Protein 1X93 (pdb70)

Radius of gyration: 12.48 Å; Cα contacts (8 Å, |Δi|>4): 84; chains: 2; bounding box: 29×27×35 Å

Solvent-accessible surface area: 6388 Å² total; per-residue (Å²): 139,77,65,13,73,22,151,6,60,93,107,58,34,75,45,2,81,148,27,0,111,146,72,156,141,29,51,22,64,32,4,51,149,43,1,52,120,28,24,216,189,69,215,143,103,72,3,64,5,133,3,61,87,134,50,46,68,92,1,70,161,26,0,110,163,88,160,101,34,24,25,73,36,3,62,113,30,2,60,116,19,12,205,183,47,137

InterPro domains:
  IPR010985 Ribbon-helix-helix [SSF47598] (31-73)
  IPR013321 Arc-type ribbon-helix-helix [G3DSA:1.10.1220.10] (39-73)
  IPR031895 RHH transcriptional regulator CopG [PF16777] (1-73)

Organism: Helicobacter pylori (strain ATCC 700392 / 26695) (NCBI:txid85962)

Foldseek 3Di:
DDDDDDDDDPVRQVVQQVVCVVVPNPRVVSVVVVVVVVVVVVD/DDDDDDDDDDVVQVVQVVVCVVVPHPGPVVVVVVVVVCVVPVD

CATH classification: 1.10.1220.10

Sequence (86 aa):
TRAVSLYFSDEQYQKLEKMANEEEESVGSYIKRYILKALRKIETRAVSLYFSDEQYQKLEKMANEEEESVGSYIKRYILKALRKIETRAVSLYFSDEQYQKLEKMANEEEESVGSYIKRYILKALRKIETRAVSLYFSDEQYQKLEKMANEEEESVGSYIKRYILKALRKIETRAVSLYFSDEQYQKLEKMANEEEESVGSYIKRYILKALRKIETRAVSLYFSDEQYQKLEKMANEEEESVGSYIKRYILKALRKIETRAVSLYFSDEQYQKLEKMANEEEESVGSYIKRYILKALRKIETRAVSLYFSDEQYQKLEKMANEEEESVGSYIKRYILKALRKIETRAVSLYFSDEQYQKLEKMANEEEESVGSYIKRYILKALRKIETRAVSLYFSDEQYQKLEKMANEEEESVGSYIKRYILKALRKIETRAVSLYFSDEQYQKLEKMANEEEESVGSYIKRYILKALRKIETRAVSLYFSDEQYQKLEKMANEEEESVGSYIKRYILKALRKIETRAVSLYFSDEQYQKLEKMANEEEESVGSYIKRYILKALRKIETRAVSLYFSDEQYQKLEKMANEEEESVGSYIKRYILKALRKIETRAVSLYFSDEQYQKLEKMANEEEESVGSYIKRYILKALRKIETRAVSLYFSDEQYQKLEKMANEEEESVGSYIKRYILKALRKIETRAVSLYFSDEQYQKLEKMANEEEESVGSYIKRYILKALRKIETRAVSLYFSDEQYQKLEKMANEEEESVGSYIKRYILKALRKIETRAVSLYFSDEQYQKLEKMANEEEESVGSYIKRYILKALRKIETRAVSLYFSDEQYQKLEKMANEEEESVGSYIKRYILKALRKIETRAVSLYFSDEQYQKLEKMANEEEESVGSYIKRYILKALRKIETRAVSLYFSDEQYQKLEKMANEEEESVGSYIKRYILKALRKIETRAVSLYFSDEQYQKLEKMANEEEESVGSYIKRYILKALRKIETRAVSLYFSDEQYQKLEKMANEEEESVGSYIKRYILKALRKIETRAVSLYFSDEQYQKLEKMANEEEESVGSYIKRYILKALRKIETRAVSLYFSDEQYQKLEKMANEEEESVGSYIKRYILKALRKIETRAVSLYFSDEQYQKLEKMANEEEESVGSYIKRYILKALRKIETRAVSLYFSDEQYQKLEKMANEEEESVGSYIKRYILKALRKIETRAVSLYFSDEQYQKLEKMANEEEESVGSYIKRYILKALRKIETRAVSLYFSDEQYQKLEKMANEEEESVGSYIKRYILKALRKIETRAVSLYFSDEQYQKLEKMANEEEESVGSYIKRYILKALRKIETRAVSLYFSDEQYQKLEKMANEEEESVGSYIKRYILKALRKIETRAVSLYFSDEQYQKLEKMANEEEESVGSYIKRYILKALRKIETRAVSLYFSDEQYQKLEKMANEEEESVGSYIKRYILKALRKIETRAVSLYFSDEQYQKLEKMANEEEESVGSYIKRYILKALRKIETRAVSLYFSDEQYQKLEKMANEEEESVGSYIKRYILKALRKIETRAVSLYFSDEQYQKLEKMANEEEESVGSYIKRYILKALRKIETRAVSLYFSDEQYQKLEKMANEEEESVGSYIKRYILKALRKIETRAVSLYFSDEQYQKLEKMANEEEESVGSYIKRYILKALRKIETRAVSLYFSDEQYQKLEKMANEEEESVGSYIKRYILKALRKIE

Nearest PDB structures (foldseek):
  1arr-assembly1_A  TM=7.737E-01  e=4.223E-01  Lederbergvirus P22
  1bdv-assembly1_B  TM=7.749E-01  e=6.037E-01  Lederbergvirus P22
  1x93-assembly1_A  TM=9.625E-01  e=2.442E-05  Helicobacter pylori 26695
  7vp2-assembly1_B  TM=6.758E-01  e=6.272E+00  Arabidopsis thaliana
  7vp4-assembly1_B  TM=6.872E-01  e=7.879E+00  Arabidopsis thaliana

Secondary structure (DSSP, 8-state):
-EEEEEEE-HHHHHHHHHHHHHTTS-TTHHHHHHHHHHHT---/-EEEEEEE-HHHHHHHHHHHHHTTS-HHHHHHHHHHHHHHHH-

Structure (mmCIF, N/CA/C/O backbone):
data_1X93
#
_entry.id   1X93
#
loop_
_atom_site.group_PDB
_atom_site.id
_atom_site.type_symbol
_atom_site.label_atom_id
_atom_site.label_alt_id
_atom_site.label_comp_id
_atom_site.label_asym_id
_atom_site.label_entity_id
_atom_site.label_seq_id
_atom_site.pdbx_PDB_ins_code
_atom_site.Cartn_x
_atom_site.Cartn_y
_atom_site.Cartn_z
_atom_site.occupancy
_atom_site.B_iso_or_equiv
_atom_site.auth_seq_id
_atom_site.auth_comp_id
_atom_site.auth_asym_id
_atom_site.auth_atom_id
_atom_site.pdbx_PDB_model_num
ATOM 1 N N . THR A 1 1 ? -7.974 13.404 -13.898 1.00 0.00 31 THR A N 1
ATOM 2 C CA . THR A 1 1 ? -7.410 12.053 -13.729 1.00 0.00 31 THR A CA 1
ATOM 3 C C . THR A 1 1 ? -6.740 11.900 -12.355 1.00 0.00 31 THR A C 1
ATOM 4 O O . THR A 1 1 ? -6.258 12.881 -11.779 1.00 0.00 31 THR A O 1
ATOM 15 N N . ARG A 1 2 ? -6.681 10.681 -11.810 1.00 0.00 32 ARG A N 1
ATOM 16 C CA . ARG A 1 2 ? -6.185 10.397 -10.462 1.00 0.00 32 ARG A CA 1
ATOM 17 C C . ARG A 1 2 ? -4.710 9.948 -10.492 1.00 0.00 32 ARG A C 1
ATOM 18 O O . ARG A 1 2 ? -4.382 8.760 -10.441 1.00 0.00 32 ARG A O 1
ATOM 39 N N . ALA A 1 3 ? -3.815 10.926 -10.644 1.00 0.00 33 ALA A N 1
ATOM 40 C CA . ALA A 1 3 ? -2.366 10.727 -10.612 1.00 0.00 33 ALA A CA 1
ATOM 41 C C . ALA A 1 3 ? -1.877 10.062 -9.302 1.00 0.00 33 ALA A C 1
ATOM 42 O O . ALA A 1 3 ? -2.331 10.415 -8.210 1.00 0.00 33 ALA A O 1
ATOM 49 N N . VAL A 1 4 ? -0.921 9.134 -9.408 1.00 0.00 34 VAL A N 1
ATOM 50 C CA . VAL A 1 4 ? -0.294 8.398 -8.296 1.00 0.00 34 VAL A CA 1
ATOM 51 C C . VAL A 1 4 ? 1.174 8.144 -8.610 1.00 0.00 34 VAL A C 1
ATOM 52 O O . VAL A 1 4 ? 1.501 7.341 -9.475 1.00 0.00 34 VAL A O 1
ATOM 65 N N . SER A 1 5 ? 2.050 8.823 -7.884 1.00 0.00 35 SER A N 1
ATOM 66 C CA . SER A 1 5 ? 3.507 8.788 -8.042 1.00 0.00 35 SER A CA 1
ATOM 67 C C . SER A 1 5 ? 4.195 8.180 -6.812 1.00 0.00 35 SER A C 1
ATOM 68 O O . SER A 1 5 ? 3.980 8.629 -5.681 1.00 0.00 35 SER A O 1
ATOM 76 N N . LEU A 1 6 ? 4.986 7.126 -7.032 1.00 0.00 36 LEU A N 1
ATOM 77 C CA . LEU A 1 6 ? 5.500 6.224 -5.999 1.00 0.00 36 LEU A CA 1
ATOM 78 C C . LEU A 1 6 ? 6.999 5.917 -6.158 1.00 0.00 36 LEU A C 1
ATOM 79 O O . LEU A 1 6 ? 7.605 6.136 -7.211 1.00 0.00 36 LEU A O 1
ATOM 95 N N . TYR A 1 7 ? 7.571 5.371 -5.084 1.00 0.00 37 TYR A N 1
ATOM 96 C CA . TYR A 1 7 ? 9.004 5.324 -4.798 1.00 0.00 37 TYR A CA 1
ATOM 97 C C . TYR A 1 7 ? 9.483 3.873 -4.678 1.00 0.00 37 TYR A C 1
ATOM 98 O O . TYR A 1 7 ? 9.412 3.235 -3.624 1.00 0.00 37 TYR A O 1
ATOM 116 N N . PHE A 1 8 ? 9.874 3.346 -5.830 1.00 0.00 38 PHE A N 1
ATOM 117 C CA . PHE A 1 8 ? 10.292 1.979 -6.117 1.00 0.00 38 PHE A CA 1
ATOM 118 C C . PHE A 1 8 ? 11.832 1.819 -6.094 1.00 0.00 38 PHE A C 1
ATOM 119 O O . PHE A 1 8 ? 12.569 2.788 -5.879 1.00 0.00 38 PHE A O 1
ATOM 136 N N . SER A 1 9 ? 12.326 0.613 -6.391 1.00 0.00 39 SER A N 1
ATOM 137 C CA . SER A 1 9 ? 13.757 0.328 -6.561 1.00 0.00 39 SER A CA 1
ATOM 138 C C . SER A 1 9 ? 14.038 -0.607 -7.743 1.00 0.00 39 SER A C 1
ATOM 139 O O . SER A 1 9 ? 13.117 -1.169 -8.343 1.00 0.00 39 SER A O 1
ATOM 147 N N . ASP A 1 10 ? 15.318 -0.700 -8.122 1.00 0.00 40 ASP A N 1
ATOM 148 C CA . ASP A 1 10 ? 15.803 -1.255 -9.395 1.00 0.00 40 ASP A CA 1
ATOM 149 C C . ASP A 1 10 ? 15.198 -2.618 -9.742 1.00 0.00 40 ASP A C 1
ATOM 150 O O . ASP A 1 10 ? 14.585 -2.753 -10.796 1.00 0.00 40 ASP A O 1
ATOM 159 N N . GLU A 1 11 ? 15.266 -3.594 -8.828 1.00 0.00 41 GLU A N 1
ATOM 160 C CA . GLU A 1 11 ? 14.654 -4.932 -8.975 1.00 0.00 41 GLU A CA 1
ATOM 161 C C . GLU A 1 11 ? 13.163 -4.878 -9.262 1.00 0.00 41 GLU A C 1
ATOM 162 O O . GLU A 1 11 ? 12.700 -5.457 -10.243 1.00 0.00 41 GLU A O 1
ATOM 174 N N . GLN A 1 12 ? 12.419 -4.165 -8.420 1.00 0.00 42 GLN A N 1
ATOM 175 C CA . GLN A 1 12 ? 10.962 -4.013 -8.533 1.00 0.00 42 GLN A CA 1
ATOM 176 C C . GLN A 1 12 ? 10.556 -3.370 -9.872 1.00 0.00 42 GLN A C 1
ATOM 177 O O . GLN A 1 12 ? 9.580 -3.788 -10.496 1.00 0.00 42 GLN A O 1
ATOM 191 N N . TYR A 1 13 ? 11.344 -2.405 -10.357 1.00 0.00 43 TYR A N 1
ATOM 192 C CA . TYR A 1 13 ? 11.173 -1.797 -11.683 1.00 0.00 43 TYR A CA 1
ATOM 193 C C . TYR A 1 13 ? 11.508 -2.768 -12.825 1.00 0.00 43 TYR A C 1
ATOM 194 O O . TYR A 1 13 ? 10.728 -2.947 -13.759 1.00 0.00 43 TYR A O 1
ATOM 212 N N . GLN A 1 14 ? 12.671 -3.413 -12.742 1.00 0.00 44 GLN A N 1
ATOM 213 C CA . GLN A 1 14 ? 13.214 -4.303 -13.779 1.00 0.00 44 GLN A CA 1
ATOM 214 C C . GLN A 1 14 ? 12.388 -5.580 -13.967 1.00 0.00 44 GLN A C 1
ATOM 215 O O . GLN A 1 14 ? 12.248 -6.063 -15.086 1.00 0.00 44 GLN A O 1
ATOM 229 N N . LYS A 1 15 ? 11.793 -6.111 -12.904 1.00 0.00 45 LYS A N 1
ATOM 230 C CA . LYS A 1 15 ? 10.823 -7.194 -12.959 1.00 0.00 45 LYS A CA 1
ATOM 231 C C . LYS A 1 15 ? 9.551 -6.797 -13.739 1.00 0.00 45 LYS A C 1
ATOM 232 O O . LYS A 1 15 ? 9.039 -7.593 -14.528 1.00 0.00 45 LYS A O 1
ATOM 251 N N . LEU A 1 16 ? 9.084 -5.548 -13.606 1.00 0.00 46 LEU A N 1
ATOM 252 C CA . LEU A 1 16 ? 7.981 -5.022 -14.430 1.00 0.00 46 LEU A CA 1
ATOM 253 C C . LEU A 1 16 ? 8.384 -4.670 -15.871 1.00 0.00 46 LEU A C 1
ATOM 254 O O . LEU A 1 16 ? 7.624 -4.925 -16.804 1.00 0.00 46 LEU A O 1
ATOM 270 N N . GLU A 1 17 ? 9.605 -4.186 -16.080 1.00 0.00 47 GLU A N 1
ATOM 271 C CA . GLU A 1 17 ? 10.199 -3.988 -17.417 1.00 0.00 47 GLU A CA 1
ATOM 272 C C . GLU A 1 17 ? 10.396 -5.298 -18.187 1.00 0.00 47 GLU A C 1
ATOM 273 O O . GLU A 1 17 ? 10.086 -5.375 -19.375 1.00 0.00 47 GLU A O 1
ATOM 285 N N . LYS A 1 18 ? 10.829 -6.357 -17.508 1.00 0.00 48 LYS A N 1
ATOM 286 C CA . LYS A 1 18 ? 10.986 -7.694 -18.082 1.00 0.00 48 LYS A CA 1
ATOM 287 C C . LYS A 1 18 ? 9.636 -8.295 -18.521 1.00 0.00 48 LYS A C 1
ATOM 288 O O . LYS A 1 18 ? 9.550 -8.915 -19.582 1.00 0.00 48 LYS A O 1
ATOM 307 N N . MET A 1 19 ? 8.563 -8.055 -17.760 1.00 0.00 49 MET A N 1
ATOM 308 C CA . MET A 1 19 ? 7.204 -8.388 -18.154 1.00 0.00 49 MET A CA 1
ATOM 309 C C . MET A 1 19 ? 6.726 -7.525 -19.332 1.00 0.00 49 MET A C 1
ATOM 310 O O . MET A 1 19 ? 6.175 -8.039 -20.303 1.00 0.00 49 MET A O 1
ATOM 324 N N . ALA A 1 20 ? 6.998 -6.221 -19.297 1.00 0.00 50 ALA A N 1
ATOM 325 C CA . ALA A 1 20 ? 6.644 -5.296 -20.370 1.00 0.00 50 ALA A CA 1
ATOM 326 C C . ALA A 1 20 ? 7.286 -5.650 -21.719 1.00 0.00 50 ALA A C 1
ATOM 327 O O . ALA A 1 20 ? 6.636 -5.522 -22.752 1.00 0.00 50 ALA A O 1
ATOM 334 N N . ASN A 1 21 ? 8.509 -6.176 -21.739 1.00 0.00 51 ASN A N 1
ATOM 335 C CA . ASN A 1 21 ? 9.150 -6.678 -22.960 1.00 0.00 51 ASN A CA 1
ATOM 336 C C . ASN A 1 21 ? 8.400 -7.867 -23.621 1.00 0.00 51 ASN A C 1
ATOM 337 O O . ASN A 1 21 ? 8.496 -8.053 -24.835 1.00 0.00 51 ASN A O 1
ATOM 348 N N . GLU A 1 22 ? 7.596 -8.628 -22.863 1.00 0.00 52 GLU A N 1
ATOM 349 C CA . GLU A 1 22 ? 6.641 -9.636 -23.377 1.00 0.00 52 GLU A CA 1
ATOM 350 C C . GLU A 1 22 ? 5.505 -8.999 -24.188 1.00 0.00 52 GLU A C 1
ATOM 351 O O . GLU A 1 22 ? 5.133 -9.494 -25.253 1.00 0.00 52 GLU A O 1
ATOM 363 N N . GLU A 1 23 ? 5.020 -7.841 -23.721 1.00 0.00 53 GLU A N 1
ATOM 364 C CA . GLU A 1 23 ? 4.061 -6.943 -24.407 1.00 0.00 53 GLU A CA 1
ATOM 365 C C . GLU A 1 23 ? 4.707 -6.070 -25.494 1.00 0.00 53 GLU A C 1
ATOM 366 O O . GLU A 1 23 ? 4.009 -5.363 -26.222 1.00 0.00 53 GLU A O 1
ATOM 378 N N . GLU A 1 24 ? 6.038 -6.149 -25.614 1.00 0.00 54 GLU A N 1
ATOM 379 C CA . GLU A 1 24 ? 6.922 -5.423 -26.552 1.00 0.00 54 GLU A CA 1
ATOM 380 C C . GLU A 1 24 ? 7.169 -3.960 -26.140 1.00 0.00 54 GLU A C 1
ATOM 381 O O . GLU A 1 24 ? 7.224 -3.051 -26.968 1.00 0.00 54 GLU A O 1
ATOM 393 N N . GLU A 1 25 ? 7.319 -3.768 -24.822 1.00 0.00 55 GLU A N 1
ATOM 394 C CA . GLU A 1 25 ? 7.614 -2.524 -24.071 1.00 0.00 55 GLU A CA 1
ATOM 395 C C . GLU A 1 25 ? 6.396 -1.615 -23.870 1.00 0.00 55 GLU A C 1
ATOM 396 O O . GLU A 1 25 ? 5.873 -0.999 -24.798 1.00 0.00 55 GLU A O 1
ATOM 408 N N . SER A 1 26 ? 5.968 -1.530 -22.612 1.00 0.00 56 SER A N 1
ATOM 409 C CA . SER A 1 26 ? 4.811 -0.770 -22.114 1.00 0.00 56 SER A CA 1
ATOM 410 C C . SER A 1 26 ? 4.981 -0.405 -20.619 1.00 0.00 56 SER A C 1
ATOM 411 O O . SER A 1 26 ? 4.012 -0.281 -19.859 1.00 0.00 56 SER A O 1
ATOM 419 N N . VAL A 1 27 ? 6.238 -0.287 -20.162 1.00 0.00 57 VAL A N 1
ATOM 420 C CA . VAL A 1 27 ? 6.603 -0.056 -18.749 1.00 0.00 57 VAL A CA 1
ATOM 421 C C . VAL A 1 27 ? 5.887 1.195 -18.208 1.00 0.00 57 VAL A C 1
ATOM 422 O O . VAL A 1 27 ? 5.865 2.239 -18.863 1.00 0.00 57 VAL A O 1
ATOM 435 N N . GLY A 1 28 ? 5.254 1.084 -17.040 1.00 0.00 58 GLY A N 1
ATOM 436 C CA . GLY A 1 28 ? 4.373 2.117 -16.461 1.00 0.00 58 GLY A CA 1
ATOM 437 C C . GLY A 1 28 ? 2.888 1.796 -16.665 1.00 0.00 58 GLY A C 1
ATOM 438 O O . GLY A 1 28 ? 2.105 1.799 -15.716 1.00 0.00 58 GLY A O 1
ATOM 442 N N . SER A 1 29 ? 2.518 1.403 -17.885 1.00 0.00 59 SER A N 1
ATOM 443 C CA . SER A 1 29 ? 1.165 0.936 -18.213 1.00 0.00 59 SER A CA 1
ATOM 444 C C . SER A 1 29 ? 0.929 -0.515 -17.771 1.00 0.00 59 SER A C 1
ATOM 445 O O . SER A 1 29 ? -0.106 -0.815 -17.172 1.00 0.00 59 SER A O 1
ATOM 453 N N . TYR A 1 30 ? 1.918 -1.404 -17.957 1.00 0.00 60 TYR A N 1
ATOM 454 C CA . TYR A 1 30 ? 1.852 -2.804 -17.490 1.00 0.00 60 TYR A CA 1
ATOM 455 C C . TYR A 1 30 ? 1.583 -2.894 -15.976 1.00 0.00 60 TYR A C 1
ATOM 456 O O . TYR A 1 30 ? 0.788 -3.709 -15.515 1.00 0.00 60 TYR A O 1
ATOM 474 N N . ILE A 1 31 ? 2.195 -1.981 -15.218 1.00 0.00 61 ILE A N 1
ATOM 475 C CA . ILE A 1 31 ? 2.018 -1.813 -13.761 1.00 0.00 61 ILE A CA 1
ATOM 476 C C . ILE A 1 31 ? 0.539 -1.616 -13.418 1.00 0.00 61 ILE A C 1
ATOM 477 O O . ILE A 1 31 ? -0.053 -2.394 -12.668 1.00 0.00 61 ILE A O 1
ATOM 493 N N . LYS A 1 32 ? -0.076 -0.600 -14.027 1.00 0.00 62 LYS A N 1
ATOM 494 C CA . LYS A 1 32 ? -1.484 -0.296 -13.805 1.00 0.00 62 LYS A CA 1
ATOM 495 C C . LYS A 1 32 ? -2.368 -1.463 -14.282 1.00 0.00 62 LYS A C 1
ATOM 496 O O . LYS A 1 32 ? -3.245 -1.926 -13.559 1.00 0.00 62 LYS A O 1
ATOM 515 N N . ARG A 1 33 ? -2.081 -2.009 -15.467 1.00 0.00 63 ARG A N 1
ATOM 516 C CA . ARG A 1 33 ? -2.794 -3.149 -16.055 1.00 0.00 63 ARG A CA 1
ATOM 517 C C . ARG A 1 33 ? -2.808 -4.374 -15.123 1.00 0.00 63 ARG A C 1
ATOM 518 O O . ARG A 1 33 ? -3.834 -5.036 -15.004 1.00 0.00 63 ARG A O 1
ATOM 539 N N . TYR A 1 34 ? -1.719 -4.649 -14.400 1.00 0.00 64 TYR A N 1
ATOM 540 C CA . TYR A 1 34 ? -1.627 -5.789 -13.478 1.00 0.00 64 TYR A CA 1
ATOM 541 C C . TYR A 1 34 ? -2.538 -5.641 -12.252 1.00 0.00 64 TYR A C 1
ATOM 542 O O . TYR A 1 34 ? -3.221 -6.570 -11.824 1.00 0.00 64 TYR A O 1
ATOM 560 N N . ILE A 1 35 ? -2.597 -4.420 -11.735 1.00 0.00 65 ILE A N 1
ATOM 561 C CA . ILE A 1 35 ? -3.493 -4.004 -10.646 1.00 0.00 65 ILE A CA 1
ATOM 562 C C . ILE A 1 35 ? -4.955 -4.037 -11.102 1.00 0.00 65 ILE A C 1
ATOM 563 O O . ILE A 1 35 ? -5.817 -4.537 -10.385 1.00 0.00 65 ILE A O 1
ATOM 579 N N . LEU A 1 36 ? -5.230 -3.604 -12.332 1.00 0.00 66 LEU A N 1
ATOM 580 C CA . LEU A 1 36 ? -6.576 -3.599 -12.913 1.00 0.00 66 LEU A CA 1
ATOM 581 C C . LEU A 1 36 ? -7.050 -5.030 -13.223 1.00 0.00 66 LEU A C 1
ATOM 582 O O . LEU A 1 36 ? -8.220 -5.362 -13.024 1.00 0.00 66 LEU A O 1
ATOM 598 N N . LYS A 1 37 ? -6.122 -5.905 -13.615 1.00 0.00 67 LYS A N 1
ATOM 599 C CA . LYS A 1 37 ? -6.350 -7.338 -13.764 1.00 0.00 67 LYS A CA 1
ATOM 600 C C . LYS A 1 37 ? -6.703 -7.995 -12.415 1.00 0.00 67 LYS A C 1
ATOM 601 O O . LYS A 1 37 ? -7.680 -8.737 -12.313 1.00 0.00 67 LYS A O 1
ATOM 620 N N . ALA A 1 38 ? -5.945 -7.675 -11.363 1.00 0.00 68 ALA A N 1
ATOM 621 C CA . ALA A 1 38 ? -6.175 -8.178 -10.006 1.00 0.00 68 ALA A CA 1
ATOM 622 C C . ALA A 1 38 ? -7.491 -7.659 -9.379 1.00 0.00 68 ALA A C 1
ATOM 623 O O . ALA A 1 38 ? -8.162 -8.379 -8.638 1.00 0.00 68 ALA A O 1
ATOM 630 N N . LEU A 1 39 ? -7.916 -6.442 -9.733 1.00 0.00 69 LEU A N 1
ATOM 631 C CA . LEU A 1 39 ? -9.119 -5.774 -9.218 1.00 0.00 69 LEU A CA 1
ATOM 632 C C . LEU A 1 39 ? -10.429 -6.468 -9.617 1.00 0.00 69 LEU A C 1
ATOM 633 O O . LEU A 1 39 ? -11.440 -6.337 -8.925 1.00 0.00 69 LEU A O 1
ATOM 649 N N . ARG A 1 40 ? -10.397 -7.244 -10.699 1.00 0.00 70 ARG A N 1
ATOM 650 C CA . ARG A 1 40 ? -11.501 -8.111 -11.107 1.00 0.00 70 ARG A CA 1
ATOM 651 C C . ARG A 1 40 ? -11.834 -9.216 -10.077 1.00 0.00 70 ARG A C 1
ATOM 652 O O . ARG A 1 40 ? -12.964 -9.710 -10.054 1.00 0.00 70 ARG A O 1
ATOM 673 N N . LYS A 1 41 ? -10.866 -9.619 -9.241 1.00 0.00 71 LYS A N 1
ATOM 674 C CA . LYS A 1 41 ? -10.986 -10.764 -8.324 1.00 0.00 71 LYS A CA 1
ATOM 675 C C . LYS A 1 41 ? -10.004 -10.697 -7.122 1.00 0.00 71 LYS A C 1
ATOM 676 O O . LYS A 1 41 ? -9.270 -11.644 -6.832 1.00 0.00 71 LYS A O 1
ATOM 695 N N . ILE A 1 42 ? -9.967 -9.550 -6.424 1.00 0.00 72 ILE A N 1
ATOM 696 C CA . ILE A 1 42 ? -9.112 -9.307 -5.240 1.00 0.00 72 ILE A CA 1
ATOM 697 C C . ILE A 1 42 ? -9.177 -10.442 -4.184 1.00 0.00 72 ILE A C 1
ATOM 698 O O . ILE A 1 42 ? -8.138 -10.873 -3.671 1.00 0.00 72 ILE A O 1
ATOM 714 N N . GLU A 1 43 ? -10.392 -10.914 -3.860 1.00 0.00 73 GLU A N 1
ATOM 715 C CA . GLU A 1 43 ? -10.672 -11.990 -2.882 1.00 0.00 73 GLU A CA 1
ATOM 716 C C . GLU A 1 43 ? -10.308 -13.378 -3.425 1.00 0.00 73 GLU A C 1
ATOM 717 O O . GLU A 1 43 ? -9.459 -14.049 -2.798 1.00 0.00 73 GLU A O 1
ATOM 729 N N . THR B 1 1 ? 16.583 6.512 -5.789 1.00 0.00 31 THR B N 1
ATOM 730 C CA . THR B 1 1 ? 15.252 5.890 -5.789 1.00 0.00 31 THR B CA 1
ATOM 731 C C . THR B 1 1 ? 14.699 5.844 -7.224 1.00 0.00 31 THR B C 1
ATOM 732 O O . THR B 1 1 ? 15.089 6.661 -8.065 1.00 0.00 31 THR B O 1
ATOM 743 N N . ARG B 1 2 ? 13.784 4.921 -7.525 1.00 0.00 32 ARG B N 1
ATOM 744 C CA . ARG B 1 2 ? 13.084 4.820 -8.809 1.00 0.00 32 ARG B CA 1
ATOM 745 C C . ARG B 1 2 ? 11.626 5.305 -8.726 1.00 0.00 32 ARG B C 1
ATOM 746 O O . ARG B 1 2 ? 11.009 5.314 -7.661 1.00 0.00 32 ARG B O 1
ATOM 767 N N . ALA B 1 3 ? 11.081 5.703 -9.875 1.00 0.00 33 ALA B N 1
ATOM 768 C CA . ALA B 1 3 ? 9.932 6.601 -9.980 1.00 0.00 33 ALA B CA 1
ATOM 769 C C . ALA B 1 3 ? 8.789 5.989 -10.813 1.00 0.00 33 ALA B C 1
ATOM 770 O O . ALA B 1 3 ? 8.907 5.804 -12.026 1.00 0.00 33 ALA B O 1
ATOM 777 N N . VAL B 1 4 ? 7.681 5.668 -10.146 1.00 0.00 34 VAL B N 1
ATOM 778 C CA . VAL B 1 4 ? 6.514 4.952 -10.690 1.00 0.00 34 VAL B CA 1
ATOM 779 C C . VAL B 1 4 ? 5.290 5.847 -10.595 1.00 0.00 34 VAL B C 1
ATOM 780 O O . VAL B 1 4 ? 4.622 5.913 -9.565 1.00 0.00 34 VAL B O 1
ATOM 793 N N . SER B 1 5 ? 5.047 6.576 -11.677 1.00 0.00 35 SER B N 1
ATOM 794 C CA . SER B 1 5 ? 3.906 7.481 -11.824 1.00 0.00 35 SER B CA 1
ATOM 795 C C . SER B 1 5 ? 2.811 6.894 -12.730 1.00 0.00 35 SER B C 1
ATOM 796 O O . SER B 1 5 ? 3.045 6.577 -13.901 1.00 0.00 35 SER B O 1
ATOM 804 N N . LEU B 1 6 ? 1.615 6.739 -12.162 1.00 0.00 36 LEU B N 1
ATOM 805 C CA . LEU B 1 6 ? 0.414 6.136 -12.744 1.00 0.00 36 LEU B CA 1
ATOM 806 C C . LEU B 1 6 ? -0.744 7.152 -12.776 1.00 0.00 36 LEU B C 1
ATOM 807 O O . LEU B 1 6 ? -0.692 8.219 -12.163 1.00 0.00 36 LEU B O 1
ATOM 823 N N . TYR B 1 7 ? -1.807 6.766 -13.476 1.00 0.00 37 TYR B N 1
ATOM 824 C CA . TYR B 1 7 ? -2.989 7.575 -13.790 1.00 0.00 37 TYR B CA 1
ATOM 825 C C . TYR B 1 7 ? -4.268 6.728 -13.692 1.00 0.00 37 TYR B C 1
ATOM 826 O O . TYR B 1 7 ? -4.800 6.235 -14.688 1.00 0.00 37 TYR B O 1
ATOM 844 N N . PHE B 1 8 ? -4.710 6.486 -12.460 1.00 0.00 38 PHE B N 1
ATOM 845 C CA . PHE B 1 8 ? -5.962 5.825 -12.134 1.00 0.00 38 PHE B CA 1
ATOM 846 C C . PHE B 1 8 ? -7.184 6.745 -12.368 1.00 0.00 38 PHE B C 1
ATOM 847 O O . PHE B 1 8 ? -7.046 7.933 -12.677 1.00 0.00 38 PHE B O 1
ATOM 864 N N . SER B 1 9 ? -8.379 6.210 -12.125 1.00 0.00 39 SER B N 1
ATOM 865 C CA . SER B 1 9 ? -9.628 6.967 -12.002 1.00 0.00 39 SER B CA 1
ATOM 866 C C . SER B 1 9 ? -10.397 6.547 -10.738 1.00 0.00 39 SER B C 1
ATOM 867 O O . SER B 1 9 ? -9.931 5.702 -9.965 1.00 0.00 39 SER B O 1
ATOM 875 N N . ASP B 1 10 ? -11.543 7.187 -10.481 1.00 0.00 40 ASP B N 1
ATOM 876 C CA . ASP B 1 10 ? -12.292 7.085 -9.218 1.00 0.00 40 ASP B CA 1
ATOM 877 C C . ASP B 1 10 ? -12.542 5.644 -8.757 1.00 0.00 40 ASP B C 1
ATOM 878 O O . ASP B 1 10 ? -12.240 5.316 -7.613 1.00 0.00 40 ASP B O 1
ATOM 887 N N . GLU B 1 11 ? -13.013 4.764 -9.648 1.00 0.00 41 GLU B N 1
ATOM 888 C CA . GLU B 1 11 ? -13.297 3.346 -9.326 1.00 0.00 41 GLU B CA 1
ATOM 889 C C . GLU B 1 11 ? -12.065 2.605 -8.826 1.00 0.00 41 GLU B C 1
ATOM 890 O O . GLU B 1 11 ? -12.085 2.008 -7.753 1.00 0.00 41 GLU B O 1
ATOM 902 N N . GLN B 1 12 ? -10.972 2.701 -9.581 1.00 0.00 42 GLN B N 1
ATOM 903 C CA . GLN B 1 12 ? -9.665 2.123 -9.246 1.00 0.00 42 GLN B CA 1
ATOM 904 C C . GLN B 1 12 ? -9.137 2.671 -7.914 1.00 0.00 42 GLN B C 1
ATOM 905 O O . GLN B 1 12 ? -8.728 1.900 -7.046 1.00 0.00 42 GLN B O 1
ATOM 919 N N . TYR B 1 13 ? -9.199 3.989 -7.705 1.00 0.00 43 TYR B N 1
ATOM 920 C CA . TYR B 1 13 ? -8.667 4.605 -6.486 1.00 0.00 43 TYR B CA 1
ATOM 921 C C . TYR B 1 13 ? -9.498 4.255 -5.244 1.00 0.00 43 TYR B C 1
ATOM 922 O O . TYR B 1 13 ? -8.946 3.931 -4.194 1.00 0.00 43 TYR B O 1
ATOM 940 N N . GLN B 1 14 ? -10.828 4.252 -5.363 1.00 0.00 44 GLN B N 1
ATOM 941 C CA . GLN B 1 14 ? -11.728 3.908 -4.258 1.00 0.00 44 GLN B CA 1
ATOM 942 C C . GLN B 1 14 ? -11.701 2.412 -3.917 1.00 0.00 44 GLN B C 1
ATOM 943 O O . GLN B 1 14 ? -11.782 2.045 -2.749 1.00 0.00 44 GLN B O 1
ATOM 957 N N . LYS B 1 15 ? -11.537 1.529 -4.902 1.00 0.00 45 LYS B N 1
ATOM 958 C CA . LYS B 1 15 ? -11.341 0.096 -4.650 1.00 0.00 45 LYS B CA 1
ATOM 959 C C . LYS B 1 15 ? -10.011 -0.201 -3.927 1.00 0.00 45 LYS B C 1
ATOM 960 O O . LYS B 1 15 ? -9.968 -1.030 -3.015 1.00 0.00 45 LYS B O 1
ATOM 979 N N . LEU B 1 16 ? -8.944 0.536 -4.255 1.00 0.00 46 LEU B N 1
ATOM 980 C CA . LEU B 1 16 ? -7.719 0.571 -3.453 1.00 0.00 46 LEU B CA 1
ATOM 981 C C . LEU B 1 16 ? -7.954 1.127 -2.035 1.00 0.00 46 LEU B C 1
ATOM 982 O O . LEU B 1 16 ? -7.503 0.534 -1.056 1.00 0.00 46 LEU B O 1
ATOM 998 N N . GLU B 1 17 ? -8.711 2.221 -1.901 1.00 0.00 47 GLU B N 1
ATOM 999 C CA . GLU B 1 17 ? -9.109 2.818 -0.604 1.00 0.00 47 GLU B CA 1
ATOM 1000 C C . GLU B 1 17 ? -9.909 1.867 0.285 1.00 0.00 47 GLU B C 1
ATOM 1001 O O . GLU B 1 17 ? -9.703 1.840 1.496 1.00 0.00 47 GLU B O 1
ATOM 1013 N N . LYS B 1 18 ? -10.756 1.024 -0.303 1.00 0.00 48 LYS B N 1
ATOM 1014 C CA . LYS B 1 18 ? -11.525 0.016 0.428 1.00 0.00 48 LYS B CA 1
ATOM 1015 C C . LYS B 1 18 ? -10.626 -1.038 1.101 1.00 0.00 48 LYS B C 1
ATOM 1016 O O . LYS B 1 18 ? -10.887 -1.441 2.238 1.00 0.00 48 LYS B O 1
ATOM 1035 N N . MET B 1 19 ? -9.530 -1.443 0.450 1.00 0.00 49 MET B N 1
ATOM 1036 C CA . MET B 1 19 ? -8.502 -2.288 1.032 1.00 0.00 49 MET B CA 1
ATOM 1037 C C . MET B 1 19 ? -7.611 -1.519 2.022 1.00 0.00 49 MET B C 1
ATOM 1038 O O . MET B 1 19 ? -7.326 -2.002 3.117 1.00 0.00 49 MET B O 1
ATOM 1052 N N . ALA B 1 20 ? -7.211 -0.294 1.671 1.00 0.00 50 ALA B N 1
ATOM 1053 C CA . ALA B 1 20 ? -6.375 0.557 2.513 1.00 0.00 50 ALA B CA 1
ATOM 1054 C C . ALA B 1 20 ? -7.027 0.871 3.871 1.00 0.00 50 ALA B C 1
ATOM 1055 O O . ALA B 1 20 ? -6.360 0.828 4.898 1.00 0.00 50 ALA B O 1
ATOM 1062 N N . ASN B 1 21 ? -8.338 1.106 3.917 1.00 0.00 51 ASN B N 1
ATOM 1063 C CA . ASN B 1 21 ? -9.084 1.324 5.161 1.00 0.00 51 ASN B CA 1
ATOM 1064 C C . ASN B 1 21 ? -9.047 0.112 6.127 1.00 0.00 51 ASN B C 1
ATOM 1065 O O . ASN B 1 21 ? -9.067 0.295 7.345 1.00 0.00 51 ASN B O 1
ATOM 1076 N N . GLU B 1 22 ? -8.921 -1.117 5.604 1.00 0.00 52 GLU B N 1
ATOM 1077 C CA . GLU B 1 22 ? -8.683 -2.349 6.385 1.00 0.00 52 GLU B CA 1
ATOM 1078 C C . GLU B 1 22 ? -7.272 -2.406 6.990 1.00 0.00 52 GLU B C 1
ATOM 1079 O O . GLU B 1 22 ? -7.076 -2.949 8.077 1.00 0.00 52 GLU B O 1
ATOM 1091 N N . GLU B 1 23 ? -6.299 -1.781 6.313 1.00 0.00 53 GLU B N 1
ATOM 1092 C CA . GLU B 1 23 ? -4.917 -1.524 6.786 1.00 0.00 53 GLU B CA 1
ATOM 1093 C C . GLU B 1 23 ? -4.810 -0.276 7.686 1.00 0.00 53 GLU B C 1
ATOM 1094 O O . GLU B 1 23 ? -3.761 -0.019 8.276 1.00 0.00 53 GLU B O 1
ATOM 1106 N N . GLU B 1 24 ? -5.911 0.480 7.799 1.00 0.00 54 GLU B N 1
ATOM 1107 C CA . GLU B 1 24 ? -6.133 1.704 8.609 1.00 0.00 54 GLU B CA 1
ATOM 1108 C C . GLU B 1 24 ? -5.674 2.992 7.899 1.00 0.00 54 GLU B C 1
ATOM 1109 O O . GLU B 1 24 ? -5.123 3.911 8.506 1.00 0.00 54 GLU B O 1
ATOM 1121 N N . GLU B 1 25 ? -5.919 3.026 6.584 1.00 0.00 55 GLU B N 1
ATOM 1122 C CA . GLU B 1 25 ? -5.483 4.003 5.559 1.00 0.00 55 GLU B CA 1
ATOM 1123 C C . GLU B 1 25 ? -3.981 3.965 5.259 1.00 0.00 55 GLU B C 1
ATOM 1124 O O . GLU B 1 25 ? -3.136 4.090 6.146 1.00 0.00 55 GLU B O 1
ATOM 1136 N N . SER B 1 26 ? -3.667 3.789 3.976 1.00 0.00 56 SER B N 1
ATOM 1137 C CA . SER B 1 26 ? -2.317 3.615 3.426 1.00 0.00 56 SER B CA 1
ATOM 1138 C C . SER B 1 26 ? -2.252 3.650 1.877 1.00 0.00 56 SER B C 1
ATOM 1139 O O . SER B 1 26 ? -1.285 3.138 1.312 1.00 0.00 56 SER B O 1
ATOM 1147 N N . VAL B 1 27 ? -3.264 4.164 1.152 1.00 0.00 57 VAL B N 1
ATOM 1148 C CA . VAL B 1 27 ? -3.471 3.887 -0.300 1.00 0.00 57 VAL B CA 1
ATOM 1149 C C . VAL B 1 27 ? -2.226 3.907 -1.200 1.00 0.00 57 VAL B C 1
ATOM 1150 O O . VAL B 1 27 ? -2.006 2.950 -1.937 1.00 0.00 57 VAL B O 1
ATOM 1163 N N . GLY B 1 28 ? -1.372 4.932 -1.124 1.00 0.00 58 GLY B N 1
ATOM 1164 C CA . GLY B 1 28 ? -0.150 5.016 -1.947 1.00 0.00 58 GLY B CA 1
ATOM 1165 C C . GLY B 1 28 ? 0.830 3.864 -1.689 1.00 0.00 58 GLY B C 1
ATOM 1166 O O . GLY B 1 28 ? 1.352 3.242 -2.615 1.00 0.00 58 GLY B O 1
ATOM 1170 N N . SER B 1 29 ? 1.001 3.501 -0.420 1.00 0.00 59 SER B N 1
ATOM 1171 C CA . SER B 1 29 ? 1.755 2.319 -0.017 1.00 0.00 59 SER B CA 1
ATOM 1172 C C . SER B 1 29 ? 1.032 1.017 -0.374 1.00 0.00 59 SER B C 1
ATOM 1173 O O . SER B 1 29 ? 1.689 0.053 -0.756 1.00 0.00 59 SER B O 1
ATOM 1181 N N . TYR B 1 30 ? -0.305 0.969 -0.312 1.00 0.00 60 TYR B N 1
ATOM 1182 C CA . TYR B 1 30 ? -1.079 -0.216 -0.710 1.00 0.00 60 TYR B CA 1
ATOM 1183 C C . TYR B 1 30 ? -0.896 -0.556 -2.196 1.00 0.00 60 TYR B C 1
ATOM 1184 O O . TYR B 1 30 ? -0.707 -1.712 -2.566 1.00 0.00 60 TYR B O 1
ATOM 1202 N N . ILE B 1 31 ? -0.876 0.470 -3.044 1.00 0.00 61 ILE B N 1
ATOM 1203 C CA . ILE B 1 31 ? -0.647 0.354 -4.497 1.00 0.00 61 ILE B CA 1
ATOM 1204 C C . ILE B 1 31 ? 0.719 -0.293 -4.757 1.00 0.00 61 ILE B C 1
ATOM 1205 O O . ILE B 1 31 ? 0.826 -1.266 -5.507 1.00 0.00 61 ILE B O 1
ATOM 1221 N N . LYS B 1 32 ? 1.749 0.181 -4.054 1.00 0.00 62 LYS B N 1
ATOM 1222 C CA . LYS B 1 32 ? 3.088 -0.398 -4.128 1.00 0.00 62 LYS B CA 1
ATOM 1223 C C . LYS B 1 32 ? 3.142 -1.834 -3.554 1.00 0.00 62 LYS B C 1
ATOM 1224 O O . LYS B 1 32 ? 3.609 -2.763 -4.207 1.00 0.00 62 LYS B O 1
ATOM 1243 N N . ARG B 1 33 ? 2.586 -2.047 -2.361 1.00 0.00 63 ARG B N 1
ATOM 1244 C CA . ARG B 1 33 ? 2.442 -3.342 -1.680 1.00 0.00 63 ARG B CA 1
ATOM 1245 C C . ARG B 1 33 ? 1.788 -4.411 -2.573 1.00 0.00 63 ARG B C 1
ATOM 1246 O O . ARG B 1 33 ? 2.240 -5.552 -2.595 1.00 0.00 63 ARG B O 1
ATOM 1267 N N . TYR B 1 34 ? 0.759 -4.059 -3.344 1.00 0.00 64 TYR B N 1
ATOM 1268 C CA . TYR B 1 34 ? 0.011 -4.996 -4.194 1.00 0.00 64 TYR B CA 1
ATOM 1269 C C . TYR B 1 34 ? 0.820 -5.452 -5.419 1.00 0.00 64 TYR B C 1
ATOM 1270 O O . TYR B 1 34 ? 0.846 -6.629 -5.778 1.00 0.00 64 TYR B O 1
ATOM 1288 N N . ILE B 1 35 ? 1.566 -4.516 -6.000 1.00 0.00 65 ILE B N 1
ATOM 1289 C CA . ILE B 1 35 ? 2.574 -4.778 -7.044 1.00 0.00 65 ILE B CA 1
ATOM 1290 C C . ILE B 1 35 ? 3.680 -5.692 -6.506 1.00 0.00 65 ILE B C 1
ATOM 1291 O O . ILE B 1 35 ? 4.046 -6.671 -7.151 1.00 0.00 65 ILE B O 1
ATOM 1307 N N . LEU B 1 36 ? 4.170 -5.429 -5.293 1.00 0.00 66 LEU B N 1
ATOM 1308 C CA . LEU B 1 36 ? 5.239 -6.220 -4.673 1.00 0.00 66 LEU B CA 1
ATOM 1309 C C . LEU B 1 36 ? 4.732 -7.625 -4.296 1.00 0.00 66 LEU B C 1
ATOM 1310 O O . LEU B 1 36 ? 5.444 -8.617 -4.453 1.00 0.00 66 LEU B O 1
ATOM 1326 N N . LYS B 1 37 ? 3.464 -7.724 -3.895 1.00 0.00 67 LYS B N 1
ATOM 1327 C CA . LYS B 1 37 ? 2.776 -8.984 -3.639 1.00 0.00 67 LYS B CA 1
ATOM 1328 C C . LYS B 1 37 ? 2.587 -9.818 -4.920 1.00 0.00 67 LYS B C 1
ATOM 1329 O O . LYS B 1 37 ? 2.825 -11.027 -4.915 1.00 0.00 67 LYS B O 1
ATOM 1348 N N . ALA B 1 38 ? 2.239 -9.175 -6.039 1.00 0.00 68 ALA B N 1
ATOM 1349 C CA . ALA B 1 38 ? 2.199 -9.820 -7.354 1.00 0.00 68 ALA B CA 1
ATOM 1350 C C . ALA B 1 38 ? 3.597 -10.256 -7.843 1.00 0.00 68 ALA B C 1
ATOM 1351 O O . ALA B 1 38 ? 3.751 -11.319 -8.450 1.00 0.00 68 ALA B O 1
ATOM 1358 N N . LEU B 1 39 ? 4.640 -9.474 -7.542 1.00 0.00 69 LEU B N 1
ATOM 1359 C CA . LEU B 1 39 ? 6.009 -9.708 -8.006 1.00 0.00 69 LEU B CA 1
ATOM 1360 C C . LEU B 1 39 ? 6.576 -11.046 -7.500 1.00 0.00 69 LEU B C 1
ATOM 1361 O O . LEU B 1 39 ? 7.304 -11.731 -8.215 1.00 0.00 69 LEU B O 1
ATOM 1377 N N . ARG B 1 40 ? 6.146 -11.455 -6.303 1.00 0.00 70 ARG B N 1
ATOM 1378 C CA . ARG B 1 40 ? 6.456 -12.755 -5.699 1.00 0.00 70 ARG B CA 1
ATOM 1379 C C . ARG B 1 40 ? 5.927 -13.973 -6.495 1.00 0.00 70 ARG B C 1
ATOM 1380 O O . ARG B 1 40 ? 6.447 -15.080 -6.342 1.00 0.00 70 ARG B O 1
ATOM 1401 N N . LYS B 1 41 ? 4.912 -13.786 -7.349 1.00 0.00 71 LYS B N 1
ATOM 1402 C CA . LYS B 1 41 ? 4.419 -14.801 -8.299 1.00 0.00 71 LYS B CA 1
ATOM 1403 C C . LYS B 1 41 ? 5.001 -14.613 -9.718 1.00 0.00 71 LYS B C 1
ATOM 1404 O O . LYS B 1 41 ? 5.242 -15.590 -10.431 1.00 0.00 71 LYS B O 1
ATOM 1423 N N . ILE B 1 42 ? 5.251 -13.364 -10.126 1.00 0.00 72 ILE B N 1
ATOM 1424 C CA . ILE B 1 42 ? 5.845 -12.993 -11.425 1.00 0.00 72 ILE B CA 1
ATOM 1425 C C . ILE B 1 42 ? 7.298 -13.505 -11.591 1.00 0.00 72 ILE B C 1
ATOM 1426 O O . ILE B 1 42 ? 7.675 -13.916 -12.693 1.00 0.00 72 ILE B O 1
ATOM 1442 N N . GLU B 1 43 ? 8.102 -13.521 -10.514 1.00 0.00 73 GLU B N 1
ATOM 1443 C CA . GLU B 1 43 ? 9.512 -13.976 -10.501 1.00 0.00 73 GLU B CA 1
ATOM 1444 C C . GLU B 1 43 ? 9.851 -14.694 -9.190 1.00 0.00 73 GLU B C 1
ATOM 1445 O O . GLU B 1 43 ? 9.892 -15.943 -9.213 1.00 0.00 73 GLU B O 1
ATOM 1457 N N . THR A 1 1 ? -9.590 12.995 -13.159 1.00 0.00 31 THR A N 2
ATOM 1458 C CA . THR A 1 1 ? -8.560 11.952 -12.998 1.00 0.00 31 THR A CA 2
ATOM 1459 C C . THR A 1 1 ? -7.829 12.102 -11.655 1.00 0.00 31 THR A C 2
ATOM 1460 O O . THR A 1 1 ? -7.683 13.219 -11.149 1.00 0.00 31 THR A O 2
ATOM 1471 N N . ARG A 1 2 ? -7.301 11.006 -11.098 1.00 0.00 32 ARG A N 2
ATOM 1472 C CA . ARG A 1 2 ? -6.374 11.006 -9.958 1.00 0.00 32 ARG A CA 2
ATOM 1473 C C . ARG A 1 2 ? -4.946 10.648 -10.370 1.00 0.00 32 ARG A C 2
ATOM 1474 O O . ARG A 1 2 ? -4.694 10.236 -11.500 1.00 0.00 32 ARG A O 2
ATOM 1495 N N . ALA A 1 3 ? -4.021 10.786 -9.425 1.00 0.00 33 ALA A N 2
ATOM 1496 C CA . ALA A 1 3 ? -2.599 10.496 -9.577 1.00 0.00 33 ALA A CA 2
ATOM 1497 C C . ALA A 1 3 ? -2.089 9.630 -8.412 1.00 0.00 33 ALA A C 2
ATOM 1498 O O . ALA A 1 3 ? -2.391 9.900 -7.246 1.00 0.00 33 ALA A O 2
ATOM 1505 N N . VAL A 1 4 ? -1.302 8.600 -8.727 1.00 0.00 34 VAL A N 2
ATOM 1506 C CA . VAL A 1 4 ? -0.643 7.688 -7.778 1.00 0.00 34 VAL A CA 2
ATOM 1507 C C . VAL A 1 4 ? 0.825 7.587 -8.160 1.00 0.00 34 VAL A C 2
ATOM 1508 O O . VAL A 1 4 ? 1.191 6.832 -9.056 1.00 0.00 34 VAL A O 2
ATOM 1521 N N . SER A 1 5 ? 1.648 8.410 -7.515 1.00 0.00 35 SER A N 2
ATOM 1522 C CA . SER A 1 5 ? 3.057 8.647 -7.840 1.00 0.00 35 SER A CA 2
ATOM 1523 C C . SER A 1 5 ? 3.969 8.127 -6.741 1.00 0.00 35 SER A C 2
ATOM 1524 O O . SER A 1 5 ? 3.933 8.608 -5.605 1.00 0.00 35 SER A O 2
ATOM 1532 N N . LEU A 1 6 ? 4.737 7.088 -7.071 1.00 0.00 36 LEU A N 2
ATOM 1533 C CA . LEU A 1 6 ? 5.397 6.211 -6.108 1.00 0.00 36 LEU A CA 2
ATOM 1534 C C . LEU A 1 6 ? 6.865 5.944 -6.451 1.00 0.00 36 LEU A C 2
ATOM 1535 O O . LEU A 1 6 ? 7.360 6.277 -7.529 1.00 0.00 36 LEU A O 2
ATOM 1551 N N . TYR A 1 7 ? 7.542 5.314 -5.494 1.00 0.00 37 TYR A N 2
ATOM 1552 C CA . TYR A 1 7 ? 8.985 5.148 -5.428 1.00 0.00 37 TYR A CA 2
ATOM 1553 C C . TYR A 1 7 ? 9.324 3.662 -5.283 1.00 0.00 37 TYR A C 2
ATOM 1554 O O . TYR A 1 7 ? 9.412 3.126 -4.175 1.00 0.00 37 TYR A O 2
ATOM 1572 N N . PHE A 1 8 ? 9.424 2.973 -6.420 1.00 0.00 38 PHE A N 2
ATOM 1573 C CA . PHE A 1 8 ? 9.842 1.587 -6.539 1.00 0.00 38 PHE A CA 2
ATOM 1574 C C . PHE A 1 8 ? 11.376 1.476 -6.513 1.00 0.00 38 PHE A C 2
ATOM 1575 O O . PHE A 1 8 ? 12.088 2.477 -6.666 1.00 0.00 38 PHE A O 2
ATOM 1592 N N . SER A 1 9 ? 11.885 0.251 -6.368 1.00 0.00 39 SER A N 2
ATOM 1593 C CA . SER A 1 9 ? 13.324 -0.029 -6.310 1.00 0.00 39 SER A CA 2
ATOM 1594 C C . SER A 1 9 ? 13.818 -0.689 -7.587 1.00 0.00 39 SER A C 2
ATOM 1595 O O . SER A 1 9 ? 13.021 -1.170 -8.391 1.00 0.00 39 SER A O 2
ATOM 1603 N N . ASP A 1 10 ? 15.137 -0.717 -7.783 1.00 0.00 40 ASP A N 2
ATOM 1604 C CA . ASP A 1 10 ? 15.753 -1.179 -9.026 1.00 0.00 40 ASP A CA 2
ATOM 1605 C C . ASP A 1 10 ? 15.296 -2.588 -9.430 1.00 0.00 40 ASP A C 2
ATOM 1606 O O . ASP A 1 10 ? 14.927 -2.787 -10.583 1.00 0.00 40 ASP A O 2
ATOM 1615 N N . GLU A 1 11 ? 15.259 -3.554 -8.509 1.00 0.00 41 GLU A N 2
ATOM 1616 C CA . GLU A 1 11 ? 14.792 -4.927 -8.764 1.00 0.00 41 GLU A CA 2
ATOM 1617 C C . GLU A 1 11 ? 13.317 -4.970 -9.172 1.00 0.00 41 GLU A C 2
ATOM 1618 O O . GLU A 1 11 ? 12.959 -5.557 -10.192 1.00 0.00 41 GLU A O 2
ATOM 1630 N N . GLN A 1 12 ? 12.463 -4.326 -8.372 1.00 0.00 42 GLN A N 2
ATOM 1631 C CA . GLN A 1 12 ? 11.016 -4.252 -8.591 1.00 0.00 42 GLN A CA 2
ATOM 1632 C C . GLN A 1 12 ? 10.690 -3.602 -9.949 1.00 0.00 42 GLN A C 2
ATOM 1633 O O . GLN A 1 12 ? 9.856 -4.108 -10.701 1.00 0.00 42 GLN A O 2
ATOM 1647 N N . TYR A 1 13 ? 11.388 -2.518 -10.306 1.00 0.00 43 TYR A N 2
ATOM 1648 C CA . TYR A 1 13 ? 11.237 -1.848 -11.602 1.00 0.00 43 TYR A CA 2
ATOM 1649 C C . TYR A 1 13 ? 11.706 -2.710 -12.768 1.00 0.00 43 TYR A C 2
ATOM 1650 O O . TYR A 1 13 ? 11.042 -2.818 -13.794 1.00 0.00 43 TYR A O 2
ATOM 1668 N N . GLN A 1 14 ? 12.867 -3.332 -12.594 1.00 0.00 44 GLN A N 2
ATOM 1669 C CA . GLN A 1 14 ? 13.468 -4.243 -13.575 1.00 0.00 44 GLN A CA 2
ATOM 1670 C C . GLN A 1 14 ? 12.558 -5.435 -13.890 1.00 0.00 44 GLN A C 2
ATOM 1671 O O . GLN A 1 14 ? 12.404 -5.789 -15.056 1.00 0.00 44 GLN A O 2
ATOM 1685 N N . LYS A 1 15 ? 11.905 -6.024 -12.882 1.00 0.00 45 LYS A N 2
ATOM 1686 C CA . LYS A 1 15 ? 10.877 -7.055 -13.043 1.00 0.00 45 LYS A CA 2
ATOM 1687 C C . LYS A 1 15 ? 9.691 -6.557 -13.875 1.00 0.00 45 LYS A C 2
ATOM 1688 O O . LYS A 1 15 ? 9.239 -7.272 -14.771 1.00 0.00 45 LYS A O 2
ATOM 1707 N N . LEU A 1 16 ? 9.222 -5.328 -13.641 1.00 0.00 46 LEU A N 2
ATOM 1708 C CA . LEU A 1 16 ? 8.202 -4.693 -14.472 1.00 0.00 46 LEU A CA 2
ATOM 1709 C C . LEU A 1 16 ? 8.676 -4.458 -15.905 1.00 0.00 46 LEU A C 2
ATOM 1710 O O . LEU A 1 16 ? 7.951 -4.783 -16.835 1.00 0.00 46 LEU A O 2
ATOM 1726 N N . GLU A 1 17 ? 9.889 -3.952 -16.107 1.00 0.00 47 GLU A N 2
ATOM 1727 C CA . GLU A 1 17 ? 10.484 -3.768 -17.435 1.00 0.00 47 GLU A CA 2
ATOM 1728 C C . GLU A 1 17 ? 10.652 -5.088 -18.203 1.00 0.00 47 GLU A C 2
ATOM 1729 O O . GLU A 1 17 ? 10.378 -5.148 -19.405 1.00 0.00 47 GLU A O 2
ATOM 1741 N N . LYS A 1 18 ? 11.030 -6.167 -17.506 1.00 0.00 48 LYS A N 2
ATOM 1742 C CA . LYS A 1 18 ? 11.172 -7.511 -18.074 1.00 0.00 48 LYS A CA 2
ATOM 1743 C C . LYS A 1 18 ? 9.840 -8.016 -18.633 1.00 0.00 48 LYS A C 2
ATOM 1744 O O . LYS A 1 18 ? 9.805 -8.570 -19.731 1.00 0.00 48 LYS A O 2
ATOM 1763 N N . MET A 1 19 ? 8.736 -7.770 -17.921 1.00 0.00 49 MET A N 2
ATOM 1764 C CA . MET A 1 19 ? 7.384 -8.045 -18.377 1.00 0.00 49 MET A CA 2
ATOM 1765 C C . MET A 1 19 ? 6.927 -7.072 -19.476 1.00 0.00 49 MET A C 2
ATOM 1766 O O . MET A 1 19 ? 6.334 -7.489 -20.468 1.00 0.00 49 MET A O 2
ATOM 1780 N N . ALA A 1 20 ? 7.222 -5.778 -19.332 1.00 0.00 50 ALA A N 2
ATOM 1781 C CA . ALA A 1 20 ? 6.814 -4.713 -20.244 1.00 0.00 50 ALA A CA 2
ATOM 1782 C C . ALA A 1 20 ? 7.334 -4.915 -21.671 1.00 0.00 50 ALA A C 2
ATOM 1783 O O . ALA A 1 20 ? 6.649 -4.539 -22.615 1.00 0.00 50 ALA A O 2
ATOM 1790 N N . ASN A 1 21 ? 8.488 -5.557 -21.864 1.00 0.00 51 ASN A N 2
ATOM 1791 C CA . ASN A 1 21 ? 8.980 -5.953 -23.186 1.00 0.00 51 ASN A CA 2
ATOM 1792 C C . ASN A 1 21 ? 8.012 -6.895 -23.937 1.00 0.00 51 ASN A C 2
ATOM 1793 O O . ASN A 1 21 ? 7.909 -6.819 -25.160 1.00 0.00 51 ASN A O 2
ATOM 1804 N N . GLU A 1 22 ? 7.245 -7.722 -23.222 1.00 0.00 52 GLU A N 2
ATOM 1805 C CA . GLU A 1 22 ? 6.193 -8.583 -23.777 1.00 0.00 52 GLU A CA 2
ATOM 1806 C C . GLU A 1 22 ? 4.899 -7.811 -24.121 1.00 0.00 52 GLU A C 2
ATOM 1807 O O . GLU A 1 22 ? 4.077 -8.287 -24.906 1.00 0.00 52 GLU A O 2
ATOM 1819 N N . GLU A 1 23 ? 4.741 -6.595 -23.587 1.00 0.00 53 GLU A N 2
ATOM 1820 C CA . GLU A 1 23 ? 3.718 -5.600 -23.953 1.00 0.00 53 GLU A CA 2
ATOM 1821 C C . GLU A 1 23 ? 4.272 -4.533 -24.928 1.00 0.00 53 GLU A C 2
ATOM 1822 O O . GLU A 1 23 ? 3.554 -3.628 -25.351 1.00 0.00 53 GLU A O 2
ATOM 1834 N N . GLU A 1 24 ? 5.543 -4.669 -25.327 1.00 0.00 54 GLU A N 2
ATOM 1835 C CA . GLU A 1 24 ? 6.302 -3.785 -26.218 1.00 0.00 54 GLU A CA 2
ATOM 1836 C C . GLU A 1 24 ? 6.631 -2.428 -25.558 1.00 0.00 54 GLU A C 2
ATOM 1837 O O . GLU A 1 24 ? 6.269 -1.355 -26.042 1.00 0.00 54 GLU A O 2
ATOM 1849 N N . GLU A 1 25 ? 7.359 -2.507 -24.436 1.00 0.00 55 GLU A N 2
ATOM 1850 C CA . GLU A 1 25 ? 7.889 -1.426 -23.588 1.00 0.00 55 GLU A CA 2
ATOM 1851 C C . GLU A 1 25 ? 6.872 -0.326 -23.214 1.00 0.00 55 GLU A C 2
ATOM 1852 O O . GLU A 1 25 ? 6.807 0.751 -23.810 1.00 0.00 55 GLU A O 2
ATOM 1864 N N . SER A 1 26 ? 6.094 -0.603 -22.161 1.00 0.00 56 SER A N 2
ATOM 1865 C CA . SER A 1 26 ? 5.077 0.285 -21.587 1.00 0.00 56 SER A CA 2
ATOM 1866 C C . SER A 1 26 ? 5.108 0.143 -20.060 1.00 0.00 56 SER A C 2
ATOM 1867 O O . SER A 1 26 ? 4.168 -0.317 -19.406 1.00 0.00 56 SER A O 2
ATOM 1875 N N . VAL A 1 27 ? 6.271 0.452 -19.477 1.00 0.00 57 VAL A N 2
ATOM 1876 C CA . VAL A 1 27 ? 6.486 0.361 -18.025 1.00 0.00 57 VAL A CA 2
ATOM 1877 C C . VAL A 1 27 ? 5.588 1.356 -17.274 1.00 0.00 57 VAL A C 2
ATOM 1878 O O . VAL A 1 27 ? 5.391 2.492 -17.708 1.00 0.00 57 VAL A O 2
ATOM 1891 N N . GLY A 1 28 ? 5.014 0.915 -16.153 1.00 0.00 58 GLY A N 2
ATOM 1892 C CA . GLY A 1 28 ? 4.000 1.639 -15.372 1.00 0.00 58 GLY A CA 2
ATOM 1893 C C . GLY A 1 28 ? 2.583 1.270 -15.814 1.00 0.00 58 GLY A C 2
ATOM 1894 O O . GLY A 1 28 ? 1.740 0.922 -14.990 1.00 0.00 58 GLY A O 2
ATOM 1898 N N . SER A 1 29 ? 2.336 1.227 -17.123 1.00 0.00 59 SER A N 2
ATOM 1899 C CA . SER A 1 29 ? 1.084 0.730 -17.703 1.00 0.00 59 SER A CA 2
ATOM 1900 C C . SER A 1 29 ? 0.862 -0.745 -17.364 1.00 0.00 59 SER A C 2
ATOM 1901 O O . SER A 1 29 ? -0.241 -1.134 -16.985 1.00 0.00 59 SER A O 2
ATOM 1909 N N . TYR A 1 30 ? 1.927 -1.555 -17.406 1.00 0.00 60 TYR A N 2
ATOM 1910 C CA . TYR A 1 30 ? 1.910 -2.952 -16.960 1.00 0.00 60 TYR A CA 2
ATOM 1911 C C . TYR A 1 30 ? 1.516 -3.083 -15.479 1.00 0.00 60 TYR A C 2
ATOM 1912 O O . TYR A 1 30 ? 0.680 -3.917 -15.136 1.00 0.00 60 TYR A O 2
ATOM 1930 N N . ILE A 1 31 ? 2.066 -2.218 -14.611 1.00 0.00 61 ILE A N 2
ATOM 1931 C CA . ILE A 1 31 ? 1.687 -2.098 -13.183 1.00 0.00 61 ILE A CA 2
ATOM 1932 C C . ILE A 1 31 ? 0.179 -1.889 -13.070 1.00 0.00 61 ILE A C 2
ATOM 1933 O O . ILE A 1 31 ? -0.508 -2.625 -12.358 1.00 0.00 61 ILE A O 2
ATOM 1949 N N . LYS A 1 32 ? -0.339 -0.909 -13.818 1.00 0.00 62 LYS A N 2
ATOM 1950 C CA . LYS A 1 32 ? -1.745 -0.525 -13.774 1.00 0.00 62 LYS A CA 2
ATOM 1951 C C . LYS A 1 32 ? -2.622 -1.699 -14.220 1.00 0.00 62 LYS A C 2
ATOM 1952 O O . LYS A 1 32 ? -3.535 -2.091 -13.502 1.00 0.00 62 LYS A O 2
ATOM 1971 N N . ARG A 1 33 ? -2.298 -2.338 -15.351 1.00 0.00 63 ARG A N 2
ATOM 1972 C CA . ARG A 1 33 ? -2.978 -3.553 -15.835 1.00 0.00 63 ARG A CA 2
ATOM 1973 C C . ARG A 1 33 ? -2.957 -4.703 -14.824 1.00 0.00 63 ARG A C 2
ATOM 1974 O O . ARG A 1 33 ? -3.971 -5.372 -14.678 1.00 0.00 63 ARG A O 2
ATOM 1995 N N . TYR A 1 34 ? -1.870 -4.912 -14.082 1.00 0.00 64 TYR A N 2
ATOM 1996 C CA . TYR A 1 34 ? -1.747 -5.972 -13.067 1.00 0.00 64 TYR A CA 2
ATOM 1997 C C . TYR A 1 34 ? -2.698 -5.751 -11.880 1.00 0.00 64 TYR A C 2
ATOM 1998 O O . TYR A 1 34 ? -3.348 -6.670 -11.384 1.00 0.00 64 TYR A O 2
ATOM 2016 N N . ILE A 1 35 ? -2.813 -4.497 -11.453 1.00 0.00 65 ILE A N 2
ATOM 2017 C CA . ILE A 1 35 ? -3.747 -4.025 -10.423 1.00 0.00 65 ILE A CA 2
ATOM 2018 C C . ILE A 1 35 ? -5.187 -4.182 -10.906 1.00 0.00 65 ILE A C 2
ATOM 2019 O O . ILE A 1 35 ? -6.033 -4.670 -10.162 1.00 0.00 65 ILE A O 2
ATOM 2035 N N . LEU A 1 36 ? -5.467 -3.826 -12.161 1.00 0.00 66 LEU A N 2
ATOM 2036 C CA . LEU A 1 36 ? -6.808 -3.912 -12.753 1.00 0.00 66 LEU A CA 2
ATOM 2037 C C . LEU A 1 36 ? -7.224 -5.372 -12.979 1.00 0.00 66 LEU A C 2
ATOM 2038 O O . LEU A 1 36 ? -8.381 -5.729 -12.756 1.00 0.00 66 LEU A O 2
ATOM 2054 N N . LYS A 1 37 ? -6.260 -6.233 -13.324 1.00 0.00 67 LYS A N 2
ATOM 2055 C CA . LYS A 1 37 ? -6.389 -7.692 -13.386 1.00 0.00 67 LYS A CA 2
ATOM 2056 C C . LYS A 1 37 ? -6.790 -8.259 -12.022 1.00 0.00 67 LYS A C 2
ATOM 2057 O O . LYS A 1 37 ? -7.752 -9.023 -11.935 1.00 0.00 67 LYS A O 2
ATOM 2076 N N . ALA A 1 38 ? -6.084 -7.848 -10.966 1.00 0.00 68 ALA A N 2
ATOM 2077 C CA . ALA A 1 38 ? -6.338 -8.258 -9.585 1.00 0.00 68 ALA A CA 2
ATOM 2078 C C . ALA A 1 38 ? -7.650 -7.698 -9.002 1.00 0.00 68 ALA A C 2
ATOM 2079 O O . ALA A 1 38 ? -8.289 -8.365 -8.190 1.00 0.00 68 ALA A O 2
ATOM 2086 N N . LEU A 1 39 ? -8.094 -6.509 -9.426 1.00 0.00 69 LEU A N 2
ATOM 2087 C CA . LEU A 1 39 ? -9.252 -5.785 -8.878 1.00 0.00 69 LEU A CA 2
ATOM 2088 C C . LEU A 1 39 ? -10.565 -6.555 -9.037 1.00 0.00 69 LEU A C 2
ATOM 2089 O O . LEU A 1 39 ? -11.465 -6.443 -8.201 1.00 0.00 69 LEU A O 2
ATOM 2105 N N . ARG A 1 40 ? -10.636 -7.364 -10.097 1.00 0.00 70 ARG A N 2
ATOM 2106 C CA . ARG A 1 40 ? -11.726 -8.291 -10.410 1.00 0.00 70 ARG A CA 2
ATOM 2107 C C . ARG A 1 40 ? -11.869 -9.439 -9.400 1.00 0.00 70 ARG A C 2
ATOM 2108 O O . ARG A 1 40 ? -12.947 -10.027 -9.299 1.00 0.00 70 ARG A O 2
ATOM 2129 N N . LYS A 1 41 ? -10.789 -9.775 -8.678 1.00 0.00 71 LYS A N 2
ATOM 2130 C CA . LYS A 1 41 ? -10.653 -10.984 -7.846 1.00 0.00 71 LYS A CA 2
ATOM 2131 C C . LYS A 1 41 ? -9.820 -10.795 -6.557 1.00 0.00 71 LYS A C 2
ATOM 2132 O O . LYS A 1 41 ? -9.198 -11.746 -6.081 1.00 0.00 71 LYS A O 2
ATOM 2151 N N . ILE A 1 42 ? -9.826 -9.594 -5.959 1.00 0.00 72 ILE A N 2
ATOM 2152 C CA . ILE A 1 42 ? -9.206 -9.320 -4.641 1.00 0.00 72 ILE A CA 2
ATOM 2153 C C . ILE A 1 42 ? -9.633 -10.349 -3.567 1.00 0.00 72 ILE A C 2
ATOM 2154 O O . ILE A 1 42 ? -8.797 -10.819 -2.791 1.00 0.00 72 ILE A O 2
ATOM 2170 N N . GLU A 1 43 ? -10.920 -10.729 -3.539 1.00 0.00 73 GLU A N 2
ATOM 2171 C CA . GLU A 1 43 ? -11.523 -11.732 -2.643 1.00 0.00 73 GLU A CA 2
ATOM 2172 C C . GLU A 1 43 ? -11.866 -13.049 -3.366 1.00 0.00 73 GLU A C 2
ATOM 2173 O O . GLU A 1 43 ? -12.737 -13.052 -4.266 1.00 0.00 73 GLU A O 2
ATOM 2185 N N . THR B 1 1 ? 16.552 6.451 -6.650 1.00 0.00 31 THR B N 2
ATOM 2186 C CA . THR B 1 1 ? 15.259 5.739 -6.596 1.00 0.00 31 THR B CA 2
ATOM 2187 C C . THR B 1 1 ? 14.472 6.060 -7.874 1.00 0.00 31 THR B C 2
ATOM 2188 O O . THR B 1 1 ? 14.729 7.082 -8.520 1.00 0.00 31 THR B O 2
ATOM 2199 N N . ARG B 1 2 ? 13.514 5.210 -8.258 1.00 0.00 32 ARG B N 2
ATOM 2200 C CA . ARG B 1 2 ? 12.652 5.410 -9.433 1.00 0.00 32 ARG B CA 2
ATOM 2201 C C . ARG B 1 2 ? 11.428 6.274 -9.099 1.00 0.00 32 ARG B C 2
ATOM 2202 O O . ARG B 1 2 ? 11.111 6.491 -7.931 1.00 0.00 32 ARG B O 2
ATOM 2223 N N . ALA B 1 3 ? 10.721 6.718 -10.133 1.00 0.00 33 ALA B N 2
ATOM 2224 C CA . ALA B 1 3 ? 9.469 7.472 -10.066 1.00 0.00 33 ALA B CA 2
ATOM 2225 C C . ALA B 1 3 ? 8.422 6.821 -10.987 1.00 0.00 33 ALA B C 2
ATOM 2226 O O . ALA B 1 3 ? 8.636 6.699 -12.196 1.00 0.00 33 ALA B O 2
ATOM 2233 N N . VAL B 1 4 ? 7.308 6.364 -10.410 1.00 0.00 34 VAL B N 2
ATOM 2234 C CA . VAL B 1 4 ? 6.263 5.561 -11.058 1.00 0.00 34 VAL B CA 2
ATOM 2235 C C . VAL B 1 4 ? 4.905 6.190 -10.764 1.00 0.00 34 VAL B C 2
ATOM 2236 O O . VAL B 1 4 ? 4.331 5.984 -9.697 1.00 0.00 34 VAL B O 2
ATOM 2249 N N . SER B 1 5 ? 4.431 7.012 -11.700 1.00 0.00 35 SER B N 2
ATOM 2250 C CA . SER B 1 5 ? 3.180 7.776 -11.610 1.00 0.00 35 SER B CA 2
ATOM 2251 C C . SER B 1 5 ? 2.092 7.234 -12.528 1.00 0.00 35 SER B C 2
ATOM 2252 O O . SER B 1 5 ? 2.237 7.208 -13.754 1.00 0.00 35 SER B O 2
ATOM 2260 N N . LEU B 1 6 ? 1.010 6.767 -11.904 1.00 0.00 36 LEU B N 2
ATOM 2261 C CA . LEU B 1 6 ? -0.153 6.161 -12.545 1.00 0.00 36 LEU B CA 2
ATOM 2262 C C . LEU B 1 6 ? -1.351 7.121 -12.495 1.00 0.00 36 LEU B C 2
ATOM 2263 O O . LEU B 1 6 ? -1.442 7.982 -11.616 1.00 0.00 36 LEU B O 2
ATOM 2279 N N . TYR B 1 7 ? -2.295 6.923 -13.415 1.00 0.00 37 TYR B N 2
ATOM 2280 C CA . TYR B 1 7 ? -3.460 7.785 -13.633 1.00 0.00 37 TYR B CA 2
ATOM 2281 C C . TYR B 1 7 ? -4.752 6.968 -13.671 1.00 0.00 37 TYR B C 2
ATOM 2282 O O . TYR B 1 7 ? -5.180 6.491 -14.725 1.00 0.00 37 TYR B O 2
ATOM 2300 N N . PHE B 1 8 ? -5.357 6.761 -12.502 1.00 0.00 38 PHE B N 2
ATOM 2301 C CA . PHE B 1 8 ? -6.648 6.123 -12.316 1.00 0.00 38 PHE B CA 2
ATOM 2302 C C . PHE B 1 8 ? -7.814 7.101 -12.486 1.00 0.00 38 PHE B C 2
ATOM 2303 O O . PHE B 1 8 ? -7.639 8.323 -12.460 1.00 0.00 38 PHE B O 2
ATOM 2320 N N . SER B 1 9 ? -9.024 6.552 -12.604 1.00 0.00 39 SER B N 2
ATOM 2321 C CA . SER B 1 9 ? -10.222 7.312 -12.947 1.00 0.00 39 SER B CA 2
ATOM 2322 C C . SER B 1 9 ? -11.397 6.990 -12.034 1.00 0.00 39 SER B C 2
ATOM 2323 O O . SER B 1 9 ? -12.231 6.129 -12.318 1.00 0.00 39 SER B O 2
ATOM 2331 N N . ASP B 1 10 ? -11.438 7.726 -10.924 1.00 0.00 40 ASP B N 2
ATOM 2332 C CA . ASP B 1 10 ? -12.456 7.731 -9.876 1.00 0.00 40 ASP B CA 2
ATOM 2333 C C . ASP B 1 10 ? -12.669 6.358 -9.215 1.00 0.00 40 ASP B C 2
ATOM 2334 O O . ASP B 1 10 ? -12.131 6.114 -8.140 1.00 0.00 40 ASP B O 2
ATOM 2343 N N . GLU B 1 11 ? -13.381 5.434 -9.857 1.00 0.00 41 GLU B N 2
ATOM 2344 C CA . GLU B 1 11 ? -13.684 4.085 -9.362 1.00 0.00 41 GLU B CA 2
ATOM 2345 C C . GLU B 1 11 ? -12.425 3.309 -8.957 1.00 0.00 41 GLU B C 2
ATOM 2346 O O . GLU B 1 11 ? -12.332 2.811 -7.838 1.00 0.00 41 GLU B O 2
ATOM 2358 N N . GLN B 1 12 ? -11.438 3.242 -9.855 1.00 0.00 42 GLN B N 2
ATOM 2359 C CA . GLN B 1 12 ? -10.130 2.614 -9.615 1.00 0.00 42 GLN B CA 2
ATOM 2360 C C . GLN B 1 12 ? -9.395 3.240 -8.413 1.00 0.00 42 GLN B C 2
ATOM 2361 O O . GLN B 1 12 ? -8.874 2.506 -7.571 1.00 0.00 42 GLN B O 2
ATOM 2375 N N . TYR B 1 13 ? -9.389 4.575 -8.282 1.00 0.00 43 TYR B N 2
ATOM 2376 C CA . TYR B 1 13 ? -8.794 5.237 -7.112 1.00 0.00 43 TYR B CA 2
ATOM 2377 C C . TYR B 1 13 ? -9.551 4.927 -5.810 1.00 0.00 43 TYR B C 2
ATOM 2378 O O . TYR B 1 13 ? -8.944 4.663 -4.773 1.00 0.00 43 TYR B O 2
ATOM 2396 N N . GLN B 1 14 ? -10.883 4.912 -5.863 1.00 0.00 44 GLN B N 2
ATOM 2397 C CA . GLN B 1 14 ? -11.736 4.577 -4.724 1.00 0.00 44 GLN B CA 2
ATOM 2398 C C . GLN B 1 14 ? -11.583 3.115 -4.290 1.00 0.00 44 GLN B C 2
ATOM 2399 O O . GLN B 1 14 ? -11.567 2.842 -3.092 1.00 0.00 44 GLN B O 2
ATOM 2413 N N . LYS B 1 15 ? -11.415 2.172 -5.225 1.00 0.00 45 LYS B N 2
ATOM 2414 C CA . LYS B 1 15 ? -11.070 0.777 -4.926 1.00 0.00 45 LYS B CA 2
ATOM 2415 C C . LYS B 1 15 ? -9.730 0.688 -4.196 1.00 0.00 45 LYS B C 2
ATOM 2416 O O . LYS B 1 15 ? -9.652 0.011 -3.174 1.00 0.00 45 LYS B O 2
ATOM 2435 N N . LEU B 1 16 ? -8.712 1.436 -4.636 1.00 0.00 46 LEU B N 2
ATOM 2436 C CA . LEU B 1 16 ? -7.448 1.568 -3.921 1.00 0.00 46 LEU B CA 2
ATOM 2437 C C . LEU B 1 16 ? -7.611 2.129 -2.507 1.00 0.00 46 LEU B C 2
ATOM 2438 O O . LEU B 1 16 ? -7.021 1.606 -1.569 1.00 0.00 46 LEU B O 2
ATOM 2454 N N . GLU B 1 17 ? -8.435 3.158 -2.329 1.00 0.00 47 GLU B N 2
ATOM 2455 C CA . GLU B 1 17 ? -8.775 3.691 -1.005 1.00 0.00 47 GLU B CA 2
ATOM 2456 C C . GLU B 1 17 ? -9.528 2.678 -0.120 1.00 0.00 47 GLU B C 2
ATOM 2457 O O . GLU B 1 17 ? -9.247 2.573 1.075 1.00 0.00 47 GLU B O 2
ATOM 2469 N N . LYS B 1 18 ? -10.432 1.875 -0.696 1.00 0.00 48 LYS B N 2
ATOM 2470 C CA . LYS B 1 18 ? -11.176 0.816 0.003 1.00 0.00 48 LYS B CA 2
ATOM 2471 C C . LYS B 1 18 ? -10.270 -0.333 0.451 1.00 0.00 48 LYS B C 2
ATOM 2472 O O . LYS B 1 18 ? -10.438 -0.858 1.550 1.00 0.00 48 LYS B O 2
ATOM 2491 N N . MET B 1 19 ? -9.283 -0.685 -0.371 1.00 0.00 49 MET B N 2
ATOM 2492 C CA . MET B 1 19 ? -8.216 -1.626 -0.076 1.00 0.00 49 MET B CA 2
ATOM 2493 C C . MET B 1 19 ? -7.326 -1.082 1.050 1.00 0.00 49 MET B C 2
ATOM 2494 O O . MET B 1 19 ? -7.138 -1.731 2.077 1.00 0.00 49 MET B O 2
ATOM 2508 N N . ALA B 1 20 ? -6.845 0.151 0.892 1.00 0.00 50 ALA B N 2
ATOM 2509 C CA . ALA B 1 20 ? -6.011 0.874 1.846 1.00 0.00 50 ALA B CA 2
ATOM 2510 C C . ALA B 1 20 ? -6.647 1.043 3.230 1.00 0.00 50 ALA B C 2
ATOM 2511 O O . ALA B 1 20 ? -5.940 0.953 4.233 1.00 0.00 50 ALA B O 2
ATOM 2518 N N . ASN B 1 21 ? -7.963 1.236 3.318 1.00 0.00 51 ASN B N 2
ATOM 2519 C CA . ASN B 1 21 ? -8.694 1.292 4.585 1.00 0.00 51 ASN B CA 2
ATOM 2520 C C . ASN B 1 21 ? -8.584 -0.013 5.403 1.00 0.00 51 ASN B C 2
ATOM 2521 O O . ASN B 1 21 ? -8.634 0.034 6.631 1.00 0.00 51 ASN B O 2
ATOM 2532 N N . GLU B 1 22 ? -8.357 -1.163 4.760 1.00 0.00 52 GLU B N 2
ATOM 2533 C CA . GLU B 1 22 ? -8.092 -2.442 5.430 1.00 0.00 52 GLU B CA 2
ATOM 2534 C C . GLU B 1 22 ? -6.687 -2.515 6.072 1.00 0.00 52 GLU B C 2
ATOM 2535 O O . GLU B 1 22 ? -6.507 -3.185 7.089 1.00 0.00 52 GLU B O 2
ATOM 2547 N N . GLU B 1 23 ? -5.701 -1.778 5.540 1.00 0.00 53 GLU B N 2
ATOM 2548 C CA . GLU B 1 23 ? -4.400 -1.521 6.187 1.00 0.00 53 GLU B CA 2
ATOM 2549 C C . GLU B 1 23 ? -4.421 -0.268 7.095 1.00 0.00 53 GLU B C 2
ATOM 2550 O O . GLU B 1 23 ? -3.427 0.051 7.750 1.00 0.00 53 GLU B O 2
ATOM 2562 N N . GLU B 1 24 ? -5.568 0.414 7.164 1.00 0.00 54 GLU B N 2
ATOM 2563 C CA . GLU B 1 24 ? -5.864 1.630 7.934 1.00 0.00 54 GLU B CA 2
ATOM 2564 C C . GLU B 1 24 ? -5.197 2.887 7.330 1.00 0.00 54 GLU B C 2
ATOM 2565 O O . GLU B 1 24 ? -4.505 3.652 8.005 1.00 0.00 54 GLU B O 2
ATOM 2577 N N . GLU B 1 25 ? -5.457 3.097 6.033 1.00 0.00 55 GLU B N 2
ATOM 2578 C CA . GLU B 1 25 ? -5.039 4.217 5.173 1.00 0.00 55 GLU B CA 2
ATOM 2579 C C . GLU B 1 25 ? -3.546 4.191 4.788 1.00 0.00 55 GLU B C 2
ATOM 2580 O O . GLU B 1 25 ? -2.642 4.528 5.555 1.00 0.00 55 GLU B O 2
ATOM 2592 N N . SER B 1 26 ? -3.317 3.752 3.551 1.00 0.00 56 SER B N 2
ATOM 2593 C CA . SER B 1 26 ? -2.039 3.398 2.920 1.00 0.00 56 SER B CA 2
ATOM 2594 C C . SER B 1 26 ? -2.109 3.589 1.390 1.00 0.00 56 SER B C 2
ATOM 2595 O O . SER B 1 26 ? -1.504 2.841 0.620 1.00 0.00 56 SER B O 2
ATOM 2603 N N . VAL B 1 27 ? -2.921 4.543 0.911 1.00 0.00 57 VAL B N 2
ATOM 2604 C CA . VAL B 1 27 ? -3.286 4.666 -0.514 1.00 0.00 57 VAL B CA 2
ATOM 2605 C C . VAL B 1 27 ? -2.050 4.923 -1.389 1.00 0.00 57 VAL B C 2
ATOM 2606 O O . VAL B 1 27 ? -1.334 5.909 -1.205 1.00 0.00 57 VAL B O 2
ATOM 2619 N N . GLY B 1 28 ? -1.775 3.999 -2.312 1.00 0.00 58 GLY B N 2
ATOM 2620 C CA . GLY B 1 28 ? -0.571 3.962 -3.152 1.00 0.00 58 GLY B CA 2
ATOM 2621 C C . GLY B 1 28 ? 0.460 2.972 -2.610 1.00 0.00 58 GLY B C 2
ATOM 2622 O O . GLY B 1 28 ? 0.923 2.094 -3.335 1.00 0.00 58 GLY B O 2
ATOM 2626 N N . SER B 1 29 ? 0.744 3.010 -1.310 1.00 0.00 59 SER B N 2
ATOM 2627 C CA . SER B 1 29 ? 1.537 1.982 -0.630 1.00 0.00 59 SER B CA 2
ATOM 2628 C C . SER B 1 29 ? 0.894 0.596 -0.757 1.00 0.00 59 SER B C 2
ATOM 2629 O O . SER B 1 29 ? 1.605 -0.389 -0.954 1.00 0.00 59 SER B O 2
ATOM 2637 N N . TYR B 1 30 ? -0.444 0.510 -0.741 1.00 0.00 60 TYR B N 2
ATOM 2638 C CA . TYR B 1 30 ? -1.188 -0.728 -1.011 1.00 0.00 60 TYR B CA 2
ATOM 2639 C C . TYR B 1 30 ? -0.991 -1.243 -2.446 1.00 0.00 60 TYR B C 2
ATOM 2640 O O . TYR B 1 30 ? -0.876 -2.445 -2.670 1.00 0.00 60 TYR B O 2
ATOM 2658 N N . ILE B 1 31 ? -0.906 -0.332 -3.420 1.00 0.00 61 ILE B N 2
ATOM 2659 C CA . ILE B 1 31 ? -0.570 -0.649 -4.827 1.00 0.00 61 ILE B CA 2
ATOM 2660 C C . ILE B 1 31 ? 0.781 -1.351 -4.883 1.00 0.00 61 ILE B C 2
ATOM 2661 O O . ILE B 1 31 ? 0.905 -2.439 -5.448 1.00 0.00 61 ILE B O 2
ATOM 2677 N N . LYS B 1 32 ? 1.775 -0.759 -4.213 1.00 0.00 62 LYS B N 2
ATOM 2678 C CA . LYS B 1 32 ? 3.116 -1.328 -4.099 1.00 0.00 62 LYS B CA 2
ATOM 2679 C C . LYS B 1 32 ? 3.061 -2.693 -3.414 1.00 0.00 62 LYS B C 2
ATOM 2680 O O . LYS B 1 32 ? 3.535 -3.668 -3.982 1.00 0.00 62 LYS B O 2
ATOM 2699 N N . ARG B 1 33 ? 2.395 -2.802 -2.260 1.00 0.00 63 ARG B N 2
ATOM 2700 C CA . ARG B 1 33 ? 2.171 -4.051 -1.503 1.00 0.00 63 ARG B CA 2
ATOM 2701 C C . ARG B 1 33 ? 1.663 -5.176 -2.407 1.00 0.00 63 ARG B C 2
ATOM 2702 O O . ARG B 1 33 ? 2.211 -6.270 -2.379 1.00 0.00 63 ARG B O 2
ATOM 2723 N N . TYR B 1 34 ? 0.661 -4.899 -3.239 1.00 0.00 64 TYR B N 2
ATOM 2724 C CA . TYR B 1 34 ? 0.013 -5.865 -4.129 1.00 0.00 64 TYR B CA 2
ATOM 2725 C C . TYR B 1 34 ? 0.933 -6.340 -5.262 1.00 0.00 64 TYR B C 2
ATOM 2726 O O . TYR B 1 34 ? 1.020 -7.528 -5.566 1.00 0.00 64 TYR B O 2
ATOM 2744 N N . ILE B 1 35 ? 1.652 -5.401 -5.867 1.00 0.00 65 ILE B N 2
ATOM 2745 C CA . ILE B 1 35 ? 2.646 -5.647 -6.916 1.00 0.00 65 ILE B CA 2
ATOM 2746 C C . ILE B 1 35 ? 3.828 -6.434 -6.349 1.00 0.00 65 ILE B C 2
ATOM 2747 O O . ILE B 1 35 ? 4.309 -7.364 -6.987 1.00 0.00 65 ILE B O 2
ATOM 2763 N N . LEU B 1 36 ? 4.260 -6.127 -5.125 1.00 0.00 66 LEU B N 2
ATOM 2764 C CA . LEU B 1 36 ? 5.393 -6.778 -4.459 1.00 0.00 66 LEU B CA 2
ATOM 2765 C C . LEU B 1 36 ? 4.990 -8.157 -3.909 1.00 0.00 66 LEU B C 2
ATOM 2766 O O . LEU B 1 36 ? 5.814 -9.070 -3.841 1.00 0.00 66 LEU B O 2
ATOM 2782 N N . LYS B 1 37 ? 3.708 -8.349 -3.578 1.00 0.00 67 LYS B N 2
ATOM 2783 C CA . LYS B 1 37 ? 3.067 -9.646 -3.331 1.00 0.00 67 LYS B CA 2
ATOM 2784 C C . LYS B 1 37 ? 3.077 -10.525 -4.584 1.00 0.00 67 LYS B C 2
ATOM 2785 O O . LYS B 1 37 ? 3.453 -11.694 -4.509 1.00 0.00 67 LYS B O 2
ATOM 2804 N N . ALA B 1 38 ? 2.723 -9.955 -5.736 1.00 0.00 68 ALA B N 2
ATOM 2805 C CA . ALA B 1 38 ? 2.748 -10.646 -7.023 1.00 0.00 68 ALA B CA 2
ATOM 2806 C C . ALA B 1 38 ? 4.176 -10.994 -7.483 1.00 0.00 68 ALA B C 2
ATOM 2807 O O . ALA B 1 38 ? 4.421 -12.105 -7.949 1.00 0.00 68 ALA B O 2
ATOM 2814 N N . LEU B 1 39 ? 5.139 -10.079 -7.321 1.00 0.00 69 LEU B N 2
ATOM 2815 C CA . LEU B 1 39 ? 6.511 -10.194 -7.829 1.00 0.00 69 LEU B CA 2
ATOM 2816 C C . LEU B 1 39 ? 7.287 -11.351 -7.201 1.00 0.00 69 LEU B C 2
ATOM 2817 O O . LEU B 1 39 ? 8.139 -11.959 -7.852 1.00 0.00 69 LEU B O 2
ATOM 2833 N N . ARG B 1 40 ? 6.951 -11.682 -5.951 1.00 0.00 70 ARG B N 2
ATOM 2834 C CA . ARG B 1 40 ? 7.480 -12.836 -5.222 1.00 0.00 70 ARG B CA 2
ATOM 2835 C C . ARG B 1 40 ? 7.177 -14.187 -5.893 1.00 0.00 70 ARG B C 2
ATOM 2836 O O . ARG B 1 40 ? 7.956 -15.124 -5.702 1.00 0.00 70 ARG B O 2
ATOM 2857 N N . LYS B 1 41 ? 6.114 -14.287 -6.709 1.00 0.00 71 LYS B N 2
ATOM 2858 C CA . LYS B 1 41 ? 5.815 -15.443 -7.582 1.00 0.00 71 LYS B CA 2
ATOM 2859 C C . LYS B 1 41 ? 4.877 -15.099 -8.763 1.00 0.00 71 LYS B C 2
ATOM 2860 O O . LYS B 1 41 ? 3.743 -15.579 -8.808 1.00 0.00 71 LYS B O 2
ATOM 2879 N N . ILE B 1 42 ? 5.345 -14.307 -9.739 1.00 0.00 72 ILE B N 2
ATOM 2880 C CA . ILE B 1 42 ? 4.551 -13.866 -10.913 1.00 0.00 72 ILE B CA 2
ATOM 2881 C C . ILE B 1 42 ? 3.895 -15.031 -11.691 1.00 0.00 72 ILE B C 2
ATOM 2882 O O . ILE B 1 42 ? 2.744 -14.917 -12.115 1.00 0.00 72 ILE B O 2
ATOM 2898 N N . GLU B 1 43 ? 4.623 -16.140 -11.885 1.00 0.00 73 GLU B N 2
ATOM 2899 C CA . GLU B 1 43 ? 4.260 -17.297 -12.739 1.00 0.00 73 GLU B CA 2
ATOM 2900 C C . GLU B 1 43 ? 2.850 -17.880 -12.484 1.00 0.00 73 GLU B C 2
ATOM 2901 O O . GLU B 1 43 ? 2.546 -18.274 -11.335 1.00 0.00 73 GLU B O 2
ATOM 2913 N N . THR A 1 1 ? -6.725 14.112 -13.464 1.00 0.00 31 THR A N 3
ATOM 2914 C CA . THR A 1 1 ? -7.266 13.012 -12.630 1.00 0.00 31 THR A CA 3
ATOM 2915 C C . THR A 1 1 ? -6.519 12.759 -11.304 1.00 0.00 31 THR A C 3
ATOM 2916 O O . THR A 1 1 ? -5.881 13.662 -10.750 1.00 0.00 31 THR A O 3
ATOM 2927 N N . ARG A 1 2 ? -6.674 11.571 -10.702 1.00 0.00 32 ARG A N 3
ATOM 2928 C CA . ARG A 1 2 ? -6.010 11.158 -9.476 1.00 0.00 32 ARG A CA 3
ATOM 2929 C C . ARG A 1 2 ? -4.546 10.801 -9.741 1.00 0.00 32 ARG A C 3
ATOM 2930 O O . ARG A 1 2 ? -4.249 9.721 -10.250 1.00 0.00 32 ARG A O 3
ATOM 2951 N N . ALA A 1 3 ? -3.647 11.726 -9.416 1.00 0.00 33 ALA A N 3
ATOM 2952 C CA . ALA A 1 3 ? -2.200 11.541 -9.500 1.00 0.00 33 ALA A CA 3
ATOM 2953 C C . ALA A 1 3 ? -1.702 10.408 -8.579 1.00 0.00 33 ALA A C 3
ATOM 2954 O O . ALA A 1 3 ? -2.111 10.304 -7.419 1.00 0.00 33 ALA A O 3
ATOM 2961 N N . VAL A 1 4 ? -0.784 9.587 -9.092 1.00 0.00 34 VAL A N 3
ATOM 2962 C CA . VAL A 1 4 ? -0.190 8.414 -8.427 1.00 0.00 34 VAL A CA 3
ATOM 2963 C C . VAL A 1 4 ? 1.328 8.482 -8.563 1.00 0.00 34 VAL A C 3
ATOM 2964 O O . VAL A 1 4 ? 1.883 7.942 -9.514 1.00 0.00 34 VAL A O 3
ATOM 2977 N N . SER A 1 5 ? 1.999 9.183 -7.650 1.00 0.00 35 SER A N 3
ATOM 2978 C CA . SER A 1 5 ? 3.449 9.427 -7.688 1.00 0.00 35 SER A CA 3
ATOM 2979 C C . SER A 1 5 ? 4.183 8.588 -6.644 1.00 0.00 35 SER A C 3
ATOM 2980 O O . SER A 1 5 ? 4.074 8.841 -5.441 1.00 0.00 35 SER A O 3
ATOM 2988 N N . LEU A 1 6 ? 4.881 7.549 -7.110 1.00 0.00 36 LEU A N 3
ATOM 2989 C CA . LEU A 1 6 ? 5.466 6.478 -6.301 1.00 0.00 36 LEU A CA 3
ATOM 2990 C C . LEU A 1 6 ? 6.931 6.187 -6.669 1.00 0.00 36 LEU A C 3
ATOM 2991 O O . LEU A 1 6 ? 7.439 6.599 -7.716 1.00 0.00 36 LEU A O 3
ATOM 3007 N N . TYR A 1 7 ? 7.596 5.452 -5.774 1.00 0.00 37 TYR A N 3
ATOM 3008 C CA . TYR A 1 7 ? 9.050 5.287 -5.705 1.00 0.00 37 TYR A CA 3
ATOM 3009 C C . TYR A 1 7 ? 9.393 3.809 -5.468 1.00 0.00 37 TYR A C 3
ATOM 3010 O O . TYR A 1 7 ? 9.511 3.342 -4.331 1.00 0.00 37 TYR A O 3
ATOM 3028 N N . PHE A 1 8 ? 9.438 3.040 -6.556 1.00 0.00 38 PHE A N 3
ATOM 3029 C CA . PHE A 1 8 ? 9.797 1.627 -6.593 1.00 0.00 38 PHE A CA 3
ATOM 3030 C C . PHE A 1 8 ? 11.321 1.443 -6.473 1.00 0.00 38 PHE A C 3
ATOM 3031 O O . PHE A 1 8 ? 12.083 2.411 -6.550 1.00 0.00 38 PHE A O 3
ATOM 3048 N N . SER A 1 9 ? 11.778 0.195 -6.345 1.00 0.00 39 SER A N 3
ATOM 3049 C CA . SER A 1 9 ? 13.202 -0.150 -6.329 1.00 0.00 39 SER A CA 3
ATOM 3050 C C . SER A 1 9 ? 13.613 -0.853 -7.610 1.00 0.00 39 SER A C 3
ATOM 3051 O O . SER A 1 9 ? 12.768 -1.378 -8.331 1.00 0.00 39 SER A O 3
ATOM 3059 N N . ASP A 1 10 ? 14.916 -0.866 -7.896 1.00 0.00 40 ASP A N 3
ATOM 3060 C CA . ASP A 1 10 ? 15.458 -1.401 -9.145 1.00 0.00 40 ASP A CA 3
ATOM 3061 C C . ASP A 1 10 ? 14.973 -2.825 -9.428 1.00 0.00 40 ASP A C 3
ATOM 3062 O O . ASP A 1 10 ? 14.418 -3.070 -10.491 1.00 0.00 40 ASP A O 3
ATOM 3071 N N . GLU A 1 11 ? 15.082 -3.748 -8.471 1.00 0.00 41 GLU A N 3
ATOM 3072 C CA . GLU A 1 11 ? 14.620 -5.136 -8.627 1.00 0.00 41 GLU A CA 3
ATOM 3073 C C . GLU A 1 11 ? 13.125 -5.220 -8.953 1.00 0.00 41 GLU A C 3
ATOM 3074 O O . GLU A 1 11 ? 12.722 -5.890 -9.905 1.00 0.00 41 GLU A O 3
ATOM 3086 N N . GLN A 1 12 ? 12.308 -4.509 -8.171 1.00 0.00 42 GLN A N 3
ATOM 3087 C CA . GLN A 1 12 ? 10.852 -4.428 -8.340 1.00 0.00 42 GLN A CA 3
ATOM 3088 C C . GLN A 1 12 ? 10.478 -3.908 -9.736 1.00 0.00 42 GLN A C 3
ATOM 3089 O O . GLN A 1 12 ? 9.628 -4.484 -10.418 1.00 0.00 42 GLN A O 3
ATOM 3103 N N . TYR A 1 13 ? 11.130 -2.825 -10.172 1.00 0.00 43 TYR A N 3
ATOM 3104 C CA . TYR A 1 13 ? 10.882 -2.197 -11.470 1.00 0.00 43 TYR A CA 3
ATOM 3105 C C . TYR A 1 13 ? 11.335 -3.082 -12.625 1.00 0.00 43 TYR A C 3
ATOM 3106 O O . TYR A 1 13 ? 10.591 -3.318 -13.572 1.00 0.00 43 TYR A O 3
ATOM 3124 N N . GLN A 1 14 ? 12.559 -3.592 -12.521 1.00 0.00 44 GLN A N 3
ATOM 3125 C CA . GLN A 1 14 ? 13.191 -4.452 -13.525 1.00 0.00 44 GLN A CA 3
ATOM 3126 C C . GLN A 1 14 ? 12.408 -5.751 -13.748 1.00 0.00 44 GLN A C 3
ATOM 3127 O O . GLN A 1 14 ? 12.268 -6.177 -14.894 1.00 0.00 44 GLN A O 3
ATOM 3141 N N . LYS A 1 15 ? 11.838 -6.359 -12.695 1.00 0.00 45 LYS A N 3
ATOM 3142 C CA . LYS A 1 15 ? 10.902 -7.488 -12.839 1.00 0.00 45 LYS A CA 3
ATOM 3143 C C . LYS A 1 15 ? 9.697 -7.112 -13.706 1.00 0.00 45 LYS A C 3
ATOM 3144 O O . LYS A 1 15 ? 9.325 -7.873 -14.600 1.00 0.00 45 LYS A O 3
ATOM 3163 N N . LEU A 1 16 ? 9.114 -5.929 -13.485 1.00 0.00 46 LEU A N 3
ATOM 3164 C CA . LEU A 1 16 ? 7.990 -5.444 -14.294 1.00 0.00 46 LEU A CA 3
ATOM 3165 C C . LEU A 1 16 ? 8.392 -5.064 -15.724 1.00 0.00 46 LEU A C 3
ATOM 3166 O O . LEU A 1 16 ? 7.672 -5.375 -16.665 1.00 0.00 46 LEU A O 3
ATOM 3182 N N . GLU A 1 17 ? 9.567 -4.472 -15.913 1.00 0.00 47 GLU A N 3
ATOM 3183 C CA . GLU A 1 17 ? 10.146 -4.183 -17.230 1.00 0.00 47 GLU A CA 3
ATOM 3184 C C . GLU A 1 17 ? 10.402 -5.458 -18.051 1.00 0.00 47 GLU A C 3
ATOM 3185 O O . GLU A 1 17 ? 10.082 -5.508 -19.241 1.00 0.00 47 GLU A O 3
ATOM 3197 N N . LYS A 1 18 ? 10.915 -6.518 -17.412 1.00 0.00 48 LYS A N 3
ATOM 3198 C CA . LYS A 1 18 ? 11.159 -7.825 -18.031 1.00 0.00 48 LYS A CA 3
ATOM 3199 C C . LYS A 1 18 ? 9.866 -8.479 -18.533 1.00 0.00 48 LYS A C 3
ATOM 3200 O O . LYS A 1 18 ? 9.863 -9.081 -19.607 1.00 0.00 48 LYS A O 3
ATOM 3219 N N . MET A 1 19 ? 8.755 -8.314 -17.808 1.00 0.00 49 MET A N 3
ATOM 3220 C CA . MET A 1 19 ? 7.423 -8.711 -18.233 1.00 0.00 49 MET A CA 3
ATOM 3221 C C . MET A 1 19 ? 6.869 -7.793 -19.333 1.00 0.00 49 MET A C 3
ATOM 3222 O O . MET A 1 19 ? 6.288 -8.266 -20.308 1.00 0.00 49 MET A O 3
ATOM 3236 N N . ALA A 1 20 ? 7.074 -6.480 -19.212 1.00 0.00 50 ALA A N 3
ATOM 3237 C CA . ALA A 1 20 ? 6.600 -5.474 -20.159 1.00 0.00 50 ALA A CA 3
ATOM 3238 C C . ALA A 1 20 ? 7.179 -5.636 -21.564 1.00 0.00 50 ALA A C 3
ATOM 3239 O O . ALA A 1 20 ? 6.515 -5.259 -22.523 1.00 0.00 50 ALA A O 3
ATOM 3246 N N . ASN A 1 21 ? 8.345 -6.265 -21.728 1.00 0.00 51 ASN A N 3
ATOM 3247 C CA . ASN A 1 21 ? 8.876 -6.656 -23.034 1.00 0.00 51 ASN A CA 3
ATOM 3248 C C . ASN A 1 21 ? 7.915 -7.563 -23.837 1.00 0.00 51 ASN A C 3
ATOM 3249 O O . ASN A 1 21 ? 7.918 -7.515 -25.066 1.00 0.00 51 ASN A O 3
ATOM 3260 N N . GLU A 1 22 ? 7.039 -8.324 -23.171 1.00 0.00 52 GLU A N 3
ATOM 3261 C CA . GLU A 1 22 ? 5.987 -9.123 -23.816 1.00 0.00 52 GLU A CA 3
ATOM 3262 C C . GLU A 1 22 ? 4.851 -8.259 -24.407 1.00 0.00 52 GLU A C 3
ATOM 3263 O O . GLU A 1 22 ? 4.265 -8.605 -25.433 1.00 0.00 52 GLU A O 3
ATOM 3275 N N . GLU A 1 23 ? 4.573 -7.107 -23.789 1.00 0.00 53 GLU A N 3
ATOM 3276 C CA . GLU A 1 23 ? 3.699 -6.030 -24.270 1.00 0.00 53 GLU A CA 3
ATOM 3277 C C . GLU A 1 23 ? 4.448 -4.991 -25.142 1.00 0.00 53 GLU A C 3
ATOM 3278 O O . GLU A 1 23 ? 3.852 -4.017 -25.605 1.00 0.00 53 GLU A O 3
ATOM 3290 N N . GLU A 1 24 ? 5.743 -5.213 -25.391 1.00 0.00 54 GLU A N 3
ATOM 3291 C CA . GLU A 1 24 ? 6.671 -4.384 -26.179 1.00 0.00 54 GLU A CA 3
ATOM 3292 C C . GLU A 1 24 ? 7.079 -3.076 -25.457 1.00 0.00 54 GLU A C 3
ATOM 3293 O O . GLU A 1 24 ? 7.109 -1.985 -26.026 1.00 0.00 54 GLU A O 3
ATOM 3305 N N . GLU A 1 25 ? 7.437 -3.226 -24.177 1.00 0.00 55 GLU A N 3
ATOM 3306 C CA . GLU A 1 25 ? 7.985 -2.242 -23.232 1.00 0.00 55 GLU A CA 3
ATOM 3307 C C . GLU A 1 25 ? 7.134 -0.968 -23.049 1.00 0.00 55 GLU A C 3
ATOM 3308 O O . GLU A 1 25 ? 7.401 0.099 -23.612 1.00 0.00 55 GLU A O 3
ATOM 3320 N N . SER A 1 26 ? 6.130 -1.077 -22.178 1.00 0.00 56 SER A N 3
ATOM 3321 C CA . SER A 1 26 ? 5.293 0.024 -21.672 1.00 0.00 56 SER A CA 3
ATOM 3322 C C . SER A 1 26 ? 5.086 -0.138 -20.158 1.00 0.00 56 SER A C 3
ATOM 3323 O O . SER A 1 26 ? 3.983 -0.387 -19.671 1.00 0.00 56 SER A O 3
ATOM 3331 N N . VAL A 1 27 ? 6.186 -0.071 -19.399 1.00 0.00 57 VAL A N 3
ATOM 3332 C CA . VAL A 1 27 ? 6.266 -0.500 -17.985 1.00 0.00 57 VAL A CA 3
ATOM 3333 C C . VAL A 1 27 ? 5.262 0.231 -17.084 1.00 0.00 57 VAL A C 3
ATOM 3334 O O . VAL A 1 27 ? 4.598 -0.396 -16.262 1.00 0.00 57 VAL A O 3
ATOM 3347 N N . GLY A 1 28 ? 5.097 1.543 -17.274 1.00 0.00 58 GLY A N 3
ATOM 3348 C CA . GLY A 1 28 ? 4.151 2.376 -16.520 1.00 0.00 58 GLY A CA 3
ATOM 3349 C C . GLY A 1 28 ? 2.697 1.946 -16.722 1.00 0.00 58 GLY A C 3
ATOM 3350 O O . GLY A 1 28 ? 1.926 1.843 -15.770 1.00 0.00 58 GLY A O 3
ATOM 3354 N N . SER A 1 29 ? 2.325 1.622 -17.960 1.00 0.00 59 SER A N 3
ATOM 3355 C CA . SER A 1 29 ? 1.014 1.045 -18.266 1.00 0.00 59 SER A CA 3
ATOM 3356 C C . SER A 1 29 ? 0.885 -0.368 -17.705 1.00 0.00 59 SER A C 3
ATOM 3357 O O . SER A 1 29 ? -0.159 -0.701 -17.153 1.00 0.00 59 SER A O 3
ATOM 3365 N N . TYR A 1 30 ? 1.942 -1.186 -17.790 1.00 0.00 60 TYR A N 3
ATOM 3366 C CA . TYR A 1 30 ? 1.952 -2.553 -17.261 1.00 0.00 60 TYR A CA 3
ATOM 3367 C C . TYR A 1 30 ? 1.689 -2.579 -15.753 1.00 0.00 60 TYR A C 3
ATOM 3368 O O . TYR A 1 30 ? 0.907 -3.400 -15.287 1.00 0.00 60 TYR A O 3
ATOM 3386 N N . ILE A 1 31 ? 2.270 -1.635 -15.003 1.00 0.00 61 ILE A N 3
ATOM 3387 C CA . ILE A 1 31 ? 1.987 -1.402 -13.569 1.00 0.00 61 ILE A CA 3
ATOM 3388 C C . ILE A 1 31 ? 0.483 -1.268 -13.375 1.00 0.00 61 ILE A C 3
ATOM 3389 O O . ILE A 1 31 ? -0.127 -2.077 -12.672 1.00 0.00 61 ILE A O 3
ATOM 3405 N N . LYS A 1 32 ? -0.131 -0.269 -14.021 1.00 0.00 62 LYS A N 3
ATOM 3406 C CA . LYS A 1 32 ? -1.554 0.007 -13.817 1.00 0.00 62 LYS A CA 3
ATOM 3407 C C . LYS A 1 32 ? -2.415 -1.183 -14.255 1.00 0.00 62 LYS A C 3
ATOM 3408 O O . LYS A 1 32 ? -3.278 -1.634 -13.511 1.00 0.00 62 LYS A O 3
ATOM 3427 N N . ARG A 1 33 ? -2.116 -1.758 -15.421 1.00 0.00 63 ARG A N 3
ATOM 3428 C CA . ARG A 1 33 ? -2.722 -2.977 -15.983 1.00 0.00 63 ARG A CA 3
ATOM 3429 C C . ARG A 1 33 ? -2.723 -4.114 -14.964 1.00 0.00 63 ARG A C 3
ATOM 3430 O O . ARG A 1 33 ? -3.745 -4.768 -14.822 1.00 0.00 63 ARG A O 3
ATOM 3451 N N . TYR A 1 34 ? -1.637 -4.330 -14.224 1.00 0.00 64 TYR A N 3
ATOM 3452 C CA . TYR A 1 34 ? -1.499 -5.431 -13.265 1.00 0.00 64 TYR A CA 3
ATOM 3453 C C . TYR A 1 34 ? -2.359 -5.255 -12.007 1.00 0.00 64 TYR A C 3
ATOM 3454 O O . TYR A 1 34 ? -2.961 -6.206 -11.511 1.00 0.00 64 TYR A O 3
ATOM 3472 N N . ILE A 1 35 ? -2.489 -4.009 -11.551 1.00 0.00 65 ILE A N 3
ATOM 3473 C CA . ILE A 1 35 ? -3.430 -3.569 -10.508 1.00 0.00 65 ILE A CA 3
ATOM 3474 C C . ILE A 1 35 ? -4.865 -3.815 -10.975 1.00 0.00 65 ILE A C 3
ATOM 3475 O O . ILE A 1 35 ? -5.659 -4.411 -10.253 1.00 0.00 65 ILE A O 3
ATOM 3491 N N . LEU A 1 36 ? -5.186 -3.394 -12.201 1.00 0.00 66 LEU A N 3
ATOM 3492 C CA . LEU A 1 36 ? -6.524 -3.481 -12.796 1.00 0.00 66 LEU A CA 3
ATOM 3493 C C . LEU A 1 36 ? -6.914 -4.943 -13.059 1.00 0.00 66 LEU A C 3
ATOM 3494 O O . LEU A 1 36 ? -8.055 -5.340 -12.818 1.00 0.00 66 LEU A O 3
ATOM 3510 N N . LYS A 1 37 ? -5.944 -5.760 -13.480 1.00 0.00 67 LYS A N 3
ATOM 3511 C CA . LYS A 1 37 ? -6.043 -7.208 -13.674 1.00 0.00 67 LYS A CA 3
ATOM 3512 C C . LYS A 1 37 ? -6.361 -7.921 -12.362 1.00 0.00 67 LYS A C 3
ATOM 3513 O O . LYS A 1 37 ? -7.280 -8.736 -12.312 1.00 0.00 67 LYS A O 3
ATOM 3532 N N . ALA A 1 38 ? -5.642 -7.575 -11.293 1.00 0.00 68 ALA A N 3
ATOM 3533 C CA . ALA A 1 38 ? -5.901 -8.093 -9.949 1.00 0.00 68 ALA A CA 3
ATOM 3534 C C . ALA A 1 38 ? -7.270 -7.636 -9.388 1.00 0.00 68 ALA A C 3
ATOM 3535 O O . ALA A 1 38 ? -7.973 -8.417 -8.744 1.00 0.00 68 ALA A O 3
ATOM 3542 N N . LEU A 1 39 ? -7.702 -6.407 -9.706 1.00 0.00 69 LEU A N 3
ATOM 3543 C CA . LEU A 1 39 ? -8.974 -5.791 -9.292 1.00 0.00 69 LEU A CA 3
ATOM 3544 C C . LEU A 1 39 ? -10.211 -6.551 -9.776 1.00 0.00 69 LEU A C 3
ATOM 3545 O O . LEU A 1 39 ? -11.265 -6.477 -9.141 1.00 0.00 69 LEU A O 3
ATOM 3561 N N . ARG A 1 40 ? -10.074 -7.322 -10.860 1.00 0.00 70 ARG A N 3
ATOM 3562 C CA . ARG A 1 40 ? -11.119 -8.221 -11.367 1.00 0.00 70 ARG A CA 3
ATOM 3563 C C . ARG A 1 40 ? -11.577 -9.260 -10.333 1.00 0.00 70 ARG A C 3
ATOM 3564 O O . ARG A 1 40 ? -12.750 -9.638 -10.335 1.00 0.00 70 ARG A O 3
ATOM 3585 N N . LYS A 1 41 ? -10.661 -9.734 -9.474 1.00 0.00 71 LYS A N 3
ATOM 3586 C CA . LYS A 1 41 ? -10.883 -10.836 -8.517 1.00 0.00 71 LYS A CA 3
ATOM 3587 C C . LYS A 1 41 ? -9.961 -10.744 -7.280 1.00 0.00 71 LYS A C 3
ATOM 3588 O O . LYS A 1 41 ? -9.221 -11.679 -6.969 1.00 0.00 71 LYS A O 3
ATOM 3607 N N . ILE A 1 42 ? -10.011 -9.613 -6.565 1.00 0.00 72 ILE A N 3
ATOM 3608 C CA . ILE A 1 42 ? -9.206 -9.325 -5.361 1.00 0.00 72 ILE A CA 3
ATOM 3609 C C . ILE A 1 42 ? -9.290 -10.433 -4.290 1.00 0.00 72 ILE A C 3
ATOM 3610 O O . ILE A 1 42 ? -8.262 -10.940 -3.836 1.00 0.00 72 ILE A O 3
ATOM 3626 N N . GLU A 1 43 ? -10.512 -10.777 -3.860 1.00 0.00 73 GLU A N 3
ATOM 3627 C CA . GLU A 1 43 ? -10.812 -11.727 -2.768 1.00 0.00 73 GLU A CA 3
ATOM 3628 C C . GLU A 1 43 ? -10.733 -13.203 -3.211 1.00 0.00 73 GLU A C 3
ATOM 3629 O O . GLU A 1 43 ? -9.788 -13.908 -2.791 1.00 0.00 73 GLU A O 3
ATOM 3641 N N . THR B 1 1 ? 16.201 6.916 -6.398 1.00 0.00 31 THR B N 3
ATOM 3642 C CA . THR B 1 1 ? 15.103 5.942 -6.543 1.00 0.00 31 THR B CA 3
ATOM 3643 C C . THR B 1 1 ? 14.453 6.033 -7.931 1.00 0.00 31 THR B C 3
ATOM 3644 O O . THR B 1 1 ? 14.797 6.904 -8.739 1.00 0.00 31 THR B O 3
ATOM 3655 N N . ARG B 1 2 ? 13.529 5.117 -8.226 1.00 0.00 32 ARG B N 3
ATOM 3656 C CA . ARG B 1 2 ? 12.734 5.058 -9.458 1.00 0.00 32 ARG B CA 3
ATOM 3657 C C . ARG B 1 2 ? 11.587 6.082 -9.435 1.00 0.00 32 ARG B C 3
ATOM 3658 O O . ARG B 1 2 ? 11.302 6.699 -8.408 1.00 0.00 32 ARG B O 3
ATOM 3679 N N . ALA B 1 3 ? 10.912 6.239 -10.569 1.00 0.00 33 ALA B N 3
ATOM 3680 C CA . ALA B 1 3 ? 9.808 7.177 -10.780 1.00 0.00 33 ALA B CA 3
ATOM 3681 C C . ALA B 1 3 ? 8.612 6.465 -11.433 1.00 0.00 33 ALA B C 3
ATOM 3682 O O . ALA B 1 3 ? 8.721 5.920 -12.534 1.00 0.00 33 ALA B O 3
ATOM 3689 N N . VAL B 1 4 ? 7.474 6.456 -10.737 1.00 0.00 34 VAL B N 3
ATOM 3690 C CA . VAL B 1 4 ? 6.217 5.807 -11.118 1.00 0.00 34 VAL B CA 3
ATOM 3691 C C . VAL B 1 4 ? 5.101 6.824 -10.961 1.00 0.00 34 VAL B C 3
ATOM 3692 O O . VAL B 1 4 ? 4.678 7.117 -9.851 1.00 0.00 34 VAL B O 3
ATOM 3705 N N . SER B 1 5 ? 4.684 7.413 -12.078 1.00 0.00 35 SER B N 3
ATOM 3706 C CA . SER B 1 5 ? 3.702 8.499 -12.161 1.00 0.00 35 SER B CA 3
ATOM 3707 C C . SER B 1 5 ? 2.515 8.099 -13.038 1.00 0.00 35 SER B C 3
ATOM 3708 O O . SER B 1 5 ? 2.592 8.102 -14.269 1.00 0.00 35 SER B O 3
ATOM 3716 N N . LEU B 1 6 ? 1.439 7.684 -12.369 1.00 0.00 36 LEU B N 3
ATOM 3717 C CA . LEU B 1 6 ? 0.221 7.110 -12.954 1.00 0.00 36 LEU B CA 3
ATOM 3718 C C . LEU B 1 6 ? -1.055 7.915 -12.633 1.00 0.00 36 LEU B C 3
ATOM 3719 O O . LEU B 1 6 ? -1.035 8.920 -11.917 1.00 0.00 36 LEU B O 3
ATOM 3735 N N . TYR B 1 7 ? -2.163 7.462 -13.229 1.00 0.00 37 TYR B N 3
ATOM 3736 C CA . TYR B 1 7 ? -3.446 8.148 -13.386 1.00 0.00 37 TYR B CA 3
ATOM 3737 C C . TYR B 1 7 ? -4.586 7.119 -13.278 1.00 0.00 37 TYR B C 3
ATOM 3738 O O . TYR B 1 7 ? -4.945 6.473 -14.266 1.00 0.00 37 TYR B O 3
ATOM 3756 N N . PHE B 1 8 ? -5.113 6.902 -12.069 1.00 0.00 38 PHE B N 3
ATOM 3757 C CA . PHE B 1 8 ? -6.274 6.046 -11.833 1.00 0.00 38 PHE B CA 3
ATOM 3758 C C . PHE B 1 8 ? -7.578 6.772 -12.188 1.00 0.00 38 PHE B C 3
ATOM 3759 O O . PHE B 1 8 ? -7.593 7.993 -12.356 1.00 0.00 38 PHE B O 3
ATOM 3776 N N . SER B 1 9 ? -8.688 6.031 -12.208 1.00 0.00 39 SER B N 3
ATOM 3777 C CA . SER B 1 9 ? -10.044 6.589 -12.165 1.00 0.00 39 SER B CA 3
ATOM 3778 C C . SER B 1 9 ? -10.720 6.333 -10.822 1.00 0.00 39 SER B C 3
ATOM 3779 O O . SER B 1 9 ? -10.230 5.550 -10.010 1.00 0.00 39 SER B O 3
ATOM 3787 N N . ASP B 1 10 ? -11.851 6.999 -10.580 1.00 0.00 40 ASP B N 3
ATOM 3788 C CA . ASP B 1 10 ? -12.545 7.012 -9.288 1.00 0.00 40 ASP B CA 3
ATOM 3789 C C . ASP B 1 10 ? -12.817 5.601 -8.748 1.00 0.00 40 ASP B C 3
ATOM 3790 O O . ASP B 1 10 ? -12.542 5.330 -7.583 1.00 0.00 40 ASP B O 3
ATOM 3799 N N . GLU B 1 11 ? -13.332 4.686 -9.572 1.00 0.00 41 GLU B N 3
ATOM 3800 C CA . GLU B 1 11 ? -13.587 3.285 -9.201 1.00 0.00 41 GLU B CA 3
ATOM 3801 C C . GLU B 1 11 ? -12.302 2.555 -8.792 1.00 0.00 41 GLU B C 3
ATOM 3802 O O . GLU B 1 11 ? -12.211 2.006 -7.695 1.00 0.00 41 GLU B O 3
ATOM 3814 N N . GLN B 1 12 ? -11.297 2.582 -9.672 1.00 0.00 42 GLN B N 3
ATOM 3815 C CA . GLN B 1 12 ? -9.969 1.982 -9.487 1.00 0.00 42 GLN B CA 3
ATOM 3816 C C . GLN B 1 12 ? -9.308 2.456 -8.184 1.00 0.00 42 GLN B C 3
ATOM 3817 O O . GLN B 1 12 ? -8.800 1.645 -7.405 1.00 0.00 42 GLN B O 3
ATOM 3831 N N . TYR B 1 13 ? -9.357 3.765 -7.918 1.00 0.00 43 TYR B N 3
ATOM 3832 C CA . TYR B 1 13 ? -8.789 4.361 -6.711 1.00 0.00 43 TYR B CA 3
ATOM 3833 C C . TYR B 1 13 ? -9.583 3.987 -5.454 1.00 0.00 43 TYR B C 3
ATOM 3834 O O . TYR B 1 13 ? -8.996 3.633 -4.435 1.00 0.00 43 TYR B O 3
ATOM 3852 N N . GLN B 1 14 ? -10.917 4.005 -5.528 1.00 0.00 44 GLN B N 3
ATOM 3853 C CA . GLN B 1 14 ? -11.816 3.654 -4.422 1.00 0.00 44 GLN B CA 3
ATOM 3854 C C . GLN B 1 14 ? -11.688 2.188 -4.007 1.00 0.00 44 GLN B C 3
ATOM 3855 O O . GLN B 1 14 ? -11.725 1.876 -2.819 1.00 0.00 44 GLN B O 3
ATOM 3869 N N . LYS B 1 15 ? -11.506 1.283 -4.974 1.00 0.00 45 LYS B N 3
ATOM 3870 C CA . LYS B 1 15 ? -11.199 -0.126 -4.745 1.00 0.00 45 LYS B CA 3
ATOM 3871 C C . LYS B 1 15 ? -9.911 -0.264 -3.929 1.00 0.00 45 LYS B C 3
ATOM 3872 O O . LYS B 1 15 ? -9.919 -0.933 -2.896 1.00 0.00 45 LYS B O 3
ATOM 3891 N N . LEU B 1 16 ? -8.828 0.410 -4.342 1.00 0.00 46 LEU B N 3
ATOM 3892 C CA . LEU B 1 16 ? -7.564 0.349 -3.601 1.00 0.00 46 LEU B CA 3
ATOM 3893 C C . LEU B 1 16 ? -7.623 1.068 -2.246 1.00 0.00 46 LEU B C 3
ATOM 3894 O O . LEU B 1 16 ? -6.978 0.649 -1.292 1.00 0.00 46 LEU B O 3
ATOM 3910 N N . GLU B 1 17 ? -8.453 2.098 -2.119 1.00 0.00 47 GLU B N 3
ATOM 3911 C CA . GLU B 1 17 ? -8.762 2.757 -0.846 1.00 0.00 47 GLU B CA 3
ATOM 3912 C C . GLU B 1 17 ? -9.529 1.847 0.126 1.00 0.00 47 GLU B C 3
ATOM 3913 O O . GLU B 1 17 ? -9.202 1.795 1.315 1.00 0.00 47 GLU B O 3
ATOM 3925 N N . LYS B 1 18 ? -10.505 1.074 -0.367 1.00 0.00 48 LYS B N 3
ATOM 3926 C CA . LYS B 1 18 ? -11.259 0.105 0.437 1.00 0.00 48 LYS B CA 3
ATOM 3927 C C . LYS B 1 18 ? -10.359 -1.010 0.984 1.00 0.00 48 LYS B C 3
ATOM 3928 O O . LYS B 1 18 ? -10.519 -1.427 2.130 1.00 0.00 48 LYS B O 3
ATOM 3947 N N . MET B 1 19 ? -9.366 -1.439 0.202 1.00 0.00 49 MET B N 3
ATOM 3948 C CA . MET B 1 19 ? -8.296 -2.335 0.609 1.00 0.00 49 MET B CA 3
ATOM 3949 C C . MET B 1 19 ? -7.357 -1.668 1.627 1.00 0.00 49 MET B C 3
ATOM 3950 O O . MET B 1 19 ? -7.048 -2.250 2.666 1.00 0.00 49 MET B O 3
ATOM 3964 N N . ALA B 1 20 ? -6.937 -0.427 1.365 1.00 0.00 50 ALA B N 3
ATOM 3965 C CA . ALA B 1 20 ? -6.056 0.364 2.222 1.00 0.00 50 ALA B CA 3
ATOM 3966 C C . ALA B 1 20 ? -6.619 0.625 3.616 1.00 0.00 50 ALA B C 3
ATOM 3967 O O . ALA B 1 20 ? -5.830 0.746 4.545 1.00 0.00 50 ALA B O 3
ATOM 3974 N N . ASN B 1 21 ? -7.937 0.640 3.816 1.00 0.00 51 ASN B N 3
ATOM 3975 C CA . ASN B 1 21 ? -8.543 0.691 5.148 1.00 0.00 51 ASN B CA 3
ATOM 3976 C C . ASN B 1 21 ? -8.134 -0.499 6.046 1.00 0.00 51 ASN B C 3
ATOM 3977 O O . ASN B 1 21 ? -8.049 -0.344 7.263 1.00 0.00 51 ASN B O 3
ATOM 3988 N N . GLU B 1 22 ? -7.794 -1.657 5.469 1.00 0.00 52 GLU B N 3
ATOM 3989 C CA . GLU B 1 22 ? -7.234 -2.807 6.190 1.00 0.00 52 GLU B CA 3
ATOM 3990 C C . GLU B 1 22 ? -5.773 -2.573 6.636 1.00 0.00 52 GLU B C 3
ATOM 3991 O O . GLU B 1 22 ? -5.341 -3.070 7.677 1.00 0.00 52 GLU B O 3
ATOM 4003 N N . GLU B 1 23 ? -5.027 -1.756 5.885 1.00 0.00 53 GLU B N 3
ATOM 4004 C CA . GLU B 1 23 ? -3.706 -1.200 6.232 1.00 0.00 53 GLU B CA 3
ATOM 4005 C C . GLU B 1 23 ? -3.819 0.148 6.991 1.00 0.00 53 GLU B C 3
ATOM 4006 O O . GLU B 1 23 ? -2.818 0.809 7.269 1.00 0.00 53 GLU B O 3
ATOM 4018 N N . GLU B 1 24 ? -5.042 0.550 7.362 1.00 0.00 54 GLU B N 3
ATOM 4019 C CA . GLU B 1 24 ? -5.399 1.751 8.116 1.00 0.00 54 GLU B CA 3
ATOM 4020 C C . GLU B 1 24 ? -5.173 3.066 7.337 1.00 0.00 54 GLU B C 3
ATOM 4021 O O . GLU B 1 24 ? -4.663 4.062 7.849 1.00 0.00 54 GLU B O 3
ATOM 4033 N N . GLU B 1 25 ? -5.613 3.044 6.074 1.00 0.00 55 GLU B N 3
ATOM 4034 C CA . GLU B 1 25 ? -5.577 4.092 5.048 1.00 0.00 55 GLU B CA 3
ATOM 4035 C C . GLU B 1 25 ? -4.158 4.608 4.743 1.00 0.00 55 GLU B C 3
ATOM 4036 O O . GLU B 1 25 ? -3.720 5.669 5.197 1.00 0.00 55 GLU B O 3
ATOM 4048 N N . SER B 1 26 ? -3.451 3.837 3.918 1.00 0.00 56 SER B N 3
ATOM 4049 C CA . SER B 1 26 ? -2.074 4.073 3.462 1.00 0.00 56 SER B CA 3
ATOM 4050 C C . SER B 1 26 ? -1.941 3.787 1.957 1.00 0.00 56 SER B C 3
ATOM 4051 O O . SER B 1 26 ? -0.998 3.136 1.502 1.00 0.00 56 SER B O 3
ATOM 4059 N N . VAL B 1 27 ? -2.922 4.257 1.172 1.00 0.00 57 VAL B N 3
ATOM 4060 C CA . VAL B 1 27 ? -3.144 3.923 -0.252 1.00 0.00 57 VAL B CA 3
ATOM 4061 C C . VAL B 1 27 ? -1.884 3.948 -1.119 1.00 0.00 57 VAL B C 3
ATOM 4062 O O . VAL B 1 27 ? -1.682 3.028 -1.903 1.00 0.00 57 VAL B O 3
ATOM 4075 N N . GLY B 1 28 ? -1.020 4.956 -0.969 1.00 0.00 58 GLY B N 3
ATOM 4076 C CA . GLY B 1 28 ? 0.224 5.101 -1.740 1.00 0.00 58 GLY B CA 3
ATOM 4077 C C . GLY B 1 28 ? 1.132 3.876 -1.619 1.00 0.00 58 GLY B C 3
ATOM 4078 O O . GLY B 1 28 ? 1.628 3.342 -2.613 1.00 0.00 58 GLY B O 3
ATOM 4082 N N . SER B 1 29 ? 1.293 3.385 -0.390 1.00 0.00 59 SER B N 3
ATOM 4083 C CA . SER B 1 29 ? 1.984 2.131 -0.106 1.00 0.00 59 SER B CA 3
ATOM 4084 C C . SER B 1 29 ? 1.201 0.935 -0.628 1.00 0.00 59 SER B C 3
ATOM 4085 O O . SER B 1 29 ? 1.792 0.085 -1.286 1.00 0.00 59 SER B O 3
ATOM 4093 N N . TYR B 1 30 ? -0.119 0.873 -0.419 1.00 0.00 60 TYR B N 3
ATOM 4094 C CA . TYR B 1 30 ? -0.909 -0.281 -0.869 1.00 0.00 60 TYR B CA 3
ATOM 4095 C C . TYR B 1 30 ? -0.831 -0.481 -2.389 1.00 0.00 60 TYR B C 3
ATOM 4096 O O . TYR B 1 30 ? -0.665 -1.603 -2.858 1.00 0.00 60 TYR B O 3
ATOM 4114 N N . ILE B 1 31 ? -0.867 0.605 -3.162 1.00 0.00 61 ILE B N 3
ATOM 4115 C CA . ILE B 1 31 ? -0.734 0.601 -4.631 1.00 0.00 61 ILE B CA 3
ATOM 4116 C C . ILE B 1 31 ? 0.581 -0.057 -5.039 1.00 0.00 61 ILE B C 3
ATOM 4117 O O . ILE B 1 31 ? 0.594 -0.920 -5.917 1.00 0.00 61 ILE B O 3
ATOM 4133 N N . LYS B 1 32 ? 1.680 0.301 -4.366 1.00 0.00 62 LYS B N 3
ATOM 4134 C CA . LYS B 1 32 ? 2.963 -0.376 -4.535 1.00 0.00 62 LYS B CA 3
ATOM 4135 C C . LYS B 1 32 ? 2.847 -1.845 -4.109 1.00 0.00 62 LYS B C 3
ATOM 4136 O O . LYS B 1 32 ? 2.990 -2.745 -4.934 1.00 0.00 62 LYS B O 3
ATOM 4155 N N . ARG B 1 33 ? 2.534 -2.097 -2.833 1.00 0.00 63 ARG B N 3
ATOM 4156 C CA . ARG B 1 33 ? 2.485 -3.414 -2.176 1.00 0.00 63 ARG B CA 3
ATOM 4157 C C . ARG B 1 33 ? 1.602 -4.432 -2.886 1.00 0.00 63 ARG B C 3
ATOM 4158 O O . ARG B 1 33 ? 1.934 -5.609 -2.843 1.00 0.00 63 ARG B O 3
ATOM 4179 N N . TYR B 1 34 ? 0.546 -4.029 -3.590 1.00 0.00 64 TYR B N 3
ATOM 4180 C CA . TYR B 1 34 ? -0.330 -4.958 -4.314 1.00 0.00 64 TYR B CA 3
ATOM 4181 C C . TYR B 1 34 ? 0.400 -5.701 -5.444 1.00 0.00 64 TYR B C 3
ATOM 4182 O O . TYR B 1 34 ? 0.238 -6.903 -5.654 1.00 0.00 64 TYR B O 3
ATOM 4200 N N . ILE B 1 35 ? 1.270 -4.963 -6.123 1.00 0.00 65 ILE B N 3
ATOM 4201 C CA . ILE B 1 35 ? 2.238 -5.446 -7.112 1.00 0.00 65 ILE B CA 3
ATOM 4202 C C . ILE B 1 35 ? 3.370 -6.220 -6.437 1.00 0.00 65 ILE B C 3
ATOM 4203 O O . ILE B 1 35 ? 3.755 -7.277 -6.930 1.00 0.00 65 ILE B O 3
ATOM 4219 N N . LEU B 1 36 ? 3.892 -5.754 -5.294 1.00 0.00 66 LEU B N 3
ATOM 4220 C CA . LEU B 1 36 ? 4.987 -6.442 -4.602 1.00 0.00 66 LEU B CA 3
ATOM 4221 C C . LEU B 1 36 ? 4.537 -7.823 -4.099 1.00 0.00 66 LEU B C 3
ATOM 4222 O O . LEU B 1 36 ? 5.281 -8.799 -4.187 1.00 0.00 66 LEU B O 3
ATOM 4238 N N . LYS B 1 37 ? 3.277 -7.910 -3.655 1.00 0.00 67 LYS B N 3
ATOM 4239 C CA . LYS B 1 37 ? 2.557 -9.125 -3.267 1.00 0.00 67 LYS B CA 3
ATOM 4240 C C . LYS B 1 37 ? 2.456 -10.117 -4.426 1.00 0.00 67 LYS B C 3
ATOM 4241 O O . LYS B 1 37 ? 2.722 -11.303 -4.235 1.00 0.00 67 LYS B O 3
ATOM 4260 N N . ALA B 1 38 ? 2.125 -9.624 -5.623 1.00 0.00 68 ALA B N 3
ATOM 4261 C CA . ALA B 1 38 ? 2.126 -10.413 -6.857 1.00 0.00 68 ALA B CA 3
ATOM 4262 C C . ALA B 1 38 ? 3.538 -10.888 -7.256 1.00 0.00 68 ALA B C 3
ATOM 4263 O O . ALA B 1 38 ? 3.710 -12.033 -7.673 1.00 0.00 68 ALA B O 3
ATOM 4270 N N . LEU B 1 39 ? 4.564 -10.046 -7.085 1.00 0.00 69 LEU B N 3
ATOM 4271 C CA . LEU B 1 39 ? 5.955 -10.296 -7.479 1.00 0.00 69 LEU B CA 3
ATOM 4272 C C . LEU B 1 39 ? 6.594 -11.470 -6.733 1.00 0.00 69 LEU B C 3
ATOM 4273 O O . LEU B 1 39 ? 7.504 -12.109 -7.264 1.00 0.00 69 LEU B O 3
ATOM 4289 N N . ARG B 1 40 ? 6.087 -11.784 -5.533 1.00 0.00 70 ARG B N 3
ATOM 4290 C CA . ARG B 1 40 ? 6.480 -12.963 -4.751 1.00 0.00 70 ARG B CA 3
ATOM 4291 C C . ARG B 1 40 ? 6.353 -14.262 -5.555 1.00 0.00 70 ARG B C 3
ATOM 4292 O O . ARG B 1 40 ? 7.210 -15.140 -5.441 1.00 0.00 70 ARG B O 3
ATOM 4313 N N . LYS B 1 41 ? 5.287 -14.373 -6.364 1.00 0.00 71 LYS B N 3
ATOM 4314 C CA . LYS B 1 41 ? 4.982 -15.512 -7.248 1.00 0.00 71 LYS B CA 3
ATOM 4315 C C . LYS B 1 41 ? 4.042 -15.094 -8.401 1.00 0.00 71 LYS B C 3
ATOM 4316 O O . LYS B 1 41 ? 2.857 -15.428 -8.396 1.00 0.00 71 LYS B O 3
ATOM 4335 N N . ILE B 1 42 ? 4.579 -14.365 -9.390 1.00 0.00 72 ILE B N 3
ATOM 4336 C CA . ILE B 1 42 ? 3.864 -13.901 -10.603 1.00 0.00 72 ILE B CA 3
ATOM 4337 C C . ILE B 1 42 ? 3.064 -15.035 -11.277 1.00 0.00 72 ILE B C 3
ATOM 4338 O O . ILE B 1 42 ? 1.860 -14.901 -11.507 1.00 0.00 72 ILE B O 3
ATOM 4354 N N . GLU B 1 43 ? 3.738 -16.148 -11.593 1.00 0.00 73 GLU B N 3
ATOM 4355 C CA . GLU B 1 43 ? 3.189 -17.348 -12.257 1.00 0.00 73 GLU B CA 3
ATOM 4356 C C . GLU B 1 43 ? 3.884 -18.640 -11.794 1.00 0.00 73 GLU B C 3
ATOM 4357 O O . GLU B 1 43 ? 3.181 -19.648 -11.566 1.00 0.00 73 GLU B O 3
ATOM 4369 N N . THR A 1 1 ? -7.461 14.714 -12.756 1.00 0.00 31 THR A N 4
ATOM 4370 C CA . THR A 1 1 ? -7.205 13.269 -12.539 1.00 0.00 31 THR A CA 4
ATOM 4371 C C . THR A 1 1 ? -6.705 12.851 -11.138 1.00 0.00 31 THR A C 4
ATOM 4372 O O . THR A 1 1 ? -6.549 13.669 -10.226 1.00 0.00 31 THR A O 4
ATOM 4383 N N . ARG A 1 2 ? -6.522 11.540 -10.928 1.00 0.00 32 ARG A N 4
ATOM 4384 C CA . ARG A 1 2 ? -6.045 10.905 -9.685 1.00 0.00 32 ARG A CA 4
ATOM 4385 C C . ARG A 1 2 ? -4.574 10.498 -9.784 1.00 0.00 32 ARG A C 4
ATOM 4386 O O . ARG A 1 2 ? -4.249 9.362 -10.130 1.00 0.00 32 ARG A O 4
ATOM 4407 N N . ALA A 1 3 ? -3.694 11.444 -9.463 1.00 0.00 33 ALA A N 4
ATOM 4408 C CA . ALA A 1 3 ? -2.254 11.248 -9.296 1.00 0.00 33 ALA A CA 4
ATOM 4409 C C . ALA A 1 3 ? -1.932 10.248 -8.166 1.00 0.00 33 ALA A C 4
ATOM 4410 O O . ALA A 1 3 ? -2.264 10.484 -7.001 1.00 0.00 33 ALA A O 4
ATOM 4417 N N . VAL A 1 4 ? -1.269 9.139 -8.510 1.00 0.00 34 VAL A N 4
ATOM 4418 C CA . VAL A 1 4 ? -0.817 8.081 -7.594 1.00 0.00 34 VAL A CA 4
ATOM 4419 C C . VAL A 1 4 ? 0.650 7.772 -7.878 1.00 0.00 34 VAL A C 4
ATOM 4420 O O . VAL A 1 4 ? 0.971 7.017 -8.796 1.00 0.00 34 VAL A O 4
ATOM 4433 N N . SER A 1 5 ? 1.534 8.415 -7.114 1.00 0.00 35 SER A N 4
ATOM 4434 C CA . SER A 1 5 ? 2.992 8.383 -7.274 1.00 0.00 35 SER A CA 4
ATOM 4435 C C . SER A 1 5 ? 3.690 7.586 -6.170 1.00 0.00 35 SER A C 4
ATOM 4436 O O . SER A 1 5 ? 3.494 7.848 -4.980 1.00 0.00 35 SER A O 4
ATOM 4444 N N . LEU A 1 6 ? 4.488 6.595 -6.574 1.00 0.00 36 LEU A N 4
ATOM 4445 C CA . LEU A 1 6 ? 5.205 5.646 -5.723 1.00 0.00 36 LEU A CA 4
ATOM 4446 C C . LEU A 1 6 ? 6.717 5.649 -6.004 1.00 0.00 36 LEU A C 4
ATOM 4447 O O . LEU A 1 6 ? 7.201 6.257 -6.960 1.00 0.00 36 LEU A O 4
ATOM 4463 N N . TYR A 1 7 ? 7.452 4.940 -5.147 1.00 0.00 37 TYR A N 4
ATOM 4464 C CA . TYR A 1 7 ? 8.911 4.929 -5.055 1.00 0.00 37 TYR A CA 4
ATOM 4465 C C . TYR A 1 7 ? 9.407 3.473 -5.052 1.00 0.00 37 TYR A C 4
ATOM 4466 O O . TYR A 1 7 ? 9.615 2.863 -4.000 1.00 0.00 37 TYR A O 4
ATOM 4484 N N . PHE A 1 8 ? 9.492 2.882 -6.244 1.00 0.00 38 PHE A N 4
ATOM 4485 C CA . PHE A 1 8 ? 9.929 1.515 -6.497 1.00 0.00 38 PHE A CA 4
ATOM 4486 C C . PHE A 1 8 ? 11.453 1.388 -6.355 1.00 0.00 38 PHE A C 4
ATOM 4487 O O . PHE A 1 8 ? 12.180 2.375 -6.479 1.00 0.00 38 PHE A O 4
ATOM 4504 N N . SER A 1 9 ? 11.955 0.164 -6.190 1.00 0.00 39 SER A N 4
ATOM 4505 C CA . SER A 1 9 ? 13.393 -0.112 -6.233 1.00 0.00 39 SER A CA 4
ATOM 4506 C C . SER A 1 9 ? 13.835 -0.474 -7.642 1.00 0.00 39 SER A C 4
ATOM 4507 O O . SER A 1 9 ? 13.016 -0.888 -8.459 1.00 0.00 39 SER A O 4
ATOM 4515 N N . ASP A 1 10 ? 15.134 -0.375 -7.927 1.00 0.00 40 ASP A N 4
ATOM 4516 C CA . ASP A 1 10 ? 15.692 -0.782 -9.218 1.00 0.00 40 ASP A CA 4
ATOM 4517 C C . ASP A 1 10 ? 15.327 -2.234 -9.566 1.00 0.00 40 ASP A C 4
ATOM 4518 O O . ASP A 1 10 ? 14.960 -2.513 -10.702 1.00 0.00 40 ASP A O 4
ATOM 4527 N N . GLU A 1 11 ? 15.346 -3.153 -8.597 1.00 0.00 41 GLU A N 4
ATOM 4528 C CA . GLU A 1 11 ? 14.899 -4.546 -8.750 1.00 0.00 41 GLU A CA 4
ATOM 4529 C C . GLU A 1 11 ? 13.424 -4.637 -9.162 1.00 0.00 41 GLU A C 4
ATOM 4530 O O . GLU A 1 11 ? 13.082 -5.269 -10.162 1.00 0.00 41 GLU A O 4
ATOM 4542 N N . GLN A 1 12 ? 12.550 -3.980 -8.394 1.00 0.00 42 GLN A N 4
ATOM 4543 C CA . GLN A 1 12 ? 11.100 -3.926 -8.617 1.00 0.00 42 GLN A CA 4
ATOM 4544 C C . GLN A 1 12 ? 10.764 -3.346 -10.002 1.00 0.00 42 GLN A C 4
ATOM 4545 O O . GLN A 1 12 ? 9.936 -3.893 -10.733 1.00 0.00 42 GLN A O 4
ATOM 4559 N N . TYR A 1 13 ? 11.451 -2.264 -10.382 1.00 0.00 43 TYR A N 4
ATOM 4560 C CA . TYR A 1 13 ? 11.348 -1.606 -11.689 1.00 0.00 43 TYR A CA 4
ATOM 4561 C C . TYR A 1 13 ? 11.735 -2.557 -12.823 1.00 0.00 43 TYR A C 4
ATOM 4562 O O . TYR A 1 13 ? 10.997 -2.752 -13.788 1.00 0.00 43 TYR A O 4
ATOM 4580 N N . GLN A 1 14 ? 12.906 -3.172 -12.671 1.00 0.00 44 GLN A N 4
ATOM 4581 C CA . GLN A 1 14 ? 13.506 -4.099 -13.635 1.00 0.00 44 GLN A CA 4
ATOM 4582 C C . GLN A 1 14 ? 12.650 -5.346 -13.869 1.00 0.00 44 GLN A C 4
ATOM 4583 O O . GLN A 1 14 ? 12.490 -5.762 -15.013 1.00 0.00 44 GLN A O 4
ATOM 4597 N N . LYS A 1 15 ? 12.060 -5.927 -12.820 1.00 0.00 45 LYS A N 4
ATOM 4598 C CA . LYS A 1 15 ? 11.106 -7.045 -12.932 1.00 0.00 45 LYS A CA 4
ATOM 4599 C C . LYS A 1 15 ? 9.881 -6.645 -13.762 1.00 0.00 45 LYS A C 4
ATOM 4600 O O . LYS A 1 15 ? 9.452 -7.407 -14.628 1.00 0.00 45 LYS A O 4
ATOM 4619 N N . LEU A 1 16 ? 9.350 -5.435 -13.549 1.00 0.00 46 LEU A N 4
ATOM 4620 C CA . LEU A 1 16 ? 8.253 -4.900 -14.359 1.00 0.00 46 LEU A CA 4
ATOM 4621 C C . LEU A 1 16 ? 8.656 -4.612 -15.808 1.00 0.00 46 LEU A C 4
ATOM 4622 O O . LEU A 1 16 ? 7.883 -4.886 -16.720 1.00 0.00 46 LEU A O 4
ATOM 4638 N N . GLU A 1 17 ? 9.883 -4.166 -16.049 1.00 0.00 47 GLU A N 4
ATOM 4639 C CA . GLU A 1 17 ? 10.451 -4.068 -17.399 1.00 0.00 47 GLU A CA 4
ATOM 4640 C C . GLU A 1 17 ? 10.608 -5.443 -18.077 1.00 0.00 47 GLU A C 4
ATOM 4641 O O . GLU A 1 17 ? 10.257 -5.608 -19.247 1.00 0.00 47 GLU A O 4
ATOM 4653 N N . LYS A 1 18 ? 11.070 -6.461 -17.343 1.00 0.00 48 LYS A N 4
ATOM 4654 C CA . LYS A 1 18 ? 11.239 -7.828 -17.848 1.00 0.00 48 LYS A CA 4
ATOM 4655 C C . LYS A 1 18 ? 9.901 -8.484 -18.218 1.00 0.00 48 LYS A C 4
ATOM 4656 O O . LYS A 1 18 ? 9.834 -9.239 -19.188 1.00 0.00 48 LYS A O 4
ATOM 4675 N N . MET A 1 19 ? 8.824 -8.139 -17.506 1.00 0.00 49 MET A N 4
ATOM 4676 C CA . MET A 1 19 ? 7.446 -8.439 -17.858 1.00 0.00 49 MET A CA 4
ATOM 4677 C C . MET A 1 19 ? 6.958 -7.626 -19.068 1.00 0.00 49 MET A C 4
ATOM 4678 O O . MET A 1 19 ? 6.348 -8.187 -19.974 1.00 0.00 49 MET A O 4
ATOM 4692 N N . ALA A 1 20 ? 7.239 -6.321 -19.112 1.00 0.00 50 ALA A N 4
ATOM 4693 C CA . ALA A 1 20 ? 6.831 -5.410 -20.181 1.00 0.00 50 ALA A CA 4
ATOM 4694 C C . ALA A 1 20 ? 7.310 -5.836 -21.573 1.00 0.00 50 ALA A C 4
ATOM 4695 O O . ALA A 1 20 ? 6.599 -5.596 -22.546 1.00 0.00 50 ALA A O 4
ATOM 4702 N N . ASN A 1 21 ? 8.433 -6.544 -21.682 1.00 0.00 51 ASN A N 4
ATOM 4703 C CA . ASN A 1 21 ? 8.894 -7.155 -22.930 1.00 0.00 51 ASN A CA 4
ATOM 4704 C C . ASN A 1 21 ? 7.867 -8.138 -23.540 1.00 0.00 51 ASN A C 4
ATOM 4705 O O . ASN A 1 21 ? 7.808 -8.284 -24.760 1.00 0.00 51 ASN A O 4
ATOM 4716 N N . GLU A 1 22 ? 7.010 -8.758 -22.721 1.00 0.00 52 GLU A N 4
ATOM 4717 C CA . GLU A 1 22 ? 5.912 -9.627 -23.160 1.00 0.00 52 GLU A CA 4
ATOM 4718 C C . GLU A 1 22 ? 4.763 -8.850 -23.844 1.00 0.00 52 GLU A C 4
ATOM 4719 O O . GLU A 1 22 ? 4.108 -9.368 -24.749 1.00 0.00 52 GLU A O 4
ATOM 4731 N N . GLU A 1 23 ? 4.546 -7.583 -23.464 1.00 0.00 53 GLU A N 4
ATOM 4732 C CA . GLU A 1 23 ? 3.662 -6.619 -24.134 1.00 0.00 53 GLU A CA 4
ATOM 4733 C C . GLU A 1 23 ? 4.413 -5.737 -25.160 1.00 0.00 53 GLU A C 4
ATOM 4734 O O . GLU A 1 23 ? 3.822 -4.860 -25.791 1.00 0.00 53 GLU A O 4
ATOM 4746 N N . GLU A 1 24 ? 5.709 -6.003 -25.358 1.00 0.00 54 GLU A N 4
ATOM 4747 C CA . GLU A 1 24 ? 6.646 -5.329 -26.266 1.00 0.00 54 GLU A CA 4
ATOM 4748 C C . GLU A 1 24 ? 6.996 -3.898 -25.800 1.00 0.00 54 GLU A C 4
ATOM 4749 O O . GLU A 1 24 ? 6.893 -2.922 -26.544 1.00 0.00 54 GLU A O 4
ATOM 4761 N N . GLU A 1 25 ? 7.454 -3.806 -24.545 1.00 0.00 55 GLU A N 4
ATOM 4762 C CA . GLU A 1 25 ? 7.913 -2.618 -23.810 1.00 0.00 55 GLU A CA 4
ATOM 4763 C C . GLU A 1 25 ? 6.824 -1.544 -23.614 1.00 0.00 55 GLU A C 4
ATOM 4764 O O . GLU A 1 25 ? 6.582 -0.685 -24.467 1.00 0.00 55 GLU A O 4
ATOM 4776 N N . SER A 1 26 ? 6.164 -1.584 -22.453 1.00 0.00 56 SER A N 4
ATOM 4777 C CA . SER A 1 26 ? 5.063 -0.691 -22.069 1.00 0.00 56 SER A CA 4
ATOM 4778 C C . SER A 1 26 ? 5.049 -0.474 -20.546 1.00 0.00 56 SER A C 4
ATOM 4779 O O . SER A 1 26 ? 3.993 -0.463 -19.907 1.00 0.00 56 SER A O 4
ATOM 4787 N N . VAL A 1 27 ? 6.242 -0.347 -19.943 1.00 0.00 57 VAL A N 4
ATOM 4788 C CA . VAL A 1 27 ? 6.400 -0.077 -18.502 1.00 0.00 57 VAL A CA 4
ATOM 4789 C C . VAL A 1 27 ? 5.593 1.177 -18.111 1.00 0.00 57 VAL A C 4
ATOM 4790 O O . VAL A 1 27 ? 5.688 2.213 -18.772 1.00 0.00 57 VAL A O 4
ATOM 4803 N N . GLY A 1 28 ? 4.759 1.080 -17.072 1.00 0.00 58 GLY A N 4
ATOM 4804 C CA . GLY A 1 28 ? 3.770 2.104 -16.695 1.00 0.00 58 GLY A CA 4
ATOM 4805 C C . GLY A 1 28 ? 2.344 1.622 -16.951 1.00 0.00 58 GLY A C 4
ATOM 4806 O O . GLY A 1 28 ? 1.522 1.568 -16.037 1.00 0.00 58 GLY A O 4
ATOM 4810 N N . SER A 1 29 ? 2.064 1.186 -18.181 1.00 0.00 59 SER A N 4
ATOM 4811 C CA . SER A 1 29 ? 0.806 0.529 -18.537 1.00 0.00 59 SER A CA 4
ATOM 4812 C C . SER A 1 29 ? 0.718 -0.876 -17.947 1.00 0.00 59 SER A C 4
ATOM 4813 O O . SER A 1 29 ? -0.340 -1.261 -17.457 1.00 0.00 59 SER A O 4
ATOM 4821 N N . TYR A 1 30 ? 1.824 -1.630 -17.931 1.00 0.00 60 TYR A N 4
ATOM 4822 C CA . TYR A 1 30 ? 1.874 -2.981 -17.355 1.00 0.00 60 TYR A CA 4
ATOM 4823 C C . TYR A 1 30 ? 1.540 -2.992 -15.852 1.00 0.00 60 TYR A C 4
ATOM 4824 O O . TYR A 1 30 ? 0.804 -3.858 -15.384 1.00 0.00 60 TYR A O 4
ATOM 4842 N N . ILE A 1 31 ? 2.018 -1.984 -15.110 1.00 0.00 61 ILE A N 4
ATOM 4843 C CA . ILE A 1 31 ? 1.657 -1.718 -13.696 1.00 0.00 61 ILE A CA 4
ATOM 4844 C C . ILE A 1 31 ? 0.143 -1.618 -13.565 1.00 0.00 61 ILE A C 4
ATOM 4845 O O . ILE A 1 31 ? -0.478 -2.355 -12.795 1.00 0.00 61 ILE A O 4
ATOM 4861 N N . LYS A 1 32 ? -0.443 -0.709 -14.353 1.00 0.00 62 LYS A N 4
ATOM 4862 C CA . LYS A 1 32 ? -1.877 -0.457 -14.394 1.00 0.00 62 LYS A CA 4
ATOM 4863 C C . LYS A 1 32 ? -2.628 -1.752 -14.689 1.00 0.00 62 LYS A C 4
ATOM 4864 O O . LYS A 1 32 ? -3.436 -2.180 -13.872 1.00 0.00 62 LYS A O 4
ATOM 4883 N N . ARG A 1 33 ? -2.305 -2.425 -15.798 1.00 0.00 63 ARG A N 4
ATOM 4884 C CA . ARG A 1 33 ? -2.871 -3.713 -16.230 1.00 0.00 63 ARG A CA 4
ATOM 4885 C C . ARG A 1 33 ? -2.888 -4.733 -15.099 1.00 0.00 63 ARG A C 4
ATOM 4886 O O . ARG A 1 33 ? -3.916 -5.362 -14.886 1.00 0.00 63 ARG A O 4
ATOM 4907 N N . TYR A 1 34 ? -1.801 -4.868 -14.342 1.00 0.00 64 TYR A N 4
ATOM 4908 C CA . TYR A 1 34 ? -1.679 -5.865 -13.276 1.00 0.00 64 TYR A CA 4
ATOM 4909 C C . TYR A 1 34 ? -2.634 -5.597 -12.104 1.00 0.00 64 TYR A C 4
ATOM 4910 O O . TYR A 1 34 ? -3.322 -6.490 -11.611 1.00 0.00 64 TYR A O 4
ATOM 4928 N N . ILE A 1 35 ? -2.699 -4.335 -11.685 1.00 0.00 65 ILE A N 4
ATOM 4929 C CA . ILE A 1 35 ? -3.587 -3.818 -10.638 1.00 0.00 65 ILE A CA 4
ATOM 4930 C C . ILE A 1 35 ? -5.046 -3.908 -11.086 1.00 0.00 65 ILE A C 4
ATOM 4931 O O . ILE A 1 35 ? -5.904 -4.352 -10.327 1.00 0.00 65 ILE A O 4
ATOM 4947 N N . LEU A 1 36 ? -5.334 -3.546 -12.336 1.00 0.00 66 LEU A N 4
ATOM 4948 C CA . LEU A 1 36 ? -6.685 -3.533 -12.900 1.00 0.00 66 LEU A CA 4
ATOM 4949 C C . LEU A 1 36 ? -7.192 -4.966 -13.121 1.00 0.00 66 LEU A C 4
ATOM 4950 O O . LEU A 1 36 ? -8.372 -5.242 -12.905 1.00 0.00 66 LEU A O 4
ATOM 4966 N N . LYS A 1 37 ? -6.286 -5.896 -13.449 1.00 0.00 67 LYS A N 4
ATOM 4967 C CA . LYS A 1 37 ? -6.521 -7.343 -13.490 1.00 0.00 67 LYS A CA 4
ATOM 4968 C C . LYS A 1 37 ? -6.843 -7.908 -12.106 1.00 0.00 67 LYS A C 4
ATOM 4969 O O . LYS A 1 37 ? -7.812 -8.649 -11.959 1.00 0.00 67 LYS A O 4
ATOM 4988 N N . ALA A 1 38 ? -6.069 -7.532 -11.087 1.00 0.00 68 ALA A N 4
ATOM 4989 C CA . ALA A 1 38 ? -6.293 -7.946 -9.703 1.00 0.00 68 ALA A CA 4
ATOM 4990 C C . ALA A 1 38 ? -7.629 -7.425 -9.145 1.00 0.00 68 ALA A C 4
ATOM 4991 O O . ALA A 1 38 ? -8.348 -8.149 -8.459 1.00 0.00 68 ALA A O 4
ATOM 4998 N N . LEU A 1 39 ? -8.001 -6.186 -9.483 1.00 0.00 69 LEU A N 4
ATOM 4999 C CA . LEU A 1 39 ? -9.189 -5.483 -9.011 1.00 0.00 69 LEU A CA 4
ATOM 5000 C C . LEU A 1 39 ? -10.509 -6.079 -9.519 1.00 0.00 69 LEU A C 4
ATOM 5001 O O . LEU A 1 39 ? -11.562 -5.822 -8.931 1.00 0.00 69 LEU A O 4
ATOM 5017 N N . ARG A 1 40 ? -10.449 -6.944 -10.538 1.00 0.00 70 ARG A N 4
ATOM 5018 C CA . ARG A 1 40 ? -11.546 -7.836 -10.937 1.00 0.00 70 ARG A CA 4
ATOM 5019 C C . ARG A 1 40 ? -12.010 -8.743 -9.788 1.00 0.00 70 ARG A C 4
ATOM 5020 O O . ARG A 1 40 ? -13.206 -9.018 -9.671 1.00 0.00 70 ARG A O 4
ATOM 5041 N N . LYS A 1 41 ? -11.064 -9.215 -8.961 1.00 0.00 71 LYS A N 4
ATOM 5042 C CA . LYS A 1 41 ? -11.254 -10.184 -7.865 1.00 0.00 71 LYS A CA 4
ATOM 5043 C C . LYS A 1 41 ? -10.112 -10.144 -6.827 1.00 0.00 71 LYS A C 4
ATOM 5044 O O . LYS A 1 41 ? -9.332 -11.091 -6.701 1.00 0.00 71 LYS A O 4
ATOM 5063 N N . ILE A 1 42 ? -10.044 -9.060 -6.042 1.00 0.00 72 ILE A N 4
ATOM 5064 C CA . ILE A 1 42 ? -9.136 -8.925 -4.876 1.00 0.00 72 ILE A CA 4
ATOM 5065 C C . ILE A 1 42 ? -9.310 -10.079 -3.864 1.00 0.00 72 ILE A C 4
ATOM 5066 O O . ILE A 1 42 ? -8.322 -10.565 -3.309 1.00 0.00 72 ILE A O 4
ATOM 5082 N N . GLU A 1 43 ? -10.556 -10.547 -3.677 1.00 0.00 73 GLU A N 4
ATOM 5083 C CA . GLU A 1 43 ? -10.999 -11.688 -2.843 1.00 0.00 73 GLU A CA 4
ATOM 5084 C C . GLU A 1 43 ? -10.358 -11.755 -1.433 1.00 0.00 73 GLU A C 4
ATOM 5085 O O . GLU A 1 43 ? -10.808 -10.973 -0.564 1.00 0.00 73 GLU A O 4
ATOM 5097 N N . THR B 1 1 ? 15.869 7.091 -6.114 1.00 0.00 31 THR B N 4
ATOM 5098 C CA . THR B 1 1 ? 14.937 5.966 -6.319 1.00 0.00 31 THR B CA 4
ATOM 5099 C C . THR B 1 1 ? 14.138 6.095 -7.626 1.00 0.00 31 THR B C 4
ATOM 5100 O O . THR B 1 1 ? 14.256 7.092 -8.345 1.00 0.00 31 THR B O 4
ATOM 5111 N N . ARG B 1 2 ? 13.317 5.088 -7.938 1.00 0.00 32 ARG B N 4
ATOM 5112 C CA . ARG B 1 2 ? 12.442 5.028 -9.128 1.00 0.00 32 ARG B CA 4
ATOM 5113 C C . ARG B 1 2 ? 11.030 5.542 -8.838 1.00 0.00 32 ARG B C 4
ATOM 5114 O O . ARG B 1 2 ? 10.178 4.822 -8.316 1.00 0.00 32 ARG B O 4
ATOM 5135 N N . ALA B 1 3 ? 10.785 6.797 -9.210 1.00 0.00 33 ALA B N 4
ATOM 5136 C CA . ALA B 1 3 ? 9.474 7.421 -9.301 1.00 0.00 33 ALA B CA 4
ATOM 5137 C C . ALA B 1 3 ? 8.579 6.679 -10.313 1.00 0.00 33 ALA B C 4
ATOM 5138 O O . ALA B 1 3 ? 8.921 6.531 -11.490 1.00 0.00 33 ALA B O 4
ATOM 5145 N N . VAL B 1 4 ? 7.430 6.215 -9.834 1.00 0.00 34 VAL B N 4
ATOM 5146 C CA . VAL B 1 4 ? 6.402 5.451 -10.552 1.00 0.00 34 VAL B CA 4
ATOM 5147 C C . VAL B 1 4 ? 5.037 6.074 -10.279 1.00 0.00 34 VAL B C 4
ATOM 5148 O O . VAL B 1 4 ? 4.412 5.816 -9.255 1.00 0.00 34 VAL B O 4
ATOM 5161 N N . SER B 1 5 ? 4.601 6.937 -11.192 1.00 0.00 35 SER B N 4
ATOM 5162 C CA . SER B 1 5 ? 3.370 7.730 -11.078 1.00 0.00 35 SER B CA 4
ATOM 5163 C C . SER B 1 5 ? 2.340 7.375 -12.143 1.00 0.00 35 SER B C 4
ATOM 5164 O O . SER B 1 5 ? 2.683 7.190 -13.315 1.00 0.00 35 SER B O 4
ATOM 5172 N N . LEU B 1 6 ? 1.075 7.269 -11.726 1.00 0.00 36 LEU B N 4
ATOM 5173 C CA . LEU B 1 6 ? -0.055 6.855 -12.556 1.00 0.00 36 LEU B CA 4
ATOM 5174 C C . LEU B 1 6 ? -1.257 7.793 -12.378 1.00 0.00 36 LEU B C 4
ATOM 5175 O O . LEU B 1 6 ? -1.360 8.520 -11.388 1.00 0.00 36 LEU B O 4
ATOM 5191 N N . TYR B 1 7 ? -2.184 7.720 -13.336 1.00 0.00 37 TYR B N 4
ATOM 5192 C CA . TYR B 1 7 ? -3.425 8.493 -13.407 1.00 0.00 37 TYR B CA 4
ATOM 5193 C C . TYR B 1 7 ? -4.622 7.543 -13.514 1.00 0.00 37 TYR B C 4
ATOM 5194 O O . TYR B 1 7 ? -5.000 7.080 -14.594 1.00 0.00 37 TYR B O 4
ATOM 5212 N N . PHE B 1 8 ? -5.177 7.179 -12.363 1.00 0.00 38 PHE B N 4
ATOM 5213 C CA . PHE B 1 8 ? -6.388 6.389 -12.227 1.00 0.00 38 PHE B CA 4
ATOM 5214 C C . PHE B 1 8 ? -7.662 7.226 -12.427 1.00 0.00 38 PHE B C 4
ATOM 5215 O O . PHE B 1 8 ? -7.612 8.451 -12.556 1.00 0.00 38 PHE B O 4
ATOM 5232 N N . SER B 1 9 ? -8.814 6.555 -12.405 1.00 0.00 39 SER B N 4
ATOM 5233 C CA . SER B 1 9 ? -10.137 7.184 -12.334 1.00 0.00 39 SER B CA 4
ATOM 5234 C C . SER B 1 9 ? -10.804 6.928 -10.985 1.00 0.00 39 SER B C 4
ATOM 5235 O O . SER B 1 9 ? -10.292 6.165 -10.168 1.00 0.00 39 SER B O 4
ATOM 5243 N N . ASP B 1 10 ? -11.936 7.582 -10.723 1.00 0.00 40 ASP B N 4
ATOM 5244 C CA . ASP B 1 10 ? -12.567 7.566 -9.400 1.00 0.00 40 ASP B CA 4
ATOM 5245 C C . ASP B 1 10 ? -12.919 6.153 -8.909 1.00 0.00 40 ASP B C 4
ATOM 5246 O O . ASP B 1 10 ? -12.739 5.878 -7.730 1.00 0.00 40 ASP B O 4
ATOM 5255 N N . GLU B 1 11 ? -13.338 5.230 -9.781 1.00 0.00 41 GLU B N 4
ATOM 5256 C CA . GLU B 1 11 ? -13.589 3.824 -9.425 1.00 0.00 41 GLU B CA 4
ATOM 5257 C C . GLU B 1 11 ? -12.326 3.123 -8.896 1.00 0.00 41 GLU B C 4
ATOM 5258 O O . GLU B 1 11 ? -12.291 2.674 -7.751 1.00 0.00 41 GLU B O 4
ATOM 5270 N N . GLN B 1 12 ? -11.276 3.081 -9.720 1.00 0.00 42 GLN B N 4
ATOM 5271 C CA . GLN B 1 12 ? -9.908 2.627 -9.405 1.00 0.00 42 GLN B CA 4
ATOM 5272 C C . GLN B 1 12 ? -9.387 3.231 -8.089 1.00 0.00 42 GLN B C 4
ATOM 5273 O O . GLN B 1 12 ? -8.929 2.505 -7.205 1.00 0.00 42 GLN B O 4
ATOM 5287 N N . TYR B 1 13 ? -9.493 4.554 -7.931 1.00 0.00 43 TYR B N 4
ATOM 5288 C CA . TYR B 1 13 ? -9.018 5.288 -6.755 1.00 0.00 43 TYR B CA 4
ATOM 5289 C C . TYR B 1 13 ? -9.792 4.921 -5.480 1.00 0.00 43 TYR B C 4
ATOM 5290 O O . TYR B 1 13 ? -9.194 4.682 -4.430 1.00 0.00 43 TYR B O 4
ATOM 5308 N N . GLN B 1 14 ? -11.123 4.832 -5.566 1.00 0.00 44 GLN B N 4
ATOM 5309 C CA . GLN B 1 14 ? -11.977 4.465 -4.437 1.00 0.00 44 GLN B CA 4
ATOM 5310 C C . GLN B 1 14 ? -11.832 2.991 -4.048 1.00 0.00 44 GLN B C 4
ATOM 5311 O O . GLN B 1 14 ? -11.891 2.672 -2.863 1.00 0.00 44 GLN B O 4
ATOM 5325 N N . LYS B 1 15 ? -11.600 2.085 -5.004 1.00 0.00 45 LYS B N 4
ATOM 5326 C CA . LYS B 1 15 ? -11.262 0.689 -4.718 1.00 0.00 45 LYS B CA 4
ATOM 5327 C C . LYS B 1 15 ? -9.949 0.586 -3.942 1.00 0.00 45 LYS B C 4
ATOM 5328 O O . LYS B 1 15 ? -9.899 -0.112 -2.931 1.00 0.00 45 LYS B O 4
ATOM 5347 N N . LEU B 1 16 ? -8.922 1.346 -4.338 1.00 0.00 46 LEU B N 4
ATOM 5348 C CA . LEU B 1 16 ? -7.677 1.463 -3.589 1.00 0.00 46 LEU B CA 4
ATOM 5349 C C . LEU B 1 16 ? -7.881 2.013 -2.175 1.00 0.00 46 LEU B C 4
ATOM 5350 O O . LEU B 1 16 ? -7.331 1.470 -1.224 1.00 0.00 46 LEU B O 4
ATOM 5366 N N . GLU B 1 17 ? -8.701 3.049 -2.013 1.00 0.00 47 GLU B N 4
ATOM 5367 C CA . GLU B 1 17 ? -9.106 3.564 -0.697 1.00 0.00 47 GLU B CA 4
ATOM 5368 C C . GLU B 1 17 ? -9.826 2.511 0.164 1.00 0.00 47 GLU B C 4
ATOM 5369 O O . GLU B 1 17 ? -9.525 2.372 1.351 1.00 0.00 47 GLU B O 4
ATOM 5381 N N . LYS B 1 18 ? -10.719 1.712 -0.434 1.00 0.00 48 LYS B N 4
ATOM 5382 C CA . LYS B 1 18 ? -11.456 0.638 0.247 1.00 0.00 48 LYS B CA 4
ATOM 5383 C C . LYS B 1 18 ? -10.560 -0.528 0.673 1.00 0.00 48 LYS B C 4
ATOM 5384 O O . LYS B 1 18 ? -10.797 -1.134 1.718 1.00 0.00 48 LYS B O 4
ATOM 5403 N N . MET B 1 19 ? -9.505 -0.809 -0.089 1.00 0.00 49 MET B N 4
ATOM 5404 C CA . MET B 1 19 ? -8.440 -1.748 0.234 1.00 0.00 49 MET B CA 4
ATOM 5405 C C . MET B 1 19 ? -7.530 -1.196 1.342 1.00 0.00 49 MET B C 4
ATOM 5406 O O . MET B 1 19 ? -7.244 -1.884 2.321 1.00 0.00 49 MET B O 4
ATOM 5420 N N . ALA B 1 20 ? -7.120 0.069 1.228 1.00 0.00 50 ALA B N 4
ATOM 5421 C CA . ALA B 1 20 ? -6.230 0.766 2.151 1.00 0.00 50 ALA B CA 4
ATOM 5422 C C . ALA B 1 20 ? -6.788 0.903 3.572 1.00 0.00 50 ALA B C 4
ATOM 5423 O O . ALA B 1 20 ? -6.002 1.043 4.501 1.00 0.00 50 ALA B O 4
ATOM 5430 N N . ASN B 1 21 ? -8.099 0.783 3.784 1.00 0.00 51 ASN B N 4
ATOM 5431 C CA . ASN B 1 21 ? -8.701 0.632 5.112 1.00 0.00 51 ASN B CA 4
ATOM 5432 C C . ASN B 1 21 ? -8.120 -0.558 5.906 1.00 0.00 51 ASN B C 4
ATOM 5433 O O . ASN B 1 21 ? -8.039 -0.498 7.132 1.00 0.00 51 ASN B O 4
ATOM 5444 N N . GLU B 1 22 ? -7.640 -1.608 5.230 1.00 0.00 52 GLU B N 4
ATOM 5445 C CA . GLU B 1 22 ? -6.927 -2.731 5.852 1.00 0.00 52 GLU B CA 4
ATOM 5446 C C . GLU B 1 22 ? -5.515 -2.338 6.347 1.00 0.00 52 GLU B C 4
ATOM 5447 O O . GLU B 1 22 ? -5.041 -2.837 7.368 1.00 0.00 52 GLU B O 4
ATOM 5459 N N . GLU B 1 23 ? -4.858 -1.394 5.663 1.00 0.00 53 GLU B N 4
ATOM 5460 C CA . GLU B 1 23 ? -3.623 -0.710 6.067 1.00 0.00 53 GLU B CA 4
ATOM 5461 C C . GLU B 1 23 ? -3.883 0.526 6.964 1.00 0.00 53 GLU B C 4
ATOM 5462 O O . GLU B 1 23 ? -2.943 1.215 7.365 1.00 0.00 53 GLU B O 4
ATOM 5474 N N . GLU B 1 24 ? -5.149 0.793 7.308 1.00 0.00 54 GLU B N 4
ATOM 5475 C CA . GLU B 1 24 ? -5.643 1.910 8.132 1.00 0.00 54 GLU B CA 4
ATOM 5476 C C . GLU B 1 24 ? -5.534 3.285 7.424 1.00 0.00 54 GLU B C 4
ATOM 5477 O O . GLU B 1 24 ? -5.135 4.295 8.008 1.00 0.00 54 GLU B O 4
ATOM 5489 N N . GLU B 1 25 ? -5.919 3.303 6.142 1.00 0.00 55 GLU B N 4
ATOM 5490 C CA . GLU B 1 25 ? -5.969 4.412 5.175 1.00 0.00 55 GLU B CA 4
ATOM 5491 C C . GLU B 1 25 ? -4.651 5.197 4.973 1.00 0.00 55 GLU B C 4
ATOM 5492 O O . GLU B 1 25 ? -4.277 6.068 5.762 1.00 0.00 55 GLU B O 4
ATOM 5504 N N . SER B 1 26 ? -3.968 4.924 3.853 1.00 0.00 56 SER B N 4
ATOM 5505 C CA . SER B 1 26 ? -2.779 5.660 3.383 1.00 0.00 56 SER B CA 4
ATOM 5506 C C . SER B 1 26 ? -2.834 5.916 1.868 1.00 0.00 56 SER B C 4
ATOM 5507 O O . SER B 1 26 ? -2.679 7.056 1.424 1.00 0.00 56 SER B O 4
ATOM 5515 N N . VAL B 1 27 ? -3.172 4.868 1.098 1.00 0.00 57 VAL B N 4
ATOM 5516 C CA . VAL B 1 27 ? -3.451 4.825 -0.355 1.00 0.00 57 VAL B CA 4
ATOM 5517 C C . VAL B 1 27 ? -2.189 5.004 -1.219 1.00 0.00 57 VAL B C 4
ATOM 5518 O O . VAL B 1 27 ? -1.270 5.754 -0.892 1.00 0.00 57 VAL B O 4
ATOM 5531 N N . GLY B 1 28 ? -2.112 4.246 -2.316 1.00 0.00 58 GLY B N 4
ATOM 5532 C CA . GLY B 1 28 ? -0.955 4.140 -3.218 1.00 0.00 58 GLY B CA 4
ATOM 5533 C C . GLY B 1 28 ? 0.060 3.118 -2.709 1.00 0.00 58 GLY B C 4
ATOM 5534 O O . GLY B 1 28 ? 0.531 2.264 -3.456 1.00 0.00 58 GLY B O 4
ATOM 5538 N N . SER B 1 29 ? 0.332 3.129 -1.407 1.00 0.00 59 SER B N 4
ATOM 5539 C CA . SER B 1 29 ? 1.192 2.158 -0.723 1.00 0.00 59 SER B CA 4
ATOM 5540 C C . SER B 1 29 ? 0.677 0.726 -0.879 1.00 0.00 59 SER B C 4
ATOM 5541 O O . SER B 1 29 ? 1.462 -0.198 -1.091 1.00 0.00 59 SER B O 4
ATOM 5549 N N . TYR B 1 30 ? -0.650 0.549 -0.862 1.00 0.00 60 TYR B N 4
ATOM 5550 C CA . TYR B 1 30 ? -1.313 -0.723 -1.156 1.00 0.00 60 TYR B CA 4
ATOM 5551 C C . TYR B 1 30 ? -1.036 -1.205 -2.587 1.00 0.00 60 TYR B C 4
ATOM 5552 O O . TYR B 1 30 ? -0.759 -2.382 -2.799 1.00 0.00 60 TYR B O 4
ATOM 5570 N N . ILE B 1 31 ? -1.057 -0.283 -3.559 1.00 0.00 61 ILE B N 4
ATOM 5571 C CA . ILE B 1 31 ? -0.723 -0.530 -4.979 1.00 0.00 61 ILE B CA 4
ATOM 5572 C C . ILE B 1 31 ? 0.683 -1.112 -5.083 1.00 0.00 61 ILE B C 4
ATOM 5573 O O . ILE B 1 31 ? 0.882 -2.162 -5.698 1.00 0.00 61 ILE B O 4
ATOM 5589 N N . LYS B 1 32 ? 1.644 -0.463 -4.414 1.00 0.00 62 LYS B N 4
ATOM 5590 C CA . LYS B 1 32 ? 3.030 -0.919 -4.371 1.00 0.00 62 LYS B CA 4
ATOM 5591 C C . LYS B 1 32 ? 3.102 -2.307 -3.741 1.00 0.00 62 LYS B C 4
ATOM 5592 O O . LYS B 1 32 ? 3.577 -3.242 -4.373 1.00 0.00 62 LYS B O 4
ATOM 5611 N N . ARG B 1 33 ? 2.555 -2.477 -2.534 1.00 0.00 63 ARG B N 4
ATOM 5612 C CA . ARG B 1 33 ? 2.543 -3.754 -1.801 1.00 0.00 63 ARG B CA 4
ATOM 5613 C C . ARG B 1 33 ? 1.967 -4.905 -2.631 1.00 0.00 63 ARG B C 4
ATOM 5614 O O . ARG B 1 33 ? 2.537 -5.988 -2.617 1.00 0.00 63 ARG B O 4
ATOM 5635 N N . TYR B 1 34 ? 0.909 -4.676 -3.409 1.00 0.00 64 TYR B N 4
ATOM 5636 C CA . TYR B 1 34 ? 0.256 -5.679 -4.260 1.00 0.00 64 TYR B CA 4
ATOM 5637 C C . TYR B 1 34 ? 1.151 -6.153 -5.412 1.00 0.00 64 TYR B C 4
ATOM 5638 O O . TYR B 1 34 ? 1.300 -7.348 -5.664 1.00 0.00 64 TYR B O 4
ATOM 5656 N N . ILE B 1 35 ? 1.774 -5.196 -6.098 1.00 0.00 65 ILE B N 4
ATOM 5657 C CA . ILE B 1 35 ? 2.744 -5.408 -7.178 1.00 0.00 65 ILE B CA 4
ATOM 5658 C C . ILE B 1 35 ? 3.964 -6.149 -6.631 1.00 0.00 65 ILE B C 4
ATOM 5659 O O . ILE B 1 35 ? 4.416 -7.124 -7.225 1.00 0.00 65 ILE B O 4
ATOM 5675 N N . LEU B 1 36 ? 4.464 -5.735 -5.465 1.00 0.00 66 LEU B N 4
ATOM 5676 C CA . LEU B 1 36 ? 5.643 -6.313 -4.818 1.00 0.00 66 LEU B CA 4
ATOM 5677 C C . LEU B 1 36 ? 5.349 -7.738 -4.330 1.00 0.00 66 LEU B C 4
ATOM 5678 O O . LEU B 1 36 ? 6.191 -8.626 -4.457 1.00 0.00 66 LEU B O 4
ATOM 5694 N N . LYS B 1 37 ? 4.124 -7.977 -3.845 1.00 0.00 67 LYS B N 4
ATOM 5695 C CA . LYS B 1 37 ? 3.593 -9.292 -3.476 1.00 0.00 67 LYS B CA 4
ATOM 5696 C C . LYS B 1 37 ? 3.515 -10.230 -4.681 1.00 0.00 67 LYS B C 4
ATOM 5697 O O . LYS B 1 37 ? 3.951 -11.377 -4.594 1.00 0.00 67 LYS B O 4
ATOM 5716 N N . ALA B 1 38 ? 3.006 -9.736 -5.810 1.00 0.00 68 ALA B N 4
ATOM 5717 C CA . ALA B 1 38 ? 2.934 -10.486 -7.064 1.00 0.00 68 ALA B CA 4
ATOM 5718 C C . ALA B 1 38 ? 4.326 -10.815 -7.636 1.00 0.00 68 ALA B C 4
ATOM 5719 O O . ALA B 1 38 ? 4.548 -11.924 -8.122 1.00 0.00 68 ALA B O 4
ATOM 5726 N N . LEU B 1 39 ? 5.285 -9.886 -7.538 1.00 0.00 69 LEU B N 4
ATOM 5727 C CA . LEU B 1 39 ? 6.627 -9.956 -8.131 1.00 0.00 69 LEU B CA 4
ATOM 5728 C C . LEU B 1 39 ? 7.432 -11.165 -7.650 1.00 0.00 69 LEU B C 4
ATOM 5729 O O . LEU B 1 39 ? 8.245 -11.711 -8.397 1.00 0.00 69 LEU B O 4
ATOM 5745 N N . ARG B 1 40 ? 7.153 -11.606 -6.419 1.00 0.00 70 ARG B N 4
ATOM 5746 C CA . ARG B 1 40 ? 7.695 -12.818 -5.794 1.00 0.00 70 ARG B CA 4
ATOM 5747 C C . ARG B 1 40 ? 7.465 -14.081 -6.637 1.00 0.00 70 ARG B C 4
ATOM 5748 O O . ARG B 1 40 ? 8.315 -14.973 -6.638 1.00 0.00 70 ARG B O 4
ATOM 5769 N N . LYS B 1 41 ? 6.322 -14.155 -7.336 1.00 0.00 71 LYS B N 4
ATOM 5770 C CA . LYS B 1 41 ? 5.857 -15.310 -8.126 1.00 0.00 71 LYS B CA 4
ATOM 5771 C C . LYS B 1 41 ? 4.811 -14.937 -9.199 1.00 0.00 71 LYS B C 4
ATOM 5772 O O . LYS B 1 41 ? 3.705 -15.481 -9.215 1.00 0.00 71 LYS B O 4
ATOM 5791 N N . ILE B 1 42 ? 5.177 -14.043 -10.128 1.00 0.00 72 ILE B N 4
ATOM 5792 C CA . ILE B 1 42 ? 4.377 -13.699 -11.328 1.00 0.00 72 ILE B CA 4
ATOM 5793 C C . ILE B 1 42 ? 3.872 -14.950 -12.081 1.00 0.00 72 ILE B C 4
ATOM 5794 O O . ILE B 1 42 ? 2.700 -15.018 -12.460 1.00 0.00 72 ILE B O 4
ATOM 5810 N N . GLU B 1 43 ? 4.747 -15.944 -12.283 1.00 0.00 73 GLU B N 4
ATOM 5811 C CA . GLU B 1 43 ? 4.468 -17.237 -12.940 1.00 0.00 73 GLU B CA 4
ATOM 5812 C C . GLU B 1 43 ? 5.139 -18.418 -12.210 1.00 0.00 73 GLU B C 4
ATOM 5813 O O . GLU B 1 43 ? 4.429 -19.400 -11.894 1.00 0.00 73 GLU B O 4
ATOM 5825 N N . THR A 1 1 ? -9.358 12.687 -13.150 1.00 0.00 31 THR A N 5
ATOM 5826 C CA . THR A 1 1 ? -8.156 11.837 -13.087 1.00 0.00 31 THR A CA 5
ATOM 5827 C C . THR A 1 1 ? -7.497 11.882 -11.700 1.00 0.00 31 THR A C 5
ATOM 5828 O O . THR A 1 1 ? -7.512 12.910 -11.017 1.00 0.00 31 THR A O 5
ATOM 5839 N N . ARG A 1 2 ? -6.856 10.784 -11.304 1.00 0.00 32 ARG A N 5
ATOM 5840 C CA . ARG A 1 2 ? -6.102 10.622 -10.057 1.00 0.00 32 ARG A CA 5
ATOM 5841 C C . ARG A 1 2 ? -4.619 10.319 -10.342 1.00 0.00 32 ARG A C 5
ATOM 5842 O O . ARG A 1 2 ? -4.230 9.172 -10.569 1.00 0.00 32 ARG A O 5
ATOM 5863 N N . ALA A 1 3 ? -3.791 11.364 -10.340 1.00 0.00 33 ALA A N 5
ATOM 5864 C CA . ALA A 1 3 ? -2.331 11.244 -10.303 1.00 0.00 33 ALA A CA 5
ATOM 5865 C C . ALA A 1 3 ? -1.864 10.516 -9.021 1.00 0.00 33 ALA A C 5
ATOM 5866 O O . ALA A 1 3 ? -2.257 10.901 -7.915 1.00 0.00 33 ALA A O 5
ATOM 5873 N N . VAL A 1 4 ? -1.028 9.481 -9.150 1.00 0.00 34 VAL A N 5
ATOM 5874 C CA . VAL A 1 4 ? -0.526 8.644 -8.051 1.00 0.00 34 VAL A CA 5
ATOM 5875 C C . VAL A 1 4 ? 0.901 8.193 -8.346 1.00 0.00 34 VAL A C 5
ATOM 5876 O O . VAL A 1 4 ? 1.172 7.515 -9.333 1.00 0.00 34 VAL A O 5
ATOM 5889 N N . SER A 1 5 ? 1.805 8.603 -7.469 1.00 0.00 35 SER A N 5
ATOM 5890 C CA . SER A 1 5 ? 3.261 8.489 -7.599 1.00 0.00 35 SER A CA 5
ATOM 5891 C C . SER A 1 5 ? 3.902 7.732 -6.424 1.00 0.00 35 SER A C 5
ATOM 5892 O O . SER A 1 5 ? 3.655 8.056 -5.257 1.00 0.00 35 SER A O 5
ATOM 5900 N N . LEU A 1 6 ? 4.721 6.723 -6.735 1.00 0.00 36 LEU A N 5
ATOM 5901 C CA . LEU A 1 6 ? 5.395 5.836 -5.783 1.00 0.00 36 LEU A CA 5
ATOM 5902 C C . LEU A 1 6 ? 6.902 5.691 -6.064 1.00 0.00 36 LEU A C 5
ATOM 5903 O O . LEU A 1 6 ? 7.414 6.028 -7.135 1.00 0.00 36 LEU A O 5
ATOM 5919 N N . TYR A 1 7 ? 7.584 5.123 -5.071 1.00 0.00 37 TYR A N 5
ATOM 5920 C CA . TYR A 1 7 ? 9.039 5.018 -4.948 1.00 0.00 37 TYR A CA 5
ATOM 5921 C C . TYR A 1 7 ? 9.469 3.547 -4.919 1.00 0.00 37 TYR A C 5
ATOM 5922 O O . TYR A 1 7 ? 9.560 2.907 -3.867 1.00 0.00 37 TYR A O 5
ATOM 5940 N N . PHE A 1 8 ? 9.613 2.986 -6.115 1.00 0.00 38 PHE A N 5
ATOM 5941 C CA . PHE A 1 8 ? 10.007 1.609 -6.393 1.00 0.00 38 PHE A CA 5
ATOM 5942 C C . PHE A 1 8 ? 11.528 1.390 -6.223 1.00 0.00 38 PHE A C 5
ATOM 5943 O O . PHE A 1 8 ? 12.282 2.327 -5.936 1.00 0.00 38 PHE A O 5
ATOM 5960 N N . SER A 1 9 ? 11.993 0.163 -6.467 1.00 0.00 39 SER A N 5
ATOM 5961 C CA . SER A 1 9 ? 13.418 -0.171 -6.534 1.00 0.00 39 SER A CA 5
ATOM 5962 C C . SER A 1 9 ? 13.753 -1.063 -7.735 1.00 0.00 39 SER A C 5
ATOM 5963 O O . SER A 1 9 ? 12.859 -1.570 -8.421 1.00 0.00 39 SER A O 5
ATOM 5971 N N . ASP A 1 10 ? 15.052 -1.175 -8.033 1.00 0.00 40 ASP A N 5
ATOM 5972 C CA . ASP A 1 10 ? 15.605 -1.697 -9.290 1.00 0.00 40 ASP A CA 5
ATOM 5973 C C . ASP A 1 10 ? 14.992 -3.040 -9.694 1.00 0.00 40 ASP A C 5
ATOM 5974 O O . ASP A 1 10 ? 14.447 -3.154 -10.786 1.00 0.00 40 ASP A O 5
ATOM 5983 N N . GLU A 1 11 ? 14.979 -4.017 -8.781 1.00 0.00 41 GLU A N 5
ATOM 5984 C CA . GLU A 1 11 ? 14.387 -5.359 -8.977 1.00 0.00 41 GLU A CA 5
ATOM 5985 C C . GLU A 1 11 ? 12.920 -5.315 -9.379 1.00 0.00 41 GLU A C 5
ATOM 5986 O O . GLU A 1 11 ? 12.530 -5.893 -10.392 1.00 0.00 41 GLU A O 5
ATOM 5998 N N . GLN A 1 12 ? 12.119 -4.593 -8.598 1.00 0.00 42 GLN A N 5
ATOM 5999 C CA . GLN A 1 12 ? 10.676 -4.428 -8.822 1.00 0.00 42 GLN A CA 5
ATOM 6000 C C . GLN A 1 12 ? 10.384 -3.752 -10.171 1.00 0.00 42 GLN A C 5
ATOM 6001 O O . GLN A 1 12 ? 9.485 -4.177 -10.898 1.00 0.00 42 GLN A O 5
ATOM 6015 N N . TYR A 1 13 ? 11.177 -2.742 -10.541 1.00 0.00 43 TYR A N 5
ATOM 6016 C CA . TYR A 1 13 ? 11.046 -2.054 -11.831 1.00 0.00 43 TYR A CA 5
ATOM 6017 C C . TYR A 1 13 ? 11.455 -2.943 -13.008 1.00 0.00 43 TYR A C 5
ATOM 6018 O O . TYR A 1 13 ? 10.722 -3.099 -13.982 1.00 0.00 43 TYR A O 5
ATOM 6036 N N . GLN A 1 14 ? 12.634 -3.550 -12.892 1.00 0.00 44 GLN A N 5
ATOM 6037 C CA . GLN A 1 14 ? 13.249 -4.388 -13.932 1.00 0.00 44 GLN A CA 5
ATOM 6038 C C . GLN A 1 14 ? 12.409 -5.623 -14.251 1.00 0.00 44 GLN A C 5
ATOM 6039 O O . GLN A 1 14 ? 12.285 -5.991 -15.414 1.00 0.00 44 GLN A O 5
ATOM 6053 N N . LYS A 1 15 ? 11.781 -6.249 -13.258 1.00 0.00 45 LYS A N 5
ATOM 6054 C CA . LYS A 1 15 ? 10.863 -7.348 -13.485 1.00 0.00 45 LYS A CA 5
ATOM 6055 C C . LYS A 1 15 ? 9.579 -6.895 -14.215 1.00 0.00 45 LYS A C 5
ATOM 6056 O O . LYS A 1 15 ? 9.152 -7.573 -15.150 1.00 0.00 45 LYS A O 5
ATOM 6075 N N . LEU A 1 16 ? 9.020 -5.713 -13.903 1.00 0.00 46 LEU A N 5
ATOM 6076 C CA . LEU A 1 16 ? 7.879 -5.165 -14.670 1.00 0.00 46 LEU A CA 5
ATOM 6077 C C . LEU A 1 16 ? 8.247 -4.682 -16.080 1.00 0.00 46 LEU A C 5
ATOM 6078 O O . LEU A 1 16 ? 7.453 -4.807 -17.013 1.00 0.00 46 LEU A O 5
ATOM 6094 N N . GLU A 1 17 ? 9.486 -4.242 -16.273 1.00 0.00 47 GLU A N 5
ATOM 6095 C CA . GLU A 1 17 ? 10.089 -4.010 -17.595 1.00 0.00 47 GLU A CA 5
ATOM 6096 C C . GLU A 1 17 ? 10.284 -5.300 -18.399 1.00 0.00 47 GLU A C 5
ATOM 6097 O O . GLU A 1 17 ? 9.924 -5.351 -19.575 1.00 0.00 47 GLU A O 5
ATOM 6109 N N . LYS A 1 18 ? 10.787 -6.366 -17.780 1.00 0.00 48 LYS A N 5
ATOM 6110 C CA . LYS A 1 18 ? 10.945 -7.676 -18.421 1.00 0.00 48 LYS A CA 5
ATOM 6111 C C . LYS A 1 18 ? 9.594 -8.299 -18.826 1.00 0.00 48 LYS A C 5
ATOM 6112 O O . LYS A 1 18 ? 9.488 -8.921 -19.884 1.00 0.00 48 LYS A O 5
ATOM 6131 N N . MET A 1 19 ? 8.539 -8.075 -18.037 1.00 0.00 49 MET A N 5
ATOM 6132 C CA . MET A 1 19 ? 7.166 -8.433 -18.365 1.00 0.00 49 MET A CA 5
ATOM 6133 C C . MET A 1 19 ? 6.609 -7.592 -19.522 1.00 0.00 49 MET A C 5
ATOM 6134 O O . MET A 1 19 ? 5.921 -8.112 -20.398 1.00 0.00 49 MET A O 5
ATOM 6148 N N . ALA A 1 20 ? 6.943 -6.301 -19.571 1.00 0.00 50 ALA A N 5
ATOM 6149 C CA . ALA A 1 20 ? 6.471 -5.365 -20.587 1.00 0.00 50 ALA A CA 5
ATOM 6150 C C . ALA A 1 20 ? 6.900 -5.705 -22.017 1.00 0.00 50 ALA A C 5
ATOM 6151 O O . ALA A 1 20 ? 6.209 -5.308 -22.950 1.00 0.00 50 ALA A O 5
ATOM 6158 N N . ASN A 1 21 ? 7.948 -6.504 -22.225 1.00 0.00 51 ASN A N 5
ATOM 6159 C CA . ASN A 1 21 ? 8.252 -7.082 -23.538 1.00 0.00 51 ASN A CA 5
ATOM 6160 C C . ASN A 1 21 ? 7.101 -7.949 -24.121 1.00 0.00 51 ASN A C 5
ATOM 6161 O O . ASN A 1 21 ? 6.980 -8.073 -25.341 1.00 0.00 51 ASN A O 5
ATOM 6172 N N . GLU A 1 22 ? 6.198 -8.476 -23.278 1.00 0.00 52 GLU A N 5
ATOM 6173 C CA . GLU A 1 22 ? 4.940 -9.147 -23.679 1.00 0.00 52 GLU A CA 5
ATOM 6174 C C . GLU A 1 22 ? 3.935 -8.188 -24.332 1.00 0.00 52 GLU A C 5
ATOM 6175 O O . GLU A 1 22 ? 3.236 -8.560 -25.273 1.00 0.00 52 GLU A O 5
ATOM 6187 N N . GLU A 1 23 ? 3.937 -6.925 -23.890 1.00 0.00 53 GLU A N 5
ATOM 6188 C CA . GLU A 1 23 ? 3.202 -5.772 -24.447 1.00 0.00 53 GLU A CA 5
ATOM 6189 C C . GLU A 1 23 ? 4.043 -4.934 -25.429 1.00 0.00 53 GLU A C 5
ATOM 6190 O O . GLU A 1 23 ? 3.583 -3.909 -25.933 1.00 0.00 53 GLU A O 5
ATOM 6202 N N . GLU A 1 24 ? 5.262 -5.394 -25.736 1.00 0.00 54 GLU A N 5
ATOM 6203 C CA . GLU A 1 24 ? 6.251 -4.768 -26.642 1.00 0.00 54 GLU A CA 5
ATOM 6204 C C . GLU A 1 24 ? 6.783 -3.423 -26.118 1.00 0.00 54 GLU A C 5
ATOM 6205 O O . GLU A 1 24 ? 6.836 -2.412 -26.819 1.00 0.00 54 GLU A O 5
ATOM 6217 N N . GLU A 1 25 ? 7.152 -3.444 -24.832 1.00 0.00 55 GLU A N 5
ATOM 6218 C CA . GLU A 1 25 ? 7.610 -2.342 -23.963 1.00 0.00 55 GLU A CA 5
ATOM 6219 C C . GLU A 1 25 ? 6.592 -1.209 -23.788 1.00 0.00 55 GLU A C 5
ATOM 6220 O O . GLU A 1 25 ? 6.476 -0.286 -24.593 1.00 0.00 55 GLU A O 5
ATOM 6232 N N . SER A 1 26 ? 5.882 -1.290 -22.664 1.00 0.00 56 SER A N 5
ATOM 6233 C CA . SER A 1 26 ? 4.859 -0.350 -22.179 1.00 0.00 56 SER A CA 5
ATOM 6234 C C . SER A 1 26 ? 5.025 -0.144 -20.659 1.00 0.00 56 SER A C 5
ATOM 6235 O O . SER A 1 26 ? 4.061 -0.125 -19.886 1.00 0.00 56 SER A O 5
ATOM 6243 N N . VAL A 1 27 ? 6.287 -0.087 -20.208 1.00 0.00 57 VAL A N 5
ATOM 6244 C CA . VAL A 1 27 ? 6.680 0.023 -18.791 1.00 0.00 57 VAL A CA 5
ATOM 6245 C C . VAL A 1 27 ? 6.047 1.284 -18.172 1.00 0.00 57 VAL A C 5
ATOM 6246 O O . VAL A 1 27 ? 6.329 2.407 -18.592 1.00 0.00 57 VAL A O 5
ATOM 6259 N N . GLY A 1 28 ? 5.135 1.090 -17.224 1.00 0.00 58 GLY A N 5
ATOM 6260 C CA . GLY A 1 28 ? 4.278 2.133 -16.632 1.00 0.00 58 GLY A CA 5
ATOM 6261 C C . GLY A 1 28 ? 2.802 1.773 -16.771 1.00 0.00 58 GLY A C 5
ATOM 6262 O O . GLY A 1 28 ? 2.112 1.529 -15.782 1.00 0.00 58 GLY A O 5
ATOM 6266 N N . SER A 1 29 ? 2.353 1.578 -18.009 1.00 0.00 59 SER A N 5
ATOM 6267 C CA . SER A 1 29 ? 1.029 1.030 -18.302 1.00 0.00 59 SER A CA 5
ATOM 6268 C C . SER A 1 29 ? 0.884 -0.420 -17.821 1.00 0.00 59 SER A C 5
ATOM 6269 O O . SER A 1 29 ? -0.149 -0.773 -17.253 1.00 0.00 59 SER A O 5
ATOM 6277 N N . TYR A 1 30 ? 1.932 -1.247 -17.945 1.00 0.00 60 TYR A N 5
ATOM 6278 C CA . TYR A 1 30 ? 1.926 -2.596 -17.357 1.00 0.00 60 TYR A CA 5
ATOM 6279 C C . TYR A 1 30 ? 1.832 -2.541 -15.824 1.00 0.00 60 TYR A C 5
ATOM 6280 O O . TYR A 1 30 ? 1.049 -3.264 -15.218 1.00 0.00 60 TYR A O 5
ATOM 6298 N N . ILE A 1 31 ? 2.578 -1.623 -15.198 1.00 0.00 61 ILE A N 5
ATOM 6299 C CA . ILE A 1 31 ? 2.574 -1.417 -13.734 1.00 0.00 61 ILE A CA 5
ATOM 6300 C C . ILE A 1 31 ? 1.158 -1.104 -13.240 1.00 0.00 61 ILE A C 5
ATOM 6301 O O . ILE A 1 31 ? 0.660 -1.739 -12.308 1.00 0.00 61 ILE A O 5
ATOM 6317 N N . LYS A 1 32 ? 0.481 -0.179 -13.925 1.00 0.00 62 LYS A N 5
ATOM 6318 C CA . LYS A 1 32 ? -0.923 0.123 -13.675 1.00 0.00 62 LYS A CA 5
ATOM 6319 C C . LYS A 1 32 ? -1.803 -1.123 -13.895 1.00 0.00 62 LYS A C 5
ATOM 6320 O O . LYS A 1 32 ? -2.525 -1.542 -12.995 1.00 0.00 62 LYS A O 5
ATOM 6339 N N . ARG A 1 33 ? -1.691 -1.780 -15.053 1.00 0.00 63 ARG A N 5
ATOM 6340 C CA . ARG A 1 33 ? -2.464 -2.976 -15.417 1.00 0.00 63 ARG A CA 5
ATOM 6341 C C . ARG A 1 33 ? -2.276 -4.172 -14.459 1.00 0.00 63 ARG A C 5
ATOM 6342 O O . ARG A 1 33 ? -3.204 -4.951 -14.280 1.00 0.00 63 ARG A O 5
ATOM 6363 N N . TYR A 1 34 ? -1.140 -4.305 -13.777 1.00 0.00 64 TYR A N 5
ATOM 6364 C CA . TYR A 1 34 ? -0.861 -5.390 -12.817 1.00 0.00 64 TYR A CA 5
ATOM 6365 C C . TYR A 1 34 ? -1.756 -5.335 -11.566 1.00 0.00 64 TYR A C 5
ATOM 6366 O O . TYR A 1 34 ? -2.191 -6.350 -11.022 1.00 0.00 64 TYR A O 5
ATOM 6384 N N . ILE A 1 35 ? -2.099 -4.113 -11.171 1.00 0.00 65 ILE A N 5
ATOM 6385 C CA . ILE A 1 35 ? -3.140 -3.805 -10.179 1.00 0.00 65 ILE A CA 5
ATOM 6386 C C . ILE A 1 35 ? -4.527 -4.169 -10.716 1.00 0.00 65 ILE A C 5
ATOM 6387 O O . ILE A 1 35 ? -5.316 -4.779 -10.002 1.00 0.00 65 ILE A O 5
ATOM 6403 N N . LEU A 1 36 ? -4.817 -3.878 -11.986 1.00 0.00 66 LEU A N 5
ATOM 6404 C CA . LEU A 1 36 ? -6.124 -4.168 -12.591 1.00 0.00 66 LEU A CA 5
ATOM 6405 C C . LEU A 1 36 ? -6.328 -5.688 -12.776 1.00 0.00 66 LEU A C 5
ATOM 6406 O O . LEU A 1 36 ? -7.416 -6.221 -12.557 1.00 0.00 66 LEU A O 5
ATOM 6422 N N . LYS A 1 37 ? -5.235 -6.392 -13.076 1.00 0.00 67 LYS A N 5
ATOM 6423 C CA . LYS A 1 37 ? -5.124 -7.848 -13.138 1.00 0.00 67 LYS A CA 5
ATOM 6424 C C . LYS A 1 37 ? -5.405 -8.520 -11.781 1.00 0.00 67 LYS A C 5
ATOM 6425 O O . LYS A 1 37 ? -5.986 -9.605 -11.732 1.00 0.00 67 LYS A O 5
ATOM 6444 N N . ALA A 1 38 ? -5.031 -7.868 -10.679 1.00 0.00 68 ALA A N 5
ATOM 6445 C CA . ALA A 1 38 ? -5.392 -8.297 -9.322 1.00 0.00 68 ALA A CA 5
ATOM 6446 C C . ALA A 1 38 ? -6.820 -7.892 -8.881 1.00 0.00 68 ALA A C 5
ATOM 6447 O O . ALA A 1 38 ? -7.485 -8.624 -8.144 1.00 0.00 68 ALA A O 5
ATOM 6454 N N . LEU A 1 39 ? -7.321 -6.738 -9.339 1.00 0.00 69 LEU A N 5
ATOM 6455 C CA . LEU A 1 39 ? -8.543 -6.098 -8.836 1.00 0.00 69 LEU A CA 5
ATOM 6456 C C . LEU A 1 39 ? -9.826 -6.887 -9.150 1.00 0.00 69 LEU A C 5
ATOM 6457 O O . LEU A 1 39 ? -10.837 -6.756 -8.460 1.00 0.00 69 LEU A O 5
ATOM 6473 N N . ARG A 1 40 ? -9.754 -7.793 -10.122 1.00 0.00 70 ARG A N 5
ATOM 6474 C CA . ARG A 1 40 ? -10.797 -8.782 -10.423 1.00 0.00 70 ARG A CA 5
ATOM 6475 C C . ARG A 1 40 ? -11.217 -9.676 -9.227 1.00 0.00 70 ARG A C 5
ATOM 6476 O O . ARG A 1 40 ? -12.327 -10.208 -9.213 1.00 0.00 70 ARG A O 5
ATOM 6497 N N . LYS A 1 41 ? -10.356 -9.810 -8.207 1.00 0.00 71 LYS A N 5
ATOM 6498 C CA . LYS A 1 41 ? -10.651 -10.514 -6.940 1.00 0.00 71 LYS A CA 5
ATOM 6499 C C . LYS A 1 41 ? -11.069 -9.579 -5.774 1.00 0.00 71 LYS A C 5
ATOM 6500 O O . LYS A 1 41 ? -11.392 -10.045 -4.678 1.00 0.00 71 LYS A O 5
ATOM 6519 N N . ILE A 1 42 ? -11.069 -8.262 -6.005 1.00 0.00 72 ILE A N 5
ATOM 6520 C CA . ILE A 1 42 ? -11.234 -7.189 -5.008 1.00 0.00 72 ILE A CA 5
ATOM 6521 C C . ILE A 1 42 ? -12.511 -6.344 -5.237 1.00 0.00 72 ILE A C 5
ATOM 6522 O O . ILE A 1 42 ? -13.039 -5.758 -4.288 1.00 0.00 72 ILE A O 5
ATOM 6538 N N . GLU A 1 43 ? -13.028 -6.328 -6.477 1.00 0.00 73 GLU A N 5
ATOM 6539 C CA . GLU A 1 43 ? -14.332 -5.771 -6.897 1.00 0.00 73 GLU A CA 5
ATOM 6540 C C . GLU A 1 43 ? -15.495 -6.221 -5.999 1.00 0.00 73 GLU A C 5
ATOM 6541 O O . GLU A 1 43 ? -15.673 -7.445 -5.808 1.00 0.00 73 GLU A O 5
ATOM 6553 N N . THR B 1 1 ? 16.899 5.558 -5.539 1.00 0.00 31 THR B N 5
ATOM 6554 C CA . THR B 1 1 ? 15.477 5.155 -5.550 1.00 0.00 31 THR B CA 5
ATOM 6555 C C . THR B 1 1 ? 14.927 5.252 -6.983 1.00 0.00 31 THR B C 5
ATOM 6556 O O . THR B 1 1 ? 15.403 6.066 -7.780 1.00 0.00 31 THR B O 5
ATOM 6567 N N . ARG B 1 2 ? 13.919 4.451 -7.324 1.00 0.00 32 ARG B N 5
ATOM 6568 C CA . ARG B 1 2 ? 13.194 4.512 -8.595 1.00 0.00 32 ARG B CA 5
ATOM 6569 C C . ARG B 1 2 ? 11.895 5.335 -8.461 1.00 0.00 32 ARG B C 5
ATOM 6570 O O . ARG B 1 2 ? 11.480 5.682 -7.354 1.00 0.00 32 ARG B O 5
ATOM 6591 N N . ALA B 1 3 ? 11.232 5.620 -9.580 1.00 0.00 33 ALA B N 5
ATOM 6592 C CA . ALA B 1 3 ? 10.037 6.464 -9.645 1.00 0.00 33 ALA B CA 5
ATOM 6593 C C . ALA B 1 3 ? 8.958 5.857 -10.559 1.00 0.00 33 ALA B C 5
ATOM 6594 O O . ALA B 1 3 ? 9.235 5.446 -11.687 1.00 0.00 33 ALA B O 5
ATOM 6601 N N . VAL B 1 4 ? 7.726 5.818 -10.054 1.00 0.00 34 VAL B N 5
ATOM 6602 C CA . VAL B 1 4 ? 6.527 5.263 -10.707 1.00 0.00 34 VAL B CA 5
ATOM 6603 C C . VAL B 1 4 ? 5.354 6.209 -10.497 1.00 0.00 34 VAL B C 5
ATOM 6604 O O . VAL B 1 4 ? 4.691 6.166 -9.467 1.00 0.00 34 VAL B O 5
ATOM 6617 N N . SER B 1 5 ? 5.119 7.082 -11.472 1.00 0.00 35 SER B N 5
ATOM 6618 C CA . SER B 1 5 ? 3.978 8.005 -11.496 1.00 0.00 35 SER B CA 5
ATOM 6619 C C . SER B 1 5 ? 2.929 7.565 -12.525 1.00 0.00 35 SER B C 5
ATOM 6620 O O . SER B 1 5 ? 3.253 7.314 -13.690 1.00 0.00 35 SER B O 5
ATOM 6628 N N . LEU B 1 6 ? 1.679 7.442 -12.078 1.00 0.00 36 LEU B N 5
ATOM 6629 C CA . LEU B 1 6 ? 0.560 6.836 -12.807 1.00 0.00 36 LEU B CA 5
ATOM 6630 C C . LEU B 1 6 ? -0.698 7.721 -12.722 1.00 0.00 36 LEU B C 5
ATOM 6631 O O . LEU B 1 6 ? -0.787 8.621 -11.884 1.00 0.00 36 LEU B O 5
ATOM 6647 N N . TYR B 1 7 ? -1.684 7.435 -13.574 1.00 0.00 37 TYR B N 5
ATOM 6648 C CA . TYR B 1 7 ? -2.912 8.223 -13.747 1.00 0.00 37 TYR B CA 5
ATOM 6649 C C . TYR B 1 7 ? -4.160 7.327 -13.720 1.00 0.00 37 TYR B C 5
ATOM 6650 O O . TYR B 1 7 ? -4.748 6.993 -14.751 1.00 0.00 37 TYR B O 5
ATOM 6668 N N . PHE B 1 8 ? -4.530 6.882 -12.519 1.00 0.00 38 PHE B N 5
ATOM 6669 C CA . PHE B 1 8 ? -5.801 6.236 -12.227 1.00 0.00 38 PHE B CA 5
ATOM 6670 C C . PHE B 1 8 ? -7.012 7.157 -12.496 1.00 0.00 38 PHE B C 5
ATOM 6671 O O . PHE B 1 8 ? -6.873 8.352 -12.772 1.00 0.00 38 PHE B O 5
ATOM 6688 N N . SER B 1 9 ? -8.214 6.615 -12.321 1.00 0.00 39 SER B N 5
ATOM 6689 C CA . SER B 1 9 ? -9.468 7.369 -12.296 1.00 0.00 39 SER B CA 5
ATOM 6690 C C . SER B 1 9 ? -10.297 7.040 -11.051 1.00 0.00 39 SER B C 5
ATOM 6691 O O . SER B 1 9 ? -9.956 6.126 -10.294 1.00 0.00 39 SER B O 5
ATOM 6699 N N . ASP B 1 10 ? -11.356 7.818 -10.803 1.00 0.00 40 ASP B N 5
ATOM 6700 C CA . ASP B 1 10 ? -12.093 7.827 -9.529 1.00 0.00 40 ASP B CA 5
ATOM 6701 C C . ASP B 1 10 ? -12.559 6.439 -9.068 1.00 0.00 40 ASP B C 5
ATOM 6702 O O . ASP B 1 10 ? -12.426 6.104 -7.894 1.00 0.00 40 ASP B O 5
ATOM 6711 N N . GLU B 1 11 ? -13.039 5.596 -9.988 1.00 0.00 41 GLU B N 5
ATOM 6712 C CA . GLU B 1 11 ? -13.408 4.185 -9.738 1.00 0.00 41 GLU B CA 5
ATOM 6713 C C . GLU B 1 11 ? -12.233 3.334 -9.277 1.00 0.00 41 GLU B C 5
ATOM 6714 O O . GLU B 1 11 ? -12.274 2.743 -8.202 1.00 0.00 41 GLU B O 5
ATOM 6726 N N . GLN B 1 12 ? -11.168 3.319 -10.075 1.00 0.00 42 GLN B N 5
ATOM 6727 C CA . GLN B 1 12 ? -9.922 2.577 -9.800 1.00 0.00 42 GLN B CA 5
ATOM 6728 C C . GLN B 1 12 ? -9.284 2.995 -8.465 1.00 0.00 42 GLN B C 5
ATOM 6729 O O . GLN B 1 12 ? -8.846 2.150 -7.681 1.00 0.00 42 GLN B O 5
ATOM 6743 N N . TYR B 1 13 ? -9.303 4.296 -8.167 1.00 0.00 43 TYR B N 5
ATOM 6744 C CA . TYR B 1 13 ? -8.818 4.863 -6.909 1.00 0.00 43 TYR B CA 5
ATOM 6745 C C . TYR B 1 13 ? -9.690 4.452 -5.714 1.00 0.00 43 TYR B C 5
ATOM 6746 O O . TYR B 1 13 ? -9.170 4.034 -4.681 1.00 0.00 43 TYR B O 5
ATOM 6764 N N . GLN B 1 14 ? -11.018 4.499 -5.862 1.00 0.00 44 GLN B N 5
ATOM 6765 C CA . GLN B 1 14 ? -11.976 4.118 -4.812 1.00 0.00 44 GLN B CA 5
ATOM 6766 C C . GLN B 1 14 ? -11.925 2.626 -4.473 1.00 0.00 44 GLN B C 5
ATOM 6767 O O . GLN B 1 14 ? -11.965 2.254 -3.305 1.00 0.00 44 GLN B O 5
ATOM 6781 N N . LYS B 1 15 ? -11.794 1.764 -5.481 1.00 0.00 45 LYS B N 5
ATOM 6782 C CA . LYS B 1 15 ? -11.590 0.324 -5.304 1.00 0.00 45 LYS B CA 5
ATOM 6783 C C . LYS B 1 15 ? -10.316 0.011 -4.492 1.00 0.00 45 LYS B C 5
ATOM 6784 O O . LYS B 1 15 ? -10.334 -0.882 -3.642 1.00 0.00 45 LYS B O 5
ATOM 6803 N N . LEU B 1 16 ? -9.238 0.784 -4.673 1.00 0.00 46 LEU B N 5
ATOM 6804 C CA . LEU B 1 16 ? -8.031 0.673 -3.852 1.00 0.00 46 LEU B CA 5
ATOM 6805 C C . LEU B 1 16 ? -8.148 1.319 -2.457 1.00 0.00 46 LEU B C 5
ATOM 6806 O O . LEU B 1 16 ? -7.715 0.734 -1.465 1.00 0.00 46 LEU B O 5
ATOM 6822 N N . GLU B 1 17 ? -8.802 2.478 -2.346 1.00 0.00 47 GLU B N 5
ATOM 6823 C CA . GLU B 1 17 ? -9.137 3.143 -1.066 1.00 0.00 47 GLU B CA 5
ATOM 6824 C C . GLU B 1 17 ? -10.022 2.280 -0.162 1.00 0.00 47 GLU B C 5
ATOM 6825 O O . GLU B 1 17 ? -9.787 2.197 1.042 1.00 0.00 47 GLU B O 5
ATOM 6837 N N . LYS B 1 18 ? -10.983 1.566 -0.746 1.00 0.00 48 LYS B N 5
ATOM 6838 C CA . LYS B 1 18 ? -11.820 0.581 -0.060 1.00 0.00 48 LYS B CA 5
ATOM 6839 C C . LYS B 1 18 ? -10.979 -0.569 0.532 1.00 0.00 48 LYS B C 5
ATOM 6840 O O . LYS B 1 18 ? -11.212 -1.003 1.661 1.00 0.00 48 LYS B O 5
ATOM 6859 N N . MET B 1 19 ? -9.955 -1.018 -0.202 1.00 0.00 49 MET B N 5
ATOM 6860 C CA . MET B 1 19 ? -8.970 -1.999 0.262 1.00 0.00 49 MET B CA 5
ATOM 6861 C C . MET B 1 19 ? -8.067 -1.447 1.377 1.00 0.00 49 MET B C 5
ATOM 6862 O O . MET B 1 19 ? -7.783 -2.142 2.349 1.00 0.00 49 MET B O 5
ATOM 6876 N N . ALA B 1 20 ? -7.649 -0.182 1.275 1.00 0.00 50 ALA B N 5
ATOM 6877 C CA . ALA B 1 20 ? -6.721 0.462 2.202 1.00 0.00 50 ALA B CA 5
ATOM 6878 C C . ALA B 1 20 ? -7.220 0.549 3.651 1.00 0.00 50 ALA B C 5
ATOM 6879 O O . ALA B 1 20 ? -6.407 0.597 4.568 1.00 0.00 50 ALA B O 5
ATOM 6886 N N . ASN B 1 21 ? -8.528 0.468 3.893 1.00 0.00 51 ASN B N 5
ATOM 6887 C CA . ASN B 1 21 ? -9.093 0.286 5.236 1.00 0.00 51 ASN B CA 5
ATOM 6888 C C . ASN B 1 21 ? -8.568 -0.986 5.965 1.00 0.00 51 ASN B C 5
ATOM 6889 O O . ASN B 1 21 ? -8.509 -1.017 7.194 1.00 0.00 51 ASN B O 5
ATOM 6900 N N . GLU B 1 22 ? -8.118 -2.005 5.216 1.00 0.00 52 GLU B N 5
ATOM 6901 C CA . GLU B 1 22 ? -7.479 -3.245 5.711 1.00 0.00 52 GLU B CA 5
ATOM 6902 C C . GLU B 1 22 ? -6.035 -3.041 6.203 1.00 0.00 52 GLU B C 5
ATOM 6903 O O . GLU B 1 22 ? -5.499 -3.864 6.945 1.00 0.00 52 GLU B O 5
ATOM 6915 N N . GLU B 1 23 ? -5.430 -1.904 5.837 1.00 0.00 53 GLU B N 5
ATOM 6916 C CA . GLU B 1 23 ? -4.093 -1.412 6.260 1.00 0.00 53 GLU B CA 5
ATOM 6917 C C . GLU B 1 23 ? -4.188 -0.054 6.978 1.00 0.00 53 GLU B C 5
ATOM 6918 O O . GLU B 1 23 ? -3.181 0.587 7.279 1.00 0.00 53 GLU B O 5
ATOM 6930 N N . GLU B 1 24 ? -5.421 0.366 7.287 1.00 0.00 54 GLU B N 5
ATOM 6931 C CA . GLU B 1 24 ? -5.794 1.603 8.001 1.00 0.00 54 GLU B CA 5
ATOM 6932 C C . GLU B 1 24 ? -5.442 2.880 7.224 1.00 0.00 54 GLU B C 5
ATOM 6933 O O . GLU B 1 24 ? -4.636 3.705 7.655 1.00 0.00 54 GLU B O 5
ATOM 6945 N N . GLU B 1 25 ? -6.081 3.019 6.054 1.00 0.00 55 GLU B N 5
ATOM 6946 C CA . GLU B 1 25 ? -6.035 4.164 5.111 1.00 0.00 55 GLU B CA 5
ATOM 6947 C C . GLU B 1 25 ? -4.629 4.683 4.782 1.00 0.00 55 GLU B C 5
ATOM 6948 O O . GLU B 1 25 ? -4.143 5.679 5.318 1.00 0.00 55 GLU B O 5
ATOM 6960 N N . SER B 1 26 ? -3.987 3.984 3.845 1.00 0.00 56 SER B N 5
ATOM 6961 C CA . SER B 1 26 ? -2.606 4.201 3.391 1.00 0.00 56 SER B CA 5
ATOM 6962 C C . SER B 1 26 ? -2.534 4.086 1.853 1.00 0.00 56 SER B C 5
ATOM 6963 O O . SER B 1 26 ? -1.731 3.348 1.270 1.00 0.00 56 SER B O 5
ATOM 6971 N N . VAL B 1 27 ? -3.491 4.742 1.181 1.00 0.00 57 VAL B N 5
ATOM 6972 C CA . VAL B 1 27 ? -3.703 4.650 -0.275 1.00 0.00 57 VAL B CA 5
ATOM 6973 C C . VAL B 1 27 ? -2.452 5.134 -1.032 1.00 0.00 57 VAL B C 5
ATOM 6974 O O . VAL B 1 27 ? -2.078 6.305 -0.951 1.00 0.00 57 VAL B O 5
ATOM 6987 N N . GLY B 1 28 ? -1.765 4.217 -1.716 1.00 0.00 58 GLY B N 5
ATOM 6988 C CA . GLY B 1 28 ? -0.448 4.436 -2.347 1.00 0.00 58 GLY B CA 5
ATOM 6989 C C . GLY B 1 28 ? 0.582 3.409 -1.879 1.00 0.00 58 GLY B C 5
ATOM 6990 O O . GLY B 1 28 ? 1.110 2.632 -2.673 1.00 0.00 58 GLY B O 5
ATOM 6994 N N . SER B 1 29 ? 0.777 3.289 -0.570 1.00 0.00 59 SER B N 5
ATOM 6995 C CA . SER B 1 29 ? 1.524 2.174 0.009 1.00 0.00 59 SER B CA 5
ATOM 6996 C C . SER B 1 29 ? 0.834 0.835 -0.279 1.00 0.00 59 SER B C 5
ATOM 6997 O O . SER B 1 29 ? 1.499 -0.141 -0.617 1.00 0.00 59 SER B O 5
ATOM 7005 N N . TYR B 1 30 ? -0.506 0.800 -0.249 1.00 0.00 60 TYR B N 5
ATOM 7006 C CA . TYR B 1 30 ? -1.286 -0.382 -0.645 1.00 0.00 60 TYR B CA 5
ATOM 7007 C C . TYR B 1 30 ? -1.070 -0.780 -2.116 1.00 0.00 60 TYR B C 5
ATOM 7008 O O . TYR B 1 30 ? -0.900 -1.957 -2.422 1.00 0.00 60 TYR B O 5
ATOM 7026 N N . ILE B 1 31 ? -1.000 0.209 -3.016 1.00 0.00 61 ILE B N 5
ATOM 7027 C CA . ILE B 1 31 ? -0.684 0.024 -4.451 1.00 0.00 61 ILE B CA 5
ATOM 7028 C C . ILE B 1 31 ? 0.651 -0.692 -4.595 1.00 0.00 61 ILE B C 5
ATOM 7029 O O . ILE B 1 31 ? 0.737 -1.756 -5.210 1.00 0.00 61 ILE B O 5
ATOM 7045 N N . LYS B 1 32 ? 1.681 -0.141 -3.955 1.00 0.00 62 LYS B N 5
ATOM 7046 C CA . LYS B 1 32 ? 3.005 -0.732 -4.008 1.00 0.00 62 LYS B CA 5
ATOM 7047 C C . LYS B 1 32 ? 3.000 -2.139 -3.398 1.00 0.00 62 LYS B C 5
ATOM 7048 O O . LYS B 1 32 ? 3.400 -3.099 -4.050 1.00 0.00 62 LYS B O 5
ATOM 7067 N N . ARG B 1 33 ? 2.451 -2.293 -2.193 1.00 0.00 63 ARG B N 5
ATOM 7068 C CA . ARG B 1 33 ? 2.406 -3.571 -1.483 1.00 0.00 63 ARG B CA 5
ATOM 7069 C C . ARG B 1 33 ? 1.712 -4.665 -2.309 1.00 0.00 63 ARG B C 5
ATOM 7070 O O . ARG B 1 33 ? 2.189 -5.794 -2.327 1.00 0.00 63 ARG B O 5
ATOM 7091 N N . TYR B 1 34 ? 0.652 -4.344 -3.058 1.00 0.00 64 TYR B N 5
ATOM 7092 C CA . TYR B 1 34 ? -0.065 -5.326 -3.877 1.00 0.00 64 TYR B CA 5
ATOM 7093 C C . TYR B 1 34 ? 0.746 -5.786 -5.094 1.00 0.00 64 TYR B C 5
ATOM 7094 O O . TYR B 1 34 ? 0.880 -6.977 -5.372 1.00 0.00 64 TYR B O 5
ATOM 7112 N N . ILE B 1 35 ? 1.359 -4.825 -5.775 1.00 0.00 65 ILE B N 5
ATOM 7113 C CA . ILE B 1 35 ? 2.269 -5.042 -6.908 1.00 0.00 65 ILE B CA 5
ATOM 7114 C C . ILE B 1 35 ? 3.448 -5.903 -6.452 1.00 0.00 65 ILE B C 5
ATOM 7115 O O . ILE B 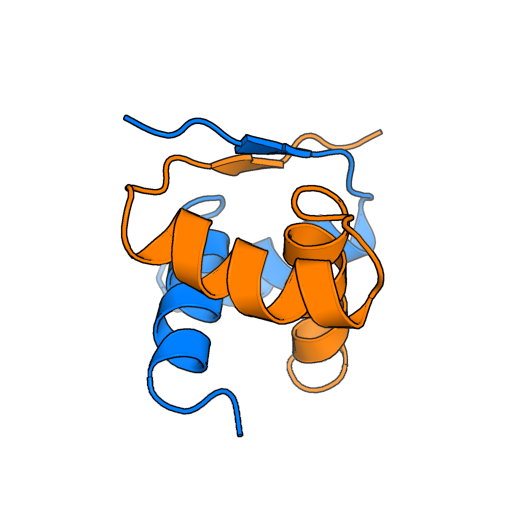1 35 ? 3.781 -6.894 -7.095 1.00 0.00 65 ILE B O 5
ATOM 7131 N N . LEU B 1 36 ? 4.022 -5.584 -5.293 1.00 0.00 66 LEU B N 5
ATOM 7132 C CA . LEU B 1 36 ? 5.199 -6.255 -4.743 1.00 0.00 66 LEU B CA 5
ATOM 7133 C C . LEU B 1 36 ? 4.834 -7.659 -4.224 1.00 0.00 66 LEU B C 5
ATOM 7134 O O . LEU B 1 36 ? 5.607 -8.606 -4.382 1.00 0.00 66 LEU B O 5
ATOM 7150 N N . LYS B 1 37 ? 3.616 -7.822 -3.706 1.00 0.00 67 LYS B N 5
ATOM 7151 C CA . LYS B 1 37 ? 3.053 -9.116 -3.329 1.00 0.00 67 LYS B CA 5
ATOM 7152 C C . LYS B 1 37 ? 2.801 -10.026 -4.547 1.00 0.00 67 LYS B C 5
ATOM 7153 O O . LYS B 1 37 ? 3.112 -11.217 -4.506 1.00 0.00 67 LYS B O 5
ATOM 7172 N N . ALA B 1 38 ? 2.310 -9.470 -5.657 1.00 0.00 68 ALA B N 5
ATOM 7173 C CA . ALA B 1 38 ? 2.194 -10.188 -6.931 1.00 0.00 68 ALA B CA 5
ATOM 7174 C C . ALA B 1 38 ? 3.576 -10.541 -7.538 1.00 0.00 68 ALA B C 5
ATOM 7175 O O . ALA B 1 38 ? 3.788 -11.660 -8.015 1.00 0.00 68 ALA B O 5
ATOM 7182 N N . LEU B 1 39 ? 4.558 -9.640 -7.424 1.00 0.00 69 LEU B N 5
ATOM 7183 C CA . LEU B 1 39 ? 5.925 -9.789 -7.931 1.00 0.00 69 LEU B CA 5
ATOM 7184 C C . LEU B 1 39 ? 6.741 -10.878 -7.218 1.00 0.00 69 LEU B C 5
ATOM 7185 O O . LEU B 1 39 ? 7.687 -11.419 -7.793 1.00 0.00 69 LEU B O 5
ATOM 7201 N N . ARG B 1 40 ? 6.346 -11.247 -5.999 1.00 0.00 70 ARG B N 5
ATOM 7202 C CA . ARG B 1 40 ? 6.904 -12.399 -5.288 1.00 0.00 70 ARG B CA 5
ATOM 7203 C C . ARG B 1 40 ? 6.710 -13.744 -6.027 1.00 0.00 70 ARG B C 5
ATOM 7204 O O . ARG B 1 40 ? 7.513 -14.661 -5.836 1.00 0.00 70 ARG B O 5
ATOM 7225 N N . LYS B 1 41 ? 5.674 -13.867 -6.871 1.00 0.00 71 LYS B N 5
ATOM 7226 C CA . LYS B 1 41 ? 5.394 -15.068 -7.675 1.00 0.00 71 LYS B CA 5
ATOM 7227 C C . LYS B 1 41 ? 4.561 -14.767 -8.950 1.00 0.00 71 LYS B C 5
ATOM 7228 O O . LYS B 1 41 ? 3.406 -15.180 -9.085 1.00 0.00 71 LYS B O 5
ATOM 7247 N N . ILE B 1 42 ? 5.138 -13.996 -9.878 1.00 0.00 72 ILE B N 5
ATOM 7248 C CA . ILE B 1 42 ? 4.564 -13.647 -11.194 1.00 0.00 72 ILE B CA 5
ATOM 7249 C C . ILE B 1 42 ? 4.102 -14.875 -12.020 1.00 0.00 72 ILE B C 5
ATOM 7250 O O . ILE B 1 42 ? 3.066 -14.814 -12.693 1.00 0.00 72 ILE B O 5
ATOM 7266 N N . GLU B 1 43 ? 4.868 -15.976 -11.981 1.00 0.00 73 GLU B N 5
ATOM 7267 C CA . GLU B 1 43 ? 4.637 -17.241 -12.708 1.00 0.00 73 GLU B CA 5
ATOM 7268 C C . GLU B 1 43 ? 3.361 -17.987 -12.292 1.00 0.00 73 GLU B C 5
ATOM 7269 O O . GLU B 1 43 ? 2.630 -18.430 -13.205 1.00 0.00 73 GLU B O 5
ATOM 7281 N N . THR A 1 1 ? -8.109 13.805 -13.882 1.00 0.00 31 THR A N 6
ATOM 7282 C CA . THR A 1 1 ? -7.556 12.503 -13.462 1.00 0.00 31 THR A CA 6
ATOM 7283 C C . THR A 1 1 ? -6.926 12.534 -12.057 1.00 0.00 31 THR A C 6
ATOM 7284 O O . THR A 1 1 ? -6.737 13.594 -11.450 1.00 0.00 31 THR A O 6
ATOM 7295 N N . ARG A 1 2 ? -6.599 11.350 -11.527 1.00 0.00 32 ARG A N 6
ATOM 7296 C CA . ARG A 1 2 ? -5.887 11.121 -10.260 1.00 0.00 32 ARG A CA 6
ATOM 7297 C C . ARG A 1 2 ? -4.370 11.265 -10.427 1.00 0.00 32 ARG A C 6
ATOM 7298 O O . ARG A 1 2 ? -3.839 11.329 -11.534 1.00 0.00 32 ARG A O 6
ATOM 7319 N N . ALA A 1 3 ? -3.684 11.303 -9.291 1.00 0.00 33 ALA A N 6
ATOM 7320 C CA . ALA A 1 3 ? -2.251 11.547 -9.148 1.00 0.00 33 ALA A CA 6
ATOM 7321 C C . ALA A 1 3 ? -1.629 10.474 -8.236 1.00 0.00 33 ALA A C 6
ATOM 7322 O O . ALA A 1 3 ? -1.888 10.437 -7.031 1.00 0.00 33 ALA A O 6
ATOM 7329 N N . VAL A 1 4 ? -0.875 9.549 -8.833 1.00 0.00 34 VAL A N 6
ATOM 7330 C CA . VAL A 1 4 ? -0.581 8.218 -8.276 1.00 0.00 34 VAL A CA 6
ATOM 7331 C C . VAL A 1 4 ? 0.933 8.003 -8.236 1.00 0.00 34 VAL A C 6
ATOM 7332 O O . VAL A 1 4 ? 1.502 7.363 -9.115 1.00 0.00 34 VAL A O 6
ATOM 7345 N N . SER A 1 5 ? 1.592 8.590 -7.239 1.00 0.00 35 SER A N 6
ATOM 7346 C CA . SER A 1 5 ? 3.050 8.781 -7.187 1.00 0.00 35 SER A CA 6
ATOM 7347 C C . SER A 1 5 ? 3.721 7.864 -6.160 1.00 0.00 35 SER A C 6
ATOM 7348 O O . SER A 1 5 ? 3.385 7.887 -4.972 1.00 0.00 35 SER A O 6
ATOM 7356 N N . LEU A 1 6 ? 4.658 7.036 -6.631 1.00 0.00 36 LEU A N 6
ATOM 7357 C CA . LEU A 1 6 ? 5.361 5.994 -5.885 1.00 0.00 36 LEU A CA 6
ATOM 7358 C C . LEU A 1 6 ? 6.876 6.004 -6.161 1.00 0.00 36 LEU A C 6
ATOM 7359 O O . LEU A 1 6 ? 7.363 6.587 -7.134 1.00 0.00 36 LEU A O 6
ATOM 7375 N N . TYR A 1 7 ? 7.603 5.282 -5.308 1.00 0.00 37 TYR A N 6
ATOM 7376 C CA . TYR A 1 7 ? 9.058 5.129 -5.302 1.00 0.00 37 TYR A CA 6
ATOM 7377 C C . TYR A 1 7 ? 9.433 3.640 -5.260 1.00 0.00 37 TYR A C 6
ATOM 7378 O O . TYR A 1 7 ? 9.545 3.038 -4.190 1.00 0.00 37 TYR A O 6
ATOM 7396 N N . PHE A 1 8 ? 9.561 3.026 -6.438 1.00 0.00 38 PHE A N 6
ATOM 7397 C CA . PHE A 1 8 ? 10.000 1.646 -6.626 1.00 0.00 38 PHE A CA 6
ATOM 7398 C C . PHE A 1 8 ? 11.524 1.503 -6.471 1.00 0.00 38 PHE A C 6
ATOM 7399 O O . PHE A 1 8 ? 12.256 2.495 -6.384 1.00 0.00 38 PHE A O 6
ATOM 7416 N N . SER A 1 9 ? 12.006 0.258 -6.518 1.00 0.00 39 SER A N 6
ATOM 7417 C CA . SER A 1 9 ? 13.429 -0.069 -6.552 1.00 0.00 39 SER A CA 6
ATOM 7418 C C . SER A 1 9 ? 13.775 -0.846 -7.807 1.00 0.00 39 SER A C 6
ATOM 7419 O O . SER A 1 9 ? 12.907 -1.453 -8.435 1.00 0.00 39 SER A O 6
ATOM 7427 N N . ASP A 1 10 ? 15.053 -0.805 -8.182 1.00 0.00 40 ASP A N 6
ATOM 7428 C CA . ASP A 1 10 ? 15.537 -1.285 -9.474 1.00 0.00 40 ASP A CA 6
ATOM 7429 C C . ASP A 1 10 ? 15.127 -2.729 -9.769 1.00 0.00 40 ASP A C 6
ATOM 7430 O O . ASP A 1 10 ? 14.634 -2.997 -10.855 1.00 0.00 40 ASP A O 6
ATOM 7439 N N . GLU A 1 11 ? 15.233 -3.644 -8.805 1.00 0.00 41 GLU A N 6
ATOM 7440 C CA . GLU A 1 11 ? 14.796 -5.037 -8.967 1.00 0.00 41 GLU A CA 6
ATOM 7441 C C . GLU A 1 11 ? 13.307 -5.149 -9.326 1.00 0.00 41 GLU A C 6
ATOM 7442 O O . GLU A 1 11 ? 12.948 -5.766 -10.331 1.00 0.00 41 GLU A O 6
ATOM 7454 N N . GLN A 1 12 ? 12.444 -4.528 -8.514 1.00 0.00 42 GLN A N 6
ATOM 7455 C CA . GLN A 1 12 ? 10.989 -4.510 -8.721 1.00 0.00 42 GLN A CA 6
ATOM 7456 C C . GLN A 1 12 ? 10.601 -3.848 -10.056 1.00 0.00 42 GLN A C 6
ATOM 7457 O O . GLN A 1 12 ? 9.711 -4.339 -10.753 1.00 0.00 42 GLN A O 6
ATOM 7471 N N . TYR A 1 13 ? 11.286 -2.764 -10.443 1.00 0.00 43 TYR A N 6
ATOM 7472 C CA . TYR A 1 13 ? 11.069 -2.086 -11.724 1.00 0.00 43 TYR A CA 6
ATOM 7473 C C . TYR A 1 13 ? 11.487 -2.956 -12.906 1.00 0.00 43 TYR A C 6
ATOM 7474 O O . TYR A 1 13 ? 10.710 -3.189 -13.830 1.00 0.00 43 TYR A O 6
ATOM 7492 N N . GLN A 1 14 ? 12.726 -3.442 -12.863 1.00 0.00 44 GLN A N 6
ATOM 7493 C CA . GLN A 1 14 ? 13.346 -4.220 -13.939 1.00 0.00 44 GLN A CA 6
ATOM 7494 C C . GLN A 1 14 ? 12.565 -5.502 -14.237 1.00 0.00 44 GLN A C 6
ATOM 7495 O O . GLN A 1 14 ? 12.367 -5.822 -15.407 1.00 0.00 44 GLN A O 6
ATOM 7509 N N . LYS A 1 15 ? 12.060 -6.210 -13.217 1.00 0.00 45 LYS A N 6
ATOM 7510 C CA . LYS A 1 15 ? 11.158 -7.347 -13.409 1.00 0.00 45 LYS A CA 6
ATOM 7511 C C . LYS A 1 15 ? 9.877 -6.959 -14.153 1.00 0.00 45 LYS A C 6
ATOM 7512 O O . LYS A 1 15 ? 9.455 -7.714 -15.029 1.00 0.00 45 LYS A O 6
ATOM 7531 N N . LEU A 1 16 ? 9.281 -5.790 -13.871 1.00 0.00 46 LEU A N 6
ATOM 7532 C CA . LEU A 1 16 ? 8.105 -5.342 -14.632 1.00 0.00 46 LEU A CA 6
ATOM 7533 C C . LEU A 1 16 ? 8.444 -4.838 -16.041 1.00 0.00 46 LEU A C 6
ATOM 7534 O O . LEU A 1 16 ? 7.659 -5.026 -16.964 1.00 0.00 46 LEU A O 6
ATOM 7550 N N . GLU A 1 17 ? 9.629 -4.276 -16.244 1.00 0.00 47 GLU A N 6
ATOM 7551 C CA . GLU A 1 17 ? 10.151 -3.953 -17.579 1.00 0.00 47 GLU A CA 6
ATOM 7552 C C . GLU A 1 17 ? 10.377 -5.211 -18.437 1.00 0.00 47 GLU A C 6
ATOM 7553 O O . GLU A 1 17 ? 9.965 -5.259 -19.599 1.00 0.00 47 GLU A O 6
ATOM 7565 N N . LYS A 1 18 ? 10.974 -6.259 -17.856 1.00 0.00 48 LYS A N 6
ATOM 7566 C CA . LYS A 1 18 ? 11.235 -7.554 -18.500 1.00 0.00 48 LYS A CA 6
ATOM 7567 C C . LYS A 1 18 ? 9.939 -8.267 -18.902 1.00 0.00 48 LYS A C 6
ATOM 7568 O O . LYS A 1 18 ? 9.872 -8.890 -19.959 1.00 0.00 48 LYS A O 6
ATOM 7587 N N . MET A 1 19 ? 8.895 -8.120 -18.085 1.00 0.00 49 MET A N 6
ATOM 7588 C CA . MET A 1 19 ? 7.521 -8.525 -18.343 1.00 0.00 49 MET A CA 6
ATOM 7589 C C . MET A 1 19 ? 6.891 -7.700 -19.474 1.00 0.00 49 MET A C 6
ATOM 7590 O O . MET A 1 19 ? 6.338 -8.258 -20.420 1.00 0.00 49 MET A O 6
ATOM 7604 N N . ALA A 1 20 ? 7.003 -6.371 -19.409 1.00 0.00 50 ALA A N 6
ATOM 7605 C CA . ALA A 1 20 ? 6.419 -5.444 -20.374 1.00 0.00 50 ALA A CA 6
ATOM 7606 C C . ALA A 1 20 ? 7.014 -5.543 -21.780 1.00 0.00 50 ALA A C 6
ATOM 7607 O O . ALA A 1 20 ? 6.337 -5.188 -22.738 1.00 0.00 50 ALA A O 6
ATOM 7614 N N . ASN A 1 21 ? 8.216 -6.098 -21.949 1.00 0.00 51 ASN A N 6
ATOM 7615 C CA . ASN A 1 21 ? 8.751 -6.464 -23.261 1.00 0.00 51 ASN A CA 6
ATOM 7616 C C . ASN A 1 21 ? 7.840 -7.452 -24.029 1.00 0.00 51 ASN A C 6
ATOM 7617 O O . ASN A 1 21 ? 7.829 -7.435 -25.259 1.00 0.00 51 ASN A O 6
ATOM 7628 N N . GLU A 1 22 ? 7.011 -8.243 -23.337 1.00 0.00 52 GLU A N 6
ATOM 7629 C CA . GLU A 1 22 ? 5.982 -9.095 -23.948 1.00 0.00 52 GLU A CA 6
ATOM 7630 C C . GLU A 1 22 ? 4.813 -8.286 -24.556 1.00 0.00 52 GLU A C 6
ATOM 7631 O O . GLU A 1 22 ? 4.296 -8.635 -25.618 1.00 0.00 52 GLU A O 6
ATOM 7643 N N . GLU A 1 23 ? 4.429 -7.168 -23.927 1.00 0.00 53 GLU A N 6
ATOM 7644 C CA . GLU A 1 23 ? 3.519 -6.140 -24.455 1.00 0.00 53 GLU A CA 6
ATOM 7645 C C . GLU A 1 23 ? 4.230 -5.142 -25.404 1.00 0.00 53 GLU A C 6
ATOM 7646 O O . GLU A 1 23 ? 3.600 -4.221 -25.928 1.00 0.00 53 GLU A O 6
ATOM 7658 N N . GLU A 1 24 ? 5.532 -5.340 -25.650 1.00 0.00 54 GLU A N 6
ATOM 7659 C CA . GLU A 1 24 ? 6.429 -4.562 -26.523 1.00 0.00 54 GLU A CA 6
ATOM 7660 C C . GLU A 1 24 ? 6.873 -3.217 -25.894 1.00 0.00 54 GLU A C 6
ATOM 7661 O O . GLU A 1 24 ? 6.986 -2.188 -26.561 1.00 0.00 54 GLU A O 6
ATOM 7673 N N . GLU A 1 25 ? 7.164 -3.261 -24.589 1.00 0.00 55 GLU A N 6
ATOM 7674 C CA . GLU A 1 25 ? 7.566 -2.173 -23.682 1.00 0.00 55 GLU A CA 6
ATOM 7675 C C . GLU A 1 25 ? 6.491 -1.089 -23.492 1.00 0.00 55 GLU A C 6
ATOM 7676 O O . GLU A 1 25 ? 6.289 -0.191 -24.314 1.00 0.00 55 GLU A O 6
ATOM 7688 N N . SER A 1 26 ? 5.792 -1.208 -22.363 1.00 0.00 56 SER A N 6
ATOM 7689 C CA . SER A 1 26 ? 4.689 -0.349 -21.911 1.00 0.00 56 SER A CA 6
ATOM 7690 C C . SER A 1 26 ? 4.647 -0.216 -20.377 1.00 0.00 56 SER A C 6
ATOM 7691 O O . SER A 1 26 ? 3.570 -0.237 -19.785 1.00 0.00 56 SER A O 6
ATOM 7699 N N . VAL A 1 27 ? 5.804 -0.152 -19.700 1.00 0.00 57 VAL A N 6
ATOM 7700 C CA . VAL A 1 27 ? 5.961 -0.427 -18.247 1.00 0.00 57 VAL A CA 6
ATOM 7701 C C . VAL A 1 27 ? 4.944 0.291 -17.349 1.00 0.00 57 VAL A C 6
ATOM 7702 O O . VAL A 1 27 ? 4.321 -0.346 -16.503 1.00 0.00 57 VAL A O 6
ATOM 7715 N N . GLY A 1 28 ? 4.724 1.594 -17.550 1.00 0.00 58 GLY A N 6
ATOM 7716 C CA . GLY A 1 28 ? 3.761 2.387 -16.771 1.00 0.00 58 GLY A CA 6
ATOM 7717 C C . GLY A 1 28 ? 2.319 1.884 -16.906 1.00 0.00 58 GLY A C 6
ATOM 7718 O O . GLY A 1 28 ? 1.585 1.773 -15.922 1.00 0.00 58 GLY A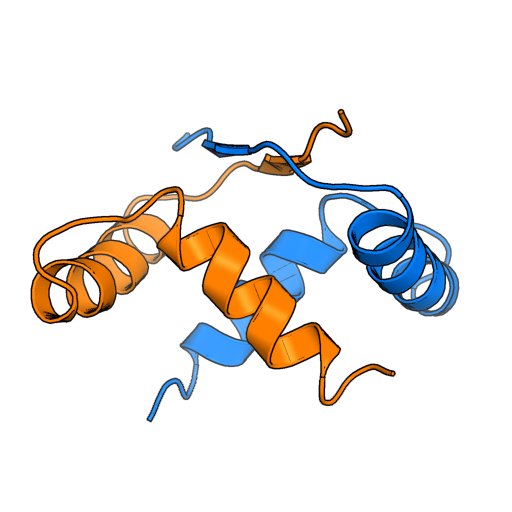 O 6
ATOM 7722 N N . SER A 1 29 ? 1.919 1.510 -18.118 1.00 0.00 59 SER A N 6
ATOM 7723 C CA . SER A 1 29 ? 0.638 0.862 -18.383 1.00 0.00 59 SER A CA 6
ATOM 7724 C C . SER A 1 29 ? 0.605 -0.553 -17.817 1.00 0.00 59 SER A C 6
ATOM 7725 O O . SER A 1 29 ? -0.411 -0.943 -17.252 1.00 0.00 59 SER A O 6
ATOM 7733 N N . TYR A 1 30 ? 1.705 -1.311 -17.911 1.00 0.00 60 TYR A N 6
ATOM 7734 C CA . TYR A 1 30 ? 1.806 -2.671 -17.372 1.00 0.00 60 TYR A CA 6
ATOM 7735 C C . TYR A 1 30 ? 1.552 -2.697 -15.863 1.00 0.00 60 TYR A C 6
ATOM 7736 O O . TYR A 1 30 ? 0.809 -3.543 -15.371 1.00 0.00 60 TYR A O 6
ATOM 7754 N N . ILE A 1 31 ? 2.118 -1.727 -15.140 1.00 0.00 61 ILE A N 6
ATOM 7755 C CA . ILE A 1 31 ? 1.869 -1.504 -13.706 1.00 0.00 61 ILE A CA 6
ATOM 7756 C C . ILE A 1 31 ? 0.365 -1.413 -13.467 1.00 0.00 61 ILE A C 6
ATOM 7757 O O . ILE A 1 31 ? -0.198 -2.230 -12.737 1.00 0.00 61 ILE A O 6
ATOM 7773 N N . LYS A 1 32 ? -0.297 -0.447 -14.117 1.00 0.00 62 LYS A N 6
ATOM 7774 C CA . LYS A 1 32 ? -1.729 -0.218 -13.911 1.00 0.00 62 LYS A CA 6
ATOM 7775 C C . LYS A 1 32 ? -2.565 -1.440 -14.319 1.00 0.00 62 LYS A C 6
ATOM 7776 O O . LYS A 1 32 ? -3.435 -1.873 -13.573 1.00 0.00 62 LYS A O 6
ATOM 7795 N N . ARG A 1 33 ? -2.244 -2.070 -15.452 1.00 0.00 63 ARG A N 6
ATOM 7796 C CA . ARG A 1 33 ? -2.836 -3.323 -15.966 1.00 0.00 63 ARG A CA 6
ATOM 7797 C C . ARG A 1 33 ? -2.747 -4.464 -14.953 1.00 0.00 63 ARG A C 6
ATOM 7798 O O . ARG A 1 33 ? -3.732 -5.170 -14.773 1.00 0.00 63 ARG A O 6
ATOM 7819 N N . TYR A 1 34 ? -1.622 -4.635 -14.258 1.00 0.00 64 TYR A N 6
ATOM 7820 C CA . TYR A 1 34 ? -1.423 -5.716 -13.282 1.00 0.00 64 TYR A CA 6
ATOM 7821 C C . TYR A 1 34 ? -2.309 -5.536 -12.044 1.00 0.00 64 TYR A C 6
ATOM 7822 O O . TYR A 1 34 ? -2.924 -6.475 -11.543 1.00 0.00 64 TYR A O 6
ATOM 7840 N N . ILE A 1 35 ? -2.421 -4.289 -11.600 1.00 0.00 65 ILE A N 6
ATOM 7841 C CA . ILE A 1 35 ? -3.310 -3.836 -10.519 1.00 0.00 65 ILE A CA 6
ATOM 7842 C C . ILE A 1 35 ? -4.772 -4.072 -10.905 1.00 0.00 65 ILE A C 6
ATOM 7843 O O . ILE A 1 35 ? -5.554 -4.581 -10.106 1.00 0.00 65 ILE A O 6
ATOM 7859 N N . LEU A 1 36 ? -5.145 -3.731 -12.139 1.00 0.00 66 LEU A N 6
ATOM 7860 C CA . LEU A 1 36 ? -6.508 -3.891 -12.655 1.00 0.00 66 LEU A CA 6
ATOM 7861 C C . LEU A 1 36 ? -6.849 -5.380 -12.815 1.00 0.00 66 LEU A C 6
ATOM 7862 O O . LEU A 1 36 ? -7.953 -5.808 -12.477 1.00 0.00 66 LEU A O 6
ATOM 7878 N N . LYS A 1 37 ? -5.867 -6.186 -13.236 1.00 0.00 67 LYS A N 6
ATOM 7879 C CA . LYS A 1 37 ? -5.941 -7.647 -13.318 1.00 0.00 67 LYS A CA 6
ATOM 7880 C C . LYS A 1 37 ? -6.138 -8.293 -11.943 1.00 0.00 67 LYS A C 6
ATOM 7881 O O . LYS A 1 37 ? -6.964 -9.194 -11.798 1.00 0.00 67 LYS A O 6
ATOM 7900 N N . ALA A 1 38 ? -5.431 -7.798 -10.927 1.00 0.00 68 ALA A N 6
ATOM 7901 C CA . ALA A 1 38 ? -5.625 -8.192 -9.534 1.00 0.00 68 ALA A CA 6
ATOM 7902 C C . ALA A 1 38 ? -7.008 -7.766 -9.012 1.00 0.00 68 ALA A C 6
ATOM 7903 O O . ALA A 1 38 ? -7.695 -8.559 -8.370 1.00 0.00 68 ALA A O 6
ATOM 7910 N N . LEU A 1 39 ? -7.470 -6.550 -9.327 1.00 0.00 69 LEU A N 6
ATOM 7911 C CA . LEU A 1 39 ? -8.754 -6.011 -8.890 1.00 0.00 69 LEU A CA 6
ATOM 7912 C C . LEU A 1 39 ? -9.937 -6.835 -9.411 1.00 0.00 69 LEU A C 6
ATOM 7913 O O . LEU A 1 39 ? -10.910 -7.046 -8.687 1.00 0.00 69 LEU A O 6
ATOM 7929 N N . ARG A 1 40 ? -9.791 -7.411 -10.612 1.00 0.00 70 ARG A N 6
ATOM 7930 C CA . ARG A 1 40 ? -10.670 -8.413 -11.226 1.00 0.00 70 ARG A CA 6
ATOM 7931 C C . ARG A 1 40 ? -10.895 -9.681 -10.388 1.00 0.00 70 ARG A C 6
ATOM 7932 O O . ARG A 1 40 ? -11.856 -10.407 -10.644 1.00 0.00 70 ARG A O 6
ATOM 7953 N N . LYS A 1 41 ? -10.029 -9.947 -9.402 1.00 0.00 71 LYS A N 6
ATOM 7954 C CA . LYS A 1 41 ? -10.072 -11.088 -8.464 1.00 0.00 71 LYS A CA 6
ATOM 7955 C C . LYS A 1 41 ? -10.301 -10.667 -7.001 1.00 0.00 71 LYS A C 6
ATOM 7956 O O . LYS A 1 41 ? -10.946 -11.398 -6.248 1.00 0.00 71 LYS A O 6
ATOM 7975 N N . ILE A 1 42 ? -9.816 -9.485 -6.607 1.00 0.00 72 ILE A N 6
ATOM 7976 C CA . ILE A 1 42 ? -10.063 -8.835 -5.305 1.00 0.00 72 ILE A CA 6
ATOM 7977 C C . ILE A 1 42 ? -11.563 -8.546 -5.105 1.00 0.00 72 ILE A C 6
ATOM 7978 O O . ILE A 1 42 ? -12.110 -8.846 -4.040 1.00 0.00 72 ILE A O 6
ATOM 7994 N N . GLU A 1 43 ? -12.233 -7.967 -6.112 1.00 0.00 73 GLU A N 6
ATOM 7995 C CA . GLU A 1 43 ? -13.676 -7.647 -6.116 1.00 0.00 73 GLU A CA 6
ATOM 7996 C C . GLU A 1 43 ? -14.586 -8.893 -6.009 1.00 0.00 73 GLU A C 6
ATOM 7997 O O . GLU A 1 43 ? -14.452 -9.825 -6.836 1.00 0.00 73 GLU A O 6
ATOM 8009 N N . THR B 1 1 ? 16.815 5.498 -6.455 1.00 0.00 31 THR B N 6
ATOM 8010 C CA . THR B 1 1 ? 15.393 5.111 -6.397 1.00 0.00 31 THR B CA 6
ATOM 8011 C C . THR B 1 1 ? 14.711 5.416 -7.735 1.00 0.00 31 THR B C 6
ATOM 8012 O O . THR B 1 1 ? 15.066 6.386 -8.412 1.00 0.00 31 THR B O 6
ATOM 8023 N N . ARG B 1 2 ? 13.709 4.618 -8.109 1.00 0.00 32 ARG B N 6
ATOM 8024 C CA . ARG B 1 2 ? 12.801 4.874 -9.240 1.00 0.00 32 ARG B CA 6
ATOM 8025 C C . ARG B 1 2 ? 11.681 5.855 -8.890 1.00 0.00 32 ARG B C 6
ATOM 8026 O O . ARG B 1 2 ? 11.436 6.166 -7.726 1.00 0.00 32 ARG B O 6
ATOM 8047 N N . ALA B 1 3 ? 10.995 6.312 -9.931 1.00 0.00 33 ALA B N 6
ATOM 8048 C CA . ALA B 1 3 ? 9.933 7.312 -9.908 1.00 0.00 33 ALA B CA 6
ATOM 8049 C C . ALA B 1 3 ? 8.745 6.809 -10.748 1.00 0.00 33 ALA B C 6
ATOM 8050 O O . ALA B 1 3 ? 8.869 6.603 -11.958 1.00 0.00 33 ALA B O 6
ATOM 8057 N N . VAL B 1 4 ? 7.618 6.535 -10.089 1.00 0.00 34 VAL B N 6
ATOM 8058 C CA . VAL B 1 4 ? 6.492 5.748 -10.604 1.00 0.00 34 VAL B CA 6
ATOM 8059 C C . VAL B 1 4 ? 5.204 6.526 -10.392 1.00 0.00 34 VAL B C 6
ATOM 8060 O O . VAL B 1 4 ? 4.609 6.495 -9.324 1.00 0.00 34 VAL B O 6
ATOM 8073 N N . SER B 1 5 ? 4.815 7.282 -11.414 1.00 0.00 35 SER B N 6
ATOM 8074 C CA . SER B 1 5 ? 3.706 8.236 -11.388 1.00 0.00 35 SER B CA 6
ATOM 8075 C C . SER B 1 5 ? 2.669 7.919 -12.461 1.00 0.00 35 SER B C 6
ATOM 8076 O O . SER B 1 5 ? 2.920 8.064 -13.661 1.00 0.00 35 SER B O 6
ATOM 8084 N N . LEU B 1 6 ? 1.522 7.418 -12.004 1.00 0.00 36 LEU B N 6
ATOM 8085 C CA . LEU B 1 6 ? 0.408 6.916 -12.811 1.00 0.00 36 LEU B CA 6
ATOM 8086 C C . LEU B 1 6 ? -0.850 7.794 -12.666 1.00 0.00 36 LEU B C 6
ATOM 8087 O O . LEU B 1 6 ? -0.881 8.776 -11.918 1.00 0.00 36 LEU B O 6
ATOM 8103 N N . TYR B 1 7 ? -1.890 7.419 -13.414 1.00 0.00 37 TYR B N 6
ATOM 8104 C CA . TYR B 1 7 ? -3.136 8.158 -13.604 1.00 0.00 37 TYR B CA 6
ATOM 8105 C C . TYR B 1 7 ? -4.324 7.178 -13.570 1.00 0.00 37 TYR B C 6
ATOM 8106 O O . TYR B 1 7 ? -4.758 6.660 -14.603 1.00 0.00 37 TYR B O 6
ATOM 8124 N N . PHE B 1 8 ? -4.808 6.854 -12.366 1.00 0.00 38 PHE B N 6
ATOM 8125 C CA . PHE B 1 8 ? -6.039 6.101 -12.137 1.00 0.00 38 PHE B CA 6
ATOM 8126 C C . PHE B 1 8 ? -7.279 6.921 -12.560 1.00 0.00 38 PHE B C 6
ATOM 8127 O O . PHE B 1 8 ? -7.187 8.086 -12.954 1.00 0.00 38 PHE B O 6
ATOM 8144 N N . SER B 1 9 ? -8.462 6.324 -12.417 1.00 0.00 39 SER B N 6
ATOM 8145 C CA . SER B 1 9 ? -9.749 7.014 -12.453 1.00 0.00 39 SER B CA 6
ATOM 8146 C C . SER B 1 9 ? -10.568 6.649 -11.221 1.00 0.00 39 SER B C 6
ATOM 8147 O O . SER B 1 9 ? -10.165 5.791 -10.433 1.00 0.00 39 SER B O 6
ATOM 8155 N N . ASP B 1 10 ? -11.680 7.349 -11.020 1.00 0.00 40 ASP B N 6
ATOM 8156 C CA . ASP B 1 10 ? -12.388 7.455 -9.746 1.00 0.00 40 ASP B CA 6
ATOM 8157 C C . ASP B 1 10 ? -12.681 6.089 -9.106 1.00 0.00 40 ASP B C 6
ATOM 8158 O O . ASP B 1 10 ? -12.288 5.841 -7.967 1.00 0.00 40 ASP B O 6
ATOM 8167 N N . GLU B 1 11 ? -13.282 5.169 -9.867 1.00 0.00 41 GLU B N 6
ATOM 8168 C CA . GLU B 1 11 ? -13.523 3.780 -9.470 1.00 0.00 41 GLU B CA 6
ATOM 8169 C C . GLU B 1 11 ? -12.236 3.059 -9.057 1.00 0.00 41 GLU B C 6
ATOM 8170 O O . GLU B 1 11 ? -12.078 2.715 -7.890 1.00 0.00 41 GLU B O 6
ATOM 8182 N N . GLN B 1 12 ? -11.316 2.833 -10.001 1.00 0.00 42 GLN B N 6
ATOM 8183 C CA . GLN B 1 12 ? -10.062 2.082 -9.805 1.00 0.00 42 GLN B CA 6
ATOM 8184 C C . GLN B 1 12 ? -9.125 2.666 -8.722 1.00 0.00 42 GLN B C 6
ATOM 8185 O O . GLN B 1 12 ? -8.383 1.910 -8.095 1.00 0.00 42 GLN B O 6
ATOM 8199 N N . TYR B 1 13 ? -9.214 3.967 -8.415 1.00 0.00 43 TYR B N 6
ATOM 8200 C CA . TYR B 1 13 ? -8.570 4.588 -7.252 1.00 0.00 43 TYR B CA 6
ATOM 8201 C C . TYR B 1 13 ? -9.259 4.178 -5.938 1.00 0.00 43 TYR B C 6
ATOM 8202 O O . TYR B 1 13 ? -8.626 3.611 -5.045 1.00 0.00 43 TYR B O 6
ATOM 8220 N N . GLN B 1 14 ? -10.574 4.409 -5.824 1.00 0.00 44 GLN B N 6
ATOM 8221 C CA . GLN B 1 14 ? -11.367 4.072 -4.636 1.00 0.00 44 GLN B CA 6
ATOM 8222 C C . GLN B 1 14 ? -11.402 2.567 -4.351 1.00 0.00 44 GLN B C 6
ATOM 8223 O O . GLN B 1 14 ? -11.530 2.147 -3.204 1.00 0.00 44 GLN B O 6
ATOM 8237 N N . LYS B 1 15 ? -11.275 1.748 -5.394 1.00 0.00 45 LYS B N 6
ATOM 8238 C CA . LYS B 1 15 ? -11.257 0.287 -5.341 1.00 0.00 45 LYS B CA 6
ATOM 8239 C C . LYS B 1 15 ? -10.030 -0.220 -4.590 1.00 0.00 45 LYS B C 6
ATOM 8240 O O . LYS B 1 15 ? -10.121 -1.233 -3.896 1.00 0.00 45 LYS B O 6
ATOM 8259 N N . LEU B 1 16 ? -8.911 0.511 -4.668 1.00 0.00 46 LEU B N 6
ATOM 8260 C CA . LEU B 1 16 ? -7.782 0.273 -3.775 1.00 0.00 46 LEU B CA 6
ATOM 8261 C C . LEU B 1 16 ? -7.953 0.980 -2.417 1.00 0.00 46 LEU B C 6
ATOM 8262 O O . LEU B 1 16 ? -7.635 0.405 -1.377 1.00 0.00 46 LEU B O 6
ATOM 8278 N N . GLU B 1 17 ? -8.499 2.199 -2.395 1.00 0.00 47 GLU B N 6
ATOM 8279 C CA . GLU B 1 17 ? -8.717 2.977 -1.163 1.00 0.00 47 GLU B CA 6
ATOM 8280 C C . GLU B 1 17 ? -9.601 2.250 -0.130 1.00 0.00 47 GLU B C 6
ATOM 8281 O O . GLU B 1 17 ? -9.332 2.299 1.073 1.00 0.00 47 GLU B O 6
ATOM 8293 N N . LYS B 1 18 ? -10.632 1.527 -0.587 1.00 0.00 48 LYS B N 6
ATOM 8294 C CA . LYS B 1 18 ? -11.581 0.798 0.263 1.00 0.00 48 LYS B CA 6
ATOM 8295 C C . LYS B 1 18 ? -10.907 -0.311 1.067 1.00 0.00 48 LYS B C 6
ATOM 8296 O O . LYS B 1 18 ? -11.308 -0.568 2.202 1.00 0.00 48 LYS B O 6
ATOM 8315 N N . MET B 1 19 ? -9.882 -0.959 0.506 1.00 0.00 49 MET B N 6
ATOM 8316 C CA . MET B 1 19 ? -9.014 -1.887 1.207 1.00 0.00 49 MET B CA 6
ATOM 8317 C C . MET B 1 19 ? -8.033 -1.159 2.130 1.00 0.00 49 MET B C 6
ATOM 8318 O O . MET B 1 19 ? -7.833 -1.572 3.269 1.00 0.00 49 MET B O 6
ATOM 8332 N N . ALA B 1 20 ? -7.438 -0.057 1.664 1.00 0.00 50 ALA B N 6
ATOM 8333 C CA . ALA B 1 20 ? -6.485 0.738 2.434 1.00 0.00 50 ALA B CA 6
ATOM 8334 C C . ALA B 1 20 ? -7.070 1.308 3.733 1.00 0.00 50 ALA B C 6
ATOM 8335 O O . ALA B 1 20 ? -6.344 1.457 4.711 1.00 0.00 50 ALA B O 6
ATOM 8342 N N . ASN B 1 21 ? -8.379 1.557 3.801 1.00 0.00 51 ASN B N 6
ATOM 8343 C CA . ASN B 1 21 ? -9.071 1.920 5.039 1.00 0.00 51 ASN B CA 6
ATOM 8344 C C . ASN B 1 21 ? -8.967 0.837 6.138 1.00 0.00 51 ASN B C 6
ATOM 8345 O O . ASN B 1 21 ? -8.971 1.170 7.322 1.00 0.00 51 ASN B O 6
ATOM 8356 N N . GLU B 1 22 ? -8.799 -0.440 5.776 1.00 0.00 52 GLU B N 6
ATOM 8357 C CA . GLU B 1 22 ? -8.527 -1.537 6.714 1.00 0.00 52 GLU B CA 6
ATOM 8358 C C . GLU B 1 22 ? -7.100 -1.481 7.301 1.00 0.00 52 GLU B C 6
ATOM 8359 O O . GLU B 1 22 ? -6.888 -1.824 8.465 1.00 0.00 52 GLU B O 6
ATOM 8371 N N . GLU B 1 23 ? -6.123 -0.984 6.531 1.00 0.00 53 GLU B N 6
ATOM 8372 C CA . GLU B 1 23 ? -4.773 -0.619 6.978 1.00 0.00 53 GLU B CA 6
ATOM 8373 C C . GLU B 1 23 ? -4.726 0.769 7.661 1.00 0.00 53 GLU B C 6
ATOM 8374 O O . GLU B 1 23 ? -3.676 1.194 8.144 1.00 0.00 53 GLU B O 6
ATOM 8386 N N . GLU B 1 24 ? -5.873 1.459 7.729 1.00 0.00 54 GLU B N 6
ATOM 8387 C CA . GLU B 1 24 ? -6.130 2.767 8.354 1.00 0.00 54 GLU B CA 6
ATOM 8388 C C . GLU B 1 24 ? -5.669 3.946 7.466 1.00 0.00 54 GLU B C 6
ATOM 8389 O O . GLU B 1 24 ? -5.101 4.934 7.932 1.00 0.00 54 GLU B O 6
ATOM 8401 N N . GLU B 1 25 ? -5.957 3.826 6.164 1.00 0.00 55 GLU B N 6
ATOM 8402 C CA . GLU B 1 25 ? -5.593 4.708 5.046 1.00 0.00 55 GLU B CA 6
ATOM 8403 C C . GLU B 1 25 ? -4.079 4.815 4.795 1.00 0.00 55 GLU B C 6
ATOM 8404 O O . GLU B 1 25 ? -3.331 5.527 5.472 1.00 0.00 55 GLU B O 6
ATOM 8416 N N . SER B 1 26 ? -3.647 4.088 3.768 1.00 0.00 56 SER B N 6
ATOM 8417 C CA . SER B 1 26 ? -2.276 4.031 3.258 1.00 0.00 56 SER B CA 6
ATOM 8418 C C . SER B 1 26 ? -2.217 3.749 1.746 1.00 0.00 56 SER B C 6
ATOM 8419 O O . SER B 1 26 ? -1.251 3.129 1.298 1.00 0.00 56 SER B O 6
ATOM 8427 N N . VAL B 1 27 ? -3.240 4.101 0.942 1.00 0.00 57 VAL B N 6
ATOM 8428 C CA . VAL B 1 27 ? -3.393 3.524 -0.418 1.00 0.00 57 VAL B CA 6
ATOM 8429 C C . VAL B 1 27 ? -2.178 3.715 -1.339 1.00 0.00 57 VAL B C 6
ATOM 8430 O O . VAL B 1 27 ? -1.829 2.794 -2.075 1.00 0.00 57 VAL B O 6
ATOM 8443 N N . GLY B 1 28 ? -1.441 4.825 -1.211 1.00 0.00 58 GLY B N 6
ATOM 8444 C CA . GLY B 1 28 ? -0.156 5.058 -1.889 1.00 0.00 58 GLY B CA 6
ATOM 8445 C C . GLY B 1 28 ? 0.879 3.943 -1.668 1.00 0.00 58 GLY B C 6
ATOM 8446 O O . GLY B 1 28 ? 1.558 3.524 -2.603 1.00 0.00 58 GLY B O 6
ATOM 8450 N N . SER B 1 29 ? 0.984 3.424 -0.444 1.00 0.00 59 SER B N 6
ATOM 8451 C CA . SER B 1 29 ? 1.793 2.260 -0.078 1.00 0.00 59 SER B CA 6
ATOM 8452 C C . SER B 1 29 ? 1.095 0.934 -0.382 1.00 0.00 59 SER B C 6
ATOM 8453 O O . SER B 1 29 ? 1.761 -0.020 -0.782 1.00 0.00 59 SER B O 6
ATOM 8461 N N . TYR B 1 30 ? -0.232 0.864 -0.225 1.00 0.00 60 TYR B N 6
ATOM 8462 C CA . TYR B 1 30 ? -1.035 -0.338 -0.491 1.00 0.00 60 TYR B CA 6
ATOM 8463 C C . TYR B 1 30 ? -0.865 -0.821 -1.934 1.00 0.00 60 TYR B C 6
ATOM 8464 O O . TYR B 1 30 ? -0.694 -2.012 -2.178 1.00 0.00 60 TYR B O 6
ATOM 8482 N N . ILE B 1 31 ? -0.843 0.128 -2.875 1.00 0.00 61 ILE B N 6
ATOM 8483 C CA . ILE B 1 31 ? -0.579 -0.072 -4.309 1.00 0.00 61 ILE B CA 6
ATOM 8484 C C . ILE B 1 31 ? 0.713 -0.862 -4.467 1.00 0.00 61 ILE B C 6
ATOM 8485 O O . ILE B 1 31 ? 0.712 -1.968 -5.011 1.00 0.00 61 ILE B O 6
ATOM 8501 N N . LYS B 1 32 ? 1.807 -0.320 -3.924 1.00 0.00 62 LYS B N 6
ATOM 8502 C CA . LYS B 1 32 ? 3.124 -0.942 -3.981 1.00 0.00 62 LYS B CA 6
ATOM 8503 C C . LYS B 1 32 ? 3.116 -2.324 -3.349 1.00 0.00 62 LYS B C 6
ATOM 8504 O O . LYS B 1 32 ? 3.498 -3.295 -3.992 1.00 0.00 62 LYS B O 6
ATOM 8523 N N . ARG B 1 33 ? 2.627 -2.427 -2.114 1.00 0.00 63 ARG B N 6
ATOM 8524 C CA . ARG B 1 33 ? 2.546 -3.674 -1.345 1.00 0.00 63 ARG B CA 6
ATOM 8525 C C . ARG B 1 33 ? 1.795 -4.764 -2.110 1.00 0.00 63 ARG B C 6
ATOM 852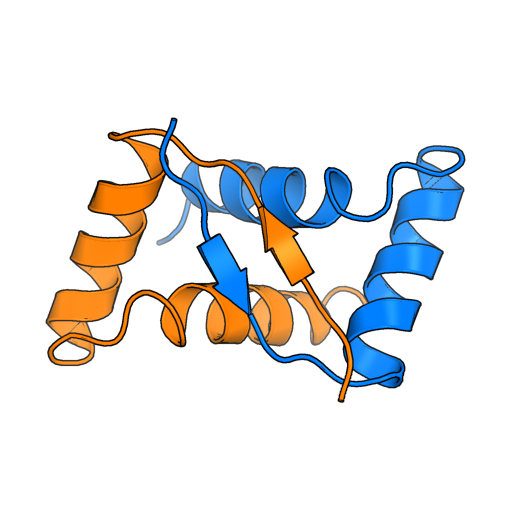6 O O . ARG B 1 33 ? 2.233 -5.907 -2.087 1.00 0.00 63 ARG B O 6
ATOM 8547 N N . TYR B 1 34 ? 0.742 -4.426 -2.858 1.00 0.00 64 TYR B N 6
ATOM 8548 C CA . TYR B 1 34 ? -0.031 -5.396 -3.634 1.00 0.00 64 TYR B CA 6
ATOM 8549 C C . TYR B 1 34 ? 0.703 -5.901 -4.880 1.00 0.00 64 TYR B C 6
ATOM 8550 O O . TYR B 1 34 ? 0.735 -7.094 -5.178 1.00 0.00 64 TYR B O 6
ATOM 8568 N N . ILE B 1 35 ? 1.333 -4.974 -5.592 1.00 0.00 65 ILE B N 6
ATOM 8569 C CA . ILE B 1 35 ? 2.176 -5.215 -6.768 1.00 0.00 65 ILE B CA 6
ATOM 8570 C C . ILE B 1 35 ? 3.364 -6.092 -6.376 1.00 0.00 65 ILE B C 6
ATOM 8571 O O . ILE B 1 35 ? 3.657 -7.077 -7.048 1.00 0.00 65 ILE B O 6
ATOM 8587 N N . LEU B 1 36 ? 4.013 -5.773 -5.254 1.00 0.00 66 LEU B N 6
ATOM 8588 C CA . LEU B 1 36 ? 5.185 -6.483 -4.744 1.00 0.00 66 LEU B CA 6
ATOM 8589 C C . LEU B 1 36 ? 4.783 -7.876 -4.243 1.00 0.00 66 LEU B C 6
ATOM 8590 O O . LEU B 1 36 ? 5.490 -8.851 -4.501 1.00 0.00 66 LEU B O 6
ATOM 8606 N N . LYS B 1 37 ? 3.601 -7.997 -3.625 1.00 0.00 67 LYS B N 6
ATOM 8607 C CA . LYS B 1 37 ? 2.986 -9.274 -3.242 1.00 0.00 67 LYS B CA 6
ATOM 8608 C C . LYS B 1 37 ? 2.738 -10.179 -4.453 1.00 0.00 67 LYS B C 6
ATOM 8609 O O . LYS B 1 37 ? 3.043 -11.369 -4.403 1.00 0.00 67 LYS B O 6
ATOM 8628 N N . ALA B 1 38 ? 2.232 -9.614 -5.548 1.00 0.00 68 ALA B N 6
ATOM 8629 C CA . ALA B 1 38 ? 2.054 -10.325 -6.816 1.00 0.00 68 ALA B CA 6
ATOM 8630 C C . ALA B 1 38 ? 3.400 -10.727 -7.462 1.00 0.00 68 ALA B C 6
ATOM 8631 O O . ALA B 1 38 ? 3.549 -11.848 -7.950 1.00 0.00 68 ALA B O 6
ATOM 8638 N N . LEU B 1 39 ? 4.411 -9.852 -7.401 1.00 0.00 69 LEU B N 6
ATOM 8639 C CA . LEU B 1 39 ? 5.744 -10.017 -7.993 1.00 0.00 69 LEU B CA 6
ATOM 8640 C C . LEU B 1 39 ? 6.558 -11.156 -7.374 1.00 0.00 69 LEU B C 6
ATOM 8641 O O . LEU B 1 39 ? 7.387 -11.762 -8.056 1.00 0.00 69 LEU B O 6
ATOM 8657 N N . ARG B 1 40 ? 6.273 -11.508 -6.115 1.00 0.00 70 ARG B N 6
ATOM 8658 C CA . ARG B 1 40 ? 6.802 -12.711 -5.453 1.00 0.00 70 ARG B CA 6
ATOM 8659 C C . ARG B 1 40 ? 6.434 -14.019 -6.173 1.00 0.00 70 ARG B C 6
ATOM 8660 O O . ARG B 1 40 ? 7.146 -15.014 -6.022 1.00 0.00 70 ARG B O 6
ATOM 8681 N N . LYS B 1 41 ? 5.331 -14.027 -6.937 1.00 0.00 71 LYS B N 6
ATOM 8682 C CA . LYS B 1 41 ? 4.728 -15.207 -7.583 1.00 0.00 71 LYS B CA 6
ATOM 8683 C C . LYS B 1 41 ? 3.950 -14.873 -8.873 1.00 0.00 71 LYS B C 6
ATOM 8684 O O . LYS B 1 41 ? 2.801 -15.291 -9.037 1.00 0.00 71 LYS B O 6
ATOM 8703 N N . ILE B 1 42 ? 4.578 -14.135 -9.803 1.00 0.00 72 ILE B N 6
ATOM 8704 C CA . ILE B 1 42 ? 4.004 -13.799 -11.124 1.00 0.00 72 ILE B CA 6
ATOM 8705 C C . ILE B 1 42 ? 3.469 -15.053 -11.850 1.00 0.00 72 ILE B C 6
ATOM 8706 O O . ILE B 1 42 ? 2.302 -15.091 -12.249 1.00 0.00 72 ILE B O 6
ATOM 8722 N N . GLU B 1 43 ? 4.314 -16.079 -12.010 1.00 0.00 73 GLU B N 6
ATOM 8723 C CA . GLU B 1 43 ? 3.973 -17.414 -12.533 1.00 0.00 73 GLU B CA 6
ATOM 8724 C C . GLU B 1 43 ? 3.492 -18.378 -11.430 1.00 0.00 73 GLU B C 6
ATOM 8725 O O . GLU B 1 43 ? 2.410 -18.985 -11.606 1.00 0.00 73 GLU B O 6
ATOM 8737 N N . THR A 1 1 ? -6.477 14.565 -13.967 1.00 0.00 31 THR A N 7
ATOM 8738 C CA . THR A 1 1 ? -6.838 13.184 -13.593 1.00 0.00 31 THR A CA 7
ATOM 8739 C C . THR A 1 1 ? -6.266 12.769 -12.227 1.00 0.00 31 THR A C 7
ATOM 8740 O O . THR A 1 1 ? -5.573 13.548 -11.564 1.00 0.00 31 THR A O 7
ATOM 8751 N N . ARG A 1 2 ? -6.527 11.535 -11.786 1.00 0.00 32 ARG A N 7
ATOM 8752 C CA . ARG A 1 2 ? -6.041 10.967 -10.535 1.00 0.00 32 ARG A CA 7
ATOM 8753 C C . ARG A 1 2 ? -4.562 10.538 -10.648 1.00 0.00 32 ARG A C 7
ATOM 8754 O O . ARG A 1 2 ? -4.236 9.352 -10.737 1.00 0.00 32 ARG A O 7
ATOM 8775 N N . ALA A 1 3 ? -3.671 11.529 -10.693 1.00 0.00 33 ALA A N 7
ATOM 8776 C CA . ALA A 1 3 ? -2.225 11.350 -10.580 1.00 0.00 33 ALA A CA 7
ATOM 8777 C C . ALA A 1 3 ? -1.843 10.672 -9.243 1.00 0.00 33 ALA A C 7
ATOM 8778 O O . ALA A 1 3 ? -2.230 11.148 -8.171 1.00 0.00 33 ALA A O 7
ATOM 8785 N N . VAL A 1 4 ? -1.077 9.579 -9.297 1.00 0.00 34 VAL A N 7
ATOM 8786 C CA . VAL A 1 4 ? -0.615 8.787 -8.148 1.00 0.00 34 VAL A CA 7
ATOM 8787 C C . VAL A 1 4 ? 0.786 8.266 -8.432 1.00 0.00 34 VAL A C 7
ATOM 8788 O O . VAL A 1 4 ? 1.023 7.549 -9.398 1.00 0.00 34 VAL A O 7
ATOM 8801 N N . SER A 1 5 ? 1.715 8.682 -7.590 1.00 0.00 35 SER A N 7
ATOM 8802 C CA . SER A 1 5 ? 3.161 8.588 -7.787 1.00 0.00 35 SER A CA 7
ATOM 8803 C C . SER A 1 5 ? 3.867 7.863 -6.634 1.00 0.00 35 SER A C 7
ATOM 8804 O O . SER A 1 5 ? 3.553 8.073 -5.457 1.00 0.00 35 SER A O 7
ATOM 8812 N N . LEU A 1 6 ? 4.804 6.984 -6.988 1.00 0.00 36 LEU A N 7
ATOM 8813 C CA . LEU A 1 6 ? 5.443 6.008 -6.108 1.00 0.00 36 LEU A CA 7
ATOM 8814 C C . LEU A 1 6 ? 6.964 5.932 -6.335 1.00 0.00 36 LEU A C 7
ATOM 8815 O O . LEU A 1 6 ? 7.482 6.335 -7.381 1.00 0.00 36 LEU A O 7
ATOM 8831 N N . TYR A 1 7 ? 7.658 5.339 -5.362 1.00 0.00 37 TYR A N 7
ATOM 8832 C CA . TYR A 1 7 ? 9.118 5.248 -5.286 1.00 0.00 37 TYR A CA 7
ATOM 8833 C C . TYR A 1 7 ? 9.575 3.786 -5.213 1.00 0.00 37 TYR A C 7
ATOM 8834 O O . TYR A 1 7 ? 9.632 3.167 -4.147 1.00 0.00 37 TYR A O 7
ATOM 8852 N N . PHE A 1 8 ? 9.797 3.217 -6.394 1.00 0.00 38 PHE A N 7
ATOM 8853 C CA . PHE A 1 8 ? 10.223 1.845 -6.644 1.00 0.00 38 PHE A CA 7
ATOM 8854 C C . PHE A 1 8 ? 11.758 1.669 -6.534 1.00 0.00 38 PHE A C 7
ATOM 8855 O O . PHE A 1 8 ? 12.508 2.643 -6.400 1.00 0.00 38 PHE A O 7
ATOM 8872 N N . SER A 1 9 ? 12.240 0.434 -6.671 1.00 0.00 39 SER A N 7
ATOM 8873 C CA . SER A 1 9 ? 13.663 0.072 -6.700 1.00 0.00 39 SER A CA 7
ATOM 8874 C C . SER A 1 9 ? 14.011 -0.796 -7.914 1.00 0.00 39 SER A C 7
ATOM 8875 O O . SER A 1 9 ? 13.111 -1.259 -8.617 1.00 0.00 39 SER A O 7
ATOM 8883 N N . ASP A 1 10 ? 15.308 -1.001 -8.184 1.00 0.00 40 ASP A N 7
ATOM 8884 C CA . ASP A 1 10 ? 15.799 -1.698 -9.387 1.00 0.00 40 ASP A CA 7
ATOM 8885 C C . ASP A 1 10 ? 15.083 -3.023 -9.656 1.00 0.00 40 ASP A C 7
ATOM 8886 O O . ASP A 1 10 ? 14.502 -3.187 -10.724 1.00 0.00 40 ASP A O 7
ATOM 8895 N N . GLU A 1 11 ? 15.023 -3.927 -8.672 1.00 0.00 41 GLU A N 7
ATOM 8896 C CA . GLU A 1 11 ? 14.313 -5.220 -8.786 1.00 0.00 41 GLU A CA 7
ATOM 8897 C C . GLU A 1 11 ? 12.846 -5.051 -9.143 1.00 0.00 41 GLU A C 7
ATOM 8898 O O . GLU A 1 11 ? 12.356 -5.671 -10.082 1.00 0.00 41 GLU A O 7
ATOM 8910 N N . GLN A 1 12 ? 12.161 -4.185 -8.402 1.00 0.00 42 GLN A N 7
ATOM 8911 C CA . GLN A 1 12 ? 10.731 -3.895 -8.578 1.00 0.00 42 GLN A CA 7
ATOM 8912 C C . GLN A 1 12 ? 10.422 -3.298 -9.964 1.00 0.00 42 GLN A C 7
ATOM 8913 O O . GLN A 1 12 ? 9.422 -3.647 -10.590 1.00 0.00 42 GLN A O 7
ATOM 8927 N N . TYR A 1 13 ? 11.306 -2.435 -10.468 1.00 0.00 43 TYR A N 7
ATOM 8928 C CA . TYR A 1 13 ? 11.214 -1.835 -11.804 1.00 0.00 43 TYR A CA 7
ATOM 8929 C C . TYR A 1 13 ? 11.488 -2.860 -12.910 1.00 0.00 43 TYR A C 7
ATOM 8930 O O . TYR A 1 13 ? 10.694 -3.041 -13.832 1.00 0.00 43 TYR A O 7
ATOM 8948 N N . GLN A 1 14 ? 12.604 -3.575 -12.781 1.00 0.00 44 GLN A N 7
ATOM 8949 C CA . GLN A 1 14 ? 13.070 -4.571 -13.759 1.00 0.00 44 GLN A CA 7
ATOM 8950 C C . GLN A 1 14 ? 12.128 -5.775 -13.891 1.00 0.00 44 GLN A C 7
ATOM 8951 O O . GLN A 1 14 ? 11.902 -6.259 -14.999 1.00 0.00 44 GLN A O 7
ATOM 8965 N N . LYS A 1 15 ? 11.524 -6.243 -12.798 1.00 0.00 45 LYS A N 7
ATOM 8966 C CA . LYS A 1 15 ? 10.503 -7.281 -12.825 1.00 0.00 45 LYS A CA 7
ATOM 8967 C C . LYS A 1 15 ? 9.218 -6.842 -13.561 1.00 0.00 45 LYS A C 7
ATOM 8968 O O . LYS A 1 15 ? 8.555 -7.668 -14.191 1.00 0.00 45 LYS A O 7
ATOM 8987 N N . LEU A 1 16 ? 8.897 -5.543 -13.558 1.00 0.00 46 LEU A N 7
ATOM 8988 C CA . LEU A 1 16 ? 7.840 -4.971 -14.406 1.00 0.00 46 LEU A CA 7
ATOM 8989 C C . LEU A 1 16 ? 8.265 -4.747 -15.865 1.00 0.00 46 LEU A C 7
ATOM 8990 O O . LEU A 1 16 ? 7.495 -5.036 -16.781 1.00 0.00 46 LEU A O 7
ATOM 9006 N N . GLU A 1 17 ? 9.510 -4.341 -16.104 1.00 0.00 47 GLU A N 7
ATOM 9007 C CA . GLU A 1 17 ? 10.100 -4.243 -17.453 1.00 0.00 47 GLU A CA 7
ATOM 9008 C C . GLU A 1 17 ? 10.169 -5.588 -18.182 1.00 0.00 47 GLU A C 7
ATOM 9009 O O . GLU A 1 17 ? 9.803 -5.672 -19.355 1.00 0.00 47 GLU A O 7
ATOM 9021 N N . LYS A 1 18 ? 10.571 -6.659 -17.499 1.00 0.00 48 LYS A N 7
ATOM 9022 C CA . LYS A 1 18 ? 10.670 -7.988 -18.116 1.00 0.00 48 LYS A CA 7
ATOM 9023 C C . LYS A 1 18 ? 9.292 -8.611 -18.415 1.00 0.00 48 LYS A C 7
ATOM 9024 O O . LYS A 1 18 ? 9.145 -9.365 -19.377 1.00 0.00 48 LYS A O 7
ATOM 9043 N N . MET A 1 19 ? 8.261 -8.253 -17.638 1.00 0.00 49 MET A N 7
ATOM 9044 C CA . MET A 1 19 ? 6.868 -8.543 -17.945 1.00 0.00 49 MET A CA 7
ATOM 9045 C C . MET A 1 19 ? 6.382 -7.728 -19.152 1.00 0.00 49 MET A C 7
ATOM 9046 O O . MET A 1 19 ? 5.744 -8.267 -20.054 1.00 0.00 49 MET A O 7
ATOM 9060 N N . ALA A 1 20 ? 6.731 -6.442 -19.211 1.00 0.00 50 ALA A N 7
ATOM 9061 C CA . ALA A 1 20 ? 6.347 -5.542 -20.295 1.00 0.00 50 ALA A CA 7
ATOM 9062 C C . ALA A 1 20 ? 6.862 -5.971 -21.677 1.00 0.00 50 ALA A C 7
ATOM 9063 O O . ALA A 1 20 ? 6.185 -5.743 -22.674 1.00 0.00 50 ALA A O 7
ATOM 9070 N N . ASN A 1 21 ? 7.990 -6.677 -21.759 1.00 0.00 51 ASN A N 7
ATOM 9071 C CA . ASN A 1 21 ? 8.451 -7.309 -22.999 1.00 0.00 51 ASN A CA 7
ATOM 9072 C C . ASN A 1 21 ? 7.437 -8.324 -23.598 1.00 0.00 51 ASN A C 7
ATOM 9073 O O . ASN A 1 21 ? 7.411 -8.512 -24.815 1.00 0.00 51 ASN A O 7
ATOM 9084 N N . GLU A 1 22 ? 6.546 -8.910 -22.782 1.00 0.00 52 GLU A N 7
ATOM 9085 C CA . GLU A 1 22 ? 5.414 -9.754 -23.227 1.00 0.00 52 GLU A CA 7
ATOM 9086 C C . GLU A 1 22 ? 4.318 -8.963 -23.958 1.00 0.00 52 GLU A C 7
ATOM 9087 O O . GLU A 1 22 ? 3.713 -9.463 -24.906 1.00 0.00 52 GLU A O 7
ATOM 9099 N N . GLU A 1 23 ? 4.106 -7.700 -23.562 1.00 0.00 53 GLU A N 7
ATOM 9100 C CA . GLU A 1 23 ? 3.279 -6.684 -24.249 1.00 0.00 53 GLU A CA 7
ATOM 9101 C C . GLU A 1 23 ? 4.045 -5.910 -25.339 1.00 0.00 53 GLU A C 7
ATOM 9102 O O . GLU A 1 23 ? 3.465 -5.071 -26.031 1.00 0.00 53 GLU A O 7
ATOM 9114 N N . GLU A 1 24 ? 5.333 -6.224 -25.514 1.00 0.00 54 GLU A N 7
ATOM 9115 C CA . GLU A 1 24 ? 6.289 -5.640 -26.484 1.00 0.00 54 GLU A CA 7
ATOM 9116 C C . GLU A 1 24 ? 6.769 -4.234 -26.080 1.00 0.00 54 GLU A C 7
ATOM 9117 O O . GLU A 1 24 ? 6.863 -3.314 -26.891 1.00 0.00 54 GLU A O 7
ATOM 9129 N N . GLU A 1 25 ? 7.071 -4.109 -24.781 1.00 0.00 55 GLU A N 7
ATOM 9130 C CA . GLU A 1 25 ? 7.513 -2.925 -24.018 1.00 0.00 55 GLU A CA 7
ATOM 9131 C C . GLU A 1 25 ? 6.432 -1.852 -23.837 1.00 0.00 55 GLU A C 7
ATOM 9132 O O . GLU A 1 25 ? 6.007 -1.178 -24.774 1.00 0.00 55 GLU A O 7
ATOM 9144 N N . SER A 1 26 ? 6.003 -1.700 -22.585 1.00 0.00 56 SER A N 7
ATOM 9145 C CA . SER A 1 26 ? 4.896 -0.847 -22.127 1.00 0.00 56 SER A CA 7
ATOM 9146 C C . SER A 1 26 ? 5.112 -0.380 -20.668 1.00 0.00 56 SER A C 7
ATOM 9147 O O . SER A 1 26 ? 4.161 -0.125 -19.922 1.00 0.00 56 SER A O 7
ATOM 9155 N N . VAL A 1 27 ? 6.378 -0.328 -20.223 1.00 0.00 57 VAL A N 7
ATOM 9156 C CA . VAL A 1 27 ? 6.770 -0.067 -18.821 1.00 0.00 57 VAL A CA 7
ATOM 9157 C C . VAL A 1 27 ? 6.165 1.261 -18.331 1.00 0.00 57 VAL A C 7
ATOM 9158 O O . VAL A 1 27 ? 6.425 2.322 -18.901 1.00 0.00 57 VAL A O 7
ATOM 9171 N N . GLY A 1 28 ? 5.299 1.190 -17.321 1.00 0.00 58 GLY A N 7
ATOM 9172 C CA . GLY A 1 28 ? 4.445 2.297 -16.849 1.00 0.00 58 GLY A CA 7
ATOM 9173 C C . GLY A 1 28 ? 2.956 1.974 -16.999 1.00 0.00 58 GLY A C 7
ATOM 9174 O O . GLY A 1 28 ? 2.202 1.984 -16.026 1.00 0.00 58 GLY A O 7
ATOM 9178 N N . SER A 1 29 ? 2.550 1.558 -18.198 1.00 0.00 59 SER A N 7
ATOM 9179 C CA . SER A 1 29 ? 1.209 1.023 -18.457 1.00 0.00 59 SER A CA 7
ATOM 9180 C C . SER A 1 29 ? 1.020 -0.375 -17.860 1.00 0.00 59 SER A C 7
ATOM 9181 O O . SER A 1 29 ? -0.009 -0.643 -17.235 1.00 0.00 59 SER A O 7
ATOM 9189 N N . TYR A 1 30 ? 2.032 -1.250 -17.967 1.00 0.00 60 TYR A N 7
ATOM 9190 C CA . TYR A 1 30 ? 1.974 -2.602 -17.386 1.00 0.00 60 TYR A CA 7
ATOM 9191 C C . TYR A 1 30 ? 1.729 -2.561 -15.870 1.00 0.00 60 TYR A C 7
ATOM 9192 O O . TYR A 1 30 ? 0.926 -3.319 -15.337 1.00 0.00 60 TYR A O 7
ATOM 9210 N N . ILE A 1 31 ? 2.368 -1.605 -15.194 1.00 0.00 61 ILE A N 7
ATOM 9211 C CA . ILE A 1 31 ? 2.213 -1.325 -13.755 1.00 0.00 61 ILE A CA 7
ATOM 9212 C C . ILE A 1 31 ? 0.736 -1.113 -13.404 1.00 0.00 61 ILE A C 7
ATOM 9213 O O . ILE A 1 31 ? 0.186 -1.790 -12.533 1.00 0.00 61 ILE A O 7
ATOM 9229 N N . LYS A 1 32 ? 0.071 -0.218 -14.141 1.00 0.00 62 LYS A N 7
ATOM 9230 C CA . LYS A 1 32 ? -1.353 0.031 -13.950 1.00 0.00 62 LYS A CA 7
ATOM 9231 C C . LYS A 1 32 ? -2.174 -1.230 -14.283 1.00 0.00 62 LYS A C 7
ATOM 9232 O O . LYS A 1 32 ? -2.992 -1.676 -13.482 1.00 0.00 62 LYS A O 7
ATOM 9251 N N . ARG A 1 33 ? -1.904 -1.866 -15.430 1.00 0.00 63 ARG A N 7
ATOM 9252 C CA . ARG A 1 33 ? -2.553 -3.116 -15.856 1.00 0.00 63 ARG A CA 7
ATOM 9253 C C . ARG A 1 33 ? -2.478 -4.235 -14.800 1.00 0.00 63 ARG A C 7
ATOM 9254 O O . ARG A 1 33 ? -3.454 -4.948 -14.603 1.00 0.00 63 ARG A O 7
ATOM 9275 N N . TYR A 1 34 ? -1.369 -4.372 -14.073 1.00 0.00 64 TYR A N 7
ATOM 9276 C CA . TYR A 1 34 ? -1.163 -5.416 -13.056 1.00 0.00 64 TYR A CA 7
ATOM 9277 C C . TYR A 1 34 ? -2.046 -5.208 -11.813 1.00 0.00 64 TYR A C 7
ATOM 9278 O O . TYR A 1 34 ? -2.632 -6.148 -11.276 1.00 0.00 64 TYR A O 7
ATOM 9296 N N . ILE A 1 35 ? -2.222 -3.946 -11.425 1.00 0.00 65 ILE A N 7
ATOM 9297 C CA . ILE A 1 35 ? -3.186 -3.508 -10.398 1.00 0.00 65 ILE A CA 7
ATOM 9298 C C . ILE A 1 35 ? -4.627 -3.692 -10.882 1.00 0.00 65 ILE A C 7
ATOM 9299 O O . ILE A 1 35 ? -5.467 -4.208 -10.149 1.00 0.00 65 ILE A O 7
ATOM 9315 N N . LEU A 1 36 ? -4.922 -3.336 -12.131 1.00 0.00 66 LEU A N 7
ATOM 9316 C CA . LEU A 1 36 ? -6.275 -3.438 -12.689 1.00 0.00 66 LEU A CA 7
ATOM 9317 C C . LEU A 1 36 ? -6.681 -4.916 -12.831 1.00 0.00 66 LEU A C 7
ATOM 9318 O O . LEU A 1 36 ? -7.808 -5.301 -12.515 1.00 0.00 66 LEU A O 7
ATOM 9334 N N . LYS A 1 37 ? -5.723 -5.767 -13.198 1.00 0.00 67 LYS A N 7
ATOM 9335 C CA . LYS A 1 37 ? -5.876 -7.217 -13.254 1.00 0.00 67 LYS A CA 7
ATOM 9336 C C . LYS A 1 37 ? -6.113 -7.835 -11.862 1.00 0.00 67 LYS A C 7
ATOM 9337 O O . LYS A 1 37 ? -6.962 -8.715 -11.707 1.00 0.00 67 LYS A O 7
ATOM 9356 N N . ALA A 1 38 ? -5.422 -7.332 -10.834 1.00 0.00 68 ALA A N 7
ATOM 9357 C CA . ALA A 1 38 ? -5.647 -7.727 -9.444 1.00 0.00 68 ALA A CA 7
ATOM 9358 C C . ALA A 1 38 ? -7.016 -7.270 -8.903 1.00 0.00 68 ALA A C 7
ATOM 9359 O O . ALA A 1 38 ? -7.712 -8.037 -8.241 1.00 0.00 68 ALA A O 7
ATOM 9366 N N . LEU A 1 39 ? -7.447 -6.046 -9.219 1.00 0.00 69 LEU A N 7
ATOM 9367 C CA . LEU A 1 39 ? -8.676 -5.436 -8.725 1.00 0.00 69 LEU A CA 7
ATOM 9368 C C . LEU A 1 39 ? -9.947 -6.121 -9.260 1.00 0.00 69 LEU A C 7
ATOM 9369 O O . LEU A 1 39 ? -10.981 -6.128 -8.591 1.00 0.00 69 LEU A O 7
ATOM 9385 N N . ARG A 1 40 ? -9.854 -6.764 -10.427 1.00 0.00 70 ARG A N 7
ATOM 9386 C CA . ARG A 1 40 ? -10.894 -7.651 -10.952 1.00 0.00 70 ARG A CA 7
ATOM 9387 C C . ARG A 1 40 ? -11.137 -8.925 -10.105 1.00 0.00 70 ARG A C 7
ATOM 9388 O O . ARG A 1 40 ? -12.206 -9.530 -10.210 1.00 0.00 70 ARG A O 7
ATOM 9409 N N . LYS A 1 41 ? -10.169 -9.353 -9.281 1.00 0.00 71 LYS A N 7
ATOM 9410 C CA . LYS A 1 41 ? -10.226 -10.606 -8.507 1.00 0.00 71 LYS A CA 7
ATOM 9411 C C . LYS A 1 41 ? -9.386 -10.565 -7.202 1.00 0.00 71 LYS A C 7
ATOM 9412 O O . LYS A 1 41 ? -8.600 -11.470 -6.911 1.00 0.00 71 LYS A O 7
ATOM 9431 N N . ILE A 1 42 ? -9.540 -9.494 -6.412 1.00 0.00 72 ILE A N 7
ATOM 9432 C CA . ILE A 1 42 ? -8.887 -9.303 -5.096 1.00 0.00 72 ILE A CA 7
ATOM 9433 C C . ILE A 1 42 ? -9.017 -10.531 -4.158 1.00 0.00 72 ILE A C 7
ATOM 9434 O O . ILE A 1 42 ? -8.069 -10.881 -3.445 1.00 0.00 72 ILE A O 7
ATOM 9450 N N . GLU A 1 43 ? -10.178 -11.205 -4.181 1.00 0.00 73 GLU A N 7
ATOM 9451 C CA . GLU A 1 43 ? -10.510 -12.423 -3.414 1.00 0.00 73 GLU A CA 7
ATOM 9452 C C . GLU A 1 43 ? -11.489 -13.307 -4.193 1.00 0.00 73 GLU A C 7
ATOM 9453 O O . GLU A 1 43 ? -11.205 -14.517 -4.327 1.00 0.00 73 GLU A O 7
ATOM 9465 N N . THR B 1 1 ? 16.934 5.934 -6.366 1.00 0.00 31 THR B N 7
ATOM 9466 C CA . THR B 1 1 ? 15.552 5.412 -6.305 1.00 0.00 31 THR B CA 7
ATOM 9467 C C . THR B 1 1 ? 14.858 5.656 -7.656 1.00 0.00 31 THR B C 7
ATOM 9468 O O . THR B 1 1 ? 15.185 6.612 -8.365 1.00 0.00 31 THR B O 7
ATOM 9479 N N . ARG B 1 2 ? 13.905 4.803 -8.029 1.00 0.00 32 ARG B N 7
ATOM 9480 C CA . ARG B 1 2 ? 13.066 4.975 -9.223 1.00 0.00 32 ARG B CA 7
ATOM 9481 C C . ARG B 1 2 ? 11.814 5.816 -8.919 1.00 0.00 32 ARG B C 7
ATOM 9482 O O . ARG B 1 2 ? 11.428 5.995 -7.764 1.00 0.00 32 ARG B O 7
ATOM 9503 N N . ALA B 1 3 ? 11.152 6.278 -9.976 1.00 0.00 33 ALA B N 7
ATOM 9504 C CA . ALA B 1 3 ? 9.925 7.071 -9.924 1.00 0.00 33 ALA B CA 7
ATOM 9505 C C . ALA B 1 3 ? 8.856 6.462 -10.847 1.00 0.00 33 ALA B C 7
ATOM 9506 O O . ALA B 1 3 ? 9.112 6.170 -12.018 1.00 0.00 33 ALA B O 7
ATOM 9513 N N . VAL B 1 4 ? 7.661 6.260 -10.297 1.00 0.00 34 VAL B N 7
ATOM 9514 C CA . VAL B 1 4 ? 6.527 5.559 -10.921 1.00 0.00 34 VAL B CA 7
ATOM 9515 C C . VAL B 1 4 ? 5.258 6.372 -10.715 1.00 0.00 34 VAL B C 7
ATOM 9516 O O . VAL B 1 4 ? 4.590 6.257 -9.693 1.00 0.00 34 VAL B O 7
ATOM 9529 N N . SER B 1 5 ? 4.961 7.232 -11.683 1.00 0.00 35 SER B N 7
ATOM 9530 C CA . SER B 1 5 ? 3.739 8.038 -11.716 1.00 0.00 35 SER B CA 7
ATOM 9531 C C . SER B 1 5 ? 2.672 7.406 -12.623 1.00 0.00 35 SER B C 7
ATOM 9532 O O . SER B 1 5 ? 2.964 6.976 -13.745 1.00 0.00 35 SER B O 7
ATOM 9540 N N . LEU B 1 6 ? 1.437 7.344 -12.127 1.00 0.00 36 LEU B N 7
ATOM 9541 C CA . LEU B 1 6 ? 0.285 6.673 -12.731 1.00 0.00 36 LEU B CA 7
ATOM 9542 C C . LEU B 1 6 ? -0.930 7.621 -12.771 1.00 0.00 36 LEU B C 7
ATOM 9543 O O . LEU B 1 6 ? -0.982 8.618 -12.051 1.00 0.00 36 LEU B O 7
ATOM 9559 N N . TYR B 1 7 ? -1.914 7.279 -13.602 1.00 0.00 37 TYR B N 7
ATOM 9560 C CA . TYR B 1 7 ? -3.058 8.125 -13.982 1.00 0.00 37 TYR B CA 7
ATOM 9561 C C . TYR B 1 7 ? -4.360 7.312 -13.892 1.00 0.00 37 TYR B C 7
ATOM 9562 O O . TYR B 1 7 ? -4.851 6.758 -14.878 1.00 0.00 37 TYR B O 7
ATOM 9580 N N . PHE B 1 8 ? -4.837 7.132 -12.663 1.00 0.00 38 PHE B N 7
ATOM 9581 C CA . PHE B 1 8 ? -5.992 6.316 -12.309 1.00 0.00 38 PHE B CA 7
ATOM 9582 C C . PHE B 1 8 ? -7.333 7.015 -12.639 1.00 0.00 38 PHE B C 7
ATOM 9583 O O . PHE B 1 8 ? -7.368 8.136 -13.151 1.00 0.00 38 PHE B O 7
ATOM 9600 N N . SER B 1 9 ? -8.445 6.381 -12.265 1.00 0.00 39 SER B N 7
ATOM 9601 C CA . SER B 1 9 ? -9.762 7.016 -12.168 1.00 0.00 39 SER B CA 7
ATOM 9602 C C . SER B 1 9 ? -10.415 6.770 -10.805 1.00 0.00 39 SER B C 7
ATOM 9603 O O . SER B 1 9 ? -9.921 5.964 -10.011 1.00 0.00 39 SER B O 7
ATOM 9611 N N . ASP B 1 10 ? -11.513 7.478 -10.519 1.00 0.00 40 ASP B N 7
ATOM 9612 C CA . ASP B 1 10 ? -12.268 7.376 -9.262 1.00 0.00 40 ASP B CA 7
ATOM 9613 C C . ASP B 1 10 ? -12.609 5.925 -8.887 1.00 0.00 40 ASP B C 7
ATOM 9614 O O . ASP B 1 10 ? -12.385 5.527 -7.748 1.00 0.00 40 ASP B O 7
ATOM 9623 N N . GLU B 1 11 ? -13.018 5.101 -9.860 1.00 0.00 41 GLU B N 7
ATOM 9624 C CA . GLU B 1 11 ? -13.263 3.652 -9.687 1.00 0.00 41 GLU B CA 7
ATOM 9625 C C . GLU B 1 11 ? -12.043 2.891 -9.209 1.00 0.00 41 GLU B C 7
ATOM 9626 O O . GLU B 1 11 ? -12.104 2.193 -8.199 1.00 0.00 41 GLU B O 7
ATOM 9638 N N . GLN B 1 12 ? -10.934 3.036 -9.929 1.00 0.00 42 GLN B N 7
ATOM 9639 C CA . GLN B 1 12 ? -9.660 2.385 -9.582 1.00 0.00 42 GLN B CA 7
ATOM 9640 C C . GLN B 1 12 ? -9.147 2.846 -8.212 1.00 0.00 42 GLN B C 7
ATOM 9641 O O . GLN B 1 12 ? -8.734 2.021 -7.397 1.00 0.00 42 GLN B O 7
ATOM 9655 N N . TYR B 1 13 ? -9.242 4.147 -7.919 1.00 0.00 43 TYR B N 7
ATOM 9656 C CA . TYR B 1 13 ? -8.755 4.719 -6.662 1.00 0.00 43 TYR B CA 7
ATOM 9657 C C . TYR B 1 13 ? -9.618 4.308 -5.461 1.00 0.00 43 TYR B C 7
ATOM 9658 O O . TYR B 1 13 ? -9.087 3.898 -4.432 1.00 0.00 43 TYR B O 7
ATOM 9676 N N . GLN B 1 14 ? -10.950 4.354 -5.588 1.00 0.00 44 GLN B N 7
ATOM 9677 C CA . GLN B 1 14 ? -11.874 3.978 -4.507 1.00 0.00 44 GLN B CA 7
ATOM 9678 C C . GLN B 1 14 ? -11.844 2.475 -4.210 1.00 0.00 44 GLN B C 7
ATOM 9679 O O . GLN B 1 14 ? -11.948 2.068 -3.055 1.00 0.00 44 GLN B O 7
ATOM 9693 N N . LYS B 1 15 ? -11.672 1.634 -5.231 1.00 0.00 45 LYS B N 7
ATOM 9694 C CA . LYS B 1 15 ? -11.516 0.189 -5.041 1.00 0.00 45 LYS B CA 7
ATOM 9695 C C . LYS B 1 15 ? -10.206 -0.152 -4.303 1.00 0.00 45 LYS B C 7
ATOM 9696 O O . LYS B 1 15 ? -10.201 -0.994 -3.402 1.00 0.00 45 LYS B O 7
ATOM 9715 N N . LEU B 1 16 ? -9.116 0.568 -4.598 1.00 0.00 46 LEU B N 7
ATOM 9716 C CA . LEU B 1 16 ? -7.866 0.477 -3.844 1.00 0.00 46 LEU B CA 7
ATOM 9717 C C . LEU B 1 16 ? -7.966 1.047 -2.420 1.00 0.00 46 LEU B C 7
ATOM 9718 O O . LEU B 1 16 ? -7.444 0.449 -1.485 1.00 0.00 46 LEU B O 7
ATOM 9734 N N . GLU B 1 17 ? -8.695 2.149 -2.225 1.00 0.00 47 GLU B N 7
ATOM 9735 C CA . GLU B 1 17 ? -9.017 2.722 -0.899 1.00 0.00 47 GLU B CA 7
ATOM 9736 C C . GLU B 1 17 ? -9.833 1.776 -0.022 1.00 0.00 47 GLU B C 7
ATOM 9737 O O . GLU B 1 17 ? -9.548 1.624 1.166 1.00 0.00 47 GLU B O 7
ATOM 9749 N N . LYS B 1 18 ? -10.786 1.068 -0.620 1.00 0.00 48 LYS B N 7
ATOM 9750 C CA . LYS B 1 18 ? -11.574 0.039 0.056 1.00 0.00 48 LYS B CA 7
ATOM 9751 C C . LYS B 1 18 ? -10.702 -1.162 0.482 1.00 0.00 48 LYS B C 7
ATOM 9752 O O . LYS B 1 18 ? -10.899 -1.725 1.559 1.00 0.00 48 LYS B O 7
ATOM 9771 N N . MET B 1 19 ? -9.681 -1.502 -0.313 1.00 0.00 49 MET B N 7
ATOM 9772 C CA . MET B 1 19 ? -8.627 -2.443 0.065 1.00 0.00 49 MET B CA 7
ATOM 9773 C C . MET B 1 19 ? -7.716 -1.891 1.179 1.00 0.00 49 MET B C 7
ATOM 9774 O O . MET B 1 19 ? -7.465 -2.576 2.167 1.00 0.00 49 MET B O 7
ATOM 9788 N N . ALA B 1 20 ? -7.270 -0.635 1.072 1.00 0.00 50 ALA B N 7
ATOM 9789 C CA . ALA B 1 20 ? -6.392 0.012 2.047 1.00 0.00 50 ALA B CA 7
ATOM 9790 C C . ALA B 1 20 ? -7.001 0.115 3.456 1.00 0.00 50 ALA B C 7
ATOM 9791 O O . ALA B 1 20 ? -6.283 0.042 4.452 1.00 0.00 50 ALA B O 7
ATOM 9798 N N . ASN B 1 21 ? -8.328 0.200 3.567 1.00 0.00 51 ASN B N 7
ATOM 9799 C CA . ASN B 1 21 ? -9.060 0.123 4.834 1.00 0.00 51 ASN B CA 7
ATOM 9800 C C . ASN B 1 21 ? -8.803 -1.188 5.629 1.00 0.00 51 ASN B C 7
ATOM 9801 O O . ASN B 1 21 ? -8.955 -1.202 6.851 1.00 0.00 51 ASN B O 7
ATOM 9812 N N . GLU B 1 22 ? -8.336 -2.262 4.970 1.00 0.00 52 GLU B N 7
ATOM 9813 C CA . GLU B 1 22 ? -7.849 -3.506 5.607 1.00 0.00 52 GLU B CA 7
ATOM 9814 C C . GLU B 1 22 ? -6.574 -3.296 6.437 1.00 0.00 52 GLU B C 7
ATOM 9815 O O . GLU B 1 22 ? -6.461 -3.825 7.544 1.00 0.00 52 GLU B O 7
ATOM 9827 N N . GLU B 1 23 ? -5.655 -2.452 5.947 1.00 0.00 53 GLU B N 7
ATOM 9828 C CA . GLU B 1 23 ? -4.463 -1.949 6.678 1.00 0.00 53 GLU B CA 7
ATOM 9829 C C . GLU B 1 23 ? -4.781 -0.787 7.631 1.00 0.00 53 GLU B C 7
ATOM 9830 O O . GLU B 1 23 ? -3.966 -0.452 8.491 1.00 0.00 53 GLU B O 7
ATOM 9842 N N . GLU B 1 24 ? -5.965 -0.187 7.457 1.00 0.00 54 GLU B N 7
ATOM 9843 C CA . GLU B 1 24 ? -6.573 0.939 8.208 1.00 0.00 54 GLU B CA 7
ATOM 9844 C C . GLU B 1 24 ? -6.288 2.301 7.545 1.00 0.00 54 GLU B C 7
ATOM 9845 O O . GLU B 1 24 ? -6.066 3.315 8.206 1.00 0.00 54 GLU B O 7
ATOM 9857 N N . GLU B 1 25 ? -6.292 2.285 6.205 1.00 0.00 55 GLU B N 7
ATOM 9858 C CA . GLU B 1 25 ? -6.049 3.369 5.230 1.00 0.00 55 GLU B CA 7
ATOM 9859 C C . GLU B 1 25 ? -4.567 3.720 5.063 1.00 0.00 55 GLU B C 7
ATOM 9860 O O . GLU B 1 25 ? -3.910 4.238 5.966 1.00 0.00 55 GLU B O 7
ATOM 9872 N N . SER B 1 26 ? -4.050 3.416 3.874 1.00 0.00 56 SER B N 7
ATOM 9873 C CA . SER B 1 26 ? -2.633 3.494 3.484 1.00 0.00 56 SER B CA 7
ATOM 9874 C C . SER B 1 26 ? -2.482 3.713 1.962 1.00 0.00 56 SER B C 7
ATOM 9875 O O . SER B 1 26 ? -1.493 3.303 1.343 1.00 0.00 56 SER B O 7
ATOM 9883 N N . VAL B 1 27 ? -3.505 4.305 1.324 1.00 0.00 57 VAL B N 7
ATOM 9884 C CA . VAL B 1 27 ? -3.564 4.501 -0.138 1.00 0.00 57 VAL B CA 7
ATOM 9885 C C . VAL B 1 27 ? -2.303 5.210 -0.661 1.00 0.00 57 VAL B C 7
ATOM 9886 O O . VAL B 1 27 ? -1.962 6.308 -0.217 1.00 0.00 57 VAL B O 7
ATOM 9899 N N . GLY B 1 28 ? -1.581 4.550 -1.567 1.00 0.00 58 GLY B N 7
ATOM 9900 C CA . GLY B 1 28 ? -0.227 4.926 -2.012 1.00 0.00 58 GLY B CA 7
ATOM 9901 C C . GLY B 1 28 ? 0.784 3.819 -1.707 1.00 0.00 58 GLY B C 7
ATOM 9902 O O . GLY B 1 28 ? 1.407 3.269 -2.611 1.00 0.00 58 GLY B O 7
ATOM 9906 N N . SER B 1 29 ? 0.861 3.392 -0.448 1.00 0.00 59 SER B N 7
ATOM 9907 C CA . SER B 1 29 ? 1.636 2.223 -0.035 1.00 0.00 59 SER B CA 7
ATOM 9908 C C . SER B 1 29 ? 0.948 0.916 -0.436 1.00 0.00 59 SER B C 7
ATOM 9909 O O . SER B 1 29 ? 1.611 0.009 -0.932 1.00 0.00 59 SER B O 7
ATOM 9917 N N . TYR B 1 30 ? -0.381 0.817 -0.303 1.00 0.00 60 TYR B N 7
ATOM 9918 C CA . TYR B 1 30 ? -1.132 -0.403 -0.655 1.00 0.00 60 TYR B CA 7
ATOM 9919 C C . TYR B 1 30 ? -1.004 -0.797 -2.139 1.00 0.00 60 TYR B C 7
ATOM 9920 O O . TYR B 1 30 ? -0.899 -1.973 -2.477 1.00 0.00 60 TYR B O 7
ATOM 9938 N N . ILE B 1 31 ? -0.929 0.207 -3.017 1.00 0.00 61 ILE B N 7
ATOM 9939 C CA . ILE B 1 31 ? -0.620 0.056 -4.458 1.00 0.00 61 ILE B CA 7
ATOM 9940 C C . ILE B 1 31 ? 0.704 -0.684 -4.623 1.00 0.00 61 ILE B C 7
ATOM 9941 O O . ILE B 1 31 ? 0.772 -1.742 -5.249 1.00 0.00 61 ILE B O 7
ATOM 9957 N N . LYS B 1 32 ? 1.750 -0.153 -3.993 1.00 0.00 62 LYS B N 7
ATOM 9958 C CA . LYS B 1 32 ? 3.066 -0.764 -4.030 1.00 0.00 62 LYS B CA 7
ATOM 9959 C C . LYS B 1 32 ? 3.047 -2.161 -3.398 1.00 0.00 62 LYS B C 7
ATOM 9960 O O . LYS B 1 32 ? 3.489 -3.108 -4.038 1.00 0.00 62 LYS B O 7
ATOM 9979 N N . ARG B 1 33 ? 2.444 -2.336 -2.218 1.00 0.00 63 ARG B N 7
ATOM 9980 C CA . ARG B 1 33 ? 2.302 -3.645 -1.565 1.00 0.00 63 ARG B CA 7
ATOM 9981 C C . ARG B 1 33 ? 1.725 -4.694 -2.521 1.00 0.00 63 ARG B C 7
ATOM 9982 O O . ARG B 1 33 ? 2.231 -5.807 -2.578 1.00 0.00 63 ARG B O 7
ATOM 10003 N N . TYR B 1 34 ? 0.705 -4.349 -3.306 1.00 0.00 64 TYR B N 7
ATOM 10004 C CA . TYR B 1 34 ? 0.004 -5.311 -4.159 1.00 0.00 64 TYR B CA 7
ATOM 10005 C C . TYR B 1 34 ? 0.819 -5.739 -5.388 1.00 0.00 64 TYR B C 7
ATOM 10006 O O . TYR B 1 34 ? 0.885 -6.917 -5.741 1.00 0.00 64 TYR B O 7
ATOM 10024 N N . ILE B 1 35 ? 1.532 -4.777 -5.968 1.00 0.00 65 ILE B N 7
ATOM 10025 C CA . ILE B 1 35 ? 2.542 -4.984 -7.017 1.00 0.00 65 ILE B CA 7
ATOM 10026 C C . ILE B 1 35 ? 3.684 -5.850 -6.476 1.00 0.00 65 ILE B C 7
ATOM 10027 O O . ILE B 1 35 ? 4.043 -6.855 -7.083 1.00 0.00 65 ILE B O 7
ATOM 10043 N N . LEU B 1 36 ? 4.211 -5.503 -5.301 1.00 0.00 66 LEU B N 7
ATOM 10044 C CA . LEU B 1 36 ? 5.388 -6.134 -4.698 1.00 0.00 66 LEU B CA 7
ATOM 10045 C C . LEU B 1 36 ? 5.054 -7.562 -4.238 1.00 0.00 66 LEU B C 7
ATOM 10046 O O . LEU B 1 36 ? 5.855 -8.480 -4.413 1.00 0.00 66 LEU B O 7
ATOM 10062 N N . LYS B 1 37 ? 3.837 -7.766 -3.733 1.00 0.00 67 LYS B N 7
ATOM 10063 C CA . LYS B 1 37 ? 3.303 -9.072 -3.362 1.00 0.00 67 LYS B CA 7
ATOM 10064 C C . LYS B 1 37 ? 3.144 -9.985 -4.586 1.00 0.00 67 LYS B C 7
ATOM 10065 O O . LYS B 1 37 ? 3.580 -11.137 -4.566 1.00 0.00 67 LYS B O 7
ATOM 10084 N N . ALA B 1 38 ? 2.578 -9.460 -5.675 1.00 0.00 68 ALA B N 7
ATOM 10085 C CA . ALA B 1 38 ? 2.437 -10.212 -6.926 1.00 0.00 68 ALA B CA 7
ATOM 10086 C C . ALA B 1 38 ? 3.795 -10.502 -7.612 1.00 0.00 68 ALA B C 7
ATOM 10087 O O . ALA B 1 38 ? 3.972 -11.547 -8.241 1.00 0.00 68 ALA B O 7
ATOM 10094 N N . LEU B 1 39 ? 4.792 -9.629 -7.435 1.00 0.00 69 LEU B N 7
ATOM 10095 C CA . LEU B 1 39 ? 6.153 -9.759 -7.971 1.00 0.00 69 LEU B CA 7
ATOM 10096 C C . LEU B 1 39 ? 6.945 -10.933 -7.375 1.00 0.00 69 LEU B C 7
ATOM 10097 O O . LEU B 1 39 ? 7.854 -11.459 -8.018 1.00 0.00 69 LEU B O 7
ATOM 10113 N N . ARG B 1 40 ? 6.573 -11.380 -6.175 1.00 0.00 70 ARG B N 7
ATOM 10114 C CA . ARG B 1 40 ? 7.118 -12.593 -5.555 1.00 0.00 70 ARG B CA 7
ATOM 10115 C C . ARG B 1 40 ? 6.814 -13.883 -6.353 1.00 0.00 70 ARG B C 7
ATOM 10116 O O . ARG B 1 40 ? 7.485 -14.900 -6.164 1.00 0.00 70 ARG B O 7
ATOM 10137 N N . LYS B 1 41 ? 5.781 -13.859 -7.206 1.00 0.00 71 LYS B N 7
ATOM 10138 C CA . LYS B 1 41 ? 5.150 -15.054 -7.785 1.00 0.00 71 LYS B CA 7
ATOM 10139 C C . LYS B 1 41 ? 4.447 -14.794 -9.144 1.00 0.00 71 LYS B C 7
ATOM 10140 O O . LYS B 1 41 ? 3.396 -15.373 -9.426 1.00 0.00 71 LYS B O 7
ATOM 10159 N N . ILE B 1 42 ? 5.011 -13.913 -9.985 1.00 0.00 72 ILE B N 7
ATOM 10160 C CA . ILE B 1 42 ? 4.459 -13.520 -11.300 1.00 0.00 72 ILE B CA 7
ATOM 10161 C C . ILE B 1 42 ? 3.993 -14.721 -12.160 1.00 0.00 72 ILE B C 7
ATOM 10162 O O . ILE B 1 42 ? 2.894 -14.696 -12.726 1.00 0.00 72 ILE B O 7
ATOM 10178 N N . GLU B 1 43 ? 4.816 -15.778 -12.235 1.00 0.00 73 GLU B N 7
ATOM 10179 C CA . GLU B 1 43 ? 4.568 -17.031 -12.977 1.00 0.00 73 GLU B CA 7
ATOM 10180 C C . GLU B 1 43 ? 5.350 -18.194 -12.357 1.00 0.00 73 GLU B C 7
ATOM 10181 O O . GLU B 1 43 ? 4.719 -19.220 -12.026 1.00 0.00 73 GLU B O 7
ATOM 10193 N N . THR A 1 1 ? -8.243 14.492 -12.523 1.00 0.00 31 THR A N 8
ATOM 10194 C CA . THR A 1 1 ? -7.704 13.121 -12.598 1.00 0.00 31 THR A CA 8
ATOM 10195 C C . THR A 1 1 ? -6.938 12.736 -11.323 1.00 0.00 31 THR A C 8
ATOM 10196 O O . THR A 1 1 ? -6.352 13.592 -10.653 1.00 0.00 31 THR A O 8
ATOM 10207 N N . ARG A 1 2 ? -6.915 11.446 -10.973 1.00 0.00 32 ARG A N 8
ATOM 10208 C CA . ARG A 1 2 ? -6.310 10.913 -9.760 1.00 0.00 32 ARG A CA 8
ATOM 10209 C C . ARG A 1 2 ? -4.844 10.504 -10.003 1.00 0.00 32 ARG A C 8
ATOM 10210 O O . ARG A 1 2 ? -4.547 9.357 -10.346 1.00 0.00 32 ARG A O 8
ATOM 10231 N N . ALA A 1 3 ? -3.926 11.461 -9.870 1.00 0.00 33 ALA A N 8
ATOM 10232 C CA . ALA A 1 3 ? -2.487 11.210 -9.961 1.00 0.00 33 ALA A CA 8
ATOM 10233 C C . ALA A 1 3 ? -1.991 10.175 -8.922 1.00 0.00 33 ALA A C 8
ATOM 10234 O O . ALA A 1 3 ? -2.416 10.173 -7.763 1.00 0.00 33 ALA A O 8
ATOM 10241 N N . VAL A 1 4 ? -1.056 9.322 -9.341 1.00 0.00 34 VAL A N 8
ATOM 10242 C CA . VAL A 1 4 ? -0.428 8.233 -8.571 1.00 0.00 34 VAL A CA 8
ATOM 10243 C C . VAL A 1 4 ? 1.059 8.191 -8.905 1.00 0.00 34 VAL A C 8
ATOM 10244 O O . VAL A 1 4 ? 1.455 7.633 -9.920 1.00 0.00 34 VAL A O 8
ATOM 10257 N N . SER A 1 5 ? 1.882 8.811 -8.065 1.00 0.00 35 SER A N 8
ATOM 10258 C CA . SER A 1 5 ? 3.333 8.942 -8.253 1.00 0.00 35 SER A CA 8
ATOM 10259 C C . SER A 1 5 ? 4.094 8.263 -7.109 1.00 0.00 35 SER A C 8
ATOM 10260 O O . SER A 1 5 ? 3.939 8.631 -5.940 1.00 0.00 35 SER A O 8
ATOM 10268 N N . LEU A 1 6 ? 4.875 7.232 -7.443 1.00 0.00 36 LEU A N 8
ATOM 10269 C CA . LEU A 1 6 ? 5.478 6.290 -6.493 1.00 0.00 36 LEU A CA 8
ATOM 10270 C C . LEU A 1 6 ? 6.944 5.975 -6.829 1.00 0.00 36 LEU A C 8
ATOM 10271 O O . LEU A 1 6 ? 7.420 6.224 -7.939 1.00 0.00 36 LEU A O 8
ATOM 10287 N N . TYR A 1 7 ? 7.639 5.382 -5.858 1.00 0.00 37 TYR A N 8
ATOM 10288 C CA . TYR A 1 7 ? 9.093 5.206 -5.837 1.00 0.00 37 TYR A CA 8
ATOM 10289 C C . TYR A 1 7 ? 9.464 3.730 -5.664 1.00 0.00 37 TYR A C 8
ATOM 10290 O O . TYR A 1 7 ? 9.599 3.214 -4.552 1.00 0.00 37 TYR A O 8
ATOM 10308 N N . PHE A 1 8 ? 9.530 3.029 -6.792 1.00 0.00 38 PHE A N 8
ATOM 10309 C CA . PHE A 1 8 ? 10.004 1.660 -6.912 1.00 0.00 38 PHE A CA 8
ATOM 10310 C C . PHE A 1 8 ? 11.537 1.577 -6.748 1.00 0.00 38 PHE A C 8
ATOM 10311 O O . PHE A 1 8 ? 12.246 2.588 -6.801 1.00 0.00 38 PHE A O 8
ATOM 10328 N N . SER A 1 9 ? 12.054 0.355 -6.633 1.00 0.00 39 SER A N 8
ATOM 10329 C CA . SER A 1 9 ? 13.494 0.073 -6.611 1.00 0.00 39 SER A CA 8
ATOM 10330 C C . SER A 1 9 ? 13.907 -0.778 -7.810 1.00 0.00 39 SER A C 8
ATOM 10331 O O . SER A 1 9 ? 13.060 -1.412 -8.441 1.00 0.00 39 SER A O 8
ATOM 10339 N N . ASP A 1 10 ? 15.205 -0.767 -8.134 1.00 0.00 40 ASP A N 8
ATOM 10340 C CA . ASP A 1 10 ? 15.780 -1.373 -9.344 1.00 0.00 40 ASP A CA 8
ATOM 10341 C C . ASP A 1 10 ? 15.230 -2.771 -9.654 1.00 0.00 40 ASP A C 8
ATOM 10342 O O . ASP A 1 10 ? 14.641 -2.953 -10.713 1.00 0.00 40 ASP A O 8
ATOM 10351 N N . GLU A 1 11 ? 15.292 -3.716 -8.712 1.00 0.00 41 GLU A N 8
ATOM 10352 C CA . GLU A 1 11 ? 14.794 -5.104 -8.880 1.00 0.00 41 GLU A CA 8
ATOM 10353 C C . GLU A 1 11 ? 13.303 -5.175 -9.190 1.00 0.00 41 GLU A C 8
ATOM 10354 O O . GLU A 1 11 ? 12.890 -5.841 -10.139 1.00 0.00 41 GLU A O 8
ATOM 10366 N N . GLN A 1 12 ? 12.504 -4.448 -8.408 1.00 0.00 42 GLN A N 8
ATOM 10367 C CA . GLN A 1 12 ? 11.045 -4.363 -8.572 1.00 0.00 42 GLN A CA 8
ATOM 10368 C C . GLN A 1 12 ? 10.672 -3.757 -9.936 1.00 0.00 42 GLN A C 8
ATOM 10369 O O . GLN A 1 12 ? 9.806 -4.277 -10.639 1.00 0.00 42 GLN A O 8
ATOM 10383 N N . TYR A 1 13 ? 11.367 -2.700 -10.358 1.00 0.00 43 TYR A N 8
ATOM 10384 C CA . TYR A 1 13 ? 11.153 -2.061 -11.666 1.00 0.00 43 TYR A CA 8
ATOM 10385 C C . TYR A 1 13 ? 11.593 -2.943 -12.833 1.00 0.00 43 TYR A C 8
ATOM 10386 O O . TYR A 1 13 ? 10.919 -3.060 -13.849 1.00 0.00 43 TYR A O 8
ATOM 10404 N N . GLN A 1 14 ? 12.750 -3.571 -12.672 1.00 0.00 44 GLN A N 8
ATOM 10405 C CA . GLN A 1 14 ? 13.353 -4.463 -13.668 1.00 0.00 44 GLN A CA 8
ATOM 10406 C C . GLN A 1 14 ? 12.514 -5.723 -13.902 1.00 0.00 44 GLN A C 8
ATOM 10407 O O . GLN A 1 14 ? 12.399 -6.162 -15.042 1.00 0.00 44 GLN A O 8
ATOM 10421 N N . LYS A 1 15 ? 11.850 -6.269 -12.881 1.00 0.00 45 LYS A N 8
ATOM 10422 C CA . LYS A 1 15 ? 10.833 -7.301 -13.049 1.00 0.00 45 LYS A CA 8
ATOM 10423 C C . LYS A 1 15 ? 9.596 -6.809 -13.834 1.00 0.00 45 LYS A C 8
ATOM 10424 O O . LYS A 1 15 ? 9.108 -7.533 -14.705 1.00 0.00 45 LYS A O 8
ATOM 10443 N N . LEU A 1 16 ? 9.122 -5.572 -13.618 1.00 0.00 46 LEU A N 8
ATOM 10444 C CA . LEU A 1 16 ? 8.085 -4.971 -14.464 1.00 0.00 46 LEU A CA 8
ATOM 10445 C C . LEU A 1 16 ? 8.556 -4.764 -15.910 1.00 0.00 46 LEU A C 8
ATOM 10446 O O . LEU A 1 16 ? 7.824 -5.071 -16.848 1.00 0.00 46 LEU A O 8
ATOM 10462 N N . GLU A 1 17 ? 9.798 -4.317 -16.102 1.00 0.00 47 GLU A N 8
ATOM 10463 C CA . GLU A 1 17 ? 10.449 -4.190 -17.419 1.00 0.00 47 GLU A CA 8
ATOM 10464 C C . GLU A 1 17 ? 10.600 -5.530 -18.134 1.00 0.00 47 GLU A C 8
ATOM 10465 O O . GLU A 1 17 ? 10.383 -5.611 -19.339 1.00 0.00 47 GLU A O 8
ATOM 10477 N N . LYS A 1 18 ? 10.894 -6.602 -17.401 1.00 0.00 48 LYS A N 8
ATOM 10478 C CA . LYS A 1 18 ? 11.007 -7.949 -17.957 1.00 0.00 48 LYS A CA 8
ATOM 10479 C C . LYS A 1 18 ? 9.662 -8.473 -18.491 1.00 0.00 48 LYS A C 8
ATOM 10480 O O . LYS A 1 18 ? 9.619 -9.108 -19.546 1.00 0.00 48 LYS A O 8
ATOM 10499 N N . MET A 1 19 ? 8.553 -8.155 -17.814 1.00 0.00 49 MET A N 8
ATOM 10500 C CA . MET A 1 19 ? 7.208 -8.434 -18.289 1.00 0.00 49 MET A CA 8
ATOM 10501 C C . MET A 1 19 ? 6.810 -7.510 -19.450 1.00 0.00 49 MET A C 8
ATOM 10502 O O . MET A 1 19 ? 6.283 -7.965 -20.465 1.00 0.00 49 MET A O 8
ATOM 10516 N N . ALA A 1 20 ? 7.114 -6.215 -19.335 1.00 0.00 50 ALA A N 8
ATOM 10517 C CA . ALA A 1 20 ? 6.832 -5.220 -20.359 1.00 0.00 50 ALA A CA 8
ATOM 10518 C C . ALA A 1 20 ? 7.531 -5.521 -21.697 1.00 0.00 50 ALA A C 8
ATOM 10519 O O . ALA A 1 20 ? 6.901 -5.448 -22.748 1.00 0.00 50 ALA A O 8
ATOM 10526 N N . ASN A 1 21 ? 8.802 -5.924 -21.683 1.00 0.00 51 ASN A N 8
ATOM 10527 C CA . ASN A 1 21 ? 9.566 -6.283 -22.882 1.00 0.00 51 ASN A CA 8
ATOM 10528 C C . ASN A 1 21 ? 8.985 -7.503 -23.642 1.00 0.00 51 ASN A C 8
ATOM 10529 O O . ASN A 1 21 ? 9.090 -7.583 -24.866 1.00 0.00 51 ASN A O 8
ATOM 10540 N N . GLU A 1 22 ? 8.312 -8.420 -22.931 1.00 0.00 52 GLU A N 8
ATOM 10541 C CA . GLU A 1 22 ? 7.574 -9.571 -23.490 1.00 0.00 52 GLU A CA 8
ATOM 10542 C C . GLU A 1 22 ? 6.302 -9.167 -24.255 1.00 0.00 52 GLU A C 8
ATOM 10543 O O . GLU A 1 22 ? 5.827 -9.913 -25.111 1.00 0.00 52 GLU A O 8
ATOM 10555 N N . GLU A 1 23 ? 5.801 -7.951 -23.999 1.00 0.00 53 GLU A N 8
ATOM 10556 C CA . GLU A 1 23 ? 4.680 -7.285 -24.708 1.00 0.00 53 GLU A CA 8
ATOM 10557 C C . GLU A 1 23 ? 5.142 -6.087 -25.562 1.00 0.00 53 GLU A C 8
ATOM 10558 O O . GLU A 1 23 ? 4.338 -5.450 -26.243 1.00 0.00 53 GLU A O 8
ATOM 10570 N N . GLU A 1 24 ? 6.455 -5.824 -25.561 1.00 0.00 54 GLU A N 8
ATOM 10571 C CA . GLU A 1 24 ? 7.214 -4.875 -26.410 1.00 0.00 54 GLU A CA 8
ATOM 10572 C C . GLU A 1 24 ? 7.213 -3.431 -25.879 1.00 0.00 54 GLU A C 8
ATOM 10573 O O . GLU A 1 24 ? 6.980 -2.470 -26.615 1.00 0.00 54 GLU A O 8
ATOM 10585 N N . GLU A 1 25 ? 7.490 -3.307 -24.573 1.00 0.00 55 GLU A N 8
ATOM 10586 C CA . GLU A 1 25 ? 7.648 -2.090 -23.744 1.00 0.00 55 GLU A CA 8
ATOM 10587 C C . GLU A 1 25 ? 6.325 -1.418 -23.364 1.00 0.00 55 GLU A C 8
ATOM 10588 O O . GLU A 1 25 ? 5.530 -1.016 -24.213 1.00 0.00 55 GLU A O 8
ATOM 10600 N N . SER A 1 26 ? 6.090 -1.321 -22.054 1.00 0.00 56 SER A N 8
ATOM 10601 C CA . SER A 1 26 ? 4.822 -0.921 -21.433 1.00 0.00 56 SER A CA 8
ATOM 10602 C C . SER A 1 26 ? 5.029 -0.532 -19.948 1.00 0.00 56 SER A C 8
ATOM 10603 O O . SER A 1 26 ? 4.084 -0.520 -19.155 1.00 0.00 56 SER A O 8
ATOM 10611 N N . VAL A 1 27 ? 6.276 -0.278 -19.520 1.00 0.00 57 VAL A N 8
ATOM 10612 C CA . VAL A 1 27 ? 6.589 0.033 -18.110 1.00 0.00 57 VAL A CA 8
ATOM 10613 C C . VAL A 1 27 ? 5.854 1.300 -17.647 1.00 0.00 57 VAL A C 8
ATOM 10614 O O . VAL A 1 27 ? 5.820 2.318 -18.341 1.00 0.00 57 VAL A O 8
ATOM 10627 N N . GLY A 1 28 ? 5.205 1.209 -16.489 1.00 0.00 58 GLY A N 8
ATOM 10628 C CA . GLY A 1 28 ? 4.253 2.198 -15.966 1.00 0.00 58 GLY A CA 8
ATOM 10629 C C . GLY A 1 28 ? 2.822 1.725 -16.213 1.00 0.00 58 GLY A C 8
ATOM 10630 O O . GLY A 1 28 ? 2.064 1.457 -15.286 1.00 0.00 58 GLY A O 8
ATOM 10634 N N . SER A 1 29 ? 2.482 1.486 -17.471 1.00 0.00 59 SER A N 8
ATOM 10635 C CA . SER A 1 29 ? 1.170 0.976 -17.862 1.00 0.00 59 SER A CA 8
ATOM 10636 C C . SER A 1 29 ? 0.945 -0.464 -17.377 1.00 0.00 59 SER A C 8
ATOM 10637 O O . SER A 1 29 ? -0.154 -0.802 -16.943 1.00 0.00 59 SER A O 8
ATOM 10645 N N . TYR A 1 30 ? 1.992 -1.297 -17.364 1.00 0.00 60 TYR A N 8
ATOM 10646 C CA . TYR A 1 30 ? 1.943 -2.668 -16.835 1.00 0.00 60 TYR A CA 8
ATOM 10647 C C . TYR A 1 30 ? 1.551 -2.716 -15.348 1.00 0.00 60 TYR A C 8
ATOM 10648 O O . TYR A 1 30 ? 0.770 -3.573 -14.939 1.00 0.00 60 TYR A O 8
ATOM 10666 N N . ILE A 1 31 ? 2.031 -1.745 -14.561 1.00 0.00 61 ILE A N 8
ATOM 10667 C CA . ILE A 1 31 ? 1.643 -1.567 -13.144 1.00 0.00 61 ILE A CA 8
ATOM 10668 C C . ILE A 1 31 ? 0.125 -1.396 -13.049 1.00 0.00 61 ILE A C 8
ATOM 10669 O O . ILE A 1 31 ? -0.556 -2.183 -12.386 1.00 0.00 61 ILE A O 8
ATOM 10685 N N . LYS A 1 32 ? -0.418 -0.416 -13.775 1.00 0.00 62 LYS A N 8
ATOM 10686 C CA . LYS A 1 32 ? -1.851 -0.172 -13.784 1.00 0.00 62 LYS A CA 8
ATOM 10687 C C . LYS A 1 32 ? -2.639 -1.393 -14.299 1.00 0.00 62 LYS A C 8
ATOM 10688 O O . LYS A 1 32 ? -3.576 -1.846 -13.652 1.00 0.00 62 LYS A O 8
ATOM 10707 N N . ARG A 1 33 ? -2.222 -1.994 -15.417 1.00 0.00 63 ARG A N 8
ATOM 10708 C CA . ARG A 1 33 ? -2.850 -3.196 -15.989 1.00 0.00 63 ARG A CA 8
ATOM 10709 C C . ARG A 1 33 ? -2.937 -4.353 -14.982 1.00 0.00 63 ARG A C 8
ATOM 10710 O O . ARG A 1 33 ? -3.976 -5.000 -14.887 1.00 0.00 63 ARG A O 8
ATOM 10731 N N . TYR A 1 34 ? -1.894 -4.593 -14.183 1.00 0.00 64 TYR A N 8
ATOM 10732 C CA . TYR A 1 34 ? -1.862 -5.695 -13.214 1.00 0.00 64 TYR A CA 8
ATOM 10733 C C . TYR A 1 34 ? -2.844 -5.480 -12.054 1.00 0.00 64 TYR A C 8
ATOM 10734 O O . TYR A 1 34 ? -3.568 -6.380 -11.628 1.00 0.00 64 TYR A O 8
ATOM 10752 N N . ILE A 1 35 ? -2.900 -4.239 -11.586 1.00 0.00 65 ILE A N 8
ATOM 10753 C CA . ILE A 1 35 ? -3.815 -3.768 -10.539 1.00 0.00 65 ILE A CA 8
ATOM 10754 C C . ILE A 1 35 ? -5.264 -3.817 -11.038 1.00 0.00 65 ILE A C 8
ATOM 10755 O O . ILE A 1 35 ? -6.147 -4.289 -10.328 1.00 0.00 65 ILE A O 8
ATOM 10771 N N . LEU A 1 36 ? -5.509 -3.415 -12.285 1.00 0.00 66 LEU A N 8
ATOM 10772 C CA . LEU A 1 36 ? -6.844 -3.438 -12.895 1.00 0.00 66 LEU A CA 8
ATOM 10773 C C . LEU A 1 36 ? -7.300 -4.886 -13.150 1.00 0.00 66 LEU A C 8
ATOM 10774 O O . LEU A 1 36 ? -8.463 -5.228 -12.930 1.00 0.00 66 LEU A O 8
ATOM 10790 N N . LYS A 1 37 ? -6.363 -5.759 -13.522 1.00 0.00 67 LYS A N 8
ATOM 10791 C CA . LYS A 1 37 ? -6.585 -7.198 -13.650 1.00 0.00 67 LYS A CA 8
ATOM 10792 C C . LYS A 1 37 ? -6.959 -7.845 -12.302 1.00 0.00 67 LYS A C 8
ATOM 10793 O O . LYS A 1 37 ? -7.886 -8.653 -12.230 1.00 0.00 67 LYS A O 8
ATOM 10812 N N . ALA A 1 38 ? -6.286 -7.443 -11.222 1.00 0.00 68 ALA A N 8
ATOM 10813 C CA . ALA A 1 38 ? -6.598 -7.873 -9.857 1.00 0.00 68 ALA A CA 8
ATOM 10814 C C . ALA A 1 38 ? -7.954 -7.342 -9.350 1.00 0.00 68 ALA A C 8
ATOM 10815 O O . ALA A 1 38 ? -8.712 -8.075 -8.717 1.00 0.00 68 ALA A O 8
ATOM 10822 N N . LEU A 1 39 ? -8.302 -6.090 -9.666 1.00 0.00 69 LEU A N 8
ATOM 10823 C CA . LEU A 1 39 ? -9.487 -5.393 -9.152 1.00 0.00 69 LEU A CA 8
ATOM 10824 C C . LEU A 1 39 ? -10.809 -6.043 -9.587 1.00 0.00 69 LEU A C 8
ATOM 10825 O O . LEU A 1 39 ? -11.814 -5.956 -8.882 1.00 0.00 69 LEU A O 8
ATOM 10841 N N . ARG A 1 40 ? -10.780 -6.741 -10.722 1.00 0.00 70 ARG A N 8
ATOM 10842 C CA . ARG A 1 40 ? -11.883 -7.564 -11.214 1.00 0.00 70 ARG A CA 8
ATOM 10843 C C . ARG A 1 40 ? -12.307 -8.682 -10.234 1.00 0.00 70 ARG A C 8
ATOM 10844 O O . ARG A 1 40 ? -13.478 -9.069 -10.222 1.00 0.00 70 ARG A O 8
ATOM 10865 N N . LYS A 1 41 ? -11.377 -9.210 -9.422 1.00 0.00 71 LYS A N 8
ATOM 10866 C CA . LYS A 1 41 ? -11.618 -10.355 -8.525 1.00 0.00 71 LYS A CA 8
ATOM 10867 C C . LYS A 1 41 ? -10.592 -10.475 -7.360 1.00 0.00 71 LYS A C 8
ATOM 10868 O O . LYS A 1 41 ? -10.005 -11.536 -7.133 1.00 0.00 71 LYS A O 8
ATOM 10887 N N . ILE A 1 42 ? -10.360 -9.386 -6.611 1.00 0.00 72 ILE A N 8
ATOM 10888 C CA . ILE A 1 42 ? -9.415 -9.329 -5.469 1.00 0.00 72 ILE A CA 8
ATOM 10889 C C . ILE A 1 42 ? -9.590 -10.497 -4.460 1.00 0.00 72 ILE A C 8
ATOM 10890 O O . ILE A 1 42 ? -8.600 -11.056 -3.975 1.00 0.00 72 ILE A O 8
ATOM 10906 N N . GLU A 1 43 ? -10.843 -10.887 -4.174 1.00 0.00 73 GLU A N 8
ATOM 10907 C CA . GLU A 1 43 ? -11.241 -11.941 -3.214 1.00 0.00 73 GLU A CA 8
ATOM 10908 C C . GLU A 1 43 ? -12.434 -12.740 -3.744 1.00 0.00 73 GLU A C 8
ATOM 10909 O O . GLU A 1 43 ? -13.430 -12.123 -4.178 1.00 0.00 73 GLU A O 8
ATOM 10921 N N . THR B 1 1 ? 17.033 5.249 -7.029 1.00 0.00 31 THR B N 8
ATOM 10922 C CA . THR B 1 1 ? 15.578 5.026 -6.942 1.00 0.00 31 THR B CA 8
ATOM 10923 C C . THR B 1 1 ? 14.971 5.065 -8.355 1.00 0.00 31 THR B C 8
ATOM 10924 O O . THR B 1 1 ? 15.501 5.740 -9.243 1.00 0.00 31 THR B O 8
ATOM 10935 N N . ARG B 1 2 ? 13.851 4.379 -8.576 1.00 0.00 32 ARG B N 8
ATOM 10936 C CA . ARG B 1 2 ? 13.034 4.482 -9.794 1.00 0.00 32 ARG B CA 8
ATOM 10937 C C . ARG B 1 2 ? 11.744 5.283 -9.531 1.00 0.00 32 ARG B C 8
ATOM 10938 O O . ARG B 1 2 ? 11.420 5.596 -8.383 1.00 0.00 32 ARG B O 8
ATOM 10959 N N . ALA B 1 3 ? 10.983 5.591 -10.582 1.00 0.00 33 ALA B N 8
ATOM 10960 C CA . ALA B 1 3 ? 9.754 6.381 -10.511 1.00 0.00 33 ALA B CA 8
ATOM 10961 C C . ALA B 1 3 ? 8.631 5.763 -11.363 1.00 0.00 33 ALA B C 8
ATOM 10962 O O . ALA B 1 3 ? 8.827 5.415 -12.529 1.00 0.00 33 ALA B O 8
ATOM 10969 N N . VAL B 1 4 ? 7.445 5.657 -10.767 1.00 0.00 34 VAL B N 8
ATOM 10970 C CA . VAL B 1 4 ? 6.211 5.111 -11.348 1.00 0.00 34 VAL B CA 8
ATOM 10971 C C . VAL B 1 4 ? 5.101 6.125 -11.140 1.00 0.00 34 VAL B C 8
ATOM 10972 O O . VAL B 1 4 ? 4.545 6.251 -10.052 1.00 0.00 34 VAL B O 8
ATOM 10985 N N . SER B 1 5 ? 4.838 6.883 -12.197 1.00 0.00 35 SER B N 8
ATOM 10986 C CA . SER B 1 5 ? 3.885 7.992 -12.218 1.00 0.00 35 SER B CA 8
ATOM 10987 C C . SER B 1 5 ? 2.741 7.733 -13.201 1.00 0.00 35 SER B C 8
ATOM 10988 O O . SER B 1 5 ? 2.956 7.461 -14.388 1.00 0.00 35 SER B O 8
ATOM 10996 N N . LEU B 1 6 ? 1.520 7.756 -12.672 1.00 0.00 36 LEU B N 8
ATOM 10997 C CA . LEU B 1 6 ? 0.301 7.246 -13.289 1.00 0.00 36 LEU B CA 8
ATOM 10998 C C . LEU B 1 6 ? -0.915 8.130 -12.980 1.00 0.00 36 LEU B C 8
ATOM 10999 O O . LEU B 1 6 ? -0.871 9.036 -12.146 1.00 0.00 36 LEU B O 8
ATOM 11015 N N . TYR B 1 7 ? -2.015 7.818 -13.659 1.00 0.00 37 TYR B N 8
ATOM 11016 C CA . TYR B 1 7 ? -3.287 8.533 -13.623 1.00 0.00 37 TYR B CA 8
ATOM 11017 C C . TYR B 1 7 ? -4.427 7.514 -13.541 1.00 0.00 37 TYR B C 8
ATOM 11018 O O . TYR B 1 7 ? -4.818 6.901 -14.540 1.00 0.00 37 TYR B O 8
ATOM 11036 N N . PHE B 1 8 ? -4.874 7.253 -12.318 1.00 0.00 38 PHE B N 8
ATOM 11037 C CA . PHE B 1 8 ? -6.006 6.395 -12.003 1.00 0.00 38 PHE B CA 8
ATOM 11038 C C . PHE B 1 8 ? -7.336 7.130 -12.260 1.00 0.00 38 PHE B C 8
ATOM 11039 O O . PHE B 1 8 ? -7.358 8.336 -12.537 1.00 0.00 38 PHE B O 8
ATOM 11056 N N . SER B 1 9 ? -8.444 6.421 -12.059 1.00 0.00 39 SER B N 8
ATOM 11057 C CA . SER B 1 9 ? -9.769 7.021 -11.938 1.00 0.00 39 SER B CA 8
ATOM 11058 C C . SER B 1 9 ? -10.451 6.598 -10.641 1.00 0.00 39 SER B C 8
ATOM 11059 O O . SER B 1 9 ? -10.018 5.652 -9.977 1.00 0.00 39 SER B O 8
ATOM 11067 N N . ASP B 1 10 ? -11.485 7.338 -10.234 1.00 0.00 40 ASP B N 8
ATOM 11068 C CA . ASP B 1 10 ? -11.994 7.282 -8.859 1.00 0.00 40 ASP B CA 8
ATOM 11069 C C . ASP B 1 10 ? -12.475 5.889 -8.434 1.00 0.00 40 ASP B C 8
ATOM 11070 O O . ASP B 1 10 ? -12.302 5.526 -7.280 1.00 0.00 40 ASP B O 8
ATOM 11079 N N . GLU B 1 11 ? -12.997 5.064 -9.347 1.00 0.00 41 GLU B N 8
ATOM 11080 C CA . GLU B 1 11 ? -13.336 3.641 -9.098 1.00 0.00 41 GLU B CA 8
ATOM 11081 C C . GLU B 1 11 ? -12.112 2.790 -8.748 1.00 0.00 41 GLU B C 8
ATOM 11082 O O . GLU B 1 11 ? -12.092 2.099 -7.732 1.00 0.00 41 GLU B O 8
ATOM 11094 N N . GLN B 1 12 ? -11.065 2.901 -9.570 1.00 0.00 42 GLN B N 8
ATOM 11095 C CA . GLN B 1 12 ? -9.745 2.263 -9.387 1.00 0.00 42 GLN B CA 8
ATOM 11096 C C . GLN B 1 12 ? -9.103 2.674 -8.057 1.00 0.00 42 GLN B C 8
ATOM 11097 O O . GLN B 1 12 ? -8.586 1.834 -7.320 1.00 0.00 42 GLN B O 8
ATOM 11111 N N . TYR B 1 13 ? -9.194 3.961 -7.713 1.00 0.00 43 TYR B N 8
ATOM 11112 C CA . TYR B 1 13 ? -8.700 4.496 -6.444 1.00 0.00 43 TYR B CA 8
ATOM 11113 C C . TYR B 1 13 ? -9.545 4.044 -5.242 1.00 0.00 43 TYR B C 8
ATOM 11114 O O . TYR B 1 13 ? -8.999 3.618 -4.228 1.00 0.00 43 TYR B O 8
ATOM 11132 N N . GLN B 1 14 ? -10.875 4.063 -5.363 1.00 0.00 44 GLN B N 8
ATOM 11133 C CA . GLN B 1 14 ? -11.817 3.686 -4.297 1.00 0.00 44 GLN B CA 8
ATOM 11134 C C . GLN B 1 14 ? -11.726 2.212 -3.911 1.00 0.00 44 GLN B C 8
ATOM 11135 O O . GLN B 1 14 ? -11.797 1.882 -2.728 1.00 0.00 44 GLN B O 8
ATOM 11149 N N . LYS B 1 15 ? -11.552 1.308 -4.878 1.00 0.00 45 LYS B N 8
ATOM 11150 C CA . LYS B 1 15 ? -11.343 -0.107 -4.581 1.00 0.00 45 LYS B CA 8
ATOM 11151 C C . LYS B 1 15 ? -10.015 -0.340 -3.834 1.00 0.00 45 LYS B C 8
ATOM 11152 O O . LYS B 1 15 ? -9.957 -1.175 -2.929 1.00 0.00 45 LYS B O 8
ATOM 11171 N N . LEU B 1 16 ? -8.975 0.448 -4.135 1.00 0.00 46 LEU B N 8
ATOM 11172 C CA . LEU B 1 16 ? -7.717 0.413 -3.386 1.00 0.00 46 LEU B CA 8
ATOM 11173 C C . LEU B 1 16 ? -7.795 1.094 -2.009 1.00 0.00 46 LEU B C 8
ATOM 11174 O O . LEU B 1 16 ? -7.201 0.607 -1.052 1.00 0.00 46 LEU B O 8
ATOM 11190 N N . GLU B 1 17 ? -8.593 2.153 -1.870 1.00 0.00 47 GLU B N 8
ATOM 11191 C CA . GLU B 1 17 ? -8.911 2.808 -0.584 1.00 0.00 47 GLU B CA 8
ATOM 11192 C C . GLU B 1 17 ? -9.723 1.920 0.353 1.00 0.00 47 GLU B C 8
ATOM 11193 O O . GLU B 1 17 ? -9.426 1.831 1.544 1.00 0.00 47 GLU B O 8
ATOM 11205 N N . LYS B 1 18 ? -10.698 1.193 -0.185 1.00 0.00 48 LYS B N 8
ATOM 11206 C CA . LYS B 1 18 ? -11.516 0.258 0.583 1.00 0.00 48 LYS B CA 8
ATOM 11207 C C . LYS B 1 18 ? -10.728 -0.998 1.015 1.00 0.00 48 LYS B C 8
ATOM 11208 O O . LYS B 1 18 ? -10.987 -1.551 2.085 1.00 0.00 48 LYS B O 8
ATOM 11227 N N . MET B 1 19 ? -9.696 -1.394 0.259 1.00 0.00 49 MET B N 8
ATOM 11228 C CA . MET B 1 19 ? -8.663 -2.317 0.710 1.00 0.00 49 MET B CA 8
ATOM 11229 C C . MET B 1 19 ? -7.741 -1.692 1.773 1.00 0.00 49 MET B C 8
ATOM 11230 O O . MET B 1 19 ? -7.498 -2.299 2.814 1.00 0.00 49 MET B O 8
ATOM 11244 N N . ALA B 1 20 ? -7.265 -0.462 1.560 1.00 0.00 50 ALA B N 8
ATOM 11245 C CA . ALA B 1 20 ? -6.377 0.247 2.480 1.00 0.00 50 ALA B CA 8
ATOM 11246 C C . ALA B 1 20 ? -6.973 0.470 3.878 1.00 0.00 50 ALA B C 8
ATOM 11247 O O . ALA B 1 20 ? -6.237 0.462 4.860 1.00 0.00 50 ALA B O 8
ATOM 11254 N N . ASN B 1 21 ? -8.294 0.570 4.008 1.00 0.00 51 ASN B N 8
ATOM 11255 C CA . ASN B 1 21 ? -8.992 0.562 5.298 1.00 0.00 51 ASN B CA 8
ATOM 11256 C C . ASN B 1 21 ? -8.691 -0.692 6.160 1.00 0.00 51 ASN B C 8
ATOM 11257 O O . ASN B 1 21 ? -8.710 -0.616 7.390 1.00 0.00 51 ASN B O 8
ATOM 11268 N N . GLU B 1 22 ? -8.348 -1.831 5.538 1.00 0.00 52 GLU B N 8
ATOM 11269 C CA . GLU B 1 22 ? -7.893 -3.062 6.217 1.00 0.00 52 GLU B CA 8
ATOM 11270 C C . GLU B 1 22 ? -6.485 -2.940 6.822 1.00 0.00 52 GLU B C 8
ATOM 11271 O O . GLU B 1 22 ? -6.202 -3.536 7.862 1.00 0.00 52 GLU B O 8
ATOM 11283 N N . GLU B 1 23 ? -5.628 -2.111 6.213 1.00 0.00 53 GLU B N 8
ATOM 11284 C CA . GLU B 1 23 ? -4.307 -1.674 6.709 1.00 0.00 53 GLU B CA 8
ATOM 11285 C C . GLU B 1 23 ? -4.381 -0.397 7.564 1.00 0.00 53 GLU B C 8
ATOM 11286 O O . GLU B 1 23 ? -3.364 0.064 8.084 1.00 0.00 53 GLU B O 8
ATOM 11298 N N . GLU B 1 24 ? -5.592 0.146 7.739 1.00 0.00 54 GLU B N 8
ATOM 11299 C CA . GLU B 1 24 ? -5.936 1.364 8.505 1.00 0.00 54 GLU B CA 8
ATOM 11300 C C . GLU B 1 24 ? -5.484 2.656 7.802 1.00 0.00 54 GLU B C 8
ATOM 11301 O O . GLU B 1 24 ? -4.866 3.543 8.392 1.00 0.00 54 GLU B O 8
ATOM 11313 N N . GLU B 1 25 ? -5.800 2.716 6.501 1.00 0.00 55 GLU B N 8
ATOM 11314 C CA . GLU B 1 25 ? -5.443 3.729 5.485 1.00 0.00 55 GLU B CA 8
ATOM 11315 C C . GLU B 1 25 ? -3.943 3.828 5.180 1.00 0.00 55 GLU B C 8
ATOM 11316 O O . GLU B 1 25 ? -3.127 4.225 6.010 1.00 0.00 55 GLU B O 8
ATOM 11328 N N . SER B 1 26 ? -3.586 3.452 3.952 1.00 0.00 56 SER B N 8
ATOM 11329 C CA . SER B 1 26 ? -2.218 3.385 3.407 1.00 0.00 56 SER B CA 8
ATOM 11330 C C . SER B 1 26 ? -2.233 3.537 1.868 1.00 0.00 56 SER B C 8
ATOM 11331 O O . SER B 1 26 ? -1.404 2.959 1.158 1.00 0.00 56 SER B O 8
ATOM 11339 N N . VAL B 1 27 ? -3.229 4.243 1.314 1.00 0.00 57 VAL B N 8
ATOM 11340 C CA . VAL B 1 27 ? -3.385 4.400 -0.147 1.00 0.00 57 VAL B CA 8
ATOM 11341 C C . VAL B 1 27 ? -2.119 4.989 -0.796 1.00 0.00 57 VAL B C 8
ATOM 11342 O O . VAL B 1 27 ? -1.531 5.948 -0.292 1.00 0.00 57 VAL B O 8
ATOM 11355 N N . GLY B 1 28 ? -1.668 4.383 -1.895 1.00 0.00 58 GLY B N 8
ATOM 11356 C CA . GLY B 1 28 ? -0.410 4.708 -2.593 1.00 0.00 58 GLY B CA 8
ATOM 11357 C C . GLY B 1 28 ? 0.727 3.760 -2.199 1.00 0.00 58 GLY B C 8
ATOM 11358 O O . GLY B 1 28 ? 1.363 3.149 -3.055 1.00 0.00 58 GLY B O 8
ATOM 11362 N N . SER B 1 29 ? 0.891 3.508 -0.903 1.00 0.00 59 SER B N 8
ATOM 11363 C CA . SER B 1 29 ? 1.728 2.410 -0.419 1.00 0.00 59 SER B CA 8
ATOM 11364 C C . SER B 1 29 ? 1.081 1.052 -0.715 1.00 0.00 59 SER B C 8
ATOM 11365 O O . SER B 1 29 ? 1.759 0.135 -1.169 1.00 0.00 59 SER B O 8
ATOM 11373 N N . TYR B 1 30 ? -0.244 0.927 -0.561 1.00 0.00 60 TYR B N 8
ATOM 11374 C CA . TYR B 1 30 ? -0.997 -0.287 -0.919 1.00 0.00 60 TYR B CA 8
ATOM 11375 C C . TYR B 1 30 ? -0.864 -0.654 -2.411 1.00 0.00 60 TYR B C 8
ATOM 11376 O O . TYR B 1 30 ? -0.704 -1.821 -2.755 1.00 0.00 60 TYR B O 8
ATOM 11394 N N . ILE B 1 31 ? -0.846 0.356 -3.288 1.00 0.00 61 ILE B N 8
ATOM 11395 C CA . ILE B 1 31 ? -0.593 0.201 -4.742 1.00 0.00 61 ILE B CA 8
ATOM 11396 C C . ILE B 1 31 ? 0.743 -0.501 -4.978 1.00 0.00 61 ILE B C 8
ATOM 11397 O O . ILE B 1 31 ? 0.814 -1.524 -5.662 1.00 0.00 61 ILE B O 8
ATOM 11413 N N . LYS B 1 32 ? 1.793 0.024 -4.347 1.00 0.00 62 LYS B N 8
ATOM 11414 C CA . LYS B 1 32 ? 3.119 -0.571 -4.403 1.00 0.00 62 LYS B CA 8
ATOM 11415 C C . LYS B 1 32 ? 3.111 -1.987 -3.794 1.00 0.00 62 LYS B C 8
ATOM 11416 O O . LYS B 1 32 ? 3.504 -2.950 -4.448 1.00 0.00 62 LYS B O 8
ATOM 11435 N N . ARG B 1 33 ? 2.577 -2.148 -2.583 1.00 0.00 63 ARG B N 8
ATOM 11436 C CA . ARG B 1 33 ? 2.494 -3.430 -1.867 1.00 0.00 63 ARG B CA 8
ATOM 11437 C C . ARG B 1 33 ? 1.796 -4.522 -2.691 1.00 0.00 63 ARG B C 8
ATOM 11438 O O . ARG B 1 33 ? 2.251 -5.659 -2.684 1.00 0.00 63 ARG B O 8
ATOM 11459 N N . TYR B 1 34 ? 0.742 -4.200 -3.443 1.00 0.00 64 TYR B N 8
ATOM 11460 C CA . TYR B 1 34 ? -0.006 -5.184 -4.236 1.00 0.00 64 TYR B CA 8
ATOM 11461 C C . TYR B 1 34 ? 0.850 -5.805 -5.349 1.00 0.00 64 TYR B C 8
ATOM 11462 O O . TYR B 1 34 ? 0.911 -7.019 -5.538 1.00 0.00 64 TYR B O 8
ATOM 11480 N N . ILE B 1 35 ? 1.578 -4.935 -6.037 1.00 0.00 65 ILE B N 8
ATOM 11481 C CA . ILE B 1 35 ? 2.552 -5.268 -7.082 1.00 0.00 65 ILE B CA 8
ATOM 11482 C C . ILE B 1 35 ? 3.746 -6.024 -6.482 1.00 0.00 65 ILE B C 8
ATOM 11483 O O . ILE B 1 35 ? 4.166 -7.054 -7.005 1.00 0.00 65 ILE B O 8
ATOM 11499 N N . LEU B 1 36 ? 4.253 -5.561 -5.340 1.00 0.00 66 LEU B N 8
ATOM 11500 C CA . LEU B 1 36 ? 5.434 -6.131 -4.686 1.00 0.00 66 LEU B CA 8
ATOM 11501 C C . LEU B 1 36 ? 5.117 -7.512 -4.076 1.00 0.00 66 LEU B C 8
ATOM 11502 O O . LEU B 1 36 ? 5.965 -8.404 -4.061 1.00 0.00 66 LEU B O 8
ATOM 11518 N N . LYS B 1 37 ? 3.864 -7.718 -3.666 1.00 0.00 67 LYS B N 8
ATOM 11519 C CA . LYS B 1 37 ? 3.318 -9.009 -3.264 1.00 0.00 67 LYS B CA 8
ATOM 11520 C C . LYS B 1 37 ? 3.149 -9.961 -4.462 1.00 0.00 67 LYS B C 8
ATOM 11521 O O . LYS B 1 37 ? 3.568 -11.117 -4.404 1.00 0.00 67 LYS B O 8
ATOM 11540 N N . ALA B 1 38 ? 2.599 -9.466 -5.576 1.00 0.00 68 ALA B N 8
ATOM 11541 C CA . ALA B 1 38 ? 2.437 -10.236 -6.813 1.00 0.00 68 ALA B CA 8
ATOM 11542 C C . ALA B 1 38 ? 3.781 -10.688 -7.415 1.00 0.00 68 ALA B C 8
ATOM 11543 O O . ALA B 1 38 ? 3.883 -11.781 -7.966 1.00 0.00 68 ALA B O 8
ATOM 11550 N N . LEU B 1 39 ? 4.841 -9.895 -7.245 1.00 0.00 69 LEU B N 8
ATOM 11551 C CA . LEU B 1 39 ? 6.189 -10.151 -7.766 1.00 0.00 69 LEU B CA 8
ATOM 11552 C C . LEU B 1 39 ? 6.861 -11.401 -7.174 1.00 0.00 69 LEU B C 8
ATOM 11553 O O . LEU B 1 39 ? 7.800 -11.943 -7.763 1.00 0.00 69 LEU B O 8
ATOM 11569 N N . ARG B 1 40 ? 6.369 -11.859 -6.024 1.00 0.00 70 ARG B N 8
ATOM 11570 C CA . ARG B 1 40 ? 6.759 -13.128 -5.415 1.00 0.00 70 ARG B CA 8
ATOM 11571 C C . ARG B 1 40 ? 6.355 -14.346 -6.278 1.00 0.00 70 ARG B C 8
ATOM 11572 O O . ARG B 1 40 ? 7.092 -15.332 -6.335 1.00 0.00 70 ARG B O 8
ATOM 11593 N N . LYS B 1 41 ? 5.215 -14.259 -6.977 1.00 0.00 71 LYS B N 8
ATOM 11594 C CA . LYS B 1 41 ? 4.672 -15.258 -7.913 1.00 0.00 71 LYS B CA 8
ATOM 11595 C C . LYS B 1 41 ? 3.792 -14.605 -9.014 1.00 0.00 71 LYS B C 8
ATOM 11596 O O . LYS B 1 41 ? 2.562 -14.706 -8.990 1.00 0.00 71 LYS B O 8
ATOM 11615 N N . ILE B 1 42 ? 4.413 -13.921 -9.988 1.00 0.00 72 ILE B N 8
ATOM 11616 C CA . ILE B 1 42 ? 3.721 -13.422 -11.200 1.00 0.00 72 ILE B CA 8
ATOM 11617 C C . ILE B 1 42 ? 2.868 -14.511 -11.902 1.00 0.00 72 ILE B C 8
ATOM 11618 O O . ILE B 1 42 ? 1.754 -14.230 -12.357 1.00 0.00 72 ILE B O 8
ATOM 11634 N N . GLU B 1 43 ? 3.391 -15.746 -11.984 1.00 0.00 73 GLU B N 8
ATOM 11635 C CA . GLU B 1 43 ? 2.741 -16.941 -12.559 1.00 0.00 73 GLU B CA 8
ATOM 11636 C C . GLU B 1 43 ? 1.708 -17.560 -11.611 1.00 0.00 73 GLU B C 8
ATOM 11637 O O . GLU B 1 43 ? 0.529 -17.657 -12.014 1.00 0.00 73 GLU B O 8
ATOM 11649 N N . THR A 1 1 ? -6.649 14.422 -13.002 1.00 0.00 31 THR A N 9
ATOM 11650 C CA . THR A 1 1 ? -7.066 13.062 -12.598 1.00 0.00 31 THR A CA 9
ATOM 11651 C C . THR A 1 1 ? -6.328 12.534 -11.356 1.00 0.00 31 THR A C 9
ATOM 11652 O O . THR A 1 1 ? -5.558 13.255 -10.714 1.00 0.00 31 THR A O 9
ATOM 11663 N N . ARG A 1 2 ? -6.571 11.267 -10.990 1.00 0.00 32 ARG A N 9
ATOM 11664 C CA . ARG A 1 2 ? -5.950 10.554 -9.859 1.00 0.00 32 ARG A CA 9
ATOM 11665 C C . ARG A 1 2 ? -4.514 10.155 -10.196 1.00 0.00 32 ARG A C 9
ATOM 11666 O O . ARG A 1 2 ? -4.216 9.023 -10.577 1.00 0.00 32 ARG A O 9
ATOM 11687 N N . ALA A 1 3 ? -3.639 11.139 -10.053 1.00 0.00 33 ALA A N 9
ATOM 11688 C CA . ALA A 1 3 ? -2.190 11.035 -10.022 1.00 0.00 33 ALA A CA 9
ATOM 11689 C C . ALA A 1 3 ? -1.725 10.197 -8.811 1.00 0.00 33 ALA A C 9
ATOM 11690 O O . ALA A 1 3 ? -2.011 10.545 -7.661 1.00 0.00 33 ALA A O 9
ATOM 11697 N N . VAL A 1 4 ? -1.030 9.084 -9.061 1.00 0.00 34 VAL A N 9
ATOM 11698 C CA . VAL A 1 4 ? -0.578 8.096 -8.072 1.00 0.00 34 VAL A CA 9
ATOM 11699 C C . VAL A 1 4 ? 0.883 7.758 -8.327 1.00 0.00 34 VAL A C 9
ATOM 11700 O O . VAL A 1 4 ? 1.203 6.980 -9.222 1.00 0.00 34 VAL A O 9
ATOM 11713 N N . SER A 1 5 ? 1.758 8.396 -7.548 1.00 0.00 35 SER A N 9
ATOM 11714 C CA . SER A 1 5 ? 3.220 8.335 -7.649 1.00 0.00 35 SER A CA 9
ATOM 11715 C C . SER A 1 5 ? 3.855 7.547 -6.500 1.00 0.00 35 SER A C 9
ATOM 11716 O O . SER A 1 5 ? 3.655 7.877 -5.328 1.00 0.00 35 SER A O 9
ATOM 11724 N N . LEU A 1 6 ? 4.623 6.508 -6.837 1.00 0.00 36 LEU A N 9
ATOM 11725 C CA . LEU A 1 6 ? 5.328 5.613 -5.916 1.00 0.00 36 LEU A CA 9
ATOM 11726 C C . LEU A 1 6 ? 6.840 5.568 -6.194 1.00 0.00 36 LEU A C 9
ATOM 11727 O O . LEU A 1 6 ? 7.334 6.013 -7.235 1.00 0.00 36 LEU A O 9
ATOM 11743 N N . TYR A 1 7 ? 7.559 4.973 -5.241 1.00 0.00 37 TYR A N 9
ATOM 11744 C CA . TYR A 1 7 ? 9.018 4.915 -5.147 1.00 0.00 37 TYR A CA 9
ATOM 11745 C C . TYR A 1 7 ? 9.486 3.453 -5.098 1.00 0.00 37 TYR A C 9
ATOM 11746 O O . TYR A 1 7 ? 9.772 2.893 -4.036 1.00 0.00 37 TYR A O 9
ATOM 11764 N N . PHE A 1 8 ? 9.488 2.810 -6.269 1.00 0.00 38 PHE A N 9
ATOM 11765 C CA . PHE A 1 8 ? 9.998 1.468 -6.512 1.00 0.00 38 PHE A CA 9
ATOM 11766 C C . PHE A 1 8 ? 11.534 1.413 -6.366 1.00 0.00 38 PHE A C 9
ATOM 11767 O O . PHE A 1 8 ? 12.208 2.445 -6.365 1.00 0.00 38 PHE A O 9
ATOM 11784 N N . SER A 1 9 ? 12.097 0.203 -6.328 1.00 0.00 39 SER A N 9
ATOM 11785 C CA . SER A 1 9 ? 13.548 -0.038 -6.373 1.00 0.00 39 SER A CA 9
ATOM 11786 C C . SER A 1 9 ? 13.938 -0.844 -7.609 1.00 0.00 39 SER A C 9
ATOM 11787 O O . SER A 1 9 ? 13.075 -1.341 -8.333 1.00 0.00 39 SER A O 9
ATOM 11795 N N . ASP A 1 10 ? 15.238 -0.919 -7.898 1.00 0.00 40 ASP A N 9
ATOM 11796 C CA . ASP A 1 10 ? 15.749 -1.382 -9.190 1.00 0.00 40 ASP A CA 9
ATOM 11797 C C . ASP A 1 10 ? 15.254 -2.781 -9.587 1.00 0.00 40 ASP A C 9
ATOM 11798 O O . ASP A 1 10 ? 14.880 -2.973 -10.740 1.00 0.00 40 ASP A O 9
ATOM 11807 N N . GLU A 1 11 ? 15.195 -3.751 -8.673 1.00 0.00 41 GLU A N 9
ATOM 11808 C CA . GLU A 1 11 ? 14.649 -5.092 -8.931 1.00 0.00 41 GLU A CA 9
ATOM 11809 C C . GLU A 1 11 ? 13.171 -5.066 -9.316 1.00 0.00 41 GLU A C 9
ATOM 11810 O O . GLU A 1 11 ? 12.787 -5.607 -10.352 1.00 0.00 41 GLU A O 9
ATOM 11822 N N . GLN A 1 12 ? 12.352 -4.419 -8.487 1.00 0.00 42 GLN A N 9
ATOM 11823 C CA . GLN A 1 12 ? 10.916 -4.206 -8.705 1.00 0.00 42 GLN A CA 9
ATOM 11824 C C . GLN A 1 12 ? 10.662 -3.549 -10.075 1.00 0.00 42 GLN A C 9
ATOM 11825 O O . GLN A 1 12 ? 9.845 -4.029 -10.858 1.00 0.00 42 GLN A O 9
ATOM 11839 N N . TYR A 1 13 ? 11.406 -2.489 -10.400 1.00 0.00 43 TYR A N 9
ATOM 11840 C CA . TYR A 1 13 ? 11.333 -1.770 -11.677 1.00 0.00 43 TYR A CA 9
ATOM 11841 C C . TYR A 1 13 ? 11.673 -2.677 -12.860 1.00 0.00 43 TYR A C 9
ATOM 11842 O O . TYR A 1 13 ? 10.954 -2.746 -13.856 1.00 0.00 43 TYR A O 9
ATOM 11860 N N . GLN A 1 14 ? 12.789 -3.389 -12.723 1.00 0.00 44 GLN A N 9
ATOM 11861 C CA . GLN A 1 14 ? 13.336 -4.295 -13.732 1.00 0.00 44 GLN A CA 9
ATOM 11862 C C . GLN A 1 14 ? 12.408 -5.473 -14.021 1.00 0.00 44 GLN A C 9
ATOM 11863 O O . GLN A 1 14 ? 12.198 -5.798 -15.184 1.00 0.00 44 GLN A O 9
ATOM 11877 N N . LYS A 1 15 ? 11.817 -6.102 -12.998 1.00 0.00 45 LYS A N 9
ATOM 11878 C CA . LYS A 1 15 ? 10.800 -7.144 -13.147 1.00 0.00 45 LYS A CA 9
ATOM 11879 C C . LYS A 1 15 ? 9.579 -6.628 -13.917 1.00 0.00 45 LYS A C 9
ATOM 11880 O O . LYS A 1 15 ? 9.116 -7.309 -14.830 1.00 0.00 45 LYS A O 9
ATOM 11899 N N . LEU A 1 16 ? 9.085 -5.421 -13.612 1.00 0.00 46 LEU A N 9
ATOM 11900 C CA . LEU A 1 16 ? 7.987 -4.812 -14.366 1.00 0.00 46 LEU A CA 9
ATOM 11901 C C . LEU A 1 16 ? 8.364 -4.522 -15.824 1.00 0.00 46 LEU A C 9
ATOM 11902 O O . LEU A 1 16 ? 7.600 -4.835 -16.733 1.00 0.00 46 LEU A O 9
ATOM 11918 N N . GLU A 1 17 ? 9.557 -3.985 -16.071 1.00 0.00 47 GLU A N 9
ATOM 11919 C CA . GLU A 1 17 ? 10.083 -3.789 -17.427 1.00 0.00 47 GLU A CA 9
ATOM 11920 C C . GLU A 1 17 ? 10.276 -5.113 -18.187 1.00 0.00 47 GLU A C 9
ATOM 11921 O O . GLU A 1 17 ? 9.963 -5.193 -19.375 1.00 0.00 47 GLU A O 9
ATOM 11933 N N . LYS A 1 18 ? 10.728 -6.175 -17.512 1.00 0.00 48 LYS A N 9
ATOM 11934 C CA . LYS A 1 18 ? 10.938 -7.511 -18.080 1.00 0.00 48 LYS A CA 9
ATOM 11935 C C . LYS A 1 18 ? 9.621 -8.196 -18.452 1.00 0.00 48 LYS A C 9
ATOM 11936 O O . LYS A 1 18 ? 9.564 -8.894 -19.464 1.00 0.00 48 LYS A O 9
ATOM 11955 N N . MET A 1 19 ? 8.548 -7.949 -17.696 1.00 0.00 49 MET A N 9
ATOM 11956 C CA . MET A 1 19 ? 7.193 -8.311 -18.070 1.00 0.00 49 MET A CA 9
ATOM 11957 C C . MET A 1 19 ? 6.727 -7.493 -19.285 1.00 0.00 49 MET A C 9
ATOM 11958 O O . MET A 1 19 ? 6.270 -8.050 -20.281 1.00 0.00 49 MET A O 9
ATOM 11972 N N . ALA A 1 20 ? 6.884 -6.169 -19.226 1.00 0.00 50 ALA A N 9
ATOM 11973 C CA . ALA A 1 20 ? 6.461 -5.232 -20.261 1.00 0.00 50 ALA A CA 9
ATOM 11974 C C . ALA A 1 20 ? 7.166 -5.432 -21.610 1.00 0.00 50 ALA A C 9
ATOM 11975 O O . ALA A 1 20 ? 6.564 -5.178 -22.648 1.00 0.00 50 ALA A O 9
ATOM 11982 N N . ASN A 1 21 ? 8.395 -5.948 -21.632 1.00 0.00 51 ASN A N 9
ATOM 11983 C CA . ASN A 1 21 ? 9.119 -6.355 -22.840 1.00 0.00 51 ASN A CA 9
ATOM 11984 C C . ASN A 1 21 ? 8.340 -7.390 -23.682 1.00 0.00 51 ASN A C 9
ATOM 11985 O O . ASN A 1 21 ? 8.459 -7.406 -24.906 1.00 0.00 51 ASN A O 9
ATOM 11996 N N . GLU A 1 22 ? 7.490 -8.209 -23.053 1.00 0.00 52 GLU A N 9
ATOM 11997 C CA . GLU A 1 22 ? 6.594 -9.153 -23.730 1.00 0.00 52 GLU A CA 9
ATOM 11998 C C . GLU A 1 22 ? 5.451 -8.444 -24.493 1.00 0.00 52 GLU A C 9
ATOM 11999 O O . GLU A 1 22 ? 5.017 -8.904 -25.550 1.00 0.00 52 GLU A O 9
ATOM 12011 N N . GLU A 1 23 ? 4.993 -7.291 -23.990 1.00 0.00 53 GLU A N 9
ATOM 12012 C CA . GLU A 1 23 ? 4.029 -6.379 -24.614 1.00 0.00 53 GLU A CA 9
ATOM 12013 C C . GLU A 1 23 ? 4.705 -5.283 -25.472 1.00 0.00 53 GLU A C 9
ATOM 12014 O O . GLU A 1 23 ? 4.021 -4.455 -26.076 1.00 0.00 53 GLU A O 9
ATOM 12026 N N . GLU A 1 24 ? 6.041 -5.299 -25.554 1.00 0.00 54 GLU A N 9
ATOM 12027 C CA . GLU A 1 24 ? 6.923 -4.389 -26.306 1.00 0.00 54 GLU A CA 9
ATOM 12028 C C . GLU A 1 24 ? 7.118 -3.026 -25.598 1.00 0.00 54 GLU A C 9
ATOM 12029 O O . GLU A 1 24 ? 6.972 -1.948 -26.177 1.00 0.00 54 GLU A O 9
ATOM 12041 N N . GLU A 1 25 ? 7.477 -3.102 -24.313 1.00 0.00 55 GLU A N 9
ATOM 12042 C CA . GLU A 1 25 ? 7.787 -2.022 -23.363 1.00 0.00 55 GLU A CA 9
ATOM 12043 C C . GLU A 1 25 ? 6.673 -0.969 -23.205 1.00 0.00 55 GLU A C 9
ATOM 12044 O O . GLU A 1 25 ? 6.702 0.135 -23.753 1.00 0.00 55 GLU A O 9
ATOM 12056 N N . SER A 1 26 ? 5.704 -1.320 -22.364 1.00 0.00 56 SER A N 9
ATOM 12057 C CA . SER A 1 26 ? 4.506 -0.557 -21.988 1.00 0.00 56 SER A CA 9
ATOM 12058 C C . SER A 1 26 ? 4.472 -0.230 -20.485 1.00 0.00 56 SER A C 9
ATOM 12059 O O . SER A 1 26 ? 3.402 -0.068 -19.904 1.00 0.00 56 SER A O 9
ATOM 12067 N N . VAL A 1 27 ? 5.639 -0.176 -19.828 1.00 0.00 57 VAL A N 9
ATOM 12068 C CA . VAL A 1 27 ? 5.834 -0.382 -18.374 1.00 0.00 57 VAL A CA 9
ATOM 12069 C C . VAL A 1 27 ? 4.815 0.342 -17.481 1.00 0.00 57 VAL A C 9
ATOM 12070 O O . VAL A 1 27 ? 4.175 -0.294 -16.645 1.00 0.00 57 VAL A O 9
ATOM 12083 N N . GLY A 1 28 ? 4.622 1.651 -17.674 1.00 0.00 58 GLY A N 9
ATOM 12084 C CA . GLY A 1 28 ? 3.690 2.491 -16.901 1.00 0.00 58 GLY A CA 9
ATOM 12085 C C . GLY A 1 28 ? 2.232 2.023 -16.973 1.00 0.00 58 GLY A C 9
ATOM 12086 O O . GLY A 1 28 ? 1.508 2.049 -15.976 1.00 0.00 58 GLY A O 9
ATOM 12090 N N . SER A 1 29 ? 1.808 1.547 -18.144 1.00 0.00 59 SER A N 9
ATOM 12091 C CA . SER A 1 29 ? 0.525 0.890 -18.371 1.00 0.00 59 SER A CA 9
ATOM 12092 C C . SER A 1 29 ? 0.512 -0.538 -17.836 1.00 0.00 59 SER A C 9
ATOM 12093 O O . SER A 1 29 ? -0.505 -0.960 -17.298 1.00 0.00 59 SER A O 9
ATOM 12101 N N . TYR A 1 30 ? 1.618 -1.285 -17.941 1.00 0.00 60 TYR A N 9
ATOM 12102 C CA . TYR A 1 30 ? 1.721 -2.661 -17.434 1.00 0.00 60 TYR A CA 9
ATOM 12103 C C . TYR A 1 30 ? 1.493 -2.728 -15.918 1.00 0.00 60 TYR A C 9
ATOM 12104 O O . TYR A 1 30 ? 0.760 -3.583 -15.427 1.00 0.00 60 TYR A O 9
ATOM 12122 N N . ILE A 1 31 ? 2.068 -1.770 -15.185 1.00 0.00 61 ILE A N 9
ATOM 12123 C CA . ILE A 1 31 ? 1.838 -1.541 -13.747 1.00 0.00 61 ILE A CA 9
ATOM 12124 C C . ILE A 1 31 ? 0.337 -1.448 -13.466 1.00 0.00 61 ILE A C 9
ATOM 12125 O O . ILE A 1 31 ? -0.214 -2.229 -12.686 1.00 0.00 61 ILE A O 9
ATOM 12141 N N . LYS A 1 32 ? -0.331 -0.503 -14.137 1.00 0.00 62 LYS A N 9
ATOM 12142 C CA . LYS A 1 32 ? -1.764 -0.249 -13.984 1.00 0.00 62 LYS A CA 9
ATOM 12143 C C . LYS A 1 32 ? -2.597 -1.480 -14.369 1.00 0.00 62 LYS A C 9
ATOM 12144 O O . LYS A 1 32 ? -3.476 -1.894 -13.621 1.00 0.00 62 LYS A O 9
ATOM 12163 N N . ARG A 1 33 ? -2.266 -2.130 -15.488 1.00 0.00 63 ARG A N 9
ATOM 12164 C CA . ARG A 1 33 ? -2.862 -3.383 -15.981 1.00 0.00 63 ARG A CA 9
ATOM 12165 C C . ARG A 1 33 ? -2.777 -4.502 -14.945 1.00 0.00 63 ARG A C 9
ATOM 12166 O O . ARG A 1 33 ? -3.750 -5.226 -14.782 1.00 0.00 63 ARG A O 9
ATOM 12187 N N . TYR A 1 34 ? -1.674 -4.628 -14.206 1.00 0.00 64 TYR A N 9
ATOM 12188 C CA . TYR A 1 34 ? -1.495 -5.669 -13.186 1.00 0.00 64 TYR A CA 9
ATOM 12189 C C . TYR A 1 34 ? -2.408 -5.473 -11.969 1.00 0.00 64 TYR A C 9
ATOM 12190 O O . TYR A 1 34 ? -3.019 -6.409 -11.454 1.00 0.00 64 TYR A O 9
ATOM 12208 N N . ILE A 1 35 ? -2.542 -4.221 -11.549 1.00 0.00 65 ILE A N 9
ATOM 12209 C CA . ILE A 1 35 ? -3.482 -3.771 -10.512 1.00 0.00 65 ILE A CA 9
ATOM 12210 C C . ILE A 1 35 ? -4.919 -4.036 -10.952 1.00 0.00 65 ILE A C 9
ATOM 12211 O O . ILE A 1 35 ? -5.718 -4.537 -10.168 1.00 0.00 65 ILE A O 9
ATOM 12227 N N . LEU A 1 36 ? -5.244 -3.764 -12.217 1.00 0.00 66 LEU A N 9
ATOM 12228 C CA . LEU A 1 36 ? -6.579 -3.986 -12.782 1.00 0.00 66 LEU A CA 9
ATOM 12229 C C . LEU A 1 36 ? -6.872 -5.484 -12.931 1.00 0.00 66 LEU A C 9
ATOM 12230 O O . LEU A 1 36 ? -7.985 -5.925 -12.645 1.00 0.00 66 LEU A O 9
ATOM 12246 N N . LYS A 1 37 ? -5.852 -6.278 -13.274 1.00 0.00 67 LYS A N 9
ATOM 12247 C CA . LYS A 1 37 ? -5.885 -7.744 -13.300 1.00 0.00 67 LYS A CA 9
ATOM 12248 C C . LYS A 1 37 ? -6.216 -8.317 -11.920 1.00 0.00 67 LYS A C 9
ATOM 12249 O O . LYS A 1 37 ? -7.063 -9.201 -11.807 1.00 0.00 67 LYS A O 9
ATOM 12268 N N . ALA A 1 38 ? -5.595 -7.772 -10.872 1.00 0.00 68 ALA A N 9
ATOM 12269 C CA . ALA A 1 38 ? -5.915 -8.097 -9.483 1.00 0.00 68 ALA A CA 9
ATOM 12270 C C . ALA A 1 38 ? -7.324 -7.630 -9.061 1.00 0.00 68 ALA A C 9
ATOM 12271 O O . ALA A 1 38 ? -8.036 -8.360 -8.373 1.00 0.00 68 ALA A O 9
ATOM 12278 N N . LEU A 1 39 ? -7.757 -6.440 -9.497 1.00 0.00 69 LEU A N 9
ATOM 12279 C CA . LEU A 1 39 ? -9.004 -5.779 -9.083 1.00 0.00 69 LEU A CA 9
ATOM 12280 C C . LEU A 1 39 ? -10.254 -6.577 -9.461 1.00 0.00 69 LEU A C 9
ATOM 12281 O O . LEU A 1 39 ? -11.267 -6.512 -8.763 1.00 0.00 69 LEU A O 9
ATOM 12297 N N . ARG A 1 40 ? -10.159 -7.368 -10.537 1.00 0.00 70 ARG A N 9
ATOM 12298 C CA . ARG A 1 40 ? -11.191 -8.314 -10.979 1.00 0.00 70 ARG A CA 9
ATOM 12299 C C . ARG A 1 40 ? -11.601 -9.303 -9.879 1.00 0.00 70 ARG A C 9
ATOM 12300 O O . ARG A 1 40 ? -12.782 -9.644 -9.787 1.00 0.00 70 ARG A O 9
ATOM 12321 N N . LYS A 1 41 ? -10.646 -9.737 -9.042 1.00 0.00 71 LYS A N 9
ATOM 12322 C CA . LYS A 1 41 ? -10.867 -10.589 -7.859 1.00 0.00 71 LYS A CA 9
ATOM 12323 C C . LYS A 1 41 ? -9.752 -10.439 -6.802 1.00 0.00 71 LYS A C 9
ATOM 12324 O O . LYS A 1 41 ? -8.911 -11.325 -6.641 1.00 0.00 71 LYS A O 9
ATOM 12343 N N . ILE A 1 42 ? -9.768 -9.325 -6.057 1.00 0.00 72 ILE A N 9
ATOM 12344 C CA . ILE A 1 42 ? -8.881 -9.081 -4.896 1.00 0.00 72 ILE A CA 9
ATOM 12345 C C . ILE A 1 42 ? -8.910 -10.217 -3.851 1.00 0.00 72 ILE A C 9
ATOM 12346 O O . ILE A 1 42 ? -7.869 -10.546 -3.276 1.00 0.00 72 ILE A O 9
ATOM 12362 N N . GLU A 1 43 ? -10.078 -10.832 -3.616 1.00 0.00 73 GLU A N 9
ATOM 12363 C CA . GLU A 1 43 ? -10.302 -11.923 -2.644 1.00 0.00 73 GLU A CA 9
ATOM 12364 C C . GLU A 1 43 ? -11.031 -13.116 -3.283 1.00 0.00 73 GLU A C 9
ATOM 12365 O O . GLU A 1 43 ? -12.177 -12.953 -3.760 1.00 0.00 73 GLU A O 9
ATOM 12377 N N . THR B 1 1 ? 16.585 5.330 -5.615 1.00 0.00 31 THR B N 9
ATOM 12378 C CA . THR B 1 1 ? 15.191 4.925 -5.869 1.00 0.00 31 THR B CA 9
ATOM 12379 C C . THR B 1 1 ? 14.810 5.091 -7.343 1.00 0.00 31 THR B C 9
ATOM 12380 O O . THR B 1 1 ? 15.613 5.537 -8.169 1.00 0.00 31 THR B O 9
ATOM 12391 N N . ARG B 1 2 ? 13.567 4.739 -7.672 1.00 0.00 32 ARG B N 9
ATOM 12392 C CA . ARG B 1 2 ? 12.889 4.952 -8.961 1.00 0.00 32 ARG B CA 9
ATOM 12393 C C . ARG B 1 2 ? 11.623 5.802 -8.784 1.00 0.00 32 ARG B C 9
ATOM 12394 O O . ARG B 1 2 ? 11.179 6.045 -7.662 1.00 0.00 32 ARG B O 9
ATOM 12415 N N . ALA B 1 3 ? 11.032 6.236 -9.895 1.00 0.00 33 ALA B N 9
ATOM 12416 C CA . ALA B 1 3 ? 9.831 7.071 -9.941 1.00 0.00 33 ALA B CA 9
ATOM 12417 C C . ALA B 1 3 ? 8.747 6.409 -10.807 1.00 0.00 33 ALA B C 9
ATOM 12418 O O . ALA B 1 3 ? 8.938 6.200 -12.008 1.00 0.00 33 ALA B O 9
ATOM 12425 N N . VAL B 1 4 ? 7.621 6.047 -10.186 1.00 0.00 34 VAL B N 9
ATOM 12426 C CA . VAL B 1 4 ? 6.517 5.287 -10.790 1.00 0.00 34 VAL B CA 9
ATOM 12427 C C . VAL B 1 4 ? 5.203 6.024 -10.562 1.00 0.00 34 VAL B C 9
ATOM 12428 O O . VAL B 1 4 ? 4.537 5.823 -9.551 1.00 0.00 34 VAL B O 9
ATOM 12441 N N . SER B 1 5 ? 4.848 6.907 -11.497 1.00 0.00 35 SER B N 9
ATOM 12442 C CA . SER B 1 5 ? 3.639 7.736 -11.429 1.00 0.00 35 SER B CA 9
ATOM 12443 C C . SER B 1 5 ? 2.661 7.473 -12.559 1.00 0.00 35 SER B C 9
ATOM 12444 O O . SER B 1 5 ? 3.035 7.460 -13.737 1.00 0.00 35 SER B O 9
ATOM 12452 N N . LEU B 1 6 ? 1.401 7.238 -12.181 1.00 0.00 36 LEU B N 9
ATOM 12453 C CA . LEU B 1 6 ? 0.324 6.861 -13.058 1.00 0.00 36 LEU B CA 9
ATOM 12454 C C . LEU B 1 6 ? -0.973 7.628 -12.780 1.00 0.00 36 LEU B C 9
ATOM 12455 O O . LEU B 1 6 ? -1.088 8.394 -11.825 1.00 0.00 36 LEU B O 9
ATOM 12471 N N . TYR B 1 7 ? -1.934 7.421 -13.675 1.00 0.00 37 TYR B N 9
ATOM 12472 C CA . TYR B 1 7 ? -3.113 8.267 -13.898 1.00 0.00 37 TYR B CA 9
ATOM 12473 C C . TYR B 1 7 ? -4.381 7.406 -13.915 1.00 0.00 37 TYR B C 9
ATOM 12474 O O . TYR B 1 7 ? -4.850 6.955 -14.962 1.00 0.00 37 TYR B O 9
ATOM 12492 N N . PHE B 1 8 ? -4.896 7.121 -12.720 1.00 0.00 38 PHE B N 9
ATOM 12493 C CA . PHE B 1 8 ? -6.122 6.382 -12.457 1.00 0.00 38 PHE B CA 9
ATOM 12494 C C . PHE B 1 8 ? -7.370 7.249 -12.678 1.00 0.00 38 PHE B C 9
ATOM 12495 O O . PHE B 1 8 ? -7.270 8.422 -13.039 1.00 0.00 38 PHE B O 9
ATOM 12512 N N . SER B 1 9 ? -8.549 6.682 -12.421 1.00 0.00 39 SER B N 9
ATOM 12513 C CA . SER B 1 9 ? -9.806 7.415 -12.256 1.00 0.00 39 SER B CA 9
ATOM 12514 C C . SER B 1 9 ? -10.519 7.004 -10.967 1.00 0.00 39 SER B C 9
ATOM 12515 O O . SER B 1 9 ? -10.069 6.104 -10.255 1.00 0.00 39 SER B O 9
ATOM 12523 N N . ASP B 1 10 ? -11.611 7.692 -10.636 1.00 0.00 40 ASP B N 9
ATOM 12524 C CA . ASP B 1 10 ? -12.282 7.617 -9.337 1.00 0.00 40 ASP B CA 9
ATOM 12525 C C . ASP B 1 10 ? -12.697 6.194 -8.946 1.00 0.00 40 ASP B C 9
ATOM 12526 O O . ASP B 1 10 ? -12.619 5.844 -7.775 1.00 0.00 40 ASP B O 9
ATOM 12535 N N . GLU B 1 11 ? -13.112 5.346 -9.888 1.00 0.00 41 GLU B N 9
ATOM 12536 C CA . GLU B 1 11 ? -13.510 3.953 -9.627 1.00 0.00 41 GLU B CA 9
ATOM 12537 C C . GLU B 1 11 ? -12.353 3.101 -9.091 1.00 0.00 41 GLU B C 9
ATOM 12538 O O . GLU B 1 11 ? -12.476 2.427 -8.064 1.00 0.00 41 GLU B O 9
ATOM 12550 N N . GLN B 1 12 ? -11.222 3.154 -9.793 1.00 0.00 42 GLN B N 9
ATOM 12551 C CA . GLN B 1 12 ? -9.943 2.541 -9.417 1.00 0.00 42 GLN B CA 9
ATOM 12552 C C . GLN B 1 12 ? -9.424 3.108 -8.088 1.00 0.00 42 GLN B C 9
ATOM 12553 O O . GLN B 1 12 ? -9.054 2.351 -7.189 1.00 0.00 42 GLN B O 9
ATOM 12567 N N . TYR B 1 13 ? -9.432 4.436 -7.931 1.00 0.00 43 TYR B N 9
ATOM 12568 C CA . TYR B 1 13 ? -8.895 5.096 -6.737 1.00 0.00 43 TYR B CA 9
ATOM 12569 C C . TYR B 1 13 ? -9.731 4.807 -5.483 1.00 0.00 43 TYR B C 9
ATOM 12570 O O . TYR B 1 13 ? -9.188 4.567 -4.404 1.00 0.00 43 TYR B O 9
ATOM 12588 N N . GLN B 1 14 ? -11.055 4.756 -5.635 1.00 0.00 44 GLN B N 9
ATOM 12589 C CA . GLN B 1 14 ? -11.984 4.368 -4.574 1.00 0.00 44 GLN B CA 9
ATOM 12590 C C . GLN B 1 14 ? -11.794 2.910 -4.160 1.00 0.00 44 GLN B C 9
ATOM 12591 O O . GLN B 1 14 ? -11.841 2.601 -2.973 1.00 0.00 44 GLN B O 9
ATOM 12605 N N . LYS B 1 15 ? -11.546 2.009 -5.119 1.00 0.00 45 LYS B N 9
ATOM 12606 C CA . LYS B 1 15 ? -11.193 0.610 -4.838 1.00 0.00 45 LYS B CA 9
ATOM 12607 C C . LYS B 1 15 ? -9.906 0.497 -4.012 1.00 0.00 45 LYS B C 9
ATOM 12608 O O . LYS B 1 15 ? -9.874 -0.249 -3.034 1.00 0.00 45 LYS B O 9
ATOM 12627 N N . LEU B 1 16 ? -8.873 1.275 -4.349 1.00 0.00 46 LEU B N 9
ATOM 12628 C CA . LEU B 1 16 ? -7.649 1.375 -3.559 1.00 0.00 46 LEU B CA 9
ATOM 12629 C C . LEU B 1 16 ? -7.904 1.904 -2.143 1.00 0.00 46 LEU B C 9
ATOM 12630 O O . LEU B 1 16 ? -7.448 1.307 -1.172 1.00 0.00 46 LEU B O 9
ATOM 12646 N N . GLU B 1 17 ? -8.670 2.985 -2.008 1.00 0.00 47 GLU B N 9
ATOM 12647 C CA . GLU B 1 17 ? -9.098 3.526 -0.712 1.00 0.00 47 GLU B CA 9
ATOM 12648 C C . GLU B 1 17 ? -9.900 2.510 0.124 1.00 0.00 47 GLU B C 9
ATOM 12649 O O . GLU B 1 17 ? -9.680 2.372 1.328 1.00 0.00 47 GLU B O 9
ATOM 12661 N N . LYS B 1 18 ? -10.786 1.734 -0.514 1.00 0.00 48 LYS B N 9
ATOM 12662 C CA . LYS B 1 18 ? -11.613 0.714 0.144 1.00 0.00 48 LYS B CA 9
ATOM 12663 C C . LYS B 1 18 ? -10.767 -0.401 0.772 1.00 0.00 48 LYS B C 9
ATOM 12664 O O . LYS B 1 18 ? -11.084 -0.878 1.862 1.00 0.00 48 LYS B O 9
ATOM 12683 N N . MET B 1 19 ? -9.662 -0.776 0.125 1.00 0.00 49 MET B N 9
ATOM 12684 C CA . MET B 1 19 ? -8.654 -1.690 0.633 1.00 0.00 49 MET B CA 9
ATOM 12685 C C . MET B 1 19 ? -7.757 -1.043 1.701 1.00 0.00 49 MET B C 9
ATOM 12686 O O . MET B 1 19 ? -7.470 -1.660 2.725 1.00 0.00 49 MET B O 9
ATOM 12700 N N . ALA B 1 20 ? -7.336 0.208 1.496 1.00 0.00 50 ALA B N 9
ATOM 12701 C CA . ALA B 1 20 ? -6.450 0.971 2.376 1.00 0.00 50 ALA B CA 9
ATOM 12702 C C . ALA B 1 20 ? -7.003 1.198 3.787 1.00 0.00 50 ALA B C 9
ATOM 12703 O O . ALA B 1 20 ? -6.217 1.395 4.707 1.00 0.00 50 ALA B O 9
ATOM 12710 N N . ASN B 1 21 ? -8.309 1.075 4.014 1.00 0.00 51 ASN B N 9
ATOM 12711 C CA . ASN B 1 21 ? -8.872 1.012 5.364 1.00 0.00 51 ASN B CA 9
ATOM 12712 C C . ASN B 1 21 ? -8.307 -0.161 6.202 1.00 0.00 51 ASN B C 9
ATOM 12713 O O . ASN B 1 21 ? -8.266 -0.065 7.427 1.00 0.00 51 ASN B O 9
ATOM 12724 N N . GLU B 1 22 ? -7.787 -1.225 5.574 1.00 0.00 52 GLU B N 9
ATOM 12725 C CA . GLU B 1 22 ? -7.047 -2.297 6.252 1.00 0.00 52 GLU B CA 9
ATOM 12726 C C . GLU B 1 22 ? -5.656 -1.844 6.751 1.00 0.00 52 GLU B C 9
ATOM 12727 O O . GLU B 1 22 ? -5.224 -2.238 7.836 1.00 0.00 52 GLU B O 9
ATOM 12739 N N . GLU B 1 23 ? -4.970 -0.963 6.010 1.00 0.00 53 GLU B N 9
ATOM 12740 C CA . GLU B 1 23 ? -3.785 -0.213 6.446 1.00 0.00 53 GLU B CA 9
ATOM 12741 C C . GLU B 1 23 ? -4.125 0.958 7.394 1.00 0.00 53 GLU B C 9
ATOM 12742 O O . GLU B 1 23 ? -3.225 1.651 7.875 1.00 0.00 53 GLU B O 9
ATOM 12754 N N . GLU B 1 24 ? -5.414 1.173 7.673 1.00 0.00 54 GLU B N 9
ATOM 12755 C CA . GLU B 1 24 ? -5.984 2.274 8.465 1.00 0.00 54 GLU B CA 9
ATOM 12756 C C . GLU B 1 24 ? -5.861 3.634 7.737 1.00 0.00 54 GLU B C 9
ATOM 12757 O O . GLU B 1 24 ? -5.586 4.675 8.335 1.00 0.00 54 GLU B O 9
ATOM 12769 N N . GLU B 1 25 ? -6.100 3.594 6.420 1.00 0.00 55 GLU B N 9
ATOM 12770 C CA . GLU B 1 25 ? -5.969 4.635 5.393 1.00 0.00 55 GLU B CA 9
ATOM 12771 C C . GLU B 1 25 ? -4.526 5.123 5.140 1.00 0.00 55 GLU B C 9
ATOM 12772 O O . GLU B 1 25 ? -3.882 5.729 6.000 1.00 0.00 55 GLU B O 9
ATOM 12784 N N . SER B 1 26 ? -4.021 4.884 3.922 1.00 0.00 56 SER B N 9
ATOM 12785 C CA . SER B 1 26 ? -2.732 5.394 3.423 1.00 0.00 56 SER B CA 9
ATOM 12786 C C . SER B 1 26 ? -2.834 5.722 1.927 1.00 0.00 56 SER B C 9
ATOM 12787 O O . SER B 1 26 ? -2.636 6.870 1.528 1.00 0.00 56 SER B O 9
ATOM 12795 N N . VAL B 1 27 ? -3.252 4.724 1.134 1.00 0.00 57 VAL B N 9
ATOM 12796 C CA . VAL B 1 27 ? -3.526 4.731 -0.317 1.00 0.00 57 VAL B CA 9
ATOM 12797 C C . VAL B 1 27 ? -2.251 4.902 -1.164 1.00 0.00 57 VAL B C 9
ATOM 12798 O O . VAL B 1 27 ? -1.304 5.591 -0.788 1.00 0.00 57 VAL B O 9
ATOM 12811 N N . GLY B 1 28 ? -2.180 4.200 -2.300 1.00 0.00 58 GLY B N 9
ATOM 12812 C CA . GLY B 1 28 ? -1.009 4.122 -3.188 1.00 0.00 58 GLY B CA 9
ATOM 12813 C C . GLY B 1 28 ? 0.053 3.152 -2.662 1.00 0.00 58 GLY B C 9
ATOM 12814 O O . GLY B 1 28 ? 0.597 2.343 -3.411 1.00 0.00 58 GLY B O 9
ATOM 12818 N N . SER B 1 29 ? 0.280 3.147 -1.349 1.00 0.00 59 SER B N 9
ATOM 12819 C CA . SER B 1 29 ? 1.128 2.156 -0.671 1.00 0.00 59 SER B CA 9
ATOM 12820 C C . SER B 1 29 ? 0.596 0.733 -0.877 1.00 0.00 59 SER B C 9
ATOM 12821 O O . SER B 1 29 ? 1.362 -0.172 -1.213 1.00 0.00 59 SER B O 9
ATOM 12829 N N . TYR B 1 30 ? -0.733 0.553 -0.812 1.00 0.00 60 TYR B N 9
ATOM 12830 C CA . TYR B 1 30 ? -1.418 -0.705 -1.135 1.00 0.00 60 TYR B CA 9
ATOM 12831 C C . TYR B 1 30 ? -1.122 -1.186 -2.565 1.00 0.00 60 TYR B C 9
ATOM 12832 O O . TYR B 1 30 ? -0.903 -2.374 -2.787 1.00 0.00 60 TYR B O 9
ATOM 12850 N N . ILE B 1 31 ? -1.070 -0.256 -3.528 1.00 0.00 61 ILE B N 9
ATOM 12851 C CA . ILE B 1 31 ? -0.717 -0.508 -4.940 1.00 0.00 61 ILE B CA 9
ATOM 12852 C C . ILE B 1 31 ? 0.658 -1.163 -5.011 1.00 0.00 61 ILE B C 9
ATOM 12853 O O . ILE B 1 31 ? 0.811 -2.252 -5.569 1.00 0.00 61 ILE B O 9
ATOM 12869 N N . LYS B 1 32 ? 1.648 -0.534 -4.369 1.00 0.00 62 LYS B N 9
ATOM 12870 C CA . LYS B 1 32 ? 3.022 -1.024 -4.340 1.00 0.00 62 LYS B CA 9
ATOM 12871 C C . LYS B 1 32 ? 3.081 -2.389 -3.659 1.00 0.00 62 LYS B C 9
ATOM 12872 O O . LYS B 1 32 ? 3.580 -3.348 -4.235 1.00 0.00 62 LYS B O 9
ATOM 12891 N N . ARG B 1 33 ? 2.485 -2.509 -2.472 1.00 0.00 63 ARG B N 9
ATOM 12892 C CA . ARG B 1 33 ? 2.398 -3.741 -1.670 1.00 0.00 63 ARG B CA 9
ATOM 12893 C C . ARG B 1 33 ? 1.851 -4.915 -2.484 1.00 0.00 63 ARG B C 9
ATOM 12894 O O . ARG B 1 33 ? 2.413 -6.003 -2.422 1.00 0.00 63 ARG B O 9
ATOM 12915 N N . TYR B 1 34 ? 0.814 -4.699 -3.292 1.00 0.00 64 TYR B N 9
ATOM 12916 C CA . TYR B 1 34 ? 0.176 -5.735 -4.108 1.00 0.00 64 TYR B CA 9
ATOM 12917 C C . TYR B 1 34 ? 1.082 -6.246 -5.232 1.00 0.00 64 TYR B C 9
ATOM 12918 O O . TYR B 1 34 ? 1.211 -7.448 -5.454 1.00 0.00 64 TYR B O 9
ATOM 12936 N N . ILE B 1 35 ? 1.731 -5.313 -5.923 1.00 0.00 65 ILE B N 9
ATOM 12937 C CA . ILE B 1 35 ? 2.692 -5.551 -7.007 1.00 0.00 65 ILE B CA 9
ATOM 12938 C C . ILE B 1 35 ? 3.935 -6.262 -6.463 1.00 0.00 65 ILE B C 9
ATOM 12939 O O . ILE B 1 35 ? 4.448 -7.186 -7.089 1.00 0.00 65 ILE B O 9
ATOM 12955 N N . LEU B 1 36 ? 4.386 -5.882 -5.268 1.00 0.00 66 LEU B N 9
ATOM 12956 C CA . LEU B 1 36 ? 5.547 -6.472 -4.598 1.00 0.00 66 LEU B CA 9
ATOM 12957 C C . LEU B 1 36 ? 5.212 -7.873 -4.060 1.00 0.00 66 LEU B C 9
ATOM 12958 O O . LEU B 1 36 ? 6.053 -8.772 -4.109 1.00 0.00 66 LEU B O 9
ATOM 12974 N N . LYS B 1 37 ? 3.960 -8.091 -3.639 1.00 0.00 67 LYS B N 9
ATOM 12975 C CA . LYS B 1 37 ? 3.401 -9.404 -3.297 1.00 0.00 67 LYS B CA 9
ATOM 12976 C C . LYS B 1 37 ? 3.345 -10.330 -4.516 1.00 0.00 67 LYS B C 9
ATOM 12977 O O . LYS B 1 37 ? 3.814 -11.463 -4.452 1.00 0.00 67 LYS B O 9
ATOM 12996 N N . ALA B 1 38 ? 2.824 -9.833 -5.640 1.00 0.00 68 ALA B N 9
ATOM 12997 C CA . ALA B 1 38 ? 2.793 -10.535 -6.927 1.00 0.00 68 ALA B CA 9
ATOM 12998 C C . ALA B 1 38 ? 4.199 -10.856 -7.467 1.00 0.00 68 ALA B C 9
ATOM 12999 O O . ALA B 1 38 ? 4.402 -11.881 -8.125 1.00 0.00 68 ALA B O 9
ATOM 13006 N N . LEU B 1 39 ? 5.194 -10.020 -7.145 1.00 0.00 69 LEU B N 9
ATOM 13007 C CA . LEU B 1 39 ? 6.567 -10.176 -7.624 1.00 0.00 69 LEU B CA 9
ATOM 13008 C C . LEU B 1 39 ? 7.206 -11.488 -7.163 1.00 0.00 69 LEU B C 9
ATOM 13009 O O . LEU B 1 39 ? 8.028 -12.057 -7.877 1.00 0.00 69 LEU B O 9
ATOM 13025 N N . ARG B 1 40 ? 6.754 -12.009 -6.018 1.00 0.00 70 ARG B N 9
ATOM 13026 C CA . ARG B 1 40 ? 7.148 -13.303 -5.442 1.00 0.00 70 ARG B CA 9
ATOM 13027 C C . ARG B 1 40 ? 6.902 -14.504 -6.372 1.00 0.00 70 ARG B C 9
ATOM 13028 O O . ARG B 1 40 ? 7.535 -15.547 -6.192 1.00 0.00 70 ARG B O 9
ATOM 13049 N N . LYS B 1 41 ? 6.020 -14.355 -7.372 1.00 0.00 71 LYS B N 9
ATOM 13050 C CA . LYS B 1 41 ? 5.690 -15.359 -8.403 1.00 0.00 71 LYS B CA 9
ATOM 13051 C C . LYS B 1 41 ? 6.075 -14.931 -9.833 1.00 0.00 71 LYS B C 9
ATOM 13052 O O . LYS B 1 41 ? 6.341 -15.787 -10.676 1.00 0.00 71 LYS B O 9
ATOM 13071 N N . ILE B 1 42 ? 6.139 -13.622 -10.098 1.00 0.00 72 ILE B N 9
ATOM 13072 C CA . ILE B 1 42 ? 6.602 -13.025 -11.367 1.00 0.00 72 ILE B CA 9
ATOM 13073 C C . ILE B 1 42 ? 8.132 -13.125 -11.555 1.00 0.00 72 ILE B C 9
ATOM 13074 O O . ILE B 1 42 ? 8.593 -13.323 -12.682 1.00 0.00 72 ILE B O 9
ATOM 13090 N N . GLU B 1 43 ? 8.923 -13.027 -10.478 1.00 0.00 73 GLU B N 9
ATOM 13091 C CA . GLU B 1 43 ? 10.386 -13.242 -10.458 1.00 0.00 73 GLU B CA 9
ATOM 13092 C C . GLU B 1 43 ? 10.805 -14.662 -10.906 1.00 0.00 73 GLU B C 9
ATOM 13093 O O . GLU B 1 43 ? 11.658 -14.769 -11.816 1.00 0.00 73 GLU B O 9
ATOM 13105 N N . THR A 1 1 ? -9.224 12.130 -13.824 1.00 0.00 31 THR A N 10
ATOM 13106 C CA . THR A 1 1 ? -8.070 11.234 -13.711 1.00 0.00 31 THR A CA 10
ATOM 13107 C C . THR A 1 1 ? -7.350 11.383 -12.364 1.00 0.00 31 THR A C 10
ATOM 13108 O O . THR A 1 1 ? -7.244 12.483 -11.815 1.00 0.00 31 THR A O 10
ATOM 13119 N N . ARG A 1 2 ? -6.801 10.277 -11.851 1.00 0.00 32 ARG A N 10
ATOM 13120 C CA . ARG A 1 2 ? -6.161 10.163 -10.529 1.00 0.00 32 ARG A CA 10
ATOM 13121 C C . ARG A 1 2 ? -4.682 9.784 -10.629 1.00 0.00 32 ARG A C 10
ATOM 13122 O O . ARG A 1 2 ? -4.334 8.609 -10.747 1.00 0.00 32 ARG A O 10
ATOM 13143 N N . ALA A 1 3 ? -3.819 10.799 -10.589 1.00 0.00 33 ALA A N 10
ATOM 13144 C CA . ALA A 1 3 ? -2.368 10.655 -10.470 1.00 0.00 33 ALA A CA 10
ATOM 13145 C C . ALA A 1 3 ? -1.973 9.959 -9.148 1.00 0.00 33 ALA A C 10
ATOM 13146 O O . ALA A 1 3 ? -2.459 10.335 -8.077 1.00 0.00 33 ALA A O 10
ATOM 13153 N N . VAL A 1 4 ? -1.085 8.960 -9.212 1.00 0.00 34 VAL A N 10
ATOM 13154 C CA . VAL A 1 4 ? -0.614 8.134 -8.089 1.00 0.00 34 VAL A CA 10
ATOM 13155 C C . VAL A 1 4 ? 0.865 7.825 -8.274 1.00 0.00 34 VAL A C 10
ATOM 13156 O O . VAL A 1 4 ? 1.239 6.997 -9.101 1.00 0.00 34 VAL A O 10
ATOM 13169 N N . SER A 1 5 ? 1.707 8.512 -7.512 1.00 0.00 35 SER A N 10
ATOM 13170 C CA . SER A 1 5 ? 3.168 8.444 -7.597 1.00 0.00 35 SER A CA 10
ATOM 13171 C C . SER A 1 5 ? 3.771 7.597 -6.472 1.00 0.00 35 SER A C 10
ATOM 13172 O O . SER A 1 5 ? 3.467 7.802 -5.293 1.00 0.00 35 SER A O 10
ATOM 13180 N N . LEU A 1 6 ? 4.601 6.621 -6.848 1.00 0.00 36 LEU A N 10
ATOM 13181 C CA . LEU A 1 6 ? 5.125 5.539 -6.013 1.00 0.00 36 LEU A CA 10
ATOM 13182 C C . LEU A 1 6 ? 6.658 5.438 -6.121 1.00 0.00 36 LEU A C 10
ATOM 13183 O O . LEU A 1 6 ? 7.279 5.965 -7.050 1.00 0.00 36 LEU A O 10
ATOM 13199 N N . TYR A 1 7 ? 7.255 4.713 -5.171 1.00 0.00 37 TYR A N 10
ATOM 13200 C CA . TYR A 1 7 ? 8.696 4.702 -4.893 1.00 0.00 37 TYR A CA 10
ATOM 13201 C C . TYR A 1 7 ? 9.206 3.257 -4.780 1.00 0.00 37 TYR A C 10
ATOM 13202 O O . TYR A 1 7 ? 9.267 2.671 -3.694 1.00 0.00 37 TYR A O 10
ATOM 13220 N N . PHE A 1 8 ? 9.466 2.643 -5.934 1.00 0.00 38 PHE A N 10
ATOM 13221 C CA . PHE A 1 8 ? 9.870 1.250 -6.104 1.00 0.00 38 PHE A CA 10
ATOM 13222 C C . PHE A 1 8 ? 11.377 1.049 -5.886 1.00 0.00 38 PHE A C 10
ATOM 13223 O O . PHE A 1 8 ? 12.146 2.008 -5.794 1.00 0.00 38 PHE A O 10
ATOM 13240 N N . SER A 1 9 ? 11.816 -0.215 -5.877 1.00 0.00 39 SER A N 10
ATOM 13241 C CA . SER A 1 9 ? 13.228 -0.548 -6.065 1.00 0.00 39 SER A CA 10
ATOM 13242 C C . SER A 1 9 ? 13.542 -0.640 -7.546 1.00 0.00 39 SER A C 10
ATOM 13243 O O . SER A 1 9 ? 12.713 -1.105 -8.325 1.00 0.00 39 SER A O 10
ATOM 13251 N N . ASP A 1 10 ? 14.753 -0.246 -7.936 1.00 0.00 40 ASP A N 10
ATOM 13252 C CA . ASP A 1 10 ? 15.254 -0.449 -9.291 1.00 0.00 40 ASP A CA 10
ATOM 13253 C C . ASP A 1 10 ? 15.238 -1.940 -9.688 1.00 0.00 40 ASP A C 10
ATOM 13254 O O . ASP A 1 10 ? 14.996 -2.262 -10.844 1.00 0.00 40 ASP A O 10
ATOM 13263 N N . GLU A 1 11 ? 15.383 -2.869 -8.736 1.00 0.00 41 GLU A N 10
ATOM 13264 C CA . GLU A 1 11 ? 15.221 -4.313 -8.952 1.00 0.00 41 GLU A CA 10
ATOM 13265 C C . GLU A 1 11 ? 13.783 -4.674 -9.366 1.00 0.00 41 GLU A C 10
ATOM 13266 O O . GLU A 1 11 ? 13.551 -5.262 -10.424 1.00 0.00 41 GLU A O 10
ATOM 13278 N N . GLN A 1 12 ? 12.808 -4.291 -8.534 1.00 0.00 42 GLN A N 10
ATOM 13279 C CA . GLN A 1 12 ? 11.372 -4.497 -8.770 1.00 0.00 42 GLN A CA 10
ATOM 13280 C C . GLN A 1 12 ? 10.895 -3.792 -10.053 1.00 0.00 42 GLN A C 10
ATOM 13281 O O . GLN A 1 12 ? 10.115 -4.361 -10.818 1.00 0.00 42 GLN A O 10
ATOM 13295 N N . TYR A 1 13 ? 11.416 -2.590 -10.330 1.00 0.00 43 TYR A N 10
ATOM 13296 C CA . TYR A 1 13 ? 11.187 -1.845 -11.574 1.00 0.00 43 TYR A CA 10
ATOM 13297 C C . TYR A 1 13 ? 11.617 -2.644 -12.798 1.00 0.00 43 TYR A C 10
ATOM 13298 O O . TYR A 1 13 ? 10.843 -2.858 -13.727 1.00 0.00 43 TYR A O 10
ATOM 13316 N N . GLN A 1 14 ? 12.870 -3.096 -12.786 1.00 0.00 44 GLN A N 10
ATOM 13317 C CA . GLN A 1 14 ? 13.479 -3.845 -13.885 1.00 0.00 44 GLN A CA 10
ATOM 13318 C C . GLN A 1 14 ? 12.784 -5.186 -14.152 1.00 0.00 44 GLN A C 10
ATOM 13319 O O . GLN A 1 14 ? 12.635 -5.577 -15.309 1.00 0.00 44 GLN A O 10
ATOM 13333 N N . LYS A 1 15 ? 12.303 -5.877 -13.113 1.00 0.00 45 LYS A N 10
ATOM 13334 C CA . LYS A 1 15 ? 11.459 -7.073 -13.260 1.00 0.00 45 LYS A CA 10
ATOM 13335 C C . LYS A 1 15 ? 10.157 -6.753 -14.002 1.00 0.00 45 LYS A C 10
ATOM 13336 O O . LYS A 1 15 ? 9.786 -7.473 -14.928 1.00 0.00 45 LYS A O 10
ATOM 13355 N N . LEU A 1 16 ? 9.527 -5.620 -13.680 1.00 0.00 46 LEU A N 10
ATOM 13356 C CA . LEU A 1 16 ? 8.391 -5.090 -14.446 1.00 0.00 46 LEU A CA 10
ATOM 13357 C C . LEU A 1 16 ? 8.747 -4.620 -15.863 1.00 0.00 46 LEU A C 10
ATOM 13358 O O . LEU A 1 16 ? 7.950 -4.779 -16.781 1.00 0.00 46 LEU A O 10
ATOM 13374 N N . GLU A 1 17 ? 9.959 -4.130 -16.094 1.00 0.00 47 GLU A N 10
ATOM 13375 C CA . GLU A 1 17 ? 10.464 -3.878 -17.449 1.00 0.00 47 GLU A CA 10
ATOM 13376 C C . GLU A 1 17 ? 10.631 -5.173 -18.265 1.00 0.00 47 GLU A C 10
ATOM 13377 O O . GLU A 1 17 ? 10.256 -5.211 -19.439 1.00 0.00 47 GLU A O 10
ATOM 13389 N N . LYS A 1 18 ? 11.115 -6.260 -17.652 1.00 0.00 48 LYS A N 10
ATOM 13390 C CA . LYS A 1 18 ? 11.242 -7.574 -18.297 1.00 0.00 48 LYS A CA 10
ATOM 13391 C C . LYS A 1 18 ? 9.885 -8.174 -18.680 1.00 0.00 48 LYS A C 10
ATOM 13392 O O . LYS A 1 18 ? 9.766 -8.785 -19.742 1.00 0.00 48 LYS A O 10
ATOM 13411 N N . MET A 1 19 ? 8.848 -7.950 -17.868 1.00 0.00 49 MET A N 10
ATOM 13412 C CA . MET A 1 19 ? 7.459 -8.250 -18.178 1.00 0.00 49 MET A CA 10
ATOM 13413 C C . MET A 1 19 ? 6.958 -7.373 -19.337 1.00 0.00 49 MET A C 10
ATOM 13414 O O . MET A 1 19 ? 6.402 -7.877 -20.312 1.00 0.00 49 MET A O 10
ATOM 13428 N N . ALA A 1 20 ? 7.193 -6.061 -19.258 1.00 0.00 50 ALA A N 10
ATOM 13429 C CA . ALA A 1 20 ? 6.761 -5.075 -20.243 1.00 0.00 50 ALA A CA 10
ATOM 13430 C C . ALA A 1 20 ? 7.376 -5.272 -21.634 1.00 0.00 50 ALA A C 10
ATOM 13431 O O . ALA A 1 20 ? 6.705 -5.016 -22.627 1.00 0.00 50 ALA A O 10
ATOM 13438 N N . ASN A 1 21 ? 8.606 -5.776 -21.746 1.00 0.00 51 ASN A N 10
ATOM 13439 C CA . ASN A 1 21 ? 9.235 -6.112 -23.028 1.00 0.00 51 ASN A CA 10
ATOM 13440 C C . ASN A 1 21 ? 8.434 -7.182 -23.809 1.00 0.00 51 ASN A C 10
ATOM 13441 O O . ASN A 1 21 ? 8.463 -7.196 -25.039 1.00 0.00 51 ASN A O 10
ATOM 13452 N N . GLU A 1 22 ? 7.669 -8.041 -23.127 1.00 0.00 52 GLU A N 10
ATOM 13453 C CA . GLU A 1 22 ? 6.756 -9.014 -23.743 1.00 0.00 52 GLU A CA 10
ATOM 13454 C C . GLU A 1 22 ? 5.504 -8.349 -24.360 1.00 0.00 52 GLU A C 10
ATOM 13455 O O . GLU A 1 22 ? 4.922 -8.861 -25.317 1.00 0.00 52 GLU A O 10
ATOM 13467 N N . GLU A 1 23 ? 5.116 -7.173 -23.852 1.00 0.00 53 GLU A N 10
ATOM 13468 C CA . GLU A 1 23 ? 4.062 -6.289 -24.381 1.00 0.00 53 GLU A CA 10
ATOM 13469 C C . GLU A 1 23 ? 4.642 -5.155 -25.266 1.00 0.00 53 GLU A C 10
ATOM 13470 O O . GLU A 1 23 ? 3.910 -4.311 -25.785 1.00 0.00 53 GLU A O 10
ATOM 13482 N N . GLU A 1 24 ? 5.965 -5.161 -25.472 1.00 0.00 54 GLU A N 10
ATOM 13483 C CA . GLU A 1 24 ? 6.768 -4.223 -26.271 1.00 0.00 54 GLU A CA 10
ATOM 13484 C C . GLU A 1 24 ? 6.917 -2.835 -25.603 1.00 0.00 54 GLU A C 10
ATOM 13485 O O . GLU A 1 24 ? 6.673 -1.786 -26.203 1.00 0.00 54 GLU A O 10
ATOM 13497 N N . GLU A 1 25 ? 7.360 -2.853 -24.341 1.00 0.00 55 GLU A N 10
ATOM 13498 C CA . GLU A 1 25 ? 7.653 -1.733 -23.432 1.00 0.00 55 GLU A CA 10
ATOM 13499 C C . GLU A 1 25 ? 6.459 -0.803 -23.126 1.00 0.00 55 GLU A C 10
ATOM 13500 O O . GLU A 1 25 ? 6.079 0.079 -23.902 1.00 0.00 55 GLU A O 10
ATOM 13512 N N . SER A 1 26 ? 5.881 -0.997 -21.941 1.00 0.00 56 SER A N 10
ATOM 13513 C CA . SER A 1 26 ? 4.659 -0.367 -21.426 1.00 0.00 56 SER A CA 10
ATOM 13514 C C . SER A 1 26 ? 4.742 -0.140 -19.905 1.00 0.00 56 SE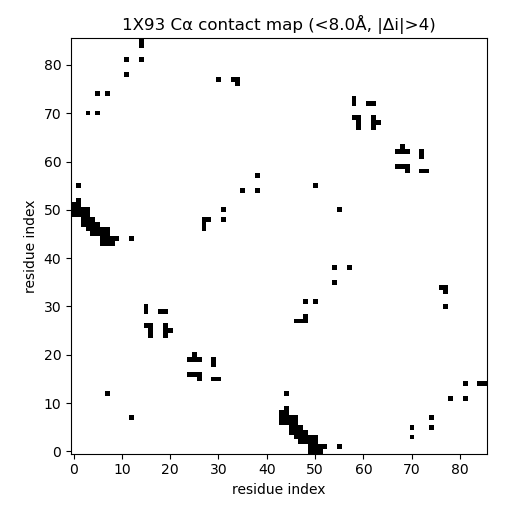R A C 10
ATOM 13515 O O . SER A 1 26 ? 3.729 -0.143 -19.204 1.00 0.00 56 SER A O 10
ATOM 13523 N N . VAL A 1 27 ? 5.961 0.014 -19.366 1.00 0.00 57 VAL A N 10
ATOM 13524 C CA . VAL A 1 27 ? 6.238 0.090 -17.919 1.00 0.00 57 VAL A CA 10
ATOM 13525 C C . VAL A 1 27 ? 5.423 1.229 -17.280 1.00 0.00 57 VAL A C 10
ATOM 13526 O O . VAL A 1 27 ? 5.600 2.397 -17.632 1.00 0.00 57 VAL A O 10
ATOM 13539 N N . GLY A 1 28 ? 4.488 0.890 -16.386 1.00 0.00 58 GLY A N 10
ATOM 13540 C CA . GLY A 1 28 ? 3.487 1.808 -15.817 1.00 0.00 58 GLY A CA 10
ATOM 13541 C C . GLY A 1 28 ? 2.062 1.452 -16.248 1.00 0.00 58 GLY A C 10
ATOM 13542 O O . GLY A 1 28 ? 1.191 1.227 -15.410 1.00 0.00 58 GLY A O 10
ATOM 13546 N N . SER A 1 29 ? 1.824 1.288 -17.549 1.00 0.00 59 SER A N 10
ATOM 13547 C CA . SER A 1 29 ? 0.591 0.671 -18.049 1.00 0.00 59 SER A CA 10
ATOM 13548 C C . SER A 1 29 ? 0.499 -0.800 -17.632 1.00 0.00 59 SER A C 10
ATOM 13549 O O . SER A 1 29 ? -0.569 -1.249 -17.223 1.00 0.00 59 SER A O 10
ATOM 13557 N N . TYR A 1 30 ? 1.617 -1.539 -17.650 1.00 0.00 60 TYR A N 10
ATOM 13558 C CA . TYR A 1 30 ? 1.692 -2.921 -17.158 1.00 0.00 60 TYR A CA 10
ATOM 13559 C C . TYR A 1 30 ? 1.402 -3.024 -15.647 1.00 0.00 60 TYR A C 10
ATOM 13560 O O . TYR A 1 30 ? 0.690 -3.925 -15.211 1.00 0.00 60 TYR A O 10
ATOM 13578 N N . ILE A 1 31 ? 1.895 -2.062 -14.855 1.00 0.00 61 ILE A N 10
ATOM 13579 C CA . ILE A 1 31 ? 1.549 -1.891 -13.423 1.00 0.00 61 ILE A CA 10
ATOM 13580 C C . ILE A 1 31 ? 0.043 -1.777 -13.280 1.00 0.00 61 ILE A C 10
ATOM 13581 O O . ILE A 1 31 ? -0.583 -2.581 -12.586 1.00 0.00 61 ILE A O 10
ATOM 13597 N N . LYS A 1 32 ? -0.542 -0.783 -13.957 1.00 0.00 62 LYS A N 10
ATOM 13598 C CA . LYS A 1 32 ? -1.972 -0.526 -13.859 1.00 0.00 62 LYS A CA 10
ATOM 13599 C C . LYS A 1 32 ? -2.753 -1.779 -14.249 1.00 0.00 62 LYS A C 10
ATOM 13600 O O . LYS A 1 32 ? -3.545 -2.264 -13.452 1.00 0.00 62 LYS A O 10
ATOM 13619 N N . ARG A 1 33 ? -2.449 -2.380 -15.403 1.00 0.00 63 ARG A N 10
ATOM 13620 C CA . ARG A 1 33 ? -2.996 -3.660 -15.898 1.00 0.00 63 ARG A CA 10
ATOM 13621 C C . ARG A 1 33 ? -3.020 -4.724 -14.803 1.00 0.00 63 ARG A C 10
ATOM 13622 O O . ARG A 1 33 ? -4.039 -5.377 -14.629 1.00 0.00 63 ARG A O 10
ATOM 13643 N N . TYR A 1 34 ? -1.942 -4.882 -14.040 1.00 0.00 64 TYR A N 10
ATOM 13644 C CA . TYR A 1 34 ? -1.815 -5.897 -12.994 1.00 0.00 64 TYR A CA 10
ATOM 13645 C C . TYR A 1 34 ? -2.704 -5.636 -11.763 1.00 0.00 64 TYR A C 10
ATOM 13646 O O . TYR A 1 34 ? -3.345 -6.552 -11.249 1.00 0.00 64 TYR A O 10
ATOM 13664 N N . ILE A 1 35 ? -2.801 -4.377 -11.335 1.00 0.00 65 ILE A N 10
ATOM 13665 C CA . ILE A 1 35 ? -3.743 -3.895 -10.306 1.00 0.00 65 ILE A CA 10
ATOM 13666 C C . ILE A 1 35 ? -5.184 -4.088 -10.783 1.00 0.00 65 ILE A C 10
ATOM 13667 O O . ILE A 1 35 ? -6.018 -4.599 -10.043 1.00 0.00 65 ILE A O 10
ATOM 13683 N N . LEU A 1 36 ? -5.468 -3.734 -12.037 1.00 0.00 66 LEU A N 10
ATOM 13684 C CA . LEU A 1 36 ? -6.793 -3.781 -12.661 1.00 0.00 66 LEU A CA 10
ATOM 13685 C C . LEU A 1 36 ? -7.243 -5.237 -12.863 1.00 0.00 66 LEU A C 10
ATOM 13686 O O . LEU A 1 36 ? -8.415 -5.561 -12.672 1.00 0.00 66 LEU A O 10
ATOM 13702 N N . LYS A 1 37 ? -6.294 -6.131 -13.166 1.00 0.00 67 LYS A N 10
ATOM 13703 C CA . LYS A 1 37 ? -6.467 -7.582 -13.225 1.00 0.00 67 LYS A CA 10
ATOM 13704 C C . LYS A 1 37 ? -6.817 -8.153 -11.852 1.00 0.00 67 LYS A C 10
ATOM 13705 O O . LYS A 1 37 ? -7.805 -8.872 -11.717 1.00 0.00 67 LYS A O 10
ATOM 13724 N N . ALA A 1 38 ? -6.039 -7.804 -10.827 1.00 0.00 68 ALA A N 10
ATOM 13725 C CA . ALA A 1 38 ? -6.274 -8.256 -9.455 1.00 0.00 68 ALA A CA 10
ATOM 13726 C C . ALA A 1 38 ? -7.576 -7.689 -8.839 1.00 0.00 68 ALA A C 10
ATOM 13727 O O . ALA A 1 38 ? -8.188 -8.327 -7.981 1.00 0.00 68 ALA A O 10
ATOM 13734 N N . LEU A 1 39 ? -8.053 -6.536 -9.324 1.00 0.00 69 LEU A N 10
ATOM 13735 C CA . LEU A 1 39 ? -9.301 -5.874 -8.918 1.00 0.00 69 LEU A CA 10
ATOM 13736 C C . LEU A 1 39 ? -10.556 -6.688 -9.257 1.00 0.00 69 LEU A C 10
ATOM 13737 O O . LEU A 1 39 ? -11.583 -6.532 -8.593 1.00 0.00 69 LEU A O 10
ATOM 13753 N N . ARG A 1 40 ? -10.472 -7.568 -10.266 1.00 0.00 70 ARG A N 10
ATOM 13754 C CA . ARG A 1 40 ? -11.570 -8.439 -10.716 1.00 0.00 70 ARG A CA 10
ATOM 13755 C C . ARG A 1 40 ? -12.144 -9.278 -9.569 1.00 0.00 70 ARG A C 10
ATOM 13756 O O . ARG A 1 40 ? -13.364 -9.359 -9.420 1.00 0.00 70 ARG A O 10
ATOM 13777 N N . LYS A 1 41 ? -11.254 -9.856 -8.752 1.00 0.00 71 LYS A N 10
ATOM 13778 C CA . LYS A 1 41 ? -11.528 -10.499 -7.454 1.00 0.00 71 LYS A CA 10
ATOM 13779 C C . LYS A 1 41 ? -10.414 -10.188 -6.441 1.00 0.00 71 LYS A C 10
ATOM 13780 O O . LYS A 1 41 ? -9.519 -11.008 -6.222 1.00 0.00 71 LYS A O 10
ATOM 13799 N N . ILE A 1 42 ? -10.469 -9.002 -5.825 1.00 0.00 72 ILE A N 10
ATOM 13800 C CA . ILE A 1 42 ? -9.655 -8.642 -4.649 1.00 0.00 72 ILE A CA 10
ATOM 13801 C C . ILE A 1 42 ? -9.758 -9.705 -3.533 1.00 0.00 72 ILE A C 10
ATOM 13802 O O . ILE A 1 42 ? -8.739 -10.157 -3.004 1.00 0.00 72 ILE A O 10
ATOM 13818 N N . GLU A 1 43 ? -10.986 -10.080 -3.156 1.00 0.00 73 GLU A N 10
ATOM 13819 C CA . GLU A 1 43 ? -11.319 -11.052 -2.101 1.00 0.00 73 GLU A CA 10
ATOM 13820 C C . GLU A 1 43 ? -10.930 -12.515 -2.415 1.00 0.00 73 GLU A C 10
ATOM 13821 O O . GLU A 1 43 ? -11.110 -12.981 -3.564 1.00 0.00 73 GLU A O 10
ATOM 13833 N N . THR B 1 1 ? 15.598 7.276 -5.072 1.00 0.00 31 THR B N 10
ATOM 13834 C CA . THR B 1 1 ? 14.791 6.080 -5.379 1.00 0.00 31 THR B CA 10
ATOM 13835 C C . THR B 1 1 ? 14.186 6.165 -6.789 1.00 0.00 31 THR B C 10
ATOM 13836 O O . THR B 1 1 ? 14.383 7.156 -7.501 1.00 0.00 31 THR B O 10
ATOM 13847 N N . ARG B 1 2 ? 13.470 5.121 -7.217 1.00 0.00 32 ARG B N 10
ATOM 13848 C CA . ARG B 1 2 ? 12.765 5.051 -8.503 1.00 0.00 32 ARG B CA 10
ATOM 13849 C C . ARG B 1 2 ? 11.505 5.931 -8.488 1.00 0.00 32 ARG B C 10
ATOM 13850 O O . ARG B 1 2 ? 10.961 6.251 -7.431 1.00 0.00 32 ARG B O 10
ATOM 13871 N N . ALA B 1 3 ? 11.025 6.283 -9.675 1.00 0.00 33 ALA B N 10
ATOM 13872 C CA . ALA B 1 3 ? 9.894 7.180 -9.918 1.00 0.00 33 ALA B CA 10
ATOM 13873 C C . ALA B 1 3 ? 8.820 6.463 -10.753 1.00 0.00 33 ALA B C 10
ATOM 13874 O O . ALA B 1 3 ? 9.031 6.171 -11.932 1.00 0.00 33 ALA B O 10
ATOM 13881 N N . VAL B 1 4 ? 7.690 6.123 -10.123 1.00 0.00 34 VAL B N 10
ATOM 13882 C CA . VAL B 1 4 ? 6.664 5.221 -10.661 1.00 0.00 34 VAL B CA 10
ATOM 13883 C C . VAL B 1 4 ? 5.285 5.849 -10.495 1.00 0.00 34 VAL B C 10
ATOM 13884 O O . VAL B 1 4 ? 4.649 5.724 -9.456 1.00 0.00 34 VAL B O 10
ATOM 13897 N N . SER B 1 5 ? 4.844 6.573 -11.518 1.00 0.00 35 SER B N 10
ATOM 13898 C CA . SER B 1 5 ? 3.640 7.414 -11.493 1.00 0.00 35 SER B CA 10
ATOM 13899 C C . SER B 1 5 ? 2.564 6.909 -12.447 1.00 0.00 35 SER B C 10
ATOM 13900 O O . SER B 1 5 ? 2.800 6.741 -13.648 1.00 0.00 35 SER B O 10
ATOM 13908 N N . LEU B 1 6 ? 1.390 6.628 -11.884 1.00 0.00 36 LEU B N 10
ATOM 13909 C CA . LEU B 1 6 ? 0.238 6.019 -12.542 1.00 0.00 36 LEU B CA 10
ATOM 13910 C C . LEU B 1 6 ? -0.908 7.028 -12.666 1.00 0.00 36 LEU B C 10
ATOM 13911 O O . LEU B 1 6 ? -0.942 8.042 -11.967 1.00 0.00 36 LEU B O 10
ATOM 13927 N N . TYR B 1 7 ? -1.871 6.710 -13.529 1.00 0.00 37 TYR B N 10
ATOM 13928 C CA . TYR B 1 7 ? -3.066 7.506 -13.800 1.00 0.00 37 TYR B CA 10
ATOM 13929 C C . TYR B 1 7 ? -4.300 6.599 -13.790 1.00 0.00 37 TYR B C 10
ATOM 13930 O O . TYR B 1 7 ? -4.752 6.122 -14.836 1.00 0.00 37 TYR B O 10
ATOM 13948 N N . PHE B 1 8 ? -4.821 6.299 -12.599 1.00 0.00 38 PHE B N 10
ATOM 13949 C CA . PHE B 1 8 ? -6.054 5.555 -12.419 1.00 0.00 38 PHE B CA 10
ATOM 13950 C C . PHE B 1 8 ? -7.274 6.373 -12.855 1.00 0.00 38 PHE B C 10
ATOM 13951 O O . PHE B 1 8 ? -7.215 7.599 -13.001 1.00 0.00 38 PHE B O 10
ATOM 13968 N N . SER B 1 9 ? -8.410 5.687 -12.971 1.00 0.00 39 SER B N 10
ATOM 13969 C CA . SER B 1 9 ? -9.706 6.305 -13.215 1.00 0.00 39 SER B CA 10
ATOM 13970 C C . SER B 1 9 ? -10.648 6.047 -12.052 1.00 0.00 39 SER B C 10
ATOM 13971 O O . SER B 1 9 ? -11.301 5.008 -11.987 1.00 0.00 39 SER B O 10
ATOM 13979 N N . ASP B 1 10 ? -10.634 7.011 -11.126 1.00 0.00 40 ASP B N 10
ATOM 13980 C CA . ASP B 1 10 ? -11.495 7.280 -9.967 1.00 0.00 40 ASP B CA 10
ATOM 13981 C C . ASP B 1 10 ? -12.042 6.057 -9.215 1.00 0.00 40 ASP B C 10
ATOM 13982 O O . ASP B 1 10 ? -11.646 5.834 -8.076 1.00 0.00 40 ASP B O 10
ATOM 13991 N N . GLU B 1 11 ? -12.927 5.254 -9.804 1.00 0.00 41 GLU B N 10
ATOM 13992 C CA . GLU B 1 11 ? -13.335 3.936 -9.299 1.00 0.00 41 GLU B CA 10
ATOM 13993 C C . GLU B 1 11 ? -12.130 3.037 -9.004 1.00 0.00 41 GLU B C 10
ATOM 13994 O O . GLU B 1 11 ? -12.013 2.507 -7.904 1.00 0.00 41 GLU B O 10
ATOM 14006 N N . GLN B 1 12 ? -11.211 2.903 -9.966 1.00 0.00 42 GLN B N 10
ATOM 14007 C CA . GLN B 1 12 ? -9.955 2.144 -9.847 1.00 0.00 42 GLN B CA 10
ATOM 14008 C C . GLN B 1 12 ? -9.125 2.602 -8.639 1.00 0.00 42 GLN B C 10
ATOM 14009 O O . GLN B 1 12 ? -8.661 1.783 -7.843 1.00 0.00 42 GLN B O 10
ATOM 14023 N N . TYR B 1 13 ? -8.969 3.921 -8.488 1.00 0.00 43 TYR B N 10
ATOM 14024 C CA . TYR B 1 13 ? -8.248 4.528 -7.367 1.00 0.00 43 TYR B CA 10
ATOM 14025 C C . TYR B 1 13 ? -8.955 4.266 -6.026 1.00 0.00 43 TYR B C 10
ATOM 14026 O O . TYR B 1 13 ? -8.336 3.838 -5.052 1.00 0.00 43 TYR B O 10
ATOM 14044 N N . GLN B 1 14 ? -10.272 4.463 -5.991 1.00 0.00 44 GLN B N 10
ATOM 14045 C CA . GLN B 1 14 ? -11.126 4.258 -4.821 1.00 0.00 44 GLN B CA 10
ATOM 14046 C C . GLN B 1 14 ? -11.205 2.797 -4.377 1.00 0.00 44 GLN B C 10
ATOM 14047 O O . GLN B 1 14 ? -11.259 2.522 -3.183 1.00 0.00 44 GLN B O 10
ATOM 14061 N N . LYS B 1 15 ? -11.168 1.845 -5.308 1.00 0.00 45 LYS B N 10
ATOM 14062 C CA . LYS B 1 15 ? -11.053 0.412 -5.035 1.00 0.00 45 LYS B CA 10
ATOM 14063 C C . LYS B 1 15 ? -9.760 0.094 -4.277 1.00 0.00 45 LYS B C 10
ATOM 14064 O O . LYS B 1 15 ? -9.786 -0.724 -3.357 1.00 0.00 45 LYS B O 10
ATOM 14083 N N . LEU B 1 16 ? -8.647 0.766 -4.604 1.00 0.00 46 LEU B N 10
ATOM 14084 C CA . LEU B 1 16 ? -7.418 0.635 -3.823 1.00 0.00 46 LEU B CA 10
ATOM 14085 C C . LEU B 1 16 ? -7.472 1.409 -2.491 1.00 0.00 46 LEU B C 10
ATOM 14086 O O . LEU B 1 16 ? -6.932 0.939 -1.493 1.00 0.00 46 LEU B O 10
ATOM 14102 N N . GLU B 1 17 ? -8.191 2.529 -2.415 1.00 0.00 47 GLU B N 10
ATOM 14103 C CA . GLU B 1 17 ? -8.503 3.220 -1.148 1.00 0.00 47 GLU B CA 10
ATOM 14104 C C . GLU B 1 17 ? -9.354 2.373 -0.179 1.00 0.00 47 GLU B C 10
ATOM 14105 O O . GLU B 1 17 ? -9.080 2.331 1.022 1.00 0.00 47 GLU B O 10
ATOM 14117 N N . LYS B 1 18 ? -10.350 1.641 -0.691 1.00 0.00 48 LYS B N 10
ATOM 14118 C CA . LYS B 1 18 ? -11.203 0.716 0.067 1.00 0.00 48 LYS B CA 10
ATOM 14119 C C . LYS B 1 18 ? -10.401 -0.434 0.680 1.00 0.00 48 LYS B C 10
ATOM 14120 O O . LYS B 1 18 ? -10.701 -0.857 1.795 1.00 0.00 48 LYS B O 10
ATOM 14139 N N . MET B 1 19 ? -9.349 -0.898 0.001 1.00 0.00 49 MET B N 10
ATOM 14140 C CA . MET B 1 19 ? -8.341 -1.787 0.549 1.00 0.00 49 MET B CA 10
ATOM 14141 C C . MET B 1 19 ? -7.426 -1.088 1.560 1.00 0.00 49 MET B C 10
ATOM 14142 O O . MET B 1 19 ? -7.185 -1.637 2.630 1.00 0.00 49 MET B O 10
ATOM 14156 N N . ALA B 1 20 ? -6.946 0.126 1.274 1.00 0.00 50 ALA B N 10
ATOM 14157 C CA . ALA B 1 20 ? -6.082 0.895 2.173 1.00 0.00 50 ALA B CA 10
ATOM 14158 C C . ALA B 1 20 ? -6.709 1.140 3.555 1.00 0.00 50 ALA B C 10
ATOM 14159 O O . ALA B 1 20 ? -5.989 1.198 4.550 1.00 0.00 50 ALA B O 10
ATOM 14166 N N . ASN B 1 21 ? -8.039 1.209 3.653 1.00 0.00 51 ASN B N 10
ATOM 14167 C CA . ASN B 1 21 ? -8.791 1.260 4.910 1.00 0.00 51 ASN B CA 10
ATOM 14168 C C . ASN B 1 21 ? -8.508 0.065 5.851 1.00 0.00 51 ASN B C 10
ATOM 14169 O O . ASN B 1 21 ? -8.635 0.202 7.066 1.00 0.00 51 ASN B O 10
ATOM 14180 N N . GLU B 1 22 ? -8.056 -1.079 5.323 1.00 0.00 52 GLU B N 10
ATOM 14181 C CA . GLU B 1 22 ? -7.580 -2.231 6.101 1.00 0.00 52 GLU B CA 10
ATOM 14182 C C . GLU B 1 22 ? -6.299 -1.912 6.900 1.00 0.00 52 GLU B C 10
ATOM 14183 O O . GLU B 1 22 ? -6.188 -2.270 8.074 1.00 0.00 52 GLU B O 10
ATOM 14195 N N . GLU B 1 23 ? -5.340 -1.205 6.288 1.00 0.00 53 GLU B N 10
ATOM 14196 C CA . GLU B 1 23 ? -4.141 -0.658 6.932 1.00 0.00 53 GLU B CA 10
ATOM 14197 C C . GLU B 1 23 ? -4.397 0.681 7.664 1.00 0.00 53 GLU B C 10
ATOM 14198 O O . GLU B 1 23 ? -3.505 1.202 8.333 1.00 0.00 53 GLU B O 10
ATOM 14210 N N . GLU B 1 24 ? -5.625 1.206 7.561 1.00 0.00 54 GLU B N 10
ATOM 14211 C CA . GLU B 1 24 ? -6.215 2.373 8.246 1.00 0.00 54 GLU B CA 10
ATOM 14212 C C . GLU B 1 24 ? -6.054 3.678 7.429 1.00 0.00 54 GLU B C 10
ATOM 14213 O O . GLU B 1 24 ? -5.841 4.766 7.964 1.00 0.00 54 GLU B O 10
ATOM 14225 N N . GLU B 1 25 ? -6.185 3.544 6.105 1.00 0.00 55 GLU B N 10
ATOM 14226 C CA . GLU B 1 25 ? -6.100 4.561 5.048 1.00 0.00 55 GLU B CA 10
ATOM 14227 C C . GLU B 1 25 ? -4.682 5.136 4.882 1.00 0.00 55 GLU B C 10
ATOM 14228 O O . GLU B 1 25 ? -4.281 6.124 5.504 1.00 0.00 55 GLU B O 10
ATOM 14240 N N . SER B 1 26 ? -3.918 4.485 4.006 1.00 0.00 56 SER B N 10
ATOM 14241 C CA . SER B 1 26 ? -2.497 4.721 3.719 1.00 0.00 56 SER B CA 10
ATOM 14242 C C . SER B 1 26 ? -2.231 4.538 2.220 1.00 0.00 56 SER B C 10
ATOM 14243 O O . SER B 1 26 ? -1.296 3.847 1.803 1.00 0.00 56 SER B O 10
ATOM 14251 N N . VAL B 1 27 ? -3.119 5.106 1.388 1.00 0.00 57 VAL B N 10
ATOM 14252 C CA . VAL B 1 27 ? -3.069 4.965 -0.076 1.00 0.00 57 VAL B CA 10
ATOM 14253 C C . VAL B 1 27 ? -1.708 5.398 -0.638 1.00 0.00 57 VAL B C 10
ATOM 14254 O O . VAL B 1 27 ? -1.070 6.333 -0.151 1.00 0.00 57 VAL B O 10
ATOM 14267 N N . GLY B 1 28 ? -1.255 4.671 -1.658 1.00 0.00 58 GLY B N 10
ATOM 14268 C CA . GLY B 1 28 ? 0.120 4.666 -2.162 1.00 0.00 58 GLY B CA 10
ATOM 14269 C C . GLY B 1 28 ? 0.866 3.429 -1.666 1.00 0.00 58 GLY B C 10
ATOM 14270 O O . GLY B 1 28 ? 1.373 2.640 -2.459 1.00 0.00 58 GLY B O 10
ATOM 14274 N N . SER B 1 29 ? 0.873 3.200 -0.352 1.00 0.00 59 SER B N 10
ATOM 14275 C CA . SER B 1 29 ? 1.567 2.054 0.250 1.00 0.00 59 SER B CA 10
ATOM 14276 C C . SER B 1 29 ? 0.900 0.722 -0.092 1.00 0.00 59 SER B C 10
ATOM 14277 O O . SER B 1 29 ? 1.577 -0.184 -0.580 1.00 0.00 59 SER B O 10
ATOM 14285 N N . TYR B 1 30 ? -0.425 0.611 0.069 1.00 0.00 60 TYR B N 10
ATOM 14286 C CA . TYR B 1 30 ? -1.172 -0.593 -0.320 1.00 0.00 60 TYR B CA 10
ATOM 14287 C C . TYR B 1 30 ? -1.019 -0.881 -1.821 1.00 0.00 60 TYR B C 10
ATOM 14288 O O . TYR B 1 30 ? -0.741 -2.006 -2.216 1.00 0.00 60 TYR B O 10
ATOM 14306 N N . ILE B 1 31 ? -1.130 0.157 -2.655 1.00 0.00 61 ILE B N 10
ATOM 14307 C CA . ILE B 1 31 ? -0.971 0.165 -4.113 1.00 0.00 61 ILE B CA 10
ATOM 14308 C C . ILE B 1 31 ? 0.354 -0.466 -4.506 1.00 0.00 61 ILE B C 10
ATOM 14309 O O . ILE B 1 31 ? 0.390 -1.402 -5.309 1.00 0.00 61 ILE B O 10
ATOM 14325 N N . LYS B 1 32 ? 1.438 0.008 -3.887 1.00 0.00 62 LYS B N 10
ATOM 14326 C CA . LYS B 1 32 ? 2.760 -0.558 -4.070 1.00 0.00 62 LYS B CA 10
ATOM 14327 C C . LYS B 1 32 ? 2.804 -2.009 -3.591 1.00 0.00 62 LYS B C 10
ATOM 14328 O O . LYS B 1 32 ? 3.064 -2.908 -4.385 1.00 0.00 62 LYS B O 10
ATOM 14347 N N . ARG B 1 33 ? 2.463 -2.267 -2.324 1.00 0.00 63 ARG B N 10
ATOM 14348 C CA . ARG B 1 33 ? 2.449 -3.602 -1.702 1.00 0.00 63 ARG B CA 10
ATOM 14349 C C . ARG B 1 33 ? 1.705 -4.642 -2.541 1.00 0.00 63 ARG B C 10
ATOM 14350 O O . ARG B 1 33 ? 2.188 -5.759 -2.652 1.00 0.00 63 ARG B O 10
ATOM 14371 N N . TYR B 1 34 ? 0.587 -4.296 -3.174 1.00 0.00 64 TYR B N 10
ATOM 14372 C CA . TYR B 1 34 ? -0.248 -5.230 -3.936 1.00 0.00 64 TYR B CA 10
ATOM 14373 C C . TYR B 1 34 ? 0.409 -5.706 -5.236 1.00 0.00 64 TYR B C 10
ATOM 14374 O O . TYR B 1 34 ? 0.341 -6.881 -5.601 1.00 0.00 64 TYR B O 10
ATOM 14392 N N . ILE B 1 35 ? 1.113 -4.788 -5.896 1.00 0.00 65 ILE B N 10
ATOM 14393 C CA . ILE B 1 35 ? 2.012 -5.074 -7.018 1.00 0.00 65 ILE B CA 10
ATOM 14394 C C . ILE B 1 35 ? 3.167 -5.941 -6.537 1.00 0.00 65 ILE B C 10
ATOM 14395 O O . ILE B 1 35 ? 3.465 -6.956 -7.158 1.00 0.00 65 ILE B O 10
ATOM 14411 N N . LEU B 1 36 ? 3.820 -5.570 -5.432 1.00 0.00 66 LEU B N 10
ATOM 14412 C CA . LEU B 1 36 ? 5.027 -6.249 -4.963 1.00 0.00 66 LEU B CA 10
ATOM 14413 C C . LEU B 1 36 ? 4.717 -7.663 -4.445 1.00 0.00 66 LEU B C 10
ATOM 14414 O O . LEU B 1 36 ? 5.509 -8.584 -4.642 1.00 0.00 66 LEU B O 10
ATOM 14430 N N . LYS B 1 37 ? 3.510 -7.856 -3.903 1.00 0.00 67 LYS B N 10
ATOM 14431 C CA . LYS B 1 37 ? 2.896 -9.141 -3.566 1.00 0.00 67 LYS B CA 10
ATOM 14432 C C . LYS B 1 37 ? 2.734 -10.028 -4.802 1.00 0.00 67 LYS B C 10
ATOM 14433 O O . LYS B 1 37 ? 3.109 -11.199 -4.767 1.00 0.00 67 LYS B O 10
ATOM 14452 N N . ALA B 1 38 ? 2.229 -9.467 -5.902 1.00 0.00 68 ALA B N 10
ATOM 14453 C CA . ALA B 1 38 ? 2.137 -10.175 -7.183 1.00 0.00 68 ALA B CA 10
ATOM 14454 C C . ALA B 1 38 ? 3.518 -10.472 -7.812 1.00 0.00 68 ALA B C 10
ATOM 14455 O O . ALA B 1 38 ? 3.726 -11.552 -8.364 1.00 0.00 68 ALA B O 10
ATOM 14462 N N . LEU B 1 39 ? 4.483 -9.552 -7.690 1.00 0.00 69 LEU B N 10
ATOM 14463 C CA . LEU B 1 39 ? 5.822 -9.592 -8.302 1.00 0.00 69 LEU B CA 10
ATOM 14464 C C . LEU B 1 39 ? 6.717 -10.706 -7.739 1.00 0.00 69 LEU B C 10
ATOM 14465 O O . LEU B 1 39 ? 7.676 -11.125 -8.391 1.00 0.00 69 LEU B O 10
ATOM 14481 N N . ARG B 1 40 ? 6.364 -11.245 -6.567 1.00 0.00 70 ARG B N 10
ATOM 14482 C CA . ARG B 1 40 ? 6.907 -12.496 -6.026 1.00 0.00 70 ARG B CA 10
ATOM 14483 C C . ARG B 1 40 ? 6.640 -13.719 -6.919 1.00 0.00 70 ARG B C 10
ATOM 14484 O O . ARG B 1 40 ? 7.454 -14.643 -6.941 1.00 0.00 70 ARG B O 10
ATOM 14505 N N . LYS B 1 41 ? 5.491 -13.746 -7.610 1.00 0.00 71 LYS B N 10
ATOM 14506 C CA . LYS B 1 41 ? 4.865 -14.959 -8.179 1.00 0.00 71 LYS B CA 10
ATOM 14507 C C . LYS B 1 41 ? 4.070 -14.734 -9.483 1.00 0.00 71 LYS B C 10
ATOM 14508 O O . LYS B 1 41 ? 3.065 -15.410 -9.716 1.00 0.00 71 LYS B O 10
ATOM 14527 N N . ILE B 1 42 ? 4.524 -13.810 -10.338 1.00 0.00 72 ILE B N 10
ATOM 14528 C CA . ILE B 1 42 ? 3.987 -13.526 -11.693 1.00 0.00 72 ILE B CA 10
ATOM 14529 C C . ILE B 1 42 ? 3.697 -14.811 -12.498 1.00 0.00 72 ILE B C 10
ATOM 14530 O O . ILE B 1 42 ? 2.625 -14.943 -13.092 1.00 0.00 72 ILE B O 10
ATOM 14546 N N . GLU B 1 43 ? 4.634 -15.767 -12.483 1.00 0.00 73 GLU B N 10
ATOM 14547 C CA . GLU B 1 43 ? 4.552 -17.124 -13.046 1.00 0.00 73 GLU B CA 10
ATOM 14548 C C . GLU B 1 43 ? 5.037 -18.189 -12.041 1.00 0.00 73 GLU B C 10
ATOM 14549 O O . GLU B 1 43 ? 6.080 -17.971 -11.380 1.00 0.00 73 GLU B O 10
ATOM 14561 N N . THR A 1 1 ? -9.890 12.411 -13.701 1.00 0.00 31 THR A N 11
ATOM 14562 C CA . THR A 1 1 ? -8.632 11.646 -13.604 1.00 0.00 31 THR A CA 11
ATOM 14563 C C . THR A 1 1 ? -7.951 11.840 -12.237 1.00 0.00 31 THR A C 11
ATOM 14564 O O . THR A 1 1 ? -8.055 12.905 -11.622 1.00 0.00 31 THR A O 11
ATOM 14575 N N . ARG A 1 2 ? -7.200 10.836 -11.780 1.00 0.00 32 ARG A N 11
ATOM 14576 C CA . ARG A 1 2 ? -6.442 10.826 -10.521 1.00 0.00 32 ARG A CA 11
ATOM 14577 C C . ARG A 1 2 ? -4.948 10.554 -10.773 1.00 0.00 32 ARG A C 11
ATOM 14578 O O . ARG A 1 2 ? -4.533 9.411 -10.973 1.00 0.00 32 ARG A O 11
ATOM 14599 N N . ALA A 1 3 ? -4.142 11.618 -10.765 1.00 0.00 33 ALA A N 11
ATOM 14600 C CA . ALA A 1 3 ? -2.678 11.545 -10.734 1.00 0.00 33 ALA A CA 11
ATOM 14601 C C . ALA A 1 3 ? -2.177 10.854 -9.444 1.00 0.00 33 ALA A C 11
ATOM 14602 O O . ALA A 1 3 ? -2.545 11.260 -8.337 1.00 0.00 33 ALA A O 11
ATOM 14609 N N . VAL A 1 4 ? -1.355 9.808 -9.575 1.00 0.00 34 VAL A N 11
ATOM 14610 C CA . VAL A 1 4 ? -0.945 8.892 -8.504 1.00 0.00 34 VAL A CA 11
ATOM 14611 C C . VAL A 1 4 ? 0.461 8.372 -8.775 1.00 0.00 34 VAL A C 11
ATOM 14612 O O . VAL A 1 4 ? 0.718 7.695 -9.765 1.00 0.00 34 VAL A O 11
ATOM 14625 N N . SER A 1 5 ? 1.373 8.718 -7.879 1.00 0.00 35 SER A N 11
ATOM 14626 C CA . SER A 1 5 ? 2.817 8.517 -8.015 1.00 0.00 35 SER A CA 11
ATOM 14627 C C . SER A 1 5 ? 3.483 7.908 -6.773 1.00 0.00 35 SER A C 11
ATOM 14628 O O . SER A 1 5 ? 3.108 8.195 -5.631 1.00 0.00 35 SER A O 11
ATOM 14636 N N . LEU A 1 6 ? 4.472 7.045 -7.019 1.00 0.00 36 LEU A N 11
ATOM 14637 C CA . LEU A 1 6 ? 5.180 6.234 -6.071 1.00 0.00 36 LEU A CA 11
ATOM 14638 C C . LEU A 1 6 ? 6.660 6.021 -6.454 1.00 0.00 36 LEU A C 11
ATOM 14639 O O . LEU A 1 6 ? 7.173 6.520 -7.459 1.00 0.00 36 LEU A O 11
ATOM 14655 N N . TYR A 1 7 ? 7.327 5.259 -5.595 1.00 0.00 37 TYR A N 11
ATOM 14656 C CA . TYR A 1 7 ? 8.782 5.145 -5.476 1.00 0.00 37 TYR A CA 11
ATOM 14657 C C . TYR A 1 7 ? 9.169 3.672 -5.283 1.00 0.00 37 TYR A C 11
ATOM 14658 O O . TYR A 1 7 ? 9.067 3.118 -4.187 1.00 0.00 37 TYR A O 11
ATOM 14676 N N . PHE A 1 8 ? 9.503 3.019 -6.396 1.00 0.00 38 PHE A N 11
ATOM 14677 C CA . PHE A 1 8 ? 9.827 1.595 -6.508 1.00 0.00 38 PHE A CA 11
ATOM 14678 C C . PHE A 1 8 ? 11.195 1.232 -5.880 1.00 0.00 38 PHE A C 11
ATOM 14679 O O . PHE A 1 8 ? 11.791 2.026 -5.149 1.00 0.00 38 PHE A O 11
ATOM 14696 N N . SER A 1 9 ? 11.713 0.035 -6.161 1.00 0.00 39 SER A N 11
ATOM 14697 C CA . SER A 1 9 ? 13.150 -0.248 -6.093 1.00 0.00 39 SER A CA 11
ATOM 14698 C C . SER A 1 9 ? 13.587 -1.132 -7.263 1.00 0.00 39 SER A C 11
ATOM 14699 O O . SER A 1 9 ? 12.746 -1.725 -7.947 1.00 0.00 39 SER A O 11
ATOM 14707 N N . ASP A 1 10 ? 14.896 -1.136 -7.546 1.00 0.00 40 ASP A N 11
ATOM 14708 C CA . ASP A 1 10 ? 15.476 -1.641 -8.799 1.00 0.00 40 ASP A CA 11
ATOM 14709 C C . ASP A 1 10 ? 14.971 -3.032 -9.184 1.00 0.00 40 ASP A C 11
ATOM 14710 O O . ASP A 1 10 ? 14.464 -3.204 -10.286 1.00 0.00 40 ASP A O 11
ATOM 14719 N N . GLU A 1 11 ? 15.026 -3.996 -8.261 1.00 0.00 41 GLU A N 11
ATOM 14720 C CA . GLU A 1 11 ? 14.579 -5.386 -8.489 1.00 0.00 41 GLU A CA 11
ATOM 14721 C C . GLU A 1 11 ? 13.103 -5.472 -8.867 1.00 0.00 41 GLU A C 11
ATOM 14722 O O . GLU A 1 11 ? 12.746 -6.099 -9.863 1.00 0.00 41 GLU A O 11
ATOM 14734 N N . GLN A 1 12 ? 12.251 -4.795 -8.097 1.00 0.00 42 GLN A N 11
ATOM 14735 C CA . GLN A 1 12 ? 10.798 -4.744 -8.303 1.00 0.00 42 GLN A CA 11
ATOM 14736 C C . GLN A 1 12 ? 10.429 -4.075 -9.637 1.00 0.00 42 GLN A C 11
ATOM 14737 O O . GLN A 1 12 ? 9.543 -4.551 -10.350 1.00 0.00 42 GLN A O 11
ATOM 14751 N N . TYR A 1 13 ? 11.140 -3.007 -10.014 1.00 0.00 43 TYR A N 11
ATOM 14752 C CA . TYR A 1 13 ? 10.953 -2.327 -11.299 1.00 0.00 43 TYR A CA 11
ATOM 14753 C C . TYR A 1 13 ? 11.412 -3.182 -12.478 1.00 0.00 43 TYR A C 11
ATOM 14754 O O . TYR A 1 13 ? 10.682 -3.385 -13.444 1.00 0.00 43 TYR A O 11
ATOM 14772 N N . GLN A 1 14 ? 12.623 -3.721 -12.360 1.00 0.00 44 GLN A N 11
ATOM 14773 C CA . GLN A 1 14 ? 13.278 -4.546 -13.386 1.00 0.00 44 GLN A CA 11
ATOM 14774 C C . GLN A 1 14 ? 12.492 -5.823 -13.696 1.00 0.00 44 GLN A C 11
ATOM 14775 O O . GLN A 1 14 ? 12.427 -6.225 -14.854 1.00 0.00 44 GLN A O 11
ATOM 14789 N N . LYS A 1 15 ? 11.841 -6.438 -12.707 1.00 0.00 45 LYS A N 11
ATOM 14790 C CA . LYS A 1 15 ? 10.921 -7.552 -12.958 1.00 0.00 45 LYS A CA 11
ATOM 14791 C C . LYS A 1 15 ? 9.739 -7.114 -13.844 1.00 0.00 45 LYS A C 11
ATOM 14792 O O . LYS A 1 15 ? 9.387 -7.828 -14.785 1.00 0.00 45 LYS A O 11
ATOM 14811 N N . LEU A 1 16 ? 9.174 -5.919 -13.618 1.00 0.00 46 LEU A N 11
ATOM 14812 C CA . LEU A 1 16 ? 8.123 -5.411 -14.506 1.00 0.00 46 LEU A CA 11
ATOM 14813 C C . LEU A 1 16 ? 8.650 -4.950 -15.875 1.00 0.00 46 LEU A C 11
ATOM 14814 O O . LEU A 1 16 ? 7.999 -5.177 -16.891 1.00 0.00 46 LEU A O 11
ATOM 14830 N N . GLU A 1 17 ? 9.863 -4.401 -15.935 1.00 0.00 47 GLU A N 11
ATOM 14831 C CA . GLU A 1 17 ? 10.560 -4.035 -17.186 1.00 0.00 47 GLU A CA 11
ATOM 14832 C C . GLU A 1 17 ? 10.905 -5.233 -18.066 1.00 0.00 47 GLU A C 11
ATOM 14833 O O . GLU A 1 17 ? 10.687 -5.196 -19.277 1.00 0.00 47 GLU A O 11
ATOM 14845 N N . LYS A 1 18 ? 11.366 -6.329 -17.466 1.00 0.00 48 LYS A N 11
ATOM 14846 C CA . LYS A 1 18 ? 11.661 -7.568 -18.185 1.00 0.00 48 LYS A CA 11
ATOM 14847 C C . LYS A 1 18 ? 10.391 -8.237 -18.748 1.00 0.00 48 LYS A C 11
ATOM 14848 O O . LYS A 1 18 ? 10.425 -8.814 -19.838 1.00 0.00 48 LYS A O 11
ATOM 14867 N N . MET A 1 19 ? 9.249 -8.105 -18.065 1.00 0.00 49 MET A N 11
ATOM 14868 C CA . MET A 1 19 ? 7.943 -8.506 -18.560 1.00 0.00 49 MET A CA 11
ATOM 14869 C C . MET A 1 19 ? 7.355 -7.533 -19.594 1.00 0.00 49 MET A C 11
ATOM 14870 O O . MET A 1 19 ? 6.700 -7.964 -20.539 1.00 0.00 49 MET A O 11
ATOM 14884 N N . ALA A 1 20 ? 7.608 -6.229 -19.462 1.00 0.00 50 ALA A N 11
ATOM 14885 C CA . ALA A 1 20 ? 7.082 -5.201 -20.361 1.00 0.00 50 ALA A CA 11
ATOM 14886 C C . ALA A 1 20 ? 7.513 -5.391 -21.821 1.00 0.00 50 ALA A C 11
ATOM 14887 O O . ALA A 1 20 ? 6.747 -5.079 -22.727 1.00 0.00 50 ALA A O 11
ATOM 14894 N N . ASN A 1 21 ? 8.681 -5.982 -22.070 1.00 0.00 51 ASN A N 11
ATOM 14895 C CA . ASN A 1 21 ? 9.120 -6.389 -23.407 1.00 0.00 51 ASN A CA 11
ATOM 14896 C C . ASN A 1 21 ? 8.153 -7.386 -24.107 1.00 0.00 51 ASN A C 11
ATOM 14897 O O . ASN A 1 21 ? 8.099 -7.431 -25.336 1.00 0.00 51 ASN A O 11
ATOM 14908 N N . GLU A 1 22 ? 7.340 -8.136 -23.346 1.00 0.00 52 GLU A N 11
ATOM 14909 C CA . GLU A 1 22 ? 6.253 -9.001 -23.850 1.00 0.00 52 GLU A CA 11
ATOM 14910 C C . GLU A 1 22 ? 5.043 -8.214 -24.382 1.00 0.00 52 GLU A C 11
ATOM 14911 O O . GLU A 1 22 ? 4.402 -8.638 -25.342 1.00 0.00 52 GLU A O 11
ATOM 14923 N N . GLU A 1 23 ? 4.768 -7.034 -23.804 1.00 0.00 53 GLU A N 11
ATOM 14924 C CA . GLU A 1 23 ? 3.834 -6.005 -24.310 1.00 0.00 53 GLU A CA 11
ATOM 14925 C C . GLU A 1 23 ? 4.485 -5.032 -25.312 1.00 0.00 53 GLU A C 11
ATOM 14926 O O . GLU A 1 23 ? 3.798 -4.199 -25.904 1.00 0.00 53 GLU A O 11
ATOM 14938 N N . GLU A 1 24 ? 5.802 -5.165 -25.522 1.00 0.00 54 GLU A N 11
ATOM 14939 C CA . GLU A 1 24 ? 6.678 -4.383 -26.428 1.00 0.00 54 GLU A CA 11
ATOM 14940 C C . GLU A 1 24 ? 7.105 -3.024 -25.844 1.00 0.00 54 GLU A C 11
ATOM 14941 O O . GLU A 1 24 ? 7.137 -2.001 -26.527 1.00 0.00 54 GLU A O 11
ATOM 14953 N N . GLU A 1 25 ? 7.440 -3.045 -24.547 1.00 0.00 55 GLU A N 11
ATOM 14954 C CA . GLU A 1 25 ? 7.829 -1.918 -23.664 1.00 0.00 55 GLU A CA 11
ATOM 14955 C C . GLU A 1 25 ? 6.702 -0.908 -23.428 1.00 0.00 55 GLU A C 11
ATOM 14956 O O . GLU A 1 25 ? 6.389 -0.059 -24.263 1.00 0.00 55 GLU A O 11
ATOM 14968 N N . SER A 1 26 ? 6.071 -1.049 -22.265 1.00 0.00 56 SER A N 11
ATOM 14969 C CA . SER A 1 26 ? 4.957 -0.221 -21.768 1.00 0.00 56 SER A CA 11
ATOM 14970 C C . SER A 1 26 ? 4.897 -0.176 -20.220 1.00 0.00 56 SER A C 11
ATOM 14971 O O . SER A 1 26 ? 3.814 -0.216 -19.636 1.00 0.00 56 SER A O 11
ATOM 14979 N N . VAL A 1 27 ? 6.042 -0.164 -19.517 1.00 0.00 57 VAL A N 11
ATOM 14980 C CA . VAL A 1 27 ? 6.128 -0.417 -18.049 1.00 0.00 57 VAL A CA 11
ATOM 14981 C C . VAL A 1 27 ? 5.112 0.325 -17.174 1.00 0.00 57 VAL A C 11
ATOM 14982 O O . VAL A 1 27 ? 4.472 -0.303 -16.335 1.00 0.00 57 VAL A O 11
ATOM 14995 N N . GLY A 1 28 ? 4.906 1.629 -17.375 1.00 0.00 58 GLY A N 11
ATOM 14996 C CA . GLY A 1 28 ? 3.952 2.415 -16.574 1.00 0.00 58 GLY A CA 11
ATOM 14997 C C . GLY A 1 28 ? 2.517 1.898 -16.707 1.00 0.00 58 GLY A C 11
ATOM 14998 O O . GLY A 1 28 ? 1.817 1.672 -15.720 1.00 0.00 58 GLY A O 11
ATOM 15002 N N . SER A 1 29 ? 2.116 1.590 -17.936 1.00 0.00 59 SER A N 11
ATOM 15003 C CA . SER A 1 29 ? 0.826 0.990 -18.247 1.00 0.00 59 SER A CA 11
ATOM 15004 C C . SER A 1 29 ? 0.730 -0.450 -17.742 1.00 0.00 59 SER A C 11
ATOM 15005 O O . SER A 1 29 ? -0.312 -0.852 -17.236 1.00 0.00 59 SER A O 11
ATOM 15013 N N . TYR A 1 30 ? 1.818 -1.220 -17.826 1.00 0.00 60 TYR A N 11
ATOM 15014 C CA . TYR A 1 30 ? 1.879 -2.598 -17.331 1.00 0.00 60 TYR A CA 11
ATOM 15015 C C . TYR A 1 30 ? 1.671 -2.651 -15.806 1.00 0.00 60 TYR A C 11
ATOM 15016 O O . TYR A 1 30 ? 0.843 -3.416 -15.320 1.00 0.00 60 TYR A O 11
ATOM 15034 N N . ILE A 1 31 ? 2.341 -1.761 -15.063 1.00 0.00 61 ILE A N 11
ATOM 15035 C CA . ILE A 1 31 ? 2.150 -1.568 -13.605 1.00 0.00 61 ILE A CA 11
ATOM 15036 C C . ILE A 1 31 ? 0.679 -1.255 -13.328 1.00 0.00 61 ILE A C 11
ATOM 15037 O O . ILE A 1 31 ? 0.021 -1.941 -12.543 1.00 0.00 61 ILE A O 11
ATOM 15053 N N . LYS A 1 32 ? 0.146 -0.245 -14.017 1.00 0.00 62 LYS A N 11
ATOM 15054 C CA . LYS A 1 32 ? -1.215 0.224 -13.796 1.00 0.00 62 LYS A CA 11
ATOM 15055 C C . LYS A 1 32 ? -2.244 -0.878 -14.100 1.00 0.00 62 LYS A C 11
ATOM 15056 O O . LYS A 1 32 ? -3.101 -1.153 -13.271 1.00 0.00 62 LYS A O 11
ATOM 15075 N N . ARG A 1 33 ? -2.097 -1.584 -15.222 1.00 0.00 63 ARG A N 11
ATOM 15076 C CA . ARG A 1 33 ? -2.895 -2.739 -15.657 1.00 0.00 63 ARG A CA 11
ATOM 15077 C C . ARG A 1 33 ? -2.880 -3.896 -14.645 1.00 0.00 63 ARG A C 11
ATOM 15078 O O . ARG A 1 33 ? -3.910 -4.528 -14.421 1.00 0.00 63 ARG A O 11
ATOM 15099 N N . TYR A 1 34 ? -1.744 -4.178 -14.007 1.00 0.00 64 TYR A N 11
ATOM 15100 C CA . TYR A 1 34 ? -1.585 -5.345 -13.122 1.00 0.00 64 TYR A CA 11
ATOM 15101 C C . TYR A 1 34 ? -2.410 -5.228 -11.831 1.00 0.00 64 TYR A C 11
ATOM 15102 O O . TYR A 1 34 ? -2.975 -6.197 -11.327 1.00 0.00 64 TYR A O 11
ATOM 15120 N N . ILE A 1 35 ? -2.571 -3.994 -11.368 1.00 0.00 65 ILE A N 11
ATOM 15121 C CA . ILE A 1 35 ? -3.516 -3.618 -10.311 1.00 0.00 65 ILE A CA 11
ATOM 15122 C C . ILE A 1 35 ? -4.946 -3.975 -10.740 1.00 0.00 65 ILE A C 11
ATOM 15123 O O . ILE A 1 35 ? -5.684 -4.598 -9.985 1.00 0.00 65 ILE A O 11
ATOM 15139 N N . LEU A 1 36 ? -5.330 -3.659 -11.979 1.00 0.00 66 LEU A N 11
ATOM 15140 C CA . LEU A 1 36 ? -6.693 -3.889 -12.486 1.00 0.00 66 LEU A CA 11
ATOM 15141 C C . LEU A 1 36 ? -6.950 -5.390 -12.701 1.00 0.00 66 LEU A C 11
ATOM 15142 O O . LEU A 1 36 ? -8.021 -5.913 -12.388 1.00 0.00 66 LEU A O 11
ATOM 15158 N N . LYS A 1 37 ? -5.917 -6.093 -13.172 1.00 0.00 67 LYS A N 11
ATOM 15159 C CA . LYS A 1 37 ? -5.900 -7.543 -13.334 1.00 0.00 67 LYS A CA 11
ATOM 15160 C C . LYS A 1 37 ? -6.107 -8.268 -11.992 1.00 0.00 67 LYS A C 11
ATOM 15161 O O . LYS A 1 37 ? -6.850 -9.248 -11.915 1.00 0.00 67 LYS A O 11
ATOM 15180 N N . ALA A 1 38 ? -5.498 -7.750 -10.922 1.00 0.00 68 ALA A N 11
ATOM 15181 C CA . ALA A 1 38 ? -5.686 -8.258 -9.563 1.00 0.00 68 ALA A CA 11
ATOM 15182 C C . ALA A 1 38 ? -7.035 -7.840 -8.926 1.00 0.00 68 ALA A C 11
ATOM 15183 O O . ALA A 1 38 ? -7.690 -8.651 -8.271 1.00 0.00 68 ALA A O 11
ATOM 15190 N N . LEU A 1 39 ? -7.514 -6.609 -9.159 1.00 0.00 69 LEU A N 11
ATOM 15191 C CA . LEU A 1 39 ? -8.719 -6.028 -8.565 1.00 0.00 69 LEU A CA 11
ATOM 15192 C C . LEU A 1 39 ? -10.013 -6.747 -8.974 1.00 0.00 69 LEU A C 11
ATOM 15193 O O . LEU A 1 39 ? -10.975 -6.783 -8.204 1.00 0.00 69 LEU A O 11
ATOM 15209 N N . ARG A 1 40 ? -10.017 -7.374 -10.152 1.00 0.00 70 ARG A N 11
ATOM 15210 C CA . ARG A 1 40 ? -11.086 -8.279 -10.583 1.00 0.00 70 ARG A CA 11
ATOM 15211 C C . ARG A 1 40 ? -11.313 -9.483 -9.637 1.00 0.00 70 ARG A C 11
ATOM 15212 O O . ARG A 1 40 ? -12.394 -10.076 -9.643 1.00 0.00 70 ARG A O 11
ATOM 15233 N N . LYS A 1 41 ? -10.306 -9.853 -8.837 1.00 0.00 71 LYS A N 11
ATOM 15234 C CA . LYS A 1 41 ? -10.293 -11.060 -7.999 1.00 0.00 71 LYS A CA 11
ATOM 15235 C C . LYS A 1 41 ? -9.337 -10.947 -6.784 1.00 0.00 71 LYS A C 11
ATOM 15236 O O . LYS A 1 41 ? -8.476 -11.803 -6.566 1.00 0.00 71 LYS A O 11
ATOM 15255 N N . ILE A 1 42 ? -9.476 -9.874 -5.987 1.00 0.00 72 ILE A N 11
ATOM 15256 C CA . ILE A 1 42 ? -8.716 -9.653 -4.737 1.00 0.00 72 ILE A CA 11
ATOM 15257 C C . ILE A 1 42 ? -8.687 -10.897 -3.808 1.00 0.00 72 ILE A C 11
ATOM 15258 O O . ILE A 1 42 ? -7.639 -11.229 -3.242 1.00 0.00 72 ILE A O 11
ATOM 15274 N N . GLU A 1 43 ? -9.824 -11.600 -3.680 1.00 0.00 73 GLU A N 11
ATOM 15275 C CA . GLU A 1 43 ? -10.003 -12.860 -2.937 1.00 0.00 73 GLU A CA 11
ATOM 15276 C C . GLU A 1 43 ? -9.861 -14.082 -3.850 1.00 0.00 73 GLU A C 11
ATOM 15277 O O . GLU A 1 43 ? -10.609 -14.178 -4.848 1.00 0.00 73 GLU A O 11
ATOM 15289 N N . THR B 1 1 ? 15.864 6.402 -6.258 1.00 0.00 31 THR B N 11
ATOM 15290 C CA . THR B 1 1 ? 15.102 5.313 -6.886 1.00 0.00 31 THR B CA 11
ATOM 15291 C C . THR B 1 1 ? 14.357 5.740 -8.161 1.00 0.00 31 THR B C 11
ATOM 15292 O O . THR B 1 1 ? 14.420 6.895 -8.595 1.00 0.00 31 THR B O 11
ATOM 15303 N N . ARG B 1 2 ? 13.635 4.799 -8.765 1.00 0.00 32 ARG B N 11
ATOM 15304 C CA . ARG B 1 2 ? 12.833 4.966 -9.966 1.00 0.00 32 ARG B CA 11
ATOM 15305 C C . ARG B 1 2 ? 11.480 5.634 -9.662 1.00 0.00 32 ARG B C 11
ATOM 15306 O O . ARG B 1 2 ? 10.636 5.079 -8.950 1.00 0.00 32 ARG B O 11
ATOM 15327 N N . ALA B 1 3 ? 11.268 6.821 -10.227 1.00 0.00 33 ALA B N 11
ATOM 15328 C CA . ALA B 1 3 ? 9.978 7.481 -10.300 1.00 0.00 33 ALA B CA 11
ATOM 15329 C C . ALA B 1 3 ? 8.966 6.636 -11.095 1.00 0.00 33 ALA B C 11
ATOM 15330 O O . ALA B 1 3 ? 9.259 6.089 -12.161 1.00 0.00 33 ALA B O 11
ATOM 15337 N N . VAL B 1 4 ? 7.754 6.594 -10.563 1.00 0.00 34 VAL B N 11
ATOM 15338 C CA . VAL B 1 4 ? 6.546 5.978 -11.122 1.00 0.00 34 VAL B CA 11
ATOM 15339 C C . VAL B 1 4 ? 5.384 6.912 -10.851 1.00 0.00 34 VAL B C 11
ATOM 15340 O O . VAL B 1 4 ? 5.057 7.185 -9.706 1.00 0.00 34 VAL B O 11
ATOM 15353 N N . SER B 1 5 ? 4.788 7.428 -11.913 1.00 0.00 35 SER B N 11
ATOM 15354 C CA . SER B 1 5 ? 3.642 8.347 -11.893 1.00 0.00 35 SER B CA 11
ATOM 15355 C C . SER B 1 5 ? 2.590 7.933 -12.929 1.00 0.00 35 SER B C 11
ATOM 15356 O O . SER B 1 5 ? 2.907 7.713 -14.101 1.00 0.00 35 SER B O 11
ATOM 15364 N N . LEU B 1 6 ? 1.346 7.776 -12.474 1.00 0.00 36 LEU B N 11
ATOM 15365 C CA . LEU B 1 6 ? 0.252 7.093 -13.172 1.00 0.00 36 LEU B CA 11
ATOM 15366 C C . LEU B 1 6 ? -1.063 7.888 -13.057 1.00 0.00 36 LEU B C 11
ATOM 15367 O O . LEU B 1 6 ? -1.171 8.832 -12.273 1.00 0.00 36 LEU B O 11
ATOM 15383 N N . TYR B 1 7 ? -2.074 7.476 -13.826 1.00 0.00 37 TYR B N 11
ATOM 15384 C CA . TYR B 1 7 ? -3.358 8.172 -13.978 1.00 0.00 37 TYR B CA 11
ATOM 15385 C C . TYR B 1 7 ? -4.543 7.204 -13.830 1.00 0.00 37 TYR B C 11
ATOM 15386 O O . TYR B 1 7 ? -5.055 6.645 -14.803 1.00 0.00 37 TYR B O 11
ATOM 15404 N N . PHE B 1 8 ? -4.930 6.946 -12.583 1.00 0.00 38 PHE B N 11
ATOM 15405 C CA . PHE B 1 8 ? -6.135 6.221 -12.201 1.00 0.00 38 PHE B CA 11
ATOM 15406 C C . PHE B 1 8 ? -7.423 7.040 -12.455 1.00 0.00 38 PHE B C 11
ATOM 15407 O O . PHE B 1 8 ? -7.378 8.212 -12.838 1.00 0.00 38 PHE B O 11
ATOM 15424 N N . SER B 1 9 ? -8.573 6.437 -12.152 1.00 0.00 39 SER B N 11
ATOM 15425 C CA . SER B 1 9 ? -9.863 7.121 -12.012 1.00 0.00 39 SER B CA 11
ATOM 15426 C C . SER B 1 9 ? -10.625 6.592 -10.790 1.00 0.00 39 SER B C 11
ATOM 15427 O O . SER B 1 9 ? -10.264 5.550 -10.232 1.00 0.00 39 SER B O 11
ATOM 15435 N N . ASP B 1 10 ? -11.657 7.322 -10.355 1.00 0.00 40 ASP B N 11
ATOM 15436 C CA . ASP B 1 10 ? -12.323 7.157 -9.052 1.00 0.00 40 ASP B CA 11
ATOM 15437 C C . ASP B 1 10 ? -12.707 5.721 -8.681 1.00 0.00 40 ASP B C 11
ATOM 15438 O O . ASP B 1 10 ? -12.536 5.352 -7.525 1.00 0.00 40 ASP B O 11
ATOM 15447 N N . GLU B 1 11 ? -13.176 4.888 -9.616 1.00 0.00 41 GLU B N 11
ATOM 15448 C CA . GLU B 1 11 ? -13.524 3.473 -9.337 1.00 0.00 41 GLU B CA 11
ATOM 15449 C C . GLU B 1 11 ? -12.313 2.653 -8.899 1.00 0.00 41 GLU B C 11
ATOM 15450 O O . GLU B 1 11 ? -12.331 2.021 -7.846 1.00 0.00 41 GLU B O 11
ATOM 15462 N N . GLN B 1 12 ? -11.238 2.725 -9.686 1.00 0.00 42 GLN B N 11
ATOM 15463 C CA . GLN B 1 12 ? -9.949 2.056 -9.436 1.00 0.00 42 GLN B CA 11
ATOM 15464 C C . GLN B 1 12 ? -9.255 2.607 -8.181 1.00 0.00 42 GLN B C 11
ATOM 15465 O O . GLN B 1 12 ? -8.703 1.844 -7.388 1.00 0.00 42 GLN B O 11
ATOM 15479 N N . TYR B 1 13 ? -9.348 3.922 -7.959 1.00 0.00 43 TYR B N 11
ATOM 15480 C CA . TYR B 1 13 ? -8.830 4.591 -6.765 1.00 0.00 43 TYR B CA 11
ATOM 15481 C C . TYR B 1 13 ? -9.573 4.133 -5.497 1.00 0.00 43 TYR B C 11
ATOM 15482 O O . TYR B 1 13 ? -8.950 3.767 -4.502 1.00 0.00 43 TYR B O 11
ATOM 15500 N N . GLN B 1 14 ? -10.908 4.083 -5.547 1.00 0.00 44 GLN B N 11
ATOM 15501 C CA . GLN B 1 14 ? -11.767 3.689 -4.420 1.00 0.00 44 GLN B CA 11
ATOM 15502 C C . GLN B 1 14 ? -11.674 2.201 -4.077 1.00 0.00 44 GLN B C 11
ATOM 15503 O O . GLN B 1 14 ? -11.633 1.843 -2.903 1.00 0.00 44 GLN B O 11
ATOM 15517 N N . LYS B 1 15 ? -11.590 1.326 -5.077 1.00 0.00 45 LYS B N 11
ATOM 15518 C CA . LYS B 1 15 ? -11.304 -0.094 -4.888 1.00 0.00 45 LYS B CA 11
ATOM 15519 C C . LYS B 1 15 ? -9.983 -0.329 -4.128 1.00 0.00 45 LYS B C 11
ATOM 15520 O O . LYS B 1 15 ? -9.926 -1.186 -3.244 1.00 0.00 45 LYS B O 11
ATOM 15539 N N . LEU B 1 16 ? -8.943 0.468 -4.409 1.00 0.00 46 LEU B N 11
ATOM 15540 C CA . LEU B 1 16 ? -7.695 0.431 -3.645 1.00 0.00 46 LEU B CA 11
ATOM 15541 C C . LEU B 1 16 ? -7.811 1.078 -2.254 1.00 0.00 46 LEU B C 11
ATOM 15542 O O . LEU B 1 16 ? -7.323 0.520 -1.274 1.00 0.00 46 LEU B O 11
ATOM 15558 N N . GLU B 1 17 ? -8.506 2.212 -2.137 1.00 0.00 47 GLU B N 11
ATOM 15559 C CA . GLU B 1 17 ? -8.777 2.900 -0.854 1.00 0.00 47 GLU B CA 11
ATOM 15560 C C . GLU B 1 17 ? -9.573 2.045 0.132 1.00 0.00 47 GLU B C 11
ATOM 15561 O O . GLU B 1 17 ? -9.265 2.024 1.325 1.00 0.00 47 GLU B O 11
ATOM 15573 N N . LYS B 1 18 ? -10.547 1.280 -0.356 1.00 0.00 48 LYS B N 11
ATOM 15574 C CA . LYS B 1 18 ? -11.361 0.400 0.483 1.00 0.00 48 LYS B CA 11
ATOM 15575 C C . LYS B 1 18 ? -10.555 -0.792 1.047 1.00 0.00 48 LYS B C 11
ATOM 15576 O O . LYS B 1 18 ? -10.799 -1.231 2.171 1.00 0.00 48 LYS B O 11
ATOM 15595 N N . MET B 1 19 ? -9.537 -1.263 0.317 1.00 0.00 49 MET B N 11
ATOM 15596 C CA . MET B 1 19 ? -8.508 -2.166 0.821 1.00 0.00 49 MET B CA 11
ATOM 15597 C C . MET B 1 19 ? -7.530 -1.461 1.782 1.00 0.00 49 MET B C 11
ATOM 15598 O O . MET B 1 19 ? -7.220 -1.978 2.852 1.00 0.00 49 MET B O 11
ATOM 15612 N N . ALA B 1 20 ? -7.077 -0.253 1.440 1.00 0.00 50 ALA B N 11
ATOM 15613 C CA . ALA B 1 20 ? -6.155 0.552 2.244 1.00 0.00 50 ALA B CA 11
ATOM 15614 C C . ALA B 1 20 ? -6.680 0.869 3.652 1.00 0.00 50 ALA B C 11
ATOM 15615 O O . ALA B 1 20 ? -5.892 0.969 4.586 1.00 0.00 50 ALA B O 11
ATOM 15622 N N . ASN B 1 21 ? -7.997 0.944 3.847 1.00 0.00 51 ASN B N 11
ATOM 15623 C CA . ASN B 1 21 ? -8.624 1.045 5.167 1.00 0.00 51 ASN B CA 11
ATOM 15624 C C . ASN B 1 21 ? -8.272 -0.131 6.119 1.00 0.00 51 ASN B C 11
ATOM 15625 O O . ASN B 1 21 ? -8.237 0.059 7.335 1.00 0.00 51 ASN B O 11
ATOM 15636 N N . GLU B 1 22 ? -7.928 -1.315 5.586 1.00 0.00 52 GLU B N 11
ATOM 15637 C CA . GLU B 1 22 ? -7.422 -2.472 6.358 1.00 0.00 52 GLU B CA 11
ATOM 15638 C C . GLU B 1 22 ? -6.013 -2.265 6.928 1.00 0.00 52 GLU B C 11
ATOM 15639 O O . GLU B 1 22 ? -5.669 -2.843 7.960 1.00 0.00 52 GLU B O 11
ATOM 15651 N N . GLU B 1 23 ? -5.226 -1.393 6.288 1.00 0.00 53 GLU B N 11
ATOM 15652 C CA . GLU B 1 23 ? -3.905 -0.887 6.704 1.00 0.00 53 GLU B CA 11
ATOM 15653 C C . GLU B 1 23 ? -3.972 0.530 7.304 1.00 0.00 53 GLU B C 11
ATOM 15654 O O . GLU B 1 23 ? -2.952 1.095 7.701 1.00 0.00 53 GLU B O 11
ATOM 15666 N N . GLU B 1 24 ? -5.188 1.080 7.407 1.00 0.00 54 GLU B N 11
ATOM 15667 C CA . GLU B 1 24 ? -5.564 2.381 8.005 1.00 0.00 54 GLU B CA 11
ATOM 15668 C C . GLU B 1 24 ? -5.191 3.596 7.136 1.00 0.00 54 GLU B C 11
ATOM 15669 O O . GLU B 1 24 ? -4.643 4.591 7.607 1.00 0.00 54 GLU B O 11
ATOM 15681 N N . GLU B 1 25 ? -5.525 3.488 5.843 1.00 0.00 55 GLU B N 11
ATOM 15682 C CA . GLU B 1 25 ? -5.336 4.473 4.750 1.00 0.00 55 GLU B CA 11
ATOM 15683 C C . GLU B 1 25 ? -3.868 4.771 4.423 1.00 0.00 55 GLU B C 11
ATOM 15684 O O . GLU B 1 25 ? -3.180 5.551 5.083 1.00 0.00 55 GLU B O 11
ATOM 15696 N N . SER B 1 26 ? -3.407 4.114 3.364 1.00 0.00 56 SER B N 11
ATOM 15697 C CA . SER B 1 26 ? -2.002 4.047 2.926 1.00 0.00 56 SER B CA 11
ATOM 15698 C C . SER B 1 26 ? -1.851 3.884 1.396 1.00 0.00 56 SER B C 11
ATOM 15699 O O . SER B 1 26 ? -0.841 3.372 0.909 1.00 0.00 56 SER B O 11
ATOM 15707 N N . VAL B 1 27 ? -2.872 4.275 0.617 1.00 0.00 57 VAL B N 11
ATOM 15708 C CA . VAL B 1 27 ? -3.056 3.918 -0.813 1.00 0.00 57 VAL B CA 11
ATOM 15709 C C . VAL B 1 27 ? -1.803 4.021 -1.696 1.00 0.00 57 VAL B C 11
ATOM 15710 O O . VAL B 1 27 ? -1.512 3.086 -2.438 1.00 0.00 57 VAL B O 11
ATOM 15723 N N . GLY B 1 28 ? -1.022 5.100 -1.584 1.00 0.00 58 GLY B N 11
ATOM 15724 C CA . GLY B 1 28 ? 0.213 5.316 -2.362 1.00 0.00 58 GLY B CA 11
ATOM 15725 C C . GLY B 1 28 ? 1.252 4.198 -2.197 1.00 0.00 58 GLY B C 11
ATOM 15726 O O . GLY B 1 28 ? 1.863 3.749 -3.166 1.00 0.00 58 GLY B O 11
ATOM 15730 N N . SER B 1 29 ? 1.390 3.692 -0.972 1.00 0.00 59 SER B N 11
ATOM 15731 C CA . SER B 1 29 ? 2.188 2.518 -0.637 1.00 0.00 59 SER B CA 11
ATOM 15732 C C . SER B 1 29 ? 1.447 1.206 -0.914 1.00 0.00 59 SER B C 11
ATOM 15733 O O . SER B 1 29 ? 2.063 0.249 -1.378 1.00 0.00 59 SER B O 11
ATOM 15741 N N . TYR B 1 30 ? 0.130 1.147 -0.684 1.00 0.00 60 TYR B N 11
ATOM 15742 C CA . TYR B 1 30 ? -0.688 -0.055 -0.926 1.00 0.00 60 TYR B CA 11
ATOM 15743 C C . TYR B 1 30 ? -0.639 -0.512 -2.391 1.00 0.00 60 TYR B C 11
ATOM 15744 O O . TYR B 1 30 ? -0.541 -1.702 -2.674 1.00 0.00 60 TYR B O 11
ATOM 15762 N N . ILE B 1 31 ? -0.621 0.446 -3.318 1.00 0.00 61 ILE B N 11
ATOM 15763 C CA . ILE B 1 31 ? -0.429 0.228 -4.765 1.00 0.00 61 ILE B CA 11
ATOM 15764 C C . ILE B 1 31 ? 0.832 -0.604 -5.006 1.00 0.00 61 ILE B C 11
ATOM 15765 O O . ILE B 1 31 ? 0.793 -1.678 -5.607 1.00 0.00 61 ILE B O 11
ATOM 15781 N N . LYS B 1 32 ? 1.944 -0.139 -4.444 1.00 0.00 62 LYS B N 11
ATOM 15782 C CA . LYS B 1 32 ? 3.214 -0.840 -4.499 1.00 0.00 62 LYS B CA 11
ATOM 15783 C C . LYS B 1 32 ? 3.118 -2.208 -3.805 1.00 0.00 62 LYS B C 11
ATOM 15784 O O . LYS B 1 32 ? 3.447 -3.230 -4.396 1.00 0.00 62 LYS B O 11
ATOM 15803 N N . ARG B 1 33 ? 2.580 -2.260 -2.585 1.00 0.00 63 ARG B N 11
ATOM 15804 C CA . ARG B 1 33 ? 2.387 -3.488 -1.803 1.00 0.00 63 ARG B CA 11
ATOM 15805 C C . ARG B 1 33 ? 1.623 -4.564 -2.602 1.00 0.00 63 ARG B C 11
ATOM 15806 O O . ARG B 1 33 ? 1.996 -5.734 -2.566 1.00 0.00 63 ARG B O 11
ATOM 15827 N N . TYR B 1 34 ? 0.614 -4.185 -3.387 1.00 0.00 64 TYR B N 11
ATOM 15828 C CA . TYR B 1 34 ? -0.200 -5.114 -4.178 1.00 0.00 64 TYR B CA 11
ATOM 15829 C C . TYR B 1 34 ? 0.558 -5.689 -5.385 1.00 0.00 64 TYR B C 11
ATOM 15830 O O . TYR B 1 34 ? 0.514 -6.886 -5.665 1.00 0.00 64 TYR B O 11
ATOM 15848 N N . ILE B 1 35 ? 1.332 -4.834 -6.046 1.00 0.00 65 ILE B N 11
ATOM 15849 C CA . ILE B 1 35 ? 2.277 -5.207 -7.116 1.00 0.00 65 ILE B CA 11
ATOM 15850 C C . ILE B 1 35 ? 3.368 -6.141 -6.580 1.00 0.00 65 ILE B C 11
ATOM 15851 O O . ILE B 1 35 ? 3.700 -7.149 -7.201 1.00 0.00 65 ILE B O 11
ATOM 15867 N N . LEU B 1 36 ? 3.888 -5.849 -5.389 1.00 0.00 66 LEU B N 11
ATOM 15868 C CA . LEU B 1 36 ? 4.932 -6.643 -4.742 1.00 0.00 66 LEU B CA 11
ATOM 15869 C C . LEU B 1 36 ? 4.359 -8.001 -4.297 1.00 0.00 66 LEU B C 11
ATOM 15870 O O . LEU B 1 36 ? 5.002 -9.038 -4.445 1.00 0.00 66 LEU B O 11
ATOM 15886 N N . LYS B 1 37 ? 3.107 -8.006 -3.833 1.00 0.00 67 LYS B N 11
ATOM 15887 C CA . LYS B 1 37 ? 2.358 -9.216 -3.503 1.00 0.00 67 LYS B CA 11
ATOM 15888 C C . LYS B 1 37 ? 2.086 -10.099 -4.738 1.00 0.00 67 LYS B C 11
ATOM 15889 O O . LYS B 1 37 ? 2.247 -11.319 -4.677 1.00 0.00 67 LYS B O 11
ATOM 15908 N N . ALA B 1 38 ? 1.753 -9.490 -5.880 1.00 0.00 68 ALA B N 11
ATOM 15909 C CA . ALA B 1 38 ? 1.639 -10.184 -7.167 1.00 0.00 68 ALA B CA 11
ATOM 15910 C C . ALA B 1 38 ? 2.991 -10.762 -7.627 1.00 0.00 68 ALA B C 11
ATOM 15911 O O . ALA B 1 38 ? 3.070 -11.908 -8.073 1.00 0.00 68 ALA B O 11
ATOM 15918 N N . LEU B 1 39 ? 4.085 -10.014 -7.463 1.00 0.00 69 LEU B N 11
ATOM 15919 C CA . LEU B 1 39 ? 5.408 -10.375 -7.952 1.00 0.00 69 LEU B CA 11
ATOM 15920 C C . LEU B 1 39 ? 5.988 -11.629 -7.272 1.00 0.00 69 LEU B C 11
ATOM 15921 O O . LEU B 1 39 ? 6.698 -12.403 -7.914 1.00 0.00 69 LEU B O 11
ATOM 15937 N N . ARG B 1 40 ? 5.566 -11.904 -6.033 1.00 0.00 70 ARG B N 11
ATOM 15938 C CA . ARG B 1 40 ? 5.835 -13.160 -5.322 1.00 0.00 70 ARG B CA 11
ATOM 15939 C C . ARG B 1 40 ? 5.223 -14.431 -5.969 1.00 0.00 70 ARG B C 11
ATOM 15940 O O . ARG B 1 40 ? 5.614 -15.546 -5.617 1.00 0.00 70 ARG B O 11
ATOM 15961 N N . LYS B 1 41 ? 4.290 -14.283 -6.916 1.00 0.00 71 LYS B N 11
ATOM 15962 C CA . LYS B 1 41 ? 3.669 -15.382 -7.686 1.00 0.00 71 LYS B CA 11
ATOM 15963 C C . LYS B 1 41 ? 3.870 -15.274 -9.215 1.00 0.00 71 LYS B C 11
ATOM 15964 O O . LYS B 1 41 ? 3.770 -16.276 -9.926 1.00 0.00 71 LYS B O 11
ATOM 15983 N N . ILE B 1 42 ? 4.195 -14.083 -9.729 1.00 0.00 72 ILE B N 11
ATOM 15984 C CA . ILE B 1 42 ? 4.635 -13.856 -11.119 1.00 0.00 72 ILE B CA 11
ATOM 15985 C C . ILE B 1 42 ? 5.984 -14.553 -11.423 1.00 0.00 72 ILE B C 11
ATOM 15986 O O . ILE B 1 42 ? 6.183 -15.047 -12.540 1.00 0.00 72 ILE B O 11
ATOM 16002 N N . GLU B 1 43 ? 6.907 -14.587 -10.445 1.00 0.00 73 GLU B N 11
ATOM 16003 C CA . GLU B 1 43 ? 8.237 -15.225 -10.522 1.00 0.00 73 GLU B CA 11
ATOM 16004 C C . GLU B 1 43 ? 8.214 -16.718 -10.890 1.00 0.00 73 GLU B C 11
ATOM 16005 O O . GLU B 1 43 ? 9.138 -17.142 -11.617 1.00 0.00 73 GLU B O 11
ATOM 16017 N N . THR A 1 1 ? -8.426 13.843 -12.854 1.00 0.00 31 THR A N 12
ATOM 16018 C CA . THR A 1 1 ? -7.731 12.542 -12.921 1.00 0.00 31 THR A CA 12
ATOM 16019 C C . THR A 1 1 ? -7.068 12.230 -11.568 1.00 0.00 31 THR A C 12
ATOM 16020 O O . THR A 1 1 ? -6.785 13.152 -10.797 1.00 0.00 31 THR A O 12
ATOM 16031 N N . ARG A 1 2 ? -6.790 10.959 -11.254 1.00 0.00 32 ARG A N 12
ATOM 16032 C CA . ARG A 1 2 ? -6.271 10.529 -9.953 1.00 0.00 32 ARG A CA 12
ATOM 16033 C C . ARG A 1 2 ? -4.838 9.977 -10.069 1.00 0.00 32 ARG A C 12
ATOM 16034 O O . ARG A 1 2 ? -4.610 8.803 -10.370 1.00 0.00 32 ARG A O 12
ATOM 16055 N N . ALA A 1 3 ? -3.857 10.861 -9.882 1.00 0.00 33 ALA A N 12
ATOM 16056 C CA . ALA A 1 3 ? -2.434 10.528 -9.941 1.00 0.00 33 ALA A CA 12
ATOM 16057 C C . ALA A 1 3 ? -2.018 9.432 -8.931 1.00 0.00 33 ALA A C 12
ATOM 16058 O O . ALA A 1 3 ? -2.504 9.376 -7.797 1.00 0.00 33 ALA A O 12
ATOM 16065 N N . VAL A 1 4 ? -1.071 8.590 -9.347 1.00 0.00 34 VAL A N 12
ATOM 16066 C CA . VAL A 1 4 ? -0.520 7.435 -8.615 1.00 0.00 34 VAL A CA 12
ATOM 16067 C C . VAL A 1 4 ? 0.990 7.413 -8.832 1.00 0.00 34 VAL A C 12
ATOM 16068 O O . VAL A 1 4 ? 1.465 6.891 -9.833 1.00 0.00 34 VAL A O 12
ATOM 16081 N N . SER A 1 5 ? 1.744 8.036 -7.929 1.00 0.00 35 SER A N 12
ATOM 16082 C CA . SER A 1 5 ? 3.188 8.257 -8.070 1.00 0.00 35 SER A CA 12
ATOM 16083 C C . SER A 1 5 ? 3.980 7.567 -6.951 1.00 0.00 35 SER A C 12
ATOM 16084 O O . SER A 1 5 ? 3.816 7.886 -5.768 1.00 0.00 35 SER A O 12
ATOM 16092 N N . LEU A 1 6 ? 4.808 6.589 -7.329 1.00 0.00 36 LEU A N 12
ATOM 16093 C CA . LEU A 1 6 ? 5.547 5.702 -6.424 1.00 0.00 36 LEU A CA 12
ATOM 16094 C C . LEU A 1 6 ? 7.061 5.660 -6.718 1.00 0.00 36 LEU A C 12
ATOM 16095 O O . LEU A 1 6 ? 7.542 6.134 -7.750 1.00 0.00 36 LEU A O 12
ATOM 16111 N N . TYR A 1 7 ? 7.794 5.056 -5.780 1.00 0.00 37 TYR A N 12
ATOM 16112 C CA . TYR A 1 7 ? 9.244 5.183 -5.589 1.00 0.00 37 TYR A CA 12
ATOM 16113 C C . TYR A 1 7 ? 9.904 3.797 -5.457 1.00 0.00 37 TYR A C 12
ATOM 16114 O O . TYR A 1 7 ? 10.349 3.377 -4.384 1.00 0.00 37 TYR A O 12
ATOM 16132 N N . PHE A 1 8 ? 9.841 3.031 -6.546 1.00 0.00 38 PHE A N 12
ATOM 16133 C CA . PHE A 1 8 ? 10.360 1.673 -6.677 1.00 0.00 38 PHE A CA 12
ATOM 16134 C C . PHE A 1 8 ? 11.898 1.611 -6.580 1.00 0.00 38 PHE A C 12
ATOM 16135 O O . PHE A 1 8 ? 12.588 2.617 -6.761 1.00 0.00 38 PHE A O 12
ATOM 16152 N N . SER A 1 9 ? 12.449 0.413 -6.378 1.00 0.00 39 SER A N 12
ATOM 16153 C CA . SER A 1 9 ? 13.880 0.183 -6.575 1.00 0.00 39 SER A CA 12
ATOM 16154 C C . SER A 1 9 ? 14.189 -0.195 -8.019 1.00 0.00 39 SER A C 12
ATOM 16155 O O . SER A 1 9 ? 13.303 -0.643 -8.750 1.00 0.00 39 SER A O 12
ATOM 16163 N N . ASP A 1 10 ? 15.451 -0.050 -8.434 1.00 0.00 40 ASP A N 12
ATOM 16164 C CA . ASP A 1 10 ? 15.923 -0.525 -9.737 1.00 0.00 40 ASP A CA 12
ATOM 16165 C C . ASP A 1 10 ? 15.549 -1.991 -9.984 1.00 0.00 40 ASP A C 12
ATOM 16166 O O . ASP A 1 10 ? 15.108 -2.320 -11.080 1.00 0.00 40 ASP A O 12
ATOM 16175 N N . GLU A 1 11 ? 15.639 -2.854 -8.966 1.00 0.00 41 GLU A N 12
ATOM 16176 C CA . GLU A 1 11 ? 15.238 -4.274 -9.021 1.00 0.00 41 GLU A CA 12
ATOM 16177 C C . GLU A 1 11 ? 13.748 -4.454 -9.288 1.00 0.00 41 GLU A C 12
ATOM 16178 O O . GLU A 1 11 ? 13.370 -5.112 -10.254 1.00 0.00 41 GLU A O 12
ATOM 16190 N N . GLN A 1 12 ? 12.897 -3.835 -8.465 1.00 0.00 42 GLN A N 12
ATOM 16191 C CA . GLN A 1 12 ? 11.429 -3.908 -8.608 1.00 0.00 42 GLN A CA 12
ATOM 16192 C C . GLN A 1 12 ? 10.926 -3.253 -9.916 1.00 0.00 42 GLN A C 12
ATOM 16193 O O . GLN A 1 12 ? 9.976 -3.742 -10.530 1.00 0.00 42 GLN A O 12
ATOM 16207 N N . TYR A 1 13 ? 11.591 -2.194 -10.392 1.00 0.00 43 TYR A N 12
ATOM 16208 C CA . TYR A 1 13 ? 11.335 -1.553 -11.695 1.00 0.00 43 TYR A CA 12
ATOM 16209 C C . TYR A 1 13 ? 11.693 -2.467 -12.868 1.00 0.00 43 TYR A C 12
ATOM 16210 O O . TYR A 1 13 ? 10.900 -2.701 -13.777 1.00 0.00 43 TYR A O 12
ATOM 16228 N N . GLN A 1 14 ? 12.901 -3.021 -12.814 1.00 0.00 44 GLN A N 12
ATOM 16229 C CA . GLN A 1 14 ? 13.412 -3.991 -13.799 1.00 0.00 44 GLN A CA 12
ATOM 16230 C C . GLN A 1 14 ? 12.538 -5.247 -13.902 1.00 0.00 44 GLN A C 12
ATOM 16231 O O . GLN A 1 14 ? 12.331 -5.786 -14.985 1.00 0.00 44 GLN A O 12
ATOM 16245 N N . LYS A 1 15 ? 11.970 -5.681 -12.783 1.00 0.00 45 LYS A N 12
ATOM 16246 C CA . LYS A 1 15 ? 10.955 -6.728 -12.708 1.00 0.00 45 LYS A CA 12
ATOM 16247 C C . LYS A 1 15 ? 9.648 -6.395 -13.460 1.00 0.00 45 LYS A C 12
ATOM 16248 O O . LYS A 1 15 ? 8.985 -7.326 -13.919 1.00 0.00 45 LYS A O 12
ATOM 16267 N N . LEU A 1 16 ? 9.306 -5.114 -13.682 1.00 0.00 46 LEU A N 12
ATOM 16268 C CA . LEU A 1 16 ? 8.356 -4.752 -14.741 1.00 0.00 46 LEU A CA 12
ATOM 16269 C C . LEU A 1 16 ? 9.008 -4.674 -16.127 1.00 0.00 46 LEU A C 12
ATOM 16270 O O . LEU A 1 16 ? 8.472 -5.251 -17.067 1.00 0.00 46 LEU A O 12
ATOM 16286 N N . GLU A 1 17 ? 10.151 -4.000 -16.282 1.00 0.00 47 GLU A N 12
ATOM 16287 C CA . GLU A 1 17 ? 10.819 -3.797 -17.591 1.00 0.00 47 GLU A CA 12
ATOM 16288 C C . GLU A 1 17 ? 11.072 -5.094 -18.361 1.00 0.00 47 GLU A C 12
ATOM 16289 O O . GLU A 1 17 ? 10.853 -5.162 -19.571 1.00 0.00 47 GLU A O 12
ATOM 16301 N N . LYS A 1 18 ? 11.451 -6.151 -17.647 1.00 0.00 48 LYS A N 12
ATOM 16302 C CA . LYS A 1 18 ? 11.723 -7.467 -18.217 1.00 0.00 48 LYS A CA 12
ATOM 16303 C C . LYS A 1 18 ? 10.450 -8.184 -18.722 1.00 0.00 48 LYS A C 12
ATOM 16304 O O . LYS A 1 18 ? 10.512 -8.919 -19.709 1.00 0.00 48 LYS A O 12
ATOM 16323 N N . MET A 1 19 ? 9.281 -7.940 -18.110 1.00 0.00 49 MET A N 12
ATOM 16324 C CA . MET A 1 19 ? 7.988 -8.381 -18.612 1.00 0.00 49 MET A CA 12
ATOM 16325 C C . MET A 1 19 ? 7.455 -7.465 -19.726 1.00 0.00 49 MET A C 12
ATOM 16326 O O . MET A 1 19 ? 6.928 -7.929 -20.734 1.00 0.00 49 MET A O 12
ATOM 16340 N N . ALA A 1 20 ? 7.628 -6.152 -19.569 1.00 0.00 50 ALA A N 12
ATOM 16341 C CA . ALA A 1 20 ? 7.185 -5.123 -20.498 1.00 0.00 50 ALA A CA 12
ATOM 16342 C C . ALA A 1 20 ? 7.790 -5.277 -21.898 1.00 0.00 50 ALA A C 12
ATOM 16343 O O . ALA A 1 20 ? 7.099 -5.041 -22.881 1.00 0.00 50 ALA A O 12
ATOM 16350 N N . ASN A 1 21 ? 9.031 -5.748 -22.030 1.00 0.00 51 ASN A N 12
ATOM 16351 C CA . ASN A 1 21 ? 9.624 -6.066 -23.332 1.00 0.00 51 ASN A CA 12
ATOM 16352 C C . ASN A 1 21 ? 8.880 -7.186 -24.107 1.00 0.00 51 ASN A C 12
ATOM 16353 O O . ASN A 1 21 ? 8.848 -7.160 -25.337 1.00 0.00 51 ASN A O 12
ATOM 16364 N N . GLU A 1 22 ? 8.204 -8.112 -23.409 1.00 0.00 52 GLU A N 12
ATOM 16365 C CA . GLU A 1 22 ? 7.286 -9.113 -23.998 1.00 0.00 52 GLU A CA 12
ATOM 16366 C C . GLU A 1 22 ? 5.956 -8.504 -24.469 1.00 0.00 52 GLU A C 12
ATOM 16367 O O . GLU A 1 22 ? 5.344 -8.994 -25.418 1.00 0.00 52 GLU A O 12
ATOM 16379 N N . GLU A 1 23 ? 5.553 -7.386 -23.852 1.00 0.00 53 GLU A N 12
ATOM 16380 C CA . GLU A 1 23 ? 4.440 -6.494 -24.262 1.00 0.00 53 GLU A CA 12
ATOM 16381 C C . GLU A 1 23 ? 4.884 -5.424 -25.277 1.00 0.00 53 GLU A C 12
ATOM 16382 O O . GLU A 1 23 ? 4.081 -4.612 -25.735 1.00 0.00 53 GLU A O 12
ATOM 16394 N N . GLU A 1 24 ? 6.170 -5.444 -25.652 1.00 0.00 54 GLU A N 12
ATOM 16395 C CA . GLU A 1 24 ? 6.850 -4.533 -26.600 1.00 0.00 54 GLU A CA 12
ATOM 16396 C C . GLU A 1 24 ? 7.000 -3.103 -26.055 1.00 0.00 54 GLU A C 12
ATOM 16397 O O . GLU A 1 24 ? 6.750 -2.112 -26.744 1.00 0.00 54 GLU A O 12
ATOM 16409 N N . GLU A 1 25 ? 7.420 -3.033 -24.787 1.00 0.00 55 GLU A N 12
ATOM 16410 C CA . GLU A 1 25 ? 7.588 -1.854 -23.910 1.00 0.00 55 GLU A CA 12
ATOM 16411 C C . GLU A 1 25 ? 6.266 -1.196 -23.493 1.00 0.00 55 GLU A C 12
ATOM 16412 O O . GLU A 1 25 ? 5.555 -0.588 -24.291 1.00 0.00 55 GLU A O 12
ATOM 16424 N N . SER A 1 26 ? 5.950 -1.334 -22.204 1.00 0.00 56 SER A N 12
ATOM 16425 C CA . SER A 1 26 ? 4.703 -0.898 -21.557 1.00 0.00 56 SER A CA 12
ATOM 16426 C C . SER A 1 26 ? 4.937 -0.607 -20.053 1.00 0.00 56 SER A C 12
ATOM 16427 O O . SER A 1 26 ? 4.078 -0.828 -19.197 1.00 0.00 56 SER A O 12
ATOM 16435 N N . VAL A 1 27 ? 6.160 -0.196 -19.686 1.00 0.00 57 VAL A N 12
ATOM 16436 C CA . VAL A 1 27 ? 6.553 0.006 -18.275 1.00 0.00 57 VAL A CA 12
ATOM 16437 C C . VAL A 1 27 ? 5.659 1.031 -17.557 1.00 0.00 57 VAL A C 12
ATOM 16438 O O . VAL A 1 27 ? 5.354 2.102 -18.081 1.00 0.00 57 VAL A O 12
ATOM 16451 N N . GLY A 1 28 ? 5.193 0.673 -16.360 1.00 0.00 58 GLY A N 12
ATOM 16452 C CA . GLY A 1 28 ? 4.239 1.434 -15.537 1.00 0.00 58 GLY A CA 12
ATOM 16453 C C . GLY A 1 28 ? 2.787 1.129 -15.911 1.00 0.00 58 GLY A C 12
ATOM 16454 O O . GLY A 1 28 ? 1.966 0.795 -15.060 1.00 0.00 58 GLY A O 12
ATOM 16458 N N . SER A 1 29 ? 2.488 1.097 -17.204 1.00 0.00 59 SER A N 12
ATOM 16459 C CA . SER A 1 29 ? 1.194 0.655 -17.732 1.00 0.00 59 SER A CA 12
ATOM 16460 C C . SER A 1 29 ? 0.930 -0.836 -17.446 1.00 0.00 59 SER A C 12
ATOM 16461 O O . SER A 1 29 ? -0.207 -1.235 -17.184 1.00 0.00 59 SER A O 12
ATOM 16469 N N . TYR A 1 30 ? 1.991 -1.651 -17.401 1.00 0.00 60 TYR A N 12
ATOM 16470 C CA . TYR A 1 30 ? 1.962 -3.031 -16.897 1.00 0.00 60 TYR A CA 12
ATOM 16471 C C . TYR A 1 30 ? 1.478 -3.112 -15.434 1.00 0.00 60 TYR A C 12
ATOM 16472 O O . TYR A 1 30 ? 0.681 -3.975 -15.082 1.00 0.00 60 TYR A O 12
ATOM 16490 N N . ILE A 1 31 ? 1.913 -2.168 -14.592 1.00 0.00 61 ILE A N 12
ATOM 16491 C CA . ILE A 1 31 ? 1.499 -2.051 -13.174 1.00 0.00 61 ILE A CA 12
ATOM 16492 C C . ILE A 1 31 ? -0.003 -1.793 -13.069 1.00 0.00 61 ILE A C 12
ATOM 16493 O O . ILE A 1 31 ? -0.729 -2.512 -12.381 1.00 0.00 61 ILE A O 12
ATOM 16509 N N . LYS A 1 32 ? -0.474 -0.800 -13.823 1.00 0.00 62 LYS A N 12
ATOM 16510 C CA . LYS A 1 32 ? -1.873 -0.409 -13.840 1.00 0.00 62 LYS A CA 12
ATOM 16511 C C . LYS A 1 32 ? -2.754 -1.578 -14.303 1.00 0.00 62 LYS A C 12
ATOM 16512 O O . LYS A 1 32 ? -3.670 -1.982 -13.592 1.00 0.00 62 LYS A O 12
ATOM 16531 N N . ARG A 1 33 ? -2.436 -2.210 -15.435 1.00 0.00 63 ARG A N 12
ATOM 16532 C CA . ARG A 1 33 ? -3.220 -3.358 -15.908 1.00 0.00 63 ARG A CA 12
ATOM 16533 C C . ARG A 1 33 ? -3.202 -4.557 -14.932 1.00 0.00 63 ARG A C 12
ATOM 16534 O O . ARG A 1 33 ? -4.210 -5.243 -14.823 1.00 0.00 63 ARG A O 12
ATOM 16555 N N . TYR A 1 34 ? -2.132 -4.779 -14.159 1.00 0.00 64 TYR A N 12
ATOM 16556 C CA . TYR A 1 34 ? -2.059 -5.843 -13.137 1.00 0.00 64 TYR A CA 12
ATOM 16557 C C . TYR A 1 34 ? -3.024 -5.578 -11.965 1.00 0.00 64 TYR A C 12
ATOM 16558 O O . TYR A 1 34 ? -3.770 -6.454 -11.531 1.00 0.00 64 TYR A O 12
ATOM 16576 N N . ILE A 1 35 ? -3.064 -4.333 -11.497 1.00 0.00 65 ILE A N 12
ATOM 16577 C CA . ILE A 1 35 ? -3.997 -3.859 -10.465 1.00 0.00 65 ILE A CA 12
ATOM 16578 C C . ILE A 1 35 ? -5.443 -3.967 -10.967 1.00 0.00 65 ILE A C 12
ATOM 16579 O O . ILE A 1 35 ? -6.314 -4.456 -10.251 1.00 0.00 65 ILE A O 12
ATOM 16595 N N . LEU A 1 36 ? -5.692 -3.583 -12.220 1.00 0.00 66 LEU A N 12
ATOM 16596 C CA . LEU A 1 36 ? -7.029 -3.611 -12.823 1.00 0.00 66 LEU A CA 12
ATOM 16597 C C . LEU A 1 36 ? -7.481 -5.060 -13.098 1.00 0.00 66 LEU A C 12
ATOM 16598 O O . LEU A 1 36 ? -8.657 -5.392 -12.947 1.00 0.00 66 LEU A O 12
ATOM 16614 N N . LYS A 1 37 ? -6.531 -5.944 -13.415 1.00 0.00 67 LYS A N 12
ATOM 16615 C CA . LYS A 1 37 ? -6.738 -7.386 -13.525 1.00 0.00 67 LYS A CA 12
ATOM 16616 C C . LYS A 1 37 ? -7.109 -8.010 -12.169 1.00 0.00 67 LYS A C 12
ATOM 16617 O O . LYS A 1 37 ? -8.073 -8.771 -12.073 1.00 0.00 67 LYS A O 12
ATOM 16636 N N . ALA A 1 38 ? -6.385 -7.641 -11.109 1.00 0.00 68 ALA A N 12
ATOM 16637 C CA . ALA A 1 38 ? -6.663 -8.091 -9.745 1.00 0.00 68 ALA A CA 12
ATOM 16638 C C . ALA A 1 38 ? -8.006 -7.563 -9.201 1.00 0.00 68 ALA A C 12
ATOM 16639 O O . ALA A 1 38 ? -8.703 -8.270 -8.474 1.00 0.00 68 ALA A O 12
ATOM 16646 N N . LEU A 1 39 ? -8.411 -6.350 -9.593 1.00 0.00 69 LEU A N 12
ATOM 16647 C CA . LEU A 1 39 ? -9.609 -5.660 -9.098 1.00 0.00 69 LEU A CA 12
ATOM 16648 C C . LEU A 1 39 ? -10.906 -6.426 -9.386 1.00 0.00 69 LEU A C 12
ATOM 16649 O O . LEU A 1 39 ? -11.869 -6.350 -8.622 1.00 0.00 69 LEU A O 12
ATOM 16665 N N . ARG A 1 40 ? -10.899 -7.199 -10.470 1.00 0.00 70 ARG A N 12
ATOM 16666 C CA . ARG A 1 40 ? -11.994 -8.090 -10.841 1.00 0.00 70 ARG A CA 12
ATOM 16667 C C . ARG A 1 40 ? -12.257 -9.223 -9.820 1.00 0.00 70 ARG A C 12
ATOM 16668 O O . ARG A 1 40 ? -13.367 -9.759 -9.788 1.00 0.00 70 ARG A O 12
ATOM 16689 N N . LYS A 1 41 ? -11.274 -9.583 -8.978 1.00 0.00 71 LYS A N 12
ATOM 16690 C CA . LYS A 1 41 ? -11.396 -10.646 -7.966 1.00 0.00 71 LYS A CA 12
ATOM 16691 C C . LYS A 1 41 ? -10.377 -10.548 -6.793 1.00 0.00 71 LYS A C 12
ATOM 16692 O O . LYS A 1 41 ? -9.698 -11.524 -6.463 1.00 0.00 71 LYS A O 12
ATOM 16711 N N . ILE A 1 42 ? -10.253 -9.374 -6.151 1.00 0.00 72 ILE A N 12
ATOM 16712 C CA . ILE A 1 42 ? -9.392 -9.159 -4.956 1.00 0.00 72 ILE A CA 12
ATOM 16713 C C . ILE A 1 42 ? -9.574 -10.231 -3.851 1.00 0.00 72 ILE A C 12
ATOM 16714 O O . ILE A 1 42 ? -8.597 -10.638 -3.213 1.00 0.00 72 ILE A O 12
ATOM 16730 N N . GLU A 1 43 ? -10.809 -10.717 -3.654 1.00 0.00 73 GLU A N 12
ATOM 16731 C CA . GLU A 1 43 ? -11.195 -11.781 -2.705 1.00 0.00 73 GLU A CA 12
ATOM 16732 C C . GLU A 1 43 ? -12.367 -12.602 -3.258 1.00 0.00 73 GLU A C 12
ATOM 16733 O O . GLU A 1 43 ? -12.250 -13.845 -3.304 1.00 0.00 73 GLU A O 12
ATOM 16745 N N . THR B 1 1 ? 16.287 6.634 -5.833 1.00 0.00 31 THR B N 12
ATOM 16746 C CA . THR B 1 1 ? 15.112 5.805 -6.141 1.00 0.00 31 THR B CA 12
ATOM 16747 C C . THR B 1 1 ? 14.620 6.005 -7.580 1.00 0.00 31 THR B C 12
ATOM 16748 O O . THR B 1 1 ? 15.021 6.947 -8.273 1.00 0.00 31 THR B O 12
ATOM 16759 N N . ARG B 1 2 ? 13.746 5.112 -8.033 1.00 0.00 32 ARG B N 12
ATOM 16760 C CA . ARG B 1 2 ? 13.020 5.231 -9.306 1.00 0.00 32 ARG B CA 12
ATOM 16761 C C . ARG B 1 2 ? 11.771 6.127 -9.161 1.00 0.00 32 ARG B C 12
ATOM 16762 O O . ARG B 1 2 ? 11.398 6.541 -8.062 1.00 0.00 32 ARG B O 12
ATOM 16783 N N . ALA B 1 3 ? 11.095 6.387 -10.280 1.00 0.00 33 ALA B N 12
ATOM 16784 C CA . ALA B 1 3 ? 9.818 7.099 -10.343 1.00 0.00 33 ALA B CA 12
ATOM 16785 C C . ALA B 1 3 ? 8.814 6.324 -11.216 1.00 0.00 33 ALA B C 12
ATOM 16786 O O . ALA B 1 3 ? 9.093 5.998 -12.372 1.00 0.00 33 ALA B O 12
ATOM 16793 N N . VAL B 1 4 ? 7.647 6.021 -10.645 1.00 0.00 34 VAL B N 12
ATOM 16794 C CA . VAL B 1 4 ? 6.579 5.199 -11.238 1.00 0.00 34 VAL B CA 12
ATOM 16795 C C . VAL B 1 4 ? 5.258 5.945 -11.096 1.00 0.00 34 VAL B C 12
ATOM 16796 O O . VAL B 1 4 ? 4.581 5.842 -10.076 1.00 0.00 34 VAL B O 12
ATOM 16809 N N . SER B 1 5 ? 4.949 6.763 -12.100 1.00 0.00 35 SER B N 12
ATOM 16810 C CA . SER B 1 5 ? 3.813 7.691 -12.102 1.00 0.00 35 SER B CA 12
ATOM 16811 C C . SER B 1 5 ? 2.733 7.291 -13.119 1.00 0.00 35 SER B C 12
ATOM 16812 O O . SER B 1 5 ? 2.981 7.200 -14.326 1.00 0.00 35 SER B O 12
ATOM 16820 N N . LEU B 1 6 ? 1.533 7.037 -12.603 1.00 0.00 36 LEU B N 12
ATOM 16821 C CA . LEU B 1 6 ? 0.335 6.572 -13.303 1.00 0.00 36 LEU B CA 12
ATOM 16822 C C . LEU B 1 6 ? -0.863 7.502 -13.028 1.00 0.00 36 LEU B C 12
ATOM 16823 O O . LEU B 1 6 ? -0.814 8.394 -12.179 1.00 0.00 36 LEU B O 12
ATOM 16839 N N . TYR B 1 7 ? -1.958 7.252 -13.744 1.00 0.00 37 TYR B N 12
ATOM 16840 C CA . TYR B 1 7 ? -3.174 8.070 -13.775 1.00 0.00 37 TYR B CA 12
ATOM 16841 C C . TYR B 1 7 ? -4.424 7.181 -13.709 1.00 0.00 37 TYR B C 12
ATOM 16842 O O . TYR B 1 7 ? -4.997 6.797 -14.731 1.00 0.00 37 TYR B O 12
ATOM 16860 N N . PHE B 1 8 ? -4.807 6.783 -12.496 1.00 0.00 38 PHE B N 12
ATOM 16861 C CA . PHE B 1 8 ? -6.058 6.098 -12.220 1.00 0.00 38 PHE B CA 12
ATOM 16862 C C . PHE B 1 8 ? -7.250 7.072 -12.329 1.00 0.00 38 PHE B C 12
ATOM 16863 O O . PHE B 1 8 ? -7.087 8.287 -12.501 1.00 0.00 38 PHE B O 12
ATOM 16880 N N . SER B 1 9 ? -8.455 6.541 -12.147 1.00 0.00 39 SER B N 12
ATOM 16881 C CA . SER B 1 9 ? -9.667 7.332 -11.952 1.00 0.00 39 SER B CA 12
ATOM 16882 C C . SER B 1 9 ? -10.395 6.912 -10.673 1.00 0.00 39 SER B C 12
ATOM 16883 O O . SER B 1 9 ? -9.977 5.981 -9.975 1.00 0.00 39 SER B O 12
ATOM 16891 N N . ASP B 1 10 ? -11.443 7.660 -10.316 1.00 0.00 40 ASP B N 12
ATOM 16892 C CA . ASP B 1 10 ? -12.074 7.607 -8.991 1.00 0.00 40 ASP B CA 12
ATOM 16893 C C . ASP B 1 10 ? -12.493 6.198 -8.569 1.00 0.00 40 ASP B C 12
ATOM 16894 O O . ASP B 1 10 ? -12.310 5.846 -7.410 1.00 0.00 40 ASP B O 12
ATOM 16903 N N . GLU B 1 11 ? -12.996 5.365 -9.484 1.00 0.00 41 GLU B N 12
ATOM 16904 C CA . GLU B 1 11 ? -13.383 3.963 -9.207 1.00 0.00 41 GLU B CA 12
ATOM 16905 C C . GLU B 1 11 ? -12.201 3.092 -8.789 1.00 0.00 41 GLU B C 12
ATOM 16906 O O . GLU B 1 11 ? -12.222 2.484 -7.720 1.00 0.00 41 GLU B O 12
ATOM 16918 N N . GLN B 1 12 ? -11.142 3.088 -9.602 1.00 0.00 42 GLN B N 12
ATOM 16919 C CA . GLN B 1 12 ? -9.873 2.388 -9.336 1.00 0.00 42 GLN B CA 12
ATOM 16920 C C . GLN B 1 12 ? -9.244 2.859 -8.016 1.00 0.00 42 GLN B C 12
ATOM 16921 O O . GLN B 1 12 ? -8.850 2.048 -7.179 1.00 0.00 42 GLN B O 12
ATOM 16935 N N . TYR B 1 13 ? -9.203 4.173 -7.789 1.00 0.00 43 TYR B N 12
ATOM 16936 C CA . TYR B 1 13 ? -8.595 4.752 -6.587 1.00 0.00 43 TYR B CA 12
ATOM 16937 C C . TYR B 1 13 ? -9.421 4.479 -5.319 1.00 0.00 43 TYR B C 12
ATOM 16938 O O . TYR B 1 13 ? -8.864 4.170 -4.268 1.00 0.00 43 TYR B O 12
ATOM 16956 N N . GLN B 1 14 ? -10.753 4.521 -5.422 1.00 0.00 44 GLN B N 12
ATOM 16957 C CA . GLN B 1 14 ? -11.668 4.206 -4.318 1.00 0.00 44 GLN B CA 12
ATOM 16958 C C . GLN B 1 14 ? -11.613 2.733 -3.924 1.00 0.00 44 GLN B C 12
ATOM 16959 O O . GLN B 1 14 ? -11.589 2.426 -2.737 1.00 0.00 44 GLN B O 12
ATOM 16973 N N . LYS B 1 15 ? -11.541 1.812 -4.888 1.00 0.00 45 LYS B N 12
ATOM 16974 C CA . LYS B 1 15 ? -11.325 0.394 -4.585 1.00 0.00 45 LYS B CA 12
ATOM 16975 C C . LYS B 1 15 ? -10.015 0.175 -3.803 1.00 0.00 45 LYS B C 12
ATOM 16976 O O . LYS B 1 15 ? -10.010 -0.517 -2.785 1.00 0.00 45 LYS B O 12
ATOM 16995 N N . LEU B 1 16 ? -8.922 0.837 -4.204 1.00 0.00 46 LEU B N 12
ATOM 16996 C CA . LEU B 1 16 ? -7.652 0.776 -3.481 1.00 0.00 46 LEU B CA 12
ATOM 16997 C C . LEU B 1 16 ? -7.710 1.435 -2.094 1.00 0.00 46 LEU B C 12
ATOM 16998 O O . LEU B 1 16 ? -7.149 0.904 -1.142 1.00 0.00 46 LEU B O 12
ATOM 17014 N N . GLU B 1 17 ? -8.430 2.548 -1.946 1.00 0.00 47 GLU B N 12
ATOM 17015 C CA . GLU B 1 17 ? -8.726 3.174 -0.637 1.00 0.00 47 GLU B CA 12
ATOM 17016 C C . GLU B 1 17 ? -9.560 2.282 0.284 1.00 0.00 47 GLU B C 12
ATOM 17017 O O . GLU B 1 17 ? -9.262 2.173 1.474 1.00 0.00 47 GLU B O 12
ATOM 17029 N N . LYS B 1 18 ? -10.545 1.573 -0.266 1.00 0.00 48 LYS B N 12
ATOM 17030 C CA . LYS B 1 18 ? -11.363 0.602 0.465 1.00 0.00 48 LYS B CA 12
ATOM 17031 C C . LYS B 1 18 ? -10.531 -0.601 0.955 1.00 0.00 48 LYS B C 12
ATOM 17032 O O . LYS B 1 18 ? -10.741 -1.096 2.063 1.00 0.00 48 LYS B O 12
ATOM 17051 N N . MET B 1 19 ? -9.546 -1.038 0.167 1.00 0.00 49 MET B N 12
ATOM 17052 C CA . MET B 1 19 ? -8.574 -2.067 0.514 1.00 0.00 49 MET B CA 12
ATOM 17053 C C . MET B 1 19 ? -7.531 -1.562 1.537 1.00 0.00 49 MET B C 12
ATOM 17054 O O . MET B 1 19 ? -7.215 -2.244 2.512 1.00 0.00 49 MET B O 12
ATOM 17068 N N . ALA B 1 20 ? -7.056 -0.324 1.373 1.00 0.00 50 ALA B N 12
ATOM 17069 C CA . ALA B 1 20 ? -6.065 0.338 2.223 1.00 0.00 50 ALA B CA 12
ATOM 17070 C C . ALA B 1 20 ? -6.528 0.624 3.657 1.00 0.00 50 ALA B C 12
ATOM 17071 O O . ALA B 1 20 ? -5.691 0.823 4.530 1.00 0.00 50 ALA B O 12
ATOM 17078 N N . ASN B 1 21 ? -7.827 0.560 3.950 1.00 0.00 51 ASN B N 12
ATOM 17079 C CA . ASN B 1 21 ? -8.340 0.527 5.322 1.00 0.00 51 ASN B CA 12
ATOM 17080 C C . ASN B 1 21 ? -7.743 -0.628 6.177 1.00 0.00 51 ASN B C 12
ATOM 17081 O O . ASN B 1 21 ? -7.686 -0.515 7.402 1.00 0.00 51 ASN B O 12
ATOM 17092 N N . GLU B 1 22 ? -7.223 -1.696 5.549 1.00 0.00 52 GLU B N 12
ATOM 17093 C CA . GLU B 1 22 ? -6.440 -2.753 6.220 1.00 0.00 52 GLU B CA 12
ATOM 17094 C C . GLU B 1 22 ? -5.118 -2.241 6.808 1.00 0.00 52 GLU B C 12
ATOM 17095 O O . GLU B 1 22 ? -4.746 -2.591 7.926 1.00 0.00 52 GLU B O 12
ATOM 17107 N N . GLU B 1 23 ? -4.450 -1.351 6.063 1.00 0.00 53 GLU B N 12
ATOM 17108 C CA . GLU B 1 23 ? -3.222 -0.615 6.408 1.00 0.00 53 GLU B CA 12
ATOM 17109 C C . GLU B 1 23 ? -3.497 0.742 7.081 1.00 0.00 53 GLU B C 12
ATOM 17110 O O . GLU B 1 23 ? -2.564 1.482 7.397 1.00 0.00 53 GLU B O 12
ATOM 17122 N N . GLU B 1 24 ? -4.776 1.049 7.332 1.00 0.00 54 GLU B N 12
ATOM 17123 C CA . GLU B 1 24 ? -5.303 2.259 8.012 1.00 0.00 54 GLU B CA 12
ATOM 17124 C C . GLU B 1 24 ? -5.225 3.528 7.141 1.00 0.00 54 GLU B C 12
ATOM 17125 O O . GLU B 1 24 ? -4.912 4.625 7.608 1.00 0.00 54 GLU B O 12
ATOM 17137 N N . GLU B 1 25 ? -5.512 3.331 5.849 1.00 0.00 55 GLU B N 12
ATOM 17138 C CA . GLU B 1 25 ? -5.425 4.258 4.701 1.00 0.00 55 GLU B CA 12
ATOM 17139 C C . GLU B 1 25 ? -4.021 4.785 4.376 1.00 0.00 55 GLU B C 12
ATOM 17140 O O . GLU B 1 25 ? -3.273 5.272 5.223 1.00 0.00 55 GLU B O 12
ATOM 17152 N N . SER B 1 26 ? -3.687 4.686 3.092 1.00 0.00 56 SER B N 12
ATOM 17153 C CA . SER B 1 26 ? -2.392 5.066 2.492 1.00 0.00 56 SER B CA 12
ATOM 17154 C C . SER B 1 26 ? -2.445 5.117 0.949 1.00 0.00 56 SER B C 12
ATOM 17155 O O . SER B 1 26 ? -1.793 5.943 0.309 1.00 0.00 56 SER B O 12
ATOM 17163 N N . VAL B 1 27 ? -3.274 4.249 0.360 1.00 0.00 57 VAL B N 12
ATOM 17164 C CA . VAL B 1 27 ? -3.619 4.059 -1.063 1.00 0.00 57 VAL B CA 12
ATOM 17165 C C . VAL B 1 27 ? -2.439 3.805 -2.003 1.00 0.00 57 VAL B C 12
ATOM 17166 O O . VAL B 1 27 ? -2.281 2.680 -2.472 1.00 0.00 57 VAL B O 12
ATOM 17179 N N . GLY B 1 28 ? -1.551 4.771 -2.233 1.00 0.00 58 GLY B N 12
ATOM 17180 C CA . GLY B 1 28 ? -0.367 4.593 -3.088 1.00 0.00 58 GLY B CA 12
ATOM 17181 C C . GLY B 1 28 ? 0.583 3.523 -2.543 1.00 0.00 58 GLY B C 12
ATOM 17182 O O . GLY B 1 28 ? 1.080 2.672 -3.279 1.00 0.00 58 GLY B O 12
ATOM 17186 N N . SER B 1 29 ? 0.748 3.488 -1.222 1.00 0.00 59 SER B N 12
ATOM 17187 C CA . SER B 1 29 ? 1.545 2.449 -0.559 1.00 0.00 59 SER B CA 12
ATOM 17188 C C . SER B 1 29 ? 0.897 1.062 -0.695 1.00 0.00 59 SER B C 12
ATOM 17189 O O . SER B 1 29 ? 1.585 0.070 -0.933 1.00 0.00 59 SER B O 12
ATOM 17197 N N . TYR B 1 30 ? -0.440 0.989 -0.643 1.00 0.00 60 TYR B N 12
ATOM 17198 C CA . TYR B 1 30 ? -1.181 -0.254 -0.888 1.00 0.00 60 TYR B CA 12
ATOM 17199 C C . TYR B 1 30 ? -1.036 -0.742 -2.332 1.00 0.00 60 TYR B C 12
ATOM 17200 O O . TYR B 1 30 ? -0.818 -1.927 -2.566 1.00 0.00 60 TYR B O 12
ATOM 17218 N N . ILE B 1 31 ? -1.085 0.186 -3.293 1.00 0.00 61 ILE B N 12
ATOM 17219 C CA . ILE B 1 31 ? -0.846 -0.097 -4.725 1.00 0.00 61 ILE B CA 12
ATOM 17220 C C . ILE B 1 31 ? 0.519 -0.770 -4.879 1.00 0.00 61 ILE B C 12
ATOM 17221 O O . ILE B 1 31 ? 0.636 -1.844 -5.474 1.00 0.00 61 ILE B O 12
ATOM 17237 N N . LYS B 1 32 ? 1.542 -0.173 -4.264 1.00 0.00 62 LYS B N 12
ATOM 17238 C CA . LYS B 1 32 ? 2.890 -0.718 -4.283 1.00 0.00 62 LYS B CA 12
ATOM 17239 C C . LYS B 1 32 ? 2.969 -2.092 -3.590 1.00 0.00 62 LYS B C 12
ATOM 17240 O O . LYS B 1 32 ? 3.454 -3.058 -4.175 1.00 0.00 62 LYS B O 12
ATOM 17259 N N . ARG B 1 33 ? 2.433 -2.216 -2.374 1.00 0.00 63 ARG B N 12
ATOM 17260 C CA . ARG B 1 33 ? 2.441 -3.466 -1.608 1.00 0.00 63 ARG B CA 12
ATOM 17261 C C . ARG B 1 33 ? 1.711 -4.611 -2.335 1.00 0.00 63 ARG B C 12
ATOM 17262 O O . ARG B 1 33 ? 2.176 -5.747 -2.300 1.00 0.00 63 ARG B O 12
ATOM 17283 N N . TYR B 1 34 ? 0.623 -4.333 -3.061 1.00 0.00 64 TYR B N 12
ATOM 17284 C CA . TYR B 1 34 ? -0.137 -5.347 -3.804 1.00 0.00 64 TYR B CA 12
ATOM 17285 C C . TYR B 1 34 ? 0.646 -5.916 -4.992 1.00 0.00 64 TYR B C 12
ATOM 17286 O O . TYR B 1 34 ? 0.707 -7.122 -5.230 1.00 0.00 64 TYR B O 12
ATOM 17304 N N . ILE B 1 35 ? 1.296 -5.014 -5.715 1.00 0.00 65 ILE B N 12
ATOM 17305 C CA . ILE B 1 35 ? 2.191 -5.316 -6.837 1.00 0.00 65 ILE B CA 12
ATOM 17306 C C . ILE B 1 35 ? 3.406 -6.110 -6.355 1.00 0.00 65 ILE B C 12
ATOM 17307 O O . ILE B 1 35 ? 3.770 -7.112 -6.967 1.00 0.00 65 ILE B O 12
ATOM 17323 N N . LEU B 1 36 ? 3.978 -5.728 -5.214 1.00 0.00 66 LEU B N 12
ATOM 17324 C CA . LEU B 1 36 ? 5.133 -6.410 -4.624 1.00 0.00 66 LEU B CA 12
ATOM 17325 C C . LEU B 1 36 ? 4.732 -7.789 -4.070 1.00 0.00 66 LEU B C 12
ATOM 17326 O O . LEU B 1 36 ? 5.501 -8.744 -4.165 1.00 0.00 66 LEU B O 12
ATOM 17342 N N . LYS B 1 37 ? 3.497 -7.921 -3.583 1.00 0.00 67 LYS B N 12
ATOM 17343 C CA . LYS B 1 37 ? 2.901 -9.198 -3.200 1.00 0.00 67 LYS B CA 12
ATOM 17344 C C . LYS B 1 37 ? 2.694 -10.127 -4.413 1.00 0.00 67 LYS B C 12
ATOM 17345 O O . LYS B 1 37 ? 3.075 -11.297 -4.370 1.00 0.00 67 LYS B O 12
ATOM 17364 N N . ALA B 1 38 ? 2.163 -9.602 -5.521 1.00 0.00 68 ALA B N 12
ATOM 17365 C CA . ALA B 1 38 ? 1.993 -10.352 -6.774 1.00 0.00 68 ALA B CA 12
ATOM 17366 C C . ALA B 1 38 ? 3.340 -10.797 -7.390 1.00 0.00 68 ALA B C 12
ATOM 17367 O O . ALA B 1 38 ? 3.462 -11.895 -7.936 1.00 0.00 68 ALA B O 12
ATOM 17374 N N . LEU B 1 39 ? 4.380 -9.972 -7.237 1.00 0.00 69 LEU B N 12
ATOM 17375 C CA . LEU B 1 39 ? 5.736 -10.186 -7.742 1.00 0.00 69 LEU B CA 12
ATOM 17376 C C . LEU B 1 39 ? 6.462 -11.376 -7.098 1.00 0.00 69 LEU B C 12
ATOM 17377 O O . LEU B 1 39 ? 7.386 -11.935 -7.690 1.00 0.00 69 LEU B O 12
ATOM 17393 N N . ARG B 1 40 ? 6.001 -11.814 -5.926 1.00 0.00 70 ARG B N 12
ATOM 17394 C CA . ARG B 1 40 ? 6.444 -13.055 -5.292 1.00 0.00 70 ARG B CA 12
ATOM 17395 C C . ARG B 1 40 ? 6.137 -14.320 -6.127 1.00 0.00 70 ARG B C 12
ATOM 17396 O O . ARG B 1 40 ? 6.825 -15.333 -5.980 1.00 0.00 70 ARG B O 12
ATOM 17417 N N . LYS B 1 41 ? 5.102 -14.285 -6.982 1.00 0.00 71 LYS B N 12
ATOM 17418 C CA . LYS B 1 41 ? 4.579 -15.463 -7.694 1.00 0.00 71 LYS B CA 12
ATOM 17419 C C . LYS B 1 41 ? 3.797 -15.115 -8.992 1.00 0.00 71 LYS B C 12
ATOM 17420 O O . LYS B 1 41 ? 2.677 -15.580 -9.213 1.00 0.00 71 LYS B O 12
ATOM 17439 N N . ILE B 1 42 ? 4.376 -14.273 -9.862 1.00 0.00 72 ILE B N 12
ATOM 17440 C CA . ILE B 1 42 ? 3.786 -13.887 -11.167 1.00 0.00 72 ILE B CA 12
ATOM 17441 C C . ILE B 1 42 ? 3.348 -15.095 -12.038 1.00 0.00 72 ILE B C 12
ATOM 17442 O O . ILE B 1 42 ? 2.267 -15.067 -12.638 1.00 0.00 72 ILE B O 12
ATOM 17458 N N . GLU B 1 43 ? 4.191 -16.137 -12.120 1.00 0.00 73 GLU B N 12
ATOM 17459 C CA . GLU B 1 43 ? 4.007 -17.346 -12.952 1.00 0.00 73 GLU B CA 12
ATOM 17460 C C . GLU B 1 43 ? 2.785 -18.203 -12.589 1.00 0.00 73 GLU B C 12
ATOM 17461 O O . GLU B 1 43 ? 2.126 -18.692 -13.532 1.00 0.00 73 GLU B O 12
ATOM 17473 N N . THR A 1 1 ? -8.134 13.583 -12.810 1.00 0.00 31 THR A N 13
ATOM 17474 C CA . THR A 1 1 ? -7.501 12.252 -12.740 1.00 0.00 31 THR A CA 13
ATOM 17475 C C . THR A 1 1 ? -6.807 12.019 -11.388 1.00 0.00 31 THR A C 13
ATOM 17476 O O . THR A 1 1 ? -6.331 12.966 -10.755 1.00 0.00 31 THR A O 13
ATOM 17487 N N . ARG A 1 2 ? -6.691 10.758 -10.951 1.00 0.00 32 ARG A N 13
ATOM 17488 C CA . ARG A 1 2 ? -6.050 10.361 -9.680 1.00 0.00 32 ARG A CA 13
ATOM 17489 C C . ARG A 1 2 ? -4.576 9.993 -9.893 1.00 0.00 32 ARG A C 13
ATOM 17490 O O . ARG A 1 2 ? -4.218 8.835 -10.105 1.00 0.00 32 ARG A O 13
ATOM 17511 N N . ALA A 1 3 ? -3.727 11.018 -9.869 1.00 0.00 33 ALA A N 13
ATOM 17512 C CA . ALA A 1 3 ? -2.268 10.926 -9.926 1.00 0.00 33 ALA A CA 13
ATOM 17513 C C . ALA A 1 3 ? -1.683 10.243 -8.669 1.00 0.00 33 ALA A C 13
ATOM 17514 O O . ALA A 1 3 ? -2.008 10.630 -7.543 1.00 0.00 33 ALA A O 13
ATOM 17521 N N . VAL A 1 4 ? -0.813 9.239 -8.849 1.00 0.00 34 VAL A N 13
ATOM 17522 C CA . VAL A 1 4 ? -0.192 8.430 -7.788 1.00 0.00 34 VAL A CA 13
ATOM 17523 C C . VAL A 1 4 ? 1.244 8.059 -8.163 1.00 0.00 34 VAL A C 13
ATOM 17524 O O . VAL A 1 4 ? 1.467 7.191 -9.003 1.00 0.00 34 VAL A O 13
ATOM 17537 N N . SER A 1 5 ? 2.221 8.717 -7.542 1.00 0.00 35 SER A N 13
ATOM 17538 C CA . SER A 1 5 ? 3.657 8.524 -7.793 1.00 0.00 35 SER A CA 13
ATOM 17539 C C . SER A 1 5 ? 4.400 7.840 -6.639 1.00 0.00 35 SER A C 13
ATOM 17540 O O . SER A 1 5 ? 4.271 8.242 -5.479 1.00 0.00 35 SER A O 13
ATOM 17548 N N . LEU A 1 6 ? 5.169 6.794 -6.966 1.00 0.00 36 LEU A N 13
ATOM 17549 C CA . LEU A 1 6 ? 5.935 5.936 -6.055 1.00 0.00 36 LEU A CA 13
ATOM 17550 C C . LEU A 1 6 ? 7.418 5.820 -6.459 1.00 0.00 36 LEU A C 13
ATOM 17551 O O . LEU A 1 6 ? 7.835 6.243 -7.540 1.00 0.00 36 LEU A O 13
ATOM 17567 N N . TYR A 1 7 ? 8.203 5.207 -5.569 1.00 0.00 37 TYR A N 13
ATOM 17568 C CA . TYR A 1 7 ? 9.669 5.199 -5.564 1.00 0.00 37 TYR A CA 13
ATOM 17569 C C . TYR A 1 7 ? 10.200 3.766 -5.363 1.00 0.00 37 TYR A C 13
ATOM 17570 O O . TYR A 1 7 ? 10.549 3.349 -4.255 1.00 0.00 37 TYR A O 13
ATOM 17588 N N . PHE A 1 8 ? 10.174 2.976 -6.441 1.00 0.00 38 PHE A N 13
ATOM 17589 C CA . PHE A 1 8 ? 10.599 1.578 -6.514 1.00 0.00 38 PHE A CA 13
ATOM 17590 C C . PHE A 1 8 ? 12.134 1.441 -6.471 1.00 0.00 38 PHE A C 13
ATOM 17591 O O . PHE A 1 8 ? 12.856 2.427 -6.636 1.00 0.00 38 PHE A O 13
ATOM 17608 N N . SER A 1 9 ? 12.651 0.216 -6.310 1.00 0.00 39 SER A N 13
ATOM 17609 C CA . SER A 1 9 ? 14.084 -0.050 -6.487 1.00 0.00 39 SER A CA 13
ATOM 17610 C C . SER A 1 9 ? 14.418 -0.435 -7.919 1.00 0.00 39 SER A C 13
ATOM 17611 O O . SER A 1 9 ? 13.532 -0.776 -8.704 1.00 0.00 39 SER A O 13
ATOM 17619 N N . ASP A 1 10 ? 15.706 -0.408 -8.262 1.00 0.00 40 ASP A N 13
ATOM 17620 C CA . ASP A 1 10 ? 16.191 -0.852 -9.565 1.00 0.00 40 ASP A CA 13
ATOM 17621 C C . ASP A 1 10 ? 15.737 -2.285 -9.870 1.00 0.00 40 ASP A C 13
ATOM 17622 O O . ASP A 1 10 ? 15.260 -2.547 -10.970 1.00 0.00 40 ASP A O 13
ATOM 17631 N N . GLU A 1 11 ? 15.833 -3.211 -8.912 1.00 0.00 41 GLU A N 13
ATOM 17632 C CA . GLU A 1 11 ? 15.360 -4.596 -9.051 1.00 0.00 41 GLU A CA 13
ATOM 17633 C C . GLU A 1 11 ? 13.844 -4.652 -9.267 1.00 0.00 41 GLU A C 13
ATOM 17634 O O . GLU A 1 11 ? 13.366 -5.274 -10.214 1.00 0.00 41 GLU A O 13
ATOM 17646 N N . GLN A 1 12 ? 13.089 -3.986 -8.388 1.00 0.00 42 GLN A N 13
ATOM 17647 C CA . GLN A 1 12 ? 11.624 -3.946 -8.391 1.00 0.00 42 GLN A CA 13
ATOM 17648 C C . GLN A 1 12 ? 11.057 -3.394 -9.716 1.00 0.00 42 GLN A C 13
ATOM 17649 O O . GLN A 1 12 ? 10.082 -3.923 -10.251 1.00 0.00 42 GLN A O 13
ATOM 17663 N N . TYR A 1 13 ? 11.701 -2.359 -10.266 1.00 0.00 43 TYR A N 13
ATOM 17664 C CA . TYR A 1 13 ? 11.417 -1.755 -11.572 1.00 0.00 43 TYR A CA 13
ATOM 17665 C C . TYR A 1 13 ? 11.733 -2.716 -12.716 1.00 0.00 43 TYR A C 13
ATOM 17666 O O . TYR A 1 13 ? 10.901 -2.983 -13.580 1.00 0.00 43 TYR A O 13
ATOM 17684 N N . GLN A 1 14 ? 12.958 -3.238 -12.708 1.00 0.00 44 GLN A N 13
ATOM 17685 C CA . GLN A 1 14 ? 13.498 -4.142 -13.731 1.00 0.00 44 GLN A CA 13
ATOM 17686 C C . GLN A 1 14 ? 12.692 -5.437 -13.867 1.00 0.00 44 GLN A C 13
ATOM 17687 O O . GLN A 1 14 ? 12.491 -5.916 -14.980 1.00 0.00 44 GLN A O 13
ATOM 17701 N N . LYS A 1 15 ? 12.184 -5.984 -12.759 1.00 0.00 45 LYS A N 13
ATOM 17702 C CA . LYS A 1 15 ? 11.244 -7.115 -12.759 1.00 0.00 45 LYS A CA 13
ATOM 17703 C C . LYS A 1 15 ? 9.982 -6.807 -13.579 1.00 0.00 45 LYS A C 13
ATOM 17704 O O . LYS A 1 15 ? 9.518 -7.661 -14.333 1.00 0.00 45 LYS A O 13
ATOM 17723 N N . LEU A 1 16 ? 9.469 -5.573 -13.494 1.00 0.00 46 LEU A N 13
ATOM 17724 C CA . LEU A 1 16 ? 8.369 -5.092 -14.340 1.00 0.00 46 LEU A CA 13
ATOM 17725 C C . LEU A 1 16 ? 8.779 -4.772 -15.782 1.00 0.00 46 LEU A C 13
ATOM 17726 O O . LEU A 1 16 ? 8.059 -5.122 -16.712 1.00 0.00 46 LEU A O 13
ATOM 17742 N N . GLU A 1 17 ? 9.956 -4.195 -16.001 1.00 0.00 47 GLU A N 13
ATOM 17743 C CA . GLU A 1 17 ? 10.519 -3.978 -17.342 1.00 0.00 47 GLU A CA 13
ATOM 17744 C C . GLU A 1 17 ? 10.712 -5.294 -18.123 1.00 0.00 47 GLU A C 13
ATOM 17745 O O . GLU A 1 17 ? 10.363 -5.386 -19.303 1.00 0.00 47 GLU A O 13
ATOM 17757 N N . LYS A 1 18 ? 11.209 -6.343 -17.458 1.00 0.00 48 LYS A N 13
ATOM 17758 C CA . LYS A 1 18 ? 11.410 -7.682 -18.027 1.00 0.00 48 LYS A CA 13
ATOM 17759 C C . LYS A 1 18 ? 10.090 -8.345 -18.438 1.00 0.00 48 LYS A C 13
ATOM 17760 O O . LYS A 1 18 ? 10.033 -9.009 -19.473 1.00 0.00 48 LYS A O 13
ATOM 17779 N N . MET A 1 19 ? 9.017 -8.116 -17.677 1.00 0.00 49 MET A N 13
ATOM 17780 C CA . MET A 1 19 ? 7.653 -8.498 -18.024 1.00 0.00 49 MET A CA 13
ATOM 17781 C C . MET A 1 19 ? 7.123 -7.686 -19.214 1.00 0.00 49 MET A C 13
ATOM 17782 O O . MET A 1 19 ? 6.540 -8.245 -20.139 1.00 0.00 49 MET A O 13
ATOM 17796 N N . ALA A 1 20 ? 7.336 -6.369 -19.206 1.00 0.00 50 ALA A N 13
ATOM 17797 C CA . ALA A 1 20 ? 6.847 -5.442 -20.220 1.00 0.00 50 ALA A CA 13
ATOM 17798 C C . ALA A 1 20 ? 7.380 -5.722 -21.626 1.00 0.00 50 ALA A C 13
ATOM 17799 O O . ALA A 1 20 ? 6.667 -5.462 -22.590 1.00 0.00 50 ALA A O 13
ATOM 17806 N N . ASN A 1 21 ? 8.553 -6.338 -21.777 1.00 0.00 51 ASN A N 13
ATOM 17807 C CA . ASN A 1 21 ? 9.037 -6.833 -23.066 1.00 0.00 51 ASN A CA 13
ATOM 17808 C C . ASN A 1 21 ? 8.108 -7.892 -23.705 1.00 0.00 51 ASN A C 13
ATOM 17809 O O . ASN A 1 21 ? 8.038 -7.978 -24.929 1.00 0.00 51 ASN A O 13
ATOM 17820 N N . GLU A 1 22 ? 7.333 -8.644 -22.913 1.00 0.00 52 GLU A N 13
ATOM 17821 C CA . GLU A 1 22 ? 6.292 -9.557 -23.406 1.00 0.00 52 GLU A CA 13
ATOM 17822 C C . GLU A 1 22 ? 5.056 -8.810 -23.956 1.00 0.00 52 GLU A C 13
ATOM 17823 O O . GLU A 1 22 ? 4.417 -9.261 -24.908 1.00 0.00 52 GLU A O 13
ATOM 17835 N N . GLU A 1 23 ? 4.753 -7.627 -23.408 1.00 0.00 53 GLU A N 13
ATOM 17836 C CA . GLU A 1 23 ? 3.811 -6.629 -23.948 1.00 0.00 53 GLU A CA 13
ATOM 17837 C C . GLU A 1 23 ? 4.426 -5.760 -25.069 1.00 0.00 53 GLU A C 13
ATOM 17838 O O . GLU A 1 23 ? 3.749 -4.901 -25.635 1.00 0.00 53 GLU A O 13
ATOM 17850 N N . GLU A 1 24 ? 5.698 -5.998 -25.407 1.00 0.00 54 GLU A N 13
ATOM 17851 C CA . GLU A 1 24 ? 6.509 -5.275 -26.398 1.00 0.00 54 GLU A CA 13
ATOM 17852 C C . GLU A 1 24 ? 6.840 -3.832 -25.948 1.00 0.00 54 GLU A C 13
ATOM 17853 O O . GLU A 1 24 ? 6.776 -2.874 -26.720 1.00 0.00 54 GLU A O 13
ATOM 17865 N N . GLU A 1 25 ? 7.230 -3.711 -24.672 1.00 0.00 55 GLU A N 13
ATOM 17866 C CA . GLU A 1 25 ? 7.601 -2.512 -23.900 1.00 0.00 55 GLU A CA 13
ATOM 17867 C C . GLU A 1 25 ? 6.414 -1.590 -23.559 1.00 0.00 55 GLU A C 13
ATOM 17868 O O . GLU A 1 25 ? 5.826 -0.930 -24.420 1.00 0.00 55 GLU A O 13
ATOM 17880 N N . SER A 1 26 ? 6.042 -1.569 -22.272 1.00 0.00 56 SER A N 13
ATOM 17881 C CA . SER A 1 26 ? 4.818 -0.942 -21.745 1.00 0.00 56 SER A CA 13
ATOM 17882 C C . SER A 1 26 ? 4.960 -0.547 -20.260 1.00 0.00 56 SER A C 13
ATOM 17883 O O . SER A 1 26 ? 3.974 -0.481 -19.522 1.00 0.00 56 SER A O 13
ATOM 17891 N N . VAL A 1 27 ? 6.190 -0.344 -19.765 1.00 0.00 57 VAL A N 13
ATOM 17892 C CA . VAL A 1 27 ? 6.464 -0.133 -18.327 1.00 0.00 57 VAL A CA 13
ATOM 17893 C C . VAL A 1 27 ? 5.665 1.075 -17.799 1.00 0.00 57 VAL A C 13
ATOM 17894 O O . VAL A 1 27 ? 5.684 2.148 -18.406 1.00 0.00 57 VAL A O 13
ATOM 17907 N N . GLY A 1 28 ? 4.929 0.905 -16.697 1.00 0.00 58 GLY A N 13
ATOM 17908 C CA . GLY A 1 28 ? 4.044 1.929 -16.114 1.00 0.00 58 GLY A CA 13
ATOM 17909 C C . GLY A 1 28 ? 2.574 1.760 -16.514 1.00 0.00 58 GLY A C 13
ATOM 17910 O O . GLY A 1 28 ? 1.683 1.877 -15.673 1.00 0.00 58 GLY A O 13
ATOM 17914 N N . SER A 1 29 ? 2.307 1.401 -17.773 1.00 0.00 59 SER A N 13
ATOM 17915 C CA . SER A 1 29 ? 0.999 0.913 -18.219 1.00 0.00 59 SER A CA 13
ATOM 17916 C C . SER A 1 29 ? 0.772 -0.531 -17.771 1.00 0.00 59 SER A C 13
ATOM 17917 O O . SER A 1 29 ? -0.294 -0.840 -17.242 1.00 0.00 59 SER A O 13
ATOM 17925 N N . TYR A 1 30 ? 1.787 -1.397 -17.894 1.00 0.00 60 TYR A N 13
ATOM 17926 C CA . TYR A 1 30 ? 1.767 -2.796 -17.441 1.00 0.00 60 TYR A CA 13
ATOM 17927 C C . TYR A 1 30 ? 1.371 -2.915 -15.963 1.00 0.00 60 TYR A C 13
ATOM 17928 O O . TYR A 1 30 ? 0.528 -3.733 -15.603 1.00 0.00 60 TYR A O 13
ATOM 17946 N N . ILE A 1 31 ? 1.940 -2.040 -15.126 1.00 0.00 61 ILE A N 13
ATOM 17947 C CA . ILE A 1 31 ? 1.588 -1.850 -13.706 1.00 0.00 61 ILE A CA 13
ATOM 17948 C C . ILE A 1 31 ? 0.087 -1.737 -13.551 1.00 0.00 61 ILE A C 13
ATOM 17949 O O . ILE A 1 31 ? -0.540 -2.535 -12.848 1.00 0.00 61 ILE A O 13
ATOM 17965 N N . LYS A 1 32 ? -0.480 -0.731 -14.223 1.00 0.00 62 LYS A N 13
ATOM 17966 C CA . LYS A 1 32 ? -1.895 -0.439 -14.132 1.00 0.00 62 LYS A CA 13
ATOM 17967 C C . LYS A 1 32 ? -2.688 -1.652 -14.604 1.00 0.00 62 LYS A C 13
ATOM 17968 O O . LYS A 1 32 ? -3.513 -2.140 -13.842 1.00 0.00 62 LYS A O 13
ATOM 17987 N N . ARG A 1 33 ? -2.383 -2.215 -15.784 1.00 0.00 63 ARG A N 13
ATOM 17988 C CA . ARG A 1 33 ? -3.045 -3.426 -16.317 1.00 0.00 63 ARG A CA 13
ATOM 17989 C C . ARG A 1 33 ? -3.106 -4.540 -15.275 1.00 0.00 63 ARG A C 13
ATOM 17990 O O . ARG A 1 33 ? -4.163 -5.128 -15.083 1.00 0.00 63 ARG A O 13
ATOM 18011 N N . TYR A 1 34 ? -2.000 -4.809 -14.579 1.00 0.00 64 TYR A N 13
ATOM 18012 C CA . TYR A 1 34 ? -1.900 -5.915 -13.627 1.00 0.00 64 TYR A CA 13
ATOM 18013 C C . TYR A 1 34 ? -2.764 -5.695 -12.379 1.00 0.00 64 TYR A C 13
ATOM 18014 O O . TYR A 1 34 ? -3.451 -6.597 -11.902 1.00 0.00 64 TYR A O 13
ATOM 18032 N N . ILE A 1 35 ? -2.763 -4.462 -11.884 1.00 0.00 65 ILE A N 13
ATOM 18033 C CA . ILE A 1 35 ? -3.569 -3.994 -10.749 1.00 0.00 65 ILE A CA 13
ATOM 18034 C C . ILE A 1 35 ? -5.056 -3.943 -11.105 1.00 0.00 65 ILE A C 13
ATOM 18035 O O . ILE A 1 35 ? -5.902 -4.344 -10.310 1.00 0.00 65 ILE A O 13
ATOM 18051 N N . LEU A 1 36 ? -5.389 -3.537 -12.329 1.00 0.00 66 LEU A N 13
ATOM 18052 C CA . LEU A 1 36 ? -6.760 -3.479 -12.835 1.00 0.00 66 LEU A CA 13
ATOM 18053 C C . LEU A 1 36 ? -7.305 -4.896 -13.065 1.00 0.00 66 LEU A C 13
ATOM 18054 O O . LEU A 1 36 ? -8.469 -5.170 -12.771 1.00 0.00 66 LEU A O 13
ATOM 18070 N N . LYS A 1 37 ? -6.441 -5.822 -13.498 1.00 0.00 67 LYS A N 13
ATOM 18071 C CA . LYS A 1 37 ? -6.718 -7.257 -13.615 1.00 0.00 67 LYS A CA 13
ATOM 18072 C C . LYS A 1 37 ? -6.949 -7.919 -12.252 1.00 0.00 67 LYS A C 13
ATOM 18073 O O . LYS A 1 37 ? -7.885 -8.701 -12.101 1.00 0.00 67 LYS A O 13
ATOM 18092 N N . ALA A 1 38 ? -6.149 -7.560 -11.247 1.00 0.00 68 ALA A N 13
ATOM 18093 C CA . ALA A 1 38 ? -6.322 -7.969 -9.851 1.00 0.00 68 ALA A CA 13
ATOM 18094 C C . ALA A 1 38 ? -7.648 -7.471 -9.254 1.00 0.00 68 ALA A C 13
ATOM 18095 O O . ALA A 1 38 ? -8.329 -8.219 -8.556 1.00 0.00 68 ALA A O 13
ATOM 18102 N N . LEU A 1 39 ? -8.056 -6.236 -9.565 1.00 0.00 69 LEU A N 13
ATOM 18103 C CA . LEU A 1 39 ? -9.239 -5.574 -9.010 1.00 0.00 69 LEU A CA 13
ATOM 18104 C C . LEU A 1 39 ? -10.548 -6.293 -9.361 1.00 0.00 69 LEU A C 13
ATOM 18105 O O . LEU A 1 39 ? -11.515 -6.222 -8.600 1.00 0.00 69 LEU A O 13
ATOM 18121 N N . ARG A 1 40 ? -10.556 -7.040 -10.473 1.00 0.00 70 ARG A N 13
ATOM 18122 C CA . ARG A 1 40 ? -11.647 -7.936 -10.877 1.00 0.00 70 ARG A CA 13
ATOM 18123 C C . ARG A 1 40 ? -11.969 -9.003 -9.820 1.00 0.00 70 ARG A C 13
ATOM 18124 O O . ARG A 1 40 ? -13.132 -9.385 -9.676 1.00 0.00 70 ARG A O 13
ATOM 18145 N N . LYS A 1 41 ? -10.948 -9.480 -9.091 1.00 0.00 71 LYS A N 13
ATOM 18146 C CA . LYS A 1 41 ? -11.026 -10.527 -8.055 1.00 0.00 71 LYS A CA 13
ATOM 18147 C C . LYS A 1 41 ? -9.871 -10.455 -7.034 1.00 0.00 71 LYS A C 13
ATOM 18148 O O . LYS A 1 41 ? -9.040 -11.361 -6.943 1.00 0.00 71 LYS A O 13
ATOM 18167 N N . ILE A 1 42 ? -9.847 -9.387 -6.227 1.00 0.00 72 ILE A N 13
ATOM 18168 C CA . ILE A 1 42 ? -8.951 -9.237 -5.058 1.00 0.00 72 ILE A CA 13
ATOM 18169 C C . ILE A 1 42 ? -9.032 -10.435 -4.085 1.00 0.00 72 ILE A C 13
ATOM 18170 O O . ILE A 1 42 ? -8.008 -10.880 -3.561 1.00 0.00 72 ILE A O 13
ATOM 18186 N N . GLU A 1 43 ? -10.242 -10.959 -3.842 1.00 0.00 73 GLU A N 13
ATOM 18187 C CA . GLU A 1 43 ? -10.531 -12.114 -2.963 1.00 0.00 73 GLU A CA 13
ATOM 18188 C C . GLU A 1 43 ? -9.822 -13.420 -3.389 1.00 0.00 73 GLU A C 13
ATOM 18189 O O . GLU A 1 43 ? -9.069 -13.983 -2.561 1.00 0.00 73 GLU A O 13
ATOM 18201 N N . THR B 1 1 ? 16.729 6.888 -6.345 1.00 0.00 31 THR B N 13
ATOM 18202 C CA . THR B 1 1 ? 15.599 5.953 -6.506 1.00 0.00 31 THR B CA 13
ATOM 18203 C C . THR B 1 1 ? 14.920 6.108 -7.875 1.00 0.00 31 THR B C 13
ATOM 18204 O O . THR B 1 1 ? 15.261 7.004 -8.655 1.00 0.00 31 THR B O 13
ATOM 18215 N N . ARG B 1 2 ? 13.971 5.220 -8.182 1.00 0.00 32 ARG B N 13
ATOM 18216 C CA . ARG B 1 2 ? 13.135 5.242 -9.399 1.00 0.00 32 ARG B CA 13
ATOM 18217 C C . ARG B 1 2 ? 11.934 6.185 -9.235 1.00 0.00 32 ARG B C 13
ATOM 18218 O O . ARG B 1 2 ? 11.646 6.668 -8.141 1.00 0.00 32 ARG B O 13
ATOM 18239 N N . ALA B 1 3 ? 11.217 6.412 -10.331 1.00 0.00 33 ALA B N 13
ATOM 18240 C CA . ALA B 1 3 ? 9.987 7.202 -10.402 1.00 0.00 33 ALA B CA 13
ATOM 18241 C C . ALA B 1 3 ? 8.898 6.411 -11.149 1.00 0.00 33 ALA B C 13
ATOM 18242 O O . ALA B 1 3 ? 9.050 6.083 -12.328 1.00 0.00 33 ALA B O 13
ATOM 18249 N N . VAL B 1 4 ? 7.817 6.071 -10.444 1.00 0.00 34 VAL B N 13
ATOM 18250 C CA . VAL B 1 4 ? 6.717 5.213 -10.902 1.00 0.00 34 VAL B CA 13
ATOM 18251 C C . VAL B 1 4 ? 5.403 5.950 -10.685 1.00 0.00 34 VAL B C 13
ATOM 18252 O O . VAL B 1 4 ? 4.803 5.889 -9.614 1.00 0.00 34 VAL B O 13
ATOM 18265 N N . SER B 1 5 ? 4.997 6.699 -11.705 1.00 0.00 35 SER B N 13
ATOM 18266 C CA . SER B 1 5 ? 3.885 7.652 -11.660 1.00 0.00 35 SER B CA 13
ATOM 18267 C C . SER B 1 5 ? 2.698 7.160 -12.477 1.00 0.00 35 SER B C 13
ATOM 18268 O O . SER B 1 5 ? 2.814 6.877 -13.673 1.00 0.00 35 SER B O 13
ATOM 18276 N N . LEU B 1 6 ? 1.566 7.008 -11.794 1.00 0.00 36 LEU B N 13
ATOM 18277 C CA . LEU B 1 6 ? 0.355 6.345 -12.265 1.00 0.00 36 LEU B CA 13
ATOM 18278 C C . LEU B 1 6 ? -0.818 7.332 -12.285 1.00 0.00 36 LEU B C 13
ATOM 18279 O O . LEU B 1 6 ? -0.812 8.346 -11.586 1.00 0.00 36 LEU B O 13
ATOM 18295 N N . TYR B 1 7 ? -1.841 7.004 -13.072 1.00 0.00 37 TYR B N 13
ATOM 18296 C CA . TYR B 1 7 ? -3.033 7.823 -13.290 1.00 0.00 37 TYR B CA 13
ATOM 18297 C C . TYR B 1 7 ? -4.283 6.939 -13.271 1.00 0.00 37 TYR B C 13
ATOM 18298 O O . TYR B 1 7 ? -4.705 6.406 -14.301 1.00 0.00 37 TYR B O 13
ATOM 18316 N N . PHE B 1 8 ? -4.838 6.734 -12.080 1.00 0.00 38 PHE B N 13
ATOM 18317 C CA . PHE B 1 8 ? -6.086 6.031 -11.840 1.00 0.00 38 PHE B CA 13
ATOM 18318 C C . PHE B 1 8 ? -7.314 6.916 -12.118 1.00 0.00 38 PHE B C 13
ATOM 18319 O O . PHE B 1 8 ? -7.214 8.137 -12.285 1.00 0.00 38 PHE B O 13
ATOM 18336 N N . SER B 1 9 ? -8.490 6.288 -12.088 1.00 0.00 39 SER B N 13
ATOM 18337 C CA . SER B 1 9 ? -9.798 6.948 -12.001 1.00 0.00 39 SER B CA 13
ATOM 18338 C C . SER B 1 9 ? -10.581 6.457 -10.784 1.00 0.00 39 SER B C 13
ATOM 18339 O O . SER B 1 9 ? -10.148 5.534 -10.092 1.00 0.00 39 SER B O 13
ATOM 18347 N N . ASP B 1 10 ? -11.717 7.099 -10.505 1.00 0.00 40 ASP B N 13
ATOM 18348 C CA . ASP B 1 10 ? -12.463 6.991 -9.246 1.00 0.00 40 ASP B CA 13
ATOM 18349 C C . ASP B 1 10 ? -12.697 5.544 -8.789 1.00 0.00 40 ASP B C 13
ATOM 18350 O O . ASP B 1 10 ? -12.309 5.196 -7.679 1.00 0.00 40 ASP B O 13
ATOM 18359 N N . GLU B 1 11 ? -13.252 4.676 -9.639 1.00 0.00 41 GLU B N 13
ATOM 18360 C CA . GLU B 1 11 ? -13.515 3.261 -9.324 1.00 0.00 41 GLU B CA 13
ATOM 18361 C C . GLU B 1 11 ? -12.255 2.508 -8.869 1.00 0.00 41 GLU B C 13
ATOM 18362 O O . GLU B 1 11 ? -12.220 1.926 -7.782 1.00 0.00 41 GLU B O 13
ATOM 18374 N N . GLN B 1 12 ? -11.206 2.552 -9.696 1.00 0.00 42 GLN B N 13
ATOM 18375 C CA . GLN B 1 12 ? -9.892 1.952 -9.430 1.00 0.00 42 GLN B CA 13
ATOM 18376 C C . GLN B 1 12 ? -9.271 2.477 -8.125 1.00 0.00 42 GLN B C 13
ATOM 18377 O O . GLN B 1 12 ? -8.768 1.691 -7.317 1.00 0.00 42 GLN B O 13
ATOM 18391 N N . TYR B 1 13 ? -9.337 3.791 -7.887 1.00 0.00 43 TYR B N 13
ATOM 18392 C CA . TYR B 1 13 ? -8.794 4.411 -6.679 1.00 0.00 43 TYR B CA 13
ATOM 18393 C C . TYR B 1 13 ? -9.608 4.043 -5.430 1.00 0.00 43 TYR B C 13
ATOM 18394 O O . TYR B 1 13 ? -9.036 3.691 -4.402 1.00 0.00 43 TYR B O 13
ATOM 18412 N N . GLN B 1 14 ? -10.941 4.062 -5.519 1.00 0.00 44 GLN B N 13
ATOM 18413 C CA . GLN B 1 14 ? -11.862 3.720 -4.431 1.00 0.00 44 GLN B CA 13
ATOM 18414 C C . GLN B 1 14 ? -11.718 2.258 -4.005 1.00 0.00 44 GLN B C 13
ATOM 18415 O O . GLN B 1 14 ? -11.708 1.983 -2.806 1.00 0.00 44 GLN B O 13
ATOM 18429 N N . LYS B 1 15 ? -11.562 1.317 -4.946 1.00 0.00 45 LYS B N 13
ATOM 18430 C CA . LYS B 1 15 ? -11.307 -0.088 -4.600 1.00 0.00 45 LYS B CA 13
ATOM 18431 C C . LYS B 1 15 ? -9.995 -0.236 -3.824 1.00 0.00 45 LYS B C 13
ATOM 18432 O O . LYS B 1 15 ? -9.991 -0.881 -2.774 1.00 0.00 45 LYS B O 13
ATOM 18451 N N . LEU B 1 16 ? -8.905 0.393 -4.288 1.00 0.00 46 LEU B N 13
ATOM 18452 C CA . LEU B 1 16 ? -7.625 0.302 -3.579 1.00 0.00 46 LEU B CA 13
ATOM 18453 C C . LEU B 1 16 ? -7.622 1.077 -2.251 1.00 0.00 46 LEU B C 13
ATOM 18454 O O . LEU B 1 16 ? -6.932 0.693 -1.313 1.00 0.00 46 LEU B O 13
ATOM 18470 N N . GLU B 1 17 ? -8.469 2.093 -2.115 1.00 0.00 47 GLU B N 13
ATOM 18471 C CA . GLU B 1 17 ? -8.760 2.785 -0.853 1.00 0.00 47 GLU B CA 13
ATOM 18472 C C . GLU B 1 17 ? -9.546 1.922 0.145 1.00 0.00 47 GLU B C 13
ATOM 18473 O O . GLU B 1 17 ? -9.176 1.855 1.322 1.00 0.00 47 GLU B O 13
ATOM 18485 N N . LYS B 1 18 ? -10.570 1.191 -0.312 1.00 0.00 48 LYS B N 13
ATOM 18486 C CA . LYS B 1 18 ? -11.326 0.246 0.526 1.00 0.00 48 LYS B CA 13
ATOM 18487 C C . LYS B 1 18 ? -10.442 -0.880 1.071 1.00 0.00 48 LYS B C 13
ATOM 18488 O O . LYS B 1 18 ? -10.612 -1.299 2.214 1.00 0.00 48 LYS B O 13
ATOM 18507 N N . MET B 1 19 ? -9.461 -1.324 0.286 1.00 0.00 49 MET B N 13
ATOM 18508 C CA . MET B 1 19 ? -8.401 -2.235 0.683 1.00 0.00 49 MET B CA 13
ATOM 18509 C C . MET B 1 19 ? -7.394 -1.574 1.638 1.00 0.00 49 MET B C 13
ATOM 18510 O O . MET B 1 19 ? -7.036 -2.155 2.658 1.00 0.00 49 MET B O 13
ATOM 18524 N N . ALA B 1 20 ? -6.972 -0.335 1.360 1.00 0.00 50 ALA B N 13
ATOM 18525 C CA . ALA B 1 20 ? -6.039 0.429 2.192 1.00 0.00 50 ALA B CA 13
ATOM 18526 C C . ALA B 1 20 ? -6.545 0.681 3.616 1.00 0.00 50 ALA B C 13
ATOM 18527 O O . ALA B 1 20 ? -5.736 0.784 4.535 1.00 0.00 50 ALA B O 13
ATOM 18534 N N . ASN B 1 21 ? -7.861 0.713 3.837 1.00 0.00 51 ASN B N 13
ATOM 18535 C CA . ASN B 1 21 ? -8.465 0.759 5.171 1.00 0.00 51 ASN B CA 13
ATOM 18536 C C . ASN B 1 21 ? -8.053 -0.435 6.064 1.00 0.00 51 ASN B C 13
ATOM 18537 O O . ASN B 1 21 ? -8.007 -0.294 7.284 1.00 0.00 51 ASN B O 13
ATOM 18548 N N . GLU B 1 22 ? -7.680 -1.581 5.481 1.00 0.00 52 GLU B N 13
ATOM 18549 C CA . GLU B 1 22 ? -7.159 -2.746 6.212 1.00 0.00 52 GLU B CA 13
ATOM 18550 C C . GLU B 1 22 ? -5.741 -2.527 6.778 1.00 0.00 52 GLU B C 13
ATOM 18551 O O . GLU B 1 22 ? -5.383 -3.102 7.806 1.00 0.00 52 GLU B O 13
ATOM 18563 N N . GLU B 1 23 ? -4.944 -1.661 6.143 1.00 0.00 53 GLU B N 13
ATOM 18564 C CA . GLU B 1 23 ? -3.656 -1.144 6.624 1.00 0.00 53 GLU B CA 13
ATOM 18565 C C . GLU B 1 23 ? -3.791 0.225 7.331 1.00 0.00 53 GLU B C 13
ATOM 18566 O O . GLU B 1 23 ? -2.802 0.790 7.803 1.00 0.00 53 GLU B O 13
ATOM 18578 N N . GLU B 1 24 ? -5.022 0.735 7.442 1.00 0.00 54 GLU B N 13
ATOM 18579 C CA . GLU B 1 24 ? -5.447 1.972 8.115 1.00 0.00 54 GLU B CA 13
ATOM 18580 C C . GLU B 1 24 ? -5.126 3.239 7.292 1.00 0.00 54 GLU B C 13
ATOM 18581 O O . GLU B 1 24 ? -4.568 4.222 7.782 1.00 0.00 54 GLU B O 13
ATOM 18593 N N . GLU B 1 25 ? -5.533 3.209 6.018 1.00 0.00 55 GLU B N 13
ATOM 18594 C CA . GLU B 1 25 ? -5.455 4.275 5.007 1.00 0.00 55 GLU B CA 13
ATOM 18595 C C . GLU B 1 25 ? -4.027 4.786 4.741 1.00 0.00 55 GLU B C 13
ATOM 18596 O O . GLU B 1 25 ? -3.576 5.829 5.224 1.00 0.00 55 GLU B O 13
ATOM 18608 N N . SER B 1 26 ? -3.339 4.029 3.892 1.00 0.00 56 SER B N 13
ATOM 18609 C CA . SER B 1 26 ? -2.045 4.356 3.279 1.00 0.00 56 SER B CA 13
ATOM 18610 C C . SER B 1 26 ? -2.062 3.938 1.802 1.00 0.00 56 SER B C 13
ATOM 18611 O O . SER B 1 26 ? -1.346 3.038 1.362 1.00 0.00 56 SER B O 13
ATOM 18619 N N . VAL B 1 27 ? -2.966 4.553 1.032 1.00 0.00 57 VAL B N 13
ATOM 18620 C CA . VAL B 1 27 ? -3.345 4.142 -0.337 1.00 0.00 57 VAL B CA 13
ATOM 18621 C C . VAL B 1 27 ? -2.163 4.003 -1.291 1.00 0.00 57 VAL B C 13
ATOM 18622 O O . VAL B 1 27 ? -2.043 2.979 -1.956 1.00 0.00 57 VAL B O 13
ATOM 18635 N N . GLY B 1 28 ? -1.269 4.992 -1.338 1.00 0.00 58 GLY B N 13
ATOM 18636 C CA . GLY B 1 28 ? -0.084 4.986 -2.207 1.00 0.00 58 GLY B CA 13
ATOM 18637 C C . GLY B 1 28 ? 0.837 3.806 -1.901 1.00 0.00 58 GLY B C 13
ATOM 18638 O O . GLY B 1 28 ? 1.305 3.110 -2.802 1.00 0.00 58 GLY B O 13
ATOM 18642 N N . SER B 1 29 ? 1.036 3.532 -0.611 1.00 0.00 59 SER B N 13
ATOM 18643 C CA . SER B 1 29 ? 1.779 2.365 -0.143 1.00 0.00 59 SER B CA 13
ATOM 18644 C C . SER B 1 29 ? 1.065 1.064 -0.489 1.00 0.00 59 SER B C 13
ATOM 18645 O O . SER B 1 29 ? 1.725 0.140 -0.947 1.00 0.00 59 SER B O 13
ATOM 18653 N N . TYR B 1 30 ? -0.261 0.975 -0.334 1.00 0.00 60 TYR B N 13
ATOM 18654 C CA . TYR B 1 30 ? -1.015 -0.242 -0.664 1.00 0.00 60 TYR B CA 13
ATOM 18655 C C . TYR B 1 30 ? -0.977 -0.542 -2.167 1.00 0.00 60 TYR B C 13
ATOM 18656 O O . TYR B 1 30 ? -0.773 -1.684 -2.575 1.00 0.00 60 TYR B O 13
ATOM 18674 N N . ILE B 1 31 ? -1.108 0.500 -2.991 1.00 0.00 61 ILE B N 13
ATOM 18675 C CA . ILE B 1 31 ? -0.968 0.473 -4.454 1.00 0.00 61 ILE B CA 13
ATOM 18676 C C . ILE B 1 31 ? 0.383 -0.118 -4.819 1.00 0.00 61 ILE B C 13
ATOM 18677 O O . ILE B 1 31 ? 0.444 -1.060 -5.611 1.00 0.00 61 ILE B O 13
ATOM 18693 N N . LYS B 1 32 ? 1.451 0.378 -4.185 1.00 0.00 62 LYS B N 13
ATOM 18694 C CA . LYS B 1 32 ? 2.781 -0.204 -4.317 1.00 0.00 62 LYS B CA 13
ATOM 18695 C C . LYS B 1 32 ? 2.773 -1.672 -3.892 1.00 0.00 62 LYS B C 13
ATOM 18696 O O . LYS B 1 32 ? 3.002 -2.556 -4.703 1.00 0.00 62 LYS B O 13
ATOM 18715 N N . ARG B 1 33 ? 2.451 -1.942 -2.630 1.00 0.00 63 ARG B N 13
ATOM 18716 C CA . ARG B 1 33 ? 2.494 -3.244 -1.949 1.00 0.00 63 ARG B CA 13
ATOM 18717 C C . ARG B 1 33 ? 1.754 -4.331 -2.717 1.00 0.00 63 ARG B C 13
ATOM 18718 O O . ARG B 1 33 ? 2.223 -5.461 -2.735 1.00 0.00 63 ARG B O 13
ATOM 18739 N N . TYR B 1 34 ? 0.667 -4.004 -3.413 1.00 0.00 64 TYR B N 13
ATOM 18740 C CA . TYR B 1 34 ? -0.071 -4.961 -4.236 1.00 0.00 64 TYR B CA 13
ATOM 18741 C C . TYR B 1 34 ? 0.711 -5.432 -5.466 1.00 0.00 64 TYR B C 13
ATOM 18742 O O . TYR B 1 34 ? 0.743 -6.614 -5.799 1.00 0.00 64 TYR B O 13
ATOM 18760 N N . ILE B 1 35 ? 1.390 -4.494 -6.117 1.00 0.00 65 ILE B N 13
ATOM 18761 C CA . ILE B 1 35 ? 2.345 -4.743 -7.208 1.00 0.00 65 ILE B CA 13
ATOM 18762 C C . ILE B 1 35 ? 3.463 -5.653 -6.692 1.00 0.00 65 ILE B C 13
ATOM 18763 O O . ILE B 1 35 ? 3.845 -6.611 -7.359 1.00 0.00 65 ILE B O 13
ATOM 18779 N N . LEU B 1 36 ? 3.951 -5.410 -5.473 1.00 0.00 66 LEU B N 13
ATOM 18780 C CA . LEU B 1 36 ? 5.023 -6.196 -4.864 1.00 0.00 66 LEU B CA 13
ATOM 18781 C C . LEU B 1 36 ? 4.534 -7.600 -4.479 1.00 0.00 66 LEU B C 13
ATOM 18782 O O . LEU B 1 36 ? 5.239 -8.587 -4.690 1.00 0.00 66 LEU B O 13
ATOM 18798 N N . LYS B 1 37 ? 3.288 -7.699 -4.003 1.00 0.00 67 LYS B N 13
ATOM 18799 C CA . LYS B 1 37 ? 2.565 -8.937 -3.698 1.00 0.00 67 LYS B CA 13
ATOM 18800 C C . LYS B 1 37 ? 2.367 -9.803 -4.944 1.00 0.00 67 LYS B C 13
ATOM 18801 O O . LYS B 1 37 ? 2.568 -11.015 -4.896 1.00 0.00 67 LYS B O 13
ATOM 18820 N N . ALA B 1 38 ? 2.030 -9.173 -6.069 1.00 0.00 68 ALA B N 13
ATOM 18821 C CA . ALA B 1 38 ? 1.965 -9.816 -7.377 1.00 0.00 68 ALA B CA 13
ATOM 18822 C C . ALA B 1 38 ? 3.355 -10.284 -7.839 1.00 0.00 68 ALA B C 13
ATOM 18823 O O . ALA B 1 38 ? 3.515 -11.432 -8.252 1.00 0.00 68 ALA B O 13
ATOM 18830 N N . LEU B 1 39 ? 4.387 -9.439 -7.719 1.00 0.00 69 LEU B N 13
ATOM 18831 C CA . LEU B 1 39 ? 5.760 -9.731 -8.116 1.00 0.00 69 LEU B CA 13
ATOM 18832 C C . LEU B 1 39 ? 6.335 -10.942 -7.360 1.00 0.00 69 LEU B C 13
ATOM 18833 O O . LEU B 1 39 ? 7.045 -11.758 -7.949 1.00 0.00 69 LEU B O 13
ATOM 18849 N N . ARG B 1 40 ? 5.917 -11.124 -6.099 1.00 0.00 70 ARG B N 13
ATOM 18850 C CA . ARG B 1 40 ? 6.155 -12.284 -5.227 1.00 0.00 70 ARG B CA 13
ATOM 18851 C C . ARG B 1 40 ? 5.663 -13.635 -5.773 1.00 0.00 70 ARG B C 13
ATOM 18852 O O . ARG B 1 40 ? 6.116 -14.681 -5.300 1.00 0.00 70 ARG B O 13
ATOM 18873 N N . LYS B 1 41 ? 4.750 -13.617 -6.752 1.00 0.00 71 LYS B N 13
ATOM 18874 C CA . LYS B 1 41 ? 4.184 -14.781 -7.465 1.00 0.00 71 LYS B CA 13
ATOM 18875 C C . LYS B 1 41 ? 4.633 -14.858 -8.934 1.00 0.00 71 LYS B C 13
ATOM 18876 O O . LYS B 1 41 ? 4.869 -15.952 -9.448 1.00 0.00 71 LYS B O 13
ATOM 18895 N N . ILE B 1 42 ? 4.777 -13.705 -9.592 1.00 0.00 72 ILE B N 13
ATOM 18896 C CA . ILE B 1 42 ? 5.244 -13.535 -10.981 1.00 0.00 72 ILE B CA 13
ATOM 18897 C C . ILE B 1 42 ? 6.637 -14.159 -11.208 1.00 0.00 72 ILE B C 13
ATOM 18898 O O . ILE B 1 42 ? 6.850 -14.802 -12.238 1.00 0.00 72 ILE B O 13
ATOM 18914 N N . GLU B 1 43 ? 7.568 -14.021 -10.251 1.00 0.00 73 GLU B N 13
ATOM 18915 C CA . GLU B 1 43 ? 8.891 -14.687 -10.252 1.00 0.00 73 GLU B CA 13
ATOM 18916 C C . GLU B 1 43 ? 9.278 -15.255 -8.871 1.00 0.00 73 GLU B C 13
ATOM 18917 O O . GLU B 1 43 ? 9.424 -14.475 -7.901 1.00 0.00 73 GLU B O 13
ATOM 18929 N N . THR A 1 1 ? -6.830 14.263 -12.815 1.00 0.00 31 THR A N 14
ATOM 18930 C CA . THR A 1 1 ? -6.858 12.800 -12.726 1.00 0.00 31 THR A CA 14
ATOM 18931 C C . THR A 1 1 ? -6.404 12.235 -11.366 1.00 0.00 31 THR A C 14
ATOM 18932 O O . THR A 1 1 ? -5.870 12.952 -10.512 1.00 0.00 31 THR A O 14
ATOM 18943 N N . ARG A 1 2 ? -6.581 10.923 -11.158 1.00 0.00 32 ARG A N 14
ATOM 18944 C CA . ARG A 1 2 ? -6.113 10.166 -9.977 1.00 0.00 32 ARG A CA 14
ATOM 18945 C C . ARG A 1 2 ? -4.624 9.851 -10.118 1.00 0.00 32 ARG A C 14
ATOM 18946 O O . ARG A 1 2 ? -4.202 8.735 -10.427 1.00 0.00 32 ARG A O 14
ATOM 18967 N N . ALA A 1 3 ? -3.851 10.910 -9.917 1.00 0.00 33 ALA A N 14
ATOM 18968 C CA . ALA A 1 3 ? -2.403 10.990 -9.918 1.00 0.00 33 ALA A CA 14
ATOM 18969 C C . ALA A 1 3 ? -1.776 10.185 -8.765 1.00 0.00 33 ALA A C 14
ATOM 18970 O O . ALA A 1 3 ? -2.092 10.400 -7.592 1.00 0.00 33 ALA A O 14
ATOM 18977 N N . VAL A 1 4 ? -0.887 9.250 -9.109 1.00 0.00 34 VAL A N 14
ATOM 18978 C CA . VAL A 1 4 ? -0.248 8.274 -8.219 1.00 0.00 34 VAL A CA 14
ATOM 18979 C C . VAL A 1 4 ? 1.218 8.144 -8.591 1.00 0.00 34 VAL A C 14
ATOM 18980 O O . VAL A 1 4 ? 1.562 7.463 -9.552 1.00 0.00 34 VAL A O 14
ATOM 18993 N N . SER A 1 5 ? 2.074 8.821 -7.828 1.00 0.00 35 SER A N 14
ATOM 18994 C CA . SER A 1 5 ? 3.530 8.794 -7.968 1.00 0.00 35 SER A CA 14
ATOM 18995 C C . SER A 1 5 ? 4.187 8.035 -6.816 1.00 0.00 35 SER A C 14
ATOM 18996 O O . SER A 1 5 ? 4.115 8.463 -5.661 1.00 0.00 35 SER A O 14
ATOM 19004 N N . LEU A 1 6 ? 4.812 6.898 -7.134 1.00 0.00 36 LEU A N 14
ATOM 19005 C CA . LEU A 1 6 ? 5.508 6.019 -6.193 1.00 0.00 36 LEU A CA 14
ATOM 19006 C C . LEU A 1 6 ? 7.020 5.953 -6.457 1.00 0.00 36 LEU A C 14
ATOM 19007 O O . LEU A 1 6 ? 7.538 6.452 -7.458 1.00 0.00 36 LEU A O 14
ATOM 19023 N N . TYR A 1 7 ? 7.703 5.299 -5.523 1.00 0.00 37 TYR A N 14
ATOM 19024 C CA . TYR A 1 7 ? 9.155 5.221 -5.367 1.00 0.00 37 TYR A CA 14
ATOM 19025 C C . TYR A 1 7 ? 9.564 3.745 -5.266 1.00 0.00 37 TYR A C 14
ATOM 19026 O O . TYR A 1 7 ? 9.828 3.214 -4.183 1.00 0.00 37 TYR A O 14
ATOM 19044 N N . PHE A 1 8 ? 9.547 3.061 -6.410 1.00 0.00 38 PHE A N 14
ATOM 19045 C CA . PHE A 1 8 ? 10.041 1.708 -6.602 1.00 0.00 38 PHE A CA 14
ATOM 19046 C C . PHE A 1 8 ? 11.583 1.705 -6.596 1.00 0.00 38 PHE A C 14
ATOM 19047 O O . PHE A 1 8 ? 12.218 2.760 -6.512 1.00 0.00 38 PHE A O 14
ATOM 19064 N N . SER A 1 9 ? 12.201 0.528 -6.707 1.00 0.00 39 SER A N 14
ATOM 19065 C CA . SER A 1 9 ? 13.658 0.370 -6.799 1.00 0.00 39 SER A CA 14
ATOM 19066 C C . SER A 1 9 ? 14.051 -0.556 -7.947 1.00 0.00 39 SER A C 14
ATOM 19067 O O . SER A 1 9 ? 13.191 -1.170 -8.577 1.00 0.00 39 SER A O 14
ATOM 19075 N N . ASP A 1 10 ? 15.346 -0.617 -8.249 1.00 0.00 40 ASP A N 14
ATOM 19076 C CA . ASP A 1 10 ? 15.912 -1.221 -9.456 1.00 0.00 40 ASP A CA 14
ATOM 19077 C C . ASP A 1 10 ? 15.382 -2.627 -9.739 1.00 0.00 40 ASP A C 14
ATOM 19078 O O . ASP A 1 10 ? 14.849 -2.861 -10.816 1.00 0.00 40 ASP A O 14
ATOM 19087 N N . GLU A 1 11 ? 15.458 -3.555 -8.785 1.00 0.00 41 GLU A N 14
ATOM 19088 C CA . GLU A 1 11 ? 14.983 -4.936 -8.959 1.00 0.00 41 GLU A CA 14
ATOM 19089 C C . GLU A 1 11 ? 13.498 -4.996 -9.348 1.00 0.00 41 GLU A C 14
ATOM 19090 O O . GLU A 1 11 ? 13.120 -5.652 -10.320 1.00 0.00 41 GLU A O 14
ATOM 19102 N N . GLN A 1 12 ? 12.666 -4.268 -8.598 1.00 0.00 42 GLN A N 14
ATOM 19103 C CA . GLN A 1 12 ? 11.223 -4.124 -8.829 1.00 0.00 42 GLN A CA 14
ATOM 19104 C C . GLN A 1 12 ? 10.930 -3.551 -10.235 1.00 0.00 42 GLN A C 14
ATOM 19105 O O . GLN A 1 12 ? 10.081 -4.067 -10.965 1.00 0.00 42 GLN A O 14
ATOM 19119 N N . TYR A 1 13 ? 11.654 -2.499 -10.634 1.00 0.00 43 TYR A N 14
ATOM 19120 C CA . TYR A 1 13 ? 11.506 -1.804 -11.921 1.00 0.00 43 TYR A CA 14
ATOM 19121 C C . TYR A 1 13 ? 11.950 -2.653 -13.109 1.00 0.00 43 TYR A C 14
ATOM 19122 O O . TYR A 1 13 ? 11.282 -2.727 -14.137 1.00 0.00 43 TYR A O 14
ATOM 19140 N N . GLN A 1 14 ? 13.092 -3.308 -12.946 1.00 0.00 44 GLN A N 14
ATOM 19141 C CA . GLN A 1 14 ? 13.680 -4.212 -13.933 1.00 0.00 44 GLN A CA 14
ATOM 19142 C C . GLN A 1 14 ? 12.770 -5.420 -14.186 1.00 0.00 44 GLN A C 14
ATOM 19143 O O . GLN A 1 14 ? 12.618 -5.831 -15.336 1.00 0.00 44 GLN A O 14
ATOM 19157 N N . LYS A 1 15 ? 12.093 -5.940 -13.150 1.00 0.00 45 LYS A N 14
ATOM 19158 C CA . LYS A 1 15 ? 11.007 -6.920 -13.302 1.00 0.00 45 LYS A CA 14
ATOM 19159 C C . LYS A 1 15 ? 9.891 -6.389 -14.208 1.00 0.00 45 LYS A C 14
ATOM 19160 O O . LYS A 1 15 ? 9.528 -7.053 -15.176 1.00 0.00 45 LYS A O 14
ATOM 19179 N N . LEU A 1 16 ? 9.399 -5.173 -13.949 1.00 0.00 46 LEU A N 14
ATOM 19180 C CA . LEU A 1 16 ? 8.380 -4.511 -14.765 1.00 0.00 46 LEU A CA 14
ATOM 19181 C C . LEU A 1 16 ? 8.819 -4.296 -16.214 1.00 0.00 46 LEU A C 14
ATOM 19182 O O . LEU A 1 16 ? 8.047 -4.550 -17.133 1.00 0.00 46 LEU A O 14
ATOM 19198 N N . GLU A 1 17 ? 10.060 -3.876 -16.441 1.00 0.00 47 GLU A N 14
ATOM 19199 C CA . GLU A 1 17 ? 10.637 -3.772 -17.784 1.00 0.00 47 GLU A CA 14
ATOM 19200 C C . GLU A 1 17 ? 10.753 -5.133 -18.492 1.00 0.00 47 GLU A C 14
ATOM 19201 O O . GLU A 1 17 ? 10.464 -5.233 -19.688 1.00 0.00 47 GLU A O 14
ATOM 19213 N N . LYS A 1 18 ? 11.105 -6.202 -17.765 1.00 0.00 48 LYS A N 14
ATOM 19214 C CA . LYS A 1 18 ? 11.153 -7.564 -18.310 1.00 0.00 48 LYS A CA 14
ATOM 19215 C C . LYS A 1 18 ? 9.760 -8.053 -18.721 1.00 0.00 48 LYS A C 14
ATOM 19216 O O . LYS A 1 18 ? 9.604 -8.678 -19.771 1.00 0.00 48 LYS A O 14
ATOM 19235 N N . MET A 1 19 ? 8.745 -7.742 -17.916 1.00 0.00 49 MET A N 14
ATOM 19236 C CA . MET A 1 19 ? 7.339 -8.043 -18.139 1.00 0.00 49 MET A CA 14
ATOM 19237 C C . MET A 1 19 ? 6.760 -7.241 -19.316 1.00 0.00 49 MET A C 14
ATOM 19238 O O . MET A 1 19 ? 6.047 -7.792 -20.150 1.00 0.00 49 MET A O 14
ATOM 19252 N N . ALA A 1 20 ? 7.117 -5.960 -19.432 1.00 0.00 50 ALA A N 14
ATOM 19253 C CA . ALA A 1 20 ? 6.652 -5.027 -20.458 1.00 0.00 50 ALA A CA 14
ATOM 19254 C C . ALA A 1 20 ? 6.899 -5.508 -21.890 1.00 0.00 50 ALA A C 14
ATOM 19255 O O . ALA A 1 20 ? 6.075 -5.257 -22.766 1.00 0.00 50 ALA A O 14
ATOM 19262 N N . ASN A 1 21 ? 7.984 -6.237 -22.144 1.00 0.00 51 ASN A N 14
ATOM 19263 C CA . ASN A 1 21 ? 8.267 -6.818 -23.456 1.00 0.00 51 ASN A CA 14
ATOM 19264 C C . ASN A 1 21 ? 7.238 -7.888 -23.893 1.00 0.00 51 ASN A C 14
ATOM 19265 O O . ASN A 1 21 ? 7.033 -8.089 -25.088 1.00 0.00 51 ASN A O 14
ATOM 19276 N N . GLU A 1 22 ? 6.525 -8.513 -22.949 1.00 0.00 52 GLU A N 14
ATOM 19277 C CA . GLU A 1 22 ? 5.408 -9.433 -23.200 1.00 0.00 52 GLU A CA 14
ATOM 19278 C C . GLU A 1 22 ? 4.112 -8.709 -23.640 1.00 0.00 52 GLU A C 14
ATOM 19279 O O . GLU A 1 22 ? 3.197 -9.335 -24.174 1.00 0.00 52 GLU A O 14
ATOM 19291 N N . GLU A 1 23 ? 4.049 -7.381 -23.475 1.00 0.00 53 GLU A N 14
ATOM 19292 C CA . GLU A 1 23 ? 2.988 -6.488 -23.981 1.00 0.00 53 GLU A CA 14
ATOM 19293 C C . GLU A 1 23 ? 3.536 -5.465 -25.008 1.00 0.00 53 GLU A C 14
ATOM 19294 O O . GLU A 1 23 ? 2.807 -4.621 -25.530 1.00 0.00 53 GLU A O 14
ATOM 19306 N N . GLU A 1 24 ? 4.821 -5.595 -25.357 1.00 0.00 54 GLU A N 14
ATOM 19307 C CA . GLU A 1 24 ? 5.592 -4.797 -26.316 1.00 0.00 54 GLU A CA 14
ATOM 19308 C C . GLU A 1 24 ? 5.799 -3.335 -25.859 1.00 0.00 54 GLU A C 14
ATOM 19309 O O . GLU A 1 24 ? 5.398 -2.375 -26.518 1.00 0.00 54 GLU A O 14
ATOM 19321 N N . GLU A 1 25 ? 6.496 -3.194 -24.725 1.00 0.00 55 GLU A N 14
ATOM 19322 C CA . GLU A 1 25 ? 7.004 -1.954 -24.109 1.00 0.00 55 GLU A CA 14
ATOM 19323 C C . GLU A 1 25 ? 5.910 -1.006 -23.563 1.00 0.00 55 GLU A C 14
ATOM 19324 O O . GLU A 1 25 ? 5.287 -0.224 -24.285 1.00 0.00 55 GLU A O 14
ATOM 19336 N N . SER A 1 26 ? 5.677 -1.088 -22.251 1.00 0.00 56 SER A N 14
ATOM 19337 C CA . SER A 1 26 ? 4.571 -0.460 -21.509 1.00 0.00 56 SER A CA 14
ATOM 19338 C C . SER A 1 26 ? 4.932 -0.223 -20.029 1.00 0.00 56 SER A C 14
ATOM 19339 O O . SER A 1 26 ? 4.080 -0.289 -19.141 1.00 0.00 56 SER A O 14
ATOM 19347 N N . VAL A 1 27 ? 6.218 0.004 -19.726 1.00 0.00 57 VAL A N 14
ATOM 19348 C CA . VAL A 1 27 ? 6.747 0.031 -18.347 1.00 0.00 57 VAL A CA 14
ATOM 19349 C C . VAL A 1 27 ? 6.029 1.078 -17.480 1.00 0.00 57 VAL A C 14
ATOM 19350 O O . VAL A 1 27 ? 5.938 2.251 -17.846 1.00 0.00 57 VAL A O 14
ATOM 19363 N N . GLY A 1 28 ? 5.479 0.642 -16.343 1.00 0.00 58 GLY A N 14
ATOM 19364 C CA . GLY A 1 28 ? 4.673 1.450 -15.418 1.00 0.00 58 GLY A CA 14
ATOM 19365 C C . GLY A 1 28 ? 3.175 1.318 -15.698 1.00 0.00 58 GLY A C 14
ATOM 19366 O O . GLY A 1 28 ? 2.390 1.047 -14.791 1.00 0.00 58 GLY A O 14
ATOM 19370 N N . SER A 1 29 ? 2.770 1.396 -16.965 1.00 0.00 59 SER A N 14
ATOM 19371 C CA . SER A 1 29 ? 1.408 1.050 -17.385 1.00 0.00 59 SER A CA 14
ATOM 19372 C C . SER A 1 29 ? 1.106 -0.430 -17.134 1.00 0.00 59 SER A C 14
ATOM 19373 O O . SER A 1 29 ? -0.001 -0.764 -16.719 1.00 0.00 59 SER A O 14
ATOM 19381 N N . TYR A 1 30 ? 2.104 -1.311 -17.285 1.00 0.00 60 TYR A N 14
ATOM 19382 C CA . TYR A 1 30 ? 2.019 -2.728 -16.912 1.00 0.00 60 TYR A CA 14
ATOM 19383 C C . TYR A 1 30 ? 1.735 -2.917 -15.413 1.00 0.00 60 TYR A C 14
ATOM 19384 O O . TYR A 1 30 ? 0.908 -3.749 -15.050 1.00 0.00 60 TYR A O 14
ATOM 19402 N N . ILE A 1 31 ? 2.368 -2.104 -14.550 1.00 0.00 61 ILE A N 14
ATOM 19403 C CA . ILE A 1 31 ? 2.082 -2.018 -13.094 1.00 0.00 61 ILE A CA 14
ATOM 19404 C C . ILE A 1 31 ? 0.587 -1.761 -12.926 1.00 0.00 61 ILE A C 14
ATOM 19405 O O . ILE A 1 31 ? -0.115 -2.553 -12.295 1.00 0.00 61 ILE A O 14
ATOM 19421 N N . LYS A 1 32 ? 0.082 -0.696 -13.561 1.00 0.00 62 LYS A N 14
ATOM 19422 C CA . LYS A 1 32 ? -1.301 -0.258 -13.408 1.00 0.00 62 LYS A CA 14
ATOM 19423 C C . LYS A 1 32 ? -2.233 -1.383 -13.831 1.00 0.00 62 LYS A C 14
ATOM 19424 O O . LYS A 1 32 ? -3.026 -1.855 -13.028 1.00 0.00 62 LYS A O 14
ATOM 19443 N N . ARG A 1 33 ? -2.041 -1.897 -15.048 1.00 0.00 63 ARG A N 14
ATOM 19444 C CA . ARG A 1 33 ? -2.765 -3.011 -15.682 1.00 0.00 63 ARG A CA 14
ATOM 19445 C C . ARG A 1 33 ? -2.849 -4.246 -14.786 1.00 0.00 63 ARG A C 14
ATOM 19446 O O . ARG A 1 33 ? -3.910 -4.858 -14.718 1.00 0.00 63 ARG A O 14
ATOM 19467 N N . TYR A 1 34 ? -1.783 -4.575 -14.057 1.00 0.00 64 TYR A N 14
ATOM 19468 C CA . TYR A 1 34 ? -1.732 -5.712 -13.132 1.00 0.00 64 TYR A CA 14
ATOM 19469 C C . TYR A 1 34 ? -2.640 -5.534 -11.912 1.00 0.00 64 TYR A C 14
ATOM 19470 O O . TYR A 1 34 ? -3.303 -6.469 -11.470 1.00 0.00 64 TYR A O 14
ATOM 19488 N N . ILE A 1 35 ? -2.716 -4.308 -11.405 1.00 0.00 65 ILE A N 14
ATOM 19489 C CA . ILE A 1 35 ? -3.636 -3.880 -10.343 1.00 0.00 65 ILE A CA 14
ATOM 19490 C C . ILE A 1 35 ? -5.076 -4.015 -10.846 1.00 0.00 65 ILE A C 14
ATOM 19491 O O . ILE A 1 35 ? -5.921 -4.533 -10.122 1.00 0.00 65 ILE A O 14
ATOM 19507 N N . LEU A 1 36 ? -5.353 -3.644 -12.106 1.00 0.00 66 LEU A N 14
ATOM 19508 C CA . LEU A 1 36 ? -6.697 -3.730 -12.696 1.00 0.00 66 LEU A CA 14
ATOM 19509 C C . LEU A 1 36 ? -7.097 -5.196 -12.920 1.00 0.00 66 LEU A C 14
ATOM 19510 O O . LEU A 1 36 ? -8.239 -5.588 -12.678 1.00 0.00 66 LEU A O 14
ATOM 19526 N N . LYS A 1 37 ? -6.126 -6.016 -13.342 1.00 0.00 67 LYS A N 14
ATOM 19527 C CA . LYS A 1 37 ? -6.243 -7.464 -13.528 1.00 0.00 67 LYS A CA 14
ATOM 19528 C C . LYS A 1 37 ? -6.568 -8.166 -12.208 1.00 0.00 67 LYS A C 14
ATOM 19529 O O . LYS A 1 37 ? -7.506 -8.958 -12.141 1.00 0.00 67 LYS A O 14
ATOM 19548 N N . ALA A 1 38 ? -5.828 -7.838 -11.149 1.00 0.00 68 ALA A N 14
ATOM 19549 C CA . ALA A 1 38 ? -6.032 -8.374 -9.802 1.00 0.00 68 ALA A CA 14
ATOM 19550 C C . ALA A 1 38 ? -7.357 -7.909 -9.155 1.00 0.00 68 ALA A C 14
ATOM 19551 O O . ALA A 1 38 ? -7.964 -8.656 -8.388 1.00 0.00 68 ALA A O 14
ATOM 19558 N N . LEU A 1 39 ? -7.863 -6.724 -9.526 1.00 0.00 69 LEU A N 14
ATOM 19559 C CA . LEU A 1 39 ? -9.120 -6.135 -9.040 1.00 0.00 69 LEU A CA 14
ATOM 19560 C C . LEU A 1 39 ? -10.354 -6.977 -9.385 1.00 0.00 69 LEU A C 14
ATOM 19561 O O . LEU A 1 39 ? -11.351 -6.934 -8.661 1.00 0.00 69 LEU A O 14
ATOM 19577 N N . ARG A 1 40 ? -10.275 -7.770 -10.462 1.00 0.00 70 ARG A N 14
ATOM 19578 C CA . ARG A 1 40 ? -11.328 -8.700 -10.895 1.00 0.00 70 ARG A CA 14
ATOM 19579 C C . ARG A 1 40 ? -11.712 -9.703 -9.801 1.00 0.00 70 ARG A C 14
ATOM 19580 O O . ARG A 1 40 ? -12.900 -9.959 -9.600 1.00 0.00 70 ARG A O 14
ATOM 19601 N N . LYS A 1 41 ? -10.714 -10.236 -9.082 1.00 0.00 71 LYS A N 14
ATOM 19602 C CA . LYS A 1 41 ? -10.840 -11.048 -7.857 1.00 0.00 71 LYS A CA 14
ATOM 19603 C C . LYS A 1 41 ? -9.730 -10.709 -6.845 1.00 0.00 71 LYS A C 14
ATOM 19604 O O . LYS A 1 41 ? -8.759 -11.456 -6.707 1.00 0.00 71 LYS A O 14
ATOM 19623 N N . ILE A 1 42 ? -9.893 -9.597 -6.115 1.00 0.00 72 ILE A N 14
ATOM 19624 C CA . ILE A 1 42 ? -9.027 -9.215 -4.978 1.00 0.00 72 ILE A CA 14
ATOM 19625 C C . ILE A 1 42 ? -8.866 -10.355 -3.947 1.00 0.00 72 ILE A C 14
ATOM 19626 O O . ILE A 1 42 ? -7.754 -10.594 -3.473 1.00 0.00 72 ILE A O 14
ATOM 19642 N N . GLU A 1 43 ? -9.959 -11.078 -3.653 1.00 0.00 73 GLU A N 14
ATOM 19643 C CA . GLU A 1 43 ? -10.070 -12.241 -2.741 1.00 0.00 73 GLU A CA 14
ATOM 19644 C C . GLU A 1 43 ? -9.354 -12.068 -1.376 1.00 0.00 73 GLU A C 14
ATOM 19645 O O . GLU A 1 43 ? -9.934 -11.369 -0.512 1.00 0.00 73 GLU A O 14
ATOM 19657 N N . THR B 1 1 ? 16.247 6.642 -6.693 1.00 0.00 31 THR B N 14
ATOM 19658 C CA . THR B 1 1 ? 15.296 5.518 -6.812 1.00 0.00 31 THR B CA 14
ATOM 19659 C C . THR B 1 1 ? 14.439 5.651 -8.077 1.00 0.00 31 THR B C 14
ATOM 19660 O O . THR B 1 1 ? 14.583 6.607 -8.846 1.00 0.00 31 THR B O 14
ATOM 19671 N N . ARG B 1 2 ? 13.554 4.682 -8.312 1.00 0.00 32 ARG B N 14
ATOM 19672 C CA . ARG B 1 2 ? 12.709 4.567 -9.514 1.00 0.00 32 ARG B CA 14
ATOM 19673 C C . ARG B 1 2 ? 11.323 5.192 -9.314 1.00 0.00 32 ARG B C 14
ATOM 19674 O O . ARG B 1 2 ? 10.421 4.581 -8.739 1.00 0.00 32 ARG B O 14
ATOM 19695 N N . ALA B 1 3 ? 11.157 6.418 -9.805 1.00 0.00 33 ALA B N 14
ATOM 19696 C CA . ALA B 1 3 ? 9.885 7.114 -9.928 1.00 0.00 33 ALA B CA 14
ATOM 19697 C C . ALA B 1 3 ? 8.928 6.355 -10.870 1.00 0.00 33 ALA B C 14
ATOM 19698 O O . ALA B 1 3 ? 9.247 6.084 -12.030 1.00 0.00 33 ALA B O 14
ATOM 19705 N N . VAL B 1 4 ? 7.743 6.036 -10.357 1.00 0.00 34 VAL B N 14
ATOM 19706 C CA . VAL B 1 4 ? 6.622 5.385 -11.056 1.00 0.00 34 VAL B CA 14
ATOM 19707 C C . VAL B 1 4 ? 5.358 6.210 -10.849 1.00 0.00 34 VAL B C 14
ATOM 19708 O O . VAL B 1 4 ? 4.682 6.082 -9.831 1.00 0.00 34 VAL B O 14
ATOM 19721 N N . SER B 1 5 ? 5.067 7.086 -11.810 1.00 0.00 35 SER B N 14
ATOM 19722 C CA . SER B 1 5 ? 3.960 8.050 -11.766 1.00 0.00 35 SER B CA 14
ATOM 19723 C C . SER B 1 5 ? 2.902 7.797 -12.835 1.00 0.00 35 SER B C 14
ATOM 19724 O O . SER B 1 5 ? 3.212 7.694 -14.025 1.00 0.00 35 SER B O 14
ATOM 19732 N N . LEU B 1 6 ? 1.655 7.625 -12.386 1.00 0.00 36 LEU B N 14
ATOM 19733 C CA . LEU B 1 6 ? 0.552 7.029 -13.138 1.00 0.00 36 LEU B CA 14
ATOM 19734 C C . LEU B 1 6 ? -0.783 7.728 -12.852 1.00 0.00 36 LEU B C 14
ATOM 19735 O O . LEU B 1 6 ? -0.922 8.459 -11.869 1.00 0.00 36 LEU B O 14
ATOM 19751 N N . TYR B 1 7 ? -1.771 7.459 -13.706 1.00 0.00 37 TYR B N 14
ATOM 19752 C CA . TYR B 1 7 ? -3.093 8.082 -13.742 1.00 0.00 37 TYR B CA 14
ATOM 19753 C C . TYR B 1 7 ? -4.168 6.988 -13.771 1.00 0.00 37 TYR B C 14
ATOM 19754 O O . TYR B 1 7 ? -4.442 6.385 -14.815 1.00 0.00 37 TYR B O 14
ATOM 19772 N N . PHE B 1 8 ? -4.730 6.667 -12.609 1.00 0.00 38 PHE B N 14
ATOM 19773 C CA . PHE B 1 8 ? -5.897 5.805 -12.448 1.00 0.00 38 PHE B CA 14
ATOM 19774 C C . PHE B 1 8 ? -7.197 6.495 -12.910 1.00 0.00 38 PHE B C 14
ATOM 19775 O O . PHE B 1 8 ? -7.199 7.665 -13.298 1.00 0.00 38 PHE B O 14
ATOM 19792 N N . SER B 1 9 ? -8.318 5.777 -12.788 1.00 0.00 39 SER B N 14
ATOM 19793 C CA . SER B 1 9 ? -9.664 6.360 -12.806 1.00 0.00 39 SER B CA 14
ATOM 19794 C C . SER B 1 9 ? -10.381 6.143 -11.479 1.00 0.00 39 SER B C 14
ATOM 19795 O O . SER B 1 9 ? -9.922 5.375 -10.634 1.00 0.00 39 SER B O 14
ATOM 19803 N N . ASP B 1 10 ? -11.490 6.857 -11.282 1.00 0.00 40 ASP B N 14
ATOM 19804 C CA . ASP B 1 10 ? -12.143 7.020 -9.980 1.00 0.00 40 ASP B CA 14
ATOM 19805 C C . ASP B 1 10 ? -12.448 5.680 -9.293 1.00 0.00 40 ASP B C 14
ATOM 19806 O O . ASP B 1 10 ? -12.045 5.471 -8.154 1.00 0.00 40 ASP B O 14
ATOM 19815 N N . GLU B 1 11 ? -13.077 4.743 -10.009 1.00 0.00 41 GLU B N 14
ATOM 19816 C CA . GLU B 1 11 ? -13.412 3.397 -9.520 1.00 0.00 41 GLU B CA 14
ATOM 19817 C C . GLU B 1 11 ? -12.171 2.617 -9.073 1.00 0.00 41 GLU B C 14
ATOM 19818 O O . GLU B 1 11 ? -12.118 2.116 -7.952 1.00 0.00 41 GLU B O 14
ATOM 19830 N N . GLN B 1 12 ? -11.162 2.537 -9.945 1.00 0.00 42 GLN B N 14
ATOM 19831 C CA . GLN B 1 12 ? -9.874 1.871 -9.699 1.00 0.00 42 GLN B CA 14
ATOM 19832 C C . GLN B 1 12 ? -9.163 2.449 -8.465 1.00 0.00 42 GLN B C 14
ATOM 19833 O O . GLN B 1 12 ? -8.680 1.690 -7.620 1.00 0.00 42 GLN B O 14
ATOM 19847 N N . TYR B 1 13 ? -9.154 3.777 -8.312 1.00 0.00 43 TYR B N 14
ATOM 19848 C CA . TYR B 1 13 ? -8.581 4.441 -7.140 1.00 0.00 43 TYR B CA 14
ATOM 19849 C C . TYR B 1 13 ? -9.387 4.155 -5.860 1.00 0.00 43 TYR B C 14
ATOM 19850 O O . TYR B 1 13 ? -8.817 3.838 -4.816 1.00 0.00 43 TYR B O 14
ATOM 19868 N N . GLN B 1 14 ? -10.719 4.201 -5.946 1.00 0.00 44 GLN B N 14
ATOM 19869 C CA . GLN B 1 14 ? -11.639 3.935 -4.835 1.00 0.00 44 GLN B CA 14
ATOM 19870 C C . GLN B 1 14 ? -11.619 2.473 -4.372 1.00 0.00 44 GLN B C 14
ATOM 19871 O O . GLN B 1 14 ? -11.745 2.214 -3.179 1.00 0.00 44 GLN B O 14
ATOM 19885 N N . LYS B 1 15 ? -11.418 1.508 -5.276 1.00 0.00 45 LYS B N 14
ATOM 19886 C CA . LYS B 1 15 ? -11.199 0.096 -4.952 1.00 0.00 45 LYS B CA 14
ATOM 19887 C C . LYS B 1 15 ? -9.913 -0.075 -4.137 1.00 0.00 45 LYS B C 14
ATOM 19888 O O . LYS B 1 15 ? -9.908 -0.797 -3.140 1.00 0.00 45 LYS B O 14
ATOM 19907 N N . LEU B 1 16 ? -8.844 0.631 -4.516 1.00 0.00 46 LEU B N 14
ATOM 19908 C CA . LEU B 1 16 ? -7.607 0.672 -3.737 1.00 0.00 46 LEU B CA 14
ATOM 19909 C C . LEU B 1 16 ? -7.791 1.343 -2.370 1.00 0.00 46 LEU B C 14
ATOM 19910 O O . LEU B 1 16 ? -7.285 0.838 -1.374 1.00 0.00 46 LEU B O 14
ATOM 19926 N N . GLU B 1 17 ? -8.575 2.416 -2.282 1.00 0.00 47 GLU B N 14
ATOM 19927 C CA . GLU B 1 17 ? -8.968 3.024 -1.000 1.00 0.00 47 GLU B CA 14
ATOM 19928 C C . GLU B 1 17 ? -9.789 2.074 -0.110 1.00 0.00 47 GLU B C 14
ATOM 19929 O O . GLU B 1 17 ? -9.542 1.982 1.095 1.00 0.00 47 GLU B O 14
ATOM 19941 N N . LYS B 1 18 ? -10.721 1.314 -0.697 1.00 0.00 48 LYS B N 14
ATOM 19942 C CA . LYS B 1 18 ? -11.556 0.328 0.002 1.00 0.00 48 LYS B CA 14
ATOM 19943 C C . LYS B 1 18 ? -10.718 -0.796 0.622 1.00 0.00 48 LYS B C 14
ATOM 19944 O O . LYS B 1 18 ? -10.990 -1.221 1.744 1.00 0.00 48 LYS B O 14
ATOM 19963 N N . MET B 1 19 ? -9.660 -1.227 -0.071 1.00 0.00 49 MET B N 14
ATOM 19964 C CA . MET B 1 19 ? -8.625 -2.115 0.436 1.00 0.00 49 MET B CA 14
ATOM 19965 C C . MET B 1 19 ? -7.777 -1.439 1.522 1.00 0.00 49 MET B C 14
ATOM 19966 O O . MET B 1 19 ? -7.574 -2.003 2.595 1.00 0.00 49 MET B O 14
ATOM 19980 N N . ALA B 1 20 ? -7.296 -0.220 1.264 1.00 0.00 50 ALA B N 14
ATOM 19981 C CA . ALA B 1 20 ? -6.416 0.530 2.155 1.00 0.00 50 ALA B CA 14
ATOM 19982 C C . ALA B 1 20 ? -7.037 0.824 3.522 1.00 0.00 50 ALA B C 14
ATOM 19983 O O . ALA B 1 20 ? -6.308 0.885 4.505 1.00 0.00 50 ALA B O 14
ATOM 19990 N N . ASN B 1 21 ? -8.362 0.942 3.631 1.00 0.00 51 ASN B N 14
ATOM 19991 C CA . ASN B 1 21 ? -9.068 1.065 4.911 1.00 0.00 51 ASN B CA 14
ATOM 19992 C C . ASN B 1 21 ? -8.823 -0.152 5.835 1.00 0.00 51 ASN B C 14
ATOM 19993 O O . ASN B 1 21 ? -8.833 0.002 7.055 1.00 0.00 51 ASN B O 14
ATOM 20004 N N . GLU B 1 22 ? -8.536 -1.338 5.289 1.00 0.00 52 GLU B N 14
ATOM 20005 C CA . GLU B 1 22 ? -8.128 -2.528 6.050 1.00 0.00 52 GLU B CA 14
ATOM 20006 C C . GLU B 1 22 ? -6.710 -2.377 6.644 1.00 0.00 52 GLU B C 14
ATOM 20007 O O . GLU B 1 22 ? -6.439 -2.842 7.751 1.00 0.00 52 GLU B O 14
ATOM 20019 N N . GLU B 1 23 ? -5.824 -1.654 5.949 1.00 0.00 53 GLU B N 14
ATOM 20020 C CA . GLU B 1 23 ? -4.492 -1.231 6.419 1.00 0.00 53 GLU B CA 14
ATOM 20021 C C . GLU B 1 23 ? -4.541 0.090 7.229 1.00 0.00 53 GLU B C 14
ATOM 20022 O O . GLU B 1 23 ? -3.523 0.572 7.725 1.00 0.00 53 GLU B O 14
ATOM 20034 N N . GLU B 1 24 ? -5.744 0.654 7.402 1.00 0.00 54 GLU B N 14
ATOM 20035 C CA . GLU B 1 24 ? -6.084 1.890 8.121 1.00 0.00 54 GLU B CA 14
ATOM 20036 C C . GLU B 1 24 ? -5.675 3.165 7.345 1.00 0.00 54 GLU B C 14
ATOM 20037 O O . GLU B 1 24 ? -5.084 4.102 7.883 1.00 0.00 54 GLU B O 14
ATOM 20049 N N . GLU B 1 25 ? -6.042 3.196 6.057 1.00 0.00 55 GLU B N 14
ATOM 20050 C CA . GLU B 1 25 ? -5.837 4.266 5.066 1.00 0.00 55 GLU B CA 14
ATOM 20051 C C . GLU B 1 25 ? -4.361 4.642 4.843 1.00 0.00 55 GLU B C 14
ATOM 20052 O O . GLU B 1 25 ? -3.812 5.591 5.408 1.00 0.00 55 GLU B O 14
ATOM 20064 N N . SER B 1 26 ? -3.731 3.865 3.965 1.00 0.00 56 SER B N 14
ATOM 20065 C CA . SER B 1 26 ? -2.325 3.958 3.532 1.00 0.00 56 SER B CA 14
ATOM 20066 C C . SER B 1 26 ? -2.191 3.668 2.026 1.00 0.00 56 SER B C 14
ATOM 20067 O O . SER B 1 26 ? -1.311 2.921 1.599 1.00 0.00 56 SER B O 14
ATOM 20075 N N . VAL B 1 27 ? -3.092 4.226 1.205 1.00 0.00 57 VAL B N 14
ATOM 20076 C CA . VAL B 1 27 ? -3.271 3.883 -0.225 1.00 0.00 57 VAL B CA 14
ATOM 20077 C C . VAL B 1 27 ? -1.976 3.813 -1.037 1.00 0.00 57 VAL B C 14
ATOM 20078 O O . VAL B 1 27 ? -1.775 2.840 -1.758 1.00 0.00 57 VAL B O 14
ATOM 20091 N N . GLY B 1 28 ? -1.083 4.799 -0.908 1.00 0.00 58 GLY B N 14
ATOM 20092 C CA . GLY B 1 28 ? 0.192 4.851 -1.640 1.00 0.00 58 GLY B CA 14
ATOM 20093 C C . GLY B 1 28 ? 1.088 3.645 -1.351 1.00 0.00 58 GLY B C 14
ATOM 20094 O O . GLY B 1 28 ? 1.646 3.032 -2.261 1.00 0.00 58 GLY B O 14
ATOM 20098 N N . SER B 1 29 ? 1.178 3.248 -0.084 1.00 0.00 59 SER B N 14
ATOM 20099 C CA . SER B 1 29 ? 1.872 2.036 0.340 1.00 0.00 59 SER B CA 14
ATOM 20100 C C . SER B 1 29 ? 1.140 0.781 -0.117 1.00 0.00 59 SER B C 14
ATOM 20101 O O . SER B 1 29 ? 1.788 -0.168 -0.557 1.00 0.00 59 SER B O 14
ATOM 20109 N N . TYR B 1 30 ? -0.197 0.782 -0.071 1.00 0.00 60 TYR B N 14
ATOM 20110 C CA . TYR B 1 30 ? -1.012 -0.339 -0.535 1.00 0.00 60 TYR B CA 14
ATOM 20111 C C . TYR B 1 30 ? -0.791 -0.621 -2.024 1.00 0.00 60 TYR B C 14
ATOM 20112 O O . TYR B 1 30 ? -0.617 -1.771 -2.405 1.00 0.00 60 TYR B O 14
ATOM 20130 N N . ILE B 1 31 ? -0.716 0.422 -2.856 1.00 0.00 61 ILE B N 14
ATOM 20131 C CA . ILE B 1 31 ? -0.409 0.349 -4.295 1.00 0.00 61 ILE B CA 14
ATOM 20132 C C . ILE B 1 31 ? 0.877 -0.439 -4.512 1.00 0.00 61 ILE B C 14
ATOM 20133 O O . ILE B 1 31 ? 0.897 -1.419 -5.262 1.00 0.00 61 ILE B O 14
ATOM 20149 N N . LYS B 1 32 ? 1.942 -0.032 -3.815 1.00 0.00 62 LYS B N 14
ATOM 20150 C CA . LYS B 1 32 ? 3.242 -0.697 -3.871 1.00 0.00 62 LYS B CA 14
ATOM 20151 C C . LYS B 1 32 ? 3.135 -2.146 -3.389 1.00 0.00 62 LYS B C 14
ATOM 20152 O O . LYS B 1 32 ? 3.470 -3.074 -4.118 1.00 0.00 62 LYS B O 14
ATOM 20171 N N . ARG B 1 33 ? 2.604 -2.354 -2.184 1.00 0.00 63 ARG B N 14
ATOM 20172 C CA . ARG B 1 33 ? 2.400 -3.662 -1.540 1.00 0.00 63 ARG B CA 14
ATOM 20173 C C . ARG B 1 33 ? 1.598 -4.638 -2.405 1.00 0.00 63 ARG B C 14
ATOM 20174 O O . ARG B 1 33 ? 1.957 -5.806 -2.456 1.00 0.00 63 ARG B O 14
ATOM 20195 N N . TYR B 1 34 ? 0.576 -4.191 -3.131 1.00 0.00 64 TYR B N 14
ATOM 20196 C CA . TYR B 1 34 ? -0.282 -5.033 -3.974 1.00 0.00 64 TYR B CA 14
ATOM 20197 C C . TYR B 1 34 ? 0.483 -5.616 -5.171 1.00 0.00 64 TYR B C 14
ATOM 20198 O O . TYR B 1 34 ? 0.396 -6.803 -5.485 1.00 0.00 64 TYR B O 14
ATOM 20216 N N . ILE B 1 35 ? 1.304 -4.765 -5.782 1.00 0.00 65 ILE B N 14
ATOM 20217 C CA . ILE B 1 35 ? 2.266 -5.095 -6.841 1.00 0.00 65 ILE B CA 14
ATOM 20218 C C . ILE B 1 35 ? 3.340 -6.036 -6.311 1.00 0.00 65 ILE B C 14
ATOM 20219 O O . ILE B 1 35 ? 3.637 -7.043 -6.944 1.00 0.00 65 ILE B O 14
ATOM 20235 N N . LEU B 1 36 ? 3.921 -5.733 -5.150 1.00 0.00 66 LEU B N 14
ATOM 20236 C CA . LEU B 1 36 ? 5.040 -6.494 -4.587 1.00 0.00 66 LEU B CA 14
ATOM 20237 C C . LEU B 1 36 ? 4.567 -7.875 -4.109 1.00 0.00 66 LEU B C 14
ATOM 20238 O O . LEU B 1 36 ? 5.281 -8.867 -4.264 1.00 0.00 66 LEU B O 14
ATOM 20254 N N . LYS B 1 37 ? 3.315 -7.961 -3.644 1.00 0.00 67 LYS B N 14
ATOM 20255 C CA . LYS B 1 37 ? 2.602 -9.206 -3.353 1.00 0.00 67 LYS B CA 14
ATOM 20256 C C . LYS B 1 37 ? 2.391 -10.051 -4.612 1.00 0.00 67 LYS B C 14
ATOM 20257 O O . LYS B 1 37 ? 2.663 -11.250 -4.598 1.00 0.00 67 LYS B O 14
ATOM 20276 N N . ALA B 1 38 ? 1.961 -9.427 -5.712 1.00 0.00 68 ALA B N 14
ATOM 20277 C CA . ALA B 1 38 ? 1.868 -10.087 -7.014 1.00 0.00 68 ALA B CA 14
ATOM 20278 C C . ALA B 1 38 ? 3.249 -10.513 -7.555 1.00 0.00 68 ALA B C 14
ATOM 20279 O O . ALA B 1 38 ? 3.373 -11.585 -8.142 1.00 0.00 68 ALA B O 14
ATOM 20286 N N . LEU B 1 39 ? 4.307 -9.730 -7.319 1.00 0.00 69 LEU B N 14
ATOM 20287 C CA . LEU B 1 39 ? 5.653 -9.971 -7.851 1.00 0.00 69 LEU B CA 14
ATOM 20288 C C . LEU B 1 39 ? 6.256 -11.268 -7.300 1.00 0.00 69 LEU B C 14
ATOM 20289 O O . LEU B 1 39 ? 6.893 -12.017 -8.039 1.00 0.00 69 LEU B O 14
ATOM 20305 N N . ARG B 1 40 ? 5.958 -11.580 -6.031 1.00 0.00 70 ARG B N 14
ATOM 20306 C CA . ARG B 1 40 ? 6.268 -12.858 -5.370 1.00 0.00 70 ARG B CA 14
ATOM 20307 C C . ARG B 1 40 ? 5.640 -14.092 -6.042 1.00 0.00 70 ARG B C 14
ATOM 20308 O O . ARG B 1 40 ? 6.132 -15.204 -5.843 1.00 0.00 70 ARG B O 14
ATOM 20329 N N . LYS B 1 41 ? 4.576 -13.909 -6.837 1.00 0.00 71 LYS B N 14
ATOM 20330 C CA . LYS B 1 41 ? 3.869 -14.947 -7.613 1.00 0.00 71 LYS B CA 14
ATOM 20331 C C . LYS B 1 41 ? 4.244 -14.938 -9.106 1.00 0.00 71 LYS B C 14
ATOM 20332 O O . LYS B 1 41 ? 4.309 -15.997 -9.730 1.00 0.00 71 LYS B O 14
ATOM 20351 N N . ILE B 1 42 ? 4.517 -13.755 -9.668 1.00 0.00 72 ILE B N 14
ATOM 20352 C CA . ILE B 1 42 ? 5.019 -13.540 -11.036 1.00 0.00 72 ILE B CA 14
ATOM 20353 C C . ILE B 1 42 ? 6.419 -14.164 -11.214 1.00 0.00 72 ILE B C 14
ATOM 20354 O O . ILE B 1 42 ? 6.658 -14.867 -12.200 1.00 0.00 72 ILE B O 14
ATOM 20370 N N . GLU B 1 43 ? 7.339 -13.926 -10.269 1.00 0.00 73 GLU B N 14
ATOM 20371 C CA . GLU B 1 43 ? 8.686 -14.530 -10.207 1.00 0.00 73 GLU B CA 14
ATOM 20372 C C . GLU B 1 43 ? 8.667 -16.062 -9.995 1.00 0.00 73 GLU B C 14
ATOM 20373 O O . GLU B 1 43 ? 9.309 -16.777 -10.799 1.00 0.00 73 GLU B O 14
ATOM 20385 N N . THR A 1 1 ? -6.892 13.682 -13.822 1.00 0.00 31 THR A N 15
ATOM 20386 C CA . THR A 1 1 ? -7.296 12.520 -13.017 1.00 0.00 31 THR A CA 15
ATOM 20387 C C . THR A 1 1 ? -6.431 12.323 -11.757 1.00 0.00 31 THR A C 15
ATOM 20388 O O . THR A 1 1 ? -5.631 13.193 -11.398 1.00 0.00 31 THR A O 15
ATOM 20399 N N . ARG A 1 2 ? -6.554 11.178 -11.075 1.00 0.00 32 ARG A N 15
ATOM 20400 C CA . ARG A 1 2 ? -5.681 10.750 -9.982 1.00 0.00 32 ARG A CA 15
ATOM 20401 C C . ARG A 1 2 ? -4.269 10.409 -10.493 1.00 0.00 32 ARG A C 15
ATOM 20402 O O . ARG A 1 2 ? -3.933 9.245 -10.726 1.00 0.00 32 ARG A O 15
ATOM 20423 N N . ALA A 1 3 ? -3.455 11.450 -10.675 1.00 0.00 33 ALA A N 15
ATOM 20424 C CA . ALA A 1 3 ? -1.999 11.360 -10.721 1.00 0.00 33 ALA A CA 15
ATOM 20425 C C . ALA A 1 3 ? -1.463 10.722 -9.421 1.00 0.00 33 ALA A C 15
ATOM 20426 O O . ALA A 1 3 ? -1.757 11.189 -8.317 1.00 0.00 33 ALA A O 15
ATOM 20433 N N . VAL A 1 4 ? -0.710 9.634 -9.551 1.00 0.00 34 VAL A N 15
ATOM 20434 C CA . VAL A 1 4 ? -0.336 8.701 -8.481 1.00 0.00 34 VAL A CA 15
ATOM 20435 C C . VAL A 1 4 ? 1.087 8.231 -8.708 1.00 0.00 34 VAL A C 15
ATOM 20436 O O . VAL A 1 4 ? 1.361 7.440 -9.605 1.00 0.00 34 VAL A O 15
ATOM 20449 N N . SER A 1 5 ? 1.977 8.755 -7.877 1.00 0.00 35 SER A N 15
ATOM 20450 C CA . SER A 1 5 ? 3.426 8.590 -7.958 1.00 0.00 35 SER A CA 15
ATOM 20451 C C . SER A 1 5 ? 4.003 7.842 -6.746 1.00 0.00 35 SER A C 15
ATOM 20452 O O . SER A 1 5 ? 3.588 8.058 -5.603 1.00 0.00 35 SER A O 15
ATOM 20460 N N . LEU A 1 6 ? 4.962 6.952 -7.009 1.00 0.00 36 LEU A N 15
ATOM 20461 C CA . LEU A 1 6 ? 5.553 5.995 -6.077 1.00 0.00 36 LEU A CA 15
ATOM 20462 C C . LEU A 1 6 ? 7.082 5.907 -6.244 1.00 0.00 36 LEU A C 15
ATOM 20463 O O . LEU A 1 6 ? 7.658 6.400 -7.218 1.00 0.00 36 LEU A O 15
ATOM 20479 N N . TYR A 1 7 ? 7.719 5.220 -5.295 1.00 0.00 37 TYR A N 15
ATOM 20480 C CA . TYR A 1 7 ? 9.172 5.135 -5.126 1.00 0.00 37 TYR A CA 15
ATOM 20481 C C . TYR A 1 7 ? 9.637 3.670 -5.083 1.00 0.00 37 TYR A C 15
ATOM 20482 O O . TYR A 1 7 ? 9.781 3.055 -4.023 1.00 0.00 37 TYR A O 15
ATOM 20500 N N . PHE A 1 8 ? 9.781 3.093 -6.273 1.00 0.00 38 PHE A N 15
ATOM 20501 C CA . PHE A 1 8 ? 10.232 1.734 -6.542 1.00 0.00 38 PHE A CA 15
ATOM 20502 C C . PHE A 1 8 ? 11.770 1.594 -6.457 1.00 0.00 38 PHE A C 15
ATOM 20503 O O . PHE A 1 8 ? 12.492 2.562 -6.199 1.00 0.00 38 PHE A O 15
ATOM 20520 N N . SER A 1 9 ? 12.279 0.386 -6.710 1.00 0.00 39 SER A N 15
ATOM 20521 C CA . SER A 1 9 ? 13.707 0.057 -6.712 1.00 0.00 39 SER A CA 15
ATOM 20522 C C . SER A 1 9 ? 14.026 -0.962 -7.808 1.00 0.00 39 SER A C 15
ATOM 20523 O O . SER A 1 9 ? 13.119 -1.505 -8.443 1.00 0.00 39 SER A O 15
ATOM 20531 N N . ASP A 1 10 ? 15.323 -1.144 -8.081 1.00 0.00 40 ASP A N 15
ATOM 20532 C CA . ASP A 1 10 ? 15.858 -1.741 -9.312 1.00 0.00 40 ASP A CA 15
ATOM 20533 C C . ASP A 1 10 ? 15.161 -3.049 -9.698 1.00 0.00 40 ASP A C 15
ATOM 20534 O O . ASP A 1 10 ? 14.543 -3.124 -10.757 1.00 0.00 40 ASP A O 15
ATOM 20543 N N . GLU A 1 11 ? 15.164 -4.039 -8.800 1.00 0.00 41 GLU A N 15
ATOM 20544 C CA . GLU A 1 11 ? 14.535 -5.362 -9.001 1.00 0.00 41 GLU A CA 15
ATOM 20545 C C . GLU A 1 11 ? 13.043 -5.270 -9.268 1.00 0.00 41 GLU A C 15
ATOM 20546 O O . GLU A 1 11 ? 12.557 -5.838 -10.242 1.00 0.00 41 GLU A O 15
ATOM 20558 N N . GLN A 1 12 ? 12.330 -4.527 -8.426 1.00 0.00 42 GLN A N 15
ATOM 20559 C CA . GLN A 1 12 ? 10.872 -4.357 -8.502 1.00 0.00 42 GLN A CA 15
ATOM 20560 C C . GLN A 1 12 ? 10.438 -3.679 -9.813 1.00 0.00 42 GLN A C 15
ATOM 20561 O O . GLN A 1 12 ? 9.438 -4.068 -10.417 1.00 0.00 42 GLN A O 15
ATOM 20575 N N . TYR A 1 13 ? 11.221 -2.707 -10.291 1.00 0.00 43 TYR A N 15
ATOM 20576 C CA . TYR A 1 13 ? 11.030 -2.068 -11.598 1.00 0.00 43 TYR A CA 15
ATOM 20577 C C . TYR A 1 13 ? 11.316 -3.044 -12.741 1.00 0.00 43 TYR A C 15
ATOM 20578 O O . TYR A 1 13 ? 10.495 -3.253 -13.631 1.00 0.00 43 TYR A O 15
ATOM 20596 N N . GLN A 1 14 ? 12.496 -3.657 -12.697 1.00 0.00 44 GLN A N 15
ATOM 20597 C CA . GLN A 1 14 ? 13.033 -4.510 -13.766 1.00 0.00 44 GLN A CA 15
ATOM 20598 C C . GLN A 1 14 ? 12.248 -5.807 -13.963 1.00 0.00 44 GLN A C 15
ATOM 20599 O O . GLN A 1 14 ? 12.090 -6.248 -15.095 1.00 0.00 44 GLN A O 15
ATOM 20613 N N . LYS A 1 15 ? 11.692 -6.400 -12.907 1.00 0.00 45 LYS A N 15
ATOM 20614 C CA . LYS A 1 15 ? 10.751 -7.508 -13.028 1.00 0.00 45 LYS A CA 15
ATOM 20615 C C . LYS A 1 15 ? 9.474 -7.099 -13.797 1.00 0.00 45 LYS A C 15
ATOM 20616 O O . LYS A 1 15 ? 8.987 -7.871 -14.625 1.00 0.00 45 LYS A O 15
ATOM 20635 N N . LEU A 1 16 ? 8.961 -5.876 -13.592 1.00 0.00 46 LEU A N 15
ATOM 20636 C CA . LEU A 1 16 ? 7.830 -5.371 -14.388 1.00 0.00 46 LEU A CA 15
ATOM 20637 C C . LEU A 1 16 ? 8.215 -4.945 -15.816 1.00 0.00 46 LEU A C 15
ATOM 20638 O O . LEU A 1 16 ? 7.486 -5.214 -16.770 1.00 0.00 46 LEU A O 15
ATOM 20654 N N . GLU A 1 17 ? 9.404 -4.370 -15.994 1.00 0.00 47 GLU A N 15
ATOM 20655 C CA . GLU A 1 17 ? 10.001 -4.057 -17.307 1.00 0.00 47 GLU A CA 15
ATOM 20656 C C . GLU A 1 17 ? 10.272 -5.308 -18.150 1.00 0.00 47 GLU A C 15
ATOM 20657 O O . GLU A 1 17 ? 10.036 -5.307 -19.356 1.00 0.00 47 GLU A O 15
ATOM 20669 N N . LYS A 1 18 ? 10.687 -6.406 -17.519 1.00 0.00 48 LYS A N 15
ATOM 20670 C CA . LYS A 1 18 ? 10.902 -7.712 -18.144 1.00 0.00 48 LYS A CA 15
ATOM 20671 C C . LYS A 1 18 ? 9.601 -8.298 -18.719 1.00 0.00 48 LYS A C 15
ATOM 20672 O O . LYS A 1 18 ? 9.617 -8.873 -19.806 1.00 0.00 48 LYS A O 15
ATOM 20691 N N . MET A 1 19 ? 8.464 -8.110 -18.040 1.00 0.00 49 MET A N 15
ATOM 20692 C CA . MET A 1 19 ? 7.149 -8.427 -18.573 1.00 0.00 49 MET A CA 15
ATOM 20693 C C . MET A 1 19 ? 6.734 -7.446 -19.682 1.00 0.00 49 MET A C 15
ATOM 20694 O O . MET A 1 19 ? 6.274 -7.857 -20.748 1.00 0.00 49 MET A O 15
ATOM 20708 N N . ALA A 1 20 ? 6.953 -6.146 -19.468 1.00 0.00 50 ALA A N 15
ATOM 20709 C CA . ALA A 1 20 ? 6.601 -5.093 -20.419 1.00 0.00 50 ALA A CA 15
ATOM 20710 C C . ALA A 1 20 ? 7.324 -5.227 -21.773 1.00 0.00 50 ALA A C 15
ATOM 20711 O O . ALA A 1 20 ? 6.731 -4.967 -22.814 1.00 0.00 50 ALA A O 15
ATOM 20718 N N . ASN A 1 21 ? 8.570 -5.701 -21.796 1.00 0.00 51 ASN A N 15
ATOM 20719 C CA . ASN A 1 21 ? 9.335 -5.991 -23.018 1.00 0.00 51 ASN A CA 15
ATOM 20720 C C . ASN A 1 21 ? 8.646 -7.006 -23.963 1.00 0.00 51 ASN A C 15
ATOM 20721 O O . ASN A 1 21 ? 8.824 -6.951 -25.181 1.00 0.00 51 ASN A O 15
ATOM 20732 N N . GLU A 1 22 ? 7.802 -7.886 -23.410 1.00 0.00 52 GLU A N 15
ATOM 20733 C CA . GLU A 1 22 ? 7.009 -8.892 -24.139 1.00 0.00 52 GLU A CA 15
ATOM 20734 C C . GLU A 1 22 ? 5.710 -8.330 -24.729 1.00 0.00 52 GLU A C 15
ATOM 20735 O O . GLU A 1 22 ? 5.006 -9.014 -25.474 1.00 0.00 52 GLU A O 15
ATOM 20747 N N . GLU A 1 23 ? 5.425 -7.059 -24.423 1.00 0.00 53 GLU A N 15
ATOM 20748 C CA . GLU A 1 23 ? 4.281 -6.239 -24.881 1.00 0.00 53 GLU A CA 15
ATOM 20749 C C . GLU A 1 23 ? 4.722 -4.899 -25.503 1.00 0.00 53 GLU A C 15
ATOM 20750 O O . GLU A 1 23 ? 3.881 -4.111 -25.934 1.00 0.00 53 GLU A O 15
ATOM 20762 N N . GLU A 1 24 ? 6.041 -4.657 -25.569 1.00 0.00 54 GLU A N 15
ATOM 20763 C CA . GLU A 1 24 ? 6.752 -3.566 -26.281 1.00 0.00 54 GLU A CA 15
ATOM 20764 C C . GLU A 1 24 ? 7.040 -2.330 -25.406 1.00 0.00 54 GLU A C 15
ATOM 20765 O O . GLU A 1 24 ? 6.815 -1.186 -25.805 1.00 0.00 54 GLU A O 15
ATOM 20777 N N . GLU A 1 25 ? 7.534 -2.576 -24.185 1.00 0.00 55 GLU A N 15
ATOM 20778 C CA . GLU A 1 25 ? 7.971 -1.596 -23.159 1.00 0.00 55 GLU A CA 15
ATOM 20779 C C . GLU A 1 25 ? 6.987 -0.447 -22.894 1.00 0.00 55 GLU A C 15
ATOM 20780 O O . GLU A 1 25 ? 7.164 0.696 -23.317 1.00 0.00 55 GLU A O 15
ATOM 20792 N N . SER A 1 26 ? 5.955 -0.773 -22.124 1.00 0.00 56 SER A N 15
ATOM 20793 C CA . SER A 1 26 ? 4.875 0.125 -21.687 1.00 0.00 56 SER A CA 15
ATOM 20794 C C . SER A 1 26 ? 4.709 0.065 -20.153 1.00 0.00 56 SER A C 15
ATOM 20795 O O . SER A 1 26 ? 3.608 -0.059 -19.613 1.00 0.00 56 SER A O 15
ATOM 20803 N N . VAL A 1 27 ? 5.839 0.051 -19.431 1.00 0.00 57 VAL A N 15
ATOM 20804 C CA . VAL A 1 27 ? 5.933 -0.354 -18.008 1.00 0.00 57 VAL A CA 15
ATOM 20805 C C . VAL A 1 27 ? 4.935 0.377 -17.095 1.00 0.00 57 VAL A C 15
ATOM 20806 O O . VAL A 1 27 ? 4.264 -0.260 -16.289 1.00 0.00 57 VAL A O 15
ATOM 20819 N N . GLY A 1 28 ? 4.768 1.693 -17.267 1.00 0.00 58 GLY A N 15
ATOM 20820 C CA . GLY A 1 28 ? 3.843 2.533 -16.479 1.00 0.00 58 GLY A CA 15
ATOM 20821 C C . GLY A 1 28 ? 2.376 2.099 -16.575 1.00 0.00 58 GLY A C 15
ATOM 20822 O O . GLY A 1 28 ? 1.655 2.056 -15.576 1.00 0.00 58 GLY A O 15
ATOM 20826 N N . SER A 1 29 ? 1.952 1.696 -17.769 1.00 0.00 59 SER A N 15
ATOM 20827 C CA . SER A 1 29 ? 0.644 1.099 -18.019 1.00 0.00 59 SER A CA 15
ATOM 20828 C C . SER A 1 29 ? 0.584 -0.368 -17.578 1.00 0.00 59 SER A C 15
ATOM 20829 O O . SER A 1 29 ? -0.440 -0.811 -17.063 1.00 0.00 59 SER A O 15
ATOM 20837 N N . TYR A 1 30 ? 1.677 -1.127 -17.732 1.00 0.00 60 TYR A N 15
ATOM 20838 C CA . TYR A 1 30 ? 1.755 -2.516 -17.267 1.00 0.00 60 TYR A CA 15
ATOM 20839 C C . TYR A 1 30 ? 1.568 -2.612 -15.747 1.00 0.00 60 TYR A C 15
ATOM 20840 O O . TYR A 1 30 ? 0.793 -3.437 -15.275 1.00 0.00 60 TYR A O 15
ATOM 20858 N N . ILE A 1 31 ? 2.189 -1.701 -14.991 1.00 0.00 61 ILE A N 15
ATOM 20859 C CA . ILE A 1 31 ? 2.000 -1.538 -13.533 1.00 0.00 61 ILE A CA 15
ATOM 20860 C C . ILE A 1 31 ? 0.506 -1.424 -13.212 1.00 0.00 61 ILE A C 15
ATOM 20861 O O . ILE A 1 31 ? -0.058 -2.246 -12.487 1.00 0.00 61 ILE A O 15
ATOM 20877 N N . LYS A 1 32 ? -0.151 -0.434 -13.816 1.00 0.00 62 LYS A N 15
ATOM 20878 C CA . LYS A 1 32 ? -1.570 -0.182 -13.587 1.00 0.00 62 LYS A CA 15
ATOM 20879 C C . LYS A 1 32 ? -2.422 -1.408 -13.972 1.00 0.00 62 LYS A C 15
ATOM 20880 O O . LYS A 1 32 ? -3.245 -1.888 -13.196 1.00 0.00 62 LYS A O 15
ATOM 20899 N N . ARG A 1 33 ? -2.178 -1.979 -15.149 1.00 0.00 63 ARG A N 15
ATOM 20900 C CA . ARG A 1 33 ? -2.880 -3.160 -15.650 1.00 0.00 63 ARG A CA 15
ATOM 20901 C C . ARG A 1 33 ? -2.664 -4.416 -14.780 1.00 0.00 63 ARG A C 15
ATOM 20902 O O . ARG A 1 33 ? -3.581 -5.217 -14.656 1.00 0.00 63 ARG A O 15
ATOM 20923 N N . TYR A 1 34 ? -1.524 -4.576 -14.104 1.00 0.00 64 TYR A N 15
ATOM 20924 C CA . TYR A 1 34 ? -1.250 -5.716 -13.210 1.00 0.00 64 TYR A CA 15
ATOM 20925 C C . TYR A 1 34 ? -2.054 -5.661 -11.902 1.00 0.00 64 TYR A C 15
ATOM 20926 O O . TYR A 1 34 ? -2.577 -6.661 -11.410 1.00 0.00 64 TYR A O 15
ATOM 20944 N N . ILE A 1 35 ? -2.231 -4.443 -11.400 1.00 0.00 65 ILE A N 15
ATOM 20945 C CA . ILE A 1 35 ? -3.150 -4.098 -10.300 1.00 0.00 65 ILE A CA 15
ATOM 20946 C C . ILE A 1 35 ? -4.593 -4.391 -10.718 1.00 0.00 65 ILE A C 15
ATOM 20947 O O . ILE A 1 35 ? -5.319 -5.051 -9.984 1.00 0.00 65 ILE A O 15
ATOM 20963 N N . LEU A 1 36 ? -4.993 -3.990 -11.928 1.00 0.00 66 LEU A N 15
ATOM 20964 C CA . LEU A 1 36 ? -6.352 -4.201 -12.449 1.00 0.00 66 LEU A CA 15
ATOM 20965 C C . LEU A 1 36 ? -6.624 -5.690 -12.719 1.00 0.00 66 LEU A C 15
ATOM 20966 O O . LEU A 1 36 ? -7.714 -6.192 -12.443 1.00 0.00 66 LEU A O 15
ATOM 20982 N N . LYS A 1 37 ? -5.606 -6.417 -13.179 1.00 0.00 67 LYS A N 15
ATOM 20983 C CA . LYS A 1 37 ? -5.634 -7.863 -13.373 1.00 0.00 67 LYS A CA 15
ATOM 20984 C C . LYS A 1 37 ? -5.883 -8.604 -12.048 1.00 0.00 67 LYS A C 15
ATOM 20985 O O . LYS A 1 37 ? -6.687 -9.537 -11.990 1.00 0.00 67 LYS A O 15
ATOM 21004 N N . ALA A 1 38 ? -5.245 -8.142 -10.969 1.00 0.00 68 ALA A N 15
ATOM 21005 C CA . ALA A 1 38 ? -5.529 -8.618 -9.611 1.00 0.00 68 ALA A CA 15
ATOM 21006 C C . ALA A 1 38 ? -6.906 -8.153 -9.068 1.00 0.00 68 ALA A C 15
ATOM 21007 O O . ALA A 1 38 ? -7.596 -8.915 -8.387 1.00 0.00 68 ALA A O 15
ATOM 21014 N N . LEU A 1 39 ? -7.356 -6.942 -9.422 1.00 0.00 69 LEU A N 15
ATOM 21015 C CA . LEU A 1 39 ? -8.587 -6.300 -8.930 1.00 0.00 69 LEU A CA 15
ATOM 21016 C C . LEU A 1 39 ? -9.864 -7.053 -9.327 1.00 0.00 69 LEU A C 15
ATOM 21017 O O . LEU A 1 39 ? -10.870 -7.015 -8.620 1.00 0.00 69 LEU A O 15
ATOM 21033 N N . ARG A 1 40 ? -9.794 -7.787 -10.438 1.00 0.00 70 ARG A N 15
ATOM 21034 C CA . ARG A 1 40 ? -10.843 -8.702 -10.892 1.00 0.00 70 ARG A CA 15
ATOM 21035 C C . ARG A 1 40 ? -11.186 -9.815 -9.872 1.00 0.00 70 ARG A C 15
ATOM 21036 O O . ARG A 1 40 ? -12.284 -10.373 -9.916 1.00 0.00 70 ARG A O 15
ATOM 21057 N N . LYS A 1 41 ? -10.259 -10.143 -8.961 1.00 0.00 71 LYS A N 15
ATOM 21058 C CA . LYS A 1 41 ? -10.381 -11.235 -7.984 1.00 0.00 71 LYS A CA 15
ATOM 21059 C C . LYS A 1 41 ? -9.496 -11.041 -6.725 1.00 0.00 71 LYS A C 15
ATOM 21060 O O . LYS A 1 41 ? -8.727 -11.929 -6.348 1.00 0.00 71 LYS A O 15
ATOM 21079 N N . ILE A 1 42 ? -9.585 -9.872 -6.071 1.00 0.00 72 ILE A N 15
ATOM 21080 C CA . ILE A 1 42 ? -8.837 -9.525 -4.842 1.00 0.00 72 ILE A CA 15
ATOM 21081 C C . ILE A 1 42 ? -8.840 -10.647 -3.772 1.00 0.00 72 ILE A C 15
ATOM 21082 O O . ILE A 1 42 ? -7.796 -10.954 -3.184 1.00 0.00 72 ILE A O 15
ATOM 21098 N N . GLU A 1 43 ? -10.003 -11.275 -3.544 1.00 0.00 73 GLU A N 15
ATOM 21099 C CA . GLU A 1 43 ? -10.231 -12.400 -2.613 1.00 0.00 73 GLU A CA 15
ATOM 21100 C C . GLU A 1 43 ? -11.402 -13.269 -3.083 1.00 0.00 73 GLU A C 15
ATOM 21101 O O . GLU A 1 43 ? -12.476 -12.711 -3.395 1.00 0.00 73 GLU A O 15
ATOM 21113 N N . THR B 1 1 ? 16.787 5.981 -6.228 1.00 0.00 31 THR B N 15
ATOM 21114 C CA . THR B 1 1 ? 15.394 5.494 -6.151 1.00 0.00 31 THR B CA 15
ATOM 21115 C C . THR B 1 1 ? 14.722 5.618 -7.528 1.00 0.00 31 THR B C 15
ATOM 21116 O O . THR B 1 1 ? 15.103 6.470 -8.336 1.00 0.00 31 THR B O 15
ATOM 21127 N N . ARG B 1 2 ? 13.716 4.790 -7.807 1.00 0.00 32 ARG B N 15
ATOM 21128 C CA . ARG B 1 2 ? 12.975 4.776 -9.078 1.00 0.00 32 ARG B CA 15
ATOM 21129 C C . ARG B 1 2 ? 11.586 5.435 -8.951 1.00 0.00 32 ARG B C 15
ATOM 21130 O O . ARG B 1 2 ? 10.663 4.862 -8.367 1.00 0.00 32 ARG B O 15
ATOM 21151 N N . ALA B 1 3 ? 11.423 6.630 -9.519 1.00 0.00 33 ALA B N 15
ATOM 21152 C CA . ALA B 1 3 ? 10.132 7.278 -9.711 1.00 0.00 33 ALA B CA 15
ATOM 21153 C C . ALA B 1 3 ? 9.234 6.453 -10.654 1.00 0.00 33 ALA B C 15
ATOM 21154 O O . ALA B 1 3 ? 9.639 6.038 -11.743 1.00 0.00 33 ALA B O 15
ATOM 21161 N N . VAL B 1 4 ? 8.000 6.240 -10.212 1.00 0.00 34 VAL B N 15
ATOM 21162 C CA . VAL B 1 4 ? 6.948 5.440 -10.860 1.00 0.00 34 VAL B CA 15
ATOM 21163 C C . VAL B 1 4 ? 5.608 6.138 -10.689 1.00 0.00 34 VAL B C 15
ATOM 21164 O O . VAL B 1 4 ? 5.031 6.114 -9.611 1.00 0.00 34 VAL B O 15
ATOM 21177 N N . SER B 1 5 ? 5.126 6.781 -11.747 1.00 0.00 35 SER B N 15
ATOM 21178 C CA . SER B 1 5 ? 3.881 7.561 -11.735 1.00 0.00 35 SER B CA 15
ATOM 21179 C C . SER B 1 5 ? 2.870 7.150 -12.807 1.00 0.00 35 SER B C 15
ATOM 21180 O O . SER B 1 5 ? 3.224 6.885 -13.961 1.00 0.00 35 SER B O 15
ATOM 21188 N N . LEU B 1 6 ? 1.601 7.093 -12.401 1.00 0.00 36 LEU B N 15
ATOM 21189 C CA . LEU B 1 6 ? 0.469 6.638 -13.163 1.00 0.00 36 LEU B CA 15
ATOM 21190 C C . LEU B 1 6 ? -0.785 7.497 -12.922 1.00 0.00 36 LEU B C 15
ATOM 21191 O O . LEU B 1 6 ? -0.796 8.444 -12.135 1.00 0.00 36 LEU B O 15
ATOM 21207 N N . TYR B 1 7 ? -1.839 7.130 -13.640 1.00 0.00 37 TYR B N 15
ATOM 21208 C CA . TYR B 1 7 ? -3.081 7.891 -13.834 1.00 0.00 37 TYR B CA 15
ATOM 21209 C C . TYR B 1 7 ? -4.286 6.949 -13.718 1.00 0.00 37 TYR B C 15
ATOM 21210 O O . TYR B 1 7 ? -4.706 6.328 -14.698 1.00 0.00 37 TYR B O 15
ATOM 21228 N N . PHE B 1 8 ? -4.787 6.759 -12.496 1.00 0.00 38 PHE B N 15
ATOM 21229 C CA . PHE B 1 8 ? -5.962 5.944 -12.208 1.00 0.00 38 PHE B CA 15
ATOM 21230 C C . PHE B 1 8 ? -7.267 6.643 -12.641 1.00 0.00 38 PHE B C 15
ATOM 21231 O O . PHE B 1 8 ? -7.239 7.764 -13.152 1.00 0.00 38 PHE B O 15
ATOM 21248 N N . SER B 1 9 ? -8.409 6.008 -12.380 1.00 0.00 39 SER B N 15
ATOM 21249 C CA . SER B 1 9 ? -9.723 6.657 -12.395 1.00 0.00 39 SER B CA 15
ATOM 21250 C C . SER B 1 9 ? -10.519 6.327 -11.124 1.00 0.00 39 SER B C 15
ATOM 21251 O O . SER B 1 9 ? -10.113 5.470 -10.333 1.00 0.00 39 SER B O 15
ATOM 21259 N N . ASP B 1 10 ? -11.618 7.054 -10.891 1.00 0.00 40 ASP B N 15
ATOM 21260 C CA . ASP B 1 10 ? -12.332 7.100 -9.604 1.00 0.00 40 ASP B CA 15
ATOM 21261 C C . ASP B 1 10 ? -12.677 5.725 -9.028 1.00 0.00 40 ASP B C 15
ATOM 21262 O O . ASP B 1 10 ? -12.478 5.501 -7.837 1.00 0.00 40 ASP B O 15
ATOM 21271 N N . GLU B 1 11 ? -13.158 4.790 -9.852 1.00 0.00 41 GLU B N 15
ATOM 21272 C CA . GLU B 1 11 ? -13.527 3.421 -9.427 1.00 0.00 41 GLU B CA 15
ATOM 21273 C C . GLU B 1 11 ? -12.337 2.631 -8.899 1.00 0.00 41 GLU B C 15
ATOM 21274 O O . GLU B 1 11 ? -12.389 2.093 -7.797 1.00 0.00 41 GLU B O 15
ATOM 21286 N N . GLN B 1 12 ? -11.247 2.617 -9.661 1.00 0.00 42 GLN B N 15
ATOM 21287 C CA . GLN B 1 12 ? -9.969 1.982 -9.300 1.00 0.00 42 GLN B CA 15
ATOM 21288 C C . GLN B 1 12 ? -9.347 2.633 -8.057 1.00 0.00 42 GLN B C 15
ATOM 21289 O O . GLN B 1 12 ? -8.928 1.937 -7.133 1.00 0.00 42 GLN B O 15
ATOM 21303 N N . TYR B 1 13 ? -9.349 3.966 -7.981 1.00 0.00 43 TYR B N 15
ATOM 21304 C CA . TYR B 1 13 ? -8.796 4.699 -6.837 1.00 0.00 43 TYR B CA 15
ATOM 21305 C C . TYR B 1 13 ? -9.585 4.415 -5.547 1.00 0.00 43 TYR B C 15
ATOM 21306 O O . TYR B 1 13 ? -9.009 4.189 -4.482 1.00 0.00 43 TYR B O 15
ATOM 21324 N N . GLN B 1 14 ? -10.912 4.330 -5.667 1.00 0.00 44 GLN B N 15
ATOM 21325 C CA . GLN B 1 14 ? -11.822 3.959 -4.581 1.00 0.00 44 GLN B CA 15
ATOM 21326 C C . GLN B 1 14 ? -11.673 2.496 -4.161 1.00 0.00 44 GLN B C 15
ATOM 21327 O O . GLN B 1 14 ? -11.680 2.209 -2.969 1.00 0.00 44 GLN B O 15
ATOM 21341 N N . LYS B 1 15 ? -11.501 1.569 -5.105 1.00 0.00 45 LYS B N 15
ATOM 21342 C CA . LYS B 1 15 ? -11.218 0.162 -4.798 1.00 0.00 45 LYS B CA 15
ATOM 21343 C C . LYS B 1 15 ? -9.917 -0.006 -3.988 1.00 0.00 45 LYS B C 15
ATOM 21344 O O . LYS B 1 15 ? -9.891 -0.740 -2.998 1.00 0.00 45 LYS B O 15
ATOM 21363 N N . LEU B 1 16 ? -8.853 0.717 -4.358 1.00 0.00 46 LEU B N 15
ATOM 21364 C CA . LEU B 1 16 ? -7.598 0.728 -3.605 1.00 0.00 46 LEU B CA 15
ATOM 21365 C C . LEU B 1 16 ? -7.764 1.356 -2.207 1.00 0.00 46 LEU B C 15
ATOM 21366 O O . LEU B 1 16 ? -7.310 0.788 -1.214 1.00 0.00 46 LEU B O 15
ATOM 21382 N N . GLU B 1 17 ? -8.489 2.475 -2.105 1.00 0.00 47 GLU B N 15
ATOM 21383 C CA . GLU B 1 17 ? -8.866 3.104 -0.820 1.00 0.00 47 GLU B CA 15
ATOM 21384 C C . GLU B 1 17 ? -9.710 2.195 0.074 1.00 0.00 47 GLU B C 15
ATOM 21385 O O . GLU B 1 17 ? -9.497 2.151 1.284 1.00 0.00 47 GLU B O 15
ATOM 21397 N N . LYS B 1 18 ? -10.627 1.421 -0.504 1.00 0.00 48 LYS B N 15
ATOM 21398 C CA . LYS B 1 18 ? -11.499 0.497 0.226 1.00 0.00 48 LYS B CA 15
ATOM 21399 C C . LYS B 1 18 ? -10.701 -0.617 0.930 1.00 0.00 48 LYS B C 15
ATOM 21400 O O . LYS B 1 18 ? -11.004 -0.977 2.068 1.00 0.00 48 LYS B O 15
ATOM 21419 N N . MET B 1 19 ? -9.640 -1.117 0.289 1.00 0.00 49 MET B N 15
ATOM 21420 C CA . MET B 1 19 ? -8.691 -2.040 0.884 1.00 0.00 49 MET B CA 15
ATOM 21421 C C . MET B 1 19 ? -7.780 -1.339 1.903 1.00 0.00 49 MET B C 15
ATOM 21422 O O . MET B 1 19 ? -7.592 -1.822 3.019 1.00 0.00 49 MET B O 15
ATOM 21436 N N . ALA B 1 20 ? -7.257 -0.164 1.542 1.00 0.00 50 ALA B N 15
ATOM 21437 C CA . ALA B 1 20 ? -6.356 0.619 2.383 1.00 0.00 50 ALA B CA 15
ATOM 21438 C C . ALA B 1 20 ? -6.988 1.018 3.729 1.00 0.00 50 ALA B C 15
ATOM 21439 O O . ALA B 1 20 ? -6.324 0.962 4.758 1.00 0.00 50 ALA B O 15
ATOM 21446 N N . ASN B 1 21 ? -8.282 1.348 3.762 1.00 0.00 51 ASN B N 15
ATOM 21447 C CA . ASN B 1 21 ? -9.023 1.662 4.988 1.00 0.00 51 ASN B CA 15
ATOM 21448 C C . ASN B 1 21 ? -9.020 0.513 6.028 1.00 0.00 51 ASN B C 15
ATOM 21449 O O . ASN B 1 21 ? -9.072 0.765 7.232 1.00 0.00 51 ASN B O 15
ATOM 21460 N N . GLU B 1 22 ? -8.895 -0.742 5.574 1.00 0.00 52 GLU B N 15
ATOM 21461 C CA . GLU B 1 22 ? -8.760 -1.948 6.416 1.00 0.00 52 GLU B CA 15
ATOM 21462 C C . GLU B 1 22 ? -7.371 -2.090 7.057 1.00 0.00 52 GLU B C 15
ATOM 21463 O O . GLU B 1 22 ? -7.225 -2.728 8.099 1.00 0.00 52 GLU B O 15
ATOM 21475 N N . GLU B 1 23 ? -6.364 -1.434 6.467 1.00 0.00 53 GLU B N 15
ATOM 21476 C CA . GLU B 1 23 ? -4.968 -1.311 6.954 1.00 0.00 53 GLU B CA 15
ATOM 21477 C C . GLU B 1 23 ? -4.681 0.045 7.628 1.00 0.00 53 GLU B C 15
ATOM 21478 O O . GLU B 1 23 ? -3.608 0.237 8.200 1.00 0.00 53 GLU B O 15
ATOM 21490 N N . GLU B 1 24 ? -5.657 0.967 7.587 1.00 0.00 54 GLU B N 15
ATOM 21491 C CA . GLU B 1 24 ? -5.739 2.294 8.252 1.00 0.00 54 GLU B CA 15
ATOM 21492 C C . GLU B 1 24 ? -5.353 3.467 7.327 1.00 0.00 54 GLU B C 15
ATOM 21493 O O . GLU B 1 24 ? -4.649 4.400 7.710 1.00 0.00 54 GLU B O 15
ATOM 21505 N N . GLU B 1 25 ? -5.836 3.401 6.080 1.00 0.00 55 GLU B N 15
ATOM 21506 C CA . GLU B 1 25 ? -5.708 4.398 4.991 1.00 0.00 55 GLU B CA 15
ATOM 21507 C C . GLU B 1 25 ? -4.263 4.742 4.628 1.00 0.00 55 GLU B C 15
ATOM 21508 O O . GLU B 1 25 ? -3.740 5.826 4.887 1.00 0.00 55 GLU B O 15
ATOM 21520 N N . SER B 1 26 ? -3.636 3.774 3.975 1.00 0.00 56 SER B N 15
ATOM 21521 C CA . SER B 1 26 ? -2.226 3.731 3.572 1.00 0.00 56 SER B CA 15
ATOM 21522 C C . SER B 1 26 ? -2.057 3.766 2.037 1.00 0.00 56 SER B C 15
ATOM 21523 O O . SER B 1 26 ? -1.108 3.207 1.489 1.00 0.00 56 SER B O 15
ATOM 21531 N N . VAL B 1 27 ? -3.021 4.359 1.313 1.00 0.00 57 VAL B N 15
ATOM 21532 C CA . VAL B 1 27 ? -3.334 4.020 -0.096 1.00 0.00 57 VAL B CA 15
ATOM 21533 C C . VAL B 1 27 ? -2.120 3.986 -1.041 1.00 0.00 57 VAL B C 15
ATOM 21534 O O . VAL B 1 27 ? -1.939 3.021 -1.779 1.00 0.00 57 VAL B O 15
ATOM 21547 N N . GLY B 1 28 ? -1.237 4.987 -0.976 1.00 0.00 58 GLY B N 15
ATOM 21548 C CA . GLY B 1 28 ? -0.015 5.058 -1.799 1.00 0.00 58 GLY B CA 15
ATOM 21549 C C . GLY B 1 28 ? 0.950 3.889 -1.566 1.00 0.00 58 GLY B C 15
ATOM 21550 O O . GLY B 1 28 ? 1.475 3.299 -2.509 1.00 0.00 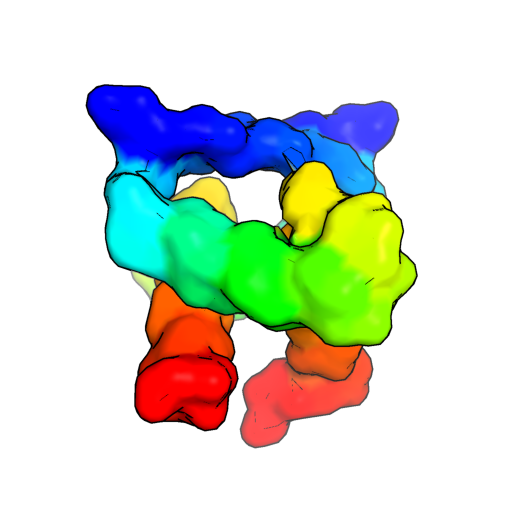58 GLY B O 15
ATOM 21554 N N . SER B 1 29 ? 1.118 3.482 -0.311 1.00 0.00 59 SER B N 15
ATOM 21555 C CA . SER B 1 29 ? 1.866 2.288 0.070 1.00 0.00 59 SER B CA 15
ATOM 21556 C C . SER B 1 29 ? 1.118 1.000 -0.293 1.00 0.00 59 SER B C 15
ATOM 21557 O O . SER B 1 29 ? 1.742 0.026 -0.713 1.00 0.00 59 SER B O 15
ATOM 21565 N N . TYR B 1 30 ? -0.217 0.988 -0.188 1.00 0.00 60 TYR B N 15
ATOM 21566 C CA . TYR B 1 30 ? -1.045 -0.165 -0.562 1.00 0.00 60 TYR B CA 15
ATOM 21567 C C . TYR B 1 30 ? -0.897 -0.524 -2.048 1.00 0.00 60 TYR B C 15
ATOM 21568 O O . TYR B 1 30 ? -0.743 -1.688 -2.405 1.00 0.00 60 TYR B O 15
ATOM 21586 N N . ILE B 1 31 ? -0.863 0.495 -2.906 1.00 0.00 61 ILE B N 15
ATOM 21587 C CA . ILE B 1 31 ? -0.648 0.372 -4.361 1.00 0.00 61 ILE B CA 15
ATOM 21588 C C . ILE B 1 31 ? 0.683 -0.338 -4.639 1.00 0.00 61 ILE B C 15
ATOM 21589 O O . ILE B 1 31 ? 0.739 -1.312 -5.394 1.00 0.00 61 ILE B O 15
ATOM 21605 N N . LYS B 1 32 ? 1.745 0.095 -3.956 1.00 0.00 62 LYS B N 15
ATOM 21606 C CA . LYS B 1 32 ? 3.064 -0.525 -4.056 1.00 0.00 62 LYS B CA 15
ATOM 21607 C C . LYS B 1 32 ? 3.074 -1.962 -3.499 1.00 0.00 62 LYS B C 15
ATOM 21608 O O . LYS B 1 32 ? 3.524 -2.893 -4.163 1.00 0.00 62 LYS B O 15
ATOM 21627 N N . ARG B 1 33 ? 2.503 -2.178 -2.312 1.00 0.00 63 ARG B N 15
ATOM 21628 C CA . ARG B 1 33 ? 2.344 -3.502 -1.698 1.00 0.00 63 ARG B CA 15
ATOM 21629 C C . ARG B 1 33 ? 1.588 -4.492 -2.599 1.00 0.00 63 ARG B C 15
ATOM 21630 O O . ARG B 1 33 ? 1.976 -5.652 -2.673 1.00 0.00 63 ARG B O 15
ATOM 21651 N N . TYR B 1 34 ? 0.559 -4.058 -3.324 1.00 0.00 64 TYR B N 15
ATOM 21652 C CA . TYR B 1 34 ? -0.266 -4.931 -4.174 1.00 0.00 64 TYR B CA 15
ATOM 21653 C C . TYR B 1 34 ? 0.508 -5.459 -5.389 1.00 0.00 64 TYR B C 15
ATOM 21654 O O . TYR B 1 34 ? 0.455 -6.639 -5.736 1.00 0.00 64 TYR B O 15
ATOM 21672 N N . ILE B 1 35 ? 1.309 -4.570 -5.970 1.00 0.00 65 ILE B N 15
ATOM 21673 C CA . ILE B 1 35 ? 2.291 -4.884 -7.015 1.00 0.00 65 ILE B CA 15
ATOM 21674 C C . ILE B 1 35 ? 3.326 -5.863 -6.469 1.00 0.00 65 ILE B C 15
ATOM 21675 O O . ILE B 1 35 ? 3.552 -6.907 -7.068 1.00 0.00 65 ILE B O 15
ATOM 21691 N N . LEU B 1 36 ? 3.909 -5.568 -5.305 1.00 0.00 66 LEU B N 15
ATOM 21692 C CA . LEU B 1 36 ? 4.992 -6.366 -4.719 1.00 0.00 66 LEU B CA 15
ATOM 21693 C C . LEU B 1 36 ? 4.486 -7.759 -4.311 1.00 0.00 66 LEU B C 15
ATOM 21694 O O . LEU B 1 36 ? 5.184 -8.757 -4.483 1.00 0.00 66 LEU B O 15
ATOM 21710 N N . LYS B 1 37 ? 3.236 -7.834 -3.858 1.00 0.00 67 LYS B N 15
ATOM 21711 C CA . LYS B 1 37 ? 2.526 -9.073 -3.570 1.00 0.00 67 LYS B CA 15
ATOM 21712 C C . LYS B 1 37 ? 2.316 -9.913 -4.842 1.00 0.00 67 LYS B C 15
ATOM 21713 O O . LYS B 1 37 ? 2.621 -11.107 -4.862 1.00 0.00 67 LYS B O 15
ATOM 21732 N N . ALA B 1 38 ? 1.865 -9.279 -5.928 1.00 0.00 68 ALA B N 15
ATOM 21733 C CA . ALA B 1 38 ? 1.686 -9.932 -7.230 1.00 0.00 68 ALA B CA 15
ATOM 21734 C C . ALA B 1 38 ? 3.018 -10.290 -7.936 1.00 0.00 68 ALA B C 15
ATOM 21735 O O . ALA B 1 38 ? 3.076 -11.232 -8.730 1.00 0.00 68 ALA B O 15
ATOM 21742 N N . LEU B 1 39 ? 4.112 -9.580 -7.637 1.00 0.00 69 LEU B N 15
ATOM 21743 C CA . LEU B 1 39 ? 5.439 -9.780 -8.234 1.00 0.00 69 LEU B CA 15
ATOM 21744 C C . LEU B 1 39 ? 6.136 -11.059 -7.735 1.00 0.00 69 LEU B C 15
ATOM 21745 O O . LEU B 1 39 ? 7.076 -11.538 -8.365 1.00 0.00 69 LEU B O 15
ATOM 21761 N N . ARG B 1 40 ? 5.638 -11.662 -6.655 1.00 0.00 70 ARG B N 15
ATOM 21762 C CA . ARG B 1 40 ? 6.128 -12.935 -6.109 1.00 0.00 70 ARG B CA 15
ATOM 21763 C C . ARG B 1 40 ? 6.034 -14.119 -7.105 1.00 0.00 70 ARG B C 15
ATOM 21764 O O . ARG B 1 40 ? 6.769 -15.099 -6.976 1.00 0.00 70 ARG B O 15
ATOM 21785 N N . LYS B 1 41 ? 5.172 -14.013 -8.125 1.00 0.00 71 LYS B N 15
ATOM 21786 C CA . LYS B 1 41 ? 5.091 -14.941 -9.272 1.00 0.00 71 LYS B CA 15
ATOM 21787 C C . LYS B 1 41 ? 5.989 -14.556 -10.477 1.00 0.00 71 LYS B C 15
ATOM 21788 O O . LYS B 1 41 ? 6.130 -15.337 -11.421 1.00 0.00 71 LYS B O 15
ATOM 21807 N N . ILE B 1 42 ? 6.595 -13.364 -10.453 1.00 0.00 72 ILE B N 15
ATOM 21808 C CA . ILE B 1 42 ? 7.300 -12.707 -11.570 1.00 0.00 72 ILE B CA 15
ATOM 21809 C C . ILE B 1 42 ? 8.825 -12.624 -11.327 1.00 0.00 72 ILE B C 15
ATOM 21810 O O . ILE B 1 42 ? 9.609 -12.697 -12.280 1.00 0.00 72 ILE B O 15
ATOM 21826 N N . GLU B 1 43 ? 9.244 -12.527 -10.056 1.00 0.00 73 GLU B N 15
ATOM 21827 C CA . GLU B 1 43 ? 10.624 -12.714 -9.562 1.00 0.00 73 GLU B CA 15
ATOM 21828 C C . GLU B 1 43 ? 11.174 -14.116 -9.858 1.00 0.00 73 GLU B C 15
ATOM 21829 O O . GLU B 1 43 ? 12.330 -14.200 -10.322 1.00 0.00 73 GLU B O 15
ATOM 21841 N N . THR A 1 1 ? -8.107 13.723 -12.563 1.00 0.00 31 THR A N 16
ATOM 21842 C CA . THR A 1 1 ? -7.620 12.334 -12.647 1.00 0.00 31 THR A CA 16
ATOM 21843 C C . THR A 1 1 ? -6.829 11.960 -11.389 1.00 0.00 31 THR A C 16
ATOM 21844 O O . THR A 1 1 ? -6.252 12.831 -10.730 1.00 0.00 31 THR A O 16
ATOM 21855 N N . ARG A 1 2 ? -6.753 10.667 -11.049 1.00 0.00 32 ARG A N 16
ATOM 21856 C CA . ARG A 1 2 ? -6.017 10.157 -9.880 1.00 0.00 32 ARG A CA 16
ATOM 21857 C C . ARG A 1 2 ? -4.544 9.932 -10.216 1.00 0.00 32 ARG A C 16
ATOM 21858 O O . ARG A 1 2 ? -4.097 8.810 -10.456 1.00 0.00 32 ARG A O 16
ATOM 21879 N N . ALA A 1 3 ? -3.802 11.037 -10.236 1.00 0.00 33 ALA A N 16
ATOM 21880 C CA . ALA A 1 3 ? -2.344 11.076 -10.284 1.00 0.00 33 ALA A CA 16
ATOM 21881 C C . ALA A 1 3 ? -1.734 10.363 -9.060 1.00 0.00 33 ALA A C 16
ATOM 21882 O O . ALA A 1 3 ? -2.087 10.673 -7.918 1.00 0.00 33 ALA A O 16
ATOM 21889 N N . VAL A 1 4 ? -0.820 9.416 -9.289 1.00 0.00 34 VAL A N 16
ATOM 21890 C CA . VAL A 1 4 ? -0.122 8.627 -8.267 1.00 0.00 34 VAL A CA 16
ATOM 21891 C C . VAL A 1 4 ? 1.334 8.459 -8.657 1.00 0.00 34 VAL A C 16
ATOM 21892 O O . VAL A 1 4 ? 1.659 7.775 -9.623 1.00 0.00 34 VAL A O 16
ATOM 21905 N N . SER A 1 5 ? 2.197 9.116 -7.890 1.00 0.00 35 SER A N 16
ATOM 21906 C CA . SER A 1 5 ? 3.652 9.163 -8.043 1.00 0.00 35 SER A CA 16
ATOM 21907 C C . SER A 1 5 ? 4.365 8.448 -6.890 1.00 0.00 35 SER A C 16
ATOM 21908 O O . SER A 1 5 ? 4.172 8.789 -5.720 1.00 0.00 35 SER A O 16
ATOM 21916 N N . LEU A 1 6 ? 5.152 7.420 -7.224 1.00 0.00 36 LEU A N 16
ATOM 21917 C CA . LEU A 1 6 ? 5.781 6.469 -6.303 1.00 0.00 36 LEU A CA 16
ATOM 21918 C C . LEU A 1 6 ? 7.267 6.238 -6.626 1.00 0.00 36 LEU A C 16
ATOM 21919 O O . LEU A 1 6 ? 7.770 6.614 -7.688 1.00 0.00 36 LEU A O 16
ATOM 21935 N N . TYR A 1 7 ? 7.957 5.583 -5.689 1.00 0.00 37 TYR A N 16
ATOM 21936 C CA . TYR A 1 7 ? 9.410 5.420 -5.635 1.00 0.00 37 TYR A CA 16
ATOM 21937 C C . TYR A 1 7 ? 9.782 3.941 -5.480 1.00 0.00 37 TYR A C 16
ATOM 21938 O O . TYR A 1 7 ? 9.835 3.394 -4.377 1.00 0.00 37 TYR A O 16
ATOM 21956 N N . PHE A 1 8 ? 9.970 3.282 -6.623 1.00 0.00 38 PHE A N 16
ATOM 21957 C CA . PHE A 1 8 ? 10.353 1.882 -6.775 1.00 0.00 38 PHE A CA 16
ATOM 21958 C C . PHE A 1 8 ? 11.880 1.689 -6.670 1.00 0.00 38 PHE A C 16
ATOM 21959 O O . PHE A 1 8 ? 12.638 2.660 -6.564 1.00 0.00 38 PHE A O 16
ATOM 21976 N N . SER A 1 9 ? 12.346 0.435 -6.732 1.00 0.00 39 SER A N 16
ATOM 21977 C CA . SER A 1 9 ? 13.773 0.098 -6.787 1.00 0.00 39 SER A CA 16
ATOM 21978 C C . SER A 1 9 ? 14.078 -0.932 -7.871 1.00 0.00 39 SER A C 16
ATOM 21979 O O . SER A 1 9 ? 13.175 -1.485 -8.501 1.00 0.00 39 SER A O 16
ATOM 21987 N N . ASP A 1 10 ? 15.368 -1.117 -8.146 1.00 0.00 40 ASP A N 16
ATOM 21988 C CA . ASP A 1 10 ? 15.886 -1.695 -9.386 1.00 0.00 40 ASP A CA 16
ATOM 21989 C C . ASP A 1 10 ? 15.323 -3.091 -9.677 1.00 0.00 40 ASP A C 16
ATOM 21990 O O . ASP A 1 10 ? 14.921 -3.368 -10.804 1.00 0.00 40 ASP A O 16
ATOM 21999 N N . GLU A 1 11 ? 15.232 -3.964 -8.672 1.00 0.00 41 GLU A N 16
ATOM 22000 C CA . GLU A 1 11 ? 14.644 -5.303 -8.794 1.00 0.00 41 GLU A CA 16
ATOM 22001 C C . GLU A 1 11 ? 13.167 -5.245 -9.203 1.00 0.00 41 GLU A C 16
ATOM 22002 O O . GLU A 1 11 ? 12.779 -5.819 -10.221 1.00 0.00 41 GLU A O 16
ATOM 22014 N N . GLN A 1 12 ? 12.344 -4.534 -8.424 1.00 0.00 42 GLN A N 16
ATOM 22015 C CA . GLN A 1 12 ? 10.897 -4.397 -8.636 1.00 0.00 42 GLN A CA 16
ATOM 22016 C C . GLN A 1 12 ? 10.583 -3.774 -10.010 1.00 0.00 42 GLN A C 16
ATOM 22017 O O . GLN A 1 12 ? 9.665 -4.218 -10.702 1.00 0.00 42 GLN A O 16
ATOM 22031 N N . TYR A 1 13 ? 11.374 -2.777 -10.423 1.00 0.00 43 TYR A N 16
ATOM 22032 C CA . TYR A 1 13 ? 11.275 -2.109 -11.722 1.00 0.00 43 TYR A CA 16
ATOM 22033 C C . TYR A 1 13 ? 11.558 -3.081 -12.866 1.00 0.00 43 TYR A C 16
ATOM 22034 O O . TYR A 1 13 ? 10.763 -3.235 -13.790 1.00 0.00 43 TYR A O 16
ATOM 22052 N N . GLN A 1 14 ? 12.701 -3.761 -12.774 1.00 0.00 44 GLN A N 16
ATOM 22053 C CA . GLN A 1 14 ? 13.194 -4.713 -13.774 1.00 0.00 44 GLN A CA 16
ATOM 22054 C C . GLN A 1 14 ? 12.255 -5.904 -13.956 1.00 0.00 44 GLN A C 16
ATOM 22055 O O . GLN A 1 14 ? 12.017 -6.332 -15.083 1.00 0.00 44 GLN A O 16
ATOM 22069 N N . LYS A 1 15 ? 11.691 -6.430 -12.865 1.00 0.00 45 LYS A N 16
ATOM 22070 C CA . LYS A 1 15 ? 10.701 -7.512 -12.911 1.00 0.00 45 LYS A CA 16
ATOM 22071 C C . LYS A 1 15 ? 9.459 -7.106 -13.709 1.00 0.00 45 LYS A C 16
ATOM 22072 O O . LYS A 1 15 ? 8.979 -7.901 -14.517 1.00 0.00 45 LYS A O 16
ATOM 22091 N N . LEU A 1 16 ? 8.972 -5.870 -13.537 1.00 0.00 46 LEU A N 16
ATOM 22092 C CA . LEU A 1 16 ? 7.865 -5.351 -14.353 1.00 0.00 46 LEU A CA 16
ATOM 22093 C C . LEU A 1 16 ? 8.285 -4.993 -15.783 1.00 0.00 46 LEU A C 16
ATOM 22094 O O . LEU A 1 16 ? 7.517 -5.212 -16.714 1.00 0.00 46 LEU A O 16
ATOM 22110 N N . GLU A 1 17 ? 9.520 -4.551 -15.995 1.00 0.00 47 GLU A N 16
ATOM 22111 C CA . GLU A 1 17 ? 10.091 -4.333 -17.331 1.00 0.00 47 GLU A CA 16
ATOM 22112 C C . GLU A 1 17 ? 10.247 -5.627 -18.146 1.00 0.00 47 GLU A C 16
ATOM 22113 O O . GLU A 1 17 ? 9.944 -5.637 -19.341 1.00 0.00 47 GLU A O 16
ATOM 22125 N N . LYS A 1 18 ? 10.626 -6.740 -17.505 1.00 0.00 48 LYS A N 16
ATOM 22126 C CA . LYS A 1 18 ? 10.714 -8.062 -18.138 1.00 0.00 48 LYS A CA 16
ATOM 22127 C C . LYS A 1 18 ? 9.365 -8.495 -18.714 1.00 0.00 48 LYS A C 16
ATOM 22128 O O . LYS A 1 18 ? 9.305 -9.017 -19.826 1.00 0.00 48 LYS A O 16
ATOM 22147 N N . MET A 1 19 ? 8.280 -8.252 -17.977 1.00 0.00 49 MET A N 16
ATOM 22148 C CA . MET A 1 19 ? 6.914 -8.472 -18.413 1.00 0.00 49 MET A CA 16
ATOM 22149 C C . MET A 1 19 ? 6.457 -7.444 -19.458 1.00 0.00 49 MET A C 16
ATOM 22150 O O . MET A 1 19 ? 5.796 -7.805 -20.430 1.00 0.00 49 MET A O 16
ATOM 22164 N N . ALA A 1 20 ? 6.838 -6.173 -19.303 1.00 0.00 50 ALA A N 16
ATOM 22165 C CA . ALA A 1 20 ? 6.503 -5.086 -20.220 1.00 0.00 50 ALA A CA 16
ATOM 22166 C C . ALA A 1 20 ? 7.022 -5.303 -21.643 1.00 0.00 50 ALA A C 16
ATOM 22167 O O . ALA A 1 20 ? 6.388 -4.829 -22.580 1.00 0.00 50 ALA A O 16
ATOM 22174 N N . ASN A 1 21 ? 8.100 -6.062 -21.847 1.00 0.00 51 ASN A N 16
ATOM 22175 C CA . ASN A 1 21 ? 8.542 -6.497 -23.175 1.00 0.00 51 ASN A CA 16
ATOM 22176 C C . ASN A 1 21 ? 7.474 -7.321 -23.932 1.00 0.00 51 ASN A C 16
ATOM 22177 O O . ASN A 1 21 ? 7.401 -7.248 -25.157 1.00 0.00 51 ASN A O 16
ATOM 22188 N N . GLU A 1 22 ? 6.589 -8.029 -23.223 1.00 0.00 52 GLU A N 16
ATOM 22189 C CA . GLU A 1 22 ? 5.429 -8.733 -23.790 1.00 0.00 52 GLU A CA 16
ATOM 22190 C C . GLU A 1 22 ? 4.329 -7.757 -24.267 1.00 0.00 52 GLU A C 16
ATOM 22191 O O . GLU A 1 22 ? 3.619 -8.033 -25.234 1.00 0.00 52 GLU A O 16
ATOM 22203 N N . GLU A 1 23 ? 4.233 -6.575 -23.645 1.00 0.00 53 GLU A N 16
ATOM 22204 C CA . GLU A 1 23 ? 3.411 -5.428 -24.077 1.00 0.00 53 GLU A CA 16
ATOM 22205 C C . GLU A 1 23 ? 4.196 -4.473 -25.014 1.00 0.00 53 GLU A C 16
ATOM 22206 O O . GLU A 1 23 ? 3.686 -3.444 -25.458 1.00 0.00 53 GLU A O 16
ATOM 22218 N N . GLU A 1 24 ? 5.437 -4.840 -25.355 1.00 0.00 54 GLU A N 16
ATOM 22219 C CA . GLU A 1 24 ? 6.403 -4.113 -26.185 1.00 0.00 54 GLU A CA 16
ATOM 22220 C C . GLU A 1 24 ? 6.854 -2.771 -25.569 1.00 0.00 54 GLU A C 16
ATOM 22221 O O . GLU A 1 24 ? 6.793 -1.707 -26.186 1.00 0.00 54 GLU A O 16
ATOM 22233 N N . GLU A 1 25 ? 7.343 -2.859 -24.325 1.00 0.00 55 GLU A N 16
ATOM 22234 C CA . GLU A 1 25 ? 7.891 -1.790 -23.474 1.00 0.00 55 GLU A CA 16
ATOM 22235 C C . GLU A 1 25 ? 6.920 -0.619 -23.239 1.00 0.00 55 GLU A C 16
ATOM 22236 O O . GLU A 1 25 ? 6.943 0.424 -23.897 1.00 0.00 55 GLU A O 16
ATOM 22248 N N . SER A 1 26 ? 6.065 -0.822 -22.239 1.00 0.00 56 SER A N 16
ATOM 22249 C CA . SER A 1 26 ? 5.012 0.091 -21.767 1.00 0.00 56 SER A CA 16
ATOM 22250 C C . SER A 1 26 ? 4.914 0.074 -20.233 1.00 0.00 56 SER A C 16
ATOM 22251 O O . SER A 1 26 ? 3.825 0.121 -19.666 1.00 0.00 56 SER A O 16
ATOM 22259 N N . VAL A 1 27 ? 6.060 -0.024 -19.541 1.00 0.00 57 VAL A N 16
ATOM 22260 C CA . VAL A 1 27 ? 6.181 -0.253 -18.083 1.00 0.00 57 VAL A CA 16
ATOM 22261 C C . VAL A 1 27 ? 5.220 0.576 -17.224 1.00 0.00 57 VAL A C 16
ATOM 22262 O O . VAL A 1 27 ? 4.559 0.014 -16.358 1.00 0.00 57 VAL A O 16
ATOM 22275 N N . GLY A 1 28 ? 5.097 1.884 -17.468 1.00 0.00 58 GLY A N 16
ATOM 22276 C CA . GLY A 1 28 ? 4.225 2.792 -16.702 1.00 0.00 58 GLY A CA 16
ATOM 22277 C C . GLY A 1 28 ? 2.755 2.363 -16.712 1.00 0.00 58 GLY A C 16
ATOM 22278 O O . GLY A 1 28 ? 2.077 2.384 -15.682 1.00 0.00 58 GLY A O 16
ATOM 22282 N N . SER A 1 29 ? 2.275 1.921 -17.874 1.00 0.00 59 SER A N 16
ATOM 22283 C CA . SER A 1 29 ? 0.952 1.340 -18.075 1.00 0.00 59 SER A CA 16
ATOM 22284 C C . SER A 1 29 ? 0.869 -0.091 -17.557 1.00 0.00 59 SER A C 16
ATOM 22285 O O . SER A 1 29 ? -0.145 -0.448 -16.964 1.00 0.00 59 SER A O 16
ATOM 22293 N N . TYR A 1 30 ? 1.917 -0.906 -17.734 1.00 0.00 60 TYR A N 16
ATOM 22294 C CA . TYR A 1 30 ? 1.933 -2.289 -17.245 1.00 0.00 60 TYR A CA 16
ATOM 22295 C C . TYR A 1 30 ? 1.802 -2.332 -15.722 1.00 0.00 60 TYR A C 16
ATOM 22296 O O . TYR A 1 30 ? 1.003 -3.099 -15.198 1.00 0.00 60 TYR A O 16
ATOM 22314 N N . ILE A 1 31 ? 2.529 -1.461 -15.016 1.00 0.00 61 ILE A N 16
ATOM 22315 C CA . ILE A 1 31 ? 2.431 -1.275 -13.558 1.00 0.00 61 ILE A CA 16
ATOM 22316 C C . ILE A 1 31 ? 0.973 -1.065 -13.176 1.00 0.00 61 ILE A C 16
ATOM 22317 O O . ILE A 1 31 ? 0.437 -1.825 -12.368 1.00 0.00 61 ILE A O 16
ATOM 22333 N N . LYS A 1 32 ? 0.310 -0.080 -13.798 1.00 0.00 62 LYS A N 16
ATOM 22334 C CA . LYS A 1 32 ? -1.111 0.158 -13.551 1.00 0.00 62 LYS A CA 16
ATOM 22335 C C . LYS A 1 32 ? -1.923 -1.117 -13.827 1.00 0.00 62 LYS A C 16
ATOM 22336 O O . LYS A 1 32 ? -2.572 -1.640 -12.928 1.00 0.00 62 LYS A O 16
ATOM 22355 N N . ARG A 1 33 ? -1.828 -1.664 -15.044 1.00 0.00 63 ARG A N 16
ATOM 22356 C CA . ARG A 1 33 ? -2.521 -2.869 -15.544 1.00 0.00 63 ARG A CA 16
ATOM 22357 C C . ARG A 1 33 ? -2.364 -4.092 -14.639 1.00 0.00 63 ARG A C 16
ATOM 22358 O O . ARG A 1 33 ? -3.315 -4.849 -14.498 1.00 0.00 63 ARG A O 16
ATOM 22379 N N . TYR A 1 34 ? -1.224 -4.279 -13.981 1.00 0.00 64 TYR A N 16
ATOM 22380 C CA . TYR A 1 34 ? -0.944 -5.416 -13.097 1.00 0.00 64 TYR A CA 16
ATOM 22381 C C . TYR A 1 34 ? -1.861 -5.444 -11.866 1.00 0.00 64 TYR A C 16
ATOM 22382 O O . TYR A 1 34 ? -2.404 -6.480 -11.484 1.00 0.00 64 TYR A O 16
ATOM 22400 N N . ILE A 1 35 ? -2.098 -4.257 -11.313 1.00 0.00 65 ILE A N 16
ATOM 22401 C CA . ILE A 1 35 ? -3.096 -3.971 -10.270 1.00 0.00 65 ILE A CA 16
ATOM 22402 C C . ILE A 1 35 ? -4.506 -4.229 -10.801 1.00 0.00 65 ILE A C 16
ATOM 22403 O O . ILE A 1 35 ? -5.303 -4.857 -10.111 1.00 0.00 65 ILE A O 16
ATOM 22419 N N . LEU A 1 36 ? -4.818 -3.805 -12.033 1.00 0.00 66 LEU A N 16
ATOM 22420 C CA . LEU A 1 36 ? -6.150 -3.983 -12.626 1.00 0.00 66 LEU A CA 16
ATOM 22421 C C . LEU A 1 36 ? -6.447 -5.466 -12.873 1.00 0.00 66 LEU A C 16
ATOM 22422 O O . LEU A 1 36 ? -7.560 -5.936 -12.638 1.00 0.00 66 LEU A O 16
ATOM 22438 N N . LYS A 1 37 ? -5.420 -6.211 -13.293 1.00 0.00 67 LYS A N 16
ATOM 22439 C CA . LYS A 1 37 ? -5.436 -7.655 -13.512 1.00 0.00 67 LYS A CA 16
ATOM 22440 C C . LYS A 1 37 ? -5.668 -8.415 -12.205 1.00 0.00 67 LYS A C 16
ATOM 22441 O O . LYS A 1 37 ? -6.501 -9.320 -12.159 1.00 0.00 67 LYS A O 16
ATOM 22460 N N . ALA A 1 38 ? -4.999 -8.000 -11.128 1.00 0.00 68 ALA A N 16
ATOM 22461 C CA . ALA A 1 38 ? -5.244 -8.509 -9.778 1.00 0.00 68 ALA A CA 16
ATOM 22462 C C . ALA A 1 38 ? -6.656 -8.156 -9.250 1.00 0.00 68 ALA A C 16
ATOM 22463 O O . ALA A 1 38 ? -7.280 -8.969 -8.566 1.00 0.00 68 ALA A O 16
ATOM 22470 N N . LEU A 1 39 ? -7.206 -6.992 -9.626 1.00 0.00 69 LEU A N 16
ATOM 22471 C CA . LEU A 1 39 ? -8.506 -6.468 -9.180 1.00 0.00 69 LEU A CA 16
ATOM 22472 C C . LEU A 1 39 ? -9.682 -7.346 -9.610 1.00 0.00 69 LEU A C 16
ATOM 22473 O O . LEU A 1 39 ? -10.705 -7.398 -8.924 1.00 0.00 69 LEU A O 16
ATOM 22489 N N . ARG A 1 40 ? -9.516 -8.074 -10.721 1.00 0.00 70 ARG A N 16
ATOM 22490 C CA . ARG A 1 40 ? -10.479 -9.058 -11.229 1.00 0.00 70 ARG A CA 16
ATOM 22491 C C . ARG A 1 40 ? -10.783 -10.179 -10.221 1.00 0.00 70 ARG A C 16
ATOM 22492 O O . ARG A 1 40 ? -11.881 -10.738 -10.248 1.00 0.00 70 ARG A O 16
ATOM 22513 N N . LYS A 1 41 ? -9.828 -10.487 -9.330 1.00 0.00 71 LYS A N 16
ATOM 22514 C CA . LYS A 1 41 ? -9.923 -11.485 -8.250 1.00 0.00 71 LYS A CA 16
ATOM 22515 C C . LYS A 1 41 ? -8.966 -11.180 -7.079 1.00 0.00 71 LYS A C 16
ATOM 22516 O O . LYS A 1 41 ? -8.020 -11.926 -6.822 1.00 0.00 71 LYS A O 16
ATOM 22535 N N . ILE A 1 42 ? -9.229 -10.085 -6.349 1.00 0.00 72 ILE A N 16
ATOM 22536 C CA . ILE A 1 42 ? -8.483 -9.682 -5.139 1.00 0.00 72 ILE A CA 16
ATOM 22537 C C . ILE A 1 42 ? -8.345 -10.830 -4.114 1.00 0.00 72 ILE A C 16
ATOM 22538 O O . ILE A 1 42 ? -7.244 -11.092 -3.622 1.00 0.00 72 ILE A O 16
ATOM 22554 N N . GLU A 1 43 ? -9.454 -11.505 -3.785 1.00 0.00 73 GLU A N 16
ATOM 22555 C CA . GLU A 1 43 ? -9.523 -12.660 -2.864 1.00 0.00 73 GLU A CA 16
ATOM 22556 C C . GLU A 1 43 ? -8.861 -13.931 -3.442 1.00 0.00 73 GLU A C 16
ATOM 22557 O O . GLU A 1 43 ? -7.859 -14.397 -2.853 1.00 0.00 73 GLU A O 16
ATOM 22569 N N . THR B 1 1 ? 17.092 6.471 -7.007 1.00 0.00 31 THR B N 16
ATOM 22570 C CA . THR B 1 1 ? 15.755 5.857 -6.874 1.00 0.00 31 THR B CA 16
ATOM 22571 C C . THR B 1 1 ? 15.052 5.872 -8.239 1.00 0.00 31 THR B C 16
ATOM 22572 O O . THR B 1 1 ? 15.333 6.744 -9.067 1.00 0.00 31 THR B O 16
ATOM 22583 N N . ARG B 1 2 ? 14.122 4.943 -8.484 1.00 0.00 32 ARG B N 16
ATOM 22584 C CA . ARG B 1 2 ? 13.230 4.958 -9.661 1.00 0.00 32 ARG B CA 16
ATOM 22585 C C . ARG B 1 2 ? 12.000 5.831 -9.400 1.00 0.00 32 ARG B C 16
ATOM 22586 O O . ARG B 1 2 ? 11.676 6.142 -8.254 1.00 0.00 32 ARG B O 16
ATOM 22607 N N . ALA B 1 3 ? 11.301 6.192 -10.470 1.00 0.00 33 ALA B N 16
ATOM 22608 C CA . ALA B 1 3 ? 10.112 7.042 -10.465 1.00 0.00 33 ALA B CA 16
ATOM 22609 C C . ALA B 1 3 ? 8.968 6.371 -11.240 1.00 0.00 33 ALA B C 16
ATOM 22610 O O . ALA B 1 3 ? 9.131 5.972 -12.396 1.00 0.00 33 ALA B O 16
ATOM 22617 N N . VAL B 1 4 ? 7.814 6.239 -10.588 1.00 0.00 34 VAL B N 16
ATOM 22618 C CA . VAL B 1 4 ? 6.598 5.585 -11.090 1.00 0.00 34 VAL B CA 16
ATOM 22619 C C . VAL B 1 4 ? 5.422 6.534 -10.909 1.00 0.00 34 VAL B C 16
ATOM 22620 O O . VAL B 1 4 ? 4.790 6.561 -9.858 1.00 0.00 34 VAL B O 16
ATOM 22633 N N . SER B 1 5 ? 5.157 7.349 -11.928 1.00 0.00 35 SER B N 16
ATOM 22634 C CA . SER B 1 5 ? 4.040 8.299 -11.958 1.00 0.00 35 SER B CA 16
ATOM 22635 C C . SER B 1 5 ? 2.992 7.895 -12.980 1.00 0.00 35 SER B C 16
ATOM 22636 O O . SER B 1 5 ? 3.272 7.804 -14.179 1.00 0.00 35 SER B O 16
ATOM 22644 N N . LEU B 1 6 ? 1.792 7.602 -12.480 1.00 0.00 36 LEU B N 16
ATOM 22645 C CA . LEU B 1 6 ? 0.682 7.075 -13.234 1.00 0.00 36 LEU B CA 16
ATOM 22646 C C . LEU B 1 6 ? -0.645 7.751 -12.898 1.00 0.00 36 LEU B C 16
ATOM 22647 O O . LEU B 1 6 ? -0.733 8.646 -12.058 1.00 0.00 36 LEU B O 16
ATOM 22663 N N . TYR B 1 7 ? -1.665 7.301 -13.616 1.00 0.00 37 TYR B N 16
ATOM 22664 C CA . TYR B 1 7 ? -2.988 7.919 -13.703 1.00 0.00 37 TYR B CA 16
ATOM 22665 C C . TYR B 1 7 ? -4.092 6.862 -13.635 1.00 0.00 37 TYR B C 16
ATOM 22666 O O . TYR B 1 7 ? -4.472 6.263 -14.645 1.00 0.00 37 TYR B O 16
ATOM 22684 N N . PHE B 1 8 ? -4.585 6.609 -12.425 1.00 0.00 38 PHE B N 16
ATOM 22685 C CA . PHE B 1 8 ? -5.801 5.862 -12.146 1.00 0.00 38 PHE B CA 16
ATOM 22686 C C . PHE B 1 8 ? -7.058 6.710 -12.426 1.00 0.00 38 PHE B C 16
ATOM 22687 O O . PHE B 1 8 ? -6.973 7.912 -12.697 1.00 0.00 38 PHE B O 16
ATOM 22704 N N . SER B 1 9 ? -8.237 6.103 -12.284 1.00 0.00 39 SER B N 16
ATOM 22705 C CA . SER B 1 9 ? -9.508 6.815 -12.143 1.00 0.00 39 SER B CA 16
ATOM 22706 C C . SER B 1 9 ? -10.263 6.328 -10.909 1.00 0.00 39 SER B C 16
ATOM 22707 O O . SER B 1 9 ? -9.809 5.437 -10.187 1.00 0.00 39 SER B O 16
ATOM 22715 N N . ASP B 1 10 ? -11.374 6.988 -10.596 1.00 0.00 40 ASP B N 16
ATOM 22716 C CA . ASP B 1 10 ? -11.970 6.954 -9.264 1.00 0.00 40 ASP B CA 16
ATOM 22717 C C . ASP B 1 10 ? -12.466 5.558 -8.853 1.00 0.00 40 ASP B C 16
ATOM 22718 O O . ASP B 1 10 ? -12.438 5.223 -7.675 1.00 0.00 40 ASP B O 16
ATOM 22727 N N . GLU B 1 11 ? -12.864 4.703 -9.798 1.00 0.00 41 GLU B N 16
ATOM 22728 C CA . GLU B 1 11 ? -13.244 3.304 -9.553 1.00 0.00 41 GLU B CA 16
ATOM 22729 C C . GLU B 1 11 ? -12.067 2.475 -9.019 1.00 0.00 41 GLU B C 16
ATOM 22730 O O . GLU B 1 11 ? -12.158 1.856 -7.957 1.00 0.00 41 GLU B O 16
ATOM 22742 N N . GLN B 1 12 ? -10.945 2.495 -9.745 1.00 0.00 42 GLN B N 16
ATOM 22743 C CA . GLN B 1 12 ? -9.679 1.865 -9.350 1.00 0.00 42 GLN B CA 16
ATOM 22744 C C . GLN B 1 12 ? -9.191 2.420 -8.004 1.00 0.00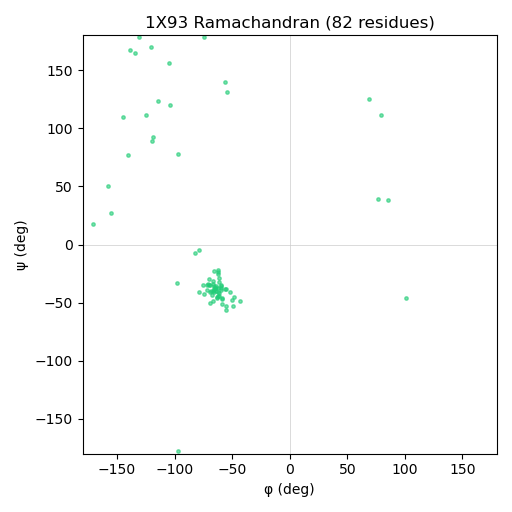 42 GLN B C 16
ATOM 22745 O O . GLN B 1 12 ? -8.834 1.662 -7.104 1.00 0.00 42 GLN B O 16
ATOM 22759 N N . TYR B 1 13 ? -9.217 3.747 -7.845 1.00 0.00 43 TYR B N 16
ATOM 22760 C CA . TYR B 1 13 ? -8.741 4.427 -6.640 1.00 0.00 43 TYR B CA 16
ATOM 22761 C C . TYR B 1 13 ? -9.583 4.064 -5.407 1.00 0.00 43 TYR B C 16
ATOM 22762 O O . TYR B 1 13 ? -9.042 3.821 -4.328 1.00 0.00 43 TYR B O 16
ATOM 22780 N N . GLN B 1 14 ? -10.904 3.948 -5.581 1.00 0.00 44 GLN B N 16
ATOM 22781 C CA . GLN B 1 14 ? -11.839 3.500 -4.549 1.00 0.00 44 GLN B CA 16
ATOM 22782 C C . GLN B 1 14 ? -11.591 2.045 -4.151 1.00 0.00 44 GLN B C 16
ATOM 22783 O O . GLN B 1 14 ? -11.575 1.736 -2.963 1.00 0.00 44 GLN B O 16
ATOM 22797 N N . LYS B 1 15 ? -11.375 1.141 -5.115 1.00 0.00 45 LYS B N 16
ATOM 22798 C CA . LYS B 1 15 ? -11.040 -0.261 -4.852 1.00 0.00 45 LYS B CA 16
ATOM 22799 C C . LYS B 1 15 ? -9.733 -0.415 -4.065 1.00 0.00 45 LYS B C 16
ATOM 22800 O O . LYS B 1 15 ? -9.680 -1.218 -3.133 1.00 0.00 45 LYS B O 16
ATOM 22819 N N . LEU B 1 16 ? -8.702 0.377 -4.376 1.00 0.00 46 LEU B N 16
ATOM 22820 C CA . LEU B 1 16 ? -7.468 0.424 -3.589 1.00 0.00 46 LEU B CA 16
ATOM 22821 C C . LEU B 1 16 ? -7.712 0.983 -2.181 1.00 0.00 46 LEU B C 16
ATOM 22822 O O . LEU B 1 16 ? -7.259 0.395 -1.203 1.00 0.00 46 LEU B O 16
ATOM 22838 N N . GLU B 1 17 ? -8.479 2.065 -2.051 1.00 0.00 47 GLU B N 16
ATOM 22839 C CA . GLU B 1 17 ? -8.891 2.624 -0.755 1.00 0.00 47 GLU B CA 16
ATOM 22840 C C . GLU B 1 17 ? -9.700 1.636 0.108 1.00 0.00 47 GLU B C 16
ATOM 22841 O O . GLU B 1 17 ? -9.482 1.550 1.317 1.00 0.00 47 GLU B O 16
ATOM 22853 N N . LYS B 1 18 ? -10.592 0.845 -0.500 1.00 0.00 48 LYS B N 16
ATOM 22854 C CA . LYS B 1 18 ? -11.423 -0.164 0.174 1.00 0.00 48 LYS B CA 16
ATOM 22855 C C . LYS B 1 18 ? -10.592 -1.276 0.815 1.00 0.00 48 LYS B C 16
ATOM 22856 O O . LYS B 1 18 ? -10.928 -1.735 1.907 1.00 0.00 48 LYS B O 16
ATOM 22875 N N . MET B 1 19 ? -9.489 -1.674 0.180 1.00 0.00 49 MET B N 16
ATOM 22876 C CA . MET B 1 19 ? -8.483 -2.550 0.749 1.00 0.00 49 MET B CA 16
ATOM 22877 C C . MET B 1 19 ? -7.646 -1.824 1.809 1.00 0.00 49 MET B C 16
ATOM 22878 O O . MET B 1 19 ? -7.457 -2.333 2.913 1.00 0.00 49 MET B O 16
ATOM 22892 N N . ALA B 1 20 ? -7.163 -0.619 1.494 1.00 0.00 50 ALA B N 16
ATOM 22893 C CA . ALA B 1 20 ? -6.293 0.180 2.349 1.00 0.00 50 ALA B CA 16
ATOM 22894 C C . ALA B 1 20 ? -6.933 0.542 3.693 1.00 0.00 50 ALA B C 16
ATOM 22895 O O . ALA B 1 20 ? -6.217 0.651 4.679 1.00 0.00 50 ALA B O 16
ATOM 22902 N N . ASN B 1 21 ? -8.259 0.658 3.786 1.00 0.00 51 ASN B N 16
ATOM 22903 C CA . ASN B 1 21 ? -8.983 0.833 5.048 1.00 0.00 51 ASN B CA 16
ATOM 22904 C C . ASN B 1 21 ? -8.716 -0.300 6.063 1.00 0.00 51 ASN B C 16
ATOM 22905 O O . ASN B 1 21 ? -8.709 -0.049 7.268 1.00 0.00 51 ASN B O 16
ATOM 22916 N N . GLU B 1 22 ? -8.407 -1.516 5.601 1.00 0.00 52 GLU B N 16
ATOM 22917 C CA . GLU B 1 22 ? -7.981 -2.640 6.447 1.00 0.00 52 GLU B CA 16
ATOM 22918 C C . GLU B 1 22 ? -6.567 -2.431 7.034 1.00 0.00 52 GLU B C 16
ATOM 22919 O O . GLU B 1 22 ? -6.272 -2.852 8.153 1.00 0.00 52 GLU B O 16
ATOM 22931 N N . GLU B 1 23 ? -5.700 -1.727 6.297 1.00 0.00 53 GLU B N 16
ATOM 22932 C CA . GLU B 1 23 ? -4.365 -1.259 6.706 1.00 0.00 53 GLU B CA 16
ATOM 22933 C C . GLU B 1 23 ? -4.407 0.137 7.386 1.00 0.00 53 GLU B C 16
ATOM 22934 O O . GLU B 1 23 ? -3.378 0.678 7.792 1.00 0.00 53 GLU B O 16
ATOM 22946 N N . GLU B 1 24 ? -5.608 0.707 7.544 1.00 0.00 54 GLU B N 16
ATOM 22947 C CA . GLU B 1 24 ? -5.932 2.010 8.151 1.00 0.00 54 GLU B CA 16
ATOM 22948 C C . GLU B 1 24 ? -5.584 3.213 7.240 1.00 0.00 54 GLU B C 16
ATOM 22949 O O . GLU B 1 24 ? -5.018 4.223 7.661 1.00 0.00 54 GLU B O 16
ATOM 22961 N N . GLU B 1 25 ? -5.987 3.098 5.970 1.00 0.00 55 GLU B N 16
ATOM 22962 C CA . GLU B 1 25 ? -5.911 4.068 4.865 1.00 0.00 55 GLU B CA 16
ATOM 22963 C C . GLU B 1 25 ? -4.491 4.580 4.558 1.00 0.00 55 GLU B C 16
ATOM 22964 O O . GLU B 1 25 ? -4.046 5.646 4.991 1.00 0.00 55 GLU B O 16
ATOM 22976 N N . SER B 1 26 ? -3.798 3.800 3.733 1.00 0.00 56 SER B N 16
ATOM 22977 C CA . SER B 1 26 ? -2.401 3.940 3.303 1.00 0.00 56 SER B CA 16
ATOM 22978 C C . SER B 1 26 ? -2.261 3.980 1.769 1.00 0.00 56 SER B C 16
ATOM 22979 O O . SER B 1 26 ? -1.255 3.541 1.219 1.00 0.00 56 SER B O 16
ATOM 22987 N N . VAL B 1 27 ? -3.291 4.458 1.059 1.00 0.00 57 VAL B N 16
ATOM 22988 C CA . VAL B 1 27 ? -3.600 4.145 -0.356 1.00 0.00 57 VAL B CA 16
ATOM 22989 C C . VAL B 1 27 ? -2.397 4.175 -1.311 1.00 0.00 57 VAL B C 16
ATOM 22990 O O . VAL B 1 27 ? -2.181 3.209 -2.040 1.00 0.00 57 VAL B O 16
ATOM 23003 N N . GLY B 1 28 ? -1.579 5.233 -1.294 1.00 0.00 58 GLY B N 16
ATOM 23004 C CA . GLY B 1 28 ? -0.378 5.349 -2.139 1.00 0.00 58 GLY B CA 16
ATOM 23005 C C . GLY B 1 28 ? 0.650 4.237 -1.890 1.00 0.00 58 GLY B C 16
ATOM 23006 O O . GLY B 1 28 ? 1.192 3.650 -2.829 1.00 0.00 58 GLY B O 16
ATOM 23010 N N . SER B 1 29 ? 0.884 3.890 -0.626 1.00 0.00 59 SER B N 16
ATOM 23011 C CA . SER B 1 29 ? 1.698 2.745 -0.225 1.00 0.00 59 SER B CA 16
ATOM 23012 C C . SER B 1 29 ? 1.022 1.422 -0.570 1.00 0.00 59 SER B C 16
ATOM 23013 O O . SER B 1 29 ? 1.702 0.491 -0.995 1.00 0.00 59 SER B O 16
ATOM 23021 N N . TYR B 1 30 ? -0.307 1.331 -0.445 1.00 0.00 60 TYR B N 16
ATOM 23022 C CA . TYR B 1 30 ? -1.067 0.134 -0.809 1.00 0.00 60 TYR B CA 16
ATOM 23023 C C . TYR B 1 30 ? -0.935 -0.205 -2.297 1.00 0.00 60 TYR B C 16
ATOM 23024 O O . TYR B 1 30 ? -0.757 -1.364 -2.660 1.00 0.00 60 TYR B O 16
ATOM 23042 N N . ILE B 1 31 ? -0.958 0.813 -3.159 1.00 0.00 61 ILE B N 16
ATOM 23043 C CA . ILE B 1 31 ? -0.753 0.706 -4.613 1.00 0.00 61 ILE B CA 16
ATOM 23044 C C . ILE B 1 31 ? 0.583 0.026 -4.883 1.00 0.00 61 ILE B C 16
ATOM 23045 O O . ILE B 1 31 ? 0.627 -0.980 -5.591 1.00 0.00 61 ILE B O 16
ATOM 23061 N N . LYS B 1 32 ? 1.657 0.523 -4.257 1.00 0.00 62 LYS B N 16
ATOM 23062 C CA . LYS B 1 32 ? 2.970 -0.117 -4.327 1.00 0.00 62 LYS B CA 16
ATOM 23063 C C . LYS B 1 32 ? 2.902 -1.564 -3.817 1.00 0.00 62 LYS B C 16
ATOM 23064 O O . LYS B 1 32 ? 3.181 -2.499 -4.555 1.00 0.00 62 LYS B O 16
ATOM 23083 N N . ARG B 1 33 ? 2.476 -1.759 -2.571 1.00 0.00 63 ARG B N 16
ATOM 23084 C CA . ARG B 1 33 ? 2.361 -3.039 -1.845 1.00 0.00 63 ARG B CA 16
ATOM 23085 C C . ARG B 1 33 ? 1.631 -4.118 -2.642 1.00 0.00 63 ARG B C 16
ATOM 23086 O O . ARG B 1 33 ? 2.039 -5.272 -2.590 1.00 0.00 63 ARG B O 16
ATOM 23107 N N . TYR B 1 34 ? 0.595 -3.758 -3.399 1.00 0.00 64 TYR B N 16
ATOM 23108 C CA . TYR B 1 34 ? -0.254 -4.681 -4.158 1.00 0.00 64 TYR B CA 16
ATOM 23109 C C . TYR B 1 34 ? 0.458 -5.295 -5.367 1.00 0.00 64 TYR B C 16
ATOM 23110 O O . TYR B 1 34 ? 0.339 -6.486 -5.647 1.00 0.00 64 TYR B O 16
ATOM 23128 N N . ILE B 1 35 ? 1.268 -4.473 -6.029 1.00 0.00 65 ILE B N 16
ATOM 23129 C CA . ILE B 1 35 ? 2.241 -4.880 -7.057 1.00 0.00 65 ILE B CA 16
ATOM 23130 C C . ILE B 1 35 ? 3.157 -5.943 -6.467 1.00 0.00 65 ILE B C 16
ATOM 23131 O O . ILE B 1 35 ? 3.313 -7.011 -7.048 1.00 0.00 65 ILE B O 16
ATOM 23147 N N . LEU B 1 36 ? 3.726 -5.676 -5.288 1.00 0.00 66 LEU B N 16
ATOM 23148 C CA . LEU B 1 36 ? 4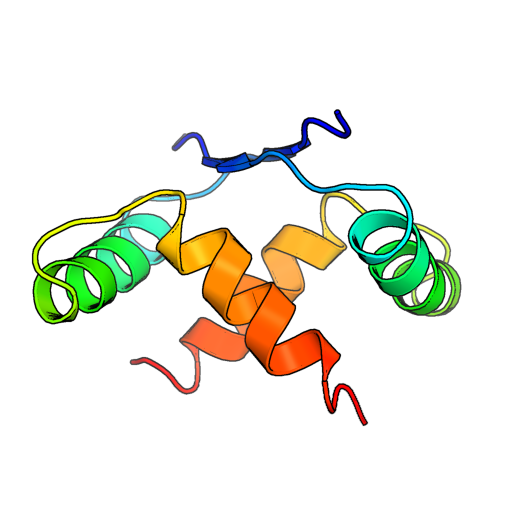.695 -6.566 -4.650 1.00 0.00 66 LEU B CA 16
ATOM 23149 C C . LEU B 1 36 ? 4.018 -7.864 -4.178 1.00 0.00 66 LEU B C 16
ATOM 23150 O O . LEU B 1 36 ? 4.582 -8.952 -4.299 1.00 0.00 66 LEU B O 16
ATOM 23166 N N . LYS B 1 37 ? 2.771 -7.747 -3.707 1.00 0.00 67 LYS B N 16
ATOM 23167 C CA . LYS B 1 37 ? 1.887 -8.847 -3.310 1.00 0.00 67 LYS B CA 16
ATOM 23168 C C . LYS B 1 37 ? 1.560 -9.777 -4.481 1.00 0.00 67 LYS B C 16
ATOM 23169 O O . LYS B 1 37 ? 1.554 -10.992 -4.308 1.00 0.00 67 LYS B O 16
ATOM 23188 N N . ALA B 1 38 ? 1.342 -9.224 -5.672 1.00 0.00 68 ALA B N 16
ATOM 23189 C CA . ALA B 1 38 ? 1.226 -9.986 -6.920 1.00 0.00 68 ALA B CA 16
ATOM 23190 C C . ALA B 1 38 ? 2.575 -10.594 -7.380 1.00 0.00 68 ALA B C 16
ATOM 23191 O O . ALA B 1 38 ? 2.626 -11.744 -7.820 1.00 0.00 68 ALA B O 16
ATOM 23198 N N . LEU B 1 39 ? 3.684 -9.852 -7.255 1.00 0.00 69 LEU B N 16
ATOM 23199 C CA . LEU B 1 39 ? 5.027 -10.215 -7.738 1.00 0.00 69 LEU B CA 16
ATOM 23200 C C . LEU B 1 39 ? 5.640 -11.417 -7.011 1.00 0.00 69 LEU B C 16
ATOM 23201 O O . LEU B 1 39 ? 6.490 -12.104 -7.580 1.00 0.00 69 LEU B O 16
ATOM 23217 N N . ARG B 1 40 ? 5.177 -11.708 -5.785 1.00 0.00 70 ARG B N 16
ATOM 23218 C CA . ARG B 1 40 ? 5.587 -12.885 -4.997 1.00 0.00 70 ARG B CA 16
ATOM 23219 C C . ARG B 1 40 ? 5.455 -14.208 -5.770 1.00 0.00 70 ARG B C 16
ATOM 23220 O O . ARG B 1 40 ? 6.278 -15.109 -5.598 1.00 0.00 70 ARG B O 16
ATOM 23241 N N . LYS B 1 41 ? 4.424 -14.299 -6.621 1.00 0.00 71 LYS B N 16
ATOM 23242 C CA . LYS B 1 41 ? 4.117 -15.415 -7.528 1.00 0.00 71 LYS B CA 16
ATOM 23243 C C . LYS B 1 41 ? 3.248 -14.937 -8.703 1.00 0.00 71 LYS B C 16
ATOM 23244 O O . LYS B 1 41 ? 2.033 -15.144 -8.720 1.00 0.00 71 LYS B O 16
ATOM 23263 N N . ILE B 1 42 ? 3.885 -14.286 -9.683 1.00 0.00 72 ILE B N 16
ATOM 23264 C CA . ILE B 1 42 ? 3.284 -13.821 -10.948 1.00 0.00 72 ILE B CA 16
ATOM 23265 C C . ILE B 1 42 ? 2.438 -14.916 -11.629 1.00 0.00 72 ILE B C 16
ATOM 23266 O O . ILE B 1 42 ? 1.285 -14.677 -11.998 1.00 0.00 72 ILE B O 16
ATOM 23282 N N . GLU B 1 43 ? 2.999 -16.124 -11.766 1.00 0.00 73 GLU B N 16
ATOM 23283 C CA . GLU B 1 43 ? 2.392 -17.336 -12.331 1.00 0.00 73 GLU B CA 16
ATOM 23284 C C . GLU B 1 43 ? 2.676 -18.582 -11.470 1.00 0.00 73 GLU B C 16
ATOM 23285 O O . GLU B 1 43 ? 3.853 -18.810 -11.101 1.00 0.00 73 GLU B O 16
ATOM 23297 N N . THR A 1 1 ? -8.578 13.528 -12.766 1.00 0.00 31 THR A N 17
ATOM 23298 C CA . THR A 1 1 ? -7.733 12.317 -12.791 1.00 0.00 31 THR A CA 17
ATOM 23299 C C . THR A 1 1 ? -6.994 12.146 -11.456 1.00 0.00 31 THR A C 17
ATOM 23300 O O . THR A 1 1 ? -6.768 13.124 -10.737 1.00 0.00 31 THR A O 17
ATOM 23311 N N . ARG A 1 2 ? -6.560 10.922 -11.127 1.00 0.00 32 ARG A N 17
ATOM 23312 C CA . ARG A 1 2 ? -5.766 10.596 -9.933 1.00 0.00 32 ARG A CA 17
ATOM 23313 C C . ARG A 1 2 ? -4.297 10.356 -10.258 1.00 0.00 32 ARG A C 17
ATOM 23314 O O . ARG A 1 2 ? -3.870 9.248 -10.579 1.00 0.00 32 ARG A O 17
ATOM 23335 N N . ALA A 1 3 ? -3.539 11.441 -10.123 1.00 0.00 33 ALA A N 17
ATOM 23336 C CA . ALA A 1 3 ? -2.093 11.498 -9.960 1.00 0.00 33 ALA A CA 17
ATOM 23337 C C . ALA A 1 3 ? -1.617 10.597 -8.800 1.00 0.00 33 ALA A C 17
ATOM 23338 O O . ALA A 1 3 ? -2.007 10.809 -7.647 1.00 0.00 33 ALA A O 17
ATOM 23345 N N . VAL A 1 4 ? -0.800 9.584 -9.096 1.00 0.00 34 VAL A N 17
ATOM 23346 C CA . VAL A 1 4 ? -0.337 8.551 -8.152 1.00 0.00 34 VAL A CA 17
ATOM 23347 C C . VAL A 1 4 ? 1.124 8.219 -8.427 1.00 0.00 34 VAL A C 17
ATOM 23348 O O . VAL A 1 4 ? 1.434 7.477 -9.353 1.00 0.00 34 VAL A O 17
ATOM 23361 N N . SER A 1 5 ? 2.029 8.798 -7.641 1.00 0.00 35 SER A N 17
ATOM 23362 C CA . SER A 1 5 ? 3.483 8.690 -7.813 1.00 0.00 35 SER A CA 17
ATOM 23363 C C . SER A 1 5 ? 4.155 7.940 -6.658 1.00 0.00 35 SER A C 17
ATOM 23364 O O . SER A 1 5 ? 4.071 8.367 -5.503 1.00 0.00 35 SER A O 17
ATOM 23372 N N . LEU A 1 6 ? 4.805 6.816 -6.973 1.00 0.00 36 LEU A N 17
ATOM 23373 C CA . LEU A 1 6 ? 5.488 5.906 -6.053 1.00 0.00 36 LEU A CA 17
ATOM 23374 C C . LEU A 1 6 ? 6.972 5.721 -6.422 1.00 0.00 36 LEU A C 17
ATOM 23375 O O . LEU A 1 6 ? 7.444 6.126 -7.489 1.00 0.00 36 LEU A O 17
ATOM 23391 N N . TYR A 1 7 ? 7.702 5.084 -5.504 1.00 0.00 37 TYR A N 17
ATOM 23392 C CA . TYR A 1 7 ? 9.162 5.033 -5.449 1.00 0.00 37 TYR A CA 17
ATOM 23393 C C . TYR A 1 7 ? 9.637 3.578 -5.321 1.00 0.00 37 TYR A C 17
ATOM 23394 O O . TYR A 1 7 ? 9.889 3.073 -4.225 1.00 0.00 37 TYR A O 17
ATOM 23412 N N . PHE A 1 8 ? 9.669 2.874 -6.455 1.00 0.00 38 PHE A N 17
ATOM 23413 C CA . PHE A 1 8 ? 10.123 1.496 -6.601 1.00 0.00 38 PHE A CA 17
ATOM 23414 C C . PHE A 1 8 ? 11.660 1.425 -6.535 1.00 0.00 38 PHE A C 17
ATOM 23415 O O . PHE A 1 8 ? 12.335 2.450 -6.642 1.00 0.00 38 PHE A O 17
ATOM 23432 N N . SER A 1 9 ? 12.230 0.221 -6.420 1.00 0.00 39 SER A N 17
ATOM 23433 C CA . SER A 1 9 ? 13.679 0.026 -6.582 1.00 0.00 39 SER A CA 17
ATOM 23434 C C . SER A 1 9 ? 14.050 -0.392 -7.997 1.00 0.00 39 SER A C 17
ATOM 23435 O O . SER A 1 9 ? 13.183 -0.749 -8.797 1.00 0.00 39 SER A O 17
ATOM 23443 N N . ASP A 1 10 ? 15.349 -0.376 -8.308 1.00 0.00 40 ASP A N 17
ATOM 23444 C CA . ASP A 1 10 ? 15.876 -0.881 -9.574 1.00 0.00 40 ASP A CA 17
ATOM 23445 C C . ASP A 1 10 ? 15.416 -2.321 -9.840 1.00 0.00 40 ASP A C 17
ATOM 23446 O O . ASP A 1 10 ? 15.000 -2.624 -10.953 1.00 0.00 40 ASP A O 17
ATOM 23455 N N . GLU A 1 11 ? 15.411 -3.193 -8.826 1.00 0.00 41 GLU A N 17
ATOM 23456 C CA . GLU A 1 11 ? 14.888 -4.562 -8.909 1.00 0.00 41 GLU A CA 17
ATOM 23457 C C . GLU A 1 11 ? 13.399 -4.591 -9.249 1.00 0.00 41 GLU A C 17
ATOM 23458 O O . GLU A 1 11 ? 12.999 -5.234 -10.221 1.00 0.00 41 GLU A O 17
ATOM 23470 N N . GLN A 1 12 ? 12.576 -3.898 -8.451 1.00 0.00 42 GLN A N 17
ATOM 23471 C CA . GLN A 1 12 ? 11.122 -3.869 -8.666 1.00 0.00 42 GLN A CA 17
ATOM 23472 C C . GLN A 1 12 ? 10.784 -3.337 -10.075 1.00 0.00 42 GLN A C 17
ATOM 23473 O O . GLN A 1 12 ? 9.946 -3.909 -10.772 1.00 0.00 42 GLN A O 17
ATOM 23487 N N . TYR A 1 13 ? 11.481 -2.292 -10.536 1.00 0.00 43 TYR A N 17
ATOM 23488 C CA . TYR A 1 13 ? 11.319 -1.722 -11.881 1.00 0.00 43 TYR A CA 17
ATOM 23489 C C . TYR A 1 13 ? 11.699 -2.707 -12.987 1.00 0.00 43 TYR A C 17
ATOM 23490 O O . TYR A 1 13 ? 10.977 -2.885 -13.964 1.00 0.00 43 TYR A O 17
ATOM 23508 N N . GLN A 1 14 ? 12.850 -3.353 -12.827 1.00 0.00 44 GLN A N 17
ATOM 23509 C CA . GLN A 1 14 ? 13.362 -4.336 -13.784 1.00 0.00 44 GLN A CA 17
ATOM 23510 C C . GLN A 1 14 ? 12.475 -5.580 -13.888 1.00 0.00 44 GLN A C 17
ATOM 23511 O O . GLN A 1 14 ? 12.281 -6.085 -14.991 1.00 0.00 44 GLN A O 17
ATOM 23525 N N . LYS A 1 15 ? 11.871 -6.053 -12.793 1.00 0.00 45 LYS A N 17
ATOM 23526 C CA . LYS A 1 15 ? 10.835 -7.088 -12.817 1.00 0.00 45 LYS A CA 17
ATOM 23527 C C . LYS A 1 15 ? 9.614 -6.655 -13.639 1.00 0.00 45 LYS A C 17
ATOM 23528 O O . LYS A 1 15 ? 9.110 -7.449 -14.434 1.00 0.00 45 LYS A O 17
ATOM 23547 N N . LEU A 1 16 ? 9.176 -5.396 -13.521 1.00 0.00 46 LEU A N 17
ATOM 23548 C CA . LEU A 1 16 ? 8.121 -4.838 -14.367 1.00 0.00 46 LEU A CA 17
ATOM 23549 C C . LEU A 1 16 ? 8.526 -4.733 -15.839 1.00 0.00 46 LEU A C 17
ATOM 23550 O O . LEU A 1 16 ? 7.749 -5.124 -16.700 1.00 0.00 46 LEU A O 17
ATOM 23566 N N . GLU A 1 17 ? 9.737 -4.272 -16.150 1.00 0.00 47 GLU A N 17
ATOM 23567 C CA . GLU A 1 17 ? 10.285 -4.297 -17.516 1.00 0.00 47 GLU A CA 17
ATOM 23568 C C . GLU A 1 17 ? 10.339 -5.718 -18.101 1.00 0.00 47 GLU A C 17
ATOM 23569 O O . GLU A 1 17 ? 9.954 -5.940 -19.251 1.00 0.00 47 GLU A O 17
ATOM 23581 N N . LYS A 1 18 ? 10.780 -6.705 -17.313 1.00 0.00 48 LYS A N 17
ATOM 23582 C CA . LYS A 1 18 ? 10.911 -8.101 -17.748 1.00 0.00 48 LYS A CA 17
ATOM 23583 C C . LYS A 1 18 ? 9.559 -8.766 -18.025 1.00 0.00 48 LYS A C 17
ATOM 23584 O O . LYS A 1 18 ? 9.477 -9.639 -18.890 1.00 0.00 48 LYS A O 17
ATOM 23603 N N . MET A 1 19 ? 8.487 -8.307 -17.376 1.00 0.00 49 MET A N 17
ATOM 23604 C CA . MET A 1 19 ? 7.109 -8.574 -17.751 1.00 0.00 49 MET A CA 17
ATOM 23605 C C . MET A 1 19 ? 6.691 -7.781 -19.001 1.00 0.00 49 MET A C 17
ATOM 23606 O O . MET A 1 19 ? 6.170 -8.357 -19.953 1.00 0.00 49 MET A O 17
ATOM 23620 N N . ALA A 1 20 ? 6.940 -6.469 -19.025 1.00 0.00 50 ALA A N 17
ATOM 23621 C CA . ALA A 1 20 ? 6.565 -5.548 -20.093 1.00 0.00 50 ALA A CA 17
ATOM 23622 C C . ALA A 1 20 ? 7.145 -5.914 -21.464 1.00 0.00 50 ALA A C 17
ATOM 23623 O O . ALA A 1 20 ? 6.501 -5.645 -22.473 1.00 0.00 50 ALA A O 17
ATOM 23630 N N . ASN A 1 21 ? 8.294 -6.586 -21.532 1.00 0.00 51 ASN A N 17
ATOM 23631 C CA . ASN A 1 21 ? 8.849 -7.138 -22.770 1.00 0.00 51 ASN A CA 17
ATOM 23632 C C . ASN A 1 21 ? 7.906 -8.154 -23.457 1.00 0.00 51 ASN A C 17
ATOM 23633 O O . ASN A 1 21 ? 7.924 -8.271 -24.681 1.00 0.00 51 ASN A O 17
ATOM 23644 N N . GLU A 1 22 ? 7.023 -8.826 -22.710 1.00 0.00 52 GLU A N 17
ATOM 23645 C CA . GLU A 1 22 ? 5.969 -9.687 -23.266 1.00 0.00 52 GLU A CA 17
ATOM 23646 C C . GLU A 1 22 ? 4.873 -8.885 -24.006 1.00 0.00 52 GLU A C 17
ATOM 23647 O O . GLU A 1 22 ? 4.299 -9.357 -24.987 1.00 0.00 52 GLU A O 17
ATOM 23659 N N . GLU A 1 23 ? 4.629 -7.641 -23.577 1.00 0.00 53 GLU A N 17
ATOM 23660 C CA . GLU A 1 23 ? 3.759 -6.641 -24.223 1.00 0.00 53 GLU A CA 17
ATOM 23661 C C . GLU A 1 23 ? 4.549 -5.709 -25.181 1.00 0.00 53 GLU A C 17
ATOM 23662 O O . GLU A 1 23 ? 3.985 -4.814 -25.812 1.00 0.00 53 GLU A O 17
ATOM 23674 N N . GLU A 1 24 ? 5.858 -5.948 -25.325 1.00 0.00 54 GLU A N 17
ATOM 23675 C CA . GLU A 1 24 ? 6.832 -5.230 -26.163 1.00 0.00 54 GLU A CA 17
ATOM 23676 C C . GLU A 1 24 ? 7.160 -3.814 -25.630 1.00 0.00 54 GLU A C 17
ATOM 23677 O O . GLU A 1 24 ? 7.164 -2.819 -26.357 1.00 0.00 54 GLU A O 17
ATOM 23689 N N . GLU A 1 25 ? 7.473 -3.758 -24.330 1.00 0.00 55 GLU A N 17
ATOM 23690 C CA . GLU A 1 25 ? 7.889 -2.616 -23.503 1.00 0.00 55 GLU A CA 17
ATOM 23691 C C . GLU A 1 25 ? 6.820 -1.513 -23.341 1.00 0.00 55 GLU A C 17
ATOM 23692 O O . GLU A 1 25 ? 6.555 -0.705 -24.235 1.00 0.00 55 GLU A O 17
ATOM 23704 N N . SER A 1 26 ? 6.199 -1.490 -22.160 1.00 0.00 56 SER A N 17
ATOM 23705 C CA . SER A 1 26 ? 5.027 -0.678 -21.783 1.00 0.00 56 SER A CA 17
ATOM 23706 C C . SER A 1 26 ? 5.048 -0.286 -20.293 1.00 0.00 56 SER A C 17
ATOM 23707 O O . SER A 1 26 ? 4.000 -0.062 -19.677 1.00 0.00 56 SER A O 17
ATOM 23715 N N . VAL A 1 27 ? 6.242 -0.250 -19.680 1.00 0.00 57 VAL A N 17
ATOM 23716 C CA . VAL A 1 27 ? 6.424 -0.073 -18.228 1.00 0.00 57 VAL A CA 17
ATOM 23717 C C . VAL A 1 27 ? 5.733 1.216 -17.752 1.00 0.00 57 VAL A C 17
ATOM 23718 O O . VAL A 1 27 ? 6.011 2.301 -18.267 1.00 0.00 57 VAL A O 17
ATOM 23731 N N . GLY A 1 28 ? 4.805 1.096 -16.801 1.00 0.00 58 GLY A N 17
ATOM 23732 C CA . GLY A 1 28 ? 3.909 2.173 -16.352 1.00 0.00 58 GLY A CA 17
ATOM 23733 C C . GLY A 1 28 ? 2.452 1.826 -16.643 1.00 0.00 58 GLY A C 17
ATOM 23734 O O . GLY A 1 28 ? 1.639 1.677 -15.729 1.00 0.00 58 GLY A O 17
ATOM 23738 N N . SER A 1 29 ? 2.143 1.594 -17.919 1.00 0.00 59 SER A N 17
ATOM 23739 C CA . SER A 1 29 ? 0.860 1.030 -18.355 1.00 0.00 59 SER A CA 17
ATOM 23740 C C . SER A 1 29 ? 0.681 -0.393 -17.827 1.00 0.00 59 SER A C 17
ATOM 23741 O O . SER A 1 29 ? -0.363 -0.706 -17.259 1.00 0.00 59 SER A O 17
ATOM 23749 N N . TYR A 1 30 ? 1.728 -1.226 -17.906 1.00 0.00 60 TYR A N 17
ATOM 23750 C CA . TYR A 1 30 ? 1.743 -2.580 -17.334 1.00 0.00 60 TYR A CA 17
ATOM 23751 C C . TYR A 1 30 ? 1.412 -2.588 -15.833 1.00 0.00 60 TYR A C 17
ATOM 23752 O O . TYR A 1 30 ? 0.631 -3.414 -15.365 1.00 0.00 60 TYR A O 17
ATOM 23770 N N . ILE A 1 31 ? 1.977 -1.630 -15.087 1.00 0.00 61 ILE A N 17
ATOM 23771 C CA . ILE A 1 31 ? 1.753 -1.445 -13.640 1.00 0.00 61 ILE A CA 17
ATOM 23772 C C . ILE A 1 31 ? 0.264 -1.230 -13.379 1.00 0.00 61 ILE A C 17
ATOM 23773 O O . ILE A 1 31 ? -0.340 -1.963 -12.589 1.00 0.00 61 ILE A O 17
ATOM 23789 N N . LYS A 1 32 ? -0.344 -0.261 -14.080 1.00 0.00 62 LYS A N 17
ATOM 23790 C CA . LYS A 1 32 ? -1.781 0.006 -13.958 1.00 0.00 62 LYS A CA 17
ATOM 23791 C C . LYS A 1 32 ? -2.592 -1.232 -14.342 1.00 0.00 62 LYS A C 17
ATOM 23792 O O . LYS A 1 32 ? -3.438 -1.691 -13.583 1.00 0.00 62 LYS A O 17
ATOM 23811 N N . ARG A 1 33 ? -2.292 -1.817 -15.503 1.00 0.00 63 ARG A N 17
ATOM 23812 C CA . ARG A 1 33 ? -2.976 -2.982 -16.079 1.00 0.00 63 ARG A CA 17
ATOM 23813 C C . ARG A 1 33 ? -2.998 -4.174 -15.129 1.00 0.00 63 ARG A C 17
ATOM 23814 O O . ARG A 1 33 ? -4.021 -4.849 -15.068 1.00 0.00 63 ARG A O 17
ATOM 23835 N N . TYR A 1 34 ? -1.935 -4.403 -14.356 1.00 0.00 64 TYR A N 17
ATOM 23836 C CA . TYR A 1 34 ? -1.844 -5.486 -13.372 1.00 0.00 64 TYR A CA 17
ATOM 23837 C C . TYR A 1 34 ? -2.761 -5.268 -12.162 1.00 0.00 64 TYR A C 17
ATOM 23838 O O . TYR A 1 34 ? -3.464 -6.172 -11.720 1.00 0.00 64 TYR A O 17
ATOM 23856 N N . ILE A 1 35 ? -2.782 -4.039 -11.651 1.00 0.00 65 ILE A N 17
ATOM 23857 C CA . ILE A 1 35 ? -3.699 -3.584 -10.593 1.00 0.00 65 ILE A CA 17
ATOM 23858 C C . ILE A 1 35 ? -5.151 -3.718 -11.065 1.00 0.00 65 ILE A C 17
ATOM 23859 O O . ILE A 1 35 ? -5.999 -4.207 -10.326 1.00 0.00 65 ILE A O 17
ATOM 23875 N N . LEU A 1 36 ? -5.435 -3.356 -12.318 1.00 0.00 66 LEU A N 17
ATOM 23876 C CA . LEU A 1 36 ? -6.768 -3.439 -12.925 1.00 0.00 66 LEU A CA 17
ATOM 23877 C C . LEU A 1 36 ? -7.176 -4.904 -13.144 1.00 0.00 66 LEU A C 17
ATOM 23878 O O . LEU A 1 36 ? -8.322 -5.280 -12.888 1.00 0.00 66 LEU A O 17
ATOM 23894 N N . LYS A 1 37 ? -6.217 -5.750 -13.540 1.00 0.00 67 LYS A N 17
ATOM 23895 C CA . LYS A 1 37 ? -6.361 -7.205 -13.665 1.00 0.00 67 LYS A CA 17
ATOM 23896 C C . LYS A 1 37 ? -6.698 -7.857 -12.322 1.00 0.00 67 LYS A C 17
ATOM 23897 O O . LYS A 1 37 ? -7.590 -8.702 -12.245 1.00 0.00 67 LYS A O 17
ATOM 23916 N N . ALA A 1 38 ? -6.019 -7.429 -11.260 1.00 0.00 68 ALA A N 17
ATOM 23917 C CA . ALA A 1 38 ? -6.280 -7.859 -9.891 1.00 0.00 68 ALA A CA 17
ATOM 23918 C C . ALA A 1 38 ? -7.643 -7.375 -9.368 1.00 0.00 68 ALA A C 17
ATOM 23919 O O . ALA A 1 38 ? -8.348 -8.138 -8.712 1.00 0.00 68 ALA A O 17
ATOM 23926 N N . LEU A 1 39 ? -8.056 -6.144 -9.691 1.00 0.00 69 LEU A N 17
ATOM 23927 C CA . LEU A 1 39 ? -9.293 -5.513 -9.213 1.00 0.00 69 LEU A CA 17
ATOM 23928 C C . LEU A 1 39 ? -10.548 -6.271 -9.655 1.00 0.00 69 LEU A C 17
ATOM 23929 O O . LEU A 1 39 ? -11.549 -6.291 -8.937 1.00 0.00 69 LEU A O 17
ATOM 23945 N N . ARG A 1 40 ? -10.467 -6.949 -10.804 1.00 0.00 70 ARG A N 17
ATOM 23946 C CA . ARG A 1 40 ? -11.476 -7.872 -11.323 1.00 0.00 70 ARG A CA 17
ATOM 23947 C C . ARG A 1 40 ? -11.810 -9.037 -10.376 1.00 0.00 70 ARG A C 17
ATOM 23948 O O . ARG A 1 40 ? -12.938 -9.531 -10.409 1.00 0.00 70 ARG A O 17
ATOM 23969 N N . LYS A 1 41 ? -10.847 -9.473 -9.550 1.00 0.00 71 LYS A N 17
ATOM 23970 C CA . LYS A 1 41 ? -10.953 -10.608 -8.610 1.00 0.00 71 LYS A CA 17
ATOM 23971 C C . LYS A 1 41 ? -9.931 -10.546 -7.455 1.00 0.00 71 LYS A C 17
ATOM 23972 O O . LYS A 1 41 ? -9.136 -11.470 -7.268 1.00 0.00 71 LYS A O 17
ATOM 23991 N N . ILE A 1 42 ? -9.956 -9.464 -6.664 1.00 0.00 72 ILE A N 17
ATOM 23992 C CA . ILE A 1 42 ? -9.074 -9.273 -5.492 1.00 0.00 72 ILE A CA 17
ATOM 23993 C C . ILE A 1 42 ? -9.140 -10.470 -4.519 1.00 0.00 72 ILE A C 17
ATOM 23994 O O . ILE A 1 42 ? -8.102 -11.013 -4.131 1.00 0.00 72 ILE A O 17
ATOM 24010 N N . GLU A 1 43 ? -10.351 -10.883 -4.123 1.00 0.00 73 GLU A N 17
ATOM 24011 C CA . GLU A 1 43 ? -10.626 -12.062 -3.279 1.00 0.00 73 GLU A CA 17
ATOM 24012 C C . GLU A 1 43 ? -10.458 -13.402 -4.027 1.00 0.00 73 GLU A C 17
ATOM 24013 O O . GLU A 1 43 ? -9.684 -14.258 -3.540 1.00 0.00 73 GLU A O 17
ATOM 24025 N N . THR B 1 1 ? 16.290 6.753 -5.691 1.00 0.00 31 THR B N 17
ATOM 24026 C CA . THR B 1 1 ? 15.233 5.762 -5.961 1.00 0.00 31 THR B CA 17
ATOM 24027 C C . THR B 1 1 ? 14.690 5.892 -7.392 1.00 0.00 31 THR B C 17
ATOM 24028 O O . THR B 1 1 ? 15.124 6.765 -8.153 1.00 0.00 31 THR B O 17
ATOM 24039 N N . ARG B 1 2 ? 13.756 5.020 -7.779 1.00 0.00 32 ARG B N 17
ATOM 24040 C CA . ARG B 1 2 ? 13.071 5.021 -9.081 1.00 0.00 32 ARG B CA 17
ATOM 24041 C C . ARG B 1 2 ? 11.768 5.832 -9.034 1.00 0.00 32 ARG B C 17
ATOM 24042 O O . ARG B 1 2 ? 11.343 6.284 -7.970 1.00 0.00 32 ARG B O 17
ATOM 24063 N N . ALA B 1 3 ? 11.131 6.012 -10.189 1.00 0.00 33 ALA B N 17
ATOM 24064 C CA . ALA B 1 3 ? 9.931 6.828 -10.372 1.00 0.00 33 ALA B CA 17
ATOM 24065 C C . ALA B 1 3 ? 8.821 6.035 -11.085 1.00 0.00 33 ALA B C 17
ATOM 24066 O O . ALA B 1 3 ? 8.978 5.604 -12.230 1.00 0.00 33 ALA B O 17
ATOM 24073 N N . VAL B 1 4 ? 7.698 5.841 -10.393 1.00 0.00 34 VAL B N 17
ATOM 24074 C CA . VAL B 1 4 ? 6.498 5.123 -10.851 1.00 0.00 34 VAL B CA 17
ATOM 24075 C C . VAL B 1 4 ? 5.285 6.026 -10.687 1.00 0.00 34 VAL B C 17
ATOM 24076 O O . VAL B 1 4 ? 4.653 6.056 -9.638 1.00 0.00 34 VAL B O 17
ATOM 24089 N N . SER B 1 5 ? 4.982 6.798 -11.728 1.00 0.00 35 SER B N 17
ATOM 24090 C CA . SER B 1 5 ? 3.866 7.747 -11.737 1.00 0.00 35 SER B CA 17
ATOM 24091 C C . SER B 1 5 ? 2.742 7.280 -12.659 1.00 0.00 35 SER B C 17
ATOM 24092 O O . SER B 1 5 ? 2.969 6.972 -13.833 1.00 0.00 35 SER B O 17
ATOM 24100 N N . LEU B 1 6 ? 1.531 7.210 -12.109 1.00 0.00 36 LEU B N 17
ATOM 24101 C CA . LEU B 1 6 ? 0.317 6.714 -12.745 1.00 0.00 36 LEU B CA 17
ATOM 24102 C C . LEU B 1 6 ? -0.776 7.795 -12.786 1.00 0.00 36 LEU B C 17
ATOM 24103 O O . LEU B 1 6 ? -0.761 8.769 -12.027 1.00 0.00 36 LEU B O 17
ATOM 24119 N N . TYR B 1 7 ? -1.763 7.550 -13.647 1.00 0.00 37 TYR B N 17
ATOM 24120 C CA . TYR B 1 7 ? -2.981 8.335 -13.826 1.00 0.00 37 TYR B CA 17
ATOM 24121 C C . TYR B 1 7 ? -4.194 7.403 -13.714 1.00 0.00 37 TYR B C 17
ATOM 24122 O O . TYR B 1 7 ? -4.721 6.903 -14.712 1.00 0.00 37 TYR B O 17
ATOM 24140 N N . PHE B 1 8 ? -4.586 7.101 -12.477 1.00 0.00 38 PHE B N 17
ATOM 24141 C CA . PHE B 1 8 ? -5.803 6.382 -12.125 1.00 0.00 38 PHE B CA 17
ATOM 24142 C C . PHE B 1 8 ? -7.053 7.270 -12.289 1.00 0.00 38 PHE B C 17
ATOM 24143 O O . PHE B 1 8 ? -6.958 8.458 -12.611 1.00 0.00 38 PHE B O 17
ATOM 24160 N N . SER B 1 9 ? -8.234 6.710 -12.022 1.00 0.00 39 SER B N 17
ATOM 24161 C CA . SER B 1 9 ? -9.491 7.448 -11.888 1.00 0.00 39 SER B CA 17
ATOM 24162 C C . SER B 1 9 ? -10.317 6.909 -10.716 1.00 0.00 39 SER B C 17
ATOM 24163 O O . SER B 1 9 ? -9.861 6.031 -9.980 1.00 0.00 39 SER B O 17
ATOM 24171 N N . ASP B 1 10 ? -11.493 7.494 -10.488 1.00 0.00 40 ASP B N 17
ATOM 24172 C CA . ASP B 1 10 ? -12.269 7.366 -9.255 1.00 0.00 40 ASP B CA 17
ATOM 24173 C C . ASP B 1 10 ? -12.510 5.908 -8.842 1.00 0.00 40 ASP B C 17
ATOM 24174 O O . ASP B 1 10 ? -12.164 5.526 -7.730 1.00 0.00 40 ASP B O 17
ATOM 24183 N N . GLU B 1 11 ? -13.045 5.074 -9.736 1.00 0.00 41 GLU B N 17
ATOM 24184 C CA . GLU B 1 11 ? -13.366 3.663 -9.469 1.00 0.00 41 GLU B CA 17
ATOM 24185 C C . GLU B 1 11 ? -12.149 2.860 -8.997 1.00 0.00 41 GLU B C 17
ATOM 24186 O O . GLU B 1 11 ? -12.190 2.202 -7.957 1.00 0.00 41 GLU B O 17
ATOM 24198 N N . GLN B 1 12 ? -11.059 2.941 -9.760 1.00 0.00 42 GLN B N 17
ATOM 24199 C CA . GLN B 1 12 ? -9.761 2.330 -9.459 1.00 0.00 42 GLN B CA 17
ATOM 24200 C C . GLN B 1 12 ? -9.237 2.791 -8.093 1.00 0.00 42 GLN B C 17
ATOM 24201 O O . GLN B 1 12 ? -8.853 1.962 -7.264 1.00 0.00 42 GLN B O 17
ATOM 24215 N N . TYR B 1 13 ? -9.259 4.103 -7.837 1.00 0.00 43 TYR B N 17
ATOM 24216 C CA . TYR B 1 13 ? -8.759 4.696 -6.597 1.00 0.00 43 TYR B CA 17
ATOM 24217 C C . TYR B 1 13 ? -9.618 4.300 -5.385 1.00 0.00 43 TYR B C 17
ATOM 24218 O O . TYR B 1 13 ? -9.086 3.969 -4.326 1.00 0.00 43 TYR B O 17
ATOM 24236 N N . GLN B 1 14 ? -10.943 4.264 -5.553 1.00 0.00 44 GLN B N 17
ATOM 24237 C CA . GLN B 1 14 ? -11.898 3.860 -4.522 1.00 0.00 44 GLN B CA 17
ATOM 24238 C C . GLN B 1 14 ? -11.756 2.390 -4.135 1.00 0.00 44 GLN B C 17
ATOM 24239 O O . GLN B 1 14 ? -11.738 2.075 -2.947 1.00 0.00 44 GLN B O 17
ATOM 24253 N N . LYS B 1 15 ? -11.626 1.478 -5.105 1.00 0.00 45 LYS B N 17
ATOM 24254 C CA . LYS B 1 15 ? -11.384 0.054 -4.848 1.00 0.00 45 LYS B CA 17
ATOM 24255 C C . LYS B 1 15 ? -10.068 -0.173 -4.096 1.00 0.00 45 LYS B C 17
ATOM 24256 O O . LYS B 1 15 ? -10.028 -0.970 -3.158 1.00 0.00 45 LYS B O 17
ATOM 24275 N N . LEU B 1 16 ? -9.008 0.559 -4.455 1.00 0.00 46 LEU B N 17
ATOM 24276 C CA . LEU B 1 16 ? -7.740 0.517 -3.726 1.00 0.00 46 LEU B CA 17
ATOM 24277 C C . LEU B 1 16 ? -7.838 1.102 -2.309 1.00 0.00 46 LEU B C 17
ATOM 24278 O O . LEU B 1 16 ? -7.303 0.523 -1.369 1.00 0.00 46 LEU B O 17
ATOM 24294 N N . GLU B 1 17 ? -8.579 2.193 -2.120 1.00 0.00 47 GLU B N 17
ATOM 24295 C CA . GLU B 1 17 ? -8.904 2.732 -0.792 1.00 0.00 47 GLU B CA 17
ATOM 24296 C C . GLU B 1 17 ? -9.722 1.747 0.065 1.00 0.00 47 GLU B C 17
ATOM 24297 O O . GLU B 1 17 ? -9.444 1.578 1.254 1.00 0.00 47 GLU B O 17
ATOM 24309 N N . LYS B 1 18 ? -10.688 1.037 -0.533 1.00 0.00 48 LYS B N 17
ATOM 24310 C CA . LYS B 1 18 ? -11.495 0.008 0.135 1.00 0.00 48 LYS B CA 17
ATOM 24311 C C . LYS B 1 18 ? -10.627 -1.140 0.663 1.00 0.00 48 LYS B C 17
ATOM 24312 O O . LYS B 1 18 ? -10.851 -1.620 1.773 1.00 0.00 48 LYS B O 17
ATOM 24331 N N . MET B 1 19 ? -9.593 -1.532 -0.087 1.00 0.00 49 MET B N 17
ATOM 24332 C CA . MET B 1 19 ? -8.536 -2.434 0.352 1.00 0.00 49 MET B CA 17
ATOM 24333 C C . MET B 1 19 ? -7.662 -1.815 1.456 1.00 0.00 49 MET B C 17
ATOM 24334 O O . MET B 1 19 ? -7.377 -2.472 2.454 1.00 0.00 49 MET B O 17
ATOM 24348 N N . ALA B 1 20 ? -7.256 -0.551 1.309 1.00 0.00 50 ALA B N 17
ATOM 24349 C CA . ALA B 1 20 ? -6.396 0.178 2.240 1.00 0.00 50 ALA B CA 17
ATOM 24350 C C . ALA B 1 20 ? -6.961 0.313 3.656 1.00 0.00 50 ALA B C 17
ATOM 24351 O O . ALA B 1 20 ? -6.179 0.451 4.592 1.00 0.00 50 ALA B O 17
ATOM 24358 N N . ASN B 1 21 ? -8.270 0.171 3.858 1.00 0.00 51 ASN B N 17
ATOM 24359 C CA . ASN B 1 21 ? -8.866 0.019 5.186 1.00 0.00 51 ASN B CA 17
ATOM 24360 C C . ASN B 1 21 ? -8.329 -1.203 5.963 1.00 0.00 51 ASN B C 17
ATOM 24361 O O . ASN B 1 21 ? -8.260 -1.163 7.191 1.00 0.00 51 ASN B O 17
ATOM 24372 N N . GLU B 1 22 ? -7.861 -2.253 5.277 1.00 0.00 52 GLU B N 17
ATOM 24373 C CA . GLU B 1 22 ? -7.174 -3.402 5.884 1.00 0.00 52 GLU B CA 17
ATOM 24374 C C . GLU B 1 22 ? -5.763 -3.041 6.401 1.00 0.00 52 GLU B C 17
ATOM 24375 O O . GLU B 1 22 ? -5.303 -3.582 7.407 1.00 0.00 52 GLU B O 17
ATOM 24387 N N . GLU B 1 23 ? -5.096 -2.078 5.754 1.00 0.00 53 GLU B N 17
ATOM 24388 C CA . GLU B 1 23 ? -3.848 -1.437 6.209 1.00 0.00 53 GLU B CA 17
ATOM 24389 C C . GLU B 1 23 ? -4.114 -0.243 7.157 1.00 0.00 53 GLU B C 17
ATOM 24390 O O . GLU B 1 23 ? -3.185 0.429 7.605 1.00 0.00 53 GLU B O 17
ATOM 24402 N N . GLU B 1 24 ? -5.388 0.011 7.478 1.00 0.00 54 GLU B N 17
ATOM 24403 C CA . GLU B 1 24 ? -5.900 1.103 8.318 1.00 0.00 54 GLU B CA 17
ATOM 24404 C C . GLU B 1 24 ? -5.678 2.491 7.675 1.00 0.00 54 GLU B C 17
ATOM 24405 O O . GLU B 1 24 ? -5.202 3.440 8.300 1.00 0.00 54 GLU B O 17
ATOM 24417 N N . GLU B 1 25 ? -6.060 2.589 6.395 1.00 0.00 55 GLU B N 17
ATOM 24418 C CA . GLU B 1 25 ? -5.860 3.696 5.447 1.00 0.00 55 GLU B CA 17
ATOM 24419 C C . GLU B 1 25 ? -4.376 4.001 5.144 1.00 0.00 55 GLU B C 17
ATOM 24420 O O . GLU B 1 25 ? -3.682 4.687 5.900 1.00 0.00 55 GLU B O 17
ATOM 24432 N N . SER B 1 26 ? -3.879 3.498 4.008 1.00 0.00 56 SER B N 17
ATOM 24433 C CA . SER B 1 26 ? -2.494 3.676 3.537 1.00 0.00 56 SER B CA 17
ATOM 24434 C C . SER B 1 26 ? -2.438 3.761 2.000 1.00 0.00 56 SER B C 17
ATOM 24435 O O . SER B 1 26 ? -1.576 3.163 1.348 1.00 0.00 56 SER B O 17
ATOM 24443 N N . VAL B 1 27 ? -3.417 4.458 1.403 1.00 0.00 57 VAL B N 17
ATOM 24444 C CA . VAL B 1 27 ? -3.618 4.546 -0.055 1.00 0.00 57 VAL B CA 17
ATOM 24445 C C . VAL B 1 27 ? -2.381 5.167 -0.723 1.00 0.00 57 VAL B C 17
ATOM 24446 O O . VAL B 1 27 ? -2.015 6.307 -0.432 1.00 0.00 57 VAL B O 17
ATOM 24459 N N . GLY B 1 28 ? -1.701 4.398 -1.576 1.00 0.00 58 GLY B N 17
ATOM 24460 C CA . GLY B 1 28 ? -0.394 4.732 -2.163 1.00 0.00 58 GLY B CA 17
ATOM 24461 C C . GLY B 1 28 ? 0.631 3.651 -1.844 1.00 0.00 58 GLY B C 17
ATOM 24462 O O . GLY B 1 28 ? 1.147 2.977 -2.736 1.00 0.00 58 GLY B O 17
ATOM 24466 N N . SER B 1 29 ? 0.870 3.399 -0.560 1.00 0.00 59 SER B N 17
ATOM 24467 C CA . SER B 1 29 ? 1.682 2.270 -0.116 1.00 0.00 59 SER B CA 17
ATOM 24468 C C . SER B 1 29 ? 1.043 0.944 -0.509 1.00 0.00 59 SER B C 17
ATOM 24469 O O . SER B 1 29 ? 1.748 0.047 -0.955 1.00 0.00 59 SER B O 17
ATOM 24477 N N . TYR B 1 30 ? -0.289 0.841 -0.430 1.00 0.00 60 TYR B N 17
ATOM 24478 C CA . TYR B 1 30 ? -1.039 -0.334 -0.881 1.00 0.00 60 TYR B CA 17
ATOM 24479 C C . TYR B 1 30 ? -0.835 -0.635 -2.375 1.00 0.00 60 TYR B C 17
ATOM 24480 O O . TYR B 1 30 ? -0.655 -1.790 -2.747 1.00 0.00 60 TYR B O 17
ATOM 24498 N N . ILE B 1 31 ? -0.802 0.398 -3.226 1.00 0.00 61 ILE B N 17
ATOM 24499 C CA . ILE B 1 31 ? -0.517 0.296 -4.675 1.00 0.00 61 ILE B CA 17
ATOM 24500 C C . ILE B 1 31 ? 0.831 -0.373 -4.898 1.00 0.00 61 ILE B C 17
ATOM 24501 O O . ILE B 1 31 ? 0.922 -1.370 -5.619 1.00 0.00 61 ILE B O 17
ATOM 24517 N N . LYS B 1 32 ? 1.870 0.146 -4.233 1.00 0.00 62 LYS B N 17
ATOM 24518 C CA . LYS B 1 32 ? 3.200 -0.453 -4.248 1.00 0.00 62 LYS B CA 17
ATOM 24519 C C . LYS B 1 32 ? 3.141 -1.897 -3.745 1.00 0.00 62 LYS B C 17
ATOM 24520 O O . LYS B 1 32 ? 3.498 -2.827 -4.462 1.00 0.00 62 LYS B O 17
ATOM 24539 N N . ARG B 1 33 ? 2.652 -2.092 -2.519 1.00 0.00 63 ARG B N 17
ATOM 24540 C CA . ARG B 1 33 ? 2.620 -3.367 -1.791 1.00 0.00 63 ARG B CA 17
ATOM 24541 C C . ARG B 1 33 ? 1.904 -4.457 -2.576 1.00 0.00 63 ARG B C 17
ATOM 24542 O O . ARG B 1 33 ? 2.366 -5.588 -2.550 1.00 0.00 63 ARG B O 17
ATOM 24563 N N . TYR B 1 34 ? 0.846 -4.142 -3.320 1.00 0.00 64 TYR B N 17
ATOM 24564 C CA . TYR B 1 34 ? 0.110 -5.124 -4.119 1.00 0.00 64 TYR B CA 17
ATOM 24565 C C . TYR B 1 34 ? 0.981 -5.733 -5.224 1.00 0.00 64 TYR B C 17
ATOM 24566 O O . TYR B 1 34 ? 1.085 -6.949 -5.374 1.00 0.00 64 TYR B O 17
ATOM 24584 N N . ILE B 1 35 ? 1.646 -4.855 -5.967 1.00 0.00 65 ILE B N 17
ATOM 24585 C CA . ILE B 1 35 ? 2.596 -5.172 -7.038 1.00 0.00 65 ILE B CA 17
ATOM 24586 C C . ILE B 1 35 ? 3.815 -5.905 -6.474 1.00 0.00 65 ILE B C 17
ATOM 24587 O O . ILE B 1 35 ? 4.249 -6.909 -7.034 1.00 0.00 65 ILE B O 17
ATOM 24603 N N . LEU B 1 36 ? 4.345 -5.439 -5.343 1.00 0.00 66 LEU B N 17
ATOM 24604 C CA . LEU B 1 36 ? 5.548 -5.989 -4.712 1.00 0.00 66 LEU B CA 17
ATOM 24605 C C . LEU B 1 36 ? 5.262 -7.375 -4.113 1.00 0.00 66 LEU B C 17
ATOM 24606 O O . LEU B 1 36 ? 6.114 -8.264 -4.153 1.00 0.00 66 LEU B O 17
ATOM 24622 N N . LYS B 1 37 ? 4.032 -7.588 -3.633 1.00 0.00 67 LYS B N 17
ATOM 24623 C CA . LYS B 1 37 ? 3.502 -8.881 -3.195 1.00 0.00 67 LYS B CA 17
ATOM 24624 C C . LYS B 1 37 ? 3.317 -9.843 -4.369 1.00 0.00 67 LYS B C 17
ATOM 24625 O O . LYS B 1 37 ? 3.764 -10.986 -4.299 1.00 0.00 67 LYS B O 17
ATOM 24644 N N . ALA B 1 38 ? 2.712 -9.373 -5.461 1.00 0.00 68 ALA B N 17
ATOM 24645 C CA . ALA B 1 38 ? 2.528 -10.140 -6.694 1.00 0.00 68 ALA B CA 17
ATOM 24646 C C . ALA B 1 38 ? 3.865 -10.581 -7.315 1.00 0.00 68 ALA B C 17
ATOM 24647 O O . ALA B 1 38 ? 3.965 -11.684 -7.843 1.00 0.00 68 ALA B O 17
ATOM 24654 N N . LEU B 1 39 ? 4.915 -9.763 -7.192 1.00 0.00 69 LEU B N 17
ATOM 24655 C CA . LEU B 1 39 ? 6.250 -9.992 -7.760 1.00 0.00 69 LEU B CA 17
ATOM 24656 C C . LEU B 1 39 ? 6.926 -11.257 -7.221 1.00 0.00 69 LEU B C 17
ATOM 24657 O O . LEU B 1 39 ? 7.727 -11.876 -7.925 1.00 0.00 69 LEU B O 17
ATOM 24673 N N . ARG B 1 40 ? 6.568 -11.666 -5.997 1.00 0.00 70 ARG B N 17
ATOM 24674 C CA . ARG B 1 40 ? 7.013 -12.920 -5.382 1.00 0.00 70 ARG B CA 17
ATOM 24675 C C . ARG B 1 40 ? 6.614 -14.155 -6.203 1.00 0.00 70 ARG B C 17
ATOM 24676 O O . ARG B 1 40 ? 7.427 -15.068 -6.349 1.00 0.00 70 ARG B O 17
ATOM 24697 N N . LYS B 1 41 ? 5.396 -14.157 -6.768 1.00 0.00 71 LYS B N 17
ATOM 24698 C CA . LYS B 1 41 ? 4.874 -15.147 -7.730 1.00 0.00 71 LYS B CA 17
ATOM 24699 C C . LYS B 1 41 ? 3.910 -14.525 -8.760 1.00 0.00 71 LYS B C 17
ATOM 24700 O O . LYS B 1 41 ? 2.692 -14.712 -8.671 1.00 0.00 71 LYS B O 17
ATOM 24719 N N . ILE B 1 42 ? 4.448 -13.841 -9.776 1.00 0.00 72 ILE B N 17
ATOM 24720 C CA . ILE B 1 42 ? 3.699 -13.501 -11.006 1.00 0.00 72 ILE B CA 17
ATOM 24721 C C . ILE B 1 42 ? 3.110 -14.765 -11.674 1.00 0.00 72 ILE B C 17
ATOM 24722 O O . ILE B 1 42 ? 1.980 -14.742 -12.164 1.00 0.00 72 ILE B O 17
ATOM 24738 N N . GLU B 1 43 ? 3.840 -15.886 -11.620 1.00 0.00 73 GLU B N 17
ATOM 24739 C CA . GLU B 1 43 ? 3.442 -17.256 -11.985 1.00 0.00 73 GLU B CA 17
ATOM 24740 C C . GLU B 1 43 ? 3.746 -18.247 -10.846 1.00 0.00 73 GLU B C 17
ATOM 24741 O O . GLU B 1 43 ? 2.856 -19.060 -10.505 1.00 0.00 73 GLU B O 17
ATOM 24753 N N . THR A 1 1 ? -9.785 12.542 -12.858 1.00 0.00 31 THR A N 18
ATOM 24754 C CA . THR A 1 1 ? -8.658 11.594 -12.853 1.00 0.00 31 THR A CA 18
ATOM 24755 C C . THR A 1 1 ? -7.899 11.633 -11.518 1.00 0.00 31 THR A C 18
ATOM 24756 O O . THR A 1 1 ? -7.862 12.666 -10.843 1.00 0.00 31 THR A O 18
ATOM 24767 N N . ARG A 1 2 ? -7.233 10.531 -11.158 1.00 0.00 32 ARG A N 18
ATOM 24768 C CA . ARG A 1 2 ? -6.415 10.376 -9.942 1.00 0.00 32 ARG A CA 18
ATOM 24769 C C . ARG A 1 2 ? -4.946 10.123 -10.282 1.00 0.00 32 ARG A C 18
ATOM 24770 O O . ARG A 1 2 ? -4.583 9.033 -10.719 1.00 0.00 32 ARG A O 18
ATOM 24791 N N . ALA A 1 3 ? -4.102 11.133 -10.089 1.00 0.00 33 ALA A N 18
ATOM 24792 C CA . ALA A 1 3 ? -2.649 10.993 -10.164 1.00 0.00 33 ALA A CA 18
ATOM 24793 C C . ALA A 1 3 ? -2.128 9.994 -9.106 1.00 0.00 33 ALA A C 18
ATOM 24794 O O . ALA A 1 3 ? -2.494 10.072 -7.930 1.00 0.00 33 ALA A O 18
ATOM 24801 N N . VAL A 1 4 ? -1.264 9.067 -9.523 1.00 0.00 34 VAL A N 18
ATOM 24802 C CA . VAL A 1 4 ? -0.656 8.002 -8.710 1.00 0.00 34 VAL A CA 18
ATOM 24803 C C . VAL A 1 4 ? 0.840 7.984 -8.984 1.00 0.00 34 VAL A C 18
ATOM 24804 O O . VAL A 1 4 ? 1.297 7.416 -9.969 1.00 0.00 34 VAL A O 18
ATOM 24817 N N . SER A 1 5 ? 1.593 8.669 -8.132 1.00 0.00 35 SER A N 18
ATOM 24818 C CA . SER A 1 5 ? 3.028 8.925 -8.283 1.00 0.00 35 SER A CA 18
ATOM 24819 C C . SER A 1 5 ? 3.814 8.245 -7.167 1.00 0.00 35 SER A C 18
ATOM 24820 O O . SER A 1 5 ? 3.696 8.614 -5.994 1.00 0.00 35 SER A O 18
ATOM 24828 N N . LEU A 1 6 ? 4.550 7.194 -7.532 1.00 0.00 36 LEU A N 18
ATOM 24829 C CA . LEU A 1 6 ? 5.120 6.215 -6.603 1.00 0.00 36 LEU A CA 18
ATOM 24830 C C . LEU A 1 6 ? 6.635 6.044 -6.770 1.00 0.00 36 LEU A C 18
ATOM 24831 O O . LEU A 1 6 ? 7.221 6.409 -7.792 1.00 0.00 36 LEU A O 18
ATOM 24847 N N . TYR A 1 7 ? 7.251 5.450 -5.746 1.00 0.00 37 TYR A N 18
ATOM 24848 C CA . TYR A 1 7 ? 8.700 5.371 -5.547 1.00 0.00 37 TYR A CA 18
ATOM 24849 C C . TYR A 1 7 ? 9.128 3.913 -5.335 1.00 0.00 37 TYR A C 18
ATOM 24850 O O . TYR A 1 7 ? 9.283 3.434 -4.207 1.00 0.00 37 TYR A O 18
ATOM 24868 N N . PHE A 1 8 ? 9.223 3.178 -6.443 1.00 0.00 38 PHE A N 18
ATOM 24869 C CA . PHE A 1 8 ? 9.636 1.784 -6.526 1.00 0.00 38 PHE A CA 18
ATOM 24870 C C . PHE A 1 8 ? 11.164 1.643 -6.400 1.00 0.00 38 PHE A C 18
ATOM 24871 O O . PHE A 1 8 ? 11.898 2.622 -6.547 1.00 0.00 38 PHE A O 18
ATOM 24888 N N . SER A 1 9 ? 11.656 0.419 -6.178 1.00 0.00 39 SER A N 18
ATOM 24889 C CA . SER A 1 9 ? 13.093 0.133 -6.083 1.00 0.00 39 SER A CA 18
ATOM 24890 C C . SER A 1 9 ? 13.527 -0.913 -7.108 1.00 0.00 39 SER A C 18
ATOM 24891 O O . SER A 1 9 ? 12.702 -1.455 -7.845 1.00 0.00 39 SER A O 18
ATOM 24899 N N . ASP A 1 10 ? 14.837 -1.128 -7.212 1.00 0.00 40 ASP A N 18
ATOM 24900 C CA . ASP A 1 10 ? 15.492 -1.748 -8.365 1.00 0.00 40 ASP A CA 18
ATOM 24901 C C . ASP A 1 10 ? 14.888 -3.107 -8.730 1.00 0.00 40 ASP A C 18
ATOM 24902 O O . ASP A 1 10 ? 14.426 -3.277 -9.853 1.00 0.00 40 ASP A O 18
ATOM 24911 N N . GLU A 1 11 ? 14.802 -4.049 -7.787 1.00 0.00 41 GLU A N 18
ATOM 24912 C CA . GLU A 1 11 ? 14.193 -5.369 -7.997 1.00 0.00 41 GLU A CA 18
ATOM 24913 C C . GLU A 1 11 ? 12.752 -5.282 -8.491 1.00 0.00 41 GLU A C 18
ATOM 24914 O O . GLU A 1 11 ? 12.407 -5.875 -9.514 1.00 0.00 41 GLU A O 18
ATOM 24926 N N . GLN A 1 12 ? 11.918 -4.534 -7.764 1.00 0.00 42 GLN A N 18
ATOM 24927 C CA . GLN A 1 12 ? 10.497 -4.358 -8.068 1.00 0.00 42 GLN A CA 18
ATOM 24928 C C . GLN A 1 12 ? 10.303 -3.764 -9.477 1.00 0.00 42 GLN A C 18
ATOM 24929 O O . GLN A 1 12 ? 9.440 -4.219 -10.231 1.00 0.00 42 GLN A O 18
ATOM 24943 N N . TYR A 1 13 ? 11.130 -2.784 -9.862 1.00 0.00 43 TYR A N 18
ATOM 24944 C CA . TYR A 1 13 ? 11.092 -2.161 -11.189 1.00 0.00 43 TYR A CA 18
ATOM 24945 C C . TYR A 1 13 ? 11.584 -3.101 -12.289 1.00 0.00 43 TYR A C 18
ATOM 24946 O O . TYR A 1 13 ? 10.931 -3.273 -13.314 1.00 0.00 43 TYR A O 18
ATOM 24964 N N . GLN A 1 14 ? 12.741 -3.720 -12.068 1.00 0.00 44 GLN A N 18
ATOM 24965 C CA . GLN A 1 14 ? 13.390 -4.648 -13.006 1.00 0.00 44 GLN A CA 18
ATOM 24966 C C . GLN A 1 14 ? 12.523 -5.875 -13.320 1.00 0.00 44 GLN A C 18
ATOM 24967 O O . GLN A 1 14 ? 12.449 -6.290 -14.477 1.00 0.00 44 GLN A O 18
ATOM 24981 N N . LYS A 1 15 ? 11.827 -6.441 -12.325 1.00 0.00 45 LYS A N 18
ATOM 24982 C CA . LYS A 1 15 ? 10.836 -7.497 -12.540 1.00 0.00 45 LYS A CA 18
ATOM 24983 C C . LYS A 1 15 ? 9.700 -6.999 -13.441 1.00 0.00 45 LYS A C 18
ATOM 24984 O O . LYS A 1 15 ? 9.319 -7.696 -14.380 1.00 0.00 45 LYS A O 18
ATOM 25003 N N . LEU A 1 16 ? 9.210 -5.775 -13.218 1.00 0.00 46 LEU A N 18
ATOM 25004 C CA . LEU A 1 16 ? 8.200 -5.161 -14.078 1.00 0.00 46 LEU A CA 18
ATOM 25005 C C . LEU A 1 16 ? 8.701 -4.861 -15.490 1.00 0.00 46 LEU A C 18
ATOM 25006 O O . LEU A 1 16 ? 7.950 -5.003 -16.443 1.00 0.00 46 LEU A O 18
ATOM 25022 N N . GLU A 1 17 ? 9.973 -4.521 -15.659 1.00 0.00 47 GLU A N 18
ATOM 25023 C CA . GLU A 1 17 ? 10.604 -4.388 -16.977 1.00 0.00 47 GLU A CA 18
ATOM 25024 C C . GLU A 1 17 ? 10.671 -5.729 -17.726 1.00 0.00 47 GLU A C 18
ATOM 25025 O O . GLU A 1 17 ? 10.361 -5.791 -18.919 1.00 0.00 47 GLU A O 18
ATOM 25037 N N . LYS A 1 18 ? 10.998 -6.822 -17.024 1.00 0.00 48 LYS A N 18
ATOM 25038 C CA . LYS A 1 18 ? 10.993 -8.186 -17.574 1.00 0.00 48 LYS A CA 18
ATOM 25039 C C . LYS A 1 18 ? 9.595 -8.645 -18.002 1.00 0.00 48 LYS A C 18
ATOM 25040 O O . LYS A 1 18 ? 9.457 -9.300 -19.033 1.00 0.00 48 LYS A O 18
ATOM 25059 N N . MET A 1 19 ? 8.555 -8.257 -17.259 1.00 0.00 49 MET A N 18
ATOM 25060 C CA . MET A 1 19 ? 7.150 -8.449 -17.591 1.00 0.00 49 MET A CA 18
ATOM 25061 C C . MET A 1 19 ? 6.732 -7.575 -18.787 1.00 0.00 49 MET A C 18
ATOM 25062 O O . MET A 1 19 ? 6.128 -8.058 -19.743 1.00 0.00 49 MET A O 18
ATOM 25076 N N . ALA A 1 20 ? 7.099 -6.292 -18.766 1.00 0.00 50 ALA A N 18
ATOM 25077 C CA . ALA A 1 20 ? 6.783 -5.285 -19.775 1.00 0.00 50 ALA A CA 18
ATOM 25078 C C . ALA A 1 20 ? 7.349 -5.600 -21.159 1.00 0.00 50 ALA A C 18
ATOM 25079 O O . ALA A 1 20 ? 6.756 -5.184 -22.148 1.00 0.00 50 ALA A O 18
ATOM 25086 N N . ASN A 1 21 ? 8.427 -6.376 -21.268 1.00 0.00 51 ASN A N 18
ATOM 25087 C CA . ASN A 1 21 ? 8.922 -6.884 -22.547 1.00 0.00 51 ASN A CA 18
ATOM 25088 C C . ASN A 1 21 ? 7.869 -7.723 -23.309 1.00 0.00 51 ASN A C 18
ATOM 25089 O O . ASN A 1 21 ? 7.884 -7.745 -24.538 1.00 0.00 51 ASN A O 18
ATOM 25100 N N . GLU A 1 22 ? 6.903 -8.337 -22.614 1.00 0.00 52 GLU A N 18
ATOM 25101 C CA . GLU A 1 22 ? 5.761 -9.027 -23.228 1.00 0.00 52 GLU A CA 18
ATOM 25102 C C . GLU A 1 22 ? 4.689 -8.064 -23.787 1.00 0.00 52 GLU A C 18
ATOM 25103 O O . GLU A 1 22 ? 3.982 -8.401 -24.737 1.00 0.00 52 GLU A O 18
ATOM 25115 N N . GLU A 1 23 ? 4.602 -6.843 -23.245 1.00 0.00 53 GLU A N 18
ATOM 25116 C CA . GLU A 1 23 ? 3.853 -5.695 -23.796 1.00 0.00 53 GLU A CA 18
ATOM 25117 C C . GLU A 1 23 ? 4.702 -4.876 -24.802 1.00 0.00 53 GLU A C 18
ATOM 25118 O O . GLU A 1 23 ? 4.238 -3.880 -25.359 1.00 0.00 53 GLU A O 18
ATOM 25130 N N . GLU A 1 24 ? 5.946 -5.306 -25.051 1.00 0.00 54 GLU A N 18
ATOM 25131 C CA . GLU A 1 24 ? 6.958 -4.706 -25.938 1.00 0.00 54 GLU A CA 18
ATOM 25132 C C . GLU A 1 24 ? 7.579 -3.419 -25.342 1.00 0.00 54 GLU A C 18
ATOM 25133 O O . GLU A 1 24 ? 7.772 -2.405 -26.014 1.00 0.00 54 GLU A O 18
ATOM 25145 N N . GLU A 1 25 ? 7.913 -3.501 -24.049 1.00 0.00 55 GLU A N 18
ATOM 25146 C CA . GLU A 1 25 ? 8.441 -2.468 -23.148 1.00 0.00 55 GLU A CA 18
ATOM 25147 C C . GLU A 1 25 ? 7.509 -1.251 -22.999 1.00 0.00 55 GLU A C 18
ATOM 25148 O O . GLU A 1 25 ? 7.566 -0.270 -23.744 1.00 0.00 55 GLU A O 18
ATOM 25160 N N . SER A 1 26 ? 6.640 -1.332 -21.990 1.00 0.00 56 SER A N 18
ATOM 25161 C CA . SER A 1 26 ? 5.590 -0.362 -21.653 1.00 0.00 56 SER A CA 18
ATOM 25162 C C . SER A 1 26 ? 5.489 -0.205 -20.126 1.00 0.00 56 SER A C 18
ATOM 25163 O O . SER A 1 26 ? 4.399 -0.166 -19.543 1.00 0.00 56 SER A O 18
ATOM 25171 N N . VAL A 1 27 ? 6.653 -0.186 -19.460 1.00 0.00 57 VAL A N 18
ATOM 25172 C CA . VAL A 1 27 ? 6.781 -0.098 -17.995 1.00 0.00 57 VAL A CA 18
ATOM 25173 C C . VAL A 1 27 ? 6.007 1.105 -17.435 1.00 0.00 57 VAL A C 18
ATOM 25174 O O . VAL A 1 27 ? 6.012 2.195 -18.010 1.00 0.00 57 VAL A O 18
ATOM 25187 N N . GLY A 1 28 ? 5.317 0.902 -16.313 1.00 0.00 58 GLY A N 18
ATOM 25188 C CA . GLY A 1 28 ? 4.434 1.880 -15.671 1.00 0.00 58 GLY A CA 18
ATOM 25189 C C . GLY A 1 28 ? 2.987 1.660 -16.099 1.00 0.00 58 GLY A C 18
ATOM 25190 O O . GLY A 1 28 ? 2.124 1.409 -15.266 1.00 0.00 58 GLY A O 18
ATOM 25194 N N . SER A 1 29 ? 2.716 1.634 -17.401 1.00 0.00 59 SER A N 18
ATOM 25195 C CA . SER A 1 29 ? 1.380 1.277 -17.914 1.00 0.00 59 SER A CA 18
ATOM 25196 C C . SER A 1 29 ? 1.014 -0.164 -17.543 1.00 0.00 59 SER A C 18
ATOM 25197 O O . SER A 1 29 ? -0.098 -0.435 -17.087 1.00 0.00 59 SER A O 18
ATOM 25205 N N . TYR A 1 30 ? 1.994 -1.073 -17.620 1.00 0.00 60 TYR A N 18
ATOM 25206 C CA . TYR A 1 30 ? 1.884 -2.451 -17.131 1.00 0.00 60 TYR A CA 18
ATOM 25207 C C . TYR A 1 30 ? 1.493 -2.526 -15.645 1.00 0.00 60 TYR A C 18
ATOM 25208 O O . TYR A 1 30 ? 0.679 -3.364 -15.271 1.00 0.00 60 TYR A O 18
ATOM 25226 N N . ILE A 1 31 ? 2.023 -1.623 -14.806 1.00 0.00 61 ILE A N 18
ATOM 25227 C CA . ILE A 1 31 ? 1.643 -1.485 -13.378 1.00 0.00 61 ILE A CA 18
ATOM 25228 C C . ILE A 1 31 ? 0.136 -1.349 -13.261 1.00 0.00 61 ILE A C 18
ATOM 25229 O O . ILE A 1 31 ? -0.522 -2.142 -12.587 1.00 0.00 61 ILE A O 18
ATOM 25245 N N . LYS A 1 32 ? -0.416 -0.368 -13.980 1.00 0.00 62 LYS A N 18
ATOM 25246 C CA . LYS A 1 32 ? -1.839 -0.085 -13.941 1.00 0.00 62 LYS A CA 18
ATOM 25247 C C . LYS A 1 32 ? -2.621 -1.275 -14.483 1.00 0.00 62 LYS A C 18
ATOM 25248 O O . LYS A 1 32 ? -3.491 -1.785 -13.791 1.00 0.00 62 LYS A O 18
ATOM 25267 N N . ARG A 1 33 ? -2.247 -1.798 -15.656 1.00 0.00 63 ARG A N 18
ATOM 25268 C CA . ARG A 1 33 ? -2.840 -2.998 -16.281 1.00 0.00 63 ARG A CA 18
ATOM 25269 C C . ARG A 1 33 ? -2.950 -4.157 -15.286 1.00 0.00 63 ARG A C 18
ATOM 25270 O O . ARG A 1 33 ? -3.998 -4.789 -15.213 1.00 0.00 63 ARG A O 18
ATOM 25291 N N . TYR A 1 34 ? -1.919 -4.397 -14.478 1.00 0.00 64 TYR A N 18
ATOM 25292 C CA . TYR A 1 34 ? -1.866 -5.495 -13.512 1.00 0.00 64 TYR A CA 18
ATOM 25293 C C . TYR A 1 34 ? -2.700 -5.259 -12.247 1.00 0.00 64 TYR A C 18
ATOM 25294 O O . TYR A 1 34 ? -3.364 -6.168 -11.753 1.00 0.00 64 TYR A O 18
ATOM 25312 N N . ILE A 1 35 ? -2.712 -4.023 -11.753 1.00 0.00 65 ILE A N 18
ATOM 25313 C CA . ILE A 1 35 ? -3.609 -3.565 -10.678 1.00 0.00 65 ILE A CA 18
ATOM 25314 C C . ILE A 1 35 ? -5.068 -3.698 -11.124 1.00 0.00 65 ILE A C 18
ATOM 25315 O O . ILE A 1 35 ? -5.907 -4.192 -10.378 1.00 0.00 65 ILE A O 18
ATOM 25331 N N . LEU A 1 36 ? -5.377 -3.322 -12.365 1.00 0.00 66 LEU A N 18
ATOM 25332 C CA . LEU A 1 36 ? -6.723 -3.398 -12.931 1.00 0.00 66 LEU A CA 18
ATOM 25333 C C . LEU A 1 36 ? -7.121 -4.868 -13.134 1.00 0.00 66 LEU A C 18
ATOM 25334 O O . LEU A 1 36 ? -8.248 -5.258 -12.822 1.00 0.00 66 LEU A O 18
ATOM 25350 N N . LYS A 1 37 ? -6.170 -5.706 -13.564 1.00 0.00 67 LYS A N 18
ATOM 25351 C CA . LYS A 1 37 ? -6.315 -7.161 -13.690 1.00 0.00 67 LYS A CA 18
ATOM 25352 C C . LYS A 1 37 ? -6.599 -7.842 -12.347 1.00 0.00 67 LYS A C 18
ATOM 25353 O O . LYS A 1 37 ? -7.449 -8.728 -12.275 1.00 0.00 67 LYS A O 18
ATOM 25372 N N . ALA A 1 38 ? -5.941 -7.390 -11.278 1.00 0.00 68 ALA A N 18
ATOM 25373 C CA . ALA A 1 38 ? -6.248 -7.777 -9.903 1.00 0.00 68 ALA A CA 18
ATOM 25374 C C . ALA A 1 38 ? -7.672 -7.354 -9.513 1.00 0.00 68 ALA A C 18
ATOM 25375 O O . ALA A 1 38 ? -8.457 -8.179 -9.053 1.00 0.00 68 ALA A O 18
ATOM 25382 N N . LEU A 1 39 ? -8.033 -6.088 -9.738 1.00 0.00 69 LEU A N 18
ATOM 25383 C CA . LEU A 1 39 ? -9.286 -5.466 -9.305 1.00 0.00 69 LEU A CA 18
ATOM 25384 C C . LEU A 1 39 ? -10.532 -6.089 -9.939 1.00 0.00 69 LEU A C 18
ATOM 25385 O O . LEU A 1 39 ? -11.595 -6.107 -9.315 1.00 0.00 69 LEU A O 18
ATOM 25401 N N . ARG A 1 40 ? -10.388 -6.660 -11.139 1.00 0.00 70 ARG A N 18
ATOM 25402 C CA . ARG A 1 40 ? -11.420 -7.465 -11.801 1.00 0.00 70 ARG A CA 18
ATOM 25403 C C . ARG A 1 40 ? -11.880 -8.669 -10.965 1.00 0.00 70 ARG A C 18
ATOM 25404 O O . ARG A 1 40 ? -13.060 -9.022 -11.026 1.00 0.00 70 ARG A O 18
ATOM 25425 N N . LYS A 1 41 ? -10.978 -9.287 -10.185 1.00 0.00 71 LYS A N 18
ATOM 25426 C CA . LYS A 1 41 ? -11.248 -10.447 -9.310 1.00 0.00 71 LYS A CA 18
ATOM 25427 C C . LYS A 1 41 ? -10.210 -10.600 -8.175 1.00 0.00 71 LYS A C 18
ATOM 25428 O O . LYS A 1 41 ? -9.426 -11.551 -8.161 1.00 0.00 71 LYS A O 18
ATOM 25447 N N . ILE A 1 42 ? -10.194 -9.658 -7.220 1.00 0.00 72 ILE A N 18
ATOM 25448 C CA . ILE A 1 42 ? -9.250 -9.657 -6.081 1.00 0.00 72 ILE A CA 18
ATOM 25449 C C . ILE A 1 42 ? -9.388 -10.922 -5.207 1.00 0.00 72 ILE A C 18
ATOM 25450 O O . ILE A 1 42 ? -8.388 -11.567 -4.882 1.00 0.00 72 ILE A O 18
ATOM 25466 N N . GLU A 1 43 ? -10.621 -11.264 -4.807 1.00 0.00 73 GLU A N 18
ATOM 25467 C CA . GLU A 1 43 ? -10.963 -12.392 -3.915 1.00 0.00 73 GLU A CA 18
ATOM 25468 C C . GLU A 1 43 ? -10.671 -13.775 -4.540 1.00 0.00 73 GLU A C 18
ATOM 25469 O O . GLU A 1 43 ? -9.886 -14.542 -3.939 1.00 0.00 73 GLU A O 18
ATOM 25481 N N . THR B 1 1 ? 16.083 6.590 -5.696 1.00 0.00 31 THR B N 18
ATOM 25482 C CA . THR B 1 1 ? 14.895 5.767 -5.977 1.00 0.00 31 THR B CA 18
ATOM 25483 C C . THR B 1 1 ? 14.409 5.975 -7.418 1.00 0.00 31 THR B C 18
ATOM 25484 O O . THR B 1 1 ? 14.904 6.844 -8.145 1.00 0.00 31 THR B O 18
ATOM 25495 N N . ARG B 1 2 ? 13.432 5.172 -7.832 1.00 0.00 32 ARG B N 18
ATOM 25496 C CA . ARG B 1 2 ? 12.710 5.264 -9.107 1.00 0.00 32 ARG B CA 18
ATOM 25497 C C . ARG B 1 2 ? 11.456 6.138 -8.964 1.00 0.00 32 ARG B C 18
ATOM 25498 O O . ARG B 1 2 ? 11.031 6.451 -7.853 1.00 0.00 32 ARG B O 18
ATOM 25519 N N . ALA B 1 3 ? 10.863 6.541 -10.086 1.00 0.00 33 ALA B N 18
ATOM 25520 C CA . ALA B 1 3 ? 9.719 7.457 -10.154 1.00 0.00 33 ALA B CA 18
ATOM 25521 C C . ALA B 1 3 ? 8.671 6.948 -11.159 1.00 0.00 33 ALA B C 18
ATOM 25522 O O . ALA B 1 3 ? 8.971 6.771 -12.343 1.00 0.00 33 ALA B O 18
ATOM 25529 N N . VAL B 1 4 ? 7.456 6.666 -10.677 1.00 0.00 34 VAL B N 18
ATOM 25530 C CA . VAL B 1 4 ? 6.417 5.904 -11.387 1.00 0.00 34 VAL B CA 18
ATOM 25531 C C . VAL B 1 4 ? 5.067 6.619 -11.278 1.00 0.00 34 VAL B C 18
ATOM 25532 O O . VAL B 1 4 ? 4.323 6.423 -10.319 1.00 0.00 34 VAL B O 18
ATOM 25545 N N . SER B 1 5 ? 4.789 7.500 -12.242 1.00 0.00 35 SER B N 18
ATOM 25546 C CA . SER B 1 5 ? 3.593 8.359 -12.312 1.00 0.00 35 SER B CA 18
ATOM 25547 C C . SER B 1 5 ? 2.531 7.827 -13.283 1.00 0.00 35 SER B C 18
ATOM 25548 O O . SER B 1 5 ? 2.779 7.695 -14.485 1.00 0.00 35 SER B O 18
ATOM 25556 N N . LEU B 1 6 ? 1.346 7.525 -12.747 1.00 0.00 36 LEU B N 18
ATOM 25557 C CA . LEU B 1 6 ? 0.167 6.990 -13.437 1.00 0.00 36 LEU B CA 18
ATOM 25558 C C . LEU B 1 6 ? -1.085 7.855 -13.209 1.00 0.00 36 LEU B C 18
ATOM 25559 O O . LEU B 1 6 ? -1.103 8.777 -12.392 1.00 0.00 36 LEU B O 18
ATOM 25575 N N . TYR B 1 7 ? -2.149 7.501 -13.934 1.00 0.00 37 TYR B N 18
ATOM 25576 C CA . TYR B 1 7 ? -3.455 8.161 -13.965 1.00 0.00 37 TYR B CA 18
ATOM 25577 C C . TYR B 1 7 ? -4.572 7.122 -13.788 1.00 0.00 37 TYR B C 18
ATOM 25578 O O . TYR B 1 7 ? -5.031 6.499 -14.751 1.00 0.00 37 TYR B O 18
ATOM 25596 N N . PHE B 1 8 ? -4.960 6.882 -12.537 1.00 0.00 38 PHE B N 18
ATOM 25597 C CA . PHE B 1 8 ? -6.072 6.038 -12.122 1.00 0.00 38 PHE B CA 18
ATOM 25598 C C . PHE B 1 8 ? -7.419 6.747 -12.310 1.00 0.00 38 PHE B C 18
ATOM 25599 O O . PHE B 1 8 ? -7.480 7.951 -12.586 1.00 0.00 38 PHE B O 18
ATOM 25616 N N . SER B 1 9 ? -8.507 6.013 -12.070 1.00 0.00 39 SER B N 18
ATOM 25617 C CA . SER B 1 9 ? -9.856 6.558 -11.967 1.00 0.00 39 SER B CA 18
ATOM 25618 C C . SER B 1 9 ? -10.473 6.402 -10.584 1.00 0.00 39 SER B C 18
ATOM 25619 O O . SER B 1 9 ? -9.914 5.753 -9.698 1.00 0.00 39 SER B O 18
ATOM 25627 N N . ASP B 1 10 ? -11.642 7.018 -10.401 1.00 0.00 40 ASP B N 18
ATOM 25628 C CA . ASP B 1 10 ? -12.420 7.003 -9.164 1.00 0.00 40 ASP B CA 18
ATOM 25629 C C . ASP B 1 10 ? -12.664 5.569 -8.659 1.00 0.00 40 ASP B C 18
ATOM 25630 O O . ASP B 1 10 ? -12.465 5.291 -7.480 1.00 0.00 40 ASP B O 18
ATOM 25639 N N . GLU B 1 11 ? -13.029 4.631 -9.539 1.00 0.00 41 GLU B N 18
ATOM 25640 C CA . GLU B 1 11 ? -13.186 3.201 -9.229 1.00 0.00 41 GLU B CA 18
ATOM 25641 C C . GLU B 1 11 ? -11.864 2.558 -8.785 1.00 0.00 41 GLU B C 18
ATOM 25642 O O . GLU B 1 11 ? -11.776 1.977 -7.704 1.00 0.00 41 GLU B O 18
ATOM 25654 N N . GLN B 1 12 ? -10.831 2.672 -9.625 1.00 0.00 42 GLN B N 18
ATOM 25655 C CA . GLN B 1 12 ? -9.489 2.097 -9.444 1.00 0.00 42 GLN B CA 18
ATOM 25656 C C . GLN B 1 12 ? -8.834 2.555 -8.130 1.00 0.00 42 GLN B C 18
ATOM 25657 O O . GLN B 1 12 ? -8.193 1.759 -7.440 1.00 0.00 42 GLN B O 18
ATOM 25671 N N . TYR B 1 13 ? -9.030 3.819 -7.756 1.00 0.00 43 TYR B N 18
ATOM 25672 C CA . TYR B 1 13 ? -8.571 4.396 -6.496 1.00 0.00 43 TYR B CA 18
ATOM 25673 C C . TYR B 1 13 ? -9.399 3.886 -5.305 1.00 0.00 43 TYR B C 18
ATOM 25674 O O . TYR B 1 13 ? -8.836 3.435 -4.310 1.00 0.00 43 TYR B O 18
ATOM 25692 N N . GLN B 1 14 ? -10.734 3.906 -5.405 1.00 0.00 44 GLN B N 18
ATOM 25693 C CA . GLN B 1 14 ? -11.657 3.501 -4.334 1.00 0.00 44 GLN B CA 18
ATOM 25694 C C . GLN B 1 14 ? -11.526 2.026 -3.962 1.00 0.00 44 GLN B C 18
ATOM 25695 O O . GLN B 1 14 ? -11.553 1.690 -2.777 1.00 0.00 44 GLN B O 18
ATOM 25709 N N . LYS B 1 15 ? -11.359 1.141 -4.951 1.00 0.00 45 LYS B N 18
ATOM 25710 C CA . LYS B 1 15 ? -11.122 -0.280 -4.720 1.00 0.00 45 LYS B CA 18
ATOM 25711 C C . LYS B 1 15 ? -9.878 -0.497 -3.862 1.00 0.00 45 LYS B C 18
ATOM 25712 O O . LYS B 1 15 ? -9.936 -1.295 -2.927 1.00 0.00 45 LYS B O 18
ATOM 25731 N N . LEU B 1 16 ? -8.788 0.241 -4.117 1.00 0.00 46 LEU B N 18
ATOM 25732 C CA . LEU B 1 16 ? -7.589 0.109 -3.282 1.00 0.00 46 LEU B CA 18
ATOM 25733 C C . LEU B 1 16 ? -7.655 0.899 -1.973 1.00 0.00 46 LEU B C 18
ATOM 25734 O O . LEU B 1 16 ? -7.040 0.500 -0.990 1.00 0.00 46 LEU B O 18
ATOM 25750 N N . GLU B 1 17 ? -8.463 1.951 -1.903 1.00 0.00 47 GLU B N 18
ATOM 25751 C CA . GLU B 1 17 ? -8.786 2.648 -0.653 1.00 0.00 47 GLU B CA 18
ATOM 25752 C C . GLU B 1 17 ? -9.567 1.763 0.332 1.00 0.00 47 GLU B C 18
ATOM 25753 O O . GLU B 1 17 ? -9.253 1.728 1.525 1.00 0.00 47 GLU B O 18
ATOM 25765 N N . LYS B 1 18 ? -10.536 0.985 -0.167 1.00 0.00 48 LYS B N 18
ATOM 25766 C CA . LYS B 1 18 ? -11.308 0.007 0.610 1.00 0.00 48 LYS B CA 18
ATOM 25767 C C . LYS B 1 18 ? -10.400 -1.044 1.261 1.00 0.00 48 LYS B C 18
ATOM 25768 O O . LYS B 1 18 ? -10.593 -1.404 2.421 1.00 0.00 48 LYS B O 18
ATOM 25787 N N . MET B 1 19 ? -9.380 -1.495 0.530 1.00 0.00 49 MET B N 18
ATOM 25788 C CA . MET B 1 19 ? -8.347 -2.410 0.979 1.00 0.00 49 MET B CA 18
ATOM 25789 C C . MET B 1 19 ? -7.342 -1.748 1.930 1.00 0.00 49 MET B C 18
ATOM 25790 O O . MET B 1 19 ? -6.955 -2.348 2.929 1.00 0.00 49 MET B O 18
ATOM 25804 N N . ALA B 1 20 ? -6.940 -0.501 1.665 1.00 0.00 50 ALA B N 18
ATOM 25805 C CA . ALA B 1 20 ? -6.013 0.261 2.498 1.00 0.00 50 ALA B CA 18
ATOM 25806 C C . ALA B 1 20 ? -6.509 0.447 3.940 1.00 0.00 50 ALA B C 18
ATOM 25807 O O . ALA B 1 20 ? -5.694 0.518 4.856 1.00 0.00 50 ALA B O 18
ATOM 25814 N N . ASN B 1 21 ? -7.823 0.446 4.179 1.00 0.00 51 ASN B N 18
ATOM 25815 C CA . ASN B 1 21 ? -8.406 0.424 5.523 1.00 0.00 51 ASN B CA 18
ATOM 25816 C C . ASN B 1 21 ? -7.965 -0.800 6.361 1.00 0.00 51 ASN B C 18
ATOM 25817 O O . ASN B 1 21 ? -7.908 -0.706 7.586 1.00 0.00 51 ASN B O 18
ATOM 25828 N N . GLU B 1 22 ? -7.581 -1.917 5.733 1.00 0.00 52 GLU B N 18
ATOM 25829 C CA . GLU B 1 22 ? -7.024 -3.097 6.411 1.00 0.00 52 GLU B CA 18
ATOM 25830 C C . GLU B 1 22 ? -5.589 -2.879 6.941 1.00 0.00 52 GLU B C 18
ATOM 25831 O O . GLU B 1 22 ? -5.188 -3.509 7.920 1.00 0.00 52 GLU B O 18
ATOM 25843 N N . GLU B 1 23 ? -4.828 -1.954 6.340 1.00 0.00 53 GLU B N 18
ATOM 25844 C CA . GLU B 1 23 ? -3.543 -1.434 6.850 1.00 0.00 53 GLU B CA 18
ATOM 25845 C C . GLU B 1 23 ? -3.723 -0.134 7.678 1.00 0.00 53 GLU B C 18
ATOM 25846 O O . GLU B 1 23 ? -2.778 0.373 8.281 1.00 0.00 53 GLU B O 18
ATOM 25858 N N . GLU B 1 24 ? -4.961 0.365 7.764 1.00 0.00 54 GLU B N 18
ATOM 25859 C CA . GLU B 1 24 ? -5.418 1.571 8.472 1.00 0.00 54 GLU B CA 18
ATOM 25860 C C . GLU B 1 24 ? -5.081 2.866 7.698 1.00 0.00 54 GLU B C 18
ATOM 25861 O O . GLU B 1 24 ? -4.547 3.838 8.234 1.00 0.00 54 GLU B O 18
ATOM 25873 N N . GLU B 1 25 ? -5.445 2.861 6.410 1.00 0.00 55 GLU B N 18
ATOM 25874 C CA . GLU B 1 25 ? -5.282 3.896 5.380 1.00 0.00 55 GLU B CA 18
ATOM 25875 C C . GLU B 1 25 ? -3.815 4.202 5.018 1.00 0.00 55 GLU B C 18
ATOM 25876 O O . GLU B 1 25 ? -3.096 4.934 5.703 1.00 0.00 55 GLU B O 18
ATOM 25888 N N . SER B 1 26 ? -3.380 3.631 3.894 1.00 0.00 56 SER B N 18
ATOM 25889 C CA . SER B 1 26 ? -2.020 3.655 3.343 1.00 0.00 56 SER B CA 18
ATOM 25890 C C . SER B 1 26 ? -2.055 3.732 1.808 1.00 0.00 56 SER B C 18
ATOM 25891 O O . SER B 1 26 ? -1.207 3.159 1.119 1.00 0.00 56 SER B O 18
ATOM 25899 N N . VAL B 1 27 ? -3.091 4.373 1.246 1.00 0.00 57 VAL B N 18
ATOM 25900 C CA . VAL B 1 27 ? -3.301 4.441 -0.211 1.00 0.00 57 VAL B CA 18
ATOM 25901 C C . VAL B 1 27 ? -2.072 5.026 -0.926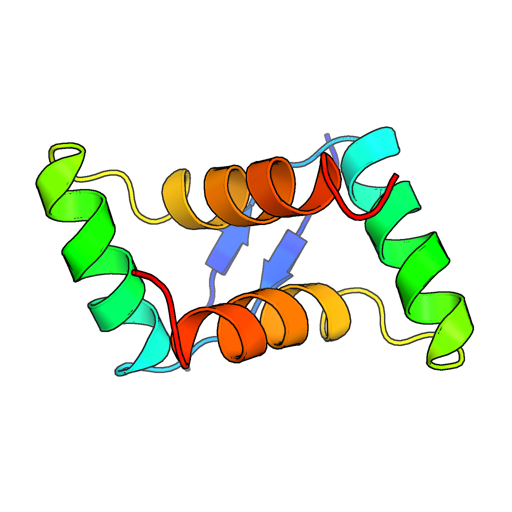 1.00 0.00 57 VAL B C 18
ATOM 25902 O O . VAL B 1 27 ? -1.428 5.956 -0.435 1.00 0.00 57 VAL B O 18
ATOM 25915 N N . GLY B 1 28 ? -1.717 4.450 -2.075 1.00 0.00 58 GLY B N 18
ATOM 25916 C CA . GLY B 1 28 ? -0.467 4.715 -2.798 1.00 0.00 58 GLY B CA 18
ATOM 25917 C C . GLY B 1 28 ? 0.620 3.722 -2.393 1.00 0.00 58 GLY B C 18
ATOM 25918 O O . GLY B 1 28 ? 1.168 3.007 -3.232 1.00 0.00 58 GLY B O 18
ATOM 25922 N N . SER B 1 29 ? 0.858 3.589 -1.089 1.00 0.00 59 SER B N 18
ATOM 25923 C CA . SER B 1 29 ? 1.738 2.544 -0.550 1.00 0.00 59 SER B CA 18
ATOM 25924 C C . SER B 1 29 ? 1.152 1.157 -0.821 1.00 0.00 59 SER B C 18
ATOM 25925 O O . SER B 1 29 ? 1.862 0.280 -1.301 1.00 0.00 59 SER B O 18
ATOM 25933 N N . TYR B 1 30 ? -0.157 0.965 -0.615 1.00 0.00 60 TYR B N 18
ATOM 25934 C CA . TYR B 1 30 ? -0.848 -0.287 -0.955 1.00 0.00 60 TYR B CA 18
ATOM 25935 C C . TYR B 1 30 ? -0.790 -0.608 -2.460 1.00 0.00 60 TYR B C 18
ATOM 25936 O O . TYR B 1 30 ? -0.589 -1.758 -2.844 1.00 0.00 60 TYR B O 18
ATOM 25954 N N . ILE B 1 31 ? -0.902 0.414 -3.320 1.00 0.00 61 ILE B N 18
ATOM 25955 C CA . ILE B 1 31 ? -0.747 0.292 -4.787 1.00 0.00 61 ILE B CA 18
ATOM 25956 C C . ILE B 1 31 ? 0.633 -0.296 -5.099 1.00 0.00 61 ILE B C 18
ATOM 25957 O O . ILE B 1 31 ? 0.740 -1.286 -5.828 1.00 0.00 61 ILE B O 18
ATOM 25973 N N . LYS B 1 32 ? 1.683 0.263 -4.486 1.00 0.00 62 LYS B N 18
ATOM 25974 C CA . LYS B 1 32 ? 3.043 -0.271 -4.587 1.00 0.00 62 LYS B CA 18
ATOM 25975 C C . LYS B 1 32 ? 3.136 -1.709 -4.063 1.00 0.00 62 LYS B C 18
ATOM 25976 O O . LYS B 1 32 ? 3.586 -2.591 -4.795 1.00 0.00 62 LYS B O 18
ATOM 25995 N N . ARG B 1 33 ? 2.667 -1.957 -2.830 1.00 0.00 63 ARG B N 18
ATOM 25996 C CA . ARG B 1 33 ? 2.661 -3.269 -2.152 1.00 0.00 63 ARG B CA 18
ATOM 25997 C C . ARG B 1 33 ? 2.052 -4.355 -3.020 1.00 0.00 63 ARG B C 18
ATOM 25998 O O . ARG B 1 33 ? 2.610 -5.439 -3.100 1.00 0.00 63 ARG B O 18
ATOM 26019 N N . TYR B 1 34 ? 0.928 -4.084 -3.675 1.00 0.00 64 TYR B N 18
ATOM 26020 C CA . TYR B 1 34 ? 0.138 -5.099 -4.370 1.00 0.00 64 TYR B CA 18
ATOM 26021 C C . TYR B 1 34 ? 0.908 -5.720 -5.533 1.00 0.00 64 TYR B C 18
ATOM 26022 O O . TYR B 1 34 ? 0.957 -6.934 -5.714 1.00 0.00 64 TYR B O 18
ATOM 26040 N N . ILE B 1 35 ? 1.561 -4.849 -6.292 1.00 0.00 65 ILE B N 18
ATOM 26041 C CA . ILE B 1 35 ? 2.483 -5.181 -7.375 1.00 0.00 65 ILE B CA 18
ATOM 26042 C C . ILE B 1 35 ? 3.644 -6.008 -6.843 1.00 0.00 65 ILE B C 18
ATOM 26043 O O . ILE B 1 35 ? 3.910 -7.089 -7.364 1.00 0.00 65 ILE B O 18
ATOM 26059 N N . LEU B 1 36 ? 4.318 -5.545 -5.785 1.00 0.00 66 LEU B N 18
ATOM 26060 C CA . LEU B 1 36 ? 5.508 -6.239 -5.296 1.00 0.00 66 LEU B CA 18
ATOM 26061 C C . LEU B 1 36 ? 5.169 -7.540 -4.537 1.00 0.00 66 LEU B C 18
ATOM 26062 O O . LEU B 1 36 ? 5.989 -8.455 -4.470 1.00 0.00 66 LEU B O 18
ATOM 26078 N N . LYS B 1 37 ? 3.920 -7.672 -4.071 1.00 0.00 67 LYS B N 18
ATOM 26079 C CA . LYS B 1 37 ? 3.289 -8.882 -3.535 1.00 0.00 67 LYS B CA 18
ATOM 26080 C C . LYS B 1 37 ? 2.974 -9.890 -4.642 1.00 0.00 67 LYS B C 18
ATOM 26081 O O . LYS B 1 37 ? 3.279 -11.073 -4.498 1.00 0.00 67 LYS B O 18
ATOM 26100 N N . ALA B 1 38 ? 2.409 -9.429 -5.759 1.00 0.00 68 ALA B N 18
ATOM 26101 C CA . ALA B 1 38 ? 2.146 -10.248 -6.945 1.00 0.00 68 ALA B CA 18
ATOM 26102 C C . ALA B 1 38 ? 3.445 -10.757 -7.600 1.00 0.00 68 ALA B C 18
ATOM 26103 O O . ALA B 1 38 ? 3.520 -11.910 -8.024 1.00 0.00 68 ALA B O 18
ATOM 26110 N N . LEU B 1 39 ? 4.503 -9.938 -7.607 1.00 0.00 69 LEU B N 18
ATOM 26111 C CA . LEU B 1 39 ? 5.822 -10.213 -8.185 1.00 0.00 69 LEU B CA 18
ATOM 26112 C C . LEU B 1 39 ? 6.416 -11.514 -7.643 1.00 0.00 69 LEU B C 18
ATOM 26113 O O . LEU B 1 39 ? 6.979 -12.307 -8.394 1.00 0.00 69 LEU B O 18
ATOM 26129 N N . ARG B 1 40 ? 6.219 -11.753 -6.341 1.00 0.00 70 ARG B N 18
ATOM 26130 C CA . ARG B 1 40 ? 6.655 -12.947 -5.603 1.00 0.00 70 ARG B CA 18
ATOM 26131 C C . ARG B 1 40 ? 6.057 -14.265 -6.127 1.00 0.00 70 ARG B C 18
ATOM 26132 O O . ARG B 1 40 ? 6.609 -15.330 -5.851 1.00 0.00 70 ARG B O 18
ATOM 26153 N N . LYS B 1 41 ? 4.954 -14.201 -6.889 1.00 0.00 71 LYS B N 18
ATOM 26154 C CA . LYS B 1 41 ? 4.307 -15.327 -7.594 1.00 0.00 71 LYS B CA 18
ATOM 26155 C C . LYS B 1 41 ? 4.499 -15.280 -9.122 1.00 0.00 71 LYS B C 18
ATOM 26156 O O . LYS B 1 41 ? 4.546 -16.336 -9.754 1.00 0.00 71 LYS B O 18
ATOM 26175 N N . ILE B 1 42 ? 4.624 -14.087 -9.714 1.00 0.00 72 ILE B N 18
ATOM 26176 C CA . ILE B 1 42 ? 4.908 -13.879 -11.150 1.00 0.00 72 ILE B CA 18
ATOM 26177 C C . ILE B 1 42 ? 6.317 -14.390 -11.519 1.00 0.00 72 ILE B C 18
ATOM 26178 O O . ILE B 1 42 ? 6.478 -15.075 -12.531 1.00 0.00 72 ILE B O 18
ATOM 26194 N N . GLU B 1 43 ? 7.331 -14.070 -10.703 1.00 0.00 73 GLU B N 18
ATOM 26195 C CA . GLU B 1 43 ? 8.736 -14.511 -10.834 1.00 0.00 73 GLU B CA 18
ATOM 26196 C C . GLU B 1 43 ? 8.907 -16.039 -10.692 1.00 0.00 73 GLU B C 18
ATOM 26197 O O . GLU B 1 43 ? 9.417 -16.668 -11.648 1.00 0.00 73 GLU B O 18
ATOM 26209 N N . THR A 1 1 ? -8.944 12.828 -13.933 1.00 0.00 31 THR A N 19
ATOM 26210 C CA . THR A 1 1 ? -8.027 11.741 -13.530 1.00 0.00 31 THR A CA 19
ATOM 26211 C C . THR A 1 1 ? -7.552 11.866 -12.076 1.00 0.00 31 THR A C 19
ATOM 26212 O O . THR A 1 1 ? -7.560 12.943 -11.475 1.00 0.00 31 THR A O 19
ATOM 26223 N N . ARG A 1 2 ? -7.081 10.748 -11.534 1.00 0.00 32 ARG A N 19
ATOM 26224 C CA . ARG A 1 2 ? -6.471 10.623 -10.211 1.00 0.00 32 ARG A CA 19
ATOM 26225 C C . ARG A 1 2 ? -5.010 10.157 -10.326 1.00 0.00 32 ARG A C 19
ATOM 26226 O O . ARG A 1 2 ? -4.718 8.965 -10.459 1.00 0.00 32 ARG A O 19
ATOM 26247 N N . ALA A 1 3 ? -4.092 11.125 -10.284 1.00 0.00 33 ALA A N 19
ATOM 26248 C CA . ALA A 1 3 ? -2.653 10.894 -10.175 1.00 0.00 33 ALA A CA 19
ATOM 26249 C C . ALA A 1 3 ? -2.295 10.108 -8.892 1.00 0.00 33 ALA A C 19
ATOM 26250 O O . ALA A 1 3 ? -2.701 10.490 -7.790 1.00 0.00 33 ALA A O 19
ATOM 26257 N N . VAL A 1 4 ? -1.518 9.032 -9.029 1.00 0.00 34 VAL A N 19
ATOM 26258 C CA . VAL A 1 4 ? -1.068 8.142 -7.947 1.00 0.00 34 VAL A CA 19
ATOM 26259 C C . VAL A 1 4 ? 0.338 7.649 -8.256 1.00 0.00 34 VAL A C 19
ATOM 26260 O O . VAL A 1 4 ? 0.559 6.912 -9.210 1.00 0.00 34 VAL A O 19
ATOM 26273 N N . SER A 1 5 ? 1.290 8.084 -7.446 1.00 0.00 35 SER A N 19
ATOM 26274 C CA . SER A 1 5 ? 2.725 7.940 -7.690 1.00 0.00 35 SER A CA 19
ATOM 26275 C C . SER A 1 5 ? 3.461 7.194 -6.572 1.00 0.00 35 SER A C 19
ATOM 26276 O O . SER A 1 5 ? 3.163 7.356 -5.384 1.00 0.00 35 SER A O 19
ATOM 26284 N N . LEU A 1 6 ? 4.412 6.353 -6.978 1.00 0.00 36 LEU A N 19
ATOM 26285 C CA . LEU A 1 6 ? 5.149 5.412 -6.141 1.00 0.00 36 LEU A CA 19
ATOM 26286 C C . LEU A 1 6 ? 6.664 5.489 -6.423 1.00 0.00 36 LEU A C 19
ATOM 26287 O O . LEU A 1 6 ? 7.098 6.019 -7.448 1.00 0.00 36 LEU A O 19
ATOM 26303 N N . TYR A 1 7 ? 7.462 4.932 -5.513 1.00 0.00 37 TYR A N 19
ATOM 26304 C CA . TYR A 1 7 ? 8.911 5.174 -5.408 1.00 0.00 37 TYR A CA 19
ATOM 26305 C C . TYR A 1 7 ? 9.677 3.844 -5.353 1.00 0.00 37 TYR A C 19
ATOM 26306 O O . TYR A 1 7 ? 10.087 3.362 -4.294 1.00 0.00 37 TYR A O 19
ATOM 26324 N N . PHE A 1 8 ? 9.732 3.168 -6.497 1.00 0.00 38 PHE A N 19
ATOM 26325 C CA . PHE A 1 8 ? 10.296 1.839 -6.690 1.00 0.00 38 PHE A CA 19
ATOM 26326 C C . PHE A 1 8 ? 11.836 1.829 -6.654 1.00 0.00 38 PHE A C 19
ATOM 26327 O O . PHE A 1 8 ? 12.495 2.869 -6.746 1.00 0.00 38 PHE A O 19
ATOM 26344 N N . SER A 1 9 ? 12.411 0.630 -6.576 1.00 0.00 39 SER A N 19
ATOM 26345 C CA . SER A 1 9 ? 13.847 0.414 -6.725 1.00 0.00 39 SER A CA 19
ATOM 26346 C C . SER A 1 9 ? 14.223 0.033 -8.154 1.00 0.00 39 SER A C 19
ATOM 26347 O O . SER A 1 9 ? 13.364 -0.377 -8.936 1.00 0.00 39 SER A O 19
ATOM 26355 N N . ASP A 1 10 ? 15.513 0.132 -8.490 1.00 0.00 40 ASP A N 19
ATOM 26356 C CA . ASP A 1 10 ? 16.059 -0.373 -9.753 1.00 0.00 40 ASP A CA 19
ATOM 26357 C C . ASP A 1 10 ? 15.617 -1.823 -10.014 1.00 0.00 40 ASP A C 19
ATOM 26358 O O . ASP A 1 10 ? 15.035 -2.097 -11.060 1.00 0.00 40 ASP A O 19
ATOM 26367 N N . GLU A 1 11 ? 15.762 -2.719 -9.032 1.00 0.00 41 GLU A N 19
ATOM 26368 C CA . GLU A 1 11 ? 15.310 -4.124 -9.103 1.00 0.00 41 GLU A CA 19
ATOM 26369 C C . GLU A 1 11 ? 13.831 -4.265 -9.411 1.00 0.00 41 GLU A C 19
ATOM 26370 O O . GLU A 1 11 ? 13.478 -4.846 -10.432 1.00 0.00 41 GLU A O 19
ATOM 26382 N N . GLN A 1 12 ? 12.972 -3.715 -8.552 1.00 0.00 42 GLN A N 19
ATOM 26383 C CA . GLN A 1 12 ? 11.507 -3.796 -8.713 1.00 0.00 42 GLN A CA 19
ATOM 26384 C C . GLN A 1 12 ? 11.011 -3.115 -10.011 1.00 0.00 42 GLN A C 19
ATOM 26385 O O . GLN A 1 12 ? 10.049 -3.589 -10.619 1.00 0.00 42 GLN A O 19
ATOM 26399 N N . TYR A 1 13 ? 11.687 -2.067 -10.501 1.00 0.00 43 TYR A N 19
ATOM 26400 C CA . TYR A 1 13 ? 11.407 -1.448 -11.811 1.00 0.00 43 TYR A CA 19
ATOM 26401 C C . TYR A 1 13 ? 11.808 -2.336 -12.990 1.00 0.00 43 TYR A C 19
ATOM 26402 O O . TYR A 1 13 ? 11.022 -2.591 -13.898 1.00 0.00 43 TYR A O 19
ATOM 26420 N N . GLN A 1 14 ? 13.041 -2.835 -12.958 1.00 0.00 44 GLN A N 19
ATOM 26421 C CA . GLN A 1 14 ? 13.579 -3.735 -13.993 1.00 0.00 44 GLN A CA 19
ATOM 26422 C C . GLN A 1 14 ? 12.794 -5.053 -14.086 1.00 0.00 44 GLN A C 19
ATOM 26423 O O . GLN A 1 14 ? 12.591 -5.593 -15.171 1.00 0.00 44 GLN A O 19
ATOM 26437 N N . LYS A 1 15 ? 12.291 -5.547 -12.956 1.00 0.00 45 LYS A N 19
ATOM 26438 C CA . LYS A 1 15 ? 11.339 -6.649 -12.873 1.00 0.00 45 LYS A CA 19
ATOM 26439 C C . LYS A 1 15 ? 10.019 -6.366 -13.630 1.00 0.00 45 LYS A C 19
ATOM 26440 O O . LYS A 1 15 ? 9.484 -7.283 -14.257 1.00 0.00 45 LYS A O 19
ATOM 26459 N N . LEU A 1 16 ? 9.527 -5.116 -13.667 1.00 0.00 46 LEU A N 19
ATOM 26460 C CA . LEU A 1 16 ? 8.487 -4.725 -14.626 1.00 0.00 46 LEU A CA 19
ATOM 26461 C C . LEU A 1 16 ? 9.020 -4.620 -16.055 1.00 0.00 46 LEU A C 19
ATOM 26462 O O . LEU A 1 16 ? 8.391 -5.151 -16.958 1.00 0.00 46 LEU A O 19
ATOM 26478 N N . GLU A 1 17 ? 10.150 -3.952 -16.289 1.00 0.00 47 GLU A N 19
ATOM 26479 C CA . GLU A 1 17 ? 10.693 -3.735 -17.649 1.00 0.00 47 GLU A CA 19
ATOM 26480 C C . GLU A 1 17 ? 10.935 -5.034 -18.420 1.00 0.00 47 GLU A C 19
ATOM 26481 O O . GLU A 1 17 ? 10.642 -5.112 -19.614 1.00 0.00 47 GLU A O 19
ATOM 26493 N N . LYS A 1 18 ? 11.375 -6.083 -17.726 1.00 0.00 48 LYS A N 19
ATOM 26494 C CA . LYS A 1 18 ? 11.556 -7.412 -18.310 1.00 0.00 48 LYS A CA 19
ATOM 26495 C C . LYS A 1 18 ? 10.212 -8.046 -18.733 1.00 0.00 48 LYS A C 19
ATOM 26496 O O . LYS A 1 18 ? 10.108 -8.665 -19.793 1.00 0.00 48 LYS A O 19
ATOM 26515 N N . MET A 1 19 ? 9.168 -7.851 -17.923 1.00 0.00 49 MET A N 19
ATOM 26516 C CA . MET A 1 19 ? 7.800 -8.314 -18.183 1.00 0.00 49 MET A CA 19
ATOM 26517 C C . MET A 1 19 ? 7.111 -7.501 -19.292 1.00 0.00 49 MET A C 19
ATOM 26518 O O . MET A 1 19 ? 6.497 -8.045 -20.209 1.00 0.00 49 MET A O 19
ATOM 26532 N N . ALA A 1 20 ? 7.278 -6.184 -19.235 1.00 0.00 50 ALA A N 19
ATOM 26533 C CA . ALA A 1 20 ? 6.751 -5.193 -20.172 1.00 0.00 50 ALA A CA 19
ATOM 26534 C C . ALA A 1 20 ? 7.220 -5.385 -21.619 1.00 0.00 50 ALA A C 19
ATOM 26535 O O . ALA A 1 20 ? 6.473 -5.082 -22.543 1.00 0.00 50 ALA A O 19
ATOM 26542 N N . ASN A 1 21 ? 8.401 -5.960 -21.845 1.00 0.00 51 ASN A N 19
ATOM 26543 C CA . ASN A 1 21 ? 8.851 -6.347 -23.183 1.00 0.00 51 ASN A CA 19
ATOM 26544 C C . ASN A 1 21 ? 7.904 -7.360 -23.886 1.00 0.00 51 ASN A C 19
ATOM 26545 O O . ASN A 1 21 ? 7.858 -7.404 -25.117 1.00 0.00 51 ASN A O 19
ATOM 26556 N N . GLU A 1 22 ? 7.092 -8.119 -23.130 1.00 0.00 52 GLU A N 19
ATOM 26557 C CA . GLU A 1 22 ? 6.023 -8.996 -23.659 1.00 0.00 52 GLU A CA 19
ATOM 26558 C C . GLU A 1 22 ? 4.823 -8.225 -24.233 1.00 0.00 52 GLU A C 19
ATOM 26559 O O . GLU A 1 22 ? 4.220 -8.657 -25.216 1.00 0.00 52 GLU A O 19
ATOM 26571 N N . GLU A 1 23 ? 4.522 -7.049 -23.667 1.00 0.00 53 GLU A N 19
ATOM 26572 C CA . GLU A 1 23 ? 3.567 -6.034 -24.165 1.00 0.00 53 GLU A CA 19
ATOM 26573 C C . GLU A 1 23 ? 4.207 -5.024 -25.131 1.00 0.00 53 GLU A C 19
ATOM 26574 O O . GLU A 1 23 ? 3.525 -4.147 -25.663 1.00 0.00 53 GLU A O 19
ATOM 26586 N N . GLU A 1 24 ? 5.514 -5.171 -25.380 1.00 0.00 54 GLU A N 19
ATOM 26587 C CA . GLU A 1 24 ? 6.372 -4.341 -26.256 1.00 0.00 54 GLU A CA 19
ATOM 26588 C C . GLU A 1 24 ? 6.697 -2.968 -25.646 1.00 0.00 54 GLU A C 19
ATOM 26589 O O . GLU A 1 24 ? 6.622 -1.925 -26.297 1.00 0.00 54 GLU A O 19
ATOM 26601 N N . GLU A 1 25 ? 7.065 -3.006 -24.359 1.00 0.00 55 GLU A N 19
ATOM 26602 C CA . GLU A 1 25 ? 7.420 -1.894 -23.452 1.00 0.00 55 GLU A CA 19
ATOM 26603 C C . GLU A 1 25 ? 6.265 -0.932 -23.144 1.00 0.00 55 GLU A C 19
ATOM 26604 O O . GLU A 1 25 ? 5.902 -0.055 -23.926 1.00 0.00 55 GLU A O 19
ATOM 26616 N N . SER A 1 26 ? 5.713 -1.107 -21.947 1.00 0.00 56 SER A N 19
ATOM 26617 C CA . SER A 1 26 ? 4.564 -0.385 -21.378 1.00 0.00 56 SER A CA 19
ATOM 26618 C C . SER A 1 26 ? 4.760 -0.159 -19.862 1.00 0.00 56 SER A C 19
ATOM 26619 O O . SER A 1 26 ? 3.847 -0.321 -19.046 1.00 0.00 56 SER A O 19
ATOM 26627 N N . VAL A 1 27 ? 6.005 0.106 -19.452 1.00 0.00 57 VAL A N 19
ATOM 26628 C CA . VAL A 1 27 ? 6.428 0.134 -18.039 1.00 0.00 57 VAL A CA 19
ATOM 26629 C C . VAL A 1 27 ? 5.604 1.145 -17.218 1.00 0.00 57 VAL A C 19
ATOM 26630 O O . VAL A 1 27 ? 5.463 2.308 -17.597 1.00 0.00 57 VAL A O 19
ATOM 26643 N N . GLY A 1 28 ? 5.015 0.686 -16.111 1.00 0.00 58 GLY A N 19
ATOM 26644 C CA . GLY A 1 28 ? 4.110 1.453 -15.235 1.00 0.00 58 GLY A CA 19
ATOM 26645 C C . GLY A 1 28 ? 2.636 1.239 -15.595 1.00 0.00 58 GLY A C 19
ATOM 26646 O O . GLY A 1 28 ? 1.818 0.909 -14.738 1.00 0.00 58 GLY A O 19
ATOM 26650 N N . SER A 1 29 ? 2.311 1.262 -16.887 1.00 0.00 59 SER A N 19
ATOM 26651 C CA . SER A 1 29 ? 1.004 0.830 -17.387 1.00 0.00 59 SER A CA 19
ATOM 26652 C C . SER A 1 29 ? 0.782 -0.678 -17.184 1.00 0.00 59 SER A C 19
ATOM 26653 O O . SER A 1 29 ? -0.328 -1.101 -16.863 1.00 0.00 59 SER A O 19
ATOM 26661 N N . TYR A 1 30 ? 1.844 -1.493 -17.267 1.00 0.00 60 TYR A N 19
ATOM 26662 C CA . TYR A 1 30 ? 1.800 -2.914 -16.888 1.00 0.00 60 TYR A CA 19
ATOM 26663 C C . TYR A 1 30 ? 1.428 -3.106 -15.408 1.00 0.00 60 TYR A C 19
ATOM 26664 O O . TYR A 1 30 ? 0.595 -3.947 -15.075 1.00 0.00 60 TYR A O 19
ATOM 26682 N N . ILE A 1 31 ? 1.993 -2.270 -14.527 1.00 0.00 61 ILE A N 19
ATOM 26683 C CA . ILE A 1 31 ? 1.646 -2.225 -13.087 1.00 0.00 61 ILE A CA 19
ATOM 26684 C C . ILE A 1 31 ? 0.146 -1.978 -12.931 1.00 0.00 61 ILE A C 19
ATOM 26685 O O . ILE A 1 31 ? -0.555 -2.721 -12.242 1.00 0.00 61 ILE A O 19
ATOM 26701 N N . LYS A 1 32 ? -0.357 -0.974 -13.652 1.00 0.00 62 LYS A N 19
ATOM 26702 C CA . LYS A 1 32 ? -1.760 -0.607 -13.575 1.00 0.00 62 LYS A CA 19
ATOM 26703 C C . LYS A 1 32 ? -2.639 -1.765 -14.082 1.00 0.00 62 LYS A C 19
ATOM 26704 O O . LYS A 1 32 ? -3.540 -2.209 -13.382 1.00 0.00 62 LYS A O 19
ATOM 26723 N N . ARG A 1 33 ? -2.308 -2.354 -15.233 1.00 0.00 63 ARG A N 19
ATOM 26724 C CA . ARG A 1 33 ? -2.999 -3.522 -15.795 1.00 0.00 63 ARG A CA 19
ATOM 26725 C C . ARG A 1 33 ? -3.040 -4.719 -14.821 1.00 0.00 63 ARG A C 19
ATOM 26726 O O . ARG A 1 33 ? -4.079 -5.359 -14.681 1.00 0.00 63 ARG A O 19
ATOM 26747 N N . TYR A 1 34 ? -1.957 -4.993 -14.089 1.00 0.00 64 TYR A N 19
ATOM 26748 C CA . TYR A 1 34 ? -1.865 -6.105 -13.128 1.00 0.00 64 TYR A CA 19
ATOM 26749 C C . TYR A 1 34 ? -2.798 -5.914 -11.920 1.00 0.00 64 TYR A C 19
ATOM 26750 O O . TYR A 1 34 ? -3.451 -6.843 -11.447 1.00 0.00 64 TYR A O 19
ATOM 26768 N N . ILE A 1 35 ? -2.905 -4.673 -11.453 1.00 0.00 65 ILE A N 19
ATOM 26769 C CA . ILE A 1 35 ? -3.786 -4.271 -10.347 1.00 0.00 65 ILE A CA 19
ATOM 26770 C C . ILE A 1 35 ? -5.244 -4.153 -10.799 1.00 0.00 65 ILE A C 19
ATOM 26771 O O . ILE A 1 35 ? -6.146 -4.574 -10.078 1.00 0.00 65 ILE A O 19
ATOM 26787 N N . LEU A 1 36 ? -5.486 -3.706 -12.031 1.00 0.00 66 LEU A N 19
ATOM 26788 C CA . LEU A 1 36 ? -6.824 -3.674 -12.633 1.00 0.00 66 LEU A CA 19
ATOM 26789 C C . LEU A 1 36 ? -7.347 -5.104 -12.870 1.00 0.00 66 LEU A C 19
ATOM 26790 O O . LEU A 1 36 ? -8.528 -5.383 -12.659 1.00 0.00 66 LEU A O 19
ATOM 26806 N N . LYS A 1 37 ? -6.453 -6.035 -13.214 1.00 0.00 67 LYS A N 19
ATOM 26807 C CA . LYS A 1 37 ? -6.725 -7.468 -13.298 1.00 0.00 67 LYS A CA 19
ATOM 26808 C C . LYS A 1 37 ? -7.076 -8.076 -11.925 1.00 0.00 67 LYS A C 19
ATOM 26809 O O . LYS A 1 37 ? -8.060 -8.806 -11.799 1.00 0.00 67 LYS A O 19
ATOM 26828 N N . ALA A 1 38 ? -6.313 -7.736 -10.882 1.00 0.00 68 ALA A N 19
ATOM 26829 C CA . ALA A 1 38 ? -6.549 -8.200 -9.509 1.00 0.00 68 ALA A CA 19
ATOM 26830 C C . ALA A 1 38 ? -7.865 -7.664 -8.910 1.00 0.00 68 ALA A C 19
ATOM 26831 O O . ALA A 1 38 ? -8.590 -8.387 -8.225 1.00 0.00 68 ALA A O 19
ATOM 26838 N N . LEU A 1 39 ? -8.213 -6.410 -9.213 1.00 0.00 69 LEU A N 19
ATOM 26839 C CA . LEU A 1 39 ? -9.366 -5.693 -8.682 1.00 0.00 69 LEU A CA 19
ATOM 26840 C C . LEU A 1 39 ? -10.719 -6.275 -9.124 1.00 0.00 69 LEU A C 19
ATOM 26841 O O . LEU A 1 39 ? -11.744 -6.036 -8.485 1.00 0.00 69 LEU A O 19
ATOM 26857 N N . ARG A 1 40 ? -10.707 -7.109 -10.165 1.00 0.00 70 ARG A N 19
ATOM 26858 C CA . ARG A 1 40 ? -11.838 -7.954 -10.550 1.00 0.00 70 ARG A CA 19
ATOM 26859 C C . ARG A 1 40 ? -12.277 -8.945 -9.445 1.00 0.00 70 ARG A C 19
ATOM 26860 O O . ARG A 1 40 ? -13.448 -9.328 -9.397 1.00 0.00 70 ARG A O 19
ATOM 26881 N N . LYS A 1 41 ? -11.350 -9.382 -8.577 1.00 0.00 71 LYS A N 19
ATOM 26882 C CA . LYS A 1 41 ? -11.546 -10.498 -7.634 1.00 0.00 71 LYS A CA 19
ATOM 26883 C C . LYS A 1 41 ? -10.564 -10.505 -6.429 1.00 0.00 71 LYS A C 19
ATOM 26884 O O . LYS A 1 41 ? -9.973 -11.536 -6.095 1.00 0.00 71 LYS A O 19
ATOM 26903 N N . ILE A 1 42 ? -10.388 -9.359 -5.755 1.00 0.00 72 ILE A N 19
ATOM 26904 C CA . ILE A 1 42 ? -9.583 -9.225 -4.511 1.00 0.00 72 ILE A CA 19
ATOM 26905 C C . ILE A 1 42 ? -9.934 -10.281 -3.431 1.00 0.00 72 ILE A C 19
ATOM 26906 O O . ILE A 1 42 ? -9.032 -10.809 -2.774 1.00 0.00 72 ILE A O 19
ATOM 26922 N N . GLU A 1 43 ? -11.232 -10.620 -3.311 1.00 0.00 73 GLU A N 19
ATOM 26923 C CA . GLU A 1 43 ? -11.846 -11.627 -2.412 1.00 0.00 73 GLU A CA 19
ATOM 26924 C C . GLU A 1 43 ? -11.291 -11.605 -0.976 1.00 0.00 73 GLU A C 19
ATOM 26925 O O . GLU A 1 43 ? -11.654 -10.657 -0.245 1.00 0.00 73 GLU A O 19
ATOM 26937 N N . THR B 1 1 ? 15.612 7.013 -6.416 1.00 0.00 31 THR B N 19
ATOM 26938 C CA . THR B 1 1 ? 14.426 6.193 -6.624 1.00 0.00 31 THR B CA 19
ATOM 26939 C C . THR B 1 1 ? 13.824 6.299 -8.026 1.00 0.00 31 THR B C 19
ATOM 26940 O O . THR B 1 1 ? 13.899 7.319 -8.719 1.00 0.00 31 THR B O 19
ATOM 26951 N N . ARG B 1 2 ? 13.183 5.209 -8.414 1.00 0.00 32 ARG B N 19
ATOM 26952 C CA . ARG B 1 2 ? 12.385 5.086 -9.634 1.00 0.00 32 ARG B CA 19
ATOM 26953 C C . ARG B 1 2 ? 10.937 5.560 -9.408 1.00 0.00 32 ARG B C 19
ATOM 26954 O O . ARG B 1 2 ? 10.105 4.839 -8.852 1.00 0.00 32 ARG B O 19
ATOM 26975 N N . ALA B 1 3 ? 10.629 6.778 -9.854 1.00 0.00 33 ALA B N 19
ATOM 26976 C CA . ALA B 1 3 ? 9.271 7.300 -9.934 1.00 0.00 33 ALA B CA 19
ATOM 26977 C C . ALA B 1 3 ? 8.394 6.432 -10.861 1.00 0.00 33 ALA B C 19
ATOM 26978 O O . ALA B 1 3 ? 8.682 6.246 -12.046 1.00 0.00 33 ALA B O 19
ATOM 26985 N N . VAL B 1 4 ? 7.303 5.931 -10.297 1.00 0.00 34 VAL B N 19
ATOM 26986 C CA . VAL B 1 4 ? 6.259 5.116 -10.943 1.00 0.00 34 VAL B CA 19
ATOM 26987 C C . VAL B 1 4 ? 4.909 5.781 -10.704 1.00 0.00 34 VAL B C 19
ATOM 26988 O O . VAL B 1 4 ? 4.245 5.536 -9.700 1.00 0.00 34 VAL B O 19
ATOM 27001 N N . SER B 1 5 ? 4.546 6.684 -11.611 1.00 0.00 35 SER B N 19
ATOM 27002 C CA . SER B 1 5 ? 3.312 7.469 -11.540 1.00 0.00 35 SER B CA 19
ATOM 27003 C C . SER B 1 5 ? 2.223 6.922 -12.467 1.00 0.00 35 SER B C 19
ATOM 27004 O O . SER B 1 5 ? 2.479 6.567 -13.622 1.00 0.00 35 SER B O 19
ATOM 27012 N N . LEU B 1 6 ? 1.005 6.849 -11.936 1.00 0.00 36 LEU B N 19
ATOM 27013 C CA . LEU B 1 6 ? -0.161 6.197 -12.523 1.00 0.00 36 LEU B CA 19
ATOM 27014 C C . LEU B 1 6 ? -1.336 7.182 -12.597 1.00 0.00 36 LEU B C 19
ATOM 27015 O O . LEU B 1 6 ? -1.425 8.137 -11.821 1.00 0.00 36 LEU B O 19
ATOM 27031 N N . TYR B 1 7 ? -2.260 6.901 -13.513 1.00 0.00 37 TYR B N 19
ATOM 27032 C CA . TYR B 1 7 ? -3.408 7.750 -13.841 1.00 0.00 37 TYR B CA 19
ATOM 27033 C C . TYR B 1 7 ? -4.682 6.908 -13.900 1.00 0.00 37 TYR B C 19
ATOM 27034 O O . TYR B 1 7 ? -5.114 6.436 -14.957 1.00 0.00 37 TYR B O 19
ATOM 27052 N N . PHE B 1 8 ? -5.229 6.627 -12.721 1.00 0.00 38 PHE B N 19
ATOM 27053 C CA . PHE B 1 8 ? -6.560 6.088 -12.533 1.00 0.00 38 PHE B CA 19
ATOM 27054 C C . PHE B 1 8 ? -7.645 7.132 -12.869 1.00 0.00 38 PHE B C 19
ATOM 27055 O O . PHE B 1 8 ? -7.366 8.312 -13.099 1.00 0.00 38 PHE B O 19
ATOM 27072 N N . SER B 1 9 ? -8.903 6.717 -12.789 1.00 0.00 39 SER B N 19
ATOM 27073 C CA . SER B 1 9 ? -10.044 7.614 -12.586 1.00 0.00 39 SER B CA 19
ATOM 27074 C C . SER B 1 9 ? -10.875 7.146 -11.379 1.00 0.00 39 SER B C 19
ATOM 27075 O O . SER B 1 9 ? -10.503 6.168 -10.714 1.00 0.00 39 SER B O 19
ATOM 27083 N N . ASP B 1 10 ? -11.943 7.878 -11.043 1.00 0.00 40 ASP B N 19
ATOM 27084 C CA . ASP B 1 10 ? -12.615 7.859 -9.730 1.00 0.00 40 ASP B CA 19
ATOM 27085 C C . ASP B 1 10 ? -12.867 6.457 -9.166 1.00 0.00 40 ASP B C 19
ATOM 27086 O O . ASP B 1 10 ? -12.543 6.197 -8.008 1.00 0.00 40 ASP B O 19
ATOM 27095 N N . GLU B 1 11 ? -13.411 5.541 -9.973 1.00 0.00 41 GLU B N 19
ATOM 27096 C CA . GLU B 1 11 ? -13.720 4.152 -9.561 1.00 0.00 41 GLU B CA 19
ATOM 27097 C C . GLU B 1 11 ? -12.476 3.378 -9.148 1.00 0.00 41 GLU B C 19
ATOM 27098 O O . GLU B 1 11 ? -12.381 2.890 -8.028 1.00 0.00 41 GLU B O 19
ATOM 27110 N N . GLN B 1 12 ? -11.499 3.320 -10.046 1.00 0.00 42 GLN B N 19
ATOM 27111 C CA . GLN B 1 12 ? -10.224 2.593 -9.856 1.00 0.00 42 GLN B CA 19
ATOM 27112 C C . GLN B 1 12 ? -9.383 3.153 -8.695 1.00 0.00 42 GLN B C 19
ATOM 27113 O O . GLN B 1 12 ? -8.777 2.399 -7.932 1.00 0.00 42 GLN B O 19
ATOM 27127 N N . TYR B 1 13 ? -9.406 4.474 -8.507 1.00 0.00 43 TYR B N 19
ATOM 27128 C CA . TYR B 1 13 ? -8.783 5.158 -7.372 1.00 0.00 43 TYR B CA 19
ATOM 27129 C C . TYR B 1 13 ? -9.442 4.766 -6.041 1.00 0.00 43 TYR B C 19
ATOM 27130 O O . TYR B 1 13 ? -8.770 4.379 -5.084 1.00 0.00 43 TYR B O 19
ATOM 27148 N N . GLN B 1 14 ? -10.776 4.789 -6.006 1.00 0.00 44 GLN B N 19
ATOM 27149 C CA . GLN B 1 14 ? -11.580 4.416 -4.835 1.00 0.00 44 GLN B CA 19
ATOM 27150 C C . GLN B 1 14 ? -11.465 2.930 -4.486 1.00 0.00 44 GLN B C 19
ATOM 27151 O O . GLN B 1 14 ? -11.420 2.567 -3.316 1.00 0.00 44 GLN B O 19
ATOM 27165 N N . LYS B 1 15 ? -11.360 2.068 -5.491 1.00 0.00 45 LYS B N 19
ATOM 27166 C CA . LYS B 1 15 ? -11.067 0.645 -5.349 1.00 0.00 45 LYS B CA 19
ATOM 27167 C C . LYS B 1 15 ? -9.733 0.401 -4.617 1.00 0.00 45 LYS B C 19
ATOM 27168 O O . LYS B 1 15 ? -9.682 -0.424 -3.700 1.00 0.00 45 LYS B O 19
ATOM 27187 N N . LEU B 1 16 ? -8.672 1.152 -4.947 1.00 0.00 46 LEU B N 19
ATOM 27188 C CA . LEU B 1 16 ? -7.400 1.051 -4.228 1.00 0.00 46 LEU B CA 19
ATOM 27189 C C . LEU B 1 16 ? -7.427 1.732 -2.847 1.00 0.00 46 LEU B C 19
ATOM 27190 O O . LEU B 1 16 ? -6.811 1.229 -1.910 1.00 0.00 46 LEU B O 19
ATOM 27206 N N . GLU B 1 17 ? -8.198 2.808 -2.672 1.00 0.00 47 GLU B N 19
ATOM 27207 C CA . GLU B 1 17 ? -8.465 3.420 -1.351 1.00 0.00 47 GLU B CA 19
ATOM 27208 C C . GLU B 1 17 ? -9.251 2.510 -0.405 1.00 0.00 47 GLU B C 19
ATOM 27209 O O . GLU B 1 17 ? -8.925 2.421 0.775 1.00 0.00 47 GLU B O 19
ATOM 27221 N N . LYS B 1 18 ? -10.227 1.762 -0.916 1.00 0.00 48 LYS B N 19
ATOM 27222 C CA . LYS B 1 18 ? -10.998 0.777 -0.153 1.00 0.00 48 LYS B CA 19
ATOM 27223 C C . LYS B 1 18 ? -10.110 -0.388 0.322 1.00 0.00 48 LYS B C 19
ATOM 27224 O O . LYS B 1 18 ? -10.235 -0.855 1.454 1.00 0.00 48 LYS B O 19
ATOM 27243 N N . MET B 1 19 ? -9.156 -0.810 -0.511 1.00 0.00 49 MET B N 19
ATOM 27244 C CA . MET B 1 19 ? -8.085 -1.732 -0.151 1.00 0.00 49 MET B CA 19
ATOM 27245 C C . MET B 1 19 ? -7.143 -1.126 0.909 1.00 0.00 49 MET B C 19
ATOM 27246 O O . MET B 1 19 ? -6.900 -1.734 1.951 1.00 0.00 49 MET B O 19
ATOM 27260 N N . ALA B 1 20 ? -6.691 0.116 0.705 1.00 0.00 50 ALA B N 19
ATOM 27261 C CA . ALA B 1 20 ? -5.825 0.843 1.638 1.00 0.00 50 ALA B CA 19
ATOM 27262 C C . ALA B 1 20 ? -6.461 1.055 3.026 1.00 0.00 50 ALA B C 19
ATOM 27263 O O . ALA B 1 20 ? -5.769 1.036 4.041 1.00 0.00 50 ALA B O 19
ATOM 27270 N N . ASN B 1 21 ? -7.785 1.206 3.104 1.00 0.00 51 ASN B N 19
ATOM 27271 C CA . ASN B 1 21 ? -8.551 1.317 4.351 1.00 0.00 51 ASN B CA 19
ATOM 27272 C C . ASN B 1 21 ? -8.377 0.100 5.294 1.00 0.00 51 ASN B C 19
ATOM 27273 O O . ASN B 1 21 ? -8.554 0.227 6.507 1.00 0.00 51 ASN B O 19
ATOM 27284 N N . GLU B 1 22 ? -7.972 -1.064 4.761 1.00 0.00 52 GLU B N 19
ATOM 27285 C CA . GLU B 1 22 ? -7.628 -2.270 5.542 1.00 0.00 52 GLU B CA 19
ATOM 27286 C C . GLU B 1 22 ? -6.319 -2.132 6.336 1.00 0.00 52 GLU B C 19
ATOM 27287 O O . GLU B 1 22 ? -6.166 -2.738 7.396 1.00 0.00 52 GLU B O 19
ATOM 27299 N N . GLU B 1 23 ? -5.403 -1.283 5.855 1.00 0.00 53 GLU B N 19
ATOM 27300 C CA . GLU B 1 23 ? -4.124 -0.900 6.506 1.00 0.00 53 GLU B CA 19
ATOM 27301 C C . GLU B 1 23 ? -4.200 0.453 7.228 1.00 0.00 53 GLU B C 19
ATOM 27302 O O . GLU B 1 23 ? -3.386 0.724 8.111 1.00 0.00 53 GLU B O 19
ATOM 27314 N N . GLU B 1 24 ? -5.210 1.258 6.869 1.00 0.00 54 GLU B N 19
ATOM 27315 C CA . GLU B 1 24 ? -5.736 2.501 7.485 1.00 0.00 54 GLU B CA 19
ATOM 27316 C C . GLU B 1 24 ? -5.528 3.731 6.584 1.00 0.00 54 GLU B C 19
ATOM 27317 O O . GLU B 1 24 ? -4.934 4.732 6.981 1.00 0.00 54 GLU B O 19
ATOM 27329 N N . GLU B 1 25 ? -6.019 3.625 5.341 1.00 0.00 55 GLU B N 19
ATOM 27330 C CA . GLU B 1 25 ? -6.087 4.680 4.299 1.00 0.00 55 GLU B CA 19
ATOM 27331 C C . GLU B 1 25 ? -4.779 5.452 4.096 1.00 0.00 55 GLU B C 19
ATOM 27332 O O . GLU B 1 25 ? -4.635 6.630 4.419 1.00 0.00 55 GLU B O 19
ATOM 27344 N N . SER B 1 26 ? -3.822 4.730 3.522 1.00 0.00 56 SER B N 19
ATOM 27345 C CA . SER B 1 26 ? -2.439 5.152 3.272 1.00 0.00 56 SER B CA 19
ATOM 27346 C C . SER B 1 26 ? -2.063 4.800 1.820 1.00 0.00 56 SER B C 19
ATOM 27347 O O . SER B 1 26 ? -1.086 4.101 1.526 1.00 0.00 56 SER B O 19
ATOM 27355 N N . VAL B 1 27 ? -2.952 5.190 0.896 1.00 0.00 57 VAL B N 19
ATOM 27356 C CA . VAL B 1 27 ? -2.864 4.872 -0.540 1.00 0.00 57 VAL B CA 19
ATOM 27357 C C . VAL B 1 27 ? -1.493 5.240 -1.124 1.00 0.00 57 VAL B C 19
ATOM 27358 O O . VAL B 1 27 ? -0.983 6.346 -0.941 1.00 0.00 57 VAL B O 19
ATOM 27371 N N . GLY B 1 28 ? -0.895 4.272 -1.814 1.00 0.00 58 GLY B N 19
ATOM 27372 C CA . GLY B 1 28 ? 0.486 4.290 -2.310 1.00 0.00 58 GLY B CA 19
ATOM 27373 C C . GLY B 1 28 ? 1.267 3.105 -1.747 1.00 0.00 58 GLY B C 19
ATOM 27374 O O . GLY B 1 28 ? 1.728 2.250 -2.496 1.00 0.00 58 GLY B O 19
ATOM 27378 N N . SER B 1 29 ? 1.298 2.960 -0.424 1.00 0.00 59 SER B N 19
ATOM 27379 C CA . SER B 1 29 ? 1.975 1.846 0.239 1.00 0.00 59 SER B CA 19
ATOM 27380 C C . SER B 1 29 ? 1.248 0.508 0.044 1.00 0.00 59 SER B C 19
ATOM 27381 O O . SER B 1 29 ? 1.888 -0.490 -0.290 1.00 0.00 59 SER B O 19
ATOM 27389 N N . TYR B 1 30 ? -0.089 0.486 0.151 1.00 0.00 60 TYR B N 19
ATOM 27390 C CA . TYR B 1 30 ? -0.884 -0.729 -0.096 1.00 0.00 60 TYR B CA 19
ATOM 27391 C C . TYR B 1 30 ? -0.760 -1.204 -1.555 1.00 0.00 60 TYR B C 19
ATOM 27392 O O . TYR B 1 30 ? -0.571 -2.382 -1.848 1.00 0.00 60 TYR B O 19
ATOM 27410 N N . ILE B 1 31 ? -0.806 -0.231 -2.463 1.00 0.00 61 ILE B N 19
ATOM 27411 C CA . ILE B 1 31 ? -0.673 -0.352 -3.918 1.00 0.00 61 ILE B CA 19
ATOM 27412 C C . ILE B 1 31 ? 0.662 -1.012 -4.273 1.00 0.00 61 ILE B C 19
ATOM 27413 O O . ILE B 1 31 ? 0.696 -2.019 -4.985 1.00 0.00 61 ILE B O 19
ATOM 27429 N N . LYS B 1 32 ? 1.753 -0.506 -3.692 1.00 0.00 62 LYS B N 19
ATOM 27430 C CA . LYS B 1 32 ? 3.069 -1.116 -3.812 1.00 0.00 62 LYS B CA 19
ATOM 27431 C C . LYS B 1 32 ? 3.072 -2.545 -3.251 1.00 0.00 62 LYS B C 19
ATOM 27432 O O . LYS B 1 32 ? 3.409 -3.486 -3.966 1.00 0.00 62 LYS B O 19
ATOM 27451 N N . ARG B 1 33 ? 2.628 -2.729 -2.003 1.00 0.00 63 ARG B N 19
ATOM 27452 C CA . ARG B 1 33 ? 2.569 -4.033 -1.326 1.00 0.00 63 ARG B CA 19
ATOM 27453 C C . ARG B 1 33 ? 1.878 -5.103 -2.178 1.00 0.00 63 ARG B C 19
ATOM 27454 O O . ARG B 1 33 ? 2.363 -6.227 -2.264 1.00 0.00 63 ARG B O 19
ATOM 27475 N N . TYR B 1 34 ? 0.788 -4.755 -2.860 1.00 0.00 64 TYR B N 19
ATOM 27476 C CA . TYR B 1 34 ? -0.011 -5.688 -3.656 1.00 0.00 64 TYR B CA 19
ATOM 27477 C C . TYR B 1 34 ? 0.672 -6.111 -4.965 1.00 0.00 64 TYR B C 19
ATOM 27478 O O . TYR B 1 34 ? 0.671 -7.280 -5.349 1.00 0.00 64 TYR B O 19
ATOM 27496 N N . ILE B 1 35 ? 1.326 -5.149 -5.615 1.00 0.00 65 ILE B N 19
ATOM 27497 C CA . ILE B 1 35 ? 2.203 -5.377 -6.771 1.00 0.00 65 ILE B CA 19
ATOM 27498 C C . ILE B 1 35 ? 3.382 -6.251 -6.360 1.00 0.00 65 ILE B C 19
ATOM 27499 O O . ILE B 1 35 ? 3.672 -7.236 -7.029 1.00 0.00 65 ILE B O 19
ATOM 27515 N N . LEU B 1 36 ? 4.026 -5.942 -5.236 1.00 0.00 66 LEU B N 19
ATOM 27516 C CA . LEU B 1 36 ? 5.223 -6.647 -4.773 1.00 0.00 66 LEU B CA 19
ATOM 27517 C C . LEU B 1 36 ? 4.861 -8.068 -4.306 1.00 0.00 66 LEU B C 19
ATOM 27518 O O . LEU B 1 36 ? 5.605 -9.017 -4.556 1.00 0.00 66 LEU B O 19
ATOM 27534 N N . LYS B 1 37 ? 3.662 -8.246 -3.750 1.00 0.00 67 LYS B N 19
ATOM 27535 C CA . LYS B 1 37 ? 3.076 -9.548 -3.444 1.00 0.00 67 LYS B CA 19
ATOM 27536 C C . LYS B 1 37 ? 2.843 -10.398 -4.709 1.00 0.00 67 LYS B C 19
ATOM 27537 O O . LYS B 1 37 ? 3.163 -11.588 -4.726 1.00 0.00 67 LYS B O 19
ATOM 27556 N N . ALA B 1 38 ? 2.350 -9.785 -5.790 1.00 0.00 68 ALA B N 19
ATOM 27557 C CA . ALA B 1 38 ? 2.250 -10.442 -7.099 1.00 0.00 68 ALA B CA 19
ATOM 27558 C C . ALA B 1 38 ? 3.630 -10.732 -7.735 1.00 0.00 68 ALA B C 19
ATOM 27559 O O . ALA B 1 38 ? 3.846 -11.798 -8.314 1.00 0.00 68 ALA B O 19
ATOM 27566 N N . LEU B 1 39 ? 4.596 -9.818 -7.587 1.00 0.00 69 LEU B N 19
ATOM 27567 C CA . LEU B 1 39 ? 5.915 -9.872 -8.226 1.00 0.00 69 LEU B CA 19
ATOM 27568 C C . LEU B 1 39 ? 6.836 -10.955 -7.636 1.00 0.00 69 LEU B C 19
ATOM 27569 O O . LEU B 1 39 ? 7.715 -11.473 -8.324 1.00 0.00 69 LEU B O 19
ATOM 27585 N N . ARG B 1 40 ? 6.565 -11.378 -6.401 1.00 0.00 70 ARG B N 19
ATOM 27586 C CA . ARG B 1 40 ? 7.135 -12.590 -5.806 1.00 0.00 70 ARG B CA 19
ATOM 27587 C C . ARG B 1 40 ? 6.820 -13.886 -6.596 1.00 0.00 70 ARG B C 19
ATOM 27588 O O . ARG B 1 40 ? 7.541 -14.876 -6.453 1.00 0.00 70 ARG B O 19
ATOM 27609 N N . LYS B 1 41 ? 5.752 -13.899 -7.407 1.00 0.00 71 LYS B N 19
ATOM 27610 C CA . LYS B 1 41 ? 5.221 -15.101 -8.072 1.00 0.00 71 LYS B CA 19
ATOM 27611 C C . LYS B 1 41 ? 4.421 -14.817 -9.374 1.00 0.00 71 LYS B C 19
ATOM 27612 O O . LYS B 1 41 ? 3.320 -15.339 -9.567 1.00 0.00 71 LYS B O 19
ATOM 27631 N N . ILE B 1 42 ? 4.968 -13.992 -10.283 1.00 0.00 72 ILE B N 19
ATOM 27632 C CA . ILE B 1 42 ? 4.376 -13.705 -11.615 1.00 0.00 72 ILE B CA 19
ATOM 27633 C C . ILE B 1 42 ? 3.970 -14.995 -12.375 1.00 0.00 72 ILE B C 19
ATOM 27634 O O . ILE B 1 42 ? 2.887 -15.058 -12.970 1.00 0.00 72 ILE B O 19
ATOM 27650 N N . GLU B 1 43 ? 4.814 -16.037 -12.314 1.00 0.00 73 GLU B N 19
ATOM 27651 C CA . GLU B 1 43 ? 4.583 -17.390 -12.859 1.00 0.00 73 GLU B CA 19
ATOM 27652 C C . GLU B 1 43 ? 5.353 -18.441 -12.052 1.00 0.00 73 GLU B C 19
ATOM 27653 O O . GLU B 1 43 ? 4.723 -19.434 -11.630 1.00 0.00 73 GLU B O 19
ATOM 27665 N N . THR A 1 1 ? -9.819 12.757 -13.056 1.00 0.00 31 THR A N 20
ATOM 27666 C CA . THR A 1 1 ? -8.618 11.905 -12.997 1.00 0.00 31 THR A CA 20
ATOM 27667 C C . THR A 1 1 ? -7.878 12.046 -11.655 1.00 0.00 31 THR A C 20
ATOM 27668 O O . THR A 1 1 ? -7.909 13.105 -11.020 1.00 0.00 31 THR A O 20
ATOM 27679 N N . ARG A 1 2 ? -7.165 10.994 -11.243 1.00 0.00 32 ARG A N 20
ATOM 27680 C CA . ARG A 1 2 ? -6.394 10.883 -9.991 1.00 0.00 32 ARG A CA 20
ATOM 27681 C C . ARG A 1 2 ? -4.922 10.543 -10.255 1.00 0.00 32 ARG A C 20
ATOM 27682 O O . ARG A 1 2 ? -4.618 9.547 -10.912 1.00 0.00 32 ARG A O 20
ATOM 27703 N N . ALA A 1 3 ? -4.013 11.357 -9.724 1.00 0.00 33 ALA A N 20
ATOM 27704 C CA . ALA A 1 3 ? -2.572 11.106 -9.741 1.00 0.00 33 ALA A CA 20
ATOM 27705 C C . ALA A 1 3 ? -2.181 10.039 -8.697 1.00 0.00 33 ALA A C 20
ATOM 27706 O O . ALA A 1 3 ? -2.481 10.183 -7.508 1.00 0.00 33 ALA A O 20
ATOM 27713 N N . VAL A 1 4 ? -1.500 8.978 -9.135 1.00 0.00 34 VAL A N 20
ATOM 27714 C CA . VAL A 1 4 ? -1.030 7.856 -8.305 1.00 0.00 34 VAL A CA 20
ATOM 27715 C C . VAL A 1 4 ? 0.472 7.685 -8.504 1.00 0.00 34 VAL A C 20
ATOM 27716 O O . VAL A 1 4 ? 0.909 6.960 -9.396 1.00 0.00 34 VAL A O 20
ATOM 27729 N N . SER A 1 5 ? 1.258 8.410 -7.704 1.00 0.00 35 SER A N 20
ATOM 27730 C CA . SER A 1 5 ? 2.717 8.506 -7.824 1.00 0.00 35 SER A CA 20
ATOM 27731 C C . SER A 1 5 ? 3.453 7.809 -6.675 1.00 0.00 35 SER A C 20
ATOM 27732 O O . SER A 1 5 ? 3.263 8.146 -5.502 1.00 0.00 35 SER A O 20
ATOM 27740 N N . LEU A 1 6 ? 4.269 6.809 -7.021 1.00 0.00 36 LEU A N 20
ATOM 27741 C CA . LEU A 1 6 ? 4.970 5.884 -6.134 1.00 0.00 36 LEU A CA 20
ATOM 27742 C C . LEU A 1 6 ? 6.458 5.767 -6.498 1.00 0.00 36 LEU A C 20
ATOM 27743 O O . LEU A 1 6 ? 6.910 6.189 -7.567 1.00 0.00 36 LEU A O 20
ATOM 27759 N N . TYR A 1 7 ? 7.203 5.143 -5.587 1.00 0.00 37 TYR A N 20
ATOM 27760 C CA . TYR A 1 7 ? 8.659 5.028 -5.573 1.00 0.00 37 TYR A CA 20
ATOM 27761 C C . TYR A 1 7 ? 9.070 3.556 -5.401 1.00 0.00 37 TYR A C 20
ATOM 27762 O O . TYR A 1 7 ? 9.199 3.048 -4.285 1.00 0.00 37 TYR A O 20
ATOM 27780 N N . PHE A 1 8 ? 9.197 2.840 -6.521 1.00 0.00 38 PHE A N 20
ATOM 27781 C CA . PHE A 1 8 ? 9.657 1.457 -6.590 1.00 0.00 38 PHE A CA 20
ATOM 27782 C C . PHE A 1 8 ? 11.160 1.333 -6.275 1.00 0.00 38 PHE A C 20
ATOM 27783 O O . PHE A 1 8 ? 11.896 2.321 -6.276 1.00 0.00 38 PHE A O 20
ATOM 27800 N N . SER A 1 9 ? 11.627 0.097 -6.071 1.00 0.00 39 SER A N 20
ATOM 27801 C CA . SER A 1 9 ? 13.057 -0.222 -5.959 1.00 0.00 39 SER A CA 20
ATOM 27802 C C . SER A 1 9 ? 13.559 -0.939 -7.203 1.00 0.00 39 SER A C 20
ATOM 27803 O O . SER A 1 9 ? 12.766 -1.479 -7.969 1.00 0.00 39 SER A O 20
ATOM 27811 N N . ASP A 1 10 ? 14.876 -0.940 -7.413 1.00 0.00 40 ASP A N 20
ATOM 27812 C CA . ASP A 1 10 ? 15.512 -1.405 -8.648 1.00 0.00 40 ASP A CA 20
ATOM 27813 C C . ASP A 1 10 ? 15.062 -2.816 -9.065 1.00 0.00 40 ASP A C 20
ATOM 27814 O O . ASP A 1 10 ? 14.626 -2.998 -10.195 1.00 0.00 40 ASP A O 20
ATOM 27823 N N . GLU A 1 11 ? 15.066 -3.792 -8.154 1.00 0.00 41 GLU A N 20
ATOM 27824 C CA . GLU A 1 11 ? 14.606 -5.166 -8.419 1.00 0.00 41 GLU A CA 20
ATOM 27825 C C . GLU A 1 11 ? 13.140 -5.213 -8.862 1.00 0.00 41 GLU A C 20
ATOM 27826 O O . GLU A 1 11 ? 12.798 -5.839 -9.866 1.00 0.00 41 GLU A O 20
ATOM 27838 N N . GLN A 1 12 ? 12.276 -4.529 -8.106 1.00 0.00 42 GLN A N 20
ATOM 27839 C CA . GLN A 1 12 ? 10.836 -4.424 -8.359 1.00 0.00 42 GLN A CA 20
ATOM 27840 C C . GLN A 1 12 ? 10.565 -3.781 -9.735 1.00 0.00 42 GLN A C 20
ATOM 27841 O O . GLN A 1 12 ? 9.767 -4.287 -10.521 1.00 0.00 42 GLN A O 20
ATOM 27855 N N . TYR A 1 13 ? 11.274 -2.694 -10.062 1.00 0.00 43 TYR A N 20
ATOM 27856 C CA . TYR A 1 13 ? 11.189 -1.974 -11.339 1.00 0.00 43 TYR A CA 20
ATOM 27857 C C . TYR A 1 13 ? 11.640 -2.846 -12.511 1.00 0.00 43 TYR A C 20
ATOM 27858 O O . TYR A 1 13 ? 10.968 -2.949 -13.535 1.00 0.00 43 TYR A O 20
ATOM 27876 N N . GLN A 1 14 ? 12.790 -3.490 -12.336 1.00 0.00 44 GLN A N 20
ATOM 27877 C CA . GLN A 1 14 ? 13.411 -4.373 -13.327 1.00 0.00 44 GLN A CA 20
ATOM 27878 C C . GLN A 1 14 ? 12.536 -5.588 -13.651 1.00 0.00 44 GLN A C 20
ATOM 27879 O O . GLN A 1 14 ? 12.404 -5.933 -14.824 1.00 0.00 44 GLN A O 20
ATOM 27893 N N . LYS A 1 15 ? 11.880 -6.209 -12.659 1.00 0.00 45 LYS A N 20
ATOM 27894 C CA . LYS A 1 15 ? 10.889 -7.268 -12.880 1.00 0.00 45 LYS A CA 20
ATOM 27895 C C . LYS A 1 15 ? 9.719 -6.788 -13.744 1.00 0.00 45 LYS A C 20
ATOM 27896 O O . LYS A 1 15 ? 9.295 -7.506 -14.651 1.00 0.00 45 LYS A O 20
ATOM 27915 N N . LEU A 1 16 ? 9.222 -5.570 -13.511 1.00 0.00 46 LEU A N 20
ATOM 27916 C CA . LEU A 1 16 ? 8.166 -4.978 -14.332 1.00 0.00 46 LEU A CA 20
ATOM 27917 C C . LEU A 1 16 ? 8.639 -4.650 -15.750 1.00 0.00 46 LEU A C 20
ATOM 27918 O O . LEU A 1 16 ? 7.946 -4.968 -16.711 1.00 0.00 46 LEU A O 20
ATOM 27934 N N . GLU A 1 17 ? 9.831 -4.078 -15.909 1.00 0.00 47 GLU A N 20
ATOM 27935 C CA . GLU A 1 17 ? 10.439 -3.833 -17.223 1.00 0.00 47 GLU A CA 20
ATOM 27936 C C . GLU A 1 17 ? 10.679 -5.130 -18.019 1.00 0.00 47 GLU A C 20
ATOM 27937 O O . GLU A 1 17 ? 10.421 -5.179 -19.226 1.00 0.00 47 GLU A O 20
ATOM 27949 N N . LYS A 1 18 ? 11.102 -6.208 -17.345 1.00 0.00 48 LYS A N 20
ATOM 27950 C CA . LYS A 1 18 ? 11.316 -7.537 -17.930 1.00 0.00 48 LYS A CA 20
ATOM 27951 C C . LYS A 1 18 ? 10.026 -8.110 -18.521 1.00 0.00 48 LYS A C 20
ATOM 27952 O O . LYS A 1 18 ? 10.054 -8.685 -19.609 1.00 0.00 48 LYS A O 20
ATOM 27971 N N . MET A 1 19 ? 8.892 -7.914 -17.845 1.00 0.00 49 MET A N 20
ATOM 27972 C CA . MET A 1 19 ? 7.568 -8.247 -18.344 1.00 0.00 49 MET A CA 20
ATOM 27973 C C . MET A 1 19 ? 7.120 -7.303 -19.468 1.00 0.00 49 MET A C 20
ATOM 27974 O O . MET A 1 19 ? 6.604 -7.748 -20.491 1.00 0.00 49 MET A O 20
ATOM 27988 N N . ALA A 1 20 ? 7.334 -5.996 -19.303 1.00 0.00 50 ALA A N 20
ATOM 27989 C CA . ALA A 1 20 ? 6.931 -4.958 -20.247 1.00 0.00 50 ALA A CA 20
ATOM 27990 C C . ALA A 1 20 ? 7.557 -5.122 -21.635 1.00 0.00 50 ALA A C 20
ATOM 27991 O O . ALA A 1 20 ? 6.916 -4.795 -22.627 1.00 0.00 50 ALA A O 20
ATOM 27998 N N . ASN A 1 21 ? 8.762 -5.687 -21.741 1.00 0.00 51 ASN A N 20
ATOM 27999 C CA . ASN A 1 21 ? 9.380 -6.049 -23.018 1.00 0.00 51 ASN A CA 20
ATOM 28000 C C . ASN A 1 21 ? 8.510 -7.010 -23.861 1.00 0.00 51 ASN A C 20
ATOM 28001 O O . ASN A 1 21 ? 8.547 -6.944 -25.089 1.00 0.00 51 ASN A O 20
ATOM 28012 N N . GLU A 1 22 ? 7.670 -7.839 -23.232 1.00 0.00 52 GLU A N 20
ATOM 28013 C CA . GLU A 1 22 ? 6.718 -8.727 -23.910 1.00 0.00 52 GLU A CA 20
ATOM 28014 C C . GLU A 1 22 ? 5.511 -7.979 -24.514 1.00 0.00 52 GLU A C 20
ATOM 28015 O O . GLU A 1 22 ? 4.939 -8.421 -25.513 1.00 0.00 52 GLU A O 20
ATOM 28027 N N . GLU A 1 23 ? 5.145 -6.822 -23.951 1.00 0.00 53 GLU A N 20
ATOM 28028 C CA . GLU A 1 23 ? 4.199 -5.847 -24.510 1.00 0.00 53 GLU A CA 20
ATOM 28029 C C . GLU A 1 23 ? 4.891 -4.778 -25.391 1.00 0.00 53 GLU A C 20
ATOM 28030 O O . GLU A 1 23 ? 4.222 -3.919 -25.970 1.00 0.00 53 GLU A O 20
ATOM 28042 N N . GLU A 1 24 ? 6.220 -4.853 -25.526 1.00 0.00 54 GLU A N 20
ATOM 28043 C CA . GLU A 1 24 ? 7.107 -3.954 -26.280 1.00 0.00 54 GLU A CA 20
ATOM 28044 C C . GLU A 1 24 ? 7.328 -2.603 -25.561 1.00 0.00 54 GLU A C 20
ATOM 28045 O O . GLU A 1 24 ? 7.170 -1.519 -26.125 1.00 0.00 54 GLU A O 20
ATOM 28057 N N . GLU A 1 25 ? 7.738 -2.699 -24.291 1.00 0.00 55 GLU A N 20
ATOM 28058 C CA . GLU A 1 25 ? 8.079 -1.629 -23.340 1.00 0.00 55 GLU A CA 20
ATOM 28059 C C . GLU A 1 25 ? 6.931 -0.638 -23.061 1.00 0.00 55 GLU A C 20
ATOM 28060 O O . GLU A 1 25 ? 6.836 0.458 -23.620 1.00 0.00 55 GLU A O 20
ATOM 28072 N N . SER A 1 26 ? 6.073 -1.041 -22.127 1.00 0.00 56 SER A N 20
ATOM 28073 C CA . SER A 1 26 ? 4.818 -0.398 -21.710 1.00 0.00 56 SER A CA 20
ATOM 28074 C C . SER A 1 26 ? 4.762 -0.083 -20.203 1.00 0.00 56 SER A C 20
ATOM 28075 O O . SER A 1 26 ? 3.678 0.087 -19.650 1.00 0.00 56 SER A O 20
ATOM 28083 N N . VAL A 1 27 ? 5.910 -0.050 -19.512 1.00 0.00 57 VAL A N 20
ATOM 28084 C CA . VAL A 1 27 ? 6.068 -0.335 -18.065 1.00 0.00 57 VAL A CA 20
ATOM 28085 C C . VAL A 1 27 ? 4.968 0.224 -17.151 1.00 0.00 57 VAL A C 20
ATOM 28086 O O . VAL A 1 27 ? 4.341 -0.540 -16.420 1.00 0.00 57 VAL A O 20
ATOM 28099 N N . GLY A 1 28 ? 4.691 1.531 -17.193 1.00 0.00 58 GLY A N 20
ATOM 28100 C CA . GLY A 1 28 ? 3.675 2.175 -16.343 1.00 0.00 58 GLY A CA 20
ATOM 28101 C C . GLY A 1 28 ? 2.250 1.669 -16.604 1.00 0.00 58 GLY A C 20
ATOM 28102 O O . GLY A 1 28 ? 1.468 1.460 -15.675 1.00 0.00 58 GLY A O 20
ATOM 28106 N N . SER A 1 29 ? 1.915 1.395 -17.864 1.00 0.00 59 SER A N 20
ATOM 28107 C CA . SER A 1 29 ? 0.675 0.716 -18.232 1.00 0.00 59 SER A CA 20
ATOM 28108 C C . SER A 1 29 ? 0.683 -0.744 -17.792 1.00 0.00 59 SER A C 20
ATOM 28109 O O . SER A 1 29 ? -0.343 -1.218 -17.313 1.00 0.00 59 SER A O 20
ATOM 28117 N N . TYR A 1 30 ? 1.817 -1.449 -17.885 1.00 0.00 60 TYR A N 20
ATOM 28118 C CA . TYR A 1 30 ? 1.936 -2.831 -17.403 1.00 0.00 60 TYR A CA 20
ATOM 28119 C C . TYR A 1 30 ? 1.606 -2.930 -15.906 1.00 0.00 60 TYR A C 20
ATOM 28120 O O . TYR A 1 30 ? 0.827 -3.787 -15.494 1.00 0.00 60 TYR A O 20
ATOM 28138 N N . ILE A 1 31 ? 2.144 -1.997 -15.111 1.00 0.00 61 ILE A N 20
ATOM 28139 C CA . ILE A 1 31 ? 1.857 -1.815 -13.673 1.00 0.00 61 ILE A CA 20
ATOM 28140 C C . ILE A 1 31 ? 0.351 -1.685 -13.475 1.00 0.00 61 ILE A C 20
ATOM 28141 O O . ILE A 1 31 ? -0.270 -2.529 -12.825 1.00 0.00 61 ILE A O 20
ATOM 28157 N N . LYS A 1 32 ? -0.246 -0.648 -14.075 1.00 0.00 62 LYS A N 20
ATOM 28158 C CA . LYS A 1 32 ? -1.672 -0.358 -13.966 1.00 0.00 62 LYS A CA 20
ATOM 28159 C C . LYS A 1 32 ? -2.537 -1.558 -14.360 1.00 0.00 62 LYS A C 20
ATOM 28160 O O . LYS A 1 32 ? -3.387 -1.977 -13.579 1.00 0.00 62 LYS A O 20
ATOM 28179 N N . ARG A 1 33 ? -2.295 -2.169 -15.526 1.00 0.00 63 ARG A N 20
ATOM 28180 C CA . ARG A 1 33 ? -3.021 -3.364 -15.989 1.00 0.00 63 ARG A CA 20
ATOM 28181 C C . ARG A 1 33 ? -2.913 -4.538 -15.017 1.00 0.00 63 ARG A C 20
ATOM 28182 O O . ARG A 1 33 ? -3.910 -5.224 -14.816 1.00 0.00 63 ARG A O 20
ATOM 28203 N N . TYR A 1 34 ? -1.768 -4.755 -14.368 1.00 0.00 64 TYR A N 20
ATOM 28204 C CA . TYR A 1 34 ? -1.596 -5.847 -13.402 1.00 0.00 64 TYR A CA 20
ATOM 28205 C C . TYR A 1 34 ? -2.452 -5.645 -12.146 1.00 0.00 64 TYR A C 20
ATOM 28206 O O . TYR A 1 34 ? -3.125 -6.553 -11.662 1.00 0.00 64 TYR A O 20
ATOM 28224 N N . ILE A 1 35 ? -2.456 -4.415 -11.643 1.00 0.00 65 ILE A N 20
ATOM 28225 C CA . ILE A 1 35 ? -3.285 -3.945 -10.528 1.00 0.00 65 ILE A CA 20
ATOM 28226 C C . ILE A 1 35 ? -4.771 -4.065 -10.869 1.00 0.00 65 ILE A C 20
ATOM 28227 O O . ILE A 1 35 ? -5.545 -4.521 -10.035 1.00 0.00 65 ILE A O 20
ATOM 28243 N N . LEU A 1 36 ? -5.174 -3.737 -12.100 1.00 0.00 66 LEU A N 20
ATOM 28244 C CA . LEU A 1 36 ? -6.562 -3.860 -12.564 1.00 0.00 66 LEU A CA 20
ATOM 28245 C C . LEU A 1 36 ? -6.956 -5.334 -12.742 1.00 0.00 66 LEU A C 20
ATOM 28246 O O . LEU A 1 36 ? -8.087 -5.723 -12.437 1.00 0.00 66 LEU A O 20
ATOM 28262 N N . LYS A 1 37 ? -6.006 -6.175 -13.163 1.00 0.00 67 LYS A N 20
ATOM 28263 C CA . LYS A 1 37 ? -6.151 -7.629 -13.253 1.00 0.00 67 LYS A CA 20
ATOM 28264 C C . LYS A 1 37 ? -6.340 -8.271 -11.875 1.00 0.00 67 LYS A C 20
ATOM 28265 O O . LYS A 1 37 ? -7.186 -9.148 -11.717 1.00 0.00 67 LYS A O 20
ATOM 28284 N N . ALA A 1 38 ? -5.621 -7.782 -10.863 1.00 0.00 68 ALA A N 20
ATOM 28285 C CA . ALA A 1 38 ? -5.866 -8.124 -9.462 1.00 0.00 68 ALA A CA 20
ATOM 28286 C C . ALA A 1 38 ? -7.215 -7.575 -8.948 1.00 0.00 68 ALA A C 20
ATOM 28287 O O . ALA A 1 38 ? -7.923 -8.265 -8.214 1.00 0.00 68 ALA A O 20
ATOM 28294 N N . LEU A 1 39 ? -7.619 -6.366 -9.361 1.00 0.00 69 LEU A N 20
ATOM 28295 C CA . LEU A 1 39 ? -8.834 -5.680 -8.898 1.00 0.00 69 LEU A CA 20
ATOM 28296 C C . LEU A 1 39 ? -10.099 -6.475 -9.242 1.00 0.00 69 LEU A C 20
ATOM 28297 O O . LEU A 1 39 ? -11.024 -6.540 -8.435 1.00 0.00 69 LEU A O 20
ATOM 28313 N N . ARG A 1 40 ? -10.085 -7.169 -10.389 1.00 0.00 70 ARG A N 20
ATOM 28314 C CA . ARG A 1 40 ? -11.107 -8.135 -10.829 1.00 0.00 70 ARG A CA 20
ATOM 28315 C C . ARG A 1 40 ? -11.358 -9.294 -9.846 1.00 0.00 70 ARG A C 20
ATOM 28316 O O . ARG A 1 40 ? -12.432 -9.897 -9.892 1.00 0.00 70 ARG A O 20
ATOM 28337 N N . LYS A 1 41 ? -10.401 -9.591 -8.959 1.00 0.00 71 LYS A N 20
ATOM 28338 C CA . LYS A 1 41 ? -10.486 -10.608 -7.890 1.00 0.00 71 LYS A CA 20
ATOM 28339 C C . LYS A 1 41 ? -10.604 -10.017 -6.478 1.00 0.00 71 LYS A C 20
ATOM 28340 O O . LYS A 1 41 ? -11.217 -10.642 -5.611 1.00 0.00 71 LYS A O 20
ATOM 28359 N N . ILE A 1 42 ? -10.046 -8.825 -6.242 1.00 0.00 72 ILE A N 20
ATOM 28360 C CA . ILE A 1 42 ? -10.167 -8.078 -4.976 1.00 0.00 72 ILE A CA 20
ATOM 28361 C C . ILE A 1 42 ? -11.614 -7.587 -4.756 1.00 0.00 72 ILE A C 20
ATOM 28362 O O . ILE A 1 42 ? -12.142 -7.708 -3.647 1.00 0.00 72 ILE A O 20
ATOM 28378 N N . GLU A 1 43 ? -12.265 -7.050 -5.799 1.00 0.00 73 GLU A N 20
ATOM 28379 C CA . GLU A 1 43 ? -13.672 -6.593 -5.811 1.00 0.00 73 GLU A CA 20
ATOM 28380 C C . GLU A 1 43 ? -14.681 -7.730 -5.539 1.00 0.00 73 GLU A C 20
ATOM 28381 O O . GLU A 1 43 ? -15.459 -7.610 -4.564 1.00 0.00 73 GLU A O 20
ATOM 28393 N N . THR B 1 1 ? 15.615 7.067 -5.640 1.00 0.00 31 THR B N 20
ATOM 28394 C CA . THR B 1 1 ? 14.578 6.068 -5.955 1.00 0.00 31 THR B CA 20
ATOM 28395 C C . THR B 1 1 ? 14.056 6.194 -7.397 1.00 0.00 31 THR B C 20
ATOM 28396 O O . THR B 1 1 ? 14.459 7.094 -8.141 1.00 0.00 31 THR B O 20
ATOM 28407 N N . ARG B 1 2 ? 13.178 5.271 -7.807 1.00 0.00 32 ARG B N 20
ATOM 28408 C CA . ARG B 1 2 ? 12.478 5.259 -9.107 1.00 0.00 32 ARG B CA 20
ATOM 28409 C C . ARG B 1 2 ? 11.225 6.142 -9.062 1.00 0.00 32 ARG B C 20
ATOM 28410 O O . ARG B 1 2 ? 10.771 6.534 -7.990 1.00 0.00 32 ARG B O 20
ATOM 28431 N N . ALA B 1 3 ? 10.647 6.428 -10.226 1.00 0.00 33 ALA B N 20
ATOM 28432 C CA . ALA B 1 3 ? 9.472 7.288 -10.399 1.00 0.00 33 ALA B CA 20
ATOM 28433 C C . ALA B 1 3 ? 8.362 6.557 -11.176 1.00 0.00 33 ALA B C 20
ATOM 28434 O O . ALA B 1 3 ? 8.518 6.245 -12.360 1.00 0.00 33 ALA B O 20
ATOM 28441 N N . VAL B 1 4 ? 7.252 6.256 -10.497 1.00 0.00 34 VAL B N 20
ATOM 28442 C CA . VAL B 1 4 ? 6.127 5.444 -10.983 1.00 0.00 34 VAL B CA 20
ATOM 28443 C C . VAL B 1 4 ? 4.825 6.204 -10.760 1.00 0.00 34 VAL B C 20
ATOM 28444 O O . VAL B 1 4 ? 4.211 6.105 -9.704 1.00 0.00 34 VAL B O 20
ATOM 28457 N N . SER B 1 5 ? 4.421 6.996 -11.751 1.00 0.00 35 SER B N 20
ATOM 28458 C CA . SER B 1 5 ? 3.258 7.892 -11.680 1.00 0.00 35 SER B CA 20
ATOM 28459 C C . SER B 1 5 ? 2.209 7.567 -12.734 1.00 0.00 35 SER B C 20
ATOM 28460 O O . SER B 1 5 ? 2.471 7.636 -13.939 1.00 0.00 35 SER B O 20
ATOM 28468 N N . LEU B 1 6 ? 1.028 7.171 -12.258 1.00 0.00 36 LEU B N 20
ATOM 28469 C CA . LEU B 1 6 ? -0.097 6.698 -13.059 1.00 0.00 36 LEU B CA 20
ATOM 28470 C C . LEU B 1 6 ? -1.282 7.675 -12.984 1.00 0.00 36 LEU B C 20
ATOM 28471 O O . LEU B 1 6 ? -1.403 8.473 -12.050 1.00 0.00 36 LEU B O 20
ATOM 28487 N N . TYR B 1 7 ? -2.193 7.549 -13.950 1.00 0.00 37 TYR B N 20
ATOM 28488 C CA . TYR B 1 7 ? -3.407 8.355 -14.095 1.00 0.00 37 TYR B CA 20
ATOM 28489 C C . TYR B 1 7 ? -4.646 7.466 -13.940 1.00 0.00 37 TYR B C 20
ATOM 28490 O O . TYR B 1 7 ? -5.245 7.005 -14.915 1.00 0.00 37 TYR B O 20
ATOM 28508 N N . PHE B 1 8 ? -4.988 7.180 -12.685 1.00 0.00 38 PHE B N 20
ATOM 28509 C CA . PHE B 1 8 ? -6.178 6.459 -12.262 1.00 0.00 38 PHE B CA 20
ATOM 28510 C C . PHE B 1 8 ? -7.424 7.356 -12.373 1.00 0.00 38 PHE B C 20
ATOM 28511 O O . PHE B 1 8 ? -7.340 8.544 -12.697 1.00 0.00 38 PHE B O 20
ATOM 28528 N N . SER B 1 9 ? -8.598 6.806 -12.068 1.00 0.00 39 SER B N 20
ATOM 28529 C CA . SER B 1 9 ? -9.830 7.577 -11.880 1.00 0.00 39 SER B CA 20
ATOM 28530 C C . SER B 1 9 ? -10.615 7.067 -10.669 1.00 0.00 39 SER B C 20
ATOM 28531 O O . SER B 1 9 ? -10.165 6.147 -9.984 1.00 0.00 39 SER B O 20
ATOM 28539 N N . ASP B 1 10 ? -11.757 7.688 -10.375 1.00 0.00 40 ASP B N 20
ATOM 28540 C CA . ASP B 1 10 ? -12.516 7.532 -9.130 1.00 0.00 40 ASP B CA 20
ATOM 28541 C C . ASP B 1 10 ? -12.712 6.075 -8.696 1.00 0.00 40 ASP B C 20
ATOM 28542 O O . ASP B 1 10 ? -12.335 5.734 -7.584 1.00 0.00 40 ASP B O 20
ATOM 28551 N N . GLU B 1 11 ? -13.234 5.193 -9.551 1.00 0.00 41 GLU B N 20
ATOM 28552 C CA . GLU B 1 11 ? -13.413 3.762 -9.250 1.00 0.00 41 GLU B CA 20
ATOM 28553 C C . GLU B 1 11 ? -12.126 3.084 -8.766 1.00 0.00 41 GLU B C 20
ATOM 28554 O O . GLU B 1 11 ? -12.064 2.543 -7.663 1.00 0.00 41 GLU B O 20
ATOM 28566 N N . GLN B 1 12 ? -11.092 3.136 -9.605 1.00 0.00 42 GLN B N 20
ATOM 28567 C CA . GLN B 1 12 ? -9.758 2.575 -9.364 1.00 0.00 42 GLN B CA 20
ATOM 28568 C C . GLN B 1 12 ? -9.132 3.128 -8.068 1.00 0.00 42 GLN B C 20
ATOM 28569 O O . GLN B 1 12 ? -8.562 2.375 -7.278 1.00 0.00 42 GLN B O 20
ATOM 28583 N N . TYR B 1 13 ? -9.263 4.436 -7.817 1.00 0.00 43 TYR B N 20
ATOM 28584 C CA . TYR B 1 13 ? -8.708 5.114 -6.642 1.00 0.00 43 TYR B CA 20
ATOM 28585 C C . TYR B 1 13 ? -9.497 4.815 -5.355 1.00 0.00 43 TYR B C 20
ATOM 28586 O O . TYR B 1 13 ? -8.909 4.574 -4.300 1.00 0.00 43 TYR B O 20
ATOM 28604 N N . GLN B 1 14 ? -10.829 4.782 -5.431 1.00 0.00 44 GLN B N 20
ATOM 28605 C CA . GLN B 1 14 ? -11.706 4.489 -4.297 1.00 0.00 44 GLN B CA 20
ATOM 28606 C C . GLN B 1 14 ? -11.612 3.024 -3.871 1.00 0.00 44 GLN B C 20
ATOM 28607 O O . GLN B 1 14 ? -11.648 2.739 -2.677 1.00 0.00 44 GLN B O 20
ATOM 28621 N N . LYS B 1 15 ? -11.445 2.084 -4.809 1.00 0.00 45 LYS B N 20
ATOM 28622 C CA . LYS B 1 15 ? -11.151 0.684 -4.518 1.00 0.00 45 LYS B CA 20
ATOM 28623 C C . LYS B 1 15 ? -9.809 0.518 -3.791 1.00 0.00 45 LYS B C 20
ATOM 28624 O O . LYS B 1 15 ? -9.754 -0.201 -2.796 1.00 0.00 45 LYS B O 20
ATOM 28643 N N . LEU B 1 16 ? -8.768 1.265 -4.174 1.00 0.00 46 LEU B N 20
ATOM 28644 C CA . LEU B 1 16 ? -7.531 1.385 -3.399 1.00 0.00 46 LEU B CA 20
ATOM 28645 C C . LEU B 1 16 ? -7.750 1.956 -1.998 1.00 0.00 46 LEU B C 20
ATOM 28646 O O . LEU B 1 16 ? -7.207 1.423 -1.037 1.00 0.00 46 LEU B O 20
ATOM 28662 N N . GLU B 1 17 ? -8.564 2.997 -1.846 1.00 0.00 47 GLU B N 20
ATOM 28663 C CA . GLU B 1 17 ? -8.951 3.511 -0.525 1.00 0.00 47 GLU B CA 20
ATOM 28664 C C . GLU B 1 17 ? -9.713 2.470 0.324 1.00 0.00 47 GLU B C 20
ATOM 28665 O O . GLU B 1 17 ? -9.463 2.344 1.525 1.00 0.00 47 GLU B O 20
ATOM 28677 N N . LYS B 1 18 ? -10.581 1.666 -0.302 1.00 0.00 48 LYS B N 20
ATOM 28678 C CA . LYS B 1 18 ? -11.343 0.577 0.329 1.00 0.00 48 LYS B CA 20
ATOM 28679 C C . LYS B 1 18 ? -10.417 -0.500 0.903 1.00 0.00 48 LYS B C 20
ATOM 28680 O O . LYS B 1 18 ? -10.626 -0.975 2.018 1.00 0.00 48 LYS B O 20
ATOM 28699 N N . MET B 1 19 ? -9.368 -0.851 0.157 1.00 0.00 49 MET B N 20
ATOM 28700 C CA . MET B 1 19 ? -8.296 -1.763 0.529 1.00 0.00 49 MET B CA 20
ATOM 28701 C C . MET B 1 19 ? -7.419 -1.162 1.639 1.00 0.00 49 MET B C 20
ATOM 28702 O O . MET B 1 19 ? -7.158 -1.798 2.659 1.00 0.00 49 MET B O 20
ATOM 28716 N N . ALA B 1 20 ? -7.002 0.092 1.464 1.00 0.00 50 ALA B N 20
ATOM 28717 C CA . ALA B 1 20 ? -6.144 0.854 2.366 1.00 0.00 50 ALA B CA 20
ATOM 28718 C C . ALA B 1 20 ? -6.731 1.061 3.763 1.00 0.00 50 ALA B C 20
ATOM 28719 O O . ALA B 1 20 ? -5.971 1.094 4.726 1.00 0.00 50 ALA B O 20
ATOM 28726 N N . ASN B 1 21 ? -8.054 1.140 3.921 1.00 0.00 51 ASN B N 20
ATOM 28727 C CA . ASN B 1 21 ? -8.702 1.163 5.236 1.00 0.00 51 ASN B CA 20
ATOM 28728 C C . ASN B 1 21 ? -8.370 -0.078 6.089 1.00 0.00 51 ASN B C 20
ATOM 28729 O O . ASN B 1 21 ? -8.262 0.027 7.310 1.00 0.00 51 ASN B O 20
ATOM 28740 N N . GLU B 1 22 ? -8.119 -1.229 5.459 1.00 0.00 52 GLU B N 20
ATOM 28741 C CA . GLU B 1 22 ? -7.730 -2.472 6.128 1.00 0.00 52 GLU B CA 20
ATOM 28742 C C . GLU B 1 22 ? -6.244 -2.493 6.550 1.00 0.00 52 GLU B C 20
ATOM 28743 O O . GLU B 1 22 ? -5.841 -3.303 7.387 1.00 0.00 52 GLU B O 20
ATOM 28755 N N . GLU B 1 23 ? -5.439 -1.560 6.027 1.00 0.00 53 GLU B N 20
ATOM 28756 C CA . GLU B 1 23 ? -4.081 -1.210 6.480 1.00 0.00 53 GLU B CA 20
ATOM 28757 C C . GLU B 1 23 ? -4.075 0.101 7.303 1.00 0.00 53 GLU B C 20
ATOM 28758 O O . GLU B 1 23 ? -3.027 0.582 7.735 1.00 0.00 53 GLU B O 20
ATOM 28770 N N . GLU B 1 24 ? -5.262 0.663 7.559 1.00 0.00 54 GLU B N 20
ATOM 28771 C CA . GLU B 1 24 ? -5.524 1.907 8.292 1.00 0.00 54 GLU B CA 20
ATOM 28772 C C . GLU B 1 24 ? -4.929 3.142 7.582 1.00 0.00 54 GLU B C 20
ATOM 28773 O O . GLU B 1 24 ? -4.127 3.896 8.137 1.00 0.00 54 GLU B O 20
ATOM 28785 N N . GLU B 1 25 ? -5.368 3.346 6.333 1.00 0.00 55 GLU B N 20
ATOM 28786 C CA . GLU B 1 25 ? -4.948 4.389 5.381 1.00 0.00 55 GLU B CA 20
ATOM 28787 C C . GLU B 1 25 ? -3.463 4.310 4.965 1.00 0.00 55 GLU B C 20
ATOM 28788 O O . GLU B 1 25 ? -2.553 4.850 5.597 1.00 0.00 55 GLU B O 20
ATOM 28800 N N . SER B 1 26 ? -3.252 3.637 3.834 1.00 0.00 56 SER B N 20
ATOM 28801 C CA . SER B 1 26 ? -1.982 3.415 3.127 1.00 0.00 56 SER B CA 20
ATOM 28802 C C . SER B 1 26 ? -2.195 3.560 1.605 1.00 0.00 56 SER B C 20
ATOM 28803 O O . SER B 1 26 ? -1.723 2.760 0.796 1.00 0.00 56 SER B O 20
ATOM 28811 N N . VAL B 1 27 ? -3.023 4.533 1.196 1.00 0.00 57 VAL B N 20
ATOM 28812 C CA . VAL B 1 27 ? -3.523 4.649 -0.188 1.00 0.00 57 VAL B CA 20
ATOM 28813 C C . VAL B 1 27 ? -2.380 4.935 -1.169 1.00 0.00 57 VAL B C 20
ATOM 28814 O O . VAL B 1 27 ? -1.546 5.811 -0.939 1.00 0.00 57 VAL B O 20
ATOM 28827 N N . GLY B 1 28 ? -2.320 4.166 -2.259 1.00 0.00 58 GLY B N 20
ATOM 28828 C CA . GLY B 1 28 ? -1.262 4.211 -3.276 1.00 0.00 58 GLY B CA 20
ATOM 28829 C C . GLY B 1 28 ? -0.078 3.329 -2.887 1.00 0.00 58 GLY B C 20
ATOM 28830 O O . GLY B 1 28 ? 0.404 2.533 -3.689 1.00 0.00 58 GLY B O 20
ATOM 28834 N N . SER B 1 29 ? 0.344 3.379 -1.626 1.00 0.00 59 SER B N 20
ATOM 28835 C CA . SER B 1 29 ? 1.343 2.466 -1.067 1.00 0.00 59 SER B CA 20
ATOM 28836 C C . SER B 1 29 ? 0.857 1.014 -1.106 1.00 0.00 59 SER B C 20
ATOM 28837 O O . SER B 1 29 ? 1.640 0.112 -1.405 1.00 0.00 59 SER B O 20
ATOM 28845 N N . TYR B 1 30 ? -0.449 0.791 -0.918 1.00 0.00 60 TYR B N 20
ATOM 28846 C CA . TYR B 1 30 ? -1.117 -0.496 -1.133 1.00 0.00 60 TYR B CA 20
ATOM 28847 C C . TYR B 1 30 ? -0.966 -1.002 -2.581 1.00 0.00 60 TYR B C 20
ATOM 28848 O O . TYR B 1 30 ? -0.716 -2.183 -2.801 1.00 0.00 60 TYR B O 20
ATOM 28866 N N . ILE B 1 31 ? -1.073 -0.099 -3.568 1.00 0.00 61 ILE B N 20
ATOM 28867 C CA . ILE B 1 31 ? -0.902 -0.378 -5.014 1.00 0.00 61 ILE B CA 20
ATOM 28868 C C . ILE B 1 31 ? 0.465 -0.991 -5.275 1.00 0.00 61 ILE B C 20
ATOM 28869 O O . ILE B 1 31 ? 0.576 -2.048 -5.898 1.00 0.00 61 ILE B O 20
ATOM 28885 N N . LYS B 1 32 ? 1.499 -0.342 -4.727 1.00 0.00 62 LYS B N 20
ATOM 28886 C CA . LYS B 1 32 ? 2.876 -0.816 -4.767 1.00 0.00 62 LYS B CA 20
ATOM 28887 C C . LYS B 1 32 ? 2.960 -2.191 -4.119 1.00 0.00 62 LYS B C 20
ATOM 28888 O O . LYS B 1 32 ? 3.295 -3.150 -4.804 1.00 0.00 62 LYS B O 20
ATOM 28907 N N . ARG B 1 33 ? 2.547 -2.312 -2.851 1.00 0.00 63 ARG B N 20
ATOM 28908 C CA . ARG B 1 33 ? 2.498 -3.554 -2.048 1.00 0.00 63 ARG B CA 20
ATOM 28909 C C . ARG B 1 33 ? 1.921 -4.740 -2.822 1.00 0.00 63 ARG B C 20
ATOM 28910 O O . ARG B 1 33 ? 2.484 -5.828 -2.775 1.00 0.00 63 ARG B O 20
ATOM 28931 N N . TYR B 1 34 ? 0.843 -4.523 -3.569 1.00 0.00 64 TYR B N 20
ATOM 28932 C CA . TYR B 1 34 ? 0.131 -5.551 -4.331 1.00 0.00 64 TYR B CA 20
ATOM 28933 C C . TYR B 1 34 ? 0.914 -6.089 -5.531 1.00 0.00 64 TYR B C 20
ATOM 28934 O O . TYR B 1 34 ? 0.874 -7.277 -5.846 1.00 0.00 64 TYR B O 20
ATOM 28952 N N . ILE B 1 35 ? 1.682 -5.214 -6.170 1.00 0.00 65 ILE B N 20
ATOM 28953 C CA . ILE B 1 35 ? 2.679 -5.581 -7.177 1.00 0.00 65 ILE B CA 20
ATOM 28954 C C . ILE B 1 35 ? 3.797 -6.409 -6.534 1.00 0.00 65 ILE B C 20
ATOM 28955 O O . ILE B 1 35 ? 4.192 -7.430 -7.093 1.00 0.00 65 ILE B O 20
ATOM 28971 N N . LEU B 1 36 ? 4.271 -6.042 -5.334 1.00 0.00 66 LEU B N 20
ATOM 28972 C CA . LEU B 1 36 ? 5.359 -6.772 -4.666 1.00 0.00 66 LEU B CA 20
ATOM 28973 C C . LEU B 1 36 ? 4.871 -8.159 -4.203 1.00 0.00 66 LEU B C 20
ATOM 28974 O O . LEU B 1 36 ? 5.594 -9.152 -4.290 1.00 0.00 66 LEU B O 20
ATOM 28990 N N . LYS B 1 37 ? 3.599 -8.230 -3.783 1.00 0.00 67 LYS B N 20
ATOM 28991 C CA . LYS B 1 37 ? 2.837 -9.439 -3.455 1.00 0.00 67 LYS B CA 20
ATOM 28992 C C . LYS B 1 37 ? 2.725 -10.374 -4.661 1.00 0.00 67 LYS B C 20
ATOM 28993 O O . LYS B 1 37 ? 3.010 -11.565 -4.544 1.00 0.00 67 LYS B O 20
ATOM 29012 N N . ALA B 1 38 ? 2.365 -9.834 -5.828 1.00 0.00 68 ALA B N 20
ATOM 29013 C CA . ALA B 1 38 ? 2.294 -10.574 -7.088 1.00 0.00 68 ALA B CA 20
ATOM 29014 C C . ALA B 1 38 ? 3.663 -11.093 -7.565 1.00 0.00 68 ALA B C 20
ATOM 29015 O O . ALA B 1 38 ? 3.750 -12.180 -8.134 1.00 0.00 68 ALA B O 20
ATOM 29022 N N . LEU B 1 39 ? 4.743 -10.351 -7.300 1.00 0.00 69 LEU B N 20
ATOM 29023 C CA . LEU B 1 39 ? 6.109 -10.653 -7.740 1.00 0.00 69 LEU B CA 20
ATOM 29024 C C . LEU B 1 39 ? 6.698 -11.917 -7.100 1.00 0.00 69 LEU B C 20
ATOM 29025 O O . LEU B 1 39 ? 7.635 -12.500 -7.649 1.00 0.00 69 LEU B O 20
ATOM 29041 N N . ARG B 1 40 ? 6.113 -12.376 -5.986 1.00 0.00 70 ARG B N 20
ATOM 29042 C CA . ARG B 1 40 ? 6.407 -13.666 -5.351 1.00 0.00 70 ARG B CA 20
ATOM 29043 C C . ARG B 1 40 ? 6.228 -14.842 -6.321 1.00 0.00 70 ARG B C 20
ATOM 29044 O O . ARG B 1 40 ? 7.121 -15.682 -6.436 1.00 0.00 70 ARG B O 20
ATOM 29065 N N . LYS B 1 41 ? 5.088 -14.879 -7.025 1.00 0.00 71 LYS B N 20
ATOM 29066 C CA . LYS B 1 41 ? 4.746 -15.802 -8.125 1.00 0.00 71 LYS B CA 20
ATOM 29067 C C . LYS B 1 41 ? 3.905 -15.095 -9.204 1.00 0.00 71 LYS B C 20
ATOM 29068 O O . LYS B 1 41 ? 2.678 -15.214 -9.223 1.00 0.00 71 LYS B O 20
ATOM 29087 N N . ILE B 1 42 ? 4.571 -14.362 -10.106 1.00 0.00 72 ILE B N 20
ATOM 29088 C CA . ILE B 1 42 ? 3.946 -13.748 -11.296 1.00 0.00 72 ILE B CA 20
ATOM 29089 C C . ILE B 1 42 ? 3.208 -14.803 -12.147 1.00 0.00 72 ILE B C 20
ATOM 29090 O O . ILE B 1 42 ? 2.023 -14.645 -12.452 1.00 0.00 72 ILE B O 20
ATOM 29106 N N . GLU B 1 43 ? 3.909 -15.873 -12.543 1.00 0.00 73 GLU B N 20
ATOM 29107 C CA . GLU B 1 43 ? 3.382 -17.021 -13.304 1.00 0.00 73 GLU B CA 20
ATOM 29108 C C . GLU B 1 43 ? 2.600 -18.021 -12.427 1.00 0.00 73 GLU B C 20
ATOM 29109 O O . GLU B 1 43 ? 1.452 -18.360 -12.795 1.00 0.00 73 GLU B O 20
#